Protein AF-Q05755-F1 (afdb_monomer_lite)

Sequence (1515 aa):
MTTELNQGEQFVADFRANAAALTTANAYNPEDEHDACGVGFIAAIDGKPRRSVVEKGIEALKAVWHRGAVDADGKTGDGAGIHVAVPQKFFKDHVKVIGHRAPDNKLAVGQVFLPRISLDAQEACRCIVETEILAFGYYIYGWRQVPINVDIIGEKANATRPEIEQIIVGNNKGVSDEQFELDLYIIRRRIEKAVKGEQINDFYICSLSARSIIYKGMFLAEQLTTFYPDLLDERFESDFAIYHQRYSTNTFPTWPLAQPFRMLAHNGEINTVKGNVNWMKAHETRMEHPAFGTHMQDLKPVIGVGLSDSGSLDTVFEVMVRAGRTAPMVKMMLVPQALTSSQTTPDNHKALIQYCNSVMEPWDGPAALAMTDGRWVVGGMDRNGLRPMRYTITTDGLIIGGSETGMVKIDETQVIEKGRLGPGEMIAVDLQSGKLYRDRELKDHLATLKPWDKWVQNTTHLDELVKTASLKGEPSDMDKAELRRRQQAFGLTMEDMELILHPMVEDGKEAIGSMGDDSPIAVLSDKYRGLHHFFRQNFSQVTNPPIDSLRERRVMSLKTRLGNLGNILDEDETQTRLLQLESPVLTTAEFRAMRDYMGDTAAEIDATFPVDGGPEALRDALRRIRQETEDAVRGGATHVILTDEAMGPARAAIPAILATGAVHTHLIRSNLRTFTSLNVRTAEGLDTHYFAVLIGVGATTVNAYLAQEAIAERHRRGLFGSMPLEKGMANYKKAIDDGLLKIMSKMGISVISSYRGGGNFEAIGLSRALVAEHFPAMVSRISGIGLNGIQKKVLEQHATAYNEEVVALPVGGFYRFRKSGDRHGWEGGVIHTLQQAVTNDSYTTFKKYSEQVNKRPPMQLRDLLELRSTKAPVPVDEVESITAIRKRFITPGMSMGALSPEAHGTLNVAMNRIGAKSDSGEGGEDPARFRPDKNGDNWNSAIKQVASGRFGVTAEYLNQCRELEIKVAQGAKPGEGGQLPGFKVTEMIARLRHSTPGVMLISPPPHHDIYSIEDLAQLIYDLKQINPDAKVTVKLVSRSGIGTIAAGVAKANADIILISGNSGGTGASPQTSIKFAGLPWEMGLSEVHQVLTLNRLRHRVRLRTDGGLKTGRDIVIAAMLGAEEFGIGTASLIAMGCIMVRQCHSNTCPVGVCVQDDKLRQKFVGTPEKVVNLFTFLAEEVREILAGLGFRSLNEVIGRTDLLHQVSRGAEHLDDLDLNPRLAQVDPGENARYCTLQGRNEVPDTLDARIVADARPLFEEGEKMQLAYNARNTQRAIGTRLSSMVTRKFGMFGLQPGHITIRLRGTAGQSLGAFAVQGIKLEVMGDANDYVGKGLSGGTIVVRPTTSSPLETNKNTIIGNTVLYGATAGKLFAAGQAGERFAVRNSGATVVVEGCGSNGCEYMTGGTAVILGRVGDNFAAGMTGGMAYVYDLDDSLPLYINDESVIFQRIEVGHYESQLKHLIEEHVTETQSRFAAEILNDWAREVTKFWQVVPKEMLNRLEVPVHLPKAISAE

Organism: Azospirillum brasilense (NCBI:txid192)

Foldseek 3Di:
DPPPLCPQLVLVVQLVVLQVLLVVLVLDDLQLKFKFWWWWKKFFLQLDWALVQLVLLLLLLQQGLLRWFDAPQRWFTQKKKKKFWDLQVVVLVVLVVLPHHRDPDFKWKWWKFFADPDPVLRVVLVCLLVVLCVVLPKDWSDKDQFDFDPPRHDSNQVSLGGRIMMIIIDPPVPDDQLLVFLSQVLSQLLSVVVSVVVVNDRIDTQETHSTMDMQMGGGRSNCSCVGGVVSVDNSPIGRMMIIIGMYMLFQRTDGNPHDDGHWKDKGWAQLLLLLQLLVLLLLLLQADAPLCPPSSVSCPPLQDPPDHSNRRLRSQLVVLVSLPDFSVLSCCQAANAFPFPFPPDDVLLVLSSLLSVLQAPHRATWIFMFGHPSQKTKTWTHNQRLAWKKWWAFQSRMIIIIRWPFSGDDDLLGTPFIDTAGGGFMWMRRSVNSHTDGRVRSSVVVSPPDVSVVLLVLEAECAVLLVVLLVVDADQDDDPLRLQLLCLLLQHFQCCVPQALVCLLQVLAGHKFFFFQQFFQQQQWPGFDAQLSQWFFFFDFQAFAFFDCFLVVRRFFQKFWAFANHNSSDDDSSSNNTYIYRHLEHGPSSVVSVDVVCPLLEDEAAQKFFLPPPLCGLVVSLVVSLVSLVVSLVVRNQEYEYEPVPDDLGIFGRRQLQSLLSNCLSCSVVSRNNGHAYAYEYCNDRHLSSVLSSQLSAHRHYYNHSSLSSLVVCVVVCVNPPDDSSSSSVSSSSNNVSSPSLSCSRSNHRYSSSSGPQQSTEGEADAPVSCVNRPVNYHYSWHKFYPSLVSVSSSVSSCVSPDPPDPHGHNEDSRHHDPPHTDGLDDQVLLVLLLVCLVVLNLVSVVVSVCVNLVDRDRDPLNQKDFFFPAAFFPLVLADDLLVQLQQEEAEAAACLQWPLVQLQLRQQLQVVSNHFYENHQQADDPVQLDADPVRRGSQGQEYECEQLNFQVFLLSLLSHQAYEDDLAALQARSFFAWHQQQSQDPVSCVRRLFFHSDTDGGTSGNSQRRRLSSVLQVLVLSCLSHVQHAYEYEDEADPSLLSVLSSVLSSFHAEYEYEALSGIHLMDRPCSSSRHTHGSLSNLLSNLASCLSSLSAQRHAYEYEHSDQALSSVLSSQLSAHSHYHDHPSLLSLQPQSPPRCSRVQPRQQLTRHDPPVSVVNGRGHSSSSNSRSSSSSSRNSVVCSNNHHRYSQVNGNNLVSMDGNDQRDPSMPTRDPVSSSDHSDSDPGRSHHPDDGGRDDDDACQVVVVVVCVCCQPPVAQEEEEDEARQSREQHQSNVQSSCCVRQNQARAAANSYEYEYEEEHHYNACASPGGNYEYAYQAAYEYAAHNQHHAHEYEWEHHPSNPDQALSHERYYECYNPSHDEYEYAHSHEYEECACPQPSAYEYEYSEYEAQACHLHRAYEYEHNHYYYASYNRNHAHYKYKYQAPPPCVVSRYDPPFKDKDAQADVVVLVVNLVSLVVSCVRHVNPSSVVCNVPVVVRSRRMMMIGTPNCQVPDPDHRDDPDPPPPD

pLDDT: mean 93.73, std 6.82, range [32.12, 98.88]

Secondary structure (DSSP, 8-state):
--SSTTHHHHHHHHHHHHHHHHHHTTS--GGG--EEEEEEEEEETT---BHHHHHHHHHHHHHTGGGS-B-TTSS-BS-EEEEEE--HHHHHHHHHHTTPPPPSSPEEEEEEEE-SS-HHHHHHHHHHHHHHHHHTT-EEEEEEEPP--GGGS-HHHHHTPPEEEEEEEE-TT---HHHHHHHHHHHHHHHHHHHHHTT--S-EEEEEESSEEEEEESS-GGGHHHH-GGGGSTT--BSEEEEEEEEES--S--GGGSS--SSEEEEE--TTHHHHHHHHHHHTTT---TTTGGGHHHH-SSS-TT--HHHHHHHHHHHHHHTT--HHHHHHHHSPPP--S-TTS-HHHHHHHHHHHHHS----S-EEEEEESSSEEEEEE-TT--S--EEEEETTSEEEEESSSSSS---GGGEEEEEE--TT-EEEEETTTTEEE-HHHHHHHHHHSS-HHHHHTT-EE-HHHHHHHHHT-------HHHHHHHHHHTT--HHIIIIIIHHHHHTSSPPEE-S---SPPGGG-SS---GGGGEEE----SSS----TTTTGGG-B--EEES----TT--SGGGG--EEES-SB--HHHHHHHHHHHGGGEEEEE-EEETTS-TTHHHHHHHHHHHHHHHHHHTT-SEEEEE-TT-BTTEEEPPHHHHHHHHHHHHHHTT-GGG-EEEEEESS--SHHHHHHHHHTT-SEEEEHHHHHHHHHHHHTTTTTT--HHHHHHHHHHHHHHHHHHHHHTTT--BHHHHTTS--EEESSB-HHHHHHH-TTSB-SS--B-HHHHHHHHHHHHHHHH-TT--S-----SSS--TTS---SS-HHHHHHHHHHHHTT-HHHHHHHHHHHHSSPP-SGGGGEEE--SSPP--GGGS--HHHHHTTEEE----TTTS-HHHHHHHHHHHHHTT-EEB-GGG---GGGGS--TTS---S-SEEEE-TT-TT--HHHHHS-SEEEEE---TTSTTS--EE-GGG--HHHHHHHT--TT--EE--SS-TT-SSHHHHHHHHHHHHHH-TTPEEEEEEE--TTHHHHHHHHHHTT-SEEEEE-TT---SSEEHHHHHHBS--HHHHHHHHHHHHHHTT-GGGSEEEEESS--SHHHHHHHHHHT-SEEE--HHHHHHTT------TTTT--TTSSS---HHHHTT----HHHHHHHHHHHHHHHHHHHHHHT-SSGGGTTT-GGGEEE-----TTSS----HHHH-----TTS-SS---SS-------HHHHHHHHTHHHHHH---EEEEEEE-TT--STTHHHHHHHHHHH-TTSSPTTSEEEEEEEEE-TTTTTT-BTTEEEEEEEEE-TTTTTT-BB-EEEEE--TT----GGGSB-S-SSTTTT--S-EEEESSB--TTTTTT-EEEEEEES---TTTTTT-EEEEEEE-S---TTBTTT--EEEEEEE-SSS-GGGTB--SSEEEEE--SHHHHHHHHHHHHHHHHHH--HHHHHHHHTHHHHGGGEEEEEEGGGTTT-SS-SSPPPP----

Radius of gyration: 32.12 Å; chains: 1; bounding box: 104×89×84 Å

InterPro domains:
  IPR002489 Glutamate synthase, alpha subunit, C-terminal [PF01493] (1249-1496)
  IPR002489 Glutamate synthase, alpha subunit, C-terminal [cd00982] (1247-1496)
  IPR002932 Glutamate synthase domain [PF01645] (830-1191)
  IPR002932 Glutamate synthase domain [cd02808] (831-1206)
  IPR006982 Glutamate synthase, central-N [PF04898] (485-767)
  IPR013785 Aldolase-type TIM barrel [G3DSA:3.20.20.70] (459-816)
  IPR013785 Aldolase-type TIM barrel [G3DSA:3.20.20.70] (511-1206)
  IPR017932 Glutamine amidotransferase type 2 domain [PF00310] (37-455)
  IPR017932 Glutamine amidotransferase type 2 domain [PS51278] (37-432)
  IPR029055 Nucleophile aminohydrolases, N-terminal [G3DSA:3.60.20.10] (37-573)
  IPR029055 Nucleophile aminohydrolases, N-terminal [SSF56235] (37-457)
  IPR036485 Glutamate synthase, alpha subunit, C-terminal domain superfamily [G3DSA:2.160.20.60] (1242-1515)
  IPR036485 Glutamate synthase, alpha subunit, C-terminal domain superfamily [SSF69336] (1241-1504)
  IPR050711 Electron transfer and nitrogen metabolism enzyme [PTHR11938] (33-1485)

Structure (mmCIF, N/CA/C/O backbone):
data_AF-Q05755-F1
#
_entry.id   AF-Q05755-F1
#
loop_
_atom_site.group_PDB
_atom_site.id
_atom_site.type_symbol
_atom_site.label_atom_id
_atom_site.label_alt_id
_atom_site.label_comp_id
_atom_site.label_asym_id
_atom_site.label_entity_id
_atom_site.label_seq_id
_atom_site.pdbx_PDB_ins_code
_atom_site.Cartn_x
_atom_site.Cartn_y
_atom_site.Cartn_z
_atom_site.occupancy
_atom_site.B_iso_or_equiv
_atom_site.auth_seq_id
_atom_site.auth_comp_id
_atom_site.auth_asym_id
_atom_site.auth_atom_id
_atom_site.pdbx_PDB_model_num
ATOM 1 N N . MET A 1 1 ? -41.864 10.528 -23.151 1.00 32.12 1 MET A N 1
ATOM 2 C CA . MET A 1 1 ? -41.093 10.783 -21.913 1.00 32.12 1 MET A CA 1
ATOM 3 C C . MET A 1 1 ? -40.755 9.495 -21.143 1.00 32.12 1 MET A C 1
ATOM 5 O O . MET A 1 1 ? -40.348 9.580 -20.000 1.00 32.12 1 MET A O 1
ATOM 9 N N . THR A 1 2 ? -40.868 8.300 -21.738 1.00 34.69 2 THR A N 1
ATOM 10 C CA . THR A 1 2 ? -40.666 7.003 -21.049 1.00 34.69 2 THR A CA 1
ATOM 11 C C . THR A 1 2 ? -39.369 6.275 -21.423 1.00 34.69 2 THR A C 1
ATOM 13 O O . THR A 1 2 ? -39.140 5.173 -20.945 1.00 34.69 2 THR A O 1
ATOM 16 N N . THR A 1 3 ? -38.506 6.864 -22.254 1.00 41.47 3 THR A N 1
ATOM 17 C CA . THR A 1 3 ? -37.258 6.228 -22.720 1.00 41.47 3 THR A CA 1
ATOM 18 C C . THR A 1 3 ? -36.002 6.617 -21.938 1.00 41.47 3 THR A C 1
ATOM 20 O O . THR A 1 3 ? -35.002 5.924 -22.070 1.00 41.47 3 THR A O 1
ATOM 23 N N . GLU A 1 4 ? -36.028 7.665 -21.108 1.00 42.44 4 GLU A N 1
ATOM 24 C CA . GLU A 1 4 ? -34.836 8.091 -20.345 1.00 42.44 4 GLU A CA 1
ATOM 25 C C . GLU A 1 4 ? -34.704 7.397 -18.977 1.00 42.44 4 GLU A C 1
ATOM 27 O O . GLU A 1 4 ? -33.596 7.126 -18.543 1.00 42.44 4 GLU A O 1
ATOM 32 N N . LEU A 1 5 ? -35.804 6.981 -18.337 1.00 45.28 5 LEU A N 1
ATOM 33 C CA . LEU A 1 5 ? -35.776 6.386 -16.986 1.00 45.28 5 LEU A CA 1
ATOM 34 C C . LEU A 1 5 ? -35.103 4.999 -16.885 1.00 45.28 5 LEU A C 1
ATOM 36 O O . LEU A 1 5 ? -34.898 4.511 -15.778 1.00 45.28 5 LEU A O 1
ATOM 40 N N . ASN A 1 6 ? -34.759 4.353 -18.004 1.00 54.06 6 ASN A N 1
ATOM 41 C CA . ASN A 1 6 ? -34.391 2.932 -18.022 1.00 54.06 6 ASN A CA 1
ATOM 42 C C . ASN A 1 6 ? -32.874 2.652 -17.992 1.00 54.06 6 ASN A C 1
ATOM 44 O O . ASN A 1 6 ? -32.470 1.499 -17.851 1.00 54.06 6 ASN A O 1
ATOM 48 N N . GLN A 1 7 ? -32.003 3.663 -18.126 1.00 72.69 7 GLN A N 1
ATOM 49 C CA . GLN A 1 7 ? -30.558 3.400 -18.229 1.00 72.69 7 GLN A CA 1
ATOM 50 C C . GLN A 1 7 ? -29.919 3.015 -16.885 1.00 72.69 7 GLN A C 1
ATOM 52 O O . GLN A 1 7 ? -29.036 2.154 -16.858 1.00 72.69 7 GLN A O 1
ATOM 57 N N . GLY A 1 8 ? -30.378 3.596 -15.771 1.00 78.56 8 GLY A N 1
ATOM 58 C CA . GLY A 1 8 ? -29.908 3.255 -14.424 1.00 78.56 8 GLY A CA 1
ATOM 59 C C . GLY A 1 8 ? -30.251 1.822 -13.998 1.00 78.56 8 GLY A C 1
ATOM 60 O O . GLY A 1 8 ? -29.374 1.091 -13.537 1.00 78.56 8 GLY A O 1
ATOM 61 N N . GLU A 1 9 ? -31.503 1.391 -14.185 1.00 82.38 9 GLU A N 1
ATOM 62 C CA . GLU A 1 9 ? -31.934 0.023 -13.853 1.00 82.38 9 GLU A CA 1
ATOM 63 C C . GLU A 1 9 ? -31.232 -1.015 -14.733 1.00 82.38 9 GLU A C 1
ATOM 65 O O . GLU A 1 9 ? -30.723 -2.014 -14.216 1.00 82.38 9 GLU A O 1
ATOM 70 N N . GLN A 1 10 ? -31.102 -0.730 -16.035 1.00 83.75 10 GLN A N 1
ATOM 71 C CA . GLN A 1 10 ? -30.336 -1.573 -16.948 1.00 83.75 10 GLN A CA 1
ATOM 72 C C . GLN A 1 10 ? -28.861 -1.659 -16.529 1.00 83.75 10 GLN A C 1
ATOM 74 O O . GLN A 1 10 ? -28.309 -2.753 -16.480 1.00 83.75 10 GLN A O 1
ATOM 79 N N . PHE A 1 11 ? -28.228 -0.540 -16.148 1.00 82.62 11 PHE A N 1
ATOM 80 C CA . PHE A 1 11 ? -26.858 -0.556 -15.622 1.00 82.62 11 PHE A CA 1
ATOM 81 C C . PHE A 1 11 ? -26.727 -1.461 -14.397 1.00 82.62 11 PHE A C 1
ATOM 83 O O . PHE A 1 11 ? -25.783 -2.244 -14.328 1.00 82.62 11 PHE A O 1
ATOM 90 N N . VAL A 1 12 ? -27.652 -1.373 -13.436 1.00 84.38 12 VAL A N 1
ATOM 91 C CA . VAL A 1 12 ? -27.609 -2.207 -12.227 1.00 84.38 12 VAL A CA 1
ATOM 92 C C . VAL A 1 12 ? -27.758 -3.688 -12.575 1.00 84.38 12 VAL A C 1
ATOM 94 O O . VAL A 1 12 ? -27.027 -4.512 -12.021 1.00 84.38 12 VAL A O 1
ATOM 97 N N . ALA A 1 13 ? -28.663 -4.032 -13.495 1.00 86.25 13 ALA A N 1
ATOM 98 C CA . ALA A 1 13 ? -28.844 -5.403 -13.964 1.00 86.25 13 ALA A CA 1
ATOM 99 C C . ALA A 1 13 ? -27.581 -5.937 -14.664 1.00 86.25 13 ALA A C 1
ATOM 101 O O . ALA A 1 13 ? -27.071 -6.993 -14.280 1.00 86.25 13 ALA A O 1
ATOM 102 N N . ASP A 1 14 ? -27.029 -5.175 -15.614 1.00 85.69 14 ASP A N 1
ATOM 103 C CA . ASP A 1 14 ? -25.808 -5.525 -16.348 1.00 85.69 14 ASP A CA 1
ATOM 104 C C . ASP A 1 14 ? -24.608 -5.662 -15.407 1.00 85.69 14 ASP A C 1
ATOM 106 O O . ASP A 1 14 ? -23.830 -6.613 -15.511 1.00 85.69 14 ASP A O 1
ATOM 110 N N . PHE A 1 15 ? -24.447 -4.715 -14.477 1.00 85.50 15 PHE A N 1
ATOM 111 C CA . PHE A 1 15 ? -23.357 -4.726 -13.508 1.00 85.50 15 PHE A CA 1
ATOM 112 C C . PHE A 1 15 ? -23.451 -5.963 -12.621 1.00 85.50 15 PHE A C 1
ATOM 114 O O . PHE A 1 15 ? -22.461 -6.670 -12.476 1.00 85.50 15 PHE A O 1
ATOM 121 N N . ARG A 1 16 ? -24.630 -6.274 -12.063 1.00 87.75 16 ARG A N 1
ATOM 122 C CA . ARG A 1 16 ? -24.819 -7.458 -11.206 1.00 87.75 16 ARG A CA 1
ATOM 123 C C . ARG A 1 16 ? -24.551 -8.758 -11.961 1.00 87.75 16 ARG A C 1
ATOM 125 O O . ARG A 1 16 ? -23.873 -9.628 -11.419 1.00 87.75 16 ARG A O 1
ATOM 132 N N . ALA A 1 17 ? -25.033 -8.884 -13.198 1.00 89.06 17 ALA A N 1
ATOM 133 C CA . ALA A 1 17 ? -24.797 -10.068 -14.022 1.00 89.06 17 ALA A CA 1
ATOM 134 C C . ALA A 1 17 ? -23.301 -10.258 -14.331 1.00 89.06 17 ALA A C 1
ATOM 136 O O . ALA A 1 17 ? -22.751 -11.341 -14.119 1.00 89.06 17 ALA A O 1
ATOM 137 N N . ASN A 1 18 ? -22.622 -9.191 -14.761 1.00 89.19 18 ASN A N 1
ATOM 138 C CA . ASN A 1 18 ? -21.192 -9.227 -15.059 1.00 89.19 18 ASN A CA 1
ATOM 139 C C . ASN A 1 18 ? -20.335 -9.433 -13.800 1.00 89.19 18 ASN A C 1
ATOM 141 O O . ASN A 1 18 ? -19.391 -10.222 -13.826 1.00 89.19 18 ASN A O 1
ATOM 145 N N . ALA A 1 19 ? -20.667 -8.772 -12.689 1.00 86.88 19 ALA A N 1
ATOM 146 C CA . ALA A 1 19 ? -19.980 -8.944 -11.413 1.00 86.88 19 ALA A CA 1
ATOM 147 C C . ALA A 1 19 ? -20.107 -10.390 -10.919 1.00 86.88 19 ALA A C 1
ATOM 149 O O . ALA A 1 19 ? -19.097 -10.999 -10.584 1.00 86.88 19 ALA A O 1
ATOM 150 N N . ALA A 1 20 ? -21.305 -10.985 -10.968 1.00 87.62 20 ALA A N 1
ATOM 151 C CA . ALA A 1 20 ? -21.511 -12.385 -10.599 1.00 87.62 20 ALA A CA 1
ATOM 152 C C . ALA A 1 20 ? -20.696 -13.347 -11.482 1.00 87.62 20 ALA A C 1
ATOM 154 O O . ALA A 1 20 ? -20.082 -14.288 -10.967 1.00 87.62 20 ALA A O 1
ATOM 155 N N . ALA A 1 21 ? -20.635 -13.094 -12.794 1.00 86.12 21 ALA A N 1
ATOM 156 C CA . ALA A 1 21 ? -19.816 -13.877 -13.717 1.00 86.12 21 ALA A CA 1
ATOM 157 C C . ALA A 1 21 ? -18.317 -13.775 -13.382 1.00 86.12 21 ALA A C 1
ATOM 159 O O . ALA A 1 21 ? -17.629 -14.795 -13.300 1.00 86.12 21 ALA A O 1
ATOM 160 N N . LEU A 1 22 ? -17.810 -12.564 -13.120 1.00 84.69 22 LEU A N 1
ATOM 161 C CA . LEU A 1 22 ? -16.410 -12.352 -12.753 1.00 84.69 22 LEU A CA 1
ATOM 162 C C . LEU A 1 22 ? -16.055 -12.913 -11.374 1.00 84.69 22 LEU A C 1
ATOM 164 O O . LEU A 1 22 ? -14.976 -13.484 -11.223 1.00 84.69 22 LEU A O 1
ATOM 168 N N . THR A 1 23 ? -16.932 -12.779 -10.380 1.00 85.31 23 THR A N 1
ATOM 169 C CA . THR A 1 23 ? -16.722 -13.336 -9.037 1.00 85.31 23 THR A CA 1
ATOM 170 C C . THR A 1 23 ? -16.702 -14.858 -9.080 1.00 85.31 23 THR A C 1
ATOM 172 O O . THR A 1 23 ? -15.778 -15.466 -8.544 1.00 85.31 23 THR A O 1
ATOM 175 N N . THR A 1 24 ? -17.626 -15.485 -9.815 1.00 82.88 24 THR A N 1
ATOM 176 C CA . THR A 1 24 ? -17.607 -16.942 -10.047 1.00 82.88 24 THR A CA 1
ATOM 177 C C . THR A 1 24 ? -16.309 -17.380 -10.733 1.00 82.88 24 THR A C 1
ATOM 179 O O . THR A 1 24 ? -15.747 -18.428 -10.420 1.00 82.88 24 THR A O 1
ATOM 182 N N . ALA A 1 25 ? -15.787 -16.546 -11.635 1.00 78.00 25 ALA A N 1
ATOM 183 C CA . ALA A 1 25 ? -14.511 -16.763 -12.299 1.00 78.00 25 ALA A CA 1
ATOM 184 C C . ALA A 1 25 ? -13.281 -16.326 -11.473 1.00 78.00 25 ALA A C 1
ATOM 186 O O . ALA A 1 25 ? -12.180 -16.362 -12.009 1.00 78.00 25 ALA A O 1
ATOM 187 N N . ASN A 1 26 ? -13.399 -15.900 -10.206 1.00 74.69 26 ASN A N 1
ATOM 188 C CA . ASN A 1 26 ? -12.294 -15.358 -9.386 1.00 74.69 26 ASN A CA 1
ATOM 189 C C . ASN A 1 26 ? -11.525 -14.178 -10.031 1.00 74.69 26 ASN A C 1
ATOM 191 O O . ASN A 1 26 ? -10.342 -13.949 -9.748 1.00 74.69 26 ASN A O 1
ATOM 195 N N . ALA A 1 27 ? -12.168 -13.443 -10.939 1.00 73.94 27 ALA A N 1
ATOM 196 C CA . ALA A 1 27 ? -11.622 -12.284 -11.646 1.00 73.94 27 ALA A CA 1
ATOM 197 C C . ALA A 1 27 ? -11.938 -10.944 -10.971 1.00 73.94 27 ALA A C 1
ATOM 199 O O . ALA A 1 27 ? -11.294 -9.951 -11.291 1.00 73.94 27 ALA A O 1
ATOM 200 N N . TYR A 1 28 ? -12.878 -10.925 -10.027 1.00 81.88 28 TYR A N 1
ATOM 201 C CA . TYR A 1 28 ? -13.248 -9.751 -9.241 1.00 81.88 28 TYR A CA 1
ATOM 202 C C . TYR A 1 28 ? -13.737 -10.183 -7.853 1.00 81.88 28 TYR A C 1
ATOM 204 O O . TYR A 1 28 ? -14.561 -11.097 -7.749 1.00 81.88 28 TYR A O 1
ATOM 212 N N . ASN A 1 29 ? -13.234 -9.529 -6.804 1.00 81.50 29 ASN A N 1
ATOM 213 C CA . ASN A 1 29 ? -13.701 -9.690 -5.430 1.00 81.50 29 ASN A CA 1
ATOM 214 C C . ASN A 1 29 ? -14.172 -8.323 -4.895 1.00 81.50 29 ASN A C 1
ATOM 216 O O . ASN A 1 29 ? -13.351 -7.409 -4.825 1.00 81.50 29 ASN A O 1
ATOM 220 N N . PRO A 1 30 ? -15.446 -8.173 -4.491 1.00 77.00 30 PRO A N 1
ATOM 221 C CA . PRO A 1 30 ? -15.940 -6.945 -3.865 1.00 77.00 30 PRO A CA 1
ATOM 222 C C . PRO A 1 30 ? -15.177 -6.531 -2.597 1.00 77.00 30 PRO A C 1
ATOM 224 O O . PRO A 1 30 ? -15.121 -5.351 -2.280 1.00 77.00 30 PRO A O 1
ATOM 227 N N . GLU A 1 31 ? -14.562 -7.472 -1.875 1.00 76.56 31 GLU A N 1
ATOM 228 C CA . GLU A 1 31 ? -13.752 -7.159 -0.684 1.00 76.56 31 GLU A CA 1
ATOM 229 C C . GLU A 1 31 ? -12.422 -6.469 -1.019 1.00 76.56 31 GLU A C 1
ATOM 231 O O . GLU A 1 31 ? -11.788 -5.907 -0.130 1.00 76.56 31 GLU A O 1
ATOM 236 N N . ASP A 1 32 ? -11.987 -6.508 -2.283 1.00 76.50 32 ASP A N 1
ATOM 237 C CA . ASP A 1 32 ? -10.804 -5.771 -2.733 1.00 76.50 32 ASP A CA 1
ATOM 238 C C . ASP A 1 32 ? -11.125 -4.286 -2.984 1.00 76.50 32 ASP A C 1
ATOM 240 O O . ASP A 1 32 ? -10.257 -3.563 -3.461 1.00 76.50 32 ASP A O 1
ATOM 244 N N . GLU A 1 33 ? -12.360 -3.828 -2.743 1.00 73.56 33 GLU A N 1
ATOM 245 C CA . GLU A 1 33 ? -12.768 -2.430 -2.885 1.00 73.56 33 GLU A CA 1
ATOM 246 C C . GLU A 1 33 ? -12.281 -1.554 -1.730 1.00 73.56 33 GLU A C 1
ATOM 248 O O . GLU A 1 33 ? -12.529 -1.831 -0.560 1.00 73.56 33 GLU A O 1
ATOM 253 N N . HIS A 1 34 ? -11.631 -0.447 -2.085 1.00 69.88 34 HIS A N 1
ATOM 254 C CA . HIS A 1 34 ? -11.043 0.514 -1.153 1.00 69.88 34 HIS A CA 1
ATOM 255 C C . HIS A 1 34 ? -11.733 1.879 -1.236 1.00 69.88 34 HIS A C 1
ATOM 257 O O . HIS A 1 34 ? -12.278 2.250 -2.290 1.00 69.88 34 HIS A O 1
ATOM 263 N N . ASP A 1 35 ? -11.656 2.655 -0.159 1.00 64.94 35 ASP A N 1
ATOM 264 C CA . ASP A 1 35 ? -12.061 4.054 -0.126 1.00 64.94 35 ASP A CA 1
ATOM 265 C C . ASP A 1 35 ? -11.039 4.965 0.570 1.00 64.94 35 ASP A C 1
ATOM 267 O O . ASP A 1 35 ? -10.194 4.527 1.335 1.00 64.94 35 ASP A O 1
ATOM 271 N N . ALA A 1 36 ? -11.076 6.252 0.232 1.00 61.97 36 ALA A N 1
ATOM 272 C CA . ALA A 1 36 ? -10.384 7.341 0.922 1.00 61.97 36 ALA A CA 1
ATOM 273 C C . ALA A 1 36 ? -11.160 8.648 0.674 1.00 61.97 36 ALA A C 1
ATOM 275 O O . ALA A 1 36 ? -12.146 8.624 -0.063 1.00 61.97 36 ALA A O 1
ATOM 276 N N . CYS A 1 37 ? -10.935 9.713 1.452 1.00 83.00 37 CYS A N 1
ATOM 277 C CA . CYS A 1 37 ? -12.052 10.614 1.771 1.00 83.00 37 CYS A CA 1
ATOM 278 C C . CYS A 1 37 ? -11.675 12.068 2.131 1.00 83.00 37 CYS A C 1
ATOM 280 O O . CYS A 1 37 ? -10.521 12.452 2.328 1.00 83.00 37 CYS A O 1
ATOM 282 N N . GLY A 1 38 ? -12.702 12.906 2.277 1.00 86.19 38 GLY A N 1
ATOM 283 C CA . GLY A 1 38 ? -12.678 14.101 3.121 1.00 86.19 38 GLY A CA 1
ATOM 284 C C . GLY A 1 38 ? -13.444 13.825 4.413 1.00 86.19 38 GLY A C 1
ATOM 285 O O . GLY A 1 38 ? -14.573 13.348 4.360 1.00 86.19 38 GLY A O 1
ATOM 286 N N . VAL A 1 39 ? -12.850 14.113 5.570 1.00 95.12 39 VAL A N 1
ATOM 287 C CA . VAL A 1 39 ? -13.465 13.879 6.888 1.00 95.12 39 VAL A CA 1
ATOM 288 C C . VAL A 1 39 ? -13.218 15.055 7.820 1.00 95.12 39 VAL A C 1
ATOM 290 O O . VAL A 1 39 ? -12.187 15.725 7.714 1.00 95.12 39 VAL A O 1
ATOM 293 N N . GLY A 1 40 ? -14.127 15.276 8.763 1.00 96.69 40 GLY A N 1
ATOM 294 C CA . GLY A 1 40 ? -13.883 16.177 9.876 1.00 96.69 40 GLY A CA 1
ATOM 295 C C . GLY A 1 40 ? -15.010 16.213 10.894 1.00 96.69 40 GLY A C 1
ATOM 296 O O . GLY A 1 40 ? -15.963 15.435 10.834 1.00 96.69 40 GLY A O 1
ATOM 297 N N . PHE A 1 41 ? -14.871 17.124 11.850 1.00 98.12 41 PHE A N 1
ATOM 298 C CA . PHE A 1 41 ? -15.835 17.337 12.916 1.00 98.12 41 PHE A CA 1
ATOM 299 C C . PHE A 1 41 ? -15.946 18.815 13.285 1.00 98.12 41 PHE A C 1
ATOM 301 O O . PHE A 1 41 ? -15.020 19.603 13.104 1.00 98.12 41 PHE A O 1
ATOM 308 N N . ILE A 1 42 ? -17.081 19.184 13.858 1.00 98.06 42 ILE A N 1
ATOM 309 C CA . ILE A 1 42 ? -17.308 20.465 14.516 1.00 98.06 42 ILE A CA 1
ATOM 310 C C . ILE A 1 42 ? -17.894 20.169 15.882 1.00 98.06 42 ILE A C 1
ATOM 312 O O . ILE A 1 42 ? -18.769 19.316 15.986 1.00 98.06 42 ILE A O 1
ATOM 316 N N . ALA A 1 43 ? -17.426 20.851 16.922 1.00 98.31 43 ALA A N 1
ATOM 317 C CA . ALA A 1 43 ? -17.995 20.716 18.256 1.00 98.31 43 ALA A CA 1
ATOM 318 C C . ALA A 1 43 ? -18.072 22.063 18.974 1.00 98.31 43 ALA A C 1
ATOM 320 O O . ALA A 1 43 ? -17.168 22.898 18.869 1.00 98.31 43 ALA A O 1
ATOM 321 N N . ALA A 1 44 ? -19.155 22.256 19.723 1.00 98.19 44 ALA A N 1
ATOM 322 C CA . ALA A 1 44 ? -19.258 23.303 20.721 1.00 98.19 44 ALA A CA 1
ATOM 323 C C . ALA A 1 44 ? -18.473 22.870 21.962 1.00 98.19 44 ALA A C 1
ATOM 325 O O . ALA A 1 44 ? -18.798 21.870 22.597 1.00 98.19 44 ALA A O 1
ATOM 326 N N . ILE A 1 45 ? -17.426 23.622 22.307 1.00 97.75 45 ILE A N 1
ATOM 327 C CA . ILE A 1 45 ? -16.521 23.276 23.412 1.00 97.75 45 ILE A CA 1
ATOM 328 C C . ILE A 1 45 ? -17.276 23.244 24.745 1.00 97.75 45 ILE A C 1
ATOM 330 O O . ILE A 1 45 ? -16.930 22.450 25.607 1.00 97.75 45 ILE A O 1
ATOM 334 N N . ASP A 1 46 ? -18.331 24.049 24.902 1.00 96.88 46 ASP A N 1
ATOM 335 C CA . ASP A 1 46 ? -19.176 24.070 26.102 1.00 96.88 46 ASP A CA 1
ATOM 336 C C . ASP A 1 46 ? -20.229 22.949 26.161 1.00 96.88 46 ASP A C 1
ATOM 338 O O . ASP A 1 46 ? -21.016 22.917 27.108 1.00 96.88 46 ASP A O 1
ATOM 342 N N . GLY A 1 47 ? -20.280 22.073 25.150 1.00 95.38 47 GLY A N 1
ATOM 343 C CA . GLY A 1 47 ? -21.208 20.945 25.081 1.00 95.38 47 GLY A CA 1
ATOM 344 C C . GLY A 1 47 ? -22.674 21.315 24.854 1.00 95.38 47 GLY A C 1
ATOM 345 O O . GLY A 1 47 ? -23.549 20.465 24.998 1.00 95.38 47 GLY A O 1
ATOM 346 N N . LYS A 1 48 ? -22.993 22.578 24.536 1.00 95.69 48 LYS A N 1
ATOM 347 C CA . LYS A 1 48 ? -24.387 23.004 24.341 1.00 95.69 48 LYS A CA 1
ATOM 348 C C . LYS A 1 48 ? -24.796 22.875 22.874 1.00 95.69 48 LYS A C 1
ATOM 350 O O . LYS A 1 48 ? -24.088 23.405 22.017 1.00 95.69 48 LYS A O 1
ATOM 355 N N . PRO A 1 49 ? -25.961 22.270 22.566 1.00 95.69 49 PRO A N 1
ATOM 356 C CA . PRO A 1 49 ? -26.461 22.213 21.200 1.00 95.69 49 PRO A CA 1
ATOM 357 C C . PRO A 1 49 ? -26.714 23.596 20.600 1.00 95.69 49 PRO A C 1
ATOM 359 O O . PRO A 1 49 ? -27.318 24.457 21.241 1.00 95.69 49 PRO A O 1
ATOM 362 N N . ARG A 1 50 ? -26.254 23.809 19.363 1.00 95.31 50 ARG A N 1
ATOM 363 C CA . ARG A 1 50 ? -26.392 25.070 18.622 1.00 95.31 50 ARG A CA 1
ATOM 364 C C . ARG A 1 50 ? -26.690 24.786 17.153 1.00 95.31 50 ARG A C 1
ATOM 366 O O . ARG A 1 50 ? -26.164 23.839 16.571 1.00 95.31 50 ARG A O 1
ATOM 373 N N . ARG A 1 51 ? -27.476 25.653 16.515 1.00 96.12 51 ARG A N 1
ATOM 374 C CA . ARG A 1 51 ? -27.723 25.584 15.066 1.00 96.12 51 ARG A CA 1
ATOM 375 C C . ARG A 1 51 ? -26.444 25.782 14.241 1.00 96.12 51 ARG A C 1
ATOM 377 O O . ARG A 1 51 ? -26.221 25.076 13.260 1.00 96.12 51 ARG A O 1
ATOM 384 N N . SER A 1 52 ? -25.563 26.677 14.690 1.00 95.25 52 SER A N 1
ATOM 385 C CA . SER A 1 52 ? -24.320 27.017 13.988 1.00 95.25 52 SER A CA 1
ATOM 386 C C . SER A 1 52 ? -23.362 25.833 13.808 1.00 95.25 52 SER A C 1
ATOM 388 O O . SER A 1 52 ? -22.606 25.814 12.842 1.00 95.25 52 SER A O 1
ATOM 390 N N . VAL A 1 53 ? -23.396 24.826 14.689 1.00 97.44 53 VAL A N 1
ATOM 391 C CA . VAL A 1 53 ? -22.594 23.597 14.541 1.00 97.44 53 VAL A CA 1
ATOM 392 C C . VAL A 1 53 ? -23.042 22.802 13.313 1.00 97.44 53 VAL A C 1
ATOM 394 O O . VAL A 1 53 ? -22.205 22.378 12.519 1.00 97.44 53 VAL A O 1
ATOM 397 N N . VAL A 1 54 ? -24.356 22.653 13.118 1.00 97.31 54 VAL A N 1
ATOM 398 C CA . VAL A 1 54 ? -24.929 21.931 11.971 1.00 97.31 54 VAL A CA 1
ATOM 399 C C . VAL A 1 54 ? -24.651 22.682 10.669 1.00 97.31 54 VAL A C 1
ATOM 401 O O . VAL A 1 54 ? -24.187 22.082 9.702 1.00 97.31 54 VAL A O 1
ATOM 404 N N . GLU A 1 55 ? -24.858 24.000 10.651 1.00 96.44 55 GLU A N 1
ATOM 405 C CA . GLU A 1 55 ? -24.618 24.841 9.468 1.00 96.44 55 GLU A CA 1
ATOM 406 C C . GLU A 1 55 ? -23.158 24.820 9.025 1.00 96.44 55 GLU A C 1
ATOM 408 O O . GLU A 1 55 ? -22.870 24.607 7.846 1.00 96.44 55 GLU A O 1
ATOM 413 N N . LYS A 1 56 ? -22.228 24.973 9.973 1.00 96.19 56 LYS A N 1
ATOM 414 C CA . LYS A 1 56 ? -20.798 24.887 9.677 1.00 96.19 56 LYS A CA 1
ATOM 415 C C . LYS A 1 56 ? -20.398 23.473 9.252 1.00 96.19 56 LYS A C 1
ATOM 417 O O . LYS A 1 56 ? -19.528 23.336 8.401 1.00 96.19 56 LYS A O 1
ATOM 422 N N . GLY A 1 57 ? -21.028 22.429 9.803 1.00 96.25 57 GLY A N 1
ATOM 423 C CA . GLY A 1 57 ? -20.765 21.040 9.413 1.00 96.25 57 GLY A CA 1
ATOM 424 C C . GLY A 1 57 ? -21.171 20.783 7.962 1.00 96.25 57 GLY A C 1
ATOM 425 O O . GLY A 1 57 ? -20.429 20.163 7.203 1.00 96.25 57 GLY A O 1
ATOM 426 N N . ILE A 1 58 ? -22.312 21.344 7.553 1.00 96.25 58 ILE A N 1
ATOM 427 C CA . ILE A 1 58 ? -22.766 21.344 6.162 1.00 96.25 58 ILE A CA 1
ATOM 428 C C . ILE A 1 58 ? -21.786 22.125 5.280 1.00 96.25 58 ILE A C 1
ATOM 430 O O . ILE A 1 58 ? -21.358 21.590 4.262 1.00 96.25 58 ILE A O 1
ATOM 434 N N . GLU A 1 59 ? -21.421 23.360 5.648 1.00 95.00 59 GLU A N 1
ATOM 435 C CA . GLU A 1 59 ? -20.470 24.189 4.886 1.00 95.00 59 GLU A CA 1
ATOM 436 C C . GLU A 1 59 ? -19.140 23.456 4.666 1.00 95.00 59 GLU A C 1
ATOM 438 O O . GLU A 1 59 ? -18.666 23.369 3.530 1.00 95.00 59 GLU A O 1
ATOM 443 N N . ALA A 1 60 ? -18.603 22.851 5.730 1.00 94.88 60 ALA A N 1
ATOM 444 C CA . ALA A 1 60 ? -17.351 22.115 5.683 1.00 94.88 60 ALA A CA 1
ATOM 445 C C . ALA A 1 60 ? -17.417 20.914 4.735 1.00 94.88 60 ALA A C 1
ATOM 447 O O . ALA A 1 60 ? -16.514 20.723 3.920 1.00 94.88 60 ALA A O 1
ATOM 448 N N . LEU A 1 61 ? -18.513 20.147 4.782 1.00 94.19 61 LEU A N 1
ATOM 449 C CA . LEU A 1 61 ? -18.727 19.030 3.867 1.00 94.19 61 LEU A CA 1
ATOM 450 C C . LEU A 1 61 ? -18.728 19.494 2.404 1.00 94.19 61 LEU A C 1
ATOM 452 O O . LEU A 1 61 ? -18.064 18.879 1.570 1.00 94.19 61 LEU A O 1
ATOM 456 N N . LYS A 1 62 ? -19.406 20.608 2.081 1.00 92.19 62 LYS A N 1
ATOM 457 C CA . LYS A 1 62 ? -19.417 21.145 0.704 1.00 92.19 62 LYS A CA 1
ATOM 458 C C . LYS A 1 62 ? -18.014 21.523 0.229 1.00 92.19 62 LYS A C 1
ATOM 460 O O . LYS A 1 62 ? -17.709 21.375 -0.951 1.00 92.19 62 LYS A O 1
ATOM 465 N N . ALA A 1 63 ? -17.160 22.009 1.126 1.00 90.62 63 ALA A N 1
ATOM 466 C CA . ALA A 1 63 ? -15.822 22.483 0.789 1.00 90.62 63 ALA A CA 1
ATOM 467 C C . ALA A 1 63 ? -14.815 21.363 0.464 1.00 90.62 63 ALA A C 1
ATOM 469 O O . ALA A 1 63 ? -13.772 21.659 -0.116 1.00 90.62 63 ALA A O 1
ATOM 470 N N . VAL A 1 64 ? -15.115 20.102 0.798 1.00 87.38 64 VAL A N 1
ATOM 471 C CA . VAL A 1 64 ? -14.242 18.939 0.537 1.00 87.38 64 VAL A CA 1
ATOM 472 C C . VAL A 1 64 ? -14.720 18.066 -0.631 1.00 87.38 64 VAL A C 1
ATOM 474 O O . VAL A 1 64 ? -14.267 16.934 -0.783 1.00 87.38 64 VAL A O 1
ATOM 477 N N . TRP A 1 65 ? -15.607 18.577 -1.492 1.00 85.12 65 TRP A N 1
ATOM 478 C CA . TRP A 1 65 ? -16.171 17.821 -2.621 1.00 85.12 65 TRP A CA 1
ATOM 479 C C . TRP A 1 65 ? -15.105 17.240 -3.567 1.00 85.12 65 TRP A C 1
ATOM 481 O O . TRP A 1 65 ? -15.284 16.142 -4.087 1.00 85.12 65 TRP A O 1
ATOM 491 N N . HIS A 1 66 ? -13.972 17.930 -3.763 1.00 82.31 66 HIS A N 1
ATOM 492 C CA . HIS A 1 66 ? -12.881 17.477 -4.639 1.00 82.31 66 HIS A CA 1
ATOM 493 C C . HIS A 1 66 ? -12.075 16.304 -4.068 1.00 82.31 66 HIS A C 1
ATOM 495 O O . HIS A 1 66 ? -11.240 15.750 -4.782 1.00 82.31 66 HIS A O 1
ATOM 501 N N . ARG A 1 67 ? -12.303 15.947 -2.797 1.00 83.69 67 ARG A N 1
ATOM 502 C CA . ARG A 1 67 ? -11.801 14.716 -2.168 1.00 83.69 67 ARG A CA 1
ATOM 503 C C . ARG A 1 67 ? -12.755 13.537 -2.345 1.00 83.69 67 ARG A C 1
ATOM 505 O O . ARG A 1 67 ? -12.440 12.450 -1.886 1.00 83.69 67 ARG A O 1
ATOM 512 N N . GLY A 1 68 ? -13.905 13.742 -2.983 1.00 79.75 68 GLY A N 1
ATOM 513 C CA . GLY A 1 68 ? -14.790 12.679 -3.438 1.00 79.75 68 GLY A CA 1
ATOM 514 C C . GLY A 1 68 ? -14.616 12.388 -4.923 1.00 79.75 68 GLY A C 1
ATOM 515 O O . GLY A 1 68 ? -13.967 13.142 -5.652 1.00 79.75 68 GLY A O 1
ATOM 516 N N . ALA A 1 69 ? -15.238 11.305 -5.379 1.00 75.69 69 ALA A N 1
ATOM 517 C CA . ALA A 1 69 ? -15.368 11.025 -6.801 1.00 75.69 69 ALA A CA 1
ATOM 518 C C . ALA A 1 69 ? -16.821 11.131 -7.261 1.00 75.69 69 ALA A C 1
ATOM 520 O O . ALA A 1 69 ? -17.765 10.974 -6.480 1.00 75.69 69 ALA A O 1
ATOM 521 N N . VAL A 1 70 ? -16.962 11.385 -8.559 1.00 76.19 70 VAL A N 1
ATOM 522 C CA . VAL A 1 70 ? -18.239 11.480 -9.259 1.00 76.19 70 VAL A CA 1
ATOM 523 C C . VAL A 1 70 ? -18.236 10.453 -10.380 1.00 76.19 70 VAL A C 1
ATOM 525 O O . VAL A 1 70 ? -17.220 10.265 -11.056 1.00 76.19 70 VAL A O 1
ATOM 528 N N . ASP A 1 71 ? -19.362 9.775 -10.564 1.00 73.56 71 ASP A N 1
ATOM 529 C CA . ASP A 1 71 ? -19.564 8.871 -11.689 1.00 73.56 71 ASP A CA 1
ATOM 530 C C . ASP A 1 71 ? -19.635 9.654 -13.020 1.00 73.56 71 ASP A C 1
ATOM 532 O O . ASP A 1 71 ? -19.707 10.884 -13.065 1.00 73.56 71 ASP A O 1
ATOM 536 N N . ALA A 1 72 ? -19.630 8.938 -14.141 1.00 68.06 72 ALA A N 1
ATOM 537 C CA . ALA A 1 72 ? -19.704 9.503 -15.483 1.00 68.06 72 ALA A CA 1
ATOM 538 C C . ALA A 1 72 ? -20.989 10.313 -15.750 1.00 68.06 72 ALA A C 1
ATOM 540 O O . ALA A 1 72 ? -20.996 11.122 -16.675 1.00 68.06 72 ALA A O 1
ATOM 541 N N . ASP A 1 73 ? -22.051 10.123 -14.956 1.00 71.25 73 ASP A N 1
ATOM 542 C CA . ASP A 1 73 ? -23.305 10.886 -15.057 1.00 71.25 73 ASP A CA 1
ATOM 543 C C . ASP A 1 73 ? -23.222 12.301 -14.442 1.00 71.25 73 ASP A C 1
ATOM 545 O O . ASP A 1 73 ? -24.161 13.087 -14.569 1.00 71.25 73 ASP A O 1
ATOM 549 N N . GLY A 1 74 ? -22.113 12.635 -13.770 1.00 75.62 74 GLY A N 1
ATOM 550 C CA . GLY A 1 74 ? -21.885 13.943 -13.154 1.00 75.62 74 GLY A CA 1
ATOM 551 C C . GLY A 1 74 ? -22.734 14.241 -11.910 1.00 75.62 74 GLY A C 1
ATOM 552 O O . GLY A 1 74 ? -22.608 15.334 -11.360 1.00 75.62 74 GLY A O 1
ATOM 553 N N . LYS A 1 75 ? -23.582 13.309 -11.454 1.00 83.00 75 LYS A N 1
ATOM 554 C CA . LYS A 1 75 ? -24.502 13.495 -10.314 1.00 83.00 75 LYS A CA 1
ATOM 555 C C . LYS A 1 75 ? -24.331 12.444 -9.220 1.00 83.00 75 LYS A C 1
ATOM 557 O O . LYS A 1 75 ? -24.466 12.758 -8.037 1.00 83.00 75 LYS A O 1
ATOM 562 N N . THR A 1 76 ? -24.070 11.195 -9.595 1.00 82.19 76 THR A N 1
ATOM 563 C CA . THR A 1 76 ? -23.853 10.094 -8.657 1.00 82.19 76 THR A CA 1
ATOM 564 C C . THR A 1 76 ? -22.502 10.291 -7.974 1.00 82.19 76 THR A C 1
ATOM 566 O O . THR A 1 76 ? -21.451 10.173 -8.603 1.00 82.19 76 THR A O 1
ATOM 569 N N . GLY A 1 77 ? -22.540 10.619 -6.682 1.00 85.44 77 GLY A N 1
ATOM 570 C CA . GLY A 1 77 ? -21.360 10.667 -5.822 1.00 85.44 77 GLY A CA 1
ATOM 571 C C . GLY A 1 77 ? -21.147 9.336 -5.106 1.00 85.44 77 GLY A C 1
ATOM 572 O O . GLY A 1 77 ? -22.101 8.609 -4.838 1.00 85.44 77 GLY A O 1
ATOM 573 N N . ASP A 1 78 ? -19.901 9.049 -4.740 1.00 86.25 78 ASP A N 1
ATOM 574 C CA . ASP A 1 78 ? -19.486 7.795 -4.087 1.00 86.25 78 ASP A CA 1
ATOM 575 C C . ASP A 1 78 ? -19.968 7.606 -2.639 1.00 86.25 78 ASP A C 1
ATOM 577 O O . ASP A 1 78 ? -19.787 6.532 -2.050 1.00 86.25 78 ASP A O 1
ATOM 581 N N . GLY A 1 79 ? -20.556 8.651 -2.059 1.00 91.50 79 GLY A N 1
ATOM 582 C CA . GLY A 1 79 ? -21.084 8.665 -0.704 1.00 91.50 79 GLY A CA 1
ATOM 583 C C . GLY A 1 79 ? -20.755 9.967 0.016 1.00 91.50 79 GLY A C 1
ATOM 584 O O . GLY A 1 79 ? -19.616 10.426 -0.015 1.00 91.50 79 GLY A O 1
ATOM 585 N N . ALA A 1 80 ? -21.737 10.546 0.693 1.00 94.94 80 ALA A N 1
ATOM 586 C CA . ALA A 1 80 ? -21.537 11.667 1.600 1.00 94.94 80 ALA A CA 1
ATOM 587 C C . ALA A 1 80 ? -22.530 11.591 2.760 1.00 94.94 80 ALA A C 1
ATOM 589 O O . ALA A 1 80 ? -23.614 11.007 2.629 1.00 94.94 80 ALA A O 1
ATOM 590 N N . GLY A 1 81 ? -22.185 12.204 3.889 1.00 96.50 81 GLY A N 1
ATOM 591 C CA . GLY A 1 81 ? -23.074 12.222 5.039 1.00 96.50 81 GLY A CA 1
ATOM 592 C C . GLY A 1 81 ? -22.621 13.104 6.190 1.00 96.50 81 GLY A C 1
ATOM 593 O O . GLY A 1 81 ? -21.508 13.633 6.219 1.00 96.50 81 GLY A O 1
ATOM 594 N N . ILE A 1 82 ? -23.529 13.246 7.151 1.00 97.94 82 ILE A N 1
ATOM 595 C CA . ILE A 1 82 ? -23.344 13.992 8.389 1.00 97.94 82 ILE A CA 1
ATOM 596 C C . ILE A 1 82 ? -23.950 13.218 9.568 1.00 97.94 82 ILE A C 1
ATOM 598 O O . ILE A 1 82 ? -24.997 12.579 9.448 1.00 97.94 82 ILE A O 1
ATOM 602 N N . HIS A 1 83 ? -23.289 13.288 10.715 1.00 97.94 83 HIS A N 1
ATOM 603 C CA . HIS A 1 83 ? -23.676 12.677 11.981 1.00 97.94 83 HIS A CA 1
ATOM 604 C C . HIS A 1 83 ? -23.781 13.774 13.031 1.00 97.94 83 HIS A C 1
ATOM 606 O O . HIS A 1 83 ? -22.815 14.492 13.283 1.00 97.94 83 HIS A O 1
ATOM 612 N N . VAL A 1 84 ? -24.972 13.932 13.596 1.00 97.94 84 VAL A N 1
ATOM 613 C CA . VAL A 1 84 ? -25.322 15.003 14.538 1.00 97.94 84 VAL A CA 1
ATOM 614 C C . VAL A 1 84 ? -26.033 14.418 15.752 1.00 97.94 84 VAL A C 1
ATOM 616 O O . VAL A 1 84 ? -26.529 13.289 15.705 1.00 97.94 84 VAL A O 1
ATOM 619 N N . ALA A 1 85 ? -26.120 15.175 16.842 1.00 96.56 85 ALA A N 1
ATOM 620 C CA . ALA A 1 85 ? -26.974 14.826 17.966 1.00 96.56 85 ALA A CA 1
ATOM 621 C C . ALA A 1 85 ? -28.442 14.735 17.519 1.00 96.56 85 ALA A C 1
ATOM 623 O O . ALA A 1 85 ? -28.863 15.424 16.590 1.00 96.56 85 ALA A O 1
ATOM 624 N N . VAL A 1 86 ? -29.246 13.896 18.180 1.00 96.44 86 VAL A N 1
ATOM 625 C CA . VAL A 1 86 ? -30.691 13.838 17.906 1.00 96.44 86 VAL A CA 1
ATOM 626 C C . VAL A 1 86 ? -31.317 15.178 18.320 1.00 96.44 86 VAL A C 1
ATOM 628 O O . VAL A 1 86 ? -31.321 15.478 19.519 1.00 96.44 86 VAL A O 1
ATOM 631 N N . PRO A 1 87 ? -31.906 15.973 17.402 1.00 95.38 87 PRO A N 1
ATOM 632 C CA . PRO A 1 87 ? -32.612 17.203 17.752 1.00 95.38 87 PRO A CA 1
ATOM 633 C C . PRO A 1 87 ? -33.917 16.864 18.483 1.00 95.38 87 PRO A C 1
ATOM 635 O O . PRO A 1 87 ? -34.999 16.785 17.900 1.00 95.38 87 PRO A O 1
ATOM 638 N N . GLN A 1 88 ? -33.816 16.646 19.796 1.00 94.12 88 GLN A N 1
ATOM 639 C CA . GLN A 1 88 ? -34.903 16.135 20.635 1.00 94.12 88 GLN A CA 1
ATOM 640 C C . GLN A 1 88 ? -36.194 16.954 20.484 1.00 94.12 88 GLN A C 1
ATOM 642 O O . GLN A 1 88 ? -37.277 16.378 20.426 1.00 94.12 88 GLN A O 1
ATOM 647 N N . LYS A 1 89 ? -36.099 18.288 20.371 1.00 92.56 89 LYS A N 1
ATOM 648 C CA . LYS A 1 89 ? -37.263 19.172 20.170 1.00 92.56 89 LYS A CA 1
ATOM 649 C C . LYS A 1 89 ? -37.991 18.868 18.855 1.00 92.56 89 LYS A C 1
ATOM 651 O O . LYS A 1 89 ? -39.205 18.693 18.873 1.00 92.56 89 LYS A O 1
ATOM 656 N N . PHE A 1 90 ? -37.250 18.746 17.750 1.00 95.12 90 PHE A N 1
ATOM 657 C CA . PHE A 1 90 ? -37.793 18.453 16.419 1.00 95.12 90 PHE A CA 1
ATOM 658 C C . PHE A 1 90 ? -38.589 17.139 16.416 1.00 95.12 90 PHE A C 1
ATOM 660 O O . PHE A 1 90 ? -39.748 17.110 16.001 1.00 95.12 90 PHE A O 1
ATOM 667 N N . PHE A 1 91 ? -38.014 16.068 16.970 1.00 95.62 91 PHE A N 1
ATOM 668 C CA . PHE A 1 91 ? -38.681 14.764 17.027 1.00 95.62 91 PHE A CA 1
ATOM 669 C C . PHE A 1 91 ? -39.830 14.712 18.038 1.00 95.62 91 PHE A C 1
ATOM 671 O O . PHE A 1 91 ? -40.865 14.113 17.751 1.00 95.62 91 PHE A O 1
ATOM 678 N N . LYS A 1 92 ? -39.714 15.379 19.194 1.00 94.12 92 LYS A N 1
ATOM 679 C CA . LYS A 1 92 ? -40.824 15.488 20.157 1.00 94.12 92 LYS A CA 1
ATOM 680 C C . LYS A 1 92 ? -42.013 16.242 19.567 1.00 94.12 92 LYS A C 1
ATOM 682 O O . LYS A 1 92 ? -43.151 15.877 19.846 1.00 94.12 92 LYS A O 1
ATOM 687 N N . ASP A 1 93 ? -41.776 17.266 18.755 1.00 93.31 93 ASP A N 1
ATOM 688 C CA . ASP A 1 93 ? -42.853 17.961 18.051 1.00 93.31 93 ASP A CA 1
ATOM 689 C C . ASP A 1 93 ? -43.489 17.075 16.980 1.00 93.31 93 ASP A C 1
ATOM 691 O O . ASP A 1 93 ? -44.713 17.045 16.886 1.00 93.31 93 ASP A O 1
ATOM 695 N N . HIS A 1 94 ? -42.701 16.279 16.250 1.00 92.00 94 HIS A N 1
ATOM 696 C CA . HIS A 1 94 ? -43.258 15.283 15.334 1.00 92.00 94 HIS A CA 1
ATOM 697 C C . HIS A 1 94 ? -44.167 14.278 16.063 1.00 92.00 94 HIS A C 1
ATOM 699 O O . HIS A 1 94 ? -45.290 14.053 15.620 1.00 92.00 94 HIS A O 1
ATOM 705 N N . VAL A 1 95 ? -43.743 13.760 17.226 1.00 93.44 95 VAL A N 1
ATOM 706 C CA . VAL A 1 95 ? -44.557 12.873 18.084 1.00 93.44 95 VAL A CA 1
ATOM 707 C C . VAL A 1 95 ? -45.896 13.520 18.473 1.00 93.44 95 VAL A C 1
ATOM 709 O O . VAL A 1 95 ? -46.927 12.847 18.467 1.00 93.44 95 VAL A O 1
ATOM 712 N N . LYS A 1 96 ? -45.912 14.829 18.761 1.00 93.50 96 LYS A N 1
ATOM 713 C CA . LYS A 1 96 ? -47.158 15.573 19.028 1.00 93.50 96 LYS A CA 1
ATOM 714 C C . LYS A 1 96 ? -48.046 15.671 17.792 1.00 93.50 96 LYS A C 1
ATOM 716 O O . LYS A 1 96 ? -49.255 15.493 17.905 1.00 93.50 96 LYS A O 1
ATOM 721 N N . VAL A 1 97 ? -47.456 15.954 16.629 1.00 90.06 97 VAL A N 1
ATOM 722 C CA . VAL A 1 97 ? -48.182 16.094 15.356 1.00 90.06 97 VAL A CA 1
ATOM 723 C C . VAL A 1 97 ? -48.889 14.794 14.970 1.00 90.06 97 VAL A C 1
ATOM 725 O O . VAL A 1 97 ? -50.027 14.848 14.513 1.00 90.06 97 VAL A O 1
ATOM 728 N N . ILE A 1 98 ? -48.272 13.634 15.214 1.00 90.88 98 ILE A N 1
ATOM 729 C CA . ILE A 1 98 ? -48.883 12.319 14.944 1.00 90.88 98 ILE A CA 1
ATOM 730 C C . ILE A 1 98 ? -49.872 11.857 16.035 1.00 90.88 98 ILE A C 1
ATOM 732 O O . ILE A 1 98 ? -50.351 10.729 15.993 1.00 90.88 98 ILE A O 1
ATOM 736 N N . GLY A 1 99 ? -50.207 12.717 17.006 1.00 88.88 99 GLY A N 1
ATOM 737 C CA . GLY A 1 99 ? -51.283 12.482 17.978 1.00 88.88 99 GLY A CA 1
ATOM 738 C C . GLY A 1 99 ? -50.857 11.896 19.329 1.00 88.88 99 GLY A C 1
ATOM 739 O O . GLY A 1 99 ? -51.719 11.586 20.151 1.00 88.88 99 GLY A O 1
ATOM 740 N N . HIS A 1 100 ? -49.557 11.773 19.606 1.00 91.56 100 HIS A N 1
ATOM 741 C CA . HIS A 1 100 ? -49.052 11.275 20.888 1.00 91.56 100 HIS A CA 1
ATOM 742 C C . HIS A 1 100 ? -48.600 12.407 21.823 1.00 91.56 100 HIS A C 1
ATOM 744 O O . HIS A 1 100 ? -48.226 13.501 21.405 1.00 91.56 100 HIS A O 1
ATOM 750 N N . ARG A 1 101 ? -48.569 12.145 23.135 1.00 87.38 101 ARG A N 1
ATOM 751 C CA . ARG A 1 101 ? -47.924 13.056 24.091 1.00 87.38 101 ARG A CA 1
ATOM 752 C C . ARG A 1 101 ? -46.408 12.855 24.031 1.00 87.38 101 ARG A C 1
ATOM 754 O O . ARG A 1 101 ? -45.929 11.743 24.243 1.00 87.38 101 ARG A O 1
ATOM 761 N N . ALA A 1 102 ? -45.663 13.934 23.790 1.00 80.50 102 ALA A N 1
ATOM 762 C CA . ALA A 1 102 ? -44.204 13.895 23.844 1.00 80.50 102 ALA A CA 1
ATOM 763 C C . ALA A 1 102 ? -43.722 13.481 25.251 1.00 80.50 102 ALA A C 1
ATOM 765 O O . ALA A 1 102 ? -44.211 14.048 26.234 1.00 80.50 102 ALA A O 1
ATOM 766 N N . PRO A 1 103 ? -42.782 12.526 25.363 1.00 83.38 103 PRO A N 1
ATOM 767 C CA . PRO A 1 103 ? -42.251 12.104 26.652 1.00 83.38 103 PRO A CA 1
ATOM 768 C C . PRO A 1 103 ? -41.294 13.151 27.230 1.00 83.38 103 PRO A C 1
ATOM 770 O O . PRO A 1 103 ? -40.662 13.918 26.494 1.00 83.38 103 PRO A O 1
ATOM 773 N N . ASP A 1 104 ? -41.135 13.139 28.553 1.00 85.19 104 ASP A N 1
ATOM 774 C CA . ASP A 1 104 ? -40.139 13.973 29.238 1.00 85.19 104 ASP A CA 1
ATOM 775 C C . ASP A 1 104 ? -38.716 13.455 28.964 1.00 85.19 104 ASP A C 1
ATOM 777 O O . ASP A 1 104 ? -37.813 14.236 28.654 1.00 85.19 104 ASP A O 1
ATOM 781 N N . ASN A 1 105 ? -38.553 12.130 28.935 1.00 88.81 105 ASN A N 1
ATOM 782 C CA . ASN A 1 105 ? -37.295 11.439 28.643 1.00 88.81 105 ASN A CA 1
ATOM 783 C C . ASN A 1 105 ? -36.824 11.676 27.192 1.00 88.81 105 ASN A C 1
ATOM 785 O O . ASN A 1 105 ? -37.564 12.203 26.349 1.00 88.81 105 ASN A O 1
ATOM 789 N N . LYS A 1 106 ? -35.580 11.288 26.884 1.00 89.69 106 LYS A N 1
ATOM 790 C CA . LYS A 1 106 ? -35.065 11.320 25.508 1.00 89.69 106 LYS A CA 1
ATOM 791 C C . LYS A 1 106 ? -35.791 10.308 24.621 1.00 89.69 106 LYS A C 1
ATOM 793 O O . LYS A 1 106 ? -36.106 9.194 25.044 1.00 89.69 106 LYS A O 1
ATOM 798 N N . LEU A 1 107 ? -36.030 10.720 23.382 1.00 95.00 107 LEU A N 1
ATOM 799 C CA . LEU A 1 107 ? -36.431 9.841 22.291 1.00 95.00 107 LEU A CA 1
ATOM 800 C C . LEU A 1 107 ? -35.180 9.273 21.624 1.00 95.00 107 LEU A C 1
ATOM 802 O O . LEU A 1 107 ? -34.214 10.009 21.404 1.00 95.00 107 LEU A O 1
ATOM 806 N N . ALA A 1 108 ? -35.231 7.994 21.273 1.00 97.31 108 ALA A N 1
ATOM 807 C CA . ALA A 1 108 ? -34.329 7.392 20.309 1.00 97.31 108 ALA A CA 1
ATOM 808 C C . ALA A 1 108 ? -34.933 7.430 18.911 1.00 97.31 108 ALA A C 1
ATOM 810 O O . ALA A 1 108 ? -36.148 7.311 18.739 1.00 97.31 108 ALA A O 1
ATOM 811 N N . VAL A 1 109 ? -34.068 7.599 17.917 1.00 98.25 109 VAL A N 1
ATOM 812 C CA . VAL A 1 109 ? -34.445 7.587 16.508 1.00 98.25 109 VAL A CA 1
ATOM 813 C C . VAL A 1 109 ? -33.579 6.564 15.786 1.00 98.25 109 VAL A C 1
ATOM 815 O O . VAL A 1 109 ? -32.349 6.591 15.873 1.00 98.25 109 VAL A O 1
ATOM 818 N N . GLY A 1 110 ? -34.232 5.641 15.089 1.00 98.19 110 GLY A N 1
ATOM 819 C CA . GLY A 1 110 ? -33.593 4.702 14.182 1.00 98.19 110 GLY A CA 1
ATOM 820 C C . GLY A 1 110 ? -33.657 5.220 12.757 1.00 98.19 110 GLY A C 1
ATOM 821 O O . GLY A 1 110 ? -34.748 5.239 12.214 1.00 98.19 110 GLY A O 1
ATOM 822 N N . GLN A 1 111 ? -32.540 5.615 12.145 1.00 98.50 111 GLN A N 1
ATOM 823 C CA . GLN A 1 111 ? -32.462 5.904 10.709 1.00 98.50 111 GLN A CA 1
ATOM 824 C C . GLN A 1 111 ? -32.244 4.586 9.960 1.00 98.50 111 GLN A C 1
ATOM 826 O O . GLN A 1 111 ? -31.174 3.980 10.084 1.00 98.50 111 GLN A O 1
ATOM 831 N N . VAL A 1 112 ? -33.228 4.153 9.175 1.00 98.44 112 VAL A N 1
ATOM 832 C CA . VAL A 1 112 ? -33.248 2.827 8.551 1.00 98.44 112 VAL A CA 1
ATOM 833 C C . VAL A 1 112 ? -33.328 2.947 7.032 1.00 98.44 112 VAL A C 1
ATOM 835 O O . VAL A 1 112 ? -34.146 3.685 6.485 1.00 98.44 112 VAL A O 1
ATOM 838 N N . PHE A 1 113 ? -32.462 2.203 6.353 1.00 97.62 113 PHE A N 1
ATOM 839 C CA . PHE A 1 113 ? -32.565 1.893 4.935 1.00 97.62 113 PHE A CA 1
ATOM 840 C C . PHE A 1 113 ? -33.296 0.562 4.793 1.00 97.62 113 PHE A C 1
ATOM 842 O O . PHE A 1 113 ? -32.794 -0.479 5.222 1.00 97.62 113 PHE A O 1
ATOM 849 N N . LEU A 1 114 ? -34.493 0.625 4.222 1.00 97.56 114 LEU A N 1
ATOM 850 C CA . LEU A 1 114 ? -35.354 -0.513 3.944 1.00 97.56 114 LEU A CA 1
ATOM 851 C C . LEU A 1 114 ? -35.259 -0.919 2.462 1.00 97.56 114 LEU A C 1
ATOM 853 O O . LEU A 1 114 ? -34.952 -0.072 1.607 1.00 97.56 114 LEU A O 1
ATOM 857 N N . PRO A 1 115 ? -35.591 -2.181 2.136 1.00 94.44 115 PRO A N 1
ATOM 858 C CA . PRO A 1 115 ? -35.802 -2.610 0.758 1.00 94.44 115 PRO A CA 1
ATOM 859 C C . PRO A 1 115 ? -36.793 -1.687 0.036 1.00 94.44 115 PRO A C 1
ATOM 861 O O . PRO A 1 115 ? -37.861 -1.385 0.565 1.00 94.44 115 PRO A O 1
ATOM 864 N N . ARG A 1 116 ? -36.448 -1.234 -1.178 1.00 90.44 116 ARG A N 1
ATOM 865 C CA . ARG A 1 116 ? -37.319 -0.355 -1.991 1.00 90.44 116 ARG A CA 1
ATOM 866 C C . ARG A 1 116 ? -38.189 -1.124 -2.986 1.00 90.44 116 ARG A C 1
ATOM 868 O O . ARG A 1 116 ? -39.280 -0.681 -3.322 1.00 90.44 116 ARG A O 1
ATOM 875 N N . ILE A 1 117 ? -37.674 -2.231 -3.524 1.00 85.50 117 ILE A N 1
ATOM 876 C CA . ILE A 1 117 ? -38.296 -2.936 -4.659 1.00 85.50 117 ILE A CA 1
ATOM 877 C C . ILE A 1 117 ? -39.333 -3.961 -4.179 1.00 85.50 117 ILE A C 1
ATOM 879 O O . ILE A 1 117 ? -40.380 -4.112 -4.803 1.00 85.50 117 ILE A O 1
ATOM 883 N N . SER A 1 118 ? -39.050 -4.664 -3.080 1.00 90.12 118 SER A N 1
ATOM 884 C CA . SER A 1 118 ? -39.937 -5.687 -2.521 1.00 90.12 118 SER A CA 1
ATOM 885 C C . SER A 1 118 ? -40.724 -5.122 -1.342 1.00 90.12 118 SER A C 1
ATOM 887 O O . SER A 1 118 ? -40.168 -4.956 -0.257 1.00 90.12 118 SER A O 1
ATOM 889 N N . LEU A 1 119 ? -42.017 -4.854 -1.554 1.00 90.62 119 LEU A N 1
ATOM 890 C CA . LEU A 1 119 ? -42.925 -4.405 -0.491 1.00 90.62 119 LEU A CA 1
ATOM 891 C C . LEU A 1 119 ? -43.041 -5.449 0.631 1.00 90.62 119 LEU A C 1
ATOM 893 O O . LEU A 1 119 ? -43.037 -5.082 1.799 1.00 90.62 119 LEU A O 1
ATOM 897 N N . ASP A 1 120 ? -43.056 -6.742 0.294 1.00 93.56 120 ASP A N 1
ATOM 898 C CA . ASP A 1 120 ? -43.105 -7.819 1.292 1.00 93.56 120 ASP A CA 1
ATOM 899 C C . ASP A 1 120 ? -41.851 -7.821 2.179 1.00 93.56 120 ASP A C 1
ATOM 901 O O . ASP A 1 120 ? -41.952 -7.925 3.400 1.00 93.56 120 ASP A O 1
ATOM 905 N N . ALA A 1 121 ? -40.663 -7.652 1.582 1.00 94.38 121 ALA A N 1
ATOM 906 C CA . ALA A 1 121 ? -39.415 -7.553 2.342 1.00 94.38 121 ALA A CA 1
ATOM 907 C C . ALA A 1 121 ? -39.374 -6.270 3.184 1.00 94.38 121 ALA A C 1
ATOM 909 O O . ALA A 1 121 ? -38.896 -6.288 4.316 1.00 94.38 121 ALA A O 1
ATOM 910 N N . GLN A 1 122 ? -39.904 -5.168 2.651 1.00 94.94 122 GLN A N 1
ATOM 911 C CA . GLN A 1 122 ? -40.018 -3.906 3.369 1.00 94.94 122 GLN A CA 1
ATOM 912 C C . GLN A 1 122 ? -40.890 -4.052 4.627 1.00 94.94 122 GLN A C 1
ATOM 914 O O . GLN A 1 122 ? -40.444 -3.681 5.715 1.00 94.94 122 GLN A O 1
ATOM 919 N N . GLU A 1 123 ? -42.085 -4.645 4.514 1.00 96.06 123 GLU A N 1
ATOM 920 C CA . GLU A 1 123 ? -42.965 -4.899 5.664 1.00 96.06 123 GLU A CA 1
ATOM 921 C C . GLU A 1 123 ? -42.370 -5.914 6.646 1.00 96.06 123 GLU A C 1
ATOM 923 O O . GLU A 1 123 ? -42.427 -5.701 7.859 1.00 96.06 123 GLU A O 1
ATOM 928 N N . ALA A 1 124 ? -41.735 -6.983 6.152 1.00 96.31 124 ALA A N 1
ATOM 929 C CA . ALA A 1 124 ? -41.043 -7.950 7.002 1.00 96.31 124 ALA A CA 1
ATOM 930 C C . ALA A 1 124 ? -39.948 -7.273 7.842 1.00 96.31 124 ALA A C 1
ATOM 932 O O . ALA A 1 124 ? -39.875 -7.476 9.055 1.00 96.31 124 ALA A O 1
ATOM 933 N N . CYS A 1 125 ? -39.143 -6.400 7.229 1.00 97.56 125 CYS A N 1
ATOM 934 C CA . CYS A 1 125 ? -38.139 -5.614 7.938 1.00 97.56 125 CYS A CA 1
ATOM 935 C C . CYS A 1 125 ? -38.759 -4.699 9.002 1.00 97.56 125 CYS A C 1
ATOM 937 O O . CYS A 1 125 ? -38.239 -4.658 10.119 1.00 97.56 125 CYS A O 1
ATOM 939 N N . ARG A 1 126 ? -39.863 -3.994 8.702 1.00 97.62 126 ARG A N 1
ATOM 940 C CA . ARG A 1 126 ? -40.549 -3.164 9.710 1.00 97.62 126 ARG A CA 1
ATOM 941 C C . ARG A 1 126 ? -41.040 -4.008 10.883 1.00 97.62 126 ARG A C 1
ATOM 943 O O . ARG A 1 126 ? -40.748 -3.673 12.029 1.00 97.62 126 ARG A O 1
ATOM 950 N N . CYS A 1 127 ? -41.688 -5.138 10.600 1.00 97.56 127 CYS A N 1
ATOM 951 C CA . CYS A 1 127 ? -42.185 -6.056 11.620 1.00 97.56 127 CYS A CA 1
ATOM 952 C C . CYS A 1 127 ? -41.054 -6.584 12.515 1.00 97.56 127 CYS A C 1
ATOM 954 O O . CYS A 1 127 ? -41.212 -6.627 13.734 1.00 97.56 127 CYS A O 1
ATOM 956 N N . ILE A 1 128 ? -39.901 -6.953 11.945 1.00 98.12 128 ILE A N 1
ATOM 957 C CA . ILE A 1 128 ? -38.735 -7.408 12.721 1.00 98.12 128 ILE A CA 1
ATOM 958 C C . ILE A 1 128 ? -38.206 -6.289 13.618 1.00 98.12 128 ILE A C 1
ATOM 960 O O . ILE A 1 128 ? -37.978 -6.512 14.807 1.00 98.12 128 ILE A O 1
ATOM 964 N N . VAL A 1 129 ? -38.031 -5.084 13.066 1.00 98.31 129 VAL A N 1
ATOM 965 C CA . VAL A 1 129 ? -37.562 -3.916 13.824 1.00 98.31 129 VAL A CA 1
ATOM 966 C C . VAL A 1 129 ? -38.480 -3.652 15.017 1.00 98.31 129 VAL A C 1
ATOM 968 O O . VAL A 1 129 ? -38.005 -3.531 16.146 1.00 98.31 129 VAL A O 1
ATOM 971 N N . GLU A 1 130 ? -39.792 -3.610 14.787 1.00 98.44 130 GLU A N 1
ATOM 972 C CA . GLU A 1 130 ? -40.784 -3.399 15.841 1.00 98.44 130 GLU A CA 1
ATOM 973 C C . GLU A 1 130 ? -40.767 -4.525 16.875 1.00 98.44 130 GLU A C 1
ATOM 975 O O . GLU A 1 130 ? -40.751 -4.258 18.077 1.00 98.44 130 GLU A O 1
ATOM 980 N N . THR A 1 131 ? -40.716 -5.776 16.416 1.00 98.12 131 THR A N 1
ATOM 981 C CA . THR A 1 131 ? -40.721 -6.964 17.277 1.00 98.12 131 THR A CA 1
ATOM 982 C C . THR A 1 131 ? -39.549 -6.947 18.245 1.00 98.12 131 THR A C 1
ATOM 984 O O . THR A 1 131 ? -39.759 -7.123 19.441 1.00 98.12 131 THR A O 1
ATOM 987 N N . GLU A 1 132 ? -38.328 -6.694 17.772 1.00 97.88 132 GLU A N 1
ATOM 988 C CA . GLU A 1 132 ? -37.146 -6.696 18.641 1.00 97.88 132 GLU A CA 1
ATOM 989 C C . GLU A 1 132 ? -37.145 -5.517 19.628 1.00 97.88 132 GLU A C 1
ATOM 991 O O . GLU A 1 132 ? -36.758 -5.687 20.786 1.00 97.88 132 GLU A O 1
ATOM 996 N N . ILE A 1 133 ? -37.631 -4.336 19.221 1.00 98.06 133 ILE A N 1
ATOM 997 C CA . ILE A 1 133 ? -37.764 -3.178 20.123 1.00 98.06 133 ILE A CA 1
ATOM 998 C C . ILE A 1 133 ? -38.803 -3.457 21.221 1.00 98.06 133 ILE A C 1
ATOM 1000 O O . ILE A 1 133 ? -38.536 -3.223 22.406 1.00 98.06 133 ILE A O 1
ATOM 1004 N N . LEU A 1 134 ? -39.974 -3.983 20.845 1.00 97.75 134 LEU A N 1
ATOM 1005 C CA . LEU A 1 134 ? -41.050 -4.329 21.777 1.00 97.75 134 LEU A CA 1
ATOM 1006 C C . LEU A 1 134 ? -40.648 -5.485 22.698 1.00 97.75 134 LEU A C 1
ATOM 1008 O O . LEU A 1 134 ? -40.936 -5.435 23.894 1.00 97.75 134 LEU A O 1
ATOM 1012 N N . ALA A 1 135 ? -39.940 -6.491 22.178 1.00 96.12 135 ALA A N 1
ATOM 1013 C CA . ALA A 1 135 ? -39.432 -7.621 22.955 1.00 96.12 135 ALA A CA 1
ATOM 1014 C C . ALA A 1 135 ? -38.465 -7.176 24.063 1.00 96.12 135 ALA A C 1
ATOM 1016 O O . ALA A 1 135 ? -38.442 -7.774 25.138 1.00 96.12 135 ALA A O 1
ATOM 1017 N N . PHE A 1 136 ? -37.714 -6.092 23.844 1.00 95.50 136 PHE A N 1
ATOM 1018 C CA . PHE A 1 136 ? -36.846 -5.485 24.859 1.00 95.50 136 PHE A CA 1
ATOM 1019 C C . PHE A 1 136 ? -37.588 -4.565 25.857 1.00 95.50 136 PHE A C 1
ATOM 1021 O O . PHE A 1 136 ? -36.996 -4.056 26.821 1.00 95.50 136 PHE A O 1
ATOM 1028 N N . GLY A 1 137 ? -38.893 -4.354 25.644 1.00 95.69 137 GLY A N 1
ATOM 1029 C CA . GLY A 1 137 ? -39.797 -3.598 26.514 1.00 95.69 137 GLY A CA 1
ATOM 1030 C C . GLY A 1 137 ? -39.879 -2.095 26.229 1.00 95.69 137 GLY A C 1
ATOM 1031 O O . GLY A 1 137 ? -40.407 -1.351 27.064 1.00 95.69 137 GLY A O 1
ATOM 1032 N N . TYR A 1 138 ? -39.356 -1.630 25.091 1.00 96.94 138 TYR A N 1
ATOM 1033 C CA . TYR A 1 138 ? -39.401 -0.217 24.715 1.00 96.94 138 TYR A CA 1
ATOM 1034 C C . TYR A 1 138 ? -40.639 0.138 23.890 1.00 96.94 138 TYR A C 1
ATOM 1036 O O . TYR A 1 138 ? -41.148 -0.668 23.118 1.00 96.94 138 TYR A O 1
ATOM 1044 N N . TYR A 1 139 ? -41.127 1.367 24.059 1.00 94.50 139 TYR A N 1
ATOM 1045 C CA . TYR A 1 139 ? -42.311 1.871 23.369 1.00 94.50 139 TYR A CA 1
ATOM 1046 C C . TYR A 1 139 ? -41.960 2.464 22.002 1.00 94.50 139 TYR A C 1
ATOM 1048 O O . TYR A 1 139 ? -40.980 3.199 21.876 1.00 94.50 139 TYR A O 1
ATOM 1056 N N . ILE A 1 140 ? -42.802 2.215 21.001 1.00 95.88 140 ILE A N 1
ATOM 1057 C CA . ILE A 1 140 ? -42.658 2.739 19.638 1.00 95.88 140 ILE A CA 1
ATOM 1058 C C . ILE A 1 140 ? -43.737 3.798 19.404 1.00 95.88 140 ILE A C 1
ATOM 1060 O O . ILE A 1 140 ? -44.925 3.524 19.556 1.00 95.88 140 ILE A O 1
ATOM 1064 N N . TYR A 1 141 ? -43.332 5.014 19.032 1.00 94.81 141 TYR A N 1
ATOM 1065 C CA . TYR A 1 141 ? -44.258 6.090 18.651 1.00 94.81 141 TYR A CA 1
ATOM 1066 C C . TYR A 1 141 ? -44.705 6.005 17.191 1.00 94.81 141 TYR A C 1
ATOM 1068 O O . TYR A 1 141 ? -45.718 6.595 16.832 1.00 94.81 141 TYR A O 1
ATOM 1076 N N . GLY A 1 142 ? -43.949 5.289 16.362 1.00 93.19 142 GLY A N 1
ATOM 1077 C CA . GLY A 1 142 ? -44.269 5.033 14.965 1.00 93.19 142 GLY A CA 1
ATOM 1078 C C . GLY A 1 142 ? -43.082 5.262 14.037 1.00 93.19 142 GLY A C 1
ATOM 1079 O O . GLY A 1 142 ? -41.991 5.658 14.464 1.00 93.19 142 GLY A O 1
ATOM 1080 N N . TRP A 1 143 ? -43.337 5.008 12.757 1.00 95.88 143 TRP A N 1
ATOM 1081 C CA . TRP A 1 143 ? -42.423 5.289 11.659 1.00 95.88 143 TRP A CA 1
ATOM 1082 C C . TRP A 1 143 ? -42.698 6.670 11.063 1.00 95.88 143 TRP A C 1
ATOM 1084 O O . TRP A 1 143 ? -43.846 7.080 10.891 1.00 95.88 143 TRP A O 1
ATOM 1094 N N . ARG A 1 144 ? -41.629 7.380 10.718 1.00 96.19 144 ARG A N 1
ATOM 1095 C CA . ARG A 1 144 ? -41.622 8.653 10.005 1.00 96.19 144 ARG A CA 1
ATOM 1096 C C . ARG A 1 144 ? -40.926 8.446 8.668 1.00 96.19 144 ARG A C 1
ATOM 1098 O O . ARG A 1 144 ? -39.751 8.086 8.632 1.00 96.19 144 ARG A O 1
ATOM 1105 N N . GLN A 1 145 ? -41.615 8.742 7.573 1.00 95.19 145 GLN A N 1
ATOM 1106 C CA . GLN A 1 145 ? -40.968 8.817 6.268 1.00 95.19 145 GLN A CA 1
ATOM 1107 C C . GLN A 1 145 ? -40.042 10.039 6.228 1.00 95.19 145 GLN A C 1
ATOM 1109 O O . GLN A 1 145 ? -40.462 11.151 6.566 1.00 95.19 145 GLN A O 1
ATOM 1114 N N . VAL A 1 146 ? -38.779 9.840 5.848 1.00 96.88 146 VAL A N 1
ATOM 1115 C CA . VAL A 1 146 ? -37.810 10.939 5.777 1.00 96.88 146 VAL A CA 1
ATOM 1116 C C . VAL A 1 146 ? -38.061 11.727 4.491 1.00 96.88 146 VAL A C 1
ATOM 1118 O O . VAL A 1 146 ? -38.038 11.131 3.413 1.00 96.88 146 VAL A O 1
ATOM 1121 N N . PRO A 1 147 ? -38.299 13.050 4.554 1.00 96.00 147 PRO A N 1
ATOM 1122 C CA . PRO A 1 147 ? -38.457 13.845 3.346 1.00 96.00 147 PRO A CA 1
ATOM 1123 C C . PRO A 1 147 ? -37.139 13.846 2.568 1.00 96.00 147 PRO A C 1
ATOM 1125 O O . PRO A 1 147 ? -36.087 14.164 3.126 1.00 96.00 147 PRO A O 1
ATOM 1128 N N . ILE A 1 148 ? -37.209 13.490 1.284 1.00 96.44 148 ILE A N 1
ATOM 1129 C CA . ILE A 1 148 ? -36.057 13.439 0.381 1.00 96.44 148 ILE A CA 1
ATOM 1130 C C . ILE A 1 148 ? -36.355 14.106 -0.965 1.00 96.44 148 ILE A C 1
ATOM 1132 O O . ILE A 1 148 ? -37.491 14.078 -1.435 1.00 96.44 148 ILE A O 1
ATOM 1136 N N . ASN A 1 149 ? -35.328 14.663 -1.612 1.00 95.19 149 ASN A N 1
ATOM 1137 C CA . ASN A 1 149 ? -35.405 15.147 -2.993 1.00 95.19 149 ASN A CA 1
ATOM 1138 C C . ASN A 1 149 ? -34.512 14.307 -3.915 1.00 95.19 149 ASN A C 1
ATOM 1140 O O . ASN A 1 149 ? -33.287 14.380 -3.835 1.00 95.19 149 ASN A O 1
ATOM 1144 N N . VAL A 1 150 ? -35.123 13.535 -4.813 1.00 92.50 150 VAL A N 1
ATOM 1145 C CA . VAL A 1 150 ? -34.409 12.627 -5.724 1.00 92.50 150 VAL A CA 1
ATOM 1146 C C . VAL A 1 150 ? -33.909 13.294 -7.012 1.00 92.50 150 VAL A C 1
ATOM 1148 O O . VAL A 1 150 ? -33.104 12.693 -7.714 1.00 92.50 150 VAL A O 1
ATOM 1151 N N . ASP A 1 151 ? -34.293 14.539 -7.312 1.00 90.44 151 ASP A N 1
ATOM 1152 C CA . ASP A 1 151 ? -33.925 15.211 -8.575 1.00 90.44 151 ASP A CA 1
ATOM 1153 C C . ASP A 1 151 ? -32.411 15.493 -8.698 1.00 90.44 151 ASP A C 1
ATOM 1155 O O . ASP A 1 151 ? -31.875 15.722 -9.793 1.00 90.44 151 ASP A O 1
ATOM 1159 N N . ILE A 1 152 ? -31.706 15.476 -7.561 1.00 89.94 152 ILE A N 1
ATOM 1160 C CA . ILE A 1 152 ? -30.269 15.761 -7.455 1.00 89.94 152 ILE A CA 1
ATOM 1161 C C . ILE A 1 152 ? -29.377 14.536 -7.648 1.00 89.94 152 ILE A C 1
ATOM 1163 O O . ILE A 1 152 ? -28.197 14.705 -7.949 1.00 89.94 152 ILE A O 1
ATOM 1167 N N . ILE A 1 153 ? -29.897 13.320 -7.449 1.00 89.50 153 ILE A N 1
ATOM 1168 C CA . ILE A 1 153 ? -29.094 12.097 -7.585 1.00 89.50 153 ILE A CA 1
ATOM 1169 C C . ILE A 1 153 ? -29.077 11.620 -9.035 1.00 89.50 153 ILE A C 1
ATOM 1171 O O . ILE A 1 153 ? -30.010 11.857 -9.802 1.00 89.50 153 ILE A O 1
ATOM 1175 N N . GLY A 1 154 ? -27.987 10.959 -9.424 1.00 86.25 154 GLY A N 1
ATOM 1176 C CA . GLY A 1 154 ? -27.885 10.330 -10.735 1.00 86.25 154 GLY A CA 1
ATOM 1177 C C . GLY A 1 154 ? -28.727 9.058 -10.833 1.00 86.25 154 GLY A C 1
ATOM 1178 O O . GLY A 1 154 ? -29.168 8.488 -9.830 1.00 86.25 154 GLY A O 1
ATOM 1179 N N . GLU A 1 155 ? -28.948 8.592 -12.059 1.00 84.81 155 GLU A N 1
ATOM 1180 C CA . GLU A 1 155 ? -29.837 7.461 -12.342 1.00 84.81 155 GLU A CA 1
ATOM 1181 C C . GLU A 1 155 ? -29.376 6.169 -11.661 1.00 84.81 155 GLU A C 1
ATOM 1183 O O . GLU A 1 155 ? -30.199 5.406 -11.157 1.00 84.81 155 GLU A O 1
ATOM 1188 N N . LYS A 1 156 ? -28.057 5.949 -11.580 1.00 85.81 156 LYS A N 1
ATOM 1189 C CA . LYS A 1 156 ? -27.471 4.787 -10.900 1.00 85.81 156 LYS A CA 1
ATOM 1190 C C . LYS A 1 156 ? -27.748 4.819 -9.397 1.00 85.81 156 LYS A C 1
ATOM 1192 O O . LYS A 1 156 ? -28.204 3.824 -8.835 1.00 85.81 156 LYS A O 1
ATOM 1197 N N . ALA A 1 157 ? -27.500 5.961 -8.750 1.00 89.00 157 ALA A N 1
ATOM 1198 C CA . ALA A 1 157 ? -27.775 6.144 -7.326 1.00 89.00 157 ALA A CA 1
ATOM 1199 C C . ALA A 1 157 ? -29.267 5.988 -7.009 1.00 89.00 157 ALA A C 1
ATOM 1201 O O . ALA A 1 157 ? -29.613 5.392 -5.989 1.00 89.00 157 ALA A O 1
ATOM 1202 N N . ASN A 1 158 ? -30.147 6.481 -7.887 1.00 91.25 158 ASN A N 1
ATOM 1203 C CA . ASN A 1 158 ? -31.591 6.333 -7.726 1.00 91.25 158 ASN A CA 1
ATOM 1204 C C . ASN A 1 158 ? -32.049 4.877 -7.914 1.00 91.25 158 ASN A C 1
ATOM 1206 O O . ASN A 1 158 ? -32.888 4.395 -7.154 1.00 91.25 158 ASN A O 1
ATOM 1210 N N . ALA A 1 159 ? -31.461 4.147 -8.867 1.00 89.00 159 ALA A N 1
ATOM 1211 C CA . ALA A 1 159 ? -31.771 2.737 -9.095 1.00 89.00 159 ALA A CA 1
ATOM 1212 C C . ALA A 1 159 ? -31.466 1.871 -7.858 1.00 89.00 159 ALA A C 1
ATOM 1214 O O . ALA A 1 159 ? -32.270 1.005 -7.507 1.00 89.00 159 ALA A O 1
ATOM 1215 N N . THR A 1 160 ? -30.367 2.144 -7.145 1.00 90.19 160 THR A N 1
ATOM 1216 C CA . THR A 1 160 ? -29.994 1.423 -5.911 1.00 90.19 160 THR A CA 1
ATOM 1217 C C . THR A 1 160 ? -30.493 2.074 -4.617 1.00 90.19 160 THR A C 1
ATOM 1219 O O . THR A 1 160 ? -30.186 1.572 -3.535 1.00 90.19 160 THR A O 1
ATOM 1222 N N . ARG A 1 161 ? -31.257 3.175 -4.699 1.00 93.75 161 ARG A N 1
ATOM 1223 C CA . ARG A 1 161 ? -31.756 3.912 -3.529 1.00 93.75 161 ARG A CA 1
ATOM 1224 C C . ARG A 1 161 ? -32.623 3.009 -2.638 1.00 93.75 161 ARG A C 1
ATOM 1226 O O . ARG A 1 161 ? -33.547 2.385 -3.167 1.00 93.75 161 ARG A O 1
ATOM 1233 N N . PRO A 1 162 ? -32.381 2.964 -1.315 1.00 95.62 162 PRO A N 1
ATOM 1234 C CA . PRO A 1 162 ? -33.277 2.307 -0.369 1.00 95.62 162 PRO A CA 1
ATOM 1235 C C . PRO A 1 162 ? -34.521 3.162 -0.101 1.00 95.62 162 PRO A C 1
ATOM 1237 O O . PRO A 1 162 ? -34.537 4.365 -0.379 1.00 95.62 162 PRO A O 1
ATOM 1240 N N . GLU A 1 163 ? -35.556 2.577 0.495 1.00 96.50 163 GLU A N 1
ATOM 1241 C CA . GLU A 1 163 ? -36.567 3.404 1.153 1.00 96.50 163 GLU A CA 1
ATOM 1242 C C . GLU A 1 163 ? -36.023 3.876 2.505 1.00 96.50 163 GLU A C 1
ATOM 1244 O O . GLU A 1 163 ? -35.376 3.113 3.225 1.00 96.50 163 GLU A O 1
ATOM 1249 N N . ILE A 1 164 ? -36.189 5.164 2.809 1.00 97.75 164 ILE A N 1
ATOM 1250 C CA . ILE A 1 164 ? -35.518 5.809 3.942 1.00 97.75 164 ILE A CA 1
ATOM 1251 C C . ILE A 1 164 ? -36.572 6.217 4.962 1.00 97.75 164 ILE A C 1
ATOM 1253 O O . ILE A 1 164 ? -37.327 7.171 4.760 1.00 97.75 164 ILE A O 1
ATOM 1257 N N . GLU A 1 165 ? -36.592 5.507 6.083 1.00 98.06 165 GLU A N 1
ATOM 1258 C CA . GLU A 1 165 ? -37.572 5.711 7.144 1.00 98.06 165 GLU A CA 1
ATOM 1259 C C . GLU A 1 165 ? -36.897 5.825 8.508 1.00 98.06 165 GLU A C 1
ATOM 1261 O O . GLU A 1 165 ? -35.783 5.346 8.736 1.00 98.06 165 GLU A O 1
ATOM 1266 N N . GLN A 1 166 ? -37.587 6.496 9.425 1.00 98.31 166 GLN A N 1
ATOM 1267 C CA . GLN A 1 166 ? -37.158 6.689 10.797 1.00 98.31 166 GLN A CA 1
ATOM 1268 C C . GLN A 1 166 ? -38.136 6.038 11.764 1.00 98.31 166 GLN A C 1
ATOM 1270 O O . GLN A 1 166 ? -39.307 6.394 11.760 1.00 98.31 166 GLN A O 1
ATOM 1275 N N . ILE A 1 167 ? -37.670 5.160 12.648 1.00 97.94 167 ILE A N 1
ATOM 1276 C CA . ILE A 1 167 ? -38.487 4.668 13.766 1.00 97.94 167 ILE A CA 1
ATOM 1277 C C . ILE A 1 167 ? -38.210 5.484 15.030 1.00 97.94 167 ILE A C 1
ATOM 1279 O O . ILE A 1 167 ? -37.053 5.732 15.371 1.00 97.94 167 ILE A O 1
ATOM 1283 N N . ILE A 1 168 ? -39.263 5.913 15.731 1.00 97.56 168 ILE A N 1
ATOM 1284 C CA . ILE A 1 168 ? -39.148 6.724 16.951 1.00 97.56 168 ILE A CA 1
ATOM 1285 C C . ILE A 1 168 ? -39.469 5.862 18.173 1.00 97.56 168 ILE A C 1
ATOM 1287 O O . ILE A 1 168 ? -40.584 5.357 18.319 1.00 97.56 168 ILE A O 1
ATOM 1291 N N . VAL A 1 169 ? -38.500 5.734 19.079 1.00 96.81 169 VAL A N 1
ATOM 1292 C CA . VAL A 1 169 ? -38.555 4.854 20.254 1.00 96.81 169 VAL A CA 1
ATOM 1293 C C . VAL A 1 169 ? -38.469 5.683 21.536 1.00 96.81 169 VAL A C 1
ATOM 1295 O O . VAL A 1 169 ? -37.631 6.574 21.669 1.00 96.81 169 VAL A O 1
ATOM 1298 N N . GLY A 1 170 ? -39.344 5.410 22.500 1.00 93.88 170 GLY A N 1
ATOM 1299 C CA . GLY A 1 170 ? -39.364 6.082 23.797 1.00 93.88 170 GLY A CA 1
ATOM 1300 C C . GLY A 1 170 ? -38.650 5.286 24.882 1.00 93.88 170 GLY A C 1
ATOM 1301 O O . GLY A 1 170 ? -38.887 4.092 25.020 1.00 93.88 170 GLY A O 1
ATOM 1302 N N . ASN A 1 171 ? -37.864 5.956 25.732 1.00 93.69 171 ASN A N 1
ATOM 1303 C CA . ASN A 1 171 ? -37.357 5.371 26.979 1.00 93.69 171 ASN A CA 1
ATOM 1304 C C . ASN A 1 171 ? -38.452 5.339 28.065 1.00 93.69 171 ASN A C 1
ATOM 1306 O O . ASN A 1 171 ? -38.369 6.027 29.085 1.00 93.69 171 ASN A O 1
ATOM 1310 N N . ASN A 1 172 ? -39.515 4.567 27.834 1.00 91.12 172 ASN A N 1
ATOM 1311 C CA . ASN A 1 172 ? -40.621 4.372 28.780 1.00 91.12 172 ASN A CA 1
ATOM 1312 C C . ASN A 1 172 ? -40.199 3.593 30.037 1.00 91.12 172 ASN A C 1
ATOM 1314 O O . ASN A 1 172 ? -40.858 3.706 31.066 1.00 91.12 172 ASN A O 1
ATOM 1318 N N . LYS A 1 173 ? -39.100 2.832 29.970 1.00 92.75 173 LYS A N 1
ATOM 1319 C CA . LYS A 1 173 ? -38.528 2.102 31.114 1.00 92.75 173 LYS A CA 1
ATOM 1320 C C . LYS A 1 173 ? -37.863 3.028 32.142 1.00 92.75 173 LYS A C 1
ATOM 1322 O O . LYS A 1 173 ? -37.667 2.611 33.277 1.00 92.75 173 LYS A O 1
ATOM 1327 N N . GLY A 1 174 ? -37.511 4.260 31.762 1.00 89.75 174 GLY A N 1
ATOM 1328 C CA . GLY A 1 174 ? -36.870 5.226 32.661 1.00 89.75 174 GLY A CA 1
ATOM 1329 C C . GLY A 1 174 ? -35.447 4.842 33.078 1.00 89.75 174 GLY A C 1
ATOM 1330 O O . GLY A 1 174 ? -34.985 5.274 34.131 1.00 89.75 174 GLY A O 1
ATOM 1331 N N . VAL A 1 175 ? -34.758 4.020 32.279 1.00 94.25 175 VAL A N 1
ATOM 1332 C CA . VAL A 1 175 ? -33.344 3.680 32.514 1.00 94.25 175 VAL A CA 1
ATOM 1333 C C . VAL A 1 175 ? -32.439 4.871 32.179 1.00 94.25 175 VAL A C 1
ATOM 1335 O O . VAL A 1 175 ? -32.878 5.800 31.497 1.00 94.25 175 VAL A O 1
ATOM 1338 N N . SER A 1 176 ? -31.181 4.854 32.632 1.00 93.12 176 SER A N 1
ATOM 1339 C CA . SER A 1 176 ? -30.220 5.912 32.290 1.00 93.12 176 SER A CA 1
ATOM 1340 C C . SER A 1 176 ? -29.970 5.994 30.783 1.00 93.12 176 SER A C 1
ATOM 1342 O O . SER A 1 176 ? -30.167 5.022 30.051 1.00 93.12 176 SER A O 1
ATOM 1344 N N . ASP A 1 177 ? -29.486 7.146 30.317 1.00 90.19 177 ASP A N 1
ATOM 1345 C CA . ASP A 1 177 ? -29.123 7.334 28.911 1.00 90.19 177 ASP A CA 1
ATOM 1346 C C . ASP A 1 177 ? -28.019 6.357 28.466 1.00 90.19 177 ASP A C 1
ATOM 1348 O O . ASP A 1 177 ? -28.059 5.890 27.331 1.00 90.19 177 ASP A O 1
ATOM 1352 N N . GLU A 1 178 ? -27.043 6.020 29.328 1.00 91.06 178 GLU A N 1
ATOM 1353 C CA . GLU A 1 178 ? -26.053 4.975 29.013 1.00 91.06 178 GLU A CA 1
ATOM 1354 C C . GLU A 1 178 ? -26.709 3.609 28.798 1.00 91.06 178 GLU A C 1
ATOM 1356 O O . GLU A 1 178 ? -26.421 2.945 27.803 1.00 91.06 178 GLU A O 1
ATOM 1361 N N . GLN A 1 179 ? -27.592 3.194 29.712 1.00 94.38 179 GLN A N 1
ATOM 1362 C CA . GLN A 1 179 ? -28.247 1.893 29.613 1.00 94.38 179 GLN A CA 1
ATOM 1363 C C . GLN A 1 179 ? -29.187 1.845 28.409 1.00 94.38 179 GLN A C 1
ATOM 1365 O O . GLN A 1 179 ? -29.245 0.834 27.721 1.00 94.38 179 GLN A O 1
ATOM 1370 N N . PHE A 1 180 ? -29.893 2.940 28.112 1.00 95.94 180 PHE A N 1
ATOM 1371 C CA . PHE A 1 180 ? -30.772 2.988 26.950 1.00 95.94 180 PHE A CA 1
ATOM 1372 C C . PHE A 1 180 ? -29.987 2.830 25.643 1.00 95.94 180 PHE A C 1
ATOM 1374 O O . PHE A 1 180 ? -30.394 2.072 24.770 1.00 95.94 180 PHE A O 1
ATOM 1381 N N . GLU A 1 181 ? -28.836 3.488 25.514 1.00 95.62 181 GLU A N 1
ATOM 1382 C CA . GLU A 1 181 ? -27.960 3.317 24.351 1.00 95.62 181 GLU A CA 1
ATOM 1383 C C . GLU A 1 181 ? -27.404 1.895 24.211 1.00 95.62 181 GLU A C 1
ATOM 1385 O O . GLU A 1 181 ? -27.274 1.385 23.097 1.00 95.62 181 GLU A O 1
ATOM 1390 N N . LEU A 1 182 ? -27.065 1.260 25.332 1.00 95.81 182 LEU A N 1
ATOM 1391 C CA . LEU A 1 182 ? -26.603 -0.123 25.366 1.00 95.81 182 LEU A CA 1
ATOM 1392 C C . LEU A 1 182 ? -27.707 -1.096 24.930 1.00 95.81 182 LEU A C 1
ATOM 1394 O O . LEU A 1 182 ? -27.460 -1.958 24.085 1.00 95.81 182 LEU A O 1
ATOM 1398 N N . ASP A 1 183 ? -28.927 -0.916 25.440 1.00 96.88 183 ASP A N 1
ATOM 1399 C CA . ASP A 1 183 ? -30.091 -1.702 25.035 1.00 96.88 183 ASP A CA 1
ATOM 1400 C C . ASP A 1 183 ? -30.357 -1.525 23.526 1.00 96.88 183 ASP A C 1
ATOM 1402 O O . ASP A 1 183 ? -30.518 -2.510 22.808 1.00 96.88 183 ASP A O 1
ATOM 1406 N N . LEU A 1 184 ? -30.325 -0.290 23.006 1.00 97.81 184 LEU A N 1
ATOM 1407 C CA . LEU A 1 184 ? -30.510 -0.003 21.573 1.00 97.81 184 LEU A CA 1
ATOM 1408 C C . LEU A 1 184 ? -29.427 -0.641 20.693 1.00 97.81 184 LEU A C 1
ATOM 1410 O O . LEU A 1 184 ? -29.731 -1.113 19.595 1.00 97.81 184 LEU A O 1
ATOM 1414 N N . TYR A 1 185 ? -28.180 -0.695 21.166 1.00 97.19 185 TYR A N 1
ATOM 1415 C CA . TYR A 1 185 ? -27.109 -1.419 20.486 1.00 97.19 185 TYR A CA 1
ATOM 1416 C C . TYR A 1 185 ? -27.434 -2.915 20.372 1.00 97.19 185 TYR A C 1
ATOM 1418 O O . TYR A 1 185 ? -27.399 -3.462 19.269 1.00 97.19 185 TYR A O 1
ATOM 1426 N N . ILE A 1 186 ? -27.819 -3.563 21.477 1.00 97.56 186 ILE A N 1
ATOM 1427 C CA . ILE A 1 186 ? -28.197 -4.985 21.488 1.00 97.56 186 ILE A CA 1
ATOM 1428 C C . ILE A 1 186 ? -29.399 -5.226 20.567 1.00 97.56 186 ILE A C 1
ATOM 1430 O O . ILE A 1 186 ? -29.358 -6.125 19.726 1.00 97.56 186 ILE A O 1
ATOM 1434 N N . ILE A 1 187 ? -30.438 -4.392 20.669 1.00 97.81 187 ILE A N 1
ATOM 1435 C CA . ILE A 1 187 ? -31.631 -4.456 19.816 1.00 97.81 187 ILE A CA 1
ATOM 1436 C C . ILE A 1 187 ? -31.236 -4.374 18.340 1.00 97.81 187 ILE A C 1
ATOM 1438 O O . ILE A 1 187 ? -31.652 -5.217 17.550 1.00 97.81 187 ILE A O 1
ATOM 1442 N N . ARG A 1 188 ? -30.376 -3.423 17.953 1.00 97.19 188 ARG A N 1
ATOM 1443 C CA . ARG A 1 188 ? -29.905 -3.306 16.567 1.00 97.19 188 ARG A CA 1
ATOM 1444 C C . ARG A 1 188 ? -29.215 -4.581 16.086 1.00 97.19 188 ARG A C 1
ATOM 1446 O O . ARG A 1 188 ? -29.495 -5.032 14.979 1.00 97.19 188 ARG A O 1
ATOM 1453 N N . ARG A 1 189 ? -28.339 -5.176 16.902 1.00 95.88 189 ARG A N 1
ATOM 1454 C CA . ARG A 1 189 ? -27.640 -6.426 16.553 1.00 95.88 189 ARG A CA 1
ATOM 1455 C C . ARG A 1 189 ? -28.606 -7.591 16.364 1.00 95.88 189 ARG A C 1
ATOM 1457 O O . ARG A 1 189 ? -28.453 -8.366 15.421 1.00 95.88 189 ARG A O 1
ATOM 1464 N N . ARG A 1 190 ? -29.639 -7.671 17.202 1.00 96.44 190 ARG A N 1
ATOM 1465 C CA . ARG A 1 190 ? -30.707 -8.670 17.075 1.00 96.44 190 ARG A CA 1
ATOM 1466 C C . ARG A 1 190 ? -31.529 -8.465 15.806 1.00 96.44 190 ARG A C 1
ATOM 1468 O O . ARG A 1 190 ? -31.726 -9.428 15.072 1.00 96.44 190 ARG A O 1
ATOM 1475 N N . ILE A 1 191 ? -31.899 -7.222 15.489 1.00 97.25 191 ILE A N 1
ATOM 1476 C CA . ILE A 1 191 ? -32.591 -6.876 14.239 1.00 97.25 191 ILE A CA 1
ATOM 1477 C C . ILE A 1 191 ? -31.749 -7.285 13.026 1.00 97.25 191 ILE A C 1
ATOM 1479 O O . ILE A 1 191 ? -32.236 -8.002 12.159 1.00 97.25 191 ILE A O 1
ATOM 1483 N N . GLU A 1 192 ? -30.479 -6.874 12.965 1.00 94.00 192 GLU A N 1
ATOM 1484 C CA . GLU A 1 192 ? -29.576 -7.199 11.848 1.00 94.00 192 GLU A CA 1
ATOM 1485 C C . GLU A 1 192 ? -29.464 -8.719 11.631 1.00 94.00 192 GLU A C 1
ATOM 1487 O O . GLU A 1 192 ? -29.447 -9.194 10.492 1.00 94.00 192 GLU A O 1
ATOM 1492 N N . LYS A 1 193 ? -29.420 -9.495 12.720 1.00 92.75 193 LYS A N 1
ATOM 1493 C CA . LYS A 1 193 ? -29.366 -10.960 12.685 1.00 92.75 193 LYS A CA 1
ATOM 1494 C C . LYS A 1 193 ? -30.690 -11.580 12.232 1.00 92.75 193 LYS A C 1
ATOM 1496 O O . LYS A 1 193 ? -30.667 -12.486 11.402 1.00 92.75 193 LYS A O 1
ATOM 1501 N N . ALA A 1 194 ? -31.819 -11.086 12.739 1.00 95.50 194 ALA A N 1
ATOM 1502 C CA . ALA A 1 194 ? -33.153 -11.555 12.373 1.00 95.50 194 ALA A CA 1
ATOM 1503 C C . ALA A 1 194 ? -33.464 -11.280 10.893 1.00 95.50 194 ALA A C 1
ATOM 1505 O O . ALA A 1 194 ? -33.867 -12.190 10.175 1.00 95.50 194 ALA A O 1
ATOM 1506 N N . VAL A 1 195 ? -33.164 -10.075 10.398 1.00 95.19 195 VAL A N 1
ATOM 1507 C CA . VAL A 1 195 ? -33.356 -9.716 8.982 1.00 95.19 195 VAL A CA 1
ATOM 1508 C C . VAL A 1 195 ? -32.484 -10.571 8.054 1.00 95.19 195 VAL A C 1
ATOM 1510 O O . VAL A 1 195 ? -32.962 -11.048 7.026 1.00 95.19 195 VAL A O 1
ATOM 1513 N N . LYS A 1 196 ? -31.225 -10.845 8.431 1.00 89.81 196 LYS A N 1
ATOM 1514 C CA . LYS A 1 196 ? -30.383 -11.801 7.689 1.00 89.81 196 LYS A CA 1
ATOM 1515 C C . LYS A 1 196 ? -30.949 -13.223 7.705 1.00 89.81 196 LYS A C 1
ATOM 1517 O O . LYS A 1 196 ? -30.779 -13.945 6.724 1.00 89.81 196 LYS A O 1
ATOM 1522 N N . GLY A 1 197 ? -31.609 -13.629 8.791 1.00 92.25 197 GLY A N 1
ATOM 1523 C CA . GLY A 1 197 ? -32.319 -14.908 8.886 1.00 92.25 197 GLY A CA 1
ATOM 1524 C C . GLY A 1 197 ? -33.385 -15.068 7.800 1.00 92.25 197 GLY A C 1
ATOM 1525 O O . GLY A 1 197 ? -33.462 -16.129 7.184 1.00 92.25 197 GLY A O 1
ATOM 1526 N N . GLU A 1 198 ? -34.093 -13.983 7.480 1.00 93.81 198 GLU A N 1
ATOM 1527 C CA . GLU A 1 198 ? -35.086 -13.903 6.396 1.00 93.81 198 GLU A CA 1
ATOM 1528 C C . GLU A 1 198 ? -34.473 -13.755 4.987 1.00 93.81 198 GLU A C 1
ATOM 1530 O O . GLU A 1 198 ? -35.192 -13.553 4.012 1.00 93.81 198 GLU A O 1
ATOM 1535 N N . GLN A 1 199 ? -33.144 -13.858 4.841 1.00 91.19 199 GLN A N 1
ATOM 1536 C CA . GLN A 1 199 ? -32.426 -13.720 3.561 1.00 91.19 199 GLN A CA 1
ATOM 1537 C C . GLN A 1 199 ? -32.590 -12.344 2.881 1.00 91.19 199 GLN A C 1
ATOM 1539 O O . GLN A 1 199 ? -32.402 -12.216 1.668 1.00 91.19 199 GLN A O 1
ATOM 1544 N N . ILE A 1 200 ? -32.893 -11.296 3.653 1.00 91.50 200 ILE A N 1
ATOM 1545 C CA . ILE A 1 200 ? -32.999 -9.921 3.152 1.00 91.50 200 ILE A CA 1
ATOM 1546 C C . ILE A 1 200 ? -31.632 -9.235 3.281 1.00 91.50 200 ILE A C 1
ATOM 1548 O O . ILE A 1 200 ? -31.102 -9.074 4.381 1.00 91.50 200 ILE A O 1
ATOM 1552 N N . ASN A 1 201 ? -31.048 -8.827 2.149 1.00 84.56 201 ASN A N 1
ATOM 1553 C CA . ASN A 1 201 ? -29.677 -8.295 2.085 1.00 84.56 201 ASN A CA 1
ATOM 1554 C C . ASN A 1 201 ? -29.602 -6.770 1.894 1.00 84.56 201 ASN A C 1
ATOM 1556 O O . ASN A 1 201 ? -28.546 -6.180 2.108 1.00 84.56 201 ASN A O 1
ATOM 1560 N N . ASP A 1 202 ? -30.693 -6.121 1.492 1.00 88.62 202 ASP A N 1
ATOM 1561 C CA . ASP A 1 202 ? -30.794 -4.684 1.205 1.00 88.62 202 ASP A CA 1
ATOM 1562 C C . ASP A 1 202 ? -31.384 -3.870 2.374 1.00 88.62 202 ASP A C 1
ATOM 1564 O O . ASP A 1 202 ? -31.955 -2.799 2.182 1.00 88.62 202 ASP A O 1
ATOM 1568 N N . PHE A 1 203 ? -31.189 -4.360 3.600 1.00 95.00 203 PHE A N 1
ATOM 1569 C CA . PHE A 1 203 ? -31.563 -3.696 4.847 1.00 95.00 203 PHE A CA 1
ATOM 1570 C C . PHE A 1 203 ? -30.331 -3.187 5.605 1.00 95.00 203 PHE A C 1
ATOM 1572 O O . PHE A 1 203 ? -29.354 -3.918 5.789 1.00 95.00 203 PHE A O 1
ATOM 1579 N N . TYR A 1 204 ? -30.378 -1.949 6.101 1.00 95.50 204 TYR A N 1
ATOM 1580 C CA . TYR A 1 204 ? -29.283 -1.373 6.883 1.00 95.50 204 TYR A CA 1
ATOM 1581 C C . TYR A 1 204 ? -29.765 -0.308 7.876 1.00 95.50 204 TYR A C 1
ATOM 1583 O O . TYR A 1 204 ? -30.471 0.626 7.512 1.00 95.50 204 TYR A O 1
ATOM 1591 N N . ILE A 1 205 ? -29.326 -0.391 9.135 1.00 97.12 205 ILE A N 1
ATOM 1592 C CA . ILE A 1 205 ? -29.611 0.630 10.155 1.00 97.12 205 ILE A CA 1
ATOM 1593 C C . ILE A 1 205 ? -28.442 1.616 10.214 1.00 97.12 205 ILE A C 1
ATOM 1595 O O . ILE A 1 205 ? -27.385 1.290 10.753 1.00 97.12 205 ILE A O 1
ATOM 1599 N N . CYS A 1 206 ? -28.615 2.833 9.698 1.00 97.56 206 CYS A N 1
ATOM 1600 C CA . CYS A 1 206 ? -27.591 3.880 9.754 1.00 97.56 206 CYS A CA 1
ATOM 1601 C C . CYS A 1 206 ? -27.234 4.232 11.197 1.00 97.56 206 CYS A C 1
ATOM 1603 O O . CYS A 1 206 ? -26.065 4.177 11.563 1.00 97.56 206 CYS A O 1
ATOM 1605 N N . SER A 1 207 ? -28.244 4.498 12.018 1.00 97.94 207 SER A N 1
ATOM 1606 C CA . SER A 1 207 ? -28.116 4.769 13.451 1.00 97.94 207 SER A CA 1
ATOM 1607 C C . SER A 1 207 ? -29.379 4.298 14.163 1.00 97.94 207 SER A C 1
ATOM 1609 O O . SER A 1 207 ? -30.459 4.441 13.604 1.00 97.94 207 SER A O 1
ATOM 1611 N N . LEU A 1 208 ? -29.261 3.785 15.388 1.00 98.00 208 LEU A N 1
ATOM 1612 C CA . LEU A 1 208 ? -30.379 3.567 16.313 1.00 98.00 208 LEU A CA 1
ATOM 1613 C C . LEU A 1 208 ? -29.925 4.040 17.693 1.00 98.00 208 LEU A C 1
ATOM 1615 O O . LEU A 1 208 ? -29.193 3.331 18.377 1.00 98.00 208 LEU A O 1
ATOM 1619 N N . SER A 1 209 ? -30.263 5.282 18.040 1.00 97.31 209 SER A N 1
ATOM 1620 C CA . SER A 1 209 ? -29.670 5.971 19.192 1.00 97.31 209 SER A CA 1
ATOM 1621 C C . SER A 1 209 ? -30.583 7.090 19.710 1.00 97.31 209 SER A C 1
ATOM 1623 O O . SER A 1 209 ? -31.339 7.702 18.956 1.00 97.31 209 SER A O 1
ATOM 1625 N N . ALA A 1 210 ? -30.518 7.347 21.017 1.00 95.38 210 ALA A N 1
ATOM 1626 C CA . ALA A 1 210 ? -31.079 8.511 21.707 1.00 95.38 210 ALA A CA 1
ATOM 1627 C C . ALA A 1 210 ? -30.117 9.708 21.747 1.00 95.38 210 ALA A C 1
ATOM 1629 O O . ALA A 1 210 ? -30.540 10.837 22.015 1.00 95.38 210 ALA A O 1
ATOM 1630 N N . ARG A 1 211 ? -28.826 9.471 21.497 1.00 94.31 211 ARG A N 1
ATOM 1631 C CA . ARG A 1 211 ? -27.777 10.496 21.478 1.00 94.31 211 ARG A CA 1
ATOM 1632 C C . ARG A 1 211 ? -27.612 11.126 20.105 1.00 94.31 211 ARG A C 1
ATOM 1634 O O . ARG A 1 211 ? -27.528 12.346 20.023 1.00 94.31 211 ARG A O 1
ATOM 1641 N N . SER A 1 212 ? -27.582 10.332 19.037 1.00 95.88 212 SER A N 1
ATOM 1642 C CA . SER A 1 212 ? -27.185 10.831 17.714 1.00 95.88 212 SER A CA 1
ATOM 1643 C C . SER A 1 212 ? -27.916 10.183 16.534 1.00 95.88 212 SER A C 1
ATOM 1645 O O . SER A 1 212 ? -28.480 9.099 16.655 1.00 95.88 212 SER A O 1
ATOM 1647 N N . ILE A 1 213 ? -27.922 10.864 15.388 1.00 97.75 213 ILE A N 1
ATOM 1648 C CA . ILE A 1 213 ? -28.564 10.429 14.144 1.00 97.75 213 ILE A CA 1
ATOM 1649 C C . ILE A 1 213 ? -27.671 10.722 12.933 1.00 97.75 213 ILE A C 1
ATOM 1651 O O . ILE A 1 213 ? -26.973 11.738 12.894 1.00 97.75 213 ILE A O 1
ATOM 1655 N N . ILE A 1 214 ? -27.694 9.827 11.942 1.00 98.38 214 ILE A N 1
ATOM 1656 C CA . ILE A 1 214 ? -26.844 9.901 10.746 1.00 98.38 214 ILE A CA 1
ATOM 1657 C C . ILE A 1 214 ? -27.696 10.107 9.493 1.00 98.38 214 ILE A C 1
ATOM 1659 O O . ILE A 1 214 ? -28.566 9.295 9.189 1.00 98.38 214 ILE A O 1
ATOM 1663 N N . TYR A 1 215 ? -27.383 11.150 8.725 1.00 98.12 215 TYR A N 1
ATOM 1664 C CA . TYR A 1 215 ? -27.942 11.415 7.399 1.00 98.12 215 TYR A CA 1
ATOM 1665 C C . TYR A 1 215 ? -26.859 11.193 6.347 1.00 98.12 215 TYR A C 1
ATOM 1667 O O . TYR A 1 215 ? -25.905 11.962 6.268 1.00 98.12 215 TYR A O 1
ATOM 1675 N N . LYS A 1 216 ? -26.997 10.142 5.533 1.00 97.50 216 LYS A N 1
ATOM 1676 C CA . LYS A 1 216 ? -26.010 9.770 4.507 1.00 97.50 216 LYS A CA 1
ATOM 1677 C C . LYS A 1 216 ? -26.660 9.239 3.232 1.00 97.50 216 LYS A C 1
ATOM 1679 O O . LYS A 1 216 ? -27.827 8.845 3.261 1.00 97.50 216 LYS A O 1
ATOM 1684 N N . GLY A 1 217 ? -25.926 9.232 2.125 1.00 94.81 217 GLY A N 1
ATOM 1685 C CA . GLY A 1 217 ? -26.404 8.698 0.848 1.00 94.81 217 GLY A CA 1
ATOM 1686 C C . GLY A 1 217 ? -25.412 8.857 -0.302 1.00 94.81 217 GLY A C 1
ATOM 1687 O O . GLY A 1 217 ? -24.287 9.309 -0.104 1.00 94.81 217 GLY A O 1
ATOM 1688 N N . MET A 1 218 ? -25.839 8.469 -1.507 1.00 93.31 218 MET A N 1
ATOM 1689 C CA . MET A 1 218 ? -25.015 8.435 -2.728 1.00 93.31 218 MET A CA 1
ATOM 1690 C C . MET A 1 218 ? -25.214 9.698 -3.584 1.00 93.31 218 MET A C 1
ATOM 1692 O O . MET A 1 218 ? -25.763 9.653 -4.685 1.00 93.31 218 MET A O 1
ATOM 1696 N N . PHE A 1 219 ? -24.808 10.848 -3.049 1.00 91.69 219 PHE A N 1
ATOM 1697 C CA . PHE A 1 219 ? -24.885 12.163 -3.697 1.00 91.69 219 PHE A CA 1
ATOM 1698 C C . PHE A 1 219 ? -23.558 12.918 -3.553 1.00 91.69 219 PHE A C 1
ATOM 1700 O O . PHE A 1 219 ? -22.699 12.543 -2.754 1.00 91.69 219 PHE A O 1
ATOM 1707 N N . LEU A 1 220 ? -23.388 13.999 -4.318 1.00 87.19 220 LEU A N 1
ATOM 1708 C CA . LEU A 1 220 ? -22.283 14.943 -4.126 1.00 87.19 220 LEU A CA 1
ATOM 1709 C C . LEU A 1 220 ? -22.399 15.633 -2.759 1.00 87.19 220 LEU A C 1
ATOM 1711 O O . LEU A 1 220 ? -23.494 16.068 -2.397 1.00 87.19 220 LEU A O 1
ATOM 1715 N N . ALA A 1 221 ? -21.283 15.813 -2.041 1.00 86.50 221 ALA A N 1
ATOM 1716 C CA . ALA A 1 221 ? -21.226 16.510 -0.747 1.00 86.50 221 ALA A CA 1
ATOM 1717 C C . ALA A 1 221 ? -22.049 17.807 -0.697 1.00 86.50 221 ALA A C 1
ATOM 1719 O O . ALA A 1 221 ? -22.760 18.076 0.272 1.00 86.50 221 ALA A O 1
ATOM 1720 N N . GLU A 1 222 ? -21.983 18.613 -1.757 1.00 87.56 222 GLU A N 1
ATOM 1721 C CA . GLU A 1 222 ? -22.671 19.902 -1.825 1.00 87.56 222 GLU A CA 1
ATOM 1722 C C . GLU A 1 222 ? -24.207 19.807 -1.855 1.00 87.56 222 GLU A C 1
ATOM 1724 O O . GLU A 1 222 ? -24.885 20.775 -1.493 1.00 87.56 222 GLU A O 1
ATOM 1729 N N . GLN A 1 223 ? -24.748 18.640 -2.218 1.00 92.00 223 GLN A N 1
ATOM 1730 C CA . GLN A 1 223 ? -26.181 18.376 -2.350 1.00 92.00 223 GLN A CA 1
ATOM 1731 C C . GLN A 1 223 ? -26.818 17.734 -1.109 1.00 92.00 223 GLN A C 1
ATOM 1733 O O . GLN A 1 223 ? -28.024 17.490 -1.124 1.00 92.00 223 GLN A O 1
ATOM 1738 N N . LEU A 1 224 ? -26.066 17.509 -0.019 1.00 94.38 224 LEU A N 1
ATOM 1739 C CA . LEU A 1 224 ? -26.575 16.891 1.218 1.00 94.38 224 LEU A CA 1
ATOM 1740 C C . LEU A 1 224 ? -27.902 17.509 1.694 1.00 94.38 224 LEU A C 1
ATOM 1742 O O . LEU A 1 224 ? -28.869 16.796 1.943 1.00 94.38 224 LEU A O 1
ATOM 1746 N N . THR A 1 225 ? -27.955 18.837 1.808 1.00 94.31 225 THR A N 1
ATOM 1747 C CA . THR A 1 225 ? -29.142 19.561 2.296 1.00 94.31 225 THR A CA 1
ATOM 1748 C C . THR A 1 225 ? -30.271 19.620 1.281 1.00 94.31 225 THR A C 1
ATOM 1750 O O . THR A 1 225 ? -31.420 19.812 1.659 1.00 94.31 225 THR A O 1
ATOM 1753 N N . THR A 1 226 ? -29.946 19.497 -0.007 1.00 94.88 226 THR A N 1
ATOM 1754 C CA . THR A 1 226 ? -30.964 19.424 -1.052 1.00 94.88 226 THR A CA 1
ATOM 1755 C C . THR A 1 226 ? -31.647 18.065 -0.996 1.00 94.88 226 THR A C 1
ATOM 1757 O O . THR A 1 226 ? -32.869 18.008 -1.055 1.00 94.88 226 THR A O 1
ATOM 1760 N N . PHE A 1 227 ? -30.870 16.985 -0.828 1.00 96.31 227 PHE A N 1
ATOM 1761 C CA . PHE A 1 227 ? -31.402 15.634 -0.688 1.00 96.31 227 PHE A CA 1
ATOM 1762 C C . PHE A 1 227 ? -32.168 15.460 0.624 1.00 96.31 227 PHE A C 1
ATOM 1764 O O . PHE A 1 227 ? -33.279 14.957 0.581 1.00 96.31 227 PHE A O 1
ATOM 1771 N N . TYR A 1 228 ? -31.612 15.898 1.760 1.00 97.38 228 TYR A N 1
ATOM 1772 C CA . TYR A 1 228 ? -32.247 15.841 3.082 1.00 97.38 228 TYR A CA 1
ATOM 1773 C C . TYR A 1 228 ? -32.646 17.244 3.581 1.00 97.38 228 TYR A C 1
ATOM 1775 O O . TYR A 1 228 ? -31.898 17.859 4.351 1.00 97.38 228 TYR A O 1
ATOM 1783 N N . PRO A 1 229 ? -33.830 17.759 3.198 1.00 96.50 229 PRO A N 1
ATOM 1784 C CA . PRO A 1 229 ? -34.311 19.077 3.613 1.00 96.50 229 PRO A CA 1
ATOM 1785 C C . PRO A 1 229 ? -34.506 19.231 5.128 1.00 96.50 229 PRO A C 1
ATOM 1787 O O . PRO A 1 229 ? -34.488 20.360 5.611 1.00 96.50 229 PRO A O 1
ATOM 1790 N N . ASP A 1 230 ? -34.623 18.137 5.894 1.00 96.00 230 ASP A N 1
ATOM 1791 C CA . ASP A 1 230 ? -34.662 18.177 7.368 1.00 96.00 230 ASP A CA 1
ATOM 1792 C C . ASP A 1 230 ? -33.493 18.989 7.958 1.00 96.00 230 ASP A C 1
ATOM 1794 O O . ASP A 1 230 ? -33.669 19.738 8.917 1.00 96.00 230 ASP A O 1
ATOM 1798 N N . LEU A 1 231 ? -32.305 18.910 7.345 1.00 96.50 231 LEU A N 1
ATOM 1799 C CA . LEU A 1 231 ? -31.102 19.612 7.804 1.00 96.50 231 LEU A CA 1
ATOM 1800 C C . LEU A 1 231 ? -31.188 21.142 7.661 1.00 96.50 231 LEU A C 1
ATOM 1802 O O . LEU A 1 231 ? -30.362 21.858 8.235 1.00 96.50 231 LEU A O 1
ATOM 1806 N N . LEU A 1 232 ? -32.165 21.657 6.909 1.00 95.44 232 LEU A N 1
ATOM 1807 C CA . LEU A 1 232 ? -32.428 23.089 6.753 1.00 95.44 232 LEU A CA 1
ATOM 1808 C C . LEU A 1 232 ? -33.360 23.651 7.839 1.00 95.44 232 LEU A C 1
ATOM 1810 O O . LEU A 1 232 ? -33.425 24.869 7.978 1.00 95.44 232 LEU A O 1
ATOM 1814 N N . ASP A 1 233 ? -34.053 22.808 8.613 1.00 95.06 233 ASP A N 1
ATOM 1815 C CA . ASP A 1 233 ? -34.930 23.261 9.699 1.00 95.06 233 ASP A CA 1
ATOM 1816 C C . ASP A 1 233 ? -34.109 23.923 10.820 1.00 95.06 233 ASP A C 1
ATOM 1818 O O . ASP A 1 233 ? -33.109 23.377 11.291 1.00 95.06 233 ASP A O 1
ATOM 1822 N N . GLU A 1 234 ? -34.533 25.099 11.286 1.00 93.69 234 GLU A N 1
ATOM 1823 C CA . GLU A 1 234 ? -33.814 25.854 12.323 1.00 93.69 234 GLU A CA 1
ATOM 1824 C C . GLU A 1 234 ? -33.724 25.103 13.662 1.00 93.69 234 GLU A C 1
ATOM 1826 O O . GLU A 1 234 ? -32.810 25.345 14.449 1.00 93.69 234 GLU A O 1
ATOM 1831 N N . ARG A 1 235 ? -34.633 24.153 13.919 1.00 93.50 235 ARG A N 1
ATOM 1832 C CA . ARG A 1 235 ? -34.651 23.336 15.145 1.00 93.50 235 ARG A CA 1
ATOM 1833 C C . ARG A 1 235 ? -33.629 22.201 15.123 1.00 93.50 235 ARG A C 1
ATOM 1835 O O . ARG A 1 235 ? -33.460 21.533 16.147 1.00 93.50 235 ARG A O 1
ATOM 1842 N N . PHE A 1 236 ? -32.961 21.959 13.992 1.00 94.50 236 PHE A N 1
ATOM 1843 C CA . PHE A 1 236 ? -31.815 21.054 13.918 1.00 94.50 236 PHE A CA 1
ATOM 1844 C C . PHE A 1 236 ? -30.598 21.717 14.586 1.00 94.50 236 PHE A C 1
ATOM 1846 O O . PHE A 1 236 ? -29.720 22.281 13.929 1.00 94.50 236 PHE A O 1
ATOM 1853 N N . GLU A 1 237 ? -30.593 21.674 15.920 1.00 96.00 237 GLU A N 1
ATOM 1854 C CA . GLU A 1 237 ? -29.500 22.087 16.804 1.00 96.00 237 GLU A CA 1
ATOM 1855 C C . GLU A 1 237 ? -28.670 20.861 17.204 1.00 96.00 237 GLU A C 1
ATOM 1857 O O . GLU A 1 237 ? -29.230 19.809 17.516 1.00 96.00 237 GLU A O 1
ATOM 1862 N N . SER A 1 238 ? -27.343 21.004 17.243 1.00 97.50 238 SER A N 1
ATOM 1863 C CA . SER A 1 238 ? -26.432 19.938 17.673 1.00 97.50 238 SER A CA 1
ATOM 1864 C C . SER A 1 238 ? -25.221 20.515 18.402 1.00 97.50 238 SER A C 1
ATOM 1866 O O . SER A 1 238 ? -24.810 21.641 18.130 1.00 97.50 238 SER A O 1
ATOM 1868 N N . ASP A 1 239 ? -24.670 19.787 19.366 1.00 97.25 239 ASP A N 1
ATOM 1869 C CA . ASP A 1 239 ? -23.426 20.132 20.073 1.00 97.25 239 ASP A CA 1
ATOM 1870 C C . ASP A 1 239 ? -22.186 19.636 19.314 1.00 97.25 239 ASP A C 1
ATOM 1872 O O . ASP A 1 239 ? -21.108 20.214 19.458 1.00 97.25 239 ASP A O 1
ATOM 1876 N N . PHE A 1 240 ? -22.349 18.647 18.432 1.00 98.31 240 PHE A N 1
ATOM 1877 C CA . PHE A 1 240 ? -21.328 18.211 17.481 1.00 98.31 240 PHE A CA 1
ATOM 1878 C C . PHE A 1 240 ? -21.878 17.942 16.072 1.00 98.31 240 PHE A C 1
ATOM 1880 O O . PHE A 1 240 ? -23.070 17.724 15.872 1.00 98.31 240 PHE A O 1
ATOM 1887 N N . ALA A 1 241 ? -21.002 17.924 15.076 1.00 98.19 241 ALA A N 1
ATOM 1888 C CA . ALA A 1 241 ? -21.286 17.411 13.744 1.00 98.19 241 ALA A CA 1
ATOM 1889 C C . ALA A 1 241 ? -20.042 16.702 13.207 1.00 98.19 241 ALA A C 1
ATOM 1891 O O . ALA A 1 241 ? -18.996 17.332 13.098 1.00 98.19 241 ALA A O 1
ATOM 1892 N N . ILE A 1 242 ? -20.141 15.422 12.855 1.00 98.44 242 ILE A N 1
ATOM 1893 C CA . ILE A 1 242 ? -19.104 14.694 12.111 1.00 98.44 242 ILE A CA 1
ATOM 1894 C C . ILE A 1 242 ? -19.566 14.595 10.660 1.00 98.44 242 ILE A C 1
ATOM 1896 O O . ILE A 1 242 ? -20.711 14.233 10.405 1.00 98.44 242 ILE A O 1
ATOM 1900 N N . TYR A 1 243 ? -18.706 14.926 9.705 1.00 97.00 243 TYR A N 1
ATOM 1901 C CA . TYR A 1 243 ? -19.049 14.926 8.282 1.00 97.00 243 TYR A CA 1
ATOM 1902 C C . TYR A 1 243 ? -18.030 14.139 7.469 1.00 97.00 243 TYR A C 1
ATOM 1904 O O . TYR A 1 243 ? -16.860 14.017 7.847 1.00 97.00 243 TYR A O 1
ATOM 1912 N N . HIS A 1 244 ? -18.486 13.600 6.341 1.00 96.06 244 HIS A N 1
ATOM 1913 C CA . HIS A 1 244 ? -17.659 12.763 5.485 1.00 96.06 244 HIS A CA 1
ATOM 1914 C C . HIS A 1 244 ? -18.077 12.823 4.013 1.00 96.06 244 HIS A C 1
ATOM 1916 O O . HIS A 1 244 ? -19.268 12.819 3.698 1.00 96.06 244 HIS A O 1
ATOM 1922 N N . GLN A 1 245 ? -17.080 12.858 3.130 1.00 92.94 245 GLN A N 1
ATOM 1923 C CA . GLN A 1 245 ? -17.194 12.687 1.684 1.00 92.94 245 GLN A CA 1
ATOM 1924 C C . GLN A 1 245 ? -16.297 11.527 1.251 1.00 92.94 245 GLN A C 1
ATOM 1926 O O . GLN A 1 245 ? -15.082 11.579 1.432 1.00 92.94 245 GLN A O 1
ATOM 1931 N N . ARG A 1 246 ? -16.886 10.516 0.617 1.00 89.62 246 ARG A N 1
ATOM 1932 C CA . ARG A 1 246 ? -16.218 9.287 0.186 1.00 89.62 246 ARG A CA 1
ATOM 1933 C C . ARG A 1 246 ? -15.637 9.405 -1.224 1.00 89.62 246 ARG A C 1
ATOM 1935 O O . ARG A 1 246 ? -16.241 10.029 -2.099 1.00 89.62 246 ARG A O 1
ATOM 1942 N N . TYR A 1 247 ? -14.503 8.749 -1.445 1.00 88.25 247 TYR A N 1
ATOM 1943 C CA . TYR A 1 247 ? -13.917 8.405 -2.739 1.00 88.25 247 TYR A CA 1
ATOM 1944 C C . TYR A 1 247 ? -13.700 6.895 -2.752 1.00 88.25 247 TYR A C 1
ATOM 1946 O O . TYR A 1 247 ? -12.777 6.369 -2.146 1.00 88.25 247 TYR A O 1
ATOM 1954 N N . SER A 1 248 ? -14.560 6.184 -3.457 1.00 81.62 248 SER A N 1
ATOM 1955 C CA . SER A 1 248 ? -14.468 4.749 -3.666 1.00 81.62 248 SER A CA 1
ATOM 1956 C C . SER A 1 248 ? -13.746 4.413 -4.964 1.00 81.62 248 SER A C 1
ATOM 1958 O O . SER A 1 248 ? -13.766 5.146 -5.958 1.00 81.62 248 SER A O 1
ATOM 1960 N N . THR A 1 249 ? -13.153 3.235 -4.970 1.00 75.00 249 THR A N 1
ATOM 1961 C CA . THR A 1 249 ? -12.466 2.658 -6.125 1.00 75.00 249 THR A CA 1
ATOM 1962 C C . THR A 1 249 ? -13.389 1.845 -7.047 1.00 75.00 249 THR A C 1
ATOM 1964 O O . THR A 1 249 ? -12.913 1.217 -7.988 1.00 75.00 249 THR A O 1
ATOM 1967 N N . ASN A 1 250 ? -14.710 1.897 -6.842 1.00 75.00 250 ASN A N 1
ATOM 1968 C CA . ASN A 1 250 ? -15.726 1.282 -7.705 1.00 75.00 250 ASN A CA 1
ATOM 1969 C C . ASN A 1 250 ? -16.680 2.346 -8.297 1.00 75.00 250 ASN A C 1
ATOM 1971 O O . ASN A 1 250 ? -16.556 3.537 -8.007 1.00 75.00 250 ASN A O 1
ATOM 1975 N N . THR A 1 251 ? -17.611 1.939 -9.164 1.00 69.12 251 THR A N 1
ATOM 1976 C CA . THR A 1 251 ? -18.684 2.804 -9.709 1.00 69.12 251 THR A CA 1
ATOM 1977 C C . THR A 1 251 ? -20.087 2.320 -9.343 1.00 69.12 251 THR A C 1
ATOM 1979 O O . THR A 1 251 ? -21.074 2.878 -9.817 1.00 69.12 251 THR A O 1
ATOM 1982 N N . PHE A 1 252 ? -20.207 1.267 -8.528 1.00 80.62 252 PHE A N 1
ATOM 1983 C CA . PHE A 1 252 ? -21.507 0.721 -8.159 1.00 80.62 252 PHE A CA 1
ATOM 1984 C C . PHE A 1 252 ? -22.023 1.379 -6.871 1.00 80.62 252 PHE A C 1
ATOM 1986 O O . PHE A 1 252 ? -21.443 1.187 -5.796 1.00 80.62 252 PHE A O 1
ATOM 1993 N N . PRO A 1 253 ? -23.125 2.147 -6.933 1.00 81.81 253 PRO A N 1
ATOM 1994 C CA . PRO A 1 253 ? -23.562 2.934 -5.793 1.00 81.81 253 PRO A CA 1
ATOM 1995 C C . PRO A 1 253 ? -24.119 2.054 -4.669 1.00 81.81 253 PRO A C 1
ATOM 1997 O O . PRO A 1 253 ? -25.206 1.484 -4.790 1.00 81.81 253 PRO A O 1
ATOM 2000 N N . THR A 1 254 ? -23.389 1.999 -3.551 1.00 87.62 254 THR A N 1
ATOM 2001 C CA . THR A 1 254 ? -23.703 1.158 -2.384 1.00 87.62 254 THR A CA 1
ATOM 2002 C C . THR A 1 254 ? -23.982 2.020 -1.153 1.00 87.62 254 THR A C 1
ATOM 2004 O O . THR A 1 254 ? -23.078 2.379 -0.400 1.00 87.62 254 THR A O 1
ATOM 2007 N N . TRP A 1 255 ? -25.259 2.335 -0.934 1.00 93.00 255 TRP A N 1
ATOM 2008 C CA . TRP A 1 255 ? -25.730 3.264 0.102 1.00 93.00 255 TRP A CA 1
ATOM 2009 C C . TRP A 1 255 ? -25.225 2.977 1.531 1.00 93.00 255 TRP A C 1
ATOM 2011 O O . TRP A 1 255 ? -24.830 3.930 2.208 1.00 93.00 255 TRP A O 1
ATOM 2021 N N . PRO A 1 256 ? -25.176 1.716 2.017 1.00 92.25 256 PRO A N 1
ATOM 2022 C CA . PRO A 1 256 ? -24.652 1.416 3.353 1.00 92.25 256 PRO A CA 1
ATOM 2023 C C . PRO A 1 256 ? -23.195 1.843 3.585 1.00 92.25 256 PRO A C 1
ATOM 2025 O O . PRO A 1 256 ? -22.843 2.150 4.726 1.00 92.25 256 PRO A O 1
ATOM 2028 N N . LEU A 1 257 ? -22.378 1.887 2.523 1.00 91.12 257 LEU A N 1
ATOM 2029 C CA . LEU A 1 257 ? -20.948 2.215 2.583 1.00 91.12 257 LEU A CA 1
ATOM 2030 C C . LEU A 1 257 ? -20.662 3.721 2.613 1.00 91.12 257 LEU A C 1
ATOM 2032 O O . LEU A 1 257 ? -19.531 4.112 2.891 1.00 91.12 257 LEU A O 1
ATOM 2036 N N . ALA A 1 258 ? -21.659 4.578 2.358 1.00 92.81 258 ALA A N 1
ATOM 2037 C CA . ALA A 1 258 ? -21.517 5.999 2.661 1.00 92.81 258 ALA A CA 1
ATOM 2038 C C . ALA A 1 258 ? -21.212 6.168 4.158 1.00 92.81 258 ALA A C 1
ATOM 2040 O O . ALA A 1 258 ? -21.683 5.386 4.985 1.00 92.81 258 ALA A O 1
ATOM 2041 N N . GLN A 1 259 ? -20.450 7.190 4.522 1.00 94.94 259 GLN A N 1
ATOM 2042 C CA . GLN A 1 259 ? -20.098 7.490 5.911 1.00 94.94 259 GLN A CA 1
ATOM 2043 C C . GLN A 1 259 ? -20.718 8.836 6.325 1.00 94.94 259 GLN A C 1
ATOM 2045 O O . GLN A 1 259 ? -21.145 9.588 5.443 1.00 94.94 259 GLN A O 1
ATOM 2050 N N . PRO A 1 260 ? -20.803 9.172 7.626 1.00 97.00 260 PRO A N 1
ATOM 2051 C CA . PRO A 1 260 ? -20.287 8.456 8.808 1.00 97.00 260 PRO A CA 1
ATOM 2052 C C . PRO A 1 260 ? -20.905 7.075 9.090 1.00 97.00 260 PRO A C 1
ATOM 2054 O O . PRO A 1 260 ? -22.008 6.751 8.629 1.00 97.00 260 PRO A O 1
ATOM 2057 N N . PHE A 1 261 ? -20.179 6.260 9.858 1.00 96.31 261 PHE A N 1
ATOM 2058 C CA . PHE A 1 261 ? -20.719 5.095 10.561 1.00 96.31 261 PHE A CA 1
ATOM 2059 C C . PHE A 1 261 ? -21.160 5.486 11.985 1.00 96.31 261 PHE A C 1
ATOM 2061 O O . PHE A 1 261 ? -21.402 6.661 12.243 1.00 96.31 261 PHE A O 1
ATOM 2068 N N . ARG A 1 262 ? -21.378 4.518 12.887 1.00 96.50 262 ARG A N 1
ATOM 2069 C CA . ARG A 1 262 ? -22.125 4.740 14.141 1.00 96.50 262 ARG A CA 1
ATOM 2070 C C . ARG A 1 262 ? -21.272 5.442 15.190 1.00 96.50 262 ARG A C 1
ATOM 2072 O O . ARG A 1 262 ? -21.802 6.241 15.957 1.00 96.50 262 ARG A O 1
ATOM 2079 N N . MET A 1 263 ? -19.978 5.144 15.203 1.00 97.31 263 MET A N 1
ATOM 2080 C CA . MET A 1 263 ? -18.992 5.711 16.117 1.00 97.31 263 MET A CA 1
ATOM 2081 C C . MET A 1 263 ? -17.982 6.596 15.402 1.00 97.31 263 MET A C 1
ATOM 2083 O O . MET A 1 263 ? -17.417 7.490 16.030 1.00 97.31 263 MET A O 1
ATOM 2087 N N . LEU A 1 264 ? -17.717 6.345 14.117 1.00 96.88 264 LEU A N 1
ATOM 2088 C CA . LEU A 1 264 ? -16.631 7.019 13.415 1.00 96.88 264 LEU A CA 1
ATOM 2089 C C . LEU A 1 264 ? -16.922 7.360 11.954 1.00 96.88 264 LEU A C 1
ATOM 2091 O O . LEU A 1 264 ? -17.712 6.720 11.261 1.00 96.88 264 LEU A O 1
ATOM 2095 N N . ALA A 1 265 ? -16.207 8.374 11.486 1.00 96.88 265 ALA A N 1
ATOM 2096 C CA . ALA A 1 265 ? -15.928 8.631 10.089 1.00 96.88 265 ALA A CA 1
ATOM 2097 C C . ALA A 1 265 ? -14.420 8.463 9.863 1.00 96.88 265 ALA A C 1
ATOM 2099 O O . ALA A 1 265 ? -13.602 9.001 10.616 1.00 96.88 265 ALA A O 1
ATOM 2100 N N . HIS A 1 266 ? -14.067 7.711 8.828 1.00 95.56 266 HIS A N 1
ATOM 2101 C CA . HIS A 1 266 ? -12.711 7.306 8.499 1.00 95.56 266 HIS A CA 1
ATOM 2102 C C . HIS A 1 266 ? -12.324 7.820 7.115 1.00 95.56 266 HIS A C 1
ATOM 2104 O O . HIS A 1 266 ? -13.009 7.580 6.120 1.00 95.56 266 HIS A O 1
ATOM 2110 N N . ASN A 1 267 ? -11.206 8.534 7.066 1.00 93.88 267 ASN A N 1
ATOM 2111 C CA . ASN A 1 267 ? -10.463 8.789 5.845 1.00 93.88 267 ASN A CA 1
ATOM 2112 C C . ASN A 1 267 ? -9.166 7.987 5.912 1.00 93.88 267 ASN A C 1
ATOM 2114 O O . ASN A 1 267 ? -8.332 8.294 6.762 1.00 93.88 267 ASN A O 1
ATOM 2118 N N . GLY A 1 268 ? -8.997 7.005 5.033 1.00 91.50 268 GLY A N 1
ATOM 2119 C CA . GLY A 1 268 ? -7.810 6.164 5.007 1.00 91.50 268 GLY A CA 1
ATOM 2120 C C . GLY A 1 268 ? -8.126 4.727 4.618 1.00 91.50 268 GLY A C 1
ATOM 2121 O O . GLY A 1 268 ? -9.224 4.448 4.155 1.00 91.50 268 GLY A O 1
ATOM 2122 N N . GLU A 1 269 ? -7.167 3.831 4.833 1.00 91.00 269 GLU A N 1
ATOM 2123 C CA . GLU A 1 269 ? -7.284 2.409 4.502 1.00 91.00 269 GLU A CA 1
ATOM 2124 C C . GLU A 1 269 ? -6.568 1.573 5.570 1.00 91.00 269 GLU A C 1
ATOM 2126 O O . GLU A 1 269 ? -5.366 1.743 5.796 1.00 91.00 269 GLU A O 1
ATOM 2131 N N . ILE A 1 270 ? -7.271 0.630 6.202 1.00 94.00 270 ILE A N 1
ATOM 2132 C CA . ILE A 1 270 ? -6.657 -0.288 7.169 1.00 94.00 270 ILE A CA 1
ATOM 2133 C C . ILE A 1 270 ? -5.952 -1.419 6.418 1.00 94.00 270 ILE A C 1
ATOM 2135 O O . ILE A 1 270 ? -6.533 -2.452 6.076 1.00 94.00 270 ILE A O 1
ATOM 2139 N N . ASN A 1 271 ? -4.645 -1.268 6.225 1.00 93.19 271 ASN A N 1
ATOM 2140 C CA . ASN A 1 271 ? -3.806 -2.200 5.463 1.00 93.19 271 ASN A CA 1
ATOM 2141 C C . ASN A 1 271 ? -3.579 -3.562 6.149 1.00 93.19 271 ASN A C 1
ATOM 2143 O O . ASN A 1 271 ? -2.972 -4.463 5.567 1.00 93.19 271 ASN A O 1
ATOM 2147 N N . THR A 1 272 ? -4.080 -3.725 7.375 1.00 94.62 272 THR A N 1
ATOM 2148 C CA . THR A 1 272 ? -4.012 -4.958 8.177 1.00 94.62 272 THR A CA 1
ATOM 2149 C C . THR A 1 272 ? -5.369 -5.624 8.401 1.00 94.62 272 THR A C 1
ATOM 2151 O O . THR A 1 272 ? -5.441 -6.627 9.112 1.00 94.62 272 THR A O 1
ATOM 2154 N N . VAL A 1 273 ? -6.441 -5.141 7.755 1.00 91.56 273 VAL A N 1
ATOM 2155 C CA . VAL A 1 273 ? -7.826 -5.592 7.992 1.00 91.56 273 VAL A CA 1
ATOM 2156 C C . VAL A 1 273 ? -7.992 -7.116 7.961 1.00 91.56 273 VAL A C 1
ATOM 2158 O O . VAL A 1 273 ? -8.667 -7.668 8.822 1.00 91.56 273 VAL A O 1
ATOM 2161 N N . LYS A 1 274 ? -7.319 -7.834 7.049 1.00 86.94 274 LYS A N 1
ATOM 2162 C CA . LYS A 1 274 ? -7.400 -9.307 6.970 1.00 86.94 274 LYS A CA 1
ATOM 2163 C C . LYS A 1 274 ? -6.907 -9.986 8.249 1.00 86.94 274 LYS A C 1
ATOM 2165 O O . LYS A 1 274 ? -7.562 -10.896 8.756 1.00 86.94 274 LYS A O 1
ATOM 2170 N N . GLY A 1 275 ? -5.767 -9.534 8.774 1.00 89.00 275 GLY A N 1
ATOM 2171 C CA . GLY A 1 275 ? -5.208 -10.029 10.031 1.00 89.00 275 GLY A CA 1
ATOM 2172 C C . GLY A 1 275 ? -6.104 -9.669 11.206 1.00 89.00 275 GLY A C 1
ATOM 2173 O O . GLY A 1 275 ? -6.483 -10.549 11.974 1.00 89.00 275 GLY A O 1
ATOM 2174 N N . ASN A 1 276 ? -6.523 -8.408 11.283 1.00 93.31 276 ASN A N 1
ATOM 2175 C CA . ASN A 1 276 ? -7.325 -7.912 12.397 1.00 93.31 276 ASN A CA 1
ATOM 2176 C C . ASN A 1 276 ? -8.703 -8.589 12.471 1.00 93.31 276 ASN A C 1
ATOM 2178 O O . ASN A 1 276 ? -9.163 -8.956 13.546 1.00 93.31 276 ASN A O 1
ATOM 2182 N N . VAL A 1 277 ? -9.356 -8.840 11.330 1.00 90.94 277 VAL A N 1
ATOM 2183 C CA . VAL A 1 277 ? -10.626 -9.586 11.278 1.00 90.94 277 VAL A CA 1
ATOM 2184 C C . VAL A 1 277 ? -10.439 -11.023 11.771 1.00 90.94 277 VAL A C 1
ATOM 2186 O O . VAL A 1 277 ? -11.284 -11.546 12.501 1.00 90.94 277 VAL A O 1
ATOM 2189 N N . ASN A 1 278 ? -9.335 -11.677 11.402 1.00 86.00 278 ASN A N 1
ATOM 2190 C CA . ASN A 1 278 ? -9.046 -13.039 11.850 1.00 86.00 278 ASN A CA 1
ATOM 2191 C C . ASN A 1 278 ? -8.732 -13.103 13.349 1.00 86.00 278 ASN A C 1
ATOM 2193 O O . ASN A 1 278 ? -9.200 -14.017 14.031 1.00 86.00 278 ASN A O 1
ATOM 2197 N N . TRP A 1 279 ? -7.989 -12.130 13.875 1.00 89.94 279 TRP A N 1
ATOM 2198 C CA . TRP A 1 279 ? -7.733 -12.017 15.308 1.00 89.94 279 TRP A CA 1
ATOM 2199 C C . TRP A 1 279 ? -8.994 -11.674 16.088 1.00 89.94 279 TRP A C 1
ATOM 2201 O O . TRP A 1 279 ? -9.250 -12.304 17.110 1.00 89.94 279 TRP A O 1
ATOM 2211 N N . MET A 1 280 ? -9.855 -10.798 15.567 1.00 92.25 280 MET A N 1
ATOM 2212 C CA . MET A 1 280 ? -11.143 -10.500 16.188 1.00 92.25 280 MET A CA 1
ATOM 2213 C C . MET A 1 280 ? -12.007 -11.762 16.312 1.00 92.25 280 MET A C 1
ATOM 2215 O O . MET A 1 280 ? -12.514 -12.045 17.395 1.00 92.25 280 MET A O 1
ATOM 2219 N N . LYS A 1 281 ? -12.078 -12.605 15.271 1.00 88.50 281 LYS A N 1
ATOM 2220 C CA . LYS A 1 281 ? -12.743 -13.923 15.362 1.00 88.50 281 LYS A CA 1
ATOM 2221 C C . LYS A 1 281 ? -12.151 -14.801 16.468 1.00 88.50 281 LYS A C 1
ATOM 2223 O O . LYS A 1 281 ? -12.890 -15.480 17.172 1.00 88.50 281 LYS A O 1
ATOM 2228 N N . ALA A 1 282 ? -10.831 -14.787 16.651 1.00 88.56 282 ALA A N 1
ATOM 2229 C CA . ALA A 1 282 ? -10.202 -15.513 17.751 1.00 88.56 282 ALA A CA 1
ATOM 2230 C C . ALA A 1 282 ? -10.596 -14.914 19.119 1.00 88.56 282 ALA A C 1
ATOM 2232 O O . ALA A 1 282 ? -10.960 -15.658 20.033 1.00 88.56 282 ALA A O 1
ATOM 2233 N N . HIS A 1 283 ? -10.594 -13.583 19.246 1.00 91.06 283 HIS A N 1
ATOM 2234 C CA . HIS A 1 283 ? -10.961 -12.859 20.466 1.00 91.06 283 HIS A CA 1
ATOM 2235 C C . HIS A 1 283 ? -12.426 -13.050 20.878 1.00 91.06 283 HIS A C 1
ATOM 2237 O O . HIS A 1 283 ? -12.709 -13.097 22.077 1.00 91.06 283 HIS A O 1
ATOM 2243 N N . GLU A 1 284 ? -13.347 -13.253 19.929 1.00 91.25 284 GLU A N 1
ATOM 2244 C CA . GLU A 1 284 ? -14.761 -13.554 20.211 1.00 91.25 284 GLU A CA 1
ATOM 2245 C C . GLU A 1 284 ? -14.942 -14.764 21.139 1.00 91.25 284 GLU A C 1
ATOM 2247 O O . GLU A 1 284 ? -15.931 -14.830 21.870 1.00 91.25 284 GLU A O 1
ATOM 2252 N N . THR A 1 285 ? -13.980 -15.690 21.173 1.00 86.88 285 THR A N 1
ATOM 2253 C CA . THR A 1 285 ? -14.015 -16.865 22.054 1.00 86.88 285 THR A CA 1
ATOM 2254 C C . THR A 1 285 ? -14.079 -16.487 23.531 1.00 86.88 285 THR A C 1
ATOM 2256 O O . THR A 1 285 ? -14.887 -17.037 24.274 1.00 86.88 285 THR A O 1
ATOM 2259 N N . ARG A 1 286 ? -13.215 -15.562 23.966 1.00 88.19 286 ARG A N 1
ATOM 2260 C CA . ARG A 1 286 ? -13.100 -15.154 25.378 1.00 88.19 286 ARG A CA 1
ATOM 2261 C C . ARG A 1 286 ? -13.929 -13.915 25.696 1.00 88.19 286 ARG A C 1
ATOM 2263 O O . ARG A 1 286 ? -13.932 -13.476 26.839 1.00 88.19 286 ARG A O 1
ATOM 2270 N N . MET A 1 287 ? -14.589 -13.351 24.687 1.00 90.94 287 MET A N 1
ATOM 2271 C CA . MET A 1 287 ? -15.348 -12.120 24.811 1.00 90.94 287 MET A CA 1
ATOM 2272 C C . MET A 1 287 ? -16.583 -12.344 25.686 1.00 90.94 287 MET A C 1
ATOM 2274 O O . MET A 1 287 ? -17.548 -12.980 25.251 1.00 90.94 287 MET A O 1
ATOM 2278 N N . GLU A 1 288 ? -16.512 -11.797 26.896 1.00 91.06 288 GLU A N 1
ATOM 2279 C CA . GLU A 1 288 ? -17.539 -11.733 27.939 1.00 91.06 288 GLU A CA 1
ATOM 2280 C C . GLU A 1 288 ? -17.471 -10.341 28.582 1.00 91.06 288 GLU A C 1
ATOM 2282 O O . GLU A 1 288 ? -16.399 -9.745 28.658 1.00 91.06 288 GLU A O 1
ATOM 2287 N N . HIS A 1 289 ? -18.600 -9.772 29.001 1.00 94.12 289 HIS A N 1
ATOM 2288 C CA . HIS A 1 289 ? -18.586 -8.508 29.743 1.00 94.12 289 HIS A CA 1
ATOM 2289 C C . HIS A 1 289 ? -19.907 -8.306 30.502 1.00 94.12 289 HIS A C 1
ATOM 2291 O O . HIS A 1 289 ? -20.972 -8.522 29.909 1.00 94.12 289 HIS A O 1
ATOM 2297 N N . PRO A 1 290 ? -19.885 -7.823 31.763 1.00 93.06 290 PRO A N 1
ATOM 2298 C CA . PRO A 1 290 ? -21.097 -7.629 32.563 1.00 93.06 290 PRO A CA 1
ATOM 2299 C C . PRO A 1 290 ? -22.160 -6.744 31.902 1.00 93.06 290 PRO A C 1
ATOM 2301 O O . PRO A 1 290 ? -23.347 -6.990 32.086 1.00 93.06 290 PRO A O 1
ATOM 2304 N N . ALA A 1 291 ? -21.744 -5.751 31.106 1.00 91.31 291 ALA A N 1
ATOM 2305 C CA . ALA A 1 291 ? -22.665 -4.855 30.400 1.00 91.31 291 ALA A CA 1
ATOM 2306 C C . ALA A 1 291 ? -23.596 -5.602 29.425 1.00 91.31 291 ALA A C 1
ATOM 2308 O O . ALA A 1 291 ? -24.761 -5.248 29.293 1.00 91.31 291 ALA A O 1
ATOM 2309 N N . PHE A 1 292 ? -23.105 -6.648 28.756 1.00 94.06 292 PHE A N 1
ATOM 2310 C CA . PHE A 1 292 ? -23.905 -7.401 27.786 1.00 94.06 292 PHE A CA 1
ATOM 2311 C C . PHE A 1 292 ? -24.585 -8.621 28.411 1.00 94.06 292 PHE A C 1
ATOM 2313 O O . PHE A 1 292 ? -25.626 -9.056 27.920 1.00 94.06 292 PHE A O 1
ATOM 2320 N N . GLY A 1 293 ? -24.021 -9.174 29.490 1.00 90.69 293 GLY A N 1
ATOM 2321 C CA . GLY A 1 293 ? -24.580 -10.326 30.196 1.00 90.69 293 GLY A CA 1
ATOM 2322 C C . GLY A 1 293 ? -24.935 -11.472 29.242 1.00 90.69 293 GLY A C 1
ATOM 2323 O O . GLY A 1 293 ? -24.144 -11.862 28.385 1.00 90.69 293 GLY A O 1
ATOM 2324 N N . THR A 1 294 ? -26.166 -11.976 29.337 1.00 91.06 294 THR A N 1
ATOM 2325 C CA . THR A 1 294 ? -26.661 -13.076 28.491 1.00 91.06 294 THR A CA 1
ATOM 2326 C C . THR A 1 294 ? -26.771 -12.723 27.003 1.00 91.06 294 THR A C 1
ATOM 2328 O O . THR A 1 294 ? -26.865 -13.630 26.179 1.00 91.06 294 THR A O 1
ATOM 2331 N N . HIS A 1 295 ? -26.716 -11.439 26.633 1.00 94.06 295 HIS A N 1
ATOM 2332 C CA . HIS A 1 295 ? -26.794 -10.975 25.244 1.00 94.06 295 HIS A CA 1
ATOM 2333 C C . HIS A 1 295 ? -25.454 -10.992 24.505 1.00 94.06 295 HIS A C 1
ATOM 2335 O O . HIS A 1 295 ? -25.408 -10.660 23.325 1.00 94.06 295 HIS A O 1
ATOM 2341 N N . MET A 1 296 ? -24.355 -11.410 25.137 1.00 93.44 296 MET A N 1
ATOM 2342 C CA . MET A 1 296 ? -23.044 -11.453 24.479 1.00 93.44 296 MET A CA 1
ATOM 2343 C C . MET A 1 296 ? -23.050 -12.273 23.170 1.00 93.44 296 MET A C 1
ATOM 2345 O O . MET A 1 296 ? -22.387 -11.920 22.195 1.00 93.44 296 MET A O 1
ATOM 2349 N N . GLN A 1 297 ? -23.849 -13.343 23.107 1.00 90.81 297 GLN A N 1
ATOM 2350 C CA . GLN A 1 297 ? -24.003 -14.173 21.904 1.00 90.81 297 GLN A CA 1
ATOM 2351 C C . GLN A 1 297 ? -24.841 -13.509 20.798 1.00 90.81 297 GLN A C 1
ATOM 2353 O O . GLN A 1 297 ? -24.722 -13.878 19.627 1.00 90.81 297 GLN A O 1
ATOM 2358 N N . ASP A 1 298 ? -25.658 -12.507 21.136 1.00 92.19 298 ASP A N 1
ATOM 2359 C CA . ASP A 1 298 ? -26.412 -11.716 20.157 1.00 92.19 298 ASP A CA 1
ATOM 2360 C C . ASP A 1 298 ? -25.481 -10.783 19.362 1.00 92.19 298 ASP A C 1
ATOM 2362 O O . ASP A 1 298 ? -25.794 -10.408 18.234 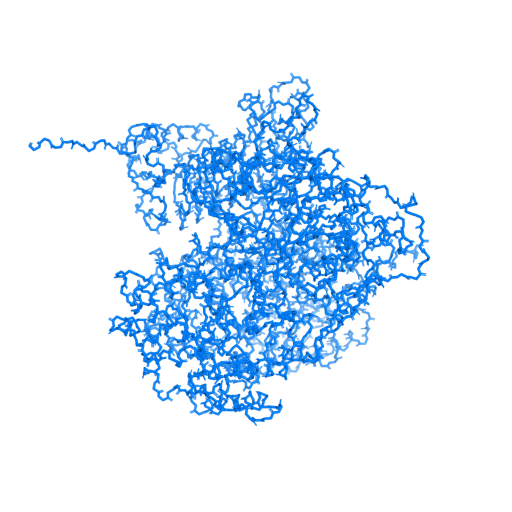1.00 92.19 298 ASP A O 1
ATOM 2366 N N . LEU A 1 299 ? -24.311 -10.443 19.918 1.00 93.12 299 LEU A N 1
ATOM 2367 C CA . LEU A 1 299 ? -23.344 -9.536 19.293 1.00 93.12 299 LEU A CA 1
ATOM 2368 C C . LEU A 1 299 ? -22.441 -10.227 18.264 1.00 93.12 299 LEU A C 1
ATOM 2370 O O . LEU A 1 299 ? -21.932 -9.554 17.363 1.00 93.12 299 LEU A O 1
ATOM 2374 N N . LYS A 1 300 ? -22.242 -11.545 18.405 1.00 91.06 300 LYS A N 1
ATOM 2375 C CA . LYS A 1 300 ? -21.319 -12.350 17.593 1.00 91.06 300 LYS A CA 1
ATOM 2376 C C . LYS A 1 300 ? -21.974 -12.798 16.269 1.00 91.06 300 LYS A C 1
ATOM 2378 O O . LYS A 1 300 ? -23.138 -13.217 16.280 1.00 91.06 300 LYS A O 1
ATOM 2383 N N . PRO A 1 301 ? -21.241 -12.770 15.137 1.00 91.69 301 PRO A N 1
ATOM 2384 C CA . PRO A 1 301 ? -19.885 -12.230 14.985 1.00 91.69 301 PRO A CA 1
ATOM 2385 C C . PRO A 1 301 ? -19.885 -10.699 15.084 1.00 91.69 301 PRO A C 1
ATOM 2387 O O . PRO A 1 301 ? -20.782 -10.054 14.543 1.00 91.69 301 PRO A O 1
ATOM 2390 N N . VAL A 1 302 ? -18.888 -10.113 15.752 1.00 94.06 302 VAL A N 1
ATOM 2391 C CA . VAL A 1 302 ? -18.756 -8.654 15.925 1.00 94.06 302 VAL A CA 1
ATOM 2392 C C . VAL A 1 302 ? -18.646 -7.994 14.556 1.00 94.06 302 VAL A C 1
ATOM 2394 O O . VAL A 1 302 ? -19.465 -7.145 14.198 1.00 94.06 302 VAL A O 1
ATOM 2397 N N . ILE A 1 303 ? -17.688 -8.468 13.758 1.00 93.06 303 ILE A N 1
ATOM 2398 C CA . ILE A 1 303 ? -17.491 -8.024 12.382 1.00 93.06 303 ILE A CA 1
ATOM 2399 C C . ILE A 1 303 ? -18.364 -8.886 11.469 1.00 93.06 303 ILE A C 1
ATOM 2401 O O . ILE A 1 303 ? -18.150 -10.090 11.313 1.00 93.06 303 ILE A O 1
ATOM 2405 N N . GLY A 1 304 ? -19.368 -8.260 10.857 1.00 83.62 304 GLY A N 1
ATOM 2406 C CA . GLY A 1 304 ? -20.227 -8.912 9.875 1.00 83.62 304 GLY A CA 1
ATOM 2407 C C . GLY A 1 304 ? -19.497 -9.220 8.564 1.00 83.62 304 GLY A C 1
ATOM 2408 O O . GLY A 1 304 ? -18.584 -8.508 8.159 1.00 83.62 304 GLY A O 1
ATOM 2409 N N . VAL A 1 305 ? -19.944 -10.266 7.866 1.00 78.75 305 VAL A N 1
ATOM 2410 C CA . VAL A 1 305 ? -19.465 -10.593 6.510 1.00 78.75 305 VAL A CA 1
ATOM 2411 C C . VAL A 1 305 ? -19.783 -9.445 5.545 1.00 78.75 305 VAL A C 1
ATOM 2413 O O . VAL A 1 305 ? -20.906 -8.933 5.568 1.00 78.75 305 VAL A O 1
ATOM 2416 N N . GLY A 1 306 ? -18.816 -9.079 4.698 1.00 74.44 306 GLY A N 1
ATOM 2417 C CA . GLY A 1 306 ? -18.973 -8.075 3.640 1.00 74.44 306 GLY A CA 1
ATOM 2418 C C . GLY A 1 306 ? -18.865 -6.614 4.092 1.00 74.44 306 GLY A C 1
ATOM 2419 O O . GLY A 1 306 ? -19.222 -5.722 3.327 1.00 74.44 306 GLY A O 1
ATOM 2420 N N . LEU A 1 307 ? -18.412 -6.346 5.322 1.00 83.38 307 LEU A N 1
ATOM 2421 C CA . LEU A 1 307 ? -18.088 -4.983 5.750 1.00 83.38 307 LEU A CA 1
ATOM 2422 C C . LEU A 1 307 ? -16.771 -4.516 5.120 1.00 83.38 307 LEU A C 1
ATOM 2424 O O . LEU A 1 307 ? -15.833 -5.300 4.990 1.00 83.38 307 LEU A O 1
ATOM 2428 N N . SER A 1 308 ? -16.686 -3.222 4.796 1.00 88.19 308 SER A N 1
ATOM 2429 C CA . SER A 1 308 ? -15.404 -2.591 4.470 1.00 88.19 308 SER A CA 1
ATOM 2430 C C . SER A 1 308 ? -14.486 -2.564 5.693 1.00 88.19 308 SER A C 1
ATOM 2432 O O . SER A 1 308 ? -14.902 -2.849 6.822 1.00 88.19 308 SER A O 1
ATOM 2434 N N . ASP A 1 309 ? -13.233 -2.182 5.494 1.00 90.81 309 ASP A N 1
ATOM 2435 C CA . ASP A 1 309 ? -12.289 -1.933 6.579 1.00 90.81 309 ASP A CA 1
ATOM 2436 C C . ASP A 1 309 ? -12.806 -0.888 7.584 1.00 90.81 309 ASP A C 1
ATOM 2438 O O . ASP A 1 309 ? -12.782 -1.121 8.791 1.00 90.81 309 ASP A O 1
ATOM 2442 N N . SER A 1 310 ? -13.377 0.205 7.083 1.00 92.94 310 SER A N 1
ATOM 2443 C CA . SER A 1 310 ? -13.971 1.292 7.853 1.00 92.94 310 SER A CA 1
ATOM 2444 C C . SER A 1 310 ? -15.182 0.811 8.657 1.00 92.94 310 SER A C 1
ATOM 2446 O O . SER A 1 310 ? -15.306 1.119 9.842 1.00 92.94 310 SER A O 1
ATOM 2448 N N . GLY A 1 311 ? -16.054 0.006 8.038 1.00 93.56 311 GLY A N 1
ATOM 2449 C CA . GLY A 1 311 ? -17.194 -0.605 8.725 1.00 93.56 311 GLY A CA 1
ATOM 2450 C C . GLY A 1 311 ? -16.761 -1.637 9.770 1.00 93.56 311 GLY A C 1
ATOM 2451 O O . GLY A 1 311 ? -17.353 -1.719 10.843 1.00 93.56 311 GLY A O 1
ATOM 2452 N N . SER A 1 312 ? -15.699 -2.394 9.489 1.00 95.50 312 SER A N 1
ATOM 2453 C CA . SER A 1 312 ? -15.117 -3.353 10.432 1.00 95.50 312 SER A CA 1
ATOM 2454 C C . SER A 1 312 ? -14.534 -2.632 11.648 1.00 95.50 312 SER A C 1
ATOM 2456 O O . SER A 1 312 ? -14.859 -2.993 12.781 1.00 95.50 312 SER A O 1
ATOM 2458 N N . LEU A 1 313 ? -13.762 -1.564 11.424 1.00 96.69 313 LEU A N 1
ATOM 2459 C CA . LEU A 1 313 ? -13.214 -0.723 12.485 1.00 96.69 313 LEU A CA 1
ATOM 2460 C C . LEU A 1 313 ? -14.329 -0.118 13.349 1.00 96.69 313 LEU A C 1
ATOM 2462 O O . LEU A 1 313 ? -14.244 -0.199 14.571 1.00 96.69 313 LEU A O 1
ATOM 2466 N N . ASP A 1 314 ? -15.395 0.415 12.739 1.00 97.31 314 ASP A N 1
ATOM 2467 C CA . ASP A 1 314 ? -16.556 0.975 13.452 1.00 97.31 314 ASP A CA 1
ATOM 2468 C C . ASP A 1 314 ? -17.219 -0.053 14.379 1.00 97.31 314 ASP A C 1
ATOM 2470 O O . ASP A 1 314 ? -17.481 0.250 15.540 1.00 97.31 314 ASP A O 1
ATOM 2474 N N . THR A 1 315 ? -17.429 -1.291 13.912 1.00 96.81 315 THR A N 1
ATOM 2475 C CA . THR A 1 315 ? -18.064 -2.336 14.738 1.00 96.81 315 THR A CA 1
ATOM 2476 C C . THR A 1 315 ? -17.219 -2.753 15.941 1.00 96.81 315 THR A C 1
ATOM 2478 O O . THR A 1 315 ? -17.758 -2.944 17.035 1.00 96.81 315 THR A O 1
ATOM 2481 N N . VAL A 1 316 ? -15.895 -2.860 15.772 1.00 97.38 316 VAL A N 1
ATOM 2482 C CA . VAL A 1 316 ? -14.977 -3.158 16.883 1.00 97.38 316 VAL A CA 1
ATOM 2483 C C . VAL A 1 316 ? -14.897 -1.969 17.841 1.00 97.38 316 VAL A C 1
ATOM 2485 O O . VAL A 1 316 ? -14.906 -2.150 19.059 1.00 97.38 316 VAL A O 1
ATOM 2488 N N . PHE A 1 317 ? -14.886 -0.745 17.311 1.00 97.75 317 PHE A N 1
ATOM 2489 C CA . PHE A 1 317 ? -14.908 0.469 18.119 1.00 97.75 317 PHE A CA 1
ATOM 2490 C C . PHE A 1 317 ? -16.172 0.528 18.985 1.00 97.75 317 PHE A C 1
ATOM 2492 O O . PHE A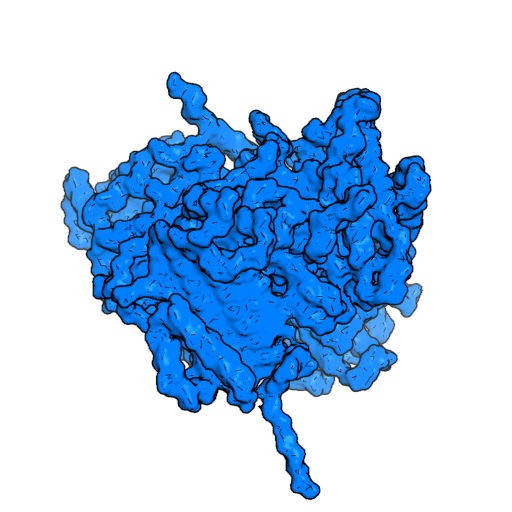 1 317 ? -16.101 0.733 20.198 1.00 97.75 317 PHE A O 1
ATOM 2499 N N . GLU A 1 318 ? -17.335 0.294 18.378 1.00 97.50 318 GLU A N 1
ATOM 2500 C CA . GLU A 1 318 ? -18.628 0.336 19.048 1.00 97.50 318 GLU A CA 1
ATOM 2501 C C . GLU A 1 318 ? -18.742 -0.703 20.161 1.00 97.50 318 GLU A C 1
ATOM 2503 O O . GLU A 1 318 ? -19.135 -0.340 21.269 1.00 97.50 318 GLU A O 1
ATOM 2508 N N . VAL A 1 319 ? -18.353 -1.965 19.931 1.00 96.94 319 VAL A N 1
ATOM 2509 C CA . VAL A 1 319 ? -18.451 -2.984 20.990 1.00 96.94 319 VAL A CA 1
ATOM 2510 C C . VAL A 1 319 ? -17.574 -2.635 22.197 1.00 96.94 319 VAL A C 1
ATOM 2512 O O . VAL A 1 319 ? -18.008 -2.822 23.333 1.00 96.94 319 VAL A O 1
ATOM 2515 N N . MET A 1 320 ? -16.387 -2.053 21.982 1.00 96.56 320 MET A N 1
ATOM 2516 C CA . MET A 1 320 ? -15.517 -1.608 23.077 1.00 96.56 320 MET A CA 1
ATOM 2517 C C . MET A 1 320 ? -16.089 -0.407 23.832 1.00 96.56 320 MET A C 1
ATOM 2519 O O . MET A 1 320 ? -16.014 -0.366 25.062 1.00 96.56 320 MET A O 1
ATOM 2523 N N . VAL A 1 321 ? -16.697 0.548 23.123 1.00 96.81 321 VAL A N 1
ATOM 2524 C CA . VAL A 1 321 ? -17.379 1.686 23.754 1.00 96.81 321 VAL A CA 1
ATOM 2525 C C . VAL A 1 321 ? -18.567 1.215 24.588 1.00 96.81 321 VAL A C 1
ATOM 2527 O O . VAL A 1 321 ? -18.728 1.620 25.738 1.00 96.81 321 VAL A O 1
ATOM 2530 N N . ARG A 1 322 ? -19.393 0.317 24.043 1.00 95.69 322 ARG A N 1
ATOM 2531 C CA . ARG A 1 322 ? -20.559 -0.233 24.751 1.00 95.69 322 ARG A CA 1
ATOM 2532 C C . ARG A 1 322 ? -20.170 -1.146 25.917 1.00 95.69 322 ARG A C 1
ATOM 2534 O O . ARG A 1 322 ? -20.948 -1.274 26.856 1.00 95.69 322 ARG A O 1
ATOM 2541 N N . ALA A 1 323 ? -18.958 -1.701 25.907 1.00 94.94 323 ALA A N 1
ATOM 2542 C CA . ALA A 1 323 ? -18.367 -2.376 27.060 1.00 94.94 323 ALA A CA 1
ATOM 2543 C C . ALA A 1 323 ? -17.875 -1.406 28.156 1.00 94.94 323 ALA A C 1
ATOM 2545 O O . ALA A 1 323 ? -17.510 -1.852 29.233 1.00 94.94 323 ALA A O 1
ATOM 2546 N N . GLY A 1 324 ? -17.897 -0.087 27.936 1.00 92.88 324 GLY A N 1
ATOM 2547 C CA . GLY A 1 324 ? -17.613 0.918 28.968 1.00 92.88 324 GLY A CA 1
ATOM 2548 C C . GLY A 1 324 ? -16.321 1.712 28.776 1.00 92.88 324 GLY A C 1
ATOM 2549 O O . GLY A 1 324 ? -16.013 2.562 29.612 1.00 92.88 324 GLY A O 1
ATOM 2550 N N . ARG A 1 325 ? -15.573 1.497 27.685 1.00 94.44 325 ARG A N 1
ATOM 2551 C CA . ARG A 1 325 ? -14.413 2.341 27.353 1.00 94.44 325 ARG A CA 1
ATOM 2552 C C . ARG A 1 325 ? -14.851 3.640 26.676 1.00 94.44 325 ARG A C 1
ATOM 2554 O O . ARG A 1 325 ? -15.825 3.675 25.933 1.00 94.44 325 ARG A O 1
ATOM 2561 N N . THR A 1 326 ? -14.110 4.719 26.900 1.00 96.69 326 THR A N 1
ATOM 2562 C CA . THR A 1 326 ? -14.365 6.009 26.238 1.00 96.69 326 THR A CA 1
ATOM 2563 C C . THR A 1 326 ? -13.791 6.026 24.821 1.00 96.69 326 THR A C 1
ATOM 2565 O O . THR A 1 326 ? -12.801 5.341 24.544 1.00 96.69 326 THR A O 1
ATOM 2568 N N . ALA A 1 327 ? -14.348 6.847 23.924 1.00 97.88 327 ALA A N 1
ATOM 2569 C CA . ALA A 1 327 ? -13.840 6.972 22.553 1.00 97.88 327 ALA A CA 1
ATOM 2570 C C . ALA A 1 327 ? -12.323 7.285 22.470 1.00 97.88 327 ALA A C 1
ATOM 2572 O O . ALA A 1 327 ? -11.634 6.620 21.692 1.00 97.88 327 ALA A O 1
ATOM 2573 N N . PRO A 1 328 ? -11.743 8.200 23.284 1.00 98.06 328 PRO A N 1
ATOM 2574 C CA . PRO A 1 328 ? -10.292 8.403 23.310 1.00 98.06 328 PRO A CA 1
ATOM 2575 C C . PRO A 1 328 ? -9.491 7.147 23.680 1.00 98.06 328 PRO A C 1
ATOM 2577 O O . PRO A 1 328 ? -8.436 6.895 23.098 1.00 98.06 328 PRO A O 1
ATOM 2580 N N . MET A 1 329 ? -9.983 6.340 24.628 1.00 97.50 329 MET A N 1
ATOM 2581 C CA . MET A 1 329 ? -9.302 5.110 25.035 1.00 97.50 329 MET A CA 1
ATOM 2582 C C . MET A 1 329 ? -9.373 4.049 23.933 1.00 97.50 329 MET A C 1
ATOM 2584 O O . MET A 1 329 ? -8.364 3.428 23.612 1.00 97.50 329 MET A O 1
ATOM 2588 N N . VAL A 1 330 ? -10.535 3.880 23.296 1.00 97.94 330 VAL A N 1
ATOM 2589 C CA . VAL A 1 330 ? -10.696 2.931 22.182 1.00 97.94 330 VAL A CA 1
ATOM 2590 C C . VAL A 1 330 ? -9.823 3.325 20.986 1.00 97.94 330 VAL A C 1
ATOM 2592 O O . VAL A 1 330 ? -9.175 2.455 20.402 1.00 97.94 330 VAL A O 1
ATOM 2595 N N . LYS A 1 331 ? -9.688 4.627 20.685 1.00 97.31 331 LYS A N 1
ATOM 2596 C CA . LYS A 1 331 ? -8.700 5.132 19.712 1.00 97.31 331 LYS A CA 1
ATOM 2597 C C . LYS A 1 331 ? -7.290 4.676 20.092 1.00 97.31 331 LYS A C 1
ATOM 2599 O O . LYS A 1 331 ? -6.602 4.109 19.250 1.00 97.31 331 LYS A O 1
ATOM 2604 N N . MET A 1 332 ? -6.860 4.883 21.340 1.00 96.00 332 MET A N 1
ATOM 2605 C CA . MET A 1 332 ? -5.521 4.481 21.803 1.00 96.00 332 MET A CA 1
ATOM 2606 C C . MET A 1 332 ? -5.265 2.974 21.713 1.00 96.00 332 MET A C 1
ATOM 2608 O O . MET A 1 332 ? -4.112 2.574 21.604 1.00 96.00 332 MET A O 1
ATOM 2612 N N . MET A 1 333 ? -6.309 2.148 21.734 1.00 95.56 333 MET A N 1
ATOM 2613 C CA . MET A 1 333 ? -6.187 0.697 21.610 1.00 95.56 333 MET A CA 1
ATOM 2614 C C . MET A 1 333 ? -6.142 0.221 20.164 1.00 95.56 333 MET A C 1
ATOM 2616 O O . MET A 1 333 ? -5.266 -0.563 19.810 1.00 95.56 333 MET A O 1
ATOM 2620 N N . LEU A 1 334 ? -7.067 0.702 19.331 1.00 97.12 334 LEU A N 1
ATOM 2621 C CA . LEU A 1 334 ? -7.170 0.274 17.938 1.00 97.12 334 LEU A CA 1
ATOM 2622 C C . LEU A 1 334 ? -6.115 0.945 17.061 1.00 97.12 334 LEU A C 1
ATOM 2624 O O . LEU A 1 334 ? -5.476 0.277 16.256 1.00 97.12 334 LEU A O 1
ATOM 2628 N N . VAL A 1 335 ? -5.896 2.249 17.235 1.00 96.94 335 VAL A N 1
ATOM 2629 C CA . VAL A 1 335 ? -4.985 3.059 16.410 1.00 96.94 335 VAL A CA 1
ATOM 2630 C C . VAL A 1 335 ? -4.002 3.843 17.309 1.00 96.94 335 VAL A C 1
ATOM 2632 O O . VAL A 1 335 ? -4.048 5.083 17.390 1.00 96.94 335 VAL A O 1
ATOM 2635 N N . PRO A 1 336 ? -3.119 3.131 18.043 1.00 94.12 336 PRO A N 1
ATOM 2636 C CA . PRO A 1 336 ? -2.163 3.730 18.969 1.00 94.12 336 PRO A CA 1
ATOM 2637 C C . PRO A 1 336 ? -1.125 4.606 18.266 1.00 94.12 336 PRO A C 1
ATOM 2639 O O . PRO A 1 336 ? -0.756 4.388 17.111 1.00 94.12 336 PRO A O 1
ATOM 2642 N N . GLN A 1 337 ? -0.565 5.554 19.019 1.00 92.69 337 GLN A N 1
ATOM 2643 C CA . GLN A 1 337 ? 0.690 6.202 18.644 1.00 92.69 337 GLN A CA 1
ATOM 2644 C C . GLN A 1 337 ? 1.835 5.175 18.620 1.00 92.69 337 GLN A C 1
ATOM 2646 O O . GLN A 1 337 ? 1.860 4.228 19.409 1.00 92.69 337 GLN A O 1
ATOM 2651 N N . ALA A 1 338 ? 2.814 5.370 17.734 1.00 89.56 338 ALA A N 1
ATOM 2652 C CA . ALA A 1 338 ? 4.008 4.538 17.726 1.00 89.56 338 ALA A CA 1
ATOM 2653 C C . ALA A 1 338 ? 4.810 4.686 19.034 1.00 89.56 338 ALA A C 1
ATOM 2655 O O . ALA A 1 338 ? 5.145 5.793 19.448 1.00 89.56 338 ALA A O 1
ATOM 2656 N N . LEU A 1 339 ? 5.177 3.556 19.647 1.00 81.25 339 LEU A N 1
ATOM 2657 C CA . LEU A 1 339 ? 6.185 3.493 20.709 1.00 81.25 339 LEU A CA 1
ATOM 2658 C C . LEU A 1 339 ? 7.570 3.674 20.078 1.00 81.25 339 LEU A C 1
ATOM 2660 O O . LEU A 1 339 ? 8.238 2.706 19.719 1.00 81.25 339 LEU A O 1
ATOM 2664 N N . THR A 1 340 ? 7.973 4.925 19.887 1.00 65.44 340 THR A N 1
ATOM 2665 C CA . THR A 1 340 ? 9.295 5.268 19.358 1.00 65.44 340 THR A CA 1
ATOM 2666 C C . THR A 1 340 ? 10.373 5.093 20.427 1.00 65.44 340 THR A C 1
ATOM 2668 O O . THR A 1 340 ? 10.110 5.286 21.614 1.00 65.44 340 THR A O 1
ATOM 2671 N N . SER A 1 341 ? 11.617 4.842 20.016 1.00 53.69 341 SER A N 1
ATOM 2672 C CA . SER A 1 341 ? 12.792 4.942 20.900 1.00 53.69 341 SER A CA 1
ATOM 2673 C C . SER A 1 341 ? 13.116 6.381 21.332 1.00 53.69 341 SER A C 1
ATOM 2675 O O . SER A 1 341 ? 13.993 6.581 22.169 1.00 53.69 341 SER A O 1
ATOM 2677 N N . SER A 1 342 ? 12.429 7.380 20.765 1.00 58.12 342 SER A N 1
ATOM 2678 C CA . SER A 1 342 ? 12.588 8.797 21.095 1.00 58.12 342 SER A CA 1
ATOM 2679 C C . SER A 1 342 ? 12.264 9.065 22.572 1.00 58.12 342 SER A C 1
ATOM 2681 O O . SER A 1 342 ? 11.240 8.621 23.100 1.00 58.12 342 SER A O 1
ATOM 2683 N N . GLN A 1 343 ? 13.127 9.837 23.241 1.00 61.84 343 GLN A N 1
ATOM 2684 C CA . GLN A 1 343 ? 12.952 10.265 24.637 1.00 61.84 343 GLN A CA 1
ATOM 2685 C C . GLN A 1 343 ? 11.787 11.261 24.821 1.00 61.84 343 GLN A C 1
ATOM 2687 O O . GLN A 1 343 ? 11.498 11.672 25.941 1.00 61.84 343 GLN A O 1
ATOM 2692 N N . THR A 1 344 ? 11.102 11.641 23.739 1.00 73.06 344 THR A N 1
ATOM 2693 C CA . THR A 1 344 ? 10.038 12.657 23.735 1.00 73.06 344 THR A CA 1
ATOM 2694 C C . THR A 1 344 ? 8.718 12.172 24.333 1.00 73.06 344 THR A C 1
ATOM 2696 O O . THR A 1 344 ? 7.936 12.988 24.817 1.00 73.06 344 THR A O 1
ATOM 2699 N N . THR A 1 345 ? 8.459 10.859 24.328 1.00 83.94 345 THR A N 1
ATOM 2700 C CA . THR A 1 345 ? 7.225 10.299 24.900 1.00 83.94 345 THR A CA 1
ATOM 2701 C C . THR A 1 345 ? 7.377 10.131 26.418 1.00 83.94 345 THR A C 1
ATOM 2703 O O . THR A 1 345 ? 8.277 9.399 26.845 1.00 83.94 345 THR A O 1
ATOM 2706 N N . PRO A 1 346 ? 6.512 10.749 27.245 1.00 89.12 346 PRO A N 1
ATOM 2707 C CA . PRO A 1 346 ? 6.507 10.551 28.694 1.00 89.12 346 PRO A CA 1
ATOM 2708 C C . PRO A 1 346 ? 6.332 9.077 29.095 1.00 89.12 346 PRO A C 1
ATOM 2710 O O . PRO A 1 346 ? 5.600 8.330 28.444 1.00 89.12 346 PRO A O 1
ATOM 2713 N N . ASP A 1 347 ? 6.965 8.644 30.186 1.00 91.44 347 ASP A N 1
ATOM 2714 C CA . ASP A 1 347 ? 6.957 7.226 30.585 1.00 91.44 347 ASP A CA 1
ATOM 2715 C C . ASP A 1 347 ? 5.562 6.707 30.967 1.00 91.44 347 ASP A C 1
ATOM 2717 O O . ASP A 1 347 ? 5.218 5.568 30.651 1.00 91.44 347 ASP A O 1
ATOM 2721 N N . ASN A 1 348 ? 4.712 7.553 31.556 1.00 92.88 348 ASN A N 1
ATOM 2722 C CA . ASN A 1 348 ? 3.306 7.225 31.817 1.00 92.88 348 ASN A CA 1
ATOM 2723 C C . ASN A 1 348 ? 2.513 6.989 30.514 1.00 92.88 348 ASN A C 1
ATOM 2725 O O . ASN A 1 348 ? 1.653 6.110 30.468 1.00 92.88 348 ASN A O 1
ATOM 2729 N N . HIS A 1 349 ? 2.822 7.715 29.432 1.00 93.81 349 HIS A N 1
ATOM 2730 C CA . HIS A 1 349 ? 2.222 7.473 28.114 1.00 93.81 349 HIS A CA 1
ATOM 2731 C C . HIS A 1 349 ? 2.754 6.179 27.500 1.00 93.81 349 HIS A C 1
ATOM 2733 O O . HIS A 1 349 ? 1.973 5.410 26.943 1.00 93.81 349 HIS A O 1
ATOM 2739 N N . LYS A 1 350 ? 4.058 5.896 27.635 1.00 93.25 350 LYS A N 1
ATOM 2740 C CA . LYS A 1 350 ? 4.640 4.619 27.185 1.00 93.25 350 LYS A CA 1
ATOM 2741 C C . LYS A 1 350 ? 3.954 3.435 27.861 1.00 93.25 350 LYS A C 1
ATOM 2743 O O . LYS A 1 350 ? 3.585 2.497 27.161 1.00 93.25 350 LYS A O 1
ATOM 2748 N N . ALA A 1 351 ? 3.733 3.504 29.175 1.00 94.69 351 ALA A N 1
ATOM 2749 C CA . ALA A 1 351 ? 3.032 2.465 29.926 1.00 94.69 351 ALA A CA 1
ATOM 2750 C C . ALA A 1 351 ? 1.587 2.269 29.430 1.00 94.69 351 ALA A C 1
ATOM 2752 O O . ALA A 1 351 ? 1.167 1.139 29.184 1.00 94.69 351 ALA A O 1
ATOM 2753 N N . LEU A 1 352 ? 0.847 3.359 29.188 1.00 95.25 352 LEU A N 1
ATOM 2754 C CA . LEU A 1 352 ? -0.494 3.298 28.592 1.00 95.25 352 LEU A CA 1
ATOM 2755 C C . LEU A 1 352 ? -0.481 2.612 27.213 1.00 95.25 352 LEU A C 1
ATOM 2757 O O . LEU A 1 352 ? -1.289 1.720 26.955 1.00 95.25 352 LEU A O 1
ATOM 2761 N N . ILE A 1 353 ? 0.436 2.999 26.321 1.00 94.19 353 ILE A N 1
ATOM 2762 C CA . ILE A 1 353 ? 0.523 2.423 24.968 1.00 94.19 353 ILE A CA 1
ATOM 2763 C C . ILE A 1 353 ? 0.963 0.950 25.029 1.00 94.19 353 ILE A C 1
ATOM 2765 O O . ILE A 1 353 ? 0.460 0.125 24.269 1.00 94.19 353 ILE A O 1
ATOM 2769 N N . GLN A 1 354 ? 1.871 0.588 25.939 1.00 93.00 354 GLN A N 1
ATOM 2770 C CA . GLN A 1 354 ? 2.278 -0.803 26.172 1.00 93.00 354 GLN A CA 1
ATOM 2771 C C . GLN A 1 354 ? 1.105 -1.666 26.645 1.00 93.00 354 GLN A C 1
ATOM 2773 O O . GLN A 1 354 ? 0.934 -2.778 26.142 1.00 93.00 354 GLN A O 1
ATOM 2778 N N . TYR A 1 355 ? 0.265 -1.149 27.546 1.00 94.56 355 TYR A N 1
ATOM 2779 C CA . TYR A 1 355 ? -0.977 -1.815 27.931 1.00 94.56 355 TYR A CA 1
ATOM 2780 C C . TYR A 1 355 ? -1.905 -1.995 26.722 1.00 94.56 355 TYR A C 1
ATOM 2782 O O . TYR A 1 355 ? -2.324 -3.115 26.442 1.00 94.56 355 TYR A O 1
ATOM 2790 N N . CYS A 1 356 ? -2.155 -0.933 25.948 1.00 94.38 356 CYS A N 1
ATOM 2791 C CA . CYS A 1 356 ? -2.996 -0.991 24.745 1.00 94.38 356 CYS A CA 1
ATOM 2792 C C . CYS A 1 356 ? -2.515 -2.072 23.764 1.00 94.38 356 CYS A C 1
ATOM 2794 O O . CYS A 1 356 ? -3.291 -2.933 23.354 1.00 94.38 356 CYS A O 1
ATOM 2796 N N . ASN A 1 357 ? -1.210 -2.081 23.479 1.00 91.25 357 ASN A N 1
ATOM 2797 C CA . ASN A 1 357 ? -0.572 -3.082 22.630 1.00 91.25 357 ASN A CA 1
ATOM 2798 C C . ASN A 1 357 ? -0.592 -4.489 23.235 1.00 91.25 357 ASN A C 1
ATOM 2800 O O . ASN A 1 357 ? -0.373 -5.435 22.492 1.00 91.25 357 ASN A O 1
ATOM 2804 N N . SER A 1 358 ? -0.799 -4.649 24.545 1.00 92.00 358 SER A N 1
ATOM 2805 C CA . SER A 1 358 ? -0.930 -5.961 25.193 1.00 92.00 358 SER A CA 1
ATOM 2806 C C . SER A 1 358 ? -2.333 -6.539 25.022 1.00 92.00 358 SER A C 1
ATOM 2808 O O . SER A 1 358 ? -2.460 -7.748 24.845 1.00 92.00 358 SER A O 1
ATOM 2810 N N . VAL A 1 359 ? -3.366 -5.691 24.982 1.00 92.00 359 VAL A N 1
ATOM 2811 C CA . VAL A 1 359 ? -4.759 -6.139 24.836 1.00 92.00 359 VAL A CA 1
ATOM 2812 C C . VAL A 1 359 ? -5.041 -6.692 23.438 1.00 92.00 359 VAL A C 1
ATOM 2814 O O . VAL A 1 359 ? -5.647 -7.754 23.314 1.00 92.00 359 VAL A O 1
ATOM 2817 N N . MET A 1 360 ? -4.603 -5.998 22.384 1.00 92.31 360 MET A N 1
ATOM 2818 C CA . MET A 1 360 ? -4.847 -6.419 21.000 1.00 92.31 360 MET A CA 1
ATOM 2819 C C . MET A 1 360 ? -3.803 -5.873 20.023 1.00 92.31 360 MET A C 1
ATOM 2821 O O . MET A 1 360 ? -2.985 -5.018 20.363 1.00 92.31 360 MET A O 1
ATOM 2825 N N . GLU A 1 361 ? -3.793 -6.403 18.806 1.00 92.81 361 GLU A N 1
ATOM 2826 C CA . GLU A 1 361 ? -2.997 -5.884 17.700 1.00 92.81 361 GLU A CA 1
ATOM 2827 C C . GLU A 1 361 ? -3.534 -4.539 17.164 1.00 92.81 361 GLU A C 1
ATOM 2829 O O . GLU A 1 361 ? -4.746 -4.364 17.023 1.00 92.81 361 GLU A O 1
ATOM 2834 N N . PRO A 1 362 ? -2.644 -3.583 16.828 1.00 94.06 362 PRO A N 1
ATOM 2835 C CA . PRO A 1 362 ? -3.046 -2.331 16.193 1.00 94.06 362 PRO A CA 1
ATOM 2836 C C . PRO A 1 362 ? -3.669 -2.529 14.810 1.00 94.06 362 PRO A C 1
ATOM 2838 O O . PRO A 1 362 ? -3.161 -3.299 13.994 1.00 94.06 362 PRO A O 1
ATOM 2841 N N . TRP A 1 363 ? -4.690 -1.740 14.506 1.00 96.56 363 TRP A N 1
ATOM 2842 C CA . TRP A 1 363 ? -5.267 -1.602 13.176 1.00 96.56 363 TRP A CA 1
ATOM 2843 C C . TRP A 1 363 ? -4.461 -0.555 12.408 1.00 96.56 363 TRP A C 1
ATOM 2845 O O . TRP A 1 363 ? -4.700 0.645 12.519 1.00 96.56 363 TRP A O 1
ATOM 2855 N N . ASP A 1 364 ? -3.434 -1.027 11.702 1.00 95.06 364 ASP A N 1
ATOM 2856 C CA . ASP A 1 364 ? -2.473 -0.175 10.999 1.00 95.06 364 ASP A CA 1
ATOM 2857 C C . ASP A 1 364 ? -2.976 0.257 9.612 1.00 95.06 364 ASP A C 1
ATOM 2859 O O . ASP A 1 364 ? -3.859 -0.383 9.032 1.00 95.06 364 ASP A O 1
ATOM 2863 N N . GLY A 1 365 ? -2.375 1.326 9.089 1.00 93.56 365 GLY A N 1
ATOM 2864 C CA . GLY A 1 365 ? -2.730 1.964 7.820 1.00 93.56 365 GLY A CA 1
ATOM 2865 C C . GLY A 1 365 ? -2.977 3.472 7.961 1.00 93.56 365 GLY A C 1
ATOM 2866 O O . GLY A 1 365 ? -3.074 3.972 9.084 1.00 93.56 365 GLY A O 1
ATOM 2867 N N . PRO A 1 366 ? -3.039 4.233 6.850 1.00 95.06 366 PRO A N 1
ATOM 2868 C CA . PRO A 1 366 ? -3.420 5.642 6.898 1.00 95.06 366 PRO A CA 1
ATOM 2869 C C . PRO A 1 366 ? -4.786 5.803 7.554 1.00 95.06 366 PRO A C 1
ATOM 2871 O O . PRO A 1 366 ? -5.714 5.102 7.164 1.00 95.06 366 PRO A O 1
ATOM 2874 N N . ALA A 1 367 ? -4.923 6.739 8.494 1.00 95.56 367 ALA A N 1
ATOM 2875 C CA . ALA A 1 367 ? -6.215 7.053 9.091 1.00 95.56 367 ALA A CA 1
ATOM 2876 C C . ALA A 1 367 ? -6.253 8.488 9.634 1.00 95.56 367 ALA A C 1
ATOM 2878 O O . ALA A 1 367 ? -5.473 8.874 10.504 1.00 95.56 367 ALA A O 1
ATOM 2879 N N . ALA A 1 368 ? -7.223 9.260 9.160 1.00 96.94 368 ALA A N 1
ATOM 2880 C CA . ALA A 1 368 ? -7.782 10.409 9.857 1.00 96.94 368 ALA A CA 1
ATOM 2881 C C . ALA A 1 368 ? -9.180 10.014 10.338 1.00 96.94 368 ALA A C 1
ATOM 2883 O O . ALA A 1 368 ? -10.048 9.657 9.537 1.00 96.94 368 ALA A O 1
ATOM 2884 N N . LEU A 1 369 ? -9.383 10.064 11.650 1.00 98.00 369 LEU A N 1
ATOM 2885 C CA . LEU A 1 369 ? -10.606 9.619 12.304 1.00 98.00 369 LEU A CA 1
ATOM 2886 C C . LEU A 1 369 ? -11.302 10.802 12.971 1.00 98.00 369 LEU A C 1
ATOM 2888 O O . LEU A 1 369 ? -10.689 11.530 13.754 1.00 98.00 369 LEU A O 1
ATOM 2892 N N . ALA A 1 370 ? -12.591 10.959 12.687 1.00 98.38 370 ALA A N 1
ATOM 2893 C CA . ALA A 1 370 ? -13.508 11.767 13.479 1.00 98.38 370 ALA A CA 1
ATOM 2894 C C . ALA A 1 370 ? -14.476 10.811 14.181 1.00 98.38 370 ALA A C 1
ATOM 2896 O O . ALA A 1 370 ? -15.160 10.036 13.518 1.00 98.38 370 ALA A O 1
ATOM 2897 N N . MET A 1 371 ? -14.485 10.814 15.510 1.00 98.38 371 MET A N 1
ATOM 2898 C CA . MET A 1 371 ? -15.131 9.778 16.320 1.00 98.38 371 MET A CA 1
ATOM 2899 C C . MET A 1 371 ? -16.006 10.386 17.410 1.00 98.38 371 MET A C 1
ATOM 2901 O O . MET A 1 371 ? -15.716 11.475 17.912 1.00 98.38 371 MET A O 1
ATOM 2905 N N . THR A 1 372 ? -17.034 9.653 17.833 1.00 98.00 372 THR A N 1
ATOM 2906 C CA . THR A 1 372 ? -17.821 9.988 19.016 1.00 98.00 372 THR A CA 1
ATOM 2907 C C . THR A 1 372 ? -18.402 8.755 19.706 1.00 98.00 372 THR A C 1
ATOM 2909 O O . THR A 1 372 ? -18.800 7.802 19.050 1.00 98.00 372 THR A O 1
ATOM 2912 N N . ASP A 1 373 ? -18.484 8.789 21.039 1.00 95.69 373 ASP A N 1
ATOM 2913 C CA . ASP A 1 373 ? -19.301 7.870 21.858 1.00 95.69 373 ASP A CA 1
ATOM 2914 C C . ASP A 1 373 ? -20.602 8.544 22.366 1.00 95.69 373 ASP A C 1
ATOM 2916 O O . ASP A 1 373 ? -21.328 8.028 23.227 1.00 95.69 373 ASP A O 1
ATOM 2920 N N . GLY A 1 374 ? -20.895 9.739 21.844 1.00 91.00 374 GLY A N 1
ATOM 2921 C CA . GLY A 1 374 ? -21.982 10.621 22.257 1.00 91.00 374 GLY A CA 1
ATOM 2922 C C . GLY A 1 374 ? -21.684 11.493 23.484 1.00 91.00 374 GLY A C 1
ATOM 2923 O O . GLY A 1 374 ? -22.511 12.335 23.817 1.00 91.00 374 GLY A O 1
ATOM 2924 N N . ARG A 1 375 ? -20.535 11.321 24.152 1.00 94.38 375 ARG A N 1
ATOM 2925 C CA . ARG A 1 375 ? -20.002 12.253 25.165 1.00 94.38 375 ARG A CA 1
ATOM 2926 C C . ARG A 1 375 ? 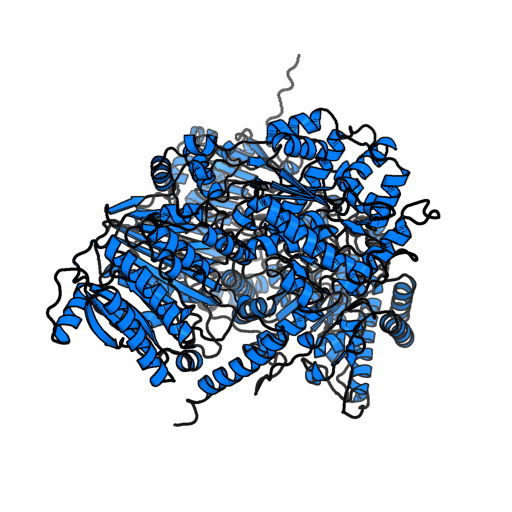-18.739 12.940 24.658 1.00 94.38 375 ARG A C 1
ATOM 2928 O O . ARG A 1 375 ? -18.593 14.150 24.788 1.00 94.38 375 ARG A O 1
ATOM 2935 N N . TRP A 1 376 ? -17.817 12.160 24.118 1.00 97.88 376 TRP A N 1
ATOM 2936 C CA . TRP A 1 376 ? -16.567 12.635 23.557 1.00 97.88 376 TRP A CA 1
ATOM 2937 C C . TRP A 1 376 ? -16.716 12.846 22.057 1.00 97.88 376 TRP A C 1
ATOM 2939 O O . TRP A 1 376 ? -17.332 12.033 21.370 1.00 97.88 376 TRP A O 1
ATOM 2949 N N . VAL A 1 377 ? -16.107 13.909 21.543 1.00 98.56 377 VAL A N 1
ATOM 2950 C CA . VAL A 1 377 ? -15.851 14.096 20.109 1.00 98.56 377 VAL A CA 1
ATOM 2951 C C . VAL A 1 377 ? -14.349 14.129 19.933 1.00 98.56 377 VAL A C 1
ATOM 2953 O O . VAL A 1 377 ? -13.682 14.938 20.574 1.00 98.56 377 VAL A O 1
ATOM 2956 N N . VAL A 1 378 ? -13.810 13.239 19.105 1.00 98.56 378 VAL A N 1
ATOM 2957 C CA . VAL A 1 378 ? -12.367 13.012 18.996 1.00 98.56 378 VAL A CA 1
ATOM 2958 C C . VAL A 1 378 ? -11.935 13.116 17.540 1.00 98.56 378 VAL A C 1
ATOM 2960 O O . VAL A 1 378 ? -12.441 12.392 16.686 1.00 98.56 378 VAL A O 1
ATOM 2963 N N . GLY A 1 379 ? -10.967 13.987 17.267 1.00 98.19 379 GLY A N 1
ATOM 2964 C CA . GLY A 1 379 ? -10.140 13.922 16.068 1.00 98.19 379 GLY A CA 1
ATOM 2965 C C . GLY A 1 379 ? -8.871 13.138 16.379 1.00 98.19 379 GLY A C 1
ATOM 2966 O O . GLY A 1 379 ? -8.225 13.416 17.388 1.00 98.19 379 GLY A O 1
ATOM 2967 N N . GLY A 1 380 ? -8.500 12.167 15.548 1.00 97.44 380 GLY A N 1
ATOM 2968 C CA . GLY A 1 380 ? -7.306 11.355 15.779 1.00 97.44 380 GLY A CA 1
ATOM 2969 C C . GLY A 1 380 ? -6.624 10.901 14.497 1.00 97.44 380 GLY A C 1
ATOM 2970 O O . GLY A 1 380 ? -7.282 10.670 13.486 1.00 97.44 380 GLY A O 1
ATOM 2971 N N . MET A 1 381 ? -5.303 10.754 14.574 1.00 97.44 381 MET A N 1
ATOM 2972 C CA . MET A 1 381 ? -4.457 10.293 13.473 1.00 97.44 381 MET A CA 1
ATOM 2973 C C . MET A 1 381 ? -3.932 8.877 13.699 1.00 97.44 381 MET A C 1
ATOM 2975 O O . MET A 1 381 ? -3.719 8.457 14.847 1.00 97.44 381 MET A O 1
ATOM 2979 N N . ASP A 1 382 ? -3.659 8.182 12.594 1.00 96.25 382 ASP A N 1
ATOM 2980 C CA . ASP A 1 382 ? -2.811 6.996 12.565 1.00 96.25 382 ASP A CA 1
ATOM 2981 C C . ASP A 1 382 ? -1.392 7.295 13.052 1.00 96.25 382 ASP A C 1
ATOM 2983 O O . ASP A 1 382 ? -0.949 8.445 13.113 1.00 96.25 382 ASP A O 1
ATOM 2987 N N . ARG A 1 383 ? -0.651 6.237 13.381 1.00 94.19 383 ARG A N 1
ATOM 2988 C CA . ARG A 1 383 ? 0.689 6.319 13.972 1.00 94.19 383 ARG A CA 1
ATOM 2989 C C . ARG A 1 383 ? 1.728 7.063 13.127 1.00 94.19 383 ARG A C 1
ATOM 2991 O O . ARG A 1 383 ? 2.716 7.519 13.693 1.00 94.19 383 ARG A O 1
ATOM 2998 N N . ASN A 1 384 ? 1.528 7.145 11.811 1.00 93.25 384 ASN A N 1
ATOM 2999 C CA . ASN A 1 384 ? 2.439 7.742 10.835 1.00 93.25 384 ASN A CA 1
ATOM 3000 C C . ASN A 1 384 ? 1.962 9.122 10.345 1.00 93.25 384 ASN A C 1
ATOM 3002 O O . ASN A 1 384 ? 2.746 9.850 9.721 1.00 93.25 384 ASN A O 1
ATOM 3006 N N . GLY A 1 385 ? 0.710 9.494 10.644 1.00 93.88 385 GLY A N 1
ATOM 3007 C CA . GLY A 1 385 ? 0.102 10.764 10.247 1.00 93.88 385 GLY A CA 1
ATOM 3008 C C . GLY A 1 385 ? -0.005 10.892 8.728 1.00 93.88 385 GLY A C 1
ATOM 3009 O O . GLY A 1 385 ? 0.478 11.869 8.156 1.00 93.88 385 GLY A O 1
ATOM 3010 N N . LEU A 1 386 ? -0.563 9.874 8.065 1.00 94.75 386 LEU A N 1
ATOM 3011 C CA . LEU A 1 386 ? -0.576 9.753 6.598 1.00 94.75 386 LEU A CA 1
ATOM 3012 C C . LEU A 1 386 ? -1.803 10.405 5.943 1.00 94.75 386 LEU A C 1
ATOM 3014 O O . LEU A 1 386 ? -1.895 10.498 4.720 1.00 94.75 386 LEU A O 1
ATOM 3018 N N . ARG A 1 387 ? -2.753 10.905 6.733 1.00 94.69 387 ARG A N 1
ATOM 3019 C CA . ARG A 1 387 ? -3.808 11.810 6.258 1.00 94.69 387 ARG A CA 1
ATOM 3020 C C . ARG A 1 387 ? -3.638 13.197 6.889 1.00 94.69 387 ARG A C 1
ATOM 3022 O O . ARG A 1 387 ? -2.996 13.323 7.928 1.00 94.69 387 ARG A O 1
ATOM 3029 N N . PRO A 1 388 ? -4.169 14.268 6.289 1.00 93.88 388 PRO A N 1
ATOM 3030 C CA . PRO A 1 388 ? -4.198 15.567 6.948 1.00 93.88 388 PRO A CA 1
ATOM 3031 C C . PRO A 1 388 ? -5.388 15.672 7.914 1.00 93.88 388 PRO A C 1
ATOM 3033 O O . PRO A 1 388 ? -6.495 15.231 7.605 1.00 93.88 388 PRO A O 1
ATOM 3036 N N . MET A 1 389 ? -5.172 16.323 9.059 1.00 95.75 389 MET A N 1
ATOM 3037 C CA . MET A 1 389 ? -6.233 16.828 9.934 1.00 95.75 389 MET A CA 1
ATOM 3038 C C . MET A 1 389 ? -5.817 18.199 10.475 1.00 95.75 389 MET A C 1
ATOM 3040 O O . MET A 1 389 ? -4.880 18.316 11.267 1.00 95.75 389 MET A O 1
ATOM 3044 N N . ARG A 1 390 ? -6.495 19.250 10.019 1.00 96.62 390 ARG A N 1
ATOM 3045 C CA . ARG A 1 390 ? -6.337 20.643 10.453 1.00 96.62 390 ARG A CA 1
ATOM 3046 C C . ARG A 1 390 ? -7.460 21.021 11.397 1.00 96.62 390 ARG A C 1
ATOM 3048 O O . ARG A 1 390 ? -8.558 20.484 11.279 1.00 96.62 390 ARG A O 1
ATOM 3055 N N . TYR A 1 391 ? -7.197 21.949 12.311 1.00 97.44 391 TYR A N 1
ATOM 3056 C CA . TYR A 1 391 ? -8.241 22.479 13.179 1.00 97.44 391 TYR A CA 1
ATOM 3057 C C . TYR A 1 391 ? -8.136 23.987 13.394 1.00 97.44 391 TYR A C 1
ATOM 3059 O O . TYR A 1 391 ? -7.062 24.581 13.316 1.00 97.44 391 TYR A O 1
ATOM 3067 N N . THR A 1 392 ? -9.280 24.607 13.671 1.00 97.56 392 THR A N 1
ATOM 3068 C CA . THR A 1 392 ? -9.415 26.014 14.056 1.00 97.56 392 THR A CA 1
ATOM 3069 C C . THR A 1 392 ? -10.276 26.120 15.310 1.00 97.56 392 THR A C 1
ATOM 3071 O O . THR A 1 392 ? -11.337 25.499 15.378 1.00 97.56 392 THR A O 1
ATOM 3074 N N . ILE A 1 393 ? -9.827 26.905 16.290 1.00 97.69 393 ILE A N 1
ATOM 3075 C CA . ILE A 1 393 ? -10.568 27.211 17.521 1.00 97.69 393 ILE A CA 1
ATOM 3076 C C . ILE A 1 393 ? -10.998 28.673 17.483 1.00 97.69 393 ILE A C 1
ATOM 3078 O O . ILE A 1 393 ? -10.184 29.559 17.204 1.00 97.69 393 ILE A O 1
ATOM 3082 N N . THR A 1 394 ? -12.269 28.924 17.777 1.00 96.94 394 THR A N 1
ATOM 3083 C CA . THR A 1 394 ? -12.873 30.256 17.699 1.00 96.94 394 THR A CA 1
ATOM 3084 C C . THR A 1 394 ? -13.211 30.842 19.069 1.00 96.94 394 THR A C 1
ATOM 3086 O O . THR A 1 394 ? -13.389 30.131 20.059 1.00 96.94 394 THR A O 1
ATOM 3089 N N . THR A 1 395 ? -13.335 32.166 19.119 1.00 95.88 395 THR A N 1
ATOM 3090 C CA . THR A 1 395 ? -13.715 32.962 20.301 1.00 95.88 395 THR A CA 1
ATOM 3091 C C . THR A 1 395 ? -15.106 32.651 20.847 1.00 95.88 395 THR A C 1
ATOM 3093 O O . THR A 1 395 ? -15.324 32.769 22.050 1.00 95.88 395 THR A O 1
ATOM 3096 N N . ASP A 1 396 ? -16.041 32.214 20.001 1.00 94.38 396 ASP A N 1
ATOM 3097 C CA . ASP A 1 396 ? -17.386 31.773 20.397 1.00 94.38 396 ASP A CA 1
ATOM 3098 C C . ASP A 1 396 ? -17.429 30.319 20.911 1.00 94.38 396 ASP A C 1
ATOM 3100 O O . ASP A 1 396 ? -18.507 29.778 21.190 1.00 94.38 396 ASP A O 1
ATOM 3104 N N . GLY A 1 397 ? -16.262 29.689 21.083 1.00 96.12 397 GLY A N 1
ATOM 3105 C CA . GLY A 1 397 ? -16.116 28.377 21.706 1.00 96.12 397 GLY A CA 1
ATOM 3106 C C . GLY A 1 397 ? -16.445 27.213 20.777 1.00 96.12 397 GLY A C 1
ATOM 3107 O O . GLY A 1 397 ? -17.015 26.224 21.233 1.00 96.12 397 GLY A O 1
ATOM 3108 N N . LEU A 1 398 ? -16.114 27.316 19.487 1.00 97.50 398 LEU A N 1
ATOM 3109 C CA . LEU A 1 398 ? -16.197 26.198 18.547 1.00 97.50 398 LEU A CA 1
ATOM 3110 C C . LEU A 1 398 ? -14.800 25.667 18.226 1.00 97.50 398 LEU A C 1
ATOM 3112 O O . LEU A 1 398 ? -13.848 26.432 18.067 1.00 97.50 398 LEU A O 1
ATOM 3116 N N . ILE A 1 399 ? -14.703 24.351 18.065 1.00 97.94 399 ILE A N 1
ATOM 3117 C CA . ILE A 1 399 ? -13.591 23.703 17.372 1.00 97.94 399 ILE A CA 1
ATOM 3118 C C . ILE A 1 399 ? -14.093 23.177 16.030 1.00 97.94 399 ILE A C 1
ATOM 3120 O O . ILE A 1 399 ? -15.145 22.542 15.954 1.00 97.94 399 ILE A O 1
ATOM 3124 N N . ILE A 1 400 ? -13.341 23.458 14.972 1.00 97.69 400 ILE A N 1
ATOM 3125 C CA . ILE A 1 400 ? -13.624 23.017 13.606 1.00 97.69 400 ILE A CA 1
ATOM 3126 C C . ILE A 1 400 ? -12.409 22.235 13.136 1.00 97.69 400 ILE A C 1
ATOM 3128 O O . ILE A 1 400 ? -11.360 22.832 12.914 1.00 97.69 400 ILE A O 1
ATOM 3132 N N . GLY A 1 401 ? -12.543 20.918 13.023 1.00 96.69 401 GLY A N 1
ATOM 3133 C CA . GLY A 1 401 ? -11.512 20.007 12.546 1.00 96.69 401 GLY A CA 1
ATOM 3134 C C . GLY A 1 401 ? -11.883 19.380 11.204 1.00 96.69 401 GLY A C 1
ATOM 3135 O O . GLY A 1 401 ? -13.057 19.128 10.933 1.00 96.69 401 GLY A O 1
ATOM 3136 N N . GLY A 1 402 ? -10.897 19.090 10.361 1.00 95.81 402 GLY A N 1
ATOM 3137 C CA . GLY A 1 402 ? -11.097 18.271 9.168 1.00 95.81 402 GLY A CA 1
ATOM 3138 C C . GLY A 1 402 ? -9.883 18.197 8.255 1.00 95.81 402 GLY A C 1
ATOM 3139 O O . GLY A 1 402 ? -8.804 18.678 8.588 1.00 95.81 402 GLY A O 1
ATOM 3140 N N . SER A 1 403 ? -10.054 17.566 7.096 1.00 93.69 403 SER A N 1
ATOM 3141 C CA . SER A 1 403 ? -8.946 17.240 6.188 1.00 93.69 403 SER A CA 1
ATOM 3142 C C . SER A 1 403 ? -8.239 18.456 5.577 1.00 93.69 403 SER A C 1
ATOM 3144 O O . SER A 1 403 ? -7.120 18.322 5.093 1.00 93.69 403 SER A O 1
ATOM 3146 N N . GLU A 1 404 ? -8.865 19.634 5.584 1.00 94.81 404 GLU A N 1
ATOM 3147 C CA . GLU A 1 404 ? -8.311 20.869 5.020 1.00 94.81 404 GLU A CA 1
ATOM 3148 C C . GLU A 1 404 ? -8.557 22.061 5.950 1.00 94.81 404 GLU A C 1
ATOM 3150 O O . GLU A 1 404 ? -9.494 22.073 6.741 1.00 94.81 404 GLU A O 1
ATOM 3155 N N . THR A 1 405 ? -7.732 23.100 5.850 1.00 94.38 405 THR A N 1
ATOM 3156 C CA . THR A 1 405 ? -8.079 24.424 6.381 1.00 94.38 405 THR A CA 1
ATOM 3157 C C . THR A 1 405 ? -8.949 25.184 5.375 1.00 94.38 405 THR A C 1
ATOM 3159 O O . THR A 1 405 ? -8.962 24.874 4.181 1.00 94.38 405 THR A O 1
ATOM 3162 N N . GLY A 1 406 ? -9.700 26.179 5.853 1.00 92.50 406 GLY A N 1
ATOM 3163 C CA . GLY A 1 406 ? -10.563 27.026 5.020 1.00 92.50 406 GLY A CA 1
ATOM 3164 C C . GLY A 1 406 ? -11.885 26.391 4.575 1.00 92.50 406 GLY A C 1
ATOM 3165 O O . GLY A 1 406 ? -12.540 26.941 3.693 1.00 92.50 406 GLY A O 1
ATOM 3166 N N . MET A 1 407 ? -12.288 25.263 5.175 1.00 93.81 407 MET A N 1
ATOM 3167 C CA . MET A 1 407 ? -13.561 24.587 4.869 1.00 93.81 407 MET A CA 1
ATOM 3168 C C . MET A 1 407 ? -14.789 25.387 5.327 1.00 93.81 407 MET A C 1
ATOM 3170 O O . MET A 1 407 ? -15.849 25.296 4.720 1.00 93.81 407 MET A O 1
ATOM 3174 N N . VAL A 1 408 ? -14.637 26.169 6.399 1.00 93.31 408 VAL A N 1
ATOM 3175 C CA . VAL A 1 408 ? -15.663 27.066 6.939 1.00 93.31 408 VAL A CA 1
ATOM 3176 C C . VAL A 1 408 ? -15.110 28.479 6.913 1.00 93.31 408 VAL A C 1
ATOM 3178 O O . VAL A 1 408 ? -13.989 28.719 7.372 1.00 93.31 408 VAL A O 1
ATOM 3181 N N . LYS A 1 409 ? -15.886 29.434 6.403 1.00 89.75 409 LYS A N 1
ATOM 3182 C CA . LYS A 1 409 ? -15.479 30.837 6.413 1.00 89.75 409 LYS A CA 1
ATOM 3183 C C . LYS A 1 409 ? -15.609 31.420 7.822 1.00 89.75 409 LYS A C 1
ATOM 3185 O O . LYS A 1 409 ? -16.707 31.567 8.351 1.00 89.75 409 LYS A O 1
ATOM 3190 N N . ILE A 1 410 ? -14.482 31.824 8.401 1.00 91.06 410 ILE A N 1
ATOM 3191 C CA . ILE A 1 410 ? -14.414 32.462 9.720 1.00 91.06 410 ILE A CA 1
ATOM 3192 C C . ILE A 1 410 ? -13.720 33.816 9.572 1.00 91.06 410 ILE A C 1
ATOM 3194 O O . ILE A 1 410 ? -12.811 33.970 8.757 1.00 91.06 410 ILE A O 1
ATOM 3198 N N . ASP A 1 411 ? -14.170 34.809 10.334 1.00 90.81 411 ASP A N 1
ATOM 3199 C CA . ASP A 1 411 ? -13.424 36.056 10.486 1.00 90.81 411 ASP A CA 1
ATOM 3200 C C . ASP A 1 411 ? -12.131 35.774 11.264 1.00 90.81 411 ASP A C 1
ATOM 3202 O O . ASP A 1 411 ? -12.175 35.260 12.379 1.00 90.81 411 ASP A O 1
ATOM 3206 N N . GLU A 1 412 ? -10.981 36.119 10.685 1.00 90.12 412 GLU A N 1
ATOM 3207 C CA . GLU A 1 412 ? -9.659 35.888 11.275 1.00 90.12 412 GLU A CA 1
ATOM 3208 C C . GLU A 1 412 ? -9.519 36.510 12.680 1.00 90.12 412 GLU A C 1
ATOM 3210 O O . GLU A 1 412 ? -8.787 35.988 13.513 1.00 90.12 412 GLU A O 1
ATOM 3215 N N . THR A 1 413 ? -10.255 37.589 12.982 1.00 94.12 413 THR A N 1
ATOM 3216 C CA . THR A 1 413 ? -10.265 38.222 14.318 1.00 94.12 413 THR A CA 1
ATOM 3217 C C . THR A 1 413 ? -10.959 37.383 15.394 1.00 94.12 413 THR A C 1
ATOM 3219 O O . THR A 1 413 ? -10.755 37.621 16.582 1.00 94.12 413 THR A O 1
ATOM 3222 N N . GLN A 1 414 ? -11.770 36.403 14.990 1.00 94.56 414 GLN A N 1
ATOM 3223 C CA . GLN A 1 414 ? -12.463 35.464 15.874 1.00 94.56 414 GLN A CA 1
ATOM 3224 C C . GLN A 1 414 ? -11.685 34.154 16.057 1.00 94.56 414 GLN A C 1
ATOM 3226 O O . GLN A 1 414 ? -12.176 33.242 16.720 1.00 94.56 414 GLN A O 1
ATOM 3231 N N . VAL A 1 415 ? -10.497 34.021 15.461 1.00 96.06 415 VAL A N 1
ATOM 3232 C CA . VAL A 1 415 ? -9.678 32.810 15.565 1.00 96.06 415 VAL A CA 1
ATOM 3233 C C . VAL A 1 415 ? -8.689 32.947 16.720 1.00 96.06 415 VAL A C 1
ATOM 3235 O O . VAL A 1 415 ? -7.925 33.906 16.782 1.00 96.06 415 VAL A O 1
ATOM 3238 N N . ILE A 1 416 ? -8.701 31.969 17.626 1.00 96.25 416 ILE A N 1
ATOM 3239 C CA . ILE A 1 416 ? -7.763 31.869 18.753 1.00 96.25 416 ILE A CA 1
ATOM 3240 C C . ILE A 1 416 ? -6.543 31.036 18.358 1.00 96.25 416 ILE A C 1
ATOM 3242 O O . ILE A 1 416 ? -5.417 31.368 18.718 1.00 96.25 416 ILE A O 1
ATOM 3246 N N . GLU A 1 417 ? -6.775 29.933 17.646 1.00 96.50 417 GLU A N 1
ATOM 3247 C CA . GLU A 1 417 ? -5.744 28.950 17.324 1.00 96.50 417 GLU A CA 1
ATOM 3248 C C . GLU A 1 417 ? -6.044 28.284 15.979 1.00 96.50 417 GLU A C 1
ATOM 3250 O O . GLU A 1 417 ? -7.183 27.888 15.713 1.00 96.50 417 GLU A O 1
ATOM 3255 N N . LYS A 1 418 ? -5.006 28.121 15.157 1.00 97.19 418 LYS A N 1
ATOM 3256 C CA . LYS A 1 418 ? -4.973 27.246 13.983 1.00 97.19 418 LYS A CA 1
ATOM 3257 C C . LYS A 1 418 ? -3.879 26.206 14.176 1.00 97.19 418 LYS A C 1
ATOM 3259 O O . LYS A 1 418 ? -2.700 26.548 14.287 1.00 97.19 418 LYS A O 1
ATOM 3264 N N . GLY A 1 419 ? -4.259 24.937 14.161 1.00 96.12 419 GLY A N 1
ATOM 3265 C CA . GLY A 1 419 ? -3.337 23.829 14.370 1.00 96.12 419 GLY A CA 1
ATOM 3266 C C . GLY A 1 419 ? -3.589 22.654 13.438 1.00 96.12 419 GLY A C 1
ATOM 3267 O O . GLY A 1 419 ? -4.350 22.725 12.466 1.00 96.12 419 GLY A O 1
ATOM 3268 N N . ARG A 1 420 ? -2.901 21.557 13.731 1.00 96.06 420 ARG A N 1
ATOM 3269 C CA . ARG A 1 420 ? -3.000 20.288 13.014 1.00 96.06 420 ARG A CA 1
ATOM 3270 C C . ARG A 1 420 ? -2.720 19.132 13.963 1.00 96.06 420 ARG A C 1
ATOM 3272 O O . ARG A 1 420 ? -2.122 19.355 15.009 1.00 96.06 420 ARG A O 1
ATOM 3279 N N . LEU A 1 421 ? -3.106 17.929 13.561 1.00 96.25 421 LEU A N 1
ATOM 3280 C CA . LEU A 1 421 ? -2.701 16.702 14.240 1.00 96.25 421 LEU A CA 1
ATOM 3281 C C . LEU A 1 421 ? -1.555 16.035 13.476 1.00 96.25 421 LEU A C 1
ATOM 3283 O O . LEU A 1 421 ? -1.663 15.795 12.271 1.00 96.25 421 LEU A O 1
ATOM 3287 N N . GLY A 1 422 ? -0.471 15.751 14.188 1.00 93.75 422 GLY A N 1
ATOM 3288 C CA . GLY A 1 422 ? 0.666 14.973 13.720 1.00 93.75 422 GLY A CA 1
ATOM 3289 C C . GLY A 1 422 ? 0.498 13.458 13.923 1.00 93.75 422 GLY A C 1
ATOM 3290 O O . GLY A 1 422 ? -0.575 12.973 14.298 1.00 93.75 422 GLY A O 1
ATOM 3291 N N . PRO A 1 423 ? 1.566 12.678 13.683 1.00 93.88 423 PRO A N 1
ATOM 3292 C CA . PRO A 1 423 ? 1.541 11.220 13.798 1.00 93.88 423 PRO A CA 1
ATOM 3293 C C . PRO A 1 423 ? 1.101 10.717 15.185 1.00 93.88 423 PRO A C 1
ATOM 3295 O O . PRO A 1 423 ? 1.739 10.986 16.202 1.00 93.88 423 PRO A O 1
ATOM 3298 N N . GLY A 1 424 ? 0.011 9.948 15.222 1.00 93.75 424 GLY A N 1
ATOM 3299 C CA . GLY A 1 424 ? -0.575 9.358 16.428 1.00 93.75 424 GLY A CA 1
ATOM 3300 C C . GLY A 1 424 ? -1.287 10.344 17.361 1.00 93.75 424 GLY A C 1
ATOM 3301 O O . GLY A 1 424 ? -1.781 9.918 18.411 1.00 93.75 424 GLY A O 1
ATOM 3302 N N . GLU A 1 425 ? -1.349 11.628 17.006 1.00 95.88 425 GLU A N 1
ATOM 3303 C CA . GLU A 1 425 ? -1.940 12.670 17.845 1.00 95.88 425 GLU A CA 1
ATOM 3304 C C . GLU A 1 425 ? -3.473 12.627 17.866 1.00 95.88 425 GLU A C 1
ATOM 3306 O O . GLU A 1 425 ? -4.129 12.055 16.985 1.00 95.88 425 GLU A O 1
ATOM 3311 N N . MET A 1 426 ? -4.044 13.234 18.906 1.00 97.44 426 MET A N 1
ATOM 3312 C CA . MET A 1 426 ? -5.479 13.397 19.109 1.00 97.44 426 MET A CA 1
ATOM 3313 C C . MET A 1 426 ? -5.839 14.786 19.632 1.00 97.44 426 MET A C 1
ATOM 3315 O O . MET A 1 426 ? -5.072 15.433 20.338 1.00 97.44 426 MET A O 1
ATOM 3319 N N . ILE A 1 427 ? -7.072 15.198 19.368 1.00 98.19 427 ILE A N 1
ATOM 3320 C CA . ILE A 1 427 ? -7.730 16.317 20.039 1.00 98.19 427 ILE A CA 1
ATOM 3321 C C . ILE A 1 427 ? -9.150 15.888 20.386 1.00 98.19 427 ILE A C 1
ATOM 3323 O O . ILE A 1 427 ? -9.799 15.210 19.587 1.00 98.19 427 ILE A O 1
ATOM 3327 N N . ALA A 1 428 ? -9.628 16.235 21.577 1.00 98.50 428 ALA A N 1
ATOM 3328 C CA . ALA A 1 428 ? -10.931 15.767 22.031 1.00 98.50 428 ALA A CA 1
ATOM 3329 C C . ALA A 1 428 ? -11.707 16.830 22.803 1.00 98.50 428 ALA A C 1
ATOM 3331 O O . ALA A 1 428 ? -11.134 17.571 23.597 1.00 98.50 428 ALA A O 1
ATOM 3332 N N . VAL A 1 429 ? -13.021 16.867 22.606 1.00 98.56 429 VAL A N 1
ATOM 3333 C CA . VAL A 1 429 ? -13.954 17.636 23.435 1.00 98.56 429 VAL A CA 1
ATOM 3334 C C . VAL A 1 429 ? -14.752 16.660 24.283 1.00 98.56 429 VAL A C 1
ATOM 3336 O O . VAL A 1 429 ? -15.382 15.753 23.741 1.00 98.56 429 VAL A O 1
ATOM 3339 N N . ASP A 1 430 ? -14.737 16.853 25.598 1.00 98.00 430 ASP A N 1
ATOM 3340 C CA . ASP A 1 430 ? -15.700 16.229 26.503 1.00 98.00 430 ASP A CA 1
ATOM 3341 C C . ASP A 1 430 ? -16.935 17.129 26.580 1.00 98.00 430 ASP A C 1
ATOM 3343 O O . ASP A 1 430 ? -16.937 18.135 27.296 1.00 98.00 430 ASP A O 1
ATOM 3347 N N . LEU A 1 431 ? -17.983 16.781 25.827 1.00 97.06 431 LEU A N 1
ATOM 3348 C CA . LEU A 1 431 ? -19.220 17.563 25.755 1.00 97.06 431 LEU A CA 1
ATOM 3349 C C . LEU A 1 431 ? -19.935 17.620 27.111 1.00 97.06 431 LEU A C 1
ATOM 3351 O O . LEU A 1 431 ? -20.669 18.563 27.383 1.00 97.06 431 LEU A O 1
ATOM 3355 N N . GLN A 1 432 ? -19.713 16.641 27.992 1.00 94.62 432 GLN A N 1
ATOM 3356 C CA . GLN A 1 432 ? -20.352 16.631 29.305 1.00 94.62 432 GLN A CA 1
ATOM 3357 C C . GLN A 1 432 ? -19.715 17.644 30.262 1.00 94.62 432 GLN A C 1
ATOM 3359 O O . GLN A 1 432 ? -20.432 18.322 30.997 1.00 94.62 432 GLN A O 1
ATOM 3364 N N . SER A 1 433 ? -18.380 17.736 30.286 1.00 95.69 433 SER A N 1
ATOM 3365 C CA . SER A 1 433 ? -17.668 18.689 31.151 1.00 95.69 433 SER A CA 1
ATOM 3366 C C . SER A 1 433 ? -17.446 20.057 30.502 1.00 95.69 433 SER A C 1
ATOM 3368 O O . SER A 1 433 ? -17.103 21.010 31.202 1.00 95.69 433 SER A O 1
ATOM 3370 N N . GLY A 1 434 ? -17.663 20.173 29.190 1.00 96.25 434 GLY A N 1
ATOM 3371 C CA . GLY A 1 434 ? -17.460 21.407 28.440 1.00 96.25 434 GLY A CA 1
ATOM 3372 C C . GLY A 1 434 ? -15.978 21.767 28.301 1.00 96.25 434 GLY A C 1
ATOM 3373 O O . GLY A 1 434 ? -15.604 22.932 28.464 1.00 96.25 434 GLY A O 1
ATOM 3374 N N . LYS A 1 435 ? -15.117 20.763 28.080 1.00 97.06 435 LYS A N 1
ATOM 3375 C CA . LYS A 1 435 ? -13.659 20.931 28.075 1.00 97.06 435 LYS A CA 1
ATOM 3376 C C . LYS A 1 435 ? -13.008 20.376 26.810 1.00 97.06 435 LYS A C 1
ATOM 3378 O O . LYS A 1 435 ? -13.231 19.230 26.426 1.00 97.06 435 LYS A O 1
ATOM 3383 N N . LEU A 1 436 ? -12.137 21.189 26.213 1.00 97.88 436 LEU A N 1
ATOM 3384 C CA . LEU A 1 436 ? -11.229 20.792 25.140 1.00 97.88 436 LEU A CA 1
ATOM 3385 C C . LEU A 1 436 ? -9.922 20.246 25.732 1.00 97.88 436 LEU A C 1
ATOM 3387 O O . LEU A 1 436 ? -9.279 20.923 26.530 1.00 97.88 436 LEU A O 1
ATOM 3391 N N . TYR A 1 437 ? -9.516 19.065 25.280 1.00 98.19 437 TYR A N 1
ATOM 3392 C CA . TYR A 1 437 ? -8.241 18.427 25.581 1.00 98.19 437 TYR A CA 1
ATOM 3393 C C . TYR A 1 437 ? -7.367 18.400 24.328 1.00 98.19 437 TYR A C 1
ATOM 3395 O O . TYR A 1 437 ? -7.763 17.860 23.291 1.00 98.19 437 TYR A O 1
ATOM 3403 N N . ARG A 1 438 ? -6.154 18.949 24.437 1.00 97.06 438 ARG A N 1
ATOM 3404 C CA . ARG A 1 438 ? -5.093 18.766 23.428 1.00 97.06 438 ARG A CA 1
ATOM 3405 C C . ARG A 1 438 ? -4.403 17.414 23.627 1.00 97.06 438 ARG A C 1
ATOM 3407 O O . ARG A 1 438 ? -4.543 16.814 24.688 1.00 97.06 438 ARG A O 1
ATOM 3414 N N . ASP A 1 439 ? -3.616 16.972 22.649 1.00 95.62 439 ASP A N 1
ATOM 3415 C CA . ASP A 1 439 ? -3.008 15.631 22.621 1.00 95.62 439 ASP A CA 1
ATOM 3416 C C . ASP A 1 439 ? -2.336 15.215 23.936 1.00 95.62 439 ASP A C 1
ATOM 3418 O O . ASP A 1 439 ? -2.721 14.222 24.557 1.00 95.62 439 ASP A O 1
ATOM 3422 N N . ARG A 1 440 ? -1.363 16.009 24.396 1.00 93.56 440 ARG A N 1
ATOM 3423 C CA . ARG A 1 440 ? -0.605 15.698 25.611 1.00 93.56 440 ARG A CA 1
ATOM 3424 C C . ARG A 1 440 ? -1.493 15.674 26.852 1.00 93.56 440 ARG A C 1
ATOM 3426 O O . ARG A 1 440 ? -1.393 14.744 27.640 1.00 93.56 440 ARG A O 1
ATOM 3433 N N . GLU A 1 441 ? -2.391 16.648 26.986 1.00 96.62 441 GLU A N 1
ATOM 3434 C CA . GLU A 1 441 ? -3.326 16.732 28.113 1.00 96.62 441 GLU A CA 1
ATOM 3435 C C . GLU A 1 441 ? -4.301 15.546 28.133 1.00 96.62 441 GLU A C 1
ATOM 3437 O O . GLU A 1 441 ? -4.598 14.996 29.193 1.00 96.62 441 GLU A O 1
ATOM 3442 N N . LEU A 1 442 ? -4.783 15.126 26.960 1.00 97.38 442 LEU A N 1
ATOM 3443 C CA . LEU A 1 442 ? -5.660 13.971 26.816 1.00 97.38 442 LEU A CA 1
ATOM 3444 C C . LEU A 1 442 ? -4.935 12.684 27.212 1.00 97.38 442 LEU A C 1
ATOM 3446 O O . LEU A 1 442 ? -5.469 11.890 27.982 1.00 97.38 442 LEU A O 1
ATOM 3450 N N . LYS A 1 443 ? -3.708 12.485 26.724 1.00 96.06 443 LYS A N 1
ATOM 3451 C CA . LYS A 1 443 ? -2.896 11.311 27.063 1.00 96.06 443 LYS A CA 1
ATOM 3452 C C . LYS A 1 443 ? -2.483 11.305 28.531 1.00 96.06 443 LYS A C 1
ATOM 3454 O O . LYS A 1 443 ? -2.527 10.245 29.143 1.00 96.06 443 LYS A O 1
ATOM 3459 N N . ASP A 1 444 ? -2.166 12.460 29.117 1.00 96.88 444 ASP A N 1
ATOM 3460 C CA . ASP A 1 444 ? -1.931 12.592 30.559 1.00 96.88 444 ASP A CA 1
ATOM 3461 C C . ASP A 1 444 ? -3.180 12.185 31.348 1.00 96.88 444 ASP A C 1
ATOM 3463 O O . ASP A 1 444 ? -3.085 11.379 32.271 1.00 96.88 444 ASP A O 1
ATOM 3467 N N . HIS A 1 445 ? -4.364 12.656 30.944 1.00 96.69 445 HIS A N 1
ATOM 3468 C CA . HIS A 1 445 ? -5.623 12.250 31.563 1.00 96.69 445 HIS A CA 1
ATOM 3469 C C . HIS A 1 445 ? -5.830 10.728 31.486 1.00 96.69 445 HIS A C 1
ATOM 3471 O O . HIS A 1 445 ? -6.015 10.086 32.521 1.00 96.69 445 HIS A O 1
ATOM 3477 N N . LEU A 1 446 ? -5.721 10.133 30.294 1.00 97.12 446 LEU A N 1
ATOM 3478 C CA . LEU A 1 446 ? -5.865 8.685 30.098 1.00 97.12 446 LEU A CA 1
ATOM 3479 C C . LEU A 1 446 ? -4.819 7.881 30.890 1.00 97.12 446 LEU A C 1
ATOM 3481 O O . LEU A 1 446 ? -5.144 6.867 31.507 1.00 97.12 446 LEU A O 1
ATOM 3485 N N . ALA A 1 447 ? -3.575 8.359 30.947 1.00 96.19 447 ALA A N 1
ATOM 3486 C CA . ALA A 1 447 ? -2.484 7.713 31.671 1.00 96.19 447 ALA A CA 1
ATOM 3487 C C . ALA A 1 447 ? -2.668 7.732 33.201 1.00 96.19 447 ALA A C 1
ATOM 3489 O O . ALA A 1 447 ? -1.980 6.995 33.900 1.00 96.19 447 ALA A O 1
ATOM 3490 N N . THR A 1 448 ? -3.594 8.541 33.729 1.00 96.12 448 THR A N 1
ATOM 3491 C CA . THR A 1 448 ? -3.920 8.593 35.168 1.00 96.12 448 THR A CA 1
ATOM 3492 C C . THR A 1 448 ? -5.137 7.758 35.564 1.00 96.12 448 THR A C 1
ATOM 3494 O O . THR A 1 448 ? -5.381 7.580 36.756 1.00 96.12 448 THR A O 1
ATOM 3497 N N . LEU A 1 449 ? -5.902 7.229 34.599 1.00 95.31 449 LEU A N 1
ATOM 3498 C CA . LEU A 1 449 ? -7.132 6.478 34.885 1.00 95.31 449 LEU A CA 1
ATOM 3499 C C . LEU A 1 449 ? -6.872 5.165 35.633 1.00 95.31 449 LEU A C 1
ATOM 3501 O O . LEU A 1 449 ? -7.700 4.743 36.442 1.00 95.31 449 LEU A O 1
ATOM 3505 N N . LYS A 1 450 ? -5.729 4.525 35.370 1.00 95.75 450 LYS A N 1
ATOM 3506 C CA . LYS A 1 450 ? -5.282 3.279 36.003 1.00 95.75 450 LYS A CA 1
ATOM 3507 C C . LYS A 1 450 ? -3.769 3.332 36.237 1.00 95.75 450 LYS A C 1
ATOM 3509 O O . LYS A 1 450 ? -3.081 4.118 35.587 1.00 95.75 450 LYS A O 1
ATOM 3514 N N . PRO A 1 451 ? -3.225 2.493 37.135 1.00 96.19 451 PRO A N 1
ATOM 3515 C CA . PRO A 1 451 ? -1.785 2.398 37.358 1.00 96.19 451 PRO A CA 1
ATOM 3516 C C . PRO A 1 451 ? -1.110 1.555 36.259 1.00 96.19 451 PRO A C 1
ATOM 3518 O O . PRO A 1 451 ? -0.611 0.457 36.517 1.00 96.19 451 PRO A O 1
ATOM 3521 N N . TRP A 1 452 ? -1.136 2.048 35.016 1.00 95.56 452 TRP A N 1
ATOM 3522 C CA . TRP A 1 452 ? -0.608 1.343 33.841 1.00 95.56 452 TRP A CA 1
ATOM 3523 C C . TRP A 1 452 ? 0.856 0.940 34.015 1.00 95.56 452 TRP A C 1
ATOM 3525 O O . TRP A 1 452 ? 1.244 -0.151 33.616 1.00 95.56 452 TRP A O 1
ATOM 3535 N N . ASP A 1 453 ? 1.645 1.807 34.649 1.00 94.69 453 ASP A N 1
ATOM 3536 C CA . ASP A 1 453 ? 3.052 1.607 34.990 1.00 94.69 453 ASP A CA 1
ATOM 3537 C C . ASP A 1 453 ? 3.274 0.350 35.839 1.00 94.69 453 ASP A C 1
ATOM 3539 O O . ASP A 1 453 ? 4.200 -0.414 35.577 1.00 94.69 453 ASP A O 1
ATOM 3543 N N . LYS A 1 454 ? 2.393 0.095 36.812 1.00 96.44 454 LYS A N 1
ATOM 3544 C CA . LYS A 1 454 ? 2.430 -1.126 37.627 1.00 96.44 454 LYS A CA 1
ATOM 3545 C C . LYS A 1 454 ? 1.983 -2.339 36.831 1.00 96.44 454 LYS A C 1
ATOM 3547 O O . LYS A 1 454 ? 2.552 -3.412 36.983 1.00 96.44 454 LYS A O 1
ATOM 3552 N N . TRP A 1 455 ? 0.973 -2.183 35.980 1.00 96.00 455 TRP A N 1
ATOM 3553 C CA . TRP A 1 455 ? 0.449 -3.300 35.202 1.00 96.00 455 TRP A CA 1
ATOM 3554 C C . TRP A 1 455 ? 1.473 -3.795 34.185 1.00 96.00 455 TRP A C 1
ATOM 3556 O O . TRP A 1 455 ? 1.718 -4.995 34.109 1.00 96.00 455 TRP A O 1
ATOM 3566 N N . VAL A 1 456 ? 2.131 -2.908 33.434 1.00 93.81 456 VAL A N 1
ATOM 3567 C CA . VAL A 1 456 ? 3.099 -3.324 32.402 1.00 93.81 456 VAL A CA 1
ATOM 3568 C C . VAL A 1 456 ? 4.327 -4.037 32.975 1.00 93.81 456 VAL A C 1
ATOM 3570 O O . VAL A 1 456 ? 4.912 -4.857 32.270 1.00 93.81 456 VAL A O 1
ATOM 3573 N N . GLN A 1 457 ? 4.661 -3.823 34.255 1.00 94.69 457 GLN A N 1
ATOM 3574 C CA . GLN A 1 457 ? 5.723 -4.555 34.967 1.00 94.69 457 GLN A CA 1
ATOM 3575 C C . GLN A 1 457 ? 5.443 -6.059 35.110 1.00 94.69 457 GLN A C 1
ATOM 3577 O O . GLN A 1 457 ? 6.373 -6.823 35.352 1.00 94.69 457 GLN A O 1
ATOM 3582 N N . ASN A 1 458 ? 4.198 -6.506 34.913 1.00 94.44 458 ASN A N 1
ATOM 3583 C CA . ASN A 1 458 ? 3.868 -7.932 34.851 1.00 94.44 458 ASN A CA 1
ATOM 3584 C C . ASN A 1 458 ? 4.416 -8.621 33.583 1.00 94.44 458 ASN A C 1
ATOM 3586 O O . ASN A 1 458 ? 4.405 -9.852 33.504 1.00 94.44 458 ASN A O 1
ATOM 3590 N N . THR A 1 459 ? 4.882 -7.849 32.594 1.00 93.62 459 THR A N 1
ATOM 3591 C CA . THR A 1 459 ? 5.482 -8.378 31.366 1.00 93.62 459 THR A CA 1
ATOM 3592 C C . THR A 1 459 ? 6.858 -8.950 31.668 1.00 93.62 459 THR A C 1
ATOM 3594 O O . THR A 1 459 ? 7.746 -8.249 32.150 1.00 93.62 459 THR A O 1
ATOM 3597 N N . THR A 1 460 ? 7.077 -10.217 31.322 1.00 94.56 460 THR A N 1
ATOM 3598 C CA . THR A 1 460 ? 8.411 -10.813 31.416 1.00 94.56 460 THR A CA 1
ATOM 3599 C C . THR A 1 460 ? 9.166 -10.614 30.106 1.00 94.56 460 THR A C 1
ATOM 3601 O O . THR A 1 460 ? 8.819 -11.187 29.072 1.00 94.56 460 THR A O 1
ATOM 3604 N N . HIS A 1 461 ? 10.225 -9.809 30.154 1.00 93.38 461 HIS A N 1
ATOM 3605 C CA . HIS A 1 461 ? 11.125 -9.582 29.027 1.00 93.38 461 HIS A CA 1
ATOM 3606 C C . HIS A 1 461 ? 12.173 -10.694 28.955 1.00 93.38 461 HIS A C 1
ATOM 3608 O O . HIS A 1 461 ? 12.991 -10.845 29.861 1.00 93.38 461 HIS A O 1
ATOM 3614 N N . LEU A 1 462 ? 12.169 -11.469 27.871 1.00 93.25 462 LEU A N 1
ATOM 3615 C CA . LEU A 1 462 ? 13.125 -12.561 27.669 1.00 93.25 462 LEU A CA 1
ATOM 3616 C C . LEU A 1 462 ? 14.447 -12.087 27.043 1.00 93.25 462 LEU A C 1
ATOM 3618 O O . LEU A 1 462 ? 15.369 -12.884 26.894 1.00 93.25 462 LEU A O 1
ATOM 3622 N N . ASP A 1 463 ? 14.568 -10.804 26.697 1.00 87.56 463 ASP A N 1
ATOM 3623 C CA . ASP A 1 463 ? 15.688 -10.258 25.923 1.00 87.56 463 ASP A CA 1
ATOM 3624 C C . ASP A 1 463 ? 17.052 -10.454 26.597 1.00 87.56 463 ASP A C 1
ATOM 3626 O O . ASP A 1 463 ? 18.014 -10.863 25.947 1.00 87.56 463 ASP A O 1
ATOM 3630 N N . GLU A 1 464 ? 17.152 -10.217 27.907 1.00 87.56 464 GLU A N 1
ATOM 3631 C CA . GLU A 1 464 ? 18.403 -10.436 28.646 1.00 87.56 464 GLU A CA 1
ATOM 3632 C C . GLU A 1 464 ? 18.772 -11.919 28.729 1.00 87.56 464 GLU A C 1
ATOM 3634 O O . GLU A 1 464 ? 19.947 -12.271 28.585 1.00 87.56 464 GLU A O 1
ATOM 3639 N N . LEU A 1 465 ? 17.774 -12.789 28.919 1.00 91.38 465 LEU A N 1
ATOM 3640 C CA . LEU A 1 465 ? 17.960 -14.237 28.969 1.00 91.38 465 LEU A CA 1
ATOM 3641 C C . LEU A 1 465 ? 18.540 -14.738 27.643 1.00 91.38 465 LEU A C 1
ATOM 3643 O O . LEU A 1 465 ? 19.583 -15.396 27.629 1.00 91.38 465 LEU A O 1
ATOM 3647 N N . VAL A 1 466 ? 17.885 -14.396 26.532 1.00 89.56 466 VAL A N 1
ATOM 3648 C CA . VAL A 1 466 ? 18.285 -14.873 25.207 1.00 89.56 466 VAL A CA 1
ATOM 3649 C C . VAL A 1 466 ? 19.620 -14.261 24.783 1.00 89.56 466 VAL A C 1
ATOM 3651 O O . VAL A 1 466 ? 20.503 -14.995 24.350 1.00 89.56 466 VAL A O 1
ATOM 3654 N N . LYS A 1 467 ? 19.845 -12.963 25.037 1.00 87.25 467 LYS A N 1
ATOM 3655 C CA . LYS A 1 467 ? 21.117 -12.283 24.739 1.00 87.25 467 LYS A CA 1
ATOM 3656 C C . LYS A 1 467 ? 22.287 -12.863 25.532 1.00 87.25 467 LYS A C 1
ATOM 3658 O O . LYS A 1 467 ? 23.391 -12.995 25.011 1.00 87.25 467 LYS A O 1
ATOM 3663 N N . THR A 1 468 ? 22.066 -13.222 26.796 1.00 89.25 468 THR A N 1
ATOM 3664 C CA . THR A 1 468 ? 23.097 -13.880 27.611 1.00 89.25 468 THR A CA 1
ATOM 3665 C C . THR A 1 468 ? 23.433 -15.263 27.059 1.00 89.25 468 THR A C 1
ATOM 3667 O O . THR A 1 468 ? 24.596 -15.662 27.080 1.00 89.25 468 THR A O 1
ATOM 3670 N N . ALA A 1 469 ? 22.437 -15.997 26.557 1.00 86.19 469 ALA A N 1
ATOM 3671 C CA . ALA A 1 469 ? 22.654 -17.300 25.941 1.00 86.19 469 ALA A CA 1
ATOM 3672 C C . ALA A 1 469 ? 23.480 -17.192 24.652 1.00 86.19 469 ALA A C 1
ATOM 3674 O O . ALA A 1 469 ? 24.478 -17.897 24.529 1.00 86.19 469 ALA A O 1
ATOM 3675 N N . SER A 1 470 ? 23.145 -16.269 23.745 1.00 81.62 470 SER A N 1
ATOM 3676 C CA . SER A 1 470 ? 23.903 -16.072 22.500 1.00 81.62 470 SER A CA 1
ATOM 3677 C C . SER A 1 470 ? 25.339 -15.572 22.734 1.00 81.62 470 SER A C 1
ATOM 3679 O O . SER A 1 470 ? 26.239 -15.906 21.968 1.00 81.62 470 SER A O 1
ATOM 3681 N N . LEU A 1 471 ? 25.611 -14.870 23.843 1.00 84.50 471 LEU A N 1
ATOM 3682 C CA . LEU A 1 471 ? 26.975 -14.490 24.248 1.00 84.50 471 LEU A CA 1
ATOM 3683 C C . LEU A 1 471 ? 27.820 -15.641 24.823 1.00 84.50 471 LEU A C 1
ATOM 3685 O O . LEU A 1 471 ? 29.045 -15.529 24.848 1.00 84.50 471 LEU A O 1
ATOM 3689 N N . LYS A 1 472 ? 27.206 -16.731 25.304 1.00 85.94 472 LYS A N 1
ATOM 3690 C CA . LYS A 1 472 ? 27.936 -17.909 25.821 1.00 85.94 472 LYS A CA 1
ATOM 3691 C C . LYS A 1 472 ? 28.479 -18.817 24.713 1.00 85.94 472 LYS A C 1
ATOM 3693 O O . LYS A 1 472 ? 29.249 -19.727 25.015 1.00 85.94 472 LYS A O 1
ATOM 3698 N N . GLY A 1 473 ? 28.095 -18.558 23.467 1.00 85.62 473 GLY A N 1
ATOM 3699 C CA . GLY A 1 473 ? 28.482 -19.326 22.293 1.00 85.62 473 GLY A CA 1
ATOM 3700 C C . GLY A 1 473 ? 27.274 -19.957 21.611 1.00 85.62 473 GLY A C 1
ATOM 3701 O O . GLY A 1 473 ? 26.316 -20.386 22.257 1.00 85.62 473 GLY A O 1
ATOM 3702 N N . GLU A 1 474 ? 27.333 -20.016 20.286 1.00 89.88 474 GLU A N 1
ATOM 3703 C CA . GLU A 1 474 ? 26.284 -20.622 19.470 1.00 89.88 474 GLU A CA 1
ATOM 3704 C C . GLU A 1 474 ? 26.554 -22.121 19.297 1.00 89.88 474 GLU A C 1
ATOM 3706 O O . GLU A 1 474 ? 27.648 -22.497 18.861 1.00 89.88 474 GLU A O 1
ATOM 3711 N N . PRO A 1 475 ? 25.595 -22.998 19.643 1.00 88.00 475 PRO A N 1
ATOM 3712 C CA . PRO A 1 475 ? 25.779 -24.432 19.484 1.00 88.00 475 PRO A CA 1
ATOM 3713 C C . PRO A 1 475 ? 25.864 -24.808 18.001 1.00 88.00 475 PRO A C 1
ATOM 3715 O O . PRO A 1 475 ? 25.105 -24.300 17.175 1.00 88.00 475 PRO A O 1
ATOM 3718 N N . SER A 1 476 ? 26.776 -25.725 17.679 1.00 84.62 476 SER A N 1
ATOM 3719 C CA . SER A 1 476 ? 26.894 -26.329 16.350 1.00 84.62 476 SER A CA 1
ATOM 3720 C C . SER A 1 476 ? 27.230 -27.808 16.509 1.00 84.62 476 SER A C 1
ATOM 3722 O O . SER A 1 476 ? 28.398 -28.184 16.659 1.00 84.62 476 SER A O 1
ATOM 3724 N N . ASP A 1 477 ? 26.195 -28.636 16.531 1.00 80.69 477 ASP A N 1
ATOM 3725 C CA . ASP A 1 477 ? 26.305 -30.037 16.946 1.00 80.69 477 ASP A CA 1
ATOM 3726 C C . ASP A 1 477 ? 26.199 -30.987 15.741 1.00 80.69 477 ASP A C 1
ATOM 3728 O O . ASP A 1 477 ? 26.477 -32.183 15.850 1.00 80.69 477 ASP A O 1
ATOM 3732 N N . MET A 1 478 ? 25.811 -30.469 14.569 1.00 90.69 478 MET A N 1
ATOM 3733 C CA . MET A 1 478 ? 25.515 -31.301 13.408 1.00 90.69 478 MET A CA 1
ATOM 3734 C C . MET A 1 478 ? 26.780 -31.773 12.677 1.00 90.69 478 MET A C 1
ATOM 3736 O O . MET A 1 478 ? 27.656 -30.990 12.287 1.00 90.69 478 MET A O 1
ATOM 3740 N N . ASP A 1 479 ? 26.844 -33.085 12.433 1.00 90.00 479 ASP A N 1
ATOM 3741 C CA . ASP A 1 479 ? 27.867 -33.678 11.576 1.00 90.00 479 ASP A CA 1
ATOM 3742 C C . ASP A 1 479 ? 27.763 -33.154 10.132 1.00 90.00 479 ASP A C 1
ATOM 3744 O O . ASP A 1 479 ? 26.684 -32.874 9.609 1.00 90.00 479 ASP A O 1
ATOM 3748 N N . LYS A 1 480 ? 28.905 -33.061 9.444 1.00 88.88 480 LYS A N 1
ATOM 3749 C CA . LYS A 1 480 ? 28.994 -32.505 8.089 1.00 88.88 480 LYS A CA 1
ATOM 3750 C C . LYS A 1 480 ? 28.241 -33.337 7.045 1.00 88.88 480 LYS A C 1
ATOM 3752 O O . LYS A 1 480 ? 27.772 -32.783 6.048 1.00 88.88 480 LYS A O 1
ATOM 3757 N N . ALA A 1 481 ? 28.200 -34.664 7.175 1.00 89.62 481 ALA A N 1
ATOM 3758 C CA . ALA A 1 481 ? 27.436 -35.503 6.254 1.00 89.62 481 ALA A CA 1
ATOM 3759 C C . ALA A 1 481 ? 25.933 -35.302 6.468 1.00 89.62 481 ALA A C 1
ATOM 3761 O O . ALA A 1 481 ? 25.217 -35.097 5.490 1.00 89.62 481 ALA A O 1
ATOM 3762 N N . GLU A 1 482 ? 25.488 -35.261 7.724 1.00 91.69 482 GLU A N 1
ATOM 3763 C CA . GLU A 1 482 ? 24.085 -35.012 8.060 1.00 91.69 482 GLU A CA 1
ATOM 3764 C C . GLU A 1 482 ? 23.630 -33.613 7.624 1.00 91.69 482 GLU A C 1
ATOM 3766 O O . GLU A 1 482 ? 22.626 -33.490 6.926 1.00 91.69 482 GLU A O 1
ATOM 3771 N N . LEU A 1 483 ? 24.415 -32.568 7.917 1.00 94.00 483 LEU A N 1
ATOM 3772 C CA . LEU A 1 483 ? 24.137 -31.194 7.485 1.00 94.00 483 LEU A CA 1
ATOM 3773 C C . LEU A 1 483 ? 23.916 -31.114 5.971 1.00 94.00 483 LEU A C 1
ATOM 3775 O O . LEU A 1 483 ? 22.933 -30.531 5.520 1.00 94.00 483 LEU A O 1
ATOM 3779 N N . ARG A 1 484 ? 24.785 -31.753 5.180 1.00 92.38 484 ARG A N 1
ATOM 3780 C CA . ARG A 1 484 ? 24.645 -31.780 3.716 1.00 92.38 484 ARG A CA 1
ATOM 3781 C C . ARG A 1 484 ? 23.392 -32.516 3.258 1.00 92.38 484 ARG A C 1
ATOM 3783 O O . ARG A 1 484 ? 22.706 -32.013 2.373 1.00 92.38 484 ARG A O 1
ATOM 3790 N N . ARG A 1 485 ? 23.077 -33.673 3.853 1.00 93.56 485 ARG A N 1
ATOM 3791 C CA . ARG A 1 485 ? 21.854 -34.425 3.528 1.00 93.56 485 ARG A CA 1
ATOM 3792 C C . ARG A 1 485 ? 20.617 -33.582 3.823 1.00 93.56 485 ARG A C 1
ATOM 3794 O O . ARG A 1 485 ? 19.768 -33.434 2.954 1.00 93.56 485 ARG A O 1
ATOM 3801 N N . ARG A 1 486 ? 20.548 -32.930 4.986 1.00 94.38 486 ARG A N 1
ATOM 3802 C CA . ARG A 1 486 ? 19.425 -32.041 5.326 1.00 94.38 486 ARG A CA 1
ATOM 3803 C C . ARG A 1 486 ? 19.333 -30.832 4.397 1.00 94.38 486 ARG A C 1
ATOM 3805 O O . ARG A 1 486 ? 18.250 -30.532 3.909 1.00 94.38 486 ARG A O 1
ATOM 3812 N N . GLN A 1 487 ? 20.455 -30.180 4.088 1.00 95.38 487 GLN A N 1
ATOM 3813 C CA . GLN A 1 487 ? 20.489 -29.069 3.127 1.00 95.38 487 GLN A CA 1
ATOM 3814 C C . GLN A 1 487 ? 19.930 -29.500 1.770 1.00 95.38 487 GLN A C 1
ATOM 3816 O O . GLN A 1 487 ? 19.102 -28.803 1.185 1.00 95.38 487 GLN A O 1
ATOM 3821 N N . GLN A 1 488 ? 20.325 -30.683 1.301 1.00 93.62 488 GLN A N 1
ATOM 3822 C CA . GLN A 1 488 ? 19.822 -31.225 0.052 1.00 93.62 488 GLN A CA 1
ATOM 3823 C C . GLN A 1 488 ? 18.347 -31.624 0.137 1.00 93.62 488 GLN A C 1
ATOM 3825 O O . GLN A 1 488 ? 17.628 -31.404 -0.832 1.00 93.62 488 GLN A O 1
ATOM 3830 N N . ALA A 1 489 ? 17.860 -32.134 1.271 1.00 94.50 489 ALA A N 1
ATOM 3831 C CA . ALA A 1 489 ? 16.448 -32.484 1.454 1.00 94.50 489 ALA A CA 1
ATOM 3832 C C . ALA A 1 489 ? 15.521 -31.263 1.318 1.00 94.50 489 ALA A C 1
ATOM 3834 O O . ALA A 1 489 ? 14.416 -31.391 0.798 1.00 94.50 489 ALA A O 1
ATOM 3835 N N . PHE A 1 490 ? 16.002 -30.073 1.688 1.00 94.88 490 PHE A N 1
ATOM 3836 C CA . PHE A 1 490 ? 15.294 -28.801 1.497 1.00 94.88 490 PHE A CA 1
ATOM 3837 C C . PHE A 1 490 ? 15.647 -28.076 0.189 1.00 94.88 490 PHE A C 1
ATOM 3839 O O . PHE A 1 490 ? 15.210 -26.951 -0.038 1.00 94.88 490 PHE A O 1
ATOM 3846 N N . GLY A 1 491 ? 16.414 -28.714 -0.700 1.00 93.00 491 GLY A N 1
ATOM 3847 C CA . GLY A 1 491 ? 16.761 -28.159 -2.010 1.00 93.00 491 GLY A CA 1
ATOM 3848 C C . GLY A 1 491 ? 17.735 -26.980 -1.969 1.00 93.00 491 GLY A C 1
ATOM 3849 O O . GLY A 1 491 ? 17.816 -26.244 -2.951 1.00 93.00 491 GLY A O 1
ATOM 3850 N N . LEU A 1 492 ? 18.477 -26.800 -0.871 1.00 95.25 492 LEU A N 1
ATOM 3851 C CA . LEU A 1 492 ? 19.484 -25.747 -0.752 1.00 95.25 492 LEU A CA 1
ATOM 3852 C C . LEU A 1 492 ? 20.671 -26.022 -1.681 1.00 95.25 492 LEU A C 1
ATOM 3854 O O . LEU A 1 492 ? 21.135 -27.156 -1.826 1.00 95.25 492 LEU A O 1
ATOM 3858 N N . THR A 1 493 ? 21.191 -24.967 -2.297 1.00 95.06 493 THR A N 1
ATOM 3859 C CA . THR A 1 493 ? 22.276 -25.043 -3.281 1.00 95.06 493 THR A CA 1
ATOM 3860 C C . THR A 1 493 ? 23.488 -24.217 -2.858 1.00 95.06 493 THR A C 1
ATOM 3862 O O . THR A 1 493 ? 23.419 -23.372 -1.965 1.00 95.06 493 THR A O 1
ATOM 3865 N N . MET A 1 494 ? 24.624 -24.420 -3.530 1.00 95.25 494 MET A N 1
ATOM 3866 C CA . MET A 1 494 ? 25.789 -23.543 -3.362 1.00 95.25 494 MET A CA 1
ATOM 3867 C C . MET A 1 494 ? 25.464 -22.089 -3.715 1.00 95.25 494 MET A C 1
ATOM 3869 O O . MET A 1 494 ? 25.982 -21.185 -3.066 1.00 95.25 494 MET A O 1
ATOM 3873 N N . GLU A 1 495 ? 24.582 -21.855 -4.692 1.00 95.44 495 GLU A N 1
ATOM 3874 C CA . GLU A 1 495 ? 24.123 -20.511 -5.045 1.00 95.44 495 GLU A CA 1
ATOM 3875 C C . GLU A 1 495 ? 23.406 -19.829 -3.872 1.00 95.44 495 GLU A C 1
ATOM 3877 O O . GLU A 1 495 ? 23.685 -18.664 -3.599 1.00 95.44 495 GLU A O 1
ATOM 3882 N N . ASP A 1 496 ? 22.558 -20.548 -3.133 1.00 96.31 496 ASP A N 1
ATOM 3883 C CA . ASP A 1 496 ? 21.885 -20.015 -1.941 1.00 96.31 496 ASP A CA 1
ATOM 3884 C C . ASP A 1 496 ? 22.898 -19.679 -0.839 1.00 96.31 496 ASP A C 1
ATOM 3886 O O . ASP A 1 496 ? 22.853 -18.607 -0.230 1.00 96.31 496 ASP A O 1
ATOM 3890 N N . MET A 1 497 ? 23.873 -20.564 -0.621 1.00 96.88 497 MET A N 1
ATOM 3891 C CA . MET A 1 497 ? 24.909 -20.358 0.392 1.00 96.88 497 MET A CA 1
ATOM 3892 C C . MET A 1 497 ? 25.827 -19.171 0.066 1.00 96.88 497 MET A C 1
ATOM 3894 O O . MET A 1 497 ? 26.238 -18.451 0.972 1.00 96.88 497 MET A O 1
ATOM 3898 N N . GLU A 1 498 ? 26.186 -18.976 -1.205 1.00 96.00 498 GLU A N 1
ATOM 3899 C CA . GLU A 1 498 ? 27.142 -17.950 -1.640 1.00 96.00 498 GLU A CA 1
ATOM 3900 C C . GLU A 1 498 ? 26.493 -16.601 -1.947 1.00 96.00 498 GLU A C 1
ATOM 3902 O O . GLU A 1 498 ? 27.057 -15.568 -1.595 1.00 96.00 498 GLU A O 1
ATOM 3907 N N . LEU A 1 499 ? 25.337 -16.583 -2.615 1.00 95.25 499 LEU A N 1
ATOM 3908 C CA . LEU A 1 499 ? 24.698 -15.336 -3.039 1.00 95.25 499 LEU A CA 1
ATOM 3909 C C . LEU A 1 499 ? 23.713 -14.786 -2.016 1.00 95.25 499 LEU A C 1
ATOM 3911 O O . LEU A 1 499 ? 23.478 -13.583 -2.050 1.00 95.25 499 LEU A O 1
ATOM 3915 N N . ILE A 1 500 ? 23.125 -15.626 -1.159 1.00 97.25 500 ILE A N 1
ATOM 3916 C CA . ILE A 1 500 ? 22.069 -15.206 -0.227 1.00 97.25 500 ILE A CA 1
ATOM 3917 C C . ILE A 1 500 ? 22.566 -15.236 1.214 1.00 97.25 500 ILE A C 1
ATOM 3919 O O . ILE A 1 500 ? 22.585 -14.193 1.863 1.00 97.25 500 ILE A O 1
ATOM 3923 N N . LEU A 1 501 ? 23.015 -16.394 1.704 1.00 97.88 501 LEU A N 1
ATOM 3924 C CA . LEU A 1 501 ? 23.419 -16.542 3.105 1.00 97.88 501 LEU A CA 1
ATOM 3925 C C . LEU A 1 501 ? 24.710 -15.775 3.420 1.00 97.88 501 LEU A C 1
ATOM 3927 O O . LEU A 1 501 ? 24.799 -15.114 4.449 1.00 97.88 501 LEU A O 1
ATOM 3931 N N . HIS A 1 502 ? 25.716 -15.848 2.544 1.00 97.56 502 HIS A N 1
ATOM 3932 C CA . HIS A 1 502 ? 27.029 -15.262 2.822 1.00 97.56 502 HIS A CA 1
ATOM 3933 C C . HIS A 1 502 ? 26.987 -13.737 3.055 1.00 97.56 502 HIS A C 1
ATOM 3935 O O . HIS A 1 502 ? 27.492 -13.324 4.099 1.00 97.56 502 HIS A O 1
ATOM 3941 N N . PRO A 1 503 ? 26.322 -12.910 2.215 1.00 96.75 503 PRO A N 1
ATOM 3942 C CA . PRO A 1 503 ? 26.195 -11.473 2.485 1.00 96.75 503 PRO A CA 1
ATOM 3943 C C . PRO A 1 503 ? 25.428 -11.152 3.775 1.00 96.75 503 PRO A C 1
ATOM 3945 O O . PRO A 1 503 ? 25.762 -10.198 4.474 1.00 96.75 503 PRO A O 1
ATOM 3948 N N . MET A 1 504 ? 24.432 -11.968 4.144 1.00 98.31 504 MET A N 1
ATOM 3949 C CA . MET A 1 504 ? 23.689 -11.772 5.396 1.00 98.31 504 MET A CA 1
ATOM 3950 C C . MET A 1 504 ? 24.579 -11.953 6.629 1.00 98.31 504 MET A C 1
ATOM 3952 O O . MET A 1 504 ? 24.378 -11.272 7.630 1.00 98.31 504 MET A O 1
ATOM 3956 N N . VAL A 1 505 ? 25.578 -12.832 6.552 1.00 98.25 505 VAL A N 1
ATOM 3957 C CA . VAL A 1 505 ? 26.548 -13.057 7.633 1.00 98.25 505 VAL A CA 1
ATOM 3958 C C . VAL A 1 505 ? 27.657 -12.003 7.612 1.00 98.25 505 VAL A C 1
ATOM 3960 O O . VAL A 1 505 ? 28.000 -11.453 8.657 1.00 98.25 505 VAL A O 1
ATOM 3963 N N . GLU A 1 506 ? 28.208 -11.704 6.434 1.00 96.94 506 GLU A N 1
ATOM 3964 C CA . GLU A 1 506 ? 29.337 -10.779 6.279 1.00 96.94 506 GLU A CA 1
ATOM 3965 C C . GLU A 1 506 ? 28.922 -9.324 6.544 1.00 96.94 506 GLU A C 1
ATOM 3967 O O . GLU A 1 506 ? 29.472 -8.670 7.433 1.00 96.94 506 GLU A O 1
ATOM 3972 N N . ASP A 1 507 ? 27.891 -8.848 5.842 1.00 95.06 507 ASP A N 1
ATOM 3973 C CA . ASP A 1 507 ? 27.474 -7.442 5.844 1.00 95.06 507 ASP A CA 1
ATOM 3974 C C . ASP A 1 507 ? 26.314 -7.151 6.809 1.00 95.06 507 ASP A C 1
ATOM 3976 O O . ASP A 1 507 ? 25.980 -5.987 7.059 1.00 95.06 507 ASP A O 1
ATOM 3980 N N . GLY A 1 508 ? 25.641 -8.189 7.325 1.00 97.12 508 GLY A N 1
ATOM 3981 C CA . GLY A 1 508 ? 24.411 -8.027 8.107 1.00 97.12 508 GLY A CA 1
ATOM 3982 C C . GLY A 1 508 ? 23.264 -7.420 7.292 1.00 97.12 508 GLY A C 1
ATOM 3983 O O . GLY A 1 508 ? 22.441 -6.678 7.842 1.00 97.12 508 GLY A O 1
ATOM 3984 N N . LYS A 1 509 ? 23.258 -7.669 5.974 1.00 95.19 509 LYS A N 1
ATOM 3985 C CA . LYS A 1 509 ? 22.293 -7.159 4.991 1.00 95.19 509 LYS A CA 1
ATOM 3986 C C . LYS A 1 509 ? 21.931 -8.252 3.994 1.00 95.19 509 LYS A C 1
ATOM 3988 O O . LYS A 1 509 ? 22.740 -9.116 3.675 1.00 95.19 509 LYS A O 1
ATOM 3993 N N . GLU A 1 510 ? 20.719 -8.199 3.459 1.00 95.38 510 GLU A N 1
ATOM 3994 C CA . GLU A 1 510 ? 20.351 -9.088 2.360 1.00 95.38 510 GLU A CA 1
ATOM 3995 C C . GLU A 1 510 ? 21.089 -8.742 1.057 1.00 95.38 510 GLU A C 1
ATOM 3997 O O . GLU A 1 510 ? 21.538 -7.614 0.834 1.00 95.38 510 GLU A O 1
ATOM 4002 N N . ALA A 1 511 ? 21.150 -9.716 0.152 1.00 95.44 511 ALA A N 1
ATOM 4003 C CA . ALA A 1 511 ? 21.832 -9.566 -1.121 1.00 95.44 511 ALA A CA 1
ATOM 4004 C C . ALA A 1 511 ? 21.096 -8.638 -2.103 1.00 95.44 511 ALA A C 1
ATOM 4006 O O . ALA A 1 511 ? 19.882 -8.742 -2.314 1.00 95.44 511 ALA A O 1
ATOM 4007 N N . ILE A 1 512 ? 21.865 -7.790 -2.791 1.00 94.94 512 ILE A N 1
ATOM 4008 C CA . ILE A 1 512 ? 21.394 -6.960 -3.905 1.00 94.94 512 ILE A CA 1
ATOM 4009 C C . ILE A 1 512 ? 21.654 -7.675 -5.237 1.00 94.94 512 ILE A C 1
ATOM 4011 O O . ILE A 1 512 ? 22.708 -8.262 -5.467 1.00 94.94 512 ILE A O 1
ATOM 4015 N N . GLY A 1 513 ? 20.671 -7.615 -6.130 1.00 95.06 513 GLY A N 1
ATOM 4016 C CA . GLY A 1 513 ? 20.697 -8.159 -7.479 1.00 95.06 513 GLY A CA 1
ATOM 4017 C C . GLY A 1 513 ? 20.308 -7.133 -8.542 1.00 95.06 513 GLY A C 1
ATOM 4018 O O . GLY A 1 513 ? 20.186 -5.932 -8.298 1.00 95.06 513 GLY A O 1
ATOM 4019 N N . SER A 1 514 ? 20.134 -7.614 -9.772 1.00 95.50 514 SER A N 1
ATOM 4020 C CA . SER A 1 514 ? 19.665 -6.807 -10.903 1.00 95.50 514 SER A CA 1
ATOM 4021 C C . SER A 1 514 ? 19.013 -7.676 -11.980 1.00 95.50 514 SER A C 1
ATOM 4023 O O . SER A 1 514 ? 19.173 -8.894 -11.957 1.00 95.50 514 SER A O 1
ATOM 4025 N N . MET A 1 515 ? 18.358 -7.035 -12.954 1.00 94.81 515 MET A N 1
ATOM 4026 C CA . MET A 1 515 ? 17.422 -7.639 -13.917 1.00 94.81 515 MET A CA 1
ATOM 4027 C C . MET A 1 515 ? 16.125 -8.138 -13.257 1.00 94.81 515 MET A C 1
ATOM 4029 O O . MET A 1 515 ? 15.916 -7.924 -12.069 1.00 94.81 515 MET A O 1
ATOM 4033 N N . GLY A 1 516 ? 15.202 -8.667 -14.060 1.00 92.94 516 GLY A N 1
ATOM 4034 C CA . GLY A 1 516 ? 13.918 -9.191 -13.588 1.00 92.94 516 GLY A CA 1
ATOM 4035 C C . GLY A 1 516 ? 13.969 -10.701 -13.381 1.00 92.94 516 GLY A C 1
ATOM 4036 O O . GLY A 1 516 ? 14.917 -11.358 -13.824 1.00 92.94 516 GLY A O 1
ATOM 4037 N N . ASP A 1 517 ? 12.937 -11.252 -12.744 1.00 94.81 517 ASP A N 1
ATOM 4038 C CA . ASP A 1 517 ? 12.778 -12.699 -12.628 1.00 94.81 517 ASP A CA 1
ATOM 4039 C C . ASP A 1 517 ? 12.391 -13.303 -13.983 1.00 94.81 517 ASP A C 1
ATOM 4041 O O . ASP A 1 517 ? 11.257 -13.182 -14.447 1.00 94.81 517 ASP A O 1
ATOM 4045 N N . ASP A 1 518 ? 13.366 -13.918 -14.649 1.00 93.38 518 ASP A N 1
ATOM 4046 C CA . ASP A 1 518 ? 13.170 -14.631 -15.909 1.00 93.38 518 ASP A CA 1
ATOM 4047 C C . ASP A 1 518 ? 13.222 -16.155 -15.750 1.00 93.38 518 ASP A C 1
ATOM 4049 O O . ASP A 1 518 ? 13.299 -16.849 -16.762 1.00 93.38 518 ASP A O 1
ATOM 4053 N N . SER A 1 519 ? 13.189 -16.671 -14.518 1.00 94.31 519 SER A N 1
ATOM 4054 C CA . SER A 1 519 ? 13.013 -18.105 -14.254 1.00 94.31 519 SER A CA 1
ATOM 4055 C C . SER A 1 519 ? 11.529 -18.509 -14.335 1.00 94.31 519 SER A C 1
ATOM 4057 O O . SER A 1 519 ? 10.667 -17.622 -14.359 1.00 94.31 519 SER A O 1
ATOM 4059 N N . PRO A 1 520 ? 11.189 -19.809 -14.444 1.00 94.31 520 PRO A N 1
ATOM 4060 C CA . PRO A 1 520 ? 9.801 -20.248 -14.412 1.00 94.31 520 PRO A CA 1
ATOM 4061 C C . PRO A 1 520 ? 9.129 -19.860 -13.094 1.00 94.31 520 PRO A C 1
ATOM 4063 O O . PRO A 1 520 ? 9.754 -19.910 -12.032 1.00 94.31 520 PRO A O 1
ATOM 4066 N N . ILE A 1 521 ? 7.833 -19.546 -13.137 1.00 93.38 521 ILE A N 1
ATOM 4067 C CA . ILE A 1 521 ? 7.027 -19.536 -11.906 1.00 93.38 521 ILE A CA 1
ATOM 4068 C C . ILE A 1 521 ? 7.084 -20.925 -11.248 1.00 93.38 521 ILE A C 1
ATOM 4070 O O . ILE A 1 521 ? 7.209 -21.928 -11.949 1.00 93.38 521 ILE A O 1
ATOM 4074 N N . ALA A 1 522 ? 6.984 -20.995 -9.916 1.00 94.00 522 ALA A N 1
ATOM 4075 C CA . ALA A 1 522 ? 7.291 -22.211 -9.151 1.00 94.00 522 ALA A CA 1
ATOM 4076 C C . ALA A 1 522 ? 6.564 -23.467 -9.667 1.00 94.00 522 ALA A C 1
ATOM 4078 O O . ALA A 1 522 ? 7.196 -24.497 -9.876 1.00 94.00 522 ALA A O 1
ATOM 4079 N N . VAL A 1 523 ? 5.268 -23.348 -9.977 1.00 92.94 523 VAL A N 1
ATOM 4080 C CA . VAL A 1 523 ? 4.434 -24.444 -10.508 1.00 92.94 523 VAL A CA 1
ATOM 4081 C C . VAL A 1 523 ? 4.855 -24.947 -11.901 1.00 92.94 523 VAL A C 1
ATOM 4083 O O . VAL A 1 523 ? 4.486 -26.050 -12.291 1.00 92.94 523 VAL A O 1
ATOM 4086 N N . LEU A 1 524 ? 5.630 -24.161 -12.656 1.00 92.56 524 LEU A N 1
ATOM 4087 C CA . LEU A 1 524 ? 6.149 -24.513 -13.985 1.00 92.56 524 LEU A CA 1
ATOM 4088 C C . LEU A 1 524 ? 7.618 -24.953 -13.971 1.00 92.56 524 LEU A C 1
ATOM 4090 O O . LEU A 1 524 ? 8.148 -25.321 -15.025 1.00 92.56 524 LEU A O 1
ATOM 4094 N N . SER A 1 525 ? 8.289 -24.905 -12.819 1.00 92.12 525 SER A N 1
ATOM 4095 C CA . SER A 1 525 ? 9.661 -25.395 -12.690 1.00 92.12 525 SER A CA 1
ATOM 4096 C C . SER A 1 525 ? 9.681 -26.922 -12.598 1.00 92.12 525 SER A C 1
ATOM 4098 O O . SER A 1 525 ? 8.853 -27.552 -11.941 1.00 92.12 525 SER A O 1
ATOM 4100 N N . ASP A 1 526 ? 10.656 -27.530 -13.264 1.00 88.69 526 ASP A N 1
ATOM 4101 C CA . ASP A 1 526 ? 10.972 -28.952 -13.136 1.00 88.69 526 ASP A CA 1
ATOM 4102 C C . ASP A 1 526 ? 11.853 -29.235 -11.908 1.00 88.69 526 ASP A C 1
ATOM 4104 O O . ASP A 1 526 ? 11.956 -30.384 -11.476 1.00 88.69 526 ASP A O 1
ATOM 4108 N N . LYS A 1 527 ? 12.462 -28.197 -11.320 1.00 91.06 527 LYS A N 1
ATOM 4109 C CA . LYS A 1 527 ? 13.286 -28.293 -10.110 1.00 91.06 527 LYS A CA 1
ATOM 4110 C C . LYS A 1 527 ? 12.420 -28.236 -8.852 1.00 91.06 527 LYS A C 1
ATOM 4112 O O . LYS A 1 527 ? 11.334 -27.658 -8.859 1.00 91.06 527 LYS A O 1
ATOM 4117 N N . TYR A 1 528 ? 12.908 -28.821 -7.758 1.00 92.81 528 TYR A N 1
ATOM 4118 C CA . TYR A 1 528 ? 12.258 -28.684 -6.456 1.00 92.81 528 TYR A CA 1
ATOM 4119 C C . TYR A 1 528 ? 12.238 -27.212 -6.020 1.00 92.81 528 TYR A C 1
ATOM 4121 O O . TYR A 1 528 ? 13.239 -26.501 -6.134 1.00 92.81 528 TYR A O 1
ATOM 4129 N N . ARG A 1 529 ? 11.082 -26.760 -5.531 1.00 92.88 529 ARG A N 1
ATOM 4130 C CA . ARG A 1 529 ? 10.852 -25.417 -4.996 1.00 92.88 529 ARG A CA 1
ATOM 4131 C C . ARG A 1 529 ? 10.083 -25.552 -3.690 1.00 92.88 529 ARG A C 1
ATOM 4133 O O . ARG A 1 529 ? 8.995 -26.122 -3.692 1.00 92.88 529 ARG A O 1
ATOM 4140 N N . GLY A 1 530 ? 10.645 -25.018 -2.606 1.00 93.75 530 GLY A N 1
ATOM 4141 C CA . GLY A 1 530 ? 9.969 -24.967 -1.310 1.00 93.75 530 GLY A CA 1
ATOM 4142 C C . GLY A 1 530 ? 8.686 -24.136 -1.375 1.00 93.75 530 GLY A C 1
ATOM 4143 O O . GLY A 1 530 ? 8.517 -23.298 -2.269 1.00 93.75 530 GLY A O 1
ATOM 4144 N N . LEU A 1 531 ? 7.779 -24.338 -0.416 1.00 95.62 531 LEU A N 1
ATOM 4145 C CA . LEU A 1 531 ? 6.430 -23.758 -0.484 1.00 95.62 531 LEU A CA 1
ATOM 4146 C C . LEU A 1 531 ? 6.449 -22.217 -0.524 1.00 95.62 531 LEU A C 1
ATOM 4148 O O . LEU A 1 531 ? 5.612 -21.613 -1.188 1.00 95.62 531 LEU A O 1
ATOM 4152 N N . HIS A 1 532 ? 7.451 -21.587 0.099 1.00 96.31 532 HIS A N 1
ATOM 4153 C CA . HIS A 1 532 ? 7.682 -20.138 0.055 1.00 96.31 532 HIS A CA 1
ATOM 4154 C C . HIS A 1 532 ? 7.736 -19.565 -1.377 1.00 96.31 532 HIS A C 1
ATOM 4156 O O . HIS A 1 532 ? 7.203 -18.492 -1.618 1.00 96.31 532 HIS A O 1
ATOM 4162 N N . HIS A 1 533 ? 8.251 -20.303 -2.370 1.00 96.38 533 HIS A N 1
ATOM 4163 C CA . HIS A 1 533 ? 8.314 -19.839 -3.767 1.00 96.38 533 HIS A CA 1
ATOM 4164 C C . HIS A 1 533 ? 6.944 -19.675 -4.447 1.00 96.38 533 HIS A C 1
ATOM 4166 O O . HIS A 1 533 ? 6.854 -19.039 -5.504 1.00 96.38 533 HIS A O 1
ATOM 4172 N N . PHE A 1 534 ? 5.891 -20.263 -3.878 1.00 96.81 534 PHE A N 1
ATOM 4173 C CA . PHE A 1 534 ? 4.525 -20.145 -4.381 1.00 96.81 534 PHE A CA 1
ATOM 4174 C C . PHE A 1 534 ? 3.807 -18.912 -3.825 1.00 96.81 534 PHE A C 1
ATOM 4176 O O . PHE A 1 534 ? 2.764 -18.538 -4.356 1.00 96.81 534 PHE A O 1
ATOM 4183 N N . PHE A 1 535 ? 4.358 -18.256 -2.800 1.00 97.19 535 PHE A N 1
ATOM 4184 C CA . PHE A 1 535 ? 3.789 -17.048 -2.216 1.00 97.19 535 PHE A CA 1
ATOM 4185 C C . PHE A 1 535 ? 4.476 -15.813 -2.791 1.00 97.19 535 PHE A C 1
ATOM 4187 O O . PHE A 1 535 ? 5.696 -15.677 -2.762 1.00 97.19 535 PHE A O 1
ATOM 4194 N N . ARG A 1 536 ? 3.687 -14.874 -3.312 1.00 97.00 536 ARG A N 1
ATOM 4195 C CA . ARG A 1 536 ? 4.179 -13.563 -3.740 1.00 97.00 536 ARG A CA 1
ATOM 4196 C C . ARG A 1 536 ? 3.732 -12.501 -2.751 1.00 97.00 536 ARG A C 1
ATOM 4198 O O . ARG A 1 536 ? 2.557 -12.433 -2.412 1.00 97.00 536 ARG A O 1
ATOM 4205 N N . GLN A 1 537 ? 4.673 -11.689 -2.279 1.00 97.25 537 GLN A N 1
ATOM 4206 C CA . GLN A 1 537 ? 4.428 -10.592 -1.343 1.00 97.25 537 GLN A CA 1
ATOM 4207 C C . GLN A 1 537 ? 3.433 -9.604 -1.955 1.00 97.25 537 GLN A C 1
ATOM 4209 O O . GLN A 1 537 ? 3.667 -9.094 -3.059 1.00 97.25 537 GLN A O 1
ATOM 4214 N N . ASN A 1 538 ? 2.354 -9.316 -1.224 1.00 93.69 538 ASN A N 1
ATOM 4215 C CA . ASN A 1 538 ? 1.503 -8.174 -1.528 1.00 93.69 538 ASN A CA 1
ATOM 4216 C C . ASN A 1 538 ? 2.228 -6.880 -1.126 1.00 93.69 538 ASN A C 1
ATOM 4218 O O . ASN A 1 538 ? 3.156 -6.885 -0.316 1.00 93.69 538 ASN A O 1
ATOM 4222 N N . PHE A 1 539 ? 1.803 -5.761 -1.699 1.00 96.12 539 PHE A N 1
ATOM 4223 C CA . PHE A 1 539 ? 2.375 -4.440 -1.444 1.00 96.12 539 PHE A CA 1
ATOM 4224 C C . PHE A 1 539 ? 1.330 -3.355 -1.706 1.00 96.12 539 PHE A C 1
ATOM 4226 O O . PHE A 1 539 ? 0.380 -3.568 -2.467 1.00 96.12 539 PHE A O 1
ATOM 4233 N N . SER A 1 540 ? 1.532 -2.194 -1.106 1.00 94.19 540 SER A N 1
ATOM 4234 C CA . SER A 1 540 ? 0.707 -1.003 -1.255 1.00 94.19 540 SER A CA 1
ATOM 4235 C C . SER A 1 540 ? 1.020 -0.265 -2.547 1.00 94.19 540 SER A C 1
ATOM 4237 O O . SER A 1 540 ? 2.176 -0.163 -2.968 1.00 94.19 540 SER A O 1
ATOM 4239 N N . GLN A 1 541 ? -0.023 0.264 -3.176 1.00 94.50 541 GLN A N 1
ATOM 4240 C CA . GLN A 1 541 ? 0.091 1.205 -4.281 1.00 94.50 541 GLN A CA 1
ATOM 4241 C C . GLN A 1 541 ? -1.205 2.015 -4.373 1.00 94.50 541 GLN A C 1
ATOM 4243 O O . GLN A 1 541 ? -2.285 1.438 -4.445 1.00 94.50 541 GLN A O 1
ATOM 4248 N N . VAL A 1 542 ? -1.083 3.341 -4.449 1.00 92.31 542 VAL A N 1
ATOM 4249 C CA . VAL A 1 542 ? -2.189 4.304 -4.596 1.00 92.31 542 VAL A CA 1
ATOM 4250 C C . VAL A 1 542 ? -3.123 4.409 -3.387 1.00 92.31 542 VAL A C 1
ATOM 4252 O O . VAL A 1 542 ? -3.133 5.461 -2.759 1.00 92.31 542 VAL A O 1
ATOM 4255 N N . THR A 1 543 ? -3.926 3.382 -3.095 1.00 86.06 543 THR A N 1
ATOM 4256 C CA . THR A 1 543 ? -5.013 3.448 -2.095 1.00 86.06 543 THR A CA 1
ATOM 4257 C C . THR A 1 543 ? -4.471 3.642 -0.681 1.00 86.06 543 THR A C 1
ATOM 4259 O O . THR A 1 543 ? -4.987 4.461 0.074 1.00 86.06 543 THR A O 1
ATOM 4262 N N . ASN A 1 544 ? -3.324 3.026 -0.408 1.00 92.25 544 ASN A N 1
ATOM 4263 C CA . ASN A 1 544 ? -2.457 3.310 0.719 1.00 92.25 544 ASN A CA 1
ATOM 4264 C C . ASN A 1 544 ? -0.982 3.390 0.269 1.00 92.25 544 ASN A C 1
ATOM 4266 O O . ASN A 1 544 ? -0.614 2.859 -0.790 1.00 92.25 544 ASN A O 1
ATOM 4270 N N . PRO A 1 545 ? -0.102 4.037 1.054 1.00 95.75 545 PRO A N 1
ATOM 4271 C CA . PRO A 1 545 ? 1.320 4.110 0.765 1.00 95.75 545 PRO A CA 1
ATOM 4272 C C . PRO A 1 545 ? 2.118 2.996 1.466 1.00 95.75 545 PRO A C 1
ATOM 4274 O O . PRO A 1 545 ? 1.748 2.560 2.559 1.00 95.75 545 PRO A O 1
ATOM 4277 N N . PRO A 1 546 ? 3.253 2.555 0.893 1.00 97.00 546 PRO A N 1
ATOM 4278 C CA . PRO A 1 546 ? 4.297 1.913 1.686 1.00 97.00 546 PRO A CA 1
ATOM 4279 C C . PRO A 1 546 ? 4.938 2.927 2.657 1.00 97.00 546 PRO A C 1
ATOM 4281 O O . PRO A 1 546 ? 4.819 4.135 2.461 1.00 97.00 546 PRO A O 1
ATOM 4284 N N . ILE A 1 547 ? 5.663 2.447 3.669 1.00 95.62 547 ILE A N 1
ATOM 4285 C CA . ILE A 1 547 ? 6.456 3.291 4.591 1.00 95.62 547 ILE A CA 1
ATOM 4286 C C . ILE A 1 547 ? 7.955 3.020 4.436 1.00 95.62 547 ILE A C 1
ATOM 4288 O O . ILE A 1 547 ? 8.362 2.026 3.820 1.00 95.62 547 ILE A O 1
ATOM 4292 N N . ASP A 1 548 ? 8.789 3.895 4.992 1.00 95.81 548 ASP A N 1
ATOM 4293 C CA . ASP A 1 548 ? 10.239 3.769 4.878 1.00 95.81 548 ASP A CA 1
ATOM 4294 C C . ASP A 1 548 ? 10.866 2.954 6.017 1.00 95.81 548 ASP A C 1
ATOM 4296 O O . ASP A 1 548 ? 11.051 3.440 7.132 1.00 95.81 548 ASP A O 1
ATOM 4300 N N . SER A 1 549 ? 11.273 1.715 5.729 1.00 94.81 549 SER A N 1
ATOM 4301 C CA . SER A 1 549 ? 11.898 0.841 6.731 1.00 94.81 549 SER A CA 1
ATOM 4302 C C . SER A 1 549 ? 13.285 1.297 7.200 1.00 94.81 549 SER A C 1
ATOM 4304 O O . SER A 1 549 ? 13.829 0.716 8.139 1.00 94.81 549 SER A O 1
ATOM 4306 N N . LEU A 1 550 ? 13.887 2.288 6.534 1.00 92.56 550 LEU A N 1
ATOM 4307 C CA . LEU A 1 550 ? 15.181 2.859 6.894 1.00 92.56 550 LEU A CA 1
ATOM 4308 C C . LEU A 1 550 ? 14.987 4.201 7.603 1.00 92.56 550 LEU A C 1
ATOM 4310 O O . LEU A 1 550 ? 15.393 4.346 8.752 1.00 92.56 550 LEU A O 1
ATOM 4314 N N . ARG A 1 551 ? 14.344 5.166 6.935 1.00 94.25 551 ARG A N 1
ATOM 4315 C CA . ARG A 1 551 ? 14.238 6.560 7.402 1.00 94.25 551 ARG A CA 1
ATOM 4316 C C . ARG A 1 551 ? 13.138 6.741 8.430 1.00 94.25 551 ARG A C 1
ATOM 4318 O O . ARG A 1 551 ? 13.286 7.566 9.321 1.00 94.25 551 ARG A O 1
ATOM 4325 N N . GLU A 1 552 ? 12.094 5.922 8.378 1.00 92.38 552 GLU A N 1
ATOM 4326 C CA . GLU A 1 552 ? 10.970 5.964 9.314 1.00 92.38 552 GLU A CA 1
ATOM 4327 C C . GLU A 1 552 ? 10.977 4.758 10.272 1.00 92.38 552 GLU A C 1
ATOM 4329 O O . GLU A 1 552 ? 9.991 4.503 10.959 1.00 92.38 552 GLU A O 1
ATOM 4334 N N . ARG A 1 553 ? 12.110 4.042 10.402 1.00 90.88 553 ARG A N 1
ATOM 4335 C CA . ARG A 1 553 ? 12.258 2.838 11.251 1.00 90.88 553 ARG A CA 1
ATOM 4336 C C . ARG A 1 553 ? 11.703 3.012 12.667 1.00 90.88 553 ARG A C 1
ATOM 4338 O O . ARG A 1 553 ? 11.191 2.053 13.236 1.00 90.88 553 ARG A O 1
ATOM 4345 N N . ARG A 1 554 ? 11.774 4.223 13.230 1.00 87.62 554 ARG A N 1
ATOM 4346 C CA . ARG A 1 554 ? 11.284 4.548 14.582 1.00 87.62 554 ARG A CA 1
ATOM 4347 C C . ARG A 1 554 ? 9.808 4.212 14.816 1.00 87.62 554 ARG A C 1
ATOM 4349 O O . ARG A 1 554 ? 9.428 3.980 15.959 1.00 87.62 554 ARG A O 1
ATOM 4356 N N . VAL A 1 555 ? 8.973 4.227 13.772 1.00 91.19 555 VAL A N 1
ATOM 4357 C CA . VAL A 1 555 ? 7.538 3.928 13.903 1.00 91.19 555 VAL A CA 1
ATOM 4358 C C . VAL A 1 555 ? 7.258 2.427 13.870 1.00 91.19 555 VAL A C 1
ATOM 4360 O O . VAL A 1 555 ? 6.155 2.001 14.231 1.00 91.19 555 VAL A O 1
ATOM 4363 N N . MET A 1 556 ? 8.261 1.639 13.467 1.00 94.38 556 MET A N 1
ATOM 4364 C CA . MET A 1 556 ? 8.169 0.208 13.242 1.00 94.38 556 MET A CA 1
ATOM 4365 C C . MET A 1 556 ? 8.661 -0.605 14.442 1.00 94.38 556 MET A C 1
ATOM 4367 O O . MET A 1 556 ? 9.536 -0.180 15.194 1.00 94.38 556 MET A O 1
ATOM 4371 N N . SER A 1 557 ? 8.122 -1.813 14.618 1.00 93.81 557 SER A N 1
ATOM 4372 C CA . SER A 1 557 ? 8.564 -2.719 15.678 1.00 93.81 557 SER A CA 1
ATOM 4373 C C . SER A 1 557 ? 8.429 -4.190 15.303 1.00 93.81 557 SER A C 1
ATOM 4375 O O . SER A 1 557 ? 7.400 -4.629 14.781 1.00 93.81 557 SER A O 1
ATOM 4377 N N . LEU A 1 558 ? 9.464 -4.954 15.657 1.00 96.31 558 LEU A N 1
ATOM 4378 C CA . LEU A 1 558 ? 9.476 -6.415 15.627 1.00 96.31 558 LEU A CA 1
ATOM 4379 C C . LEU A 1 558 ? 9.215 -7.043 17.004 1.00 96.31 558 LEU A C 1
ATOM 4381 O O . LEU A 1 558 ? 9.255 -8.268 17.116 1.00 96.31 558 LEU A O 1
ATOM 4385 N N . LYS A 1 559 ? 8.909 -6.240 18.037 1.00 94.19 559 LYS A N 1
ATOM 4386 C CA . LYS A 1 559 ? 8.577 -6.769 19.364 1.00 94.19 559 LYS A CA 1
ATOM 4387 C C . LYS A 1 559 ? 7.438 -7.775 19.241 1.00 94.19 559 LYS A C 1
ATOM 4389 O O . LYS A 1 559 ? 6.365 -7.468 18.718 1.00 94.19 559 LYS A O 1
ATOM 4394 N N . THR A 1 560 ? 7.684 -8.985 19.719 1.00 93.94 560 THR A N 1
ATOM 4395 C CA . THR A 1 560 ? 6.747 -10.099 19.656 1.00 93.94 560 THR A CA 1
ATOM 4396 C C . THR A 1 560 ? 6.337 -10.510 21.058 1.00 93.94 560 THR A C 1
ATOM 4398 O O . THR A 1 560 ? 7.152 -10.558 21.978 1.00 93.94 560 THR A O 1
ATOM 4401 N N . ARG A 1 561 ? 5.047 -10.804 21.207 1.00 91.69 561 ARG A N 1
ATOM 4402 C CA . ARG A 1 561 ? 4.429 -11.247 22.454 1.00 91.69 561 ARG A CA 1
ATOM 4403 C C . ARG A 1 561 ? 4.109 -12.732 22.357 1.00 91.69 561 ARG A C 1
ATOM 4405 O O . ARG A 1 561 ? 3.653 -13.197 21.303 1.00 91.69 561 ARG A O 1
ATOM 4412 N N . LEU A 1 562 ? 4.349 -13.449 23.450 1.00 92.44 562 LEU A N 1
ATOM 4413 C CA . LEU A 1 562 ? 4.056 -14.866 23.599 1.00 92.44 562 LEU A CA 1
ATOM 4414 C C . LEU A 1 562 ? 3.170 -15.085 24.826 1.00 92.44 562 LEU A C 1
ATOM 4416 O O . LEU A 1 562 ? 3.468 -14.621 25.925 1.00 92.44 562 LEU A O 1
ATOM 4420 N N . GLY A 1 563 ? 2.105 -15.851 24.619 1.00 85.38 563 GLY A N 1
ATOM 4421 C CA . GLY A 1 563 ? 1.080 -16.125 25.620 1.00 85.38 563 GLY A CA 1
ATOM 4422 C C . GLY A 1 563 ? 0.062 -14.992 25.781 1.00 85.38 563 GLY A C 1
ATOM 4423 O O . GLY A 1 563 ? 0.173 -13.935 25.166 1.00 85.38 563 GLY A O 1
ATOM 4424 N N . ASN A 1 564 ? -0.947 -15.270 26.609 1.00 75.38 564 ASN A N 1
ATOM 4425 C CA . ASN A 1 564 ? -1.953 -14.335 27.116 1.00 75.38 564 ASN A CA 1
ATOM 4426 C C . ASN A 1 564 ? -2.662 -13.439 26.079 1.00 75.38 564 ASN A C 1
ATOM 4428 O O . ASN A 1 564 ? -2.520 -12.220 26.084 1.00 75.38 564 ASN A O 1
ATOM 4432 N N . LEU A 1 565 ? -3.505 -14.041 25.233 1.00 76.50 565 LEU A N 1
ATOM 4433 C CA . LEU A 1 565 ? -4.513 -13.294 24.471 1.00 76.50 565 LEU A CA 1
ATOM 4434 C C . LEU A 1 565 ? -5.806 -13.278 25.304 1.00 76.50 565 LEU A C 1
ATOM 4436 O O . LEU A 1 565 ? -6.641 -14.187 25.231 1.00 76.50 565 LEU A O 1
ATOM 4440 N N . GLY A 1 566 ? -5.881 -12.302 26.211 1.00 84.38 566 GLY A N 1
ATOM 4441 C CA . GLY A 1 566 ? -6.970 -12.100 27.168 1.00 84.38 566 GLY A CA 1
ATOM 4442 C C . GLY A 1 566 ? -8.326 -11.793 26.527 1.00 84.38 566 GLY A C 1
ATOM 4443 O O . GLY A 1 566 ? -8.481 -11.742 25.306 1.00 84.38 566 GLY A O 1
ATOM 4444 N N . ASN A 1 567 ? -9.337 -11.590 27.371 1.00 91.69 567 ASN A N 1
ATOM 4445 C CA . ASN A 1 567 ? -10.608 -11.017 26.939 1.00 91.69 567 ASN A CA 1
ATOM 4446 C C . ASN A 1 567 ? -10.403 -9.528 26.640 1.00 91.69 567 ASN A C 1
ATOM 4448 O O . ASN A 1 567 ? -10.111 -8.752 27.546 1.00 91.69 567 ASN A O 1
ATOM 4452 N N . ILE A 1 568 ? -10.563 -9.116 25.384 1.00 93.38 568 ILE A N 1
ATOM 4453 C CA . ILE A 1 568 ? -10.242 -7.746 24.959 1.00 93.38 568 ILE A CA 1
ATOM 4454 C C . ILE A 1 568 ? -11.157 -6.674 25.563 1.00 93.38 568 ILE A C 1
ATOM 4456 O O . ILE A 1 568 ? -10.822 -5.490 25.486 1.00 93.38 568 ILE A O 1
ATOM 4460 N N . LEU A 1 569 ? -12.301 -7.062 26.138 1.00 94.31 569 LEU A N 1
ATOM 4461 C CA . LEU A 1 569 ? -13.245 -6.141 26.776 1.00 94.31 569 LEU A CA 1
ATOM 4462 C C . LEU A 1 569 ? -12.875 -5.818 28.227 1.00 94.31 569 LEU A C 1
ATOM 4464 O O . LEU A 1 569 ? -13.270 -4.764 28.716 1.00 94.31 569 LEU A O 1
ATOM 4468 N N . ASP A 1 570 ? -12.085 -6.665 28.889 1.00 91.50 570 ASP A N 1
ATOM 4469 C CA . ASP A 1 570 ? -11.686 -6.434 30.277 1.00 91.50 570 ASP A CA 1
ATOM 4470 C C . ASP A 1 570 ? -10.640 -5.315 30.377 1.00 91.50 570 ASP A C 1
ATOM 4472 O O . ASP A 1 570 ? -9.763 -5.161 29.521 1.00 91.50 570 ASP A O 1
ATOM 4476 N N . GLU A 1 571 ? -10.715 -4.520 31.441 1.00 92.38 571 GLU A N 1
ATOM 4477 C CA . GLU A 1 571 ? -9.739 -3.477 31.769 1.00 92.38 571 GLU A CA 1
ATOM 4478 C C . GLU A 1 571 ? -9.013 -3.834 33.071 1.00 92.38 571 GLU A C 1
ATOM 4480 O O . GLU A 1 571 ? -9.373 -3.363 34.152 1.00 92.38 571 GLU A O 1
ATOM 4485 N N . ASP A 1 572 ? -8.022 -4.719 32.959 1.00 91.12 572 ASP A N 1
ATOM 4486 C CA . ASP A 1 572 ? -7.399 -5.395 34.098 1.00 91.12 572 ASP A CA 1
ATOM 4487 C C . ASP A 1 572 ? -5.899 -5.676 33.887 1.00 91.12 572 ASP A C 1
ATOM 4489 O O . ASP A 1 572 ? -5.424 -5.843 32.761 1.00 91.12 572 ASP A O 1
ATOM 4493 N N . GLU A 1 573 ? -5.150 -5.787 34.988 1.00 93.69 573 GLU A N 1
ATOM 4494 C CA . GLU A 1 573 ? -3.703 -6.044 34.979 1.00 93.69 573 GLU A CA 1
ATOM 4495 C C . GLU A 1 573 ? -3.309 -7.405 34.393 1.00 93.69 573 GLU A C 1
ATOM 4497 O O . GLU A 1 573 ? -2.152 -7.619 34.034 1.00 93.69 573 GLU A O 1
ATOM 4502 N N . THR A 1 574 ? -4.237 -8.358 34.308 1.00 91.12 574 THR A N 1
ATOM 4503 C CA . THR A 1 574 ? -3.949 -9.678 33.744 1.00 91.12 574 THR A CA 1
ATOM 4504 C C . THR A 1 574 ? -3.594 -9.609 32.266 1.00 91.12 574 THR A C 1
ATOM 4506 O O . THR A 1 574 ? -2.875 -10.489 31.808 1.00 91.12 574 THR A O 1
ATOM 4509 N N . GLN A 1 575 ? -3.990 -8.560 31.532 1.00 91.25 575 GLN A N 1
ATOM 4510 C CA . GLN A 1 575 ? -3.669 -8.367 30.107 1.00 91.25 575 GLN A CA 1
ATOM 4511 C C . GLN A 1 575 ? -2.159 -8.274 29.834 1.00 91.25 575 GLN A C 1
ATOM 4513 O O . GLN A 1 575 ? -1.703 -8.585 28.738 1.00 91.25 575 GLN A O 1
ATOM 4518 N N . THR A 1 576 ? -1.360 -7.883 30.829 1.00 92.81 576 THR A N 1
ATOM 4519 C CA . THR A 1 576 ? 0.094 -7.691 30.698 1.00 92.81 576 THR A CA 1
ATOM 4520 C C . THR A 1 576 ? 0.915 -8.866 31.238 1.00 92.81 576 THR A C 1
ATOM 4522 O O . THR A 1 576 ? 2.141 -8.823 31.204 1.00 92.81 576 THR A O 1
ATOM 4525 N N . ARG A 1 577 ? 0.279 -9.950 31.708 1.00 92.44 577 ARG A N 1
ATOM 4526 C CA . ARG A 1 577 ? 0.966 -11.179 32.150 1.00 92.44 577 ARG A CA 1
ATOM 4527 C C . ARG A 1 577 ? 1.366 -12.039 30.945 1.00 92.44 577 ARG A C 1
ATOM 4529 O O . ARG A 1 577 ? 0.737 -13.055 30.657 1.00 92.44 577 ARG A O 1
ATOM 4536 N N . LEU A 1 578 ? 2.385 -11.597 30.212 1.00 92.06 578 LEU A N 1
ATOM 4537 C CA . LEU A 1 578 ? 2.867 -12.213 28.970 1.00 92.06 578 LEU A CA 1
ATOM 4538 C C . LEU A 1 578 ? 4.398 -12.253 28.899 1.00 92.06 578 LEU A C 1
ATOM 4540 O O . LEU A 1 578 ? 5.084 -11.568 29.661 1.00 92.06 578 LEU A O 1
ATOM 4544 N N . LEU A 1 579 ? 4.932 -13.033 27.955 1.00 94.44 579 LEU A N 1
ATOM 4545 C CA . LEU A 1 579 ? 6.356 -13.021 27.609 1.00 94.44 579 LEU A CA 1
ATOM 4546 C C . LEU A 1 579 ? 6.590 -12.112 26.396 1.00 94.44 579 LEU A C 1
ATOM 4548 O O . LEU A 1 579 ? 5.781 -12.102 25.465 1.00 94.44 579 LEU A O 1
ATOM 4552 N N . GLN A 1 580 ? 7.707 -11.387 26.370 1.00 94.62 580 GLN A N 1
ATOM 4553 C CA . GLN A 1 580 ? 8.075 -10.514 25.253 1.00 94.62 580 GLN A CA 1
ATOM 4554 C C . GLN A 1 580 ? 9.519 -10.745 24.789 1.00 94.62 580 GLN A C 1
ATOM 4556 O O . GLN A 1 580 ? 10.412 -10.969 25.605 1.00 94.62 580 GLN A O 1
ATOM 4561 N N . LEU A 1 581 ? 9.728 -10.643 23.475 1.00 95.44 581 LEU A N 1
ATOM 4562 C CA . LEU A 1 581 ? 11.032 -10.596 22.804 1.00 95.44 581 LEU A CA 1
ATOM 4563 C C . LEU A 1 581 ? 11.086 -9.389 21.853 1.00 95.44 581 LEU A C 1
ATOM 4565 O O . LEU A 1 581 ? 10.070 -9.032 21.254 1.00 95.44 581 LEU A O 1
ATOM 4569 N N . GLU A 1 582 ? 12.262 -8.799 21.642 1.00 93.38 582 GLU A N 1
ATOM 4570 C CA . GLU A 1 582 ? 12.479 -7.694 20.688 1.00 93.38 582 GLU A CA 1
ATOM 4571 C C . GLU A 1 582 ? 12.372 -8.114 19.211 1.00 93.38 582 GLU A C 1
ATOM 4573 O O . GLU A 1 582 ? 12.194 -7.267 18.334 1.00 93.38 582 GLU A O 1
ATOM 4578 N N . SER A 1 583 ? 12.479 -9.410 18.911 1.00 96.19 583 SER A N 1
ATOM 4579 C CA . SER A 1 583 ? 12.379 -9.946 17.550 1.00 96.19 583 SER A CA 1
ATOM 4580 C C . SER A 1 583 ? 11.701 -11.321 17.542 1.00 96.19 583 SER A C 1
ATOM 4582 O O . SER A 1 583 ? 11.874 -12.096 18.485 1.00 96.19 583 SER A O 1
ATOM 4584 N N . PRO A 1 584 ? 10.942 -11.661 16.480 1.00 97.50 584 PRO A N 1
ATOM 4585 C CA . PRO A 1 584 ? 10.435 -13.012 16.268 1.00 97.50 584 PRO A CA 1
ATOM 4586 C C . PRO A 1 584 ? 11.517 -13.984 15.780 1.00 97.50 584 PRO A C 1
ATOM 4588 O O . PRO A 1 584 ? 11.265 -15.184 15.727 1.00 97.50 584 PRO A O 1
ATOM 4591 N N . VAL A 1 585 ? 12.691 -13.497 15.384 1.00 97.94 585 VAL A N 1
ATOM 4592 C CA . VAL A 1 585 ? 13.807 -14.308 14.894 1.00 97.94 585 VAL A CA 1
ATOM 4593 C C . VAL A 1 585 ? 14.689 -14.676 16.077 1.00 97.94 585 VAL A C 1
ATOM 4595 O O . VAL A 1 585 ? 15.084 -13.799 16.837 1.00 97.94 585 VAL A O 1
ATOM 4598 N N . LEU A 1 586 ? 15.021 -15.957 16.220 1.00 97.31 586 LEU A N 1
ATOM 4599 C CA . LEU A 1 586 ? 15.885 -16.441 17.298 1.00 97.31 586 LEU A CA 1
ATOM 4600 C C . LEU A 1 586 ? 17.099 -17.172 16.732 1.00 97.31 586 LEU A C 1
ATOM 4602 O O . LEU A 1 586 ? 16.962 -18.018 15.836 1.00 97.31 586 LEU A O 1
ATOM 4606 N N . THR A 1 587 ? 18.281 -16.915 17.294 1.00 96.56 587 THR A N 1
ATOM 4607 C CA . THR A 1 587 ? 19.419 -17.831 17.136 1.00 96.56 587 THR A CA 1
ATOM 4608 C C . THR A 1 587 ? 19.156 -19.147 17.876 1.00 96.56 587 THR A C 1
ATOM 4610 O O . THR A 1 587 ? 18.153 -19.311 18.573 1.00 96.56 587 THR A O 1
ATOM 4613 N N . THR A 1 588 ? 20.007 -20.148 17.678 1.00 96.25 588 THR A N 1
ATOM 4614 C CA . THR A 1 588 ? 19.807 -21.475 18.262 1.00 96.25 588 THR A CA 1
ATOM 4615 C C . THR A 1 588 ? 20.056 -21.441 19.763 1.00 96.25 588 THR A C 1
ATOM 4617 O O . THR A 1 588 ? 19.284 -22.050 20.505 1.00 96.25 588 THR A O 1
ATOM 4620 N N . ALA A 1 589 ? 21.057 -20.683 20.221 1.00 95.62 589 ALA A N 1
ATOM 4621 C CA . ALA A 1 589 ? 21.243 -20.418 21.645 1.00 95.62 589 ALA A CA 1
ATOM 4622 C C . ALA A 1 589 ? 20.021 -19.710 22.258 1.00 95.62 589 ALA A C 1
ATOM 4624 O O . ALA A 1 589 ? 19.519 -20.129 23.302 1.00 95.62 589 ALA A O 1
ATOM 4625 N N . GLU A 1 590 ? 19.497 -18.687 21.576 1.00 96.50 590 GLU A N 1
ATOM 4626 C CA . GLU A 1 590 ? 18.321 -17.926 22.016 1.00 96.50 590 GLU A CA 1
ATOM 4627 C C . GLU A 1 590 ? 17.058 -18.799 22.081 1.00 96.50 590 GLU A C 1
ATOM 4629 O O . GLU A 1 590 ? 16.317 -18.753 23.062 1.00 96.50 590 GLU A O 1
ATOM 4634 N N . PHE A 1 591 ? 16.835 -19.649 21.073 1.00 96.31 591 PHE A N 1
ATOM 4635 C CA . PHE A 1 591 ? 15.724 -20.600 21.054 1.00 96.31 591 PHE A CA 1
ATOM 4636 C C . PHE A 1 591 ? 15.810 -21.605 22.207 1.00 96.31 591 PHE A C 1
ATOM 4638 O O . PHE A 1 591 ? 14.810 -21.817 22.890 1.00 96.31 591 PHE A O 1
ATOM 4645 N N . ARG A 1 592 ? 16.986 -22.213 22.439 1.00 95.81 592 ARG A N 1
ATOM 4646 C CA . ARG A 1 592 ? 17.178 -23.178 23.538 1.00 95.81 592 ARG A CA 1
ATOM 4647 C C . ARG A 1 592 ? 16.882 -22.516 24.886 1.00 95.81 592 ARG A C 1
ATOM 4649 O O . ARG A 1 592 ? 16.103 -23.057 25.661 1.00 95.81 592 ARG A O 1
ATOM 4656 N N . ALA A 1 593 ? 17.389 -21.302 25.108 1.00 96.25 593 ALA A N 1
ATOM 4657 C CA . ALA A 1 593 ? 17.117 -20.538 26.325 1.00 96.25 593 ALA A CA 1
ATOM 4658 C C . ALA A 1 593 ? 15.624 -20.213 26.509 1.00 96.25 593 ALA A C 1
ATOM 4660 O O . ALA A 1 593 ? 15.094 -20.356 27.610 1.00 96.25 593 ALA A O 1
ATOM 4661 N N . MET A 1 594 ? 14.931 -19.815 25.436 1.00 96.25 594 MET A N 1
ATOM 4662 C CA . MET A 1 594 ? 13.487 -19.570 25.469 1.00 96.25 594 MET A CA 1
ATOM 4663 C C . MET A 1 594 ? 12.703 -20.847 25.803 1.00 96.25 594 MET A C 1
ATOM 4665 O O . MET A 1 594 ? 11.827 -20.818 26.663 1.00 96.25 594 MET A O 1
ATOM 4669 N N . ARG A 1 595 ? 13.010 -21.968 25.140 1.00 95.62 595 ARG A N 1
ATOM 4670 C CA . ARG A 1 595 ? 12.344 -23.255 25.375 1.00 95.62 595 ARG A CA 1
ATOM 4671 C C . ARG A 1 595 ? 12.562 -23.734 26.809 1.00 95.62 595 ARG A C 1
ATOM 4673 O O . ARG A 1 595 ? 11.609 -24.163 27.453 1.00 95.62 595 ARG A O 1
ATOM 4680 N N . ASP A 1 596 ? 13.789 -23.633 27.314 1.00 95.69 596 ASP A N 1
ATOM 4681 C CA . ASP A 1 596 ? 14.124 -24.042 28.681 1.00 95.69 596 ASP A CA 1
ATOM 4682 C C . ASP A 1 596 ? 13.389 -23.195 29.725 1.00 95.69 596 ASP A C 1
ATOM 4684 O O . ASP A 1 596 ? 12.927 -23.730 30.730 1.00 95.69 596 ASP A O 1
ATOM 4688 N N . TYR A 1 597 ? 13.210 -21.896 29.465 1.00 95.38 597 TYR A N 1
ATOM 4689 C CA . TYR A 1 597 ? 12.403 -21.021 30.315 1.00 95.38 597 TYR A CA 1
ATOM 4690 C C . TYR A 1 597 ? 10.918 -21.414 30.330 1.00 95.38 597 TYR A C 1
ATOM 4692 O O . TYR A 1 597 ? 10.280 -21.365 31.379 1.00 95.38 597 TYR A O 1
ATOM 4700 N N . MET A 1 598 ? 10.357 -21.805 29.180 1.00 94.62 598 MET A N 1
ATOM 4701 C CA . MET A 1 598 ? 8.940 -22.181 29.076 1.00 94.62 598 MET A CA 1
ATOM 4702 C C . MET A 1 598 ? 8.602 -23.468 29.846 1.00 94.62 598 MET A C 1
ATOM 4704 O O . MET A 1 598 ? 7.467 -23.615 30.309 1.00 94.62 598 MET A O 1
ATOM 4708 N N . GLY A 1 599 ? 9.556 -24.391 30.002 1.00 94.88 599 GLY A N 1
ATOM 4709 C CA . GLY A 1 599 ? 9.355 -25.643 30.736 1.00 94.88 599 GLY A CA 1
ATOM 4710 C C . GLY A 1 599 ? 8.123 -26.420 30.251 1.00 94.88 599 GLY A C 1
ATOM 4711 O O . GLY A 1 599 ? 7.880 -26.529 29.050 1.00 94.88 599 GLY A O 1
ATOM 4712 N N . ASP A 1 600 ? 7.311 -26.907 31.190 1.00 93.75 600 ASP A N 1
ATOM 4713 C CA . ASP A 1 600 ? 6.136 -27.748 30.903 1.00 93.75 600 ASP A CA 1
ATOM 4714 C C . ASP A 1 600 ? 4.971 -26.997 30.231 1.00 93.75 600 ASP A C 1
ATOM 4716 O O . ASP A 1 600 ? 3.993 -27.609 29.806 1.00 93.75 600 ASP A O 1
ATOM 4720 N N . THR A 1 601 ? 5.053 -25.667 30.108 1.00 93.75 601 THR A N 1
ATOM 4721 C CA . THR A 1 601 ? 4.047 -24.879 29.371 1.00 93.75 601 THR A CA 1
ATOM 4722 C C . THR A 1 601 ? 4.245 -24.932 27.853 1.00 93.75 601 THR A C 1
ATOM 4724 O O . THR A 1 601 ? 3.366 -24.497 27.100 1.00 93.75 601 THR A O 1
ATOM 4727 N N . ALA A 1 602 ? 5.385 -25.464 27.397 1.00 96.50 602 ALA A N 1
ATOM 4728 C CA . ALA A 1 602 ? 5.681 -25.695 25.993 1.00 96.50 602 ALA A CA 1
ATOM 4729 C C . ALA A 1 602 ? 5.449 -27.159 25.596 1.00 96.50 602 ALA A C 1
ATOM 4731 O O . ALA A 1 602 ? 5.984 -28.076 26.213 1.00 96.50 602 ALA A O 1
ATOM 4732 N N . ALA A 1 603 ? 4.710 -27.370 24.507 1.00 97.69 603 ALA A N 1
ATOM 4733 C CA . ALA A 1 603 ? 4.569 -28.669 23.858 1.00 97.69 603 ALA A CA 1
ATOM 4734 C C . ALA A 1 603 ? 5.315 -28.679 22.518 1.00 97.69 603 ALA A C 1
ATOM 4736 O O . ALA A 1 603 ? 5.092 -27.813 21.670 1.00 97.69 603 ALA A O 1
ATOM 4737 N N . GLU A 1 604 ? 6.187 -29.663 22.315 1.00 98.12 604 GLU A N 1
ATOM 4738 C CA . GLU A 1 604 ? 6.891 -29.879 21.049 1.00 98.12 604 GLU A CA 1
ATOM 4739 C C . GLU A 1 604 ? 6.122 -30.883 20.184 1.00 98.12 604 GLU A C 1
ATOM 4741 O O . GLU A 1 604 ? 5.809 -31.988 20.623 1.00 98.12 604 GLU A O 1
ATOM 4746 N N . ILE A 1 605 ? 5.813 -30.486 18.951 1.00 98.56 605 ILE A N 1
ATOM 4747 C CA . ILE A 1 605 ? 5.047 -31.266 17.980 1.00 98.56 605 ILE A CA 1
ATOM 4748 C C . ILE A 1 605 ? 5.952 -31.567 16.785 1.00 98.56 605 ILE A C 1
ATOM 4750 O O . ILE A 1 605 ? 6.436 -30.663 16.096 1.00 98.56 605 ILE A O 1
ATOM 4754 N N . ASP A 1 606 ? 6.169 -32.856 16.538 1.00 98.44 606 ASP A N 1
ATOM 4755 C CA . ASP A 1 606 ? 6.997 -33.353 15.441 1.00 98.44 606 ASP A CA 1
ATOM 4756 C C . ASP A 1 606 ? 6.287 -33.175 14.089 1.00 98.44 606 ASP A C 1
ATOM 4758 O O . ASP A 1 606 ? 5.309 -33.864 13.784 1.00 98.44 606 ASP A O 1
ATOM 4762 N N . ALA A 1 607 ? 6.816 -32.286 13.251 1.00 98.31 607 ALA A N 1
ATOM 4763 C CA . ALA A 1 607 ? 6.333 -31.967 11.913 1.00 98.31 607 ALA A CA 1
ATOM 4764 C C . ALA A 1 607 ? 7.005 -32.828 10.823 1.00 98.31 607 ALA A C 1
ATOM 4766 O O . ALA A 1 607 ? 7.436 -32.321 9.788 1.00 98.31 607 ALA A O 1
ATOM 4767 N N . THR A 1 608 ? 7.086 -34.144 11.030 1.00 98.50 608 THR A N 1
ATOM 4768 C CA . THR A 1 608 ? 7.578 -35.113 10.033 1.00 98.50 608 THR A CA 1
ATOM 4769 C C . THR A 1 608 ? 6.553 -36.211 9.720 1.00 98.50 608 THR A C 1
ATOM 4771 O O . THR A 1 608 ? 5.585 -36.422 10.460 1.00 98.50 608 THR A O 1
ATOM 4774 N N . PHE A 1 609 ? 6.753 -36.918 8.604 1.00 98.19 609 PHE A N 1
ATOM 4775 C CA . PHE A 1 609 ? 5.922 -38.041 8.162 1.00 98.19 609 PHE A CA 1
ATOM 4776 C C . PHE A 1 609 ? 6.773 -39.189 7.581 1.00 98.19 609 PHE A C 1
ATOM 4778 O O . PHE A 1 609 ? 7.872 -38.939 7.077 1.00 98.19 609 PHE A O 1
ATOM 4785 N N . PRO A 1 610 ? 6.314 -40.453 7.672 1.00 97.81 610 PRO A N 1
ATOM 4786 C CA . PRO A 1 610 ? 7.058 -41.606 7.161 1.00 97.81 610 PRO A CA 1
ATOM 4787 C C . PRO A 1 610 ? 7.169 -41.584 5.632 1.00 97.81 610 PRO A C 1
ATOM 4789 O O . PRO A 1 610 ? 6.184 -41.342 4.932 1.00 97.81 610 PRO A O 1
ATOM 4792 N N . VAL A 1 611 ? 8.369 -41.871 5.117 1.00 96.56 611 VAL A N 1
ATOM 4793 C CA . VAL A 1 611 ? 8.668 -41.899 3.669 1.00 96.56 611 VAL A CA 1
ATOM 4794 C C . VAL A 1 611 ? 7.883 -43.007 2.954 1.00 96.56 611 VAL A C 1
ATOM 4796 O O . VAL A 1 611 ? 7.487 -42.848 1.802 1.00 96.56 611 VAL A O 1
ATOM 4799 N N . ASP A 1 612 ? 7.612 -44.109 3.651 1.00 94.88 612 ASP A N 1
ATOM 4800 C CA . ASP A 1 612 ? 6.884 -45.292 3.189 1.00 94.88 612 ASP A CA 1
ATOM 4801 C C . ASP A 1 612 ? 5.392 -45.299 3.588 1.00 94.88 612 ASP A C 1
ATOM 4803 O O . ASP A 1 612 ? 4.703 -46.302 3.409 1.00 94.88 612 ASP A O 1
ATOM 4807 N N . GLY A 1 613 ? 4.851 -44.171 4.069 1.00 92.25 613 GLY A N 1
ATOM 4808 C CA . GLY A 1 613 ? 3.482 -44.061 4.598 1.00 92.25 613 GLY A CA 1
ATOM 4809 C C . GLY A 1 613 ? 2.333 -44.129 3.580 1.00 92.25 613 GLY A C 1
ATOM 4810 O O . GLY A 1 613 ? 1.178 -43.930 3.949 1.00 92.25 613 GLY A O 1
ATOM 4811 N N . GLY A 1 614 ? 2.615 -44.374 2.299 1.00 94.00 614 GLY A N 1
ATOM 4812 C CA . GLY A 1 614 ? 1.607 -44.395 1.235 1.00 94.00 614 GLY A CA 1
ATOM 4813 C C . GLY A 1 614 ? 1.171 -43.002 0.738 1.00 94.00 614 GLY A C 1
ATOM 4814 O O . GLY A 1 614 ? 1.725 -41.978 1.142 1.00 94.00 614 GLY A O 1
ATOM 4815 N N . PRO A 1 615 ? 0.189 -42.933 -0.182 1.00 91.25 615 PRO A N 1
ATOM 4816 C CA . PRO A 1 615 ? -0.158 -41.706 -0.913 1.00 91.25 615 PRO A CA 1
ATOM 4817 C C . PRO A 1 615 ? -0.807 -40.602 -0.062 1.00 91.25 615 PRO A C 1
ATOM 4819 O O . PRO A 1 615 ? -0.827 -39.454 -0.488 1.00 91.25 615 PRO A O 1
ATOM 4822 N N . GLU A 1 616 ? -1.312 -40.933 1.127 1.00 93.81 616 GLU A N 1
ATOM 4823 C CA . GLU A 1 616 ? -2.025 -40.008 2.023 1.00 93.81 616 GLU A CA 1
ATOM 4824 C C . GLU A 1 616 ? -1.179 -39.569 3.236 1.00 93.81 616 GLU A C 1
ATOM 4826 O O . GLU A 1 616 ? -1.652 -38.809 4.082 1.00 93.81 616 GLU A O 1
ATOM 4831 N N . ALA A 1 617 ? 0.087 -39.998 3.313 1.00 97.31 617 ALA A N 1
ATOM 4832 C CA . ALA A 1 617 ? 0.957 -39.808 4.476 1.00 97.31 617 ALA A CA 1
ATOM 4833 C C . ALA A 1 617 ? 1.070 -38.345 4.943 1.00 97.31 617 ALA A C 1
ATOM 4835 O O . ALA A 1 617 ? 1.011 -38.074 6.142 1.00 97.31 617 ALA A O 1
ATOM 4836 N N . LEU A 1 618 ? 1.189 -37.386 4.018 1.00 97.31 618 LEU A N 1
ATOM 4837 C CA . LEU A 1 618 ? 1.246 -35.959 4.340 1.00 97.31 618 LEU A CA 1
ATOM 4838 C C . LEU A 1 618 ? -0.087 -35.459 4.908 1.00 97.31 618 LEU A C 1
ATOM 4840 O O . LEU A 1 618 ? -0.101 -34.701 5.875 1.00 97.31 618 LEU A O 1
ATOM 4844 N N . ARG A 1 619 ? -1.216 -35.885 4.330 1.00 96.69 619 ARG A N 1
ATOM 4845 C CA . ARG A 1 619 ? -2.554 -35.493 4.796 1.00 96.69 619 ARG A CA 1
ATOM 4846 C C . ARG A 1 619 ? -2.821 -36.028 6.200 1.00 96.69 619 ARG A C 1
ATOM 4848 O O . ARG A 1 619 ? -3.316 -35.288 7.053 1.00 96.69 619 ARG A O 1
ATOM 4855 N N . ASP A 1 620 ? -2.462 -37.281 6.448 1.00 97.69 620 ASP A N 1
ATOM 4856 C CA . ASP A 1 620 ? -2.613 -37.907 7.758 1.00 97.69 620 ASP A CA 1
ATOM 4857 C C . ASP A 1 620 ? -1.667 -37.287 8.788 1.00 97.69 620 ASP A C 1
ATOM 4859 O O . ASP A 1 620 ? -2.085 -37.011 9.912 1.00 97.69 620 ASP A O 1
ATOM 4863 N N . ALA A 1 621 ? -0.442 -36.932 8.395 1.00 98.00 621 ALA A N 1
ATOM 4864 C CA . ALA A 1 621 ? 0.464 -36.185 9.257 1.00 98.00 621 ALA A CA 1
ATOM 4865 C C . ALA A 1 621 ? -0.079 -34.786 9.603 1.00 98.00 621 ALA A C 1
ATOM 4867 O O . ALA A 1 621 ? -0.011 -34.378 10.759 1.00 98.00 621 ALA A O 1
ATOM 4868 N N . LEU A 1 622 ? -0.707 -34.077 8.656 1.00 98.12 622 LEU A N 1
ATOM 4869 C CA . LEU A 1 622 ? -1.374 -32.796 8.931 1.00 98.12 622 LEU A CA 1
ATOM 4870 C C . LEU A 1 622 ? -2.584 -32.941 9.865 1.00 98.12 622 LEU A C 1
ATOM 4872 O O . LEU A 1 622 ? -2.877 -32.037 10.647 1.00 98.12 622 LEU A O 1
ATOM 4876 N N . ARG A 1 623 ? -3.326 -34.053 9.800 1.00 97.94 623 ARG A N 1
ATOM 4877 C CA . ARG A 1 623 ? -4.375 -34.357 10.792 1.00 97.94 623 ARG A CA 1
ATOM 4878 C C . ARG A 1 623 ? -3.769 -34.632 12.165 1.00 97.94 623 ARG A C 1
ATOM 4880 O O . ARG A 1 623 ? -4.232 -34.049 13.139 1.00 97.94 623 ARG A O 1
ATOM 4887 N N . ARG A 1 624 ? -2.712 -35.446 12.221 1.00 98.25 624 ARG A N 1
ATOM 4888 C CA . ARG A 1 624 ? -1.990 -35.783 13.451 1.00 98.25 624 ARG A CA 1
ATOM 4889 C C . ARG A 1 624 ? -1.499 -34.531 14.173 1.00 98.25 624 ARG A C 1
ATOM 4891 O O . ARG A 1 624 ? -1.888 -34.322 15.313 1.00 98.25 624 ARG A O 1
ATOM 4898 N N . ILE A 1 625 ? -0.738 -33.660 13.506 1.00 98.38 625 ILE A N 1
ATOM 4899 C CA . ILE A 1 625 ? -0.192 -32.459 14.162 1.00 98.38 625 ILE A CA 1
ATOM 4900 C C . ILE A 1 625 ? -1.294 -31.502 14.634 1.00 98.38 625 ILE A C 1
ATOM 4902 O O . ILE A 1 625 ? -1.133 -30.860 15.668 1.00 98.38 625 ILE A O 1
ATOM 4906 N N . ARG A 1 626 ? -2.424 -31.405 13.909 1.00 98.25 626 ARG A N 1
ATOM 4907 C CA . ARG A 1 626 ? -3.581 -30.599 14.333 1.00 98.25 626 ARG A CA 1
ATOM 4908 C C . ARG A 1 626 ? -4.181 -31.147 15.624 1.00 98.25 626 ARG A C 1
ATOM 4910 O O . ARG A 1 626 ? -4.427 -30.363 16.534 1.00 98.25 626 ARG A O 1
ATOM 4917 N N . GLN A 1 627 ? -4.364 -32.466 15.699 1.00 98.31 627 GLN A N 1
ATOM 4918 C CA . GLN A 1 627 ? -4.915 -33.136 16.874 1.00 98.31 627 GLN A CA 1
ATOM 4919 C C . GLN A 1 627 ? -3.965 -33.050 18.072 1.00 98.31 627 GLN A C 1
ATOM 4921 O O . GLN A 1 627 ? -4.372 -32.577 19.124 1.00 98.31 627 GLN A O 1
ATOM 4926 N N . GLU A 1 628 ? -2.692 -33.418 17.898 1.00 98.44 628 GLU A N 1
ATOM 4927 C CA . GLU A 1 628 ? -1.680 -33.339 18.962 1.00 98.44 628 GLU A CA 1
ATOM 4928 C C . GLU A 1 628 ? -1.553 -31.904 19.498 1.00 98.44 628 GLU A C 1
ATOM 4930 O O . GLU A 1 628 ? -1.456 -31.690 20.706 1.00 98.44 628 GLU A O 1
ATOM 4935 N N . THR A 1 629 ? -1.616 -30.904 18.610 1.00 98.44 629 THR A N 1
ATOM 4936 C CA . THR A 1 629 ? -1.609 -29.495 19.020 1.00 98.44 629 THR A CA 1
ATOM 4937 C C . THR A 1 629 ? -2.872 -29.118 19.792 1.00 98.44 629 THR A C 1
ATOM 4939 O O . THR A 1 629 ? -2.781 -28.454 20.820 1.00 98.44 629 THR A O 1
ATOM 4942 N N . GLU A 1 630 ? -4.055 -29.505 19.313 1.00 98.00 630 GLU A N 1
ATOM 4943 C CA . GLU A 1 630 ? -5.308 -29.242 20.022 1.00 98.00 630 GLU A CA 1
ATOM 4944 C C . GLU A 1 630 ? -5.300 -29.859 21.426 1.00 98.00 630 GLU A C 1
ATOM 4946 O O . GLU A 1 630 ? -5.618 -29.165 22.394 1.00 98.00 630 GLU A O 1
ATOM 4951 N N . ASP A 1 631 ? -4.882 -31.118 21.544 1.00 98.12 631 ASP A N 1
ATOM 4952 C CA . ASP A 1 631 ? -4.805 -31.835 22.815 1.00 98.12 631 ASP A CA 1
ATOM 4953 C C . ASP A 1 631 ? -3.818 -31.157 23.772 1.00 98.12 631 ASP A C 1
ATOM 4955 O O . ASP A 1 631 ? -4.142 -30.940 24.940 1.00 98.12 631 ASP A O 1
ATOM 4959 N N . ALA A 1 632 ? -2.652 -30.733 23.273 1.00 97.44 632 ALA A N 1
ATOM 4960 C CA . ALA A 1 632 ? -1.671 -29.994 24.063 1.00 97.44 632 ALA A CA 1
ATOM 4961 C C . ALA A 1 632 ? -2.230 -28.660 24.583 1.00 97.44 632 ALA A C 1
ATOM 4963 O O . ALA A 1 632 ? -2.089 -28.341 25.766 1.00 97.44 632 ALA A O 1
ATOM 4964 N N . VAL A 1 633 ? -2.906 -27.884 23.728 1.00 96.12 633 VAL A N 1
ATOM 4965 C CA . VAL A 1 633 ? -3.485 -26.589 24.121 1.00 96.12 633 VAL A CA 1
ATOM 4966 C C . VAL A 1 633 ? -4.612 -26.781 25.134 1.00 96.12 633 VAL A C 1
ATOM 4968 O O . VAL A 1 633 ? -4.662 -26.066 26.134 1.00 96.12 633 VAL A O 1
ATOM 4971 N N . ARG A 1 634 ? -5.484 -27.777 24.937 1.00 95.62 634 ARG A N 1
ATOM 4972 C CA . ARG A 1 634 ? -6.519 -28.144 25.919 1.00 95.62 634 ARG A CA 1
ATOM 4973 C C . ARG A 1 634 ? -5.918 -28.650 27.233 1.00 95.62 634 ARG A C 1
ATOM 4975 O O . ARG A 1 634 ? -6.510 -28.428 28.285 1.00 95.62 634 ARG A O 1
ATOM 4982 N N . GLY A 1 635 ? -4.746 -29.280 27.175 1.00 95.19 635 GLY A N 1
ATOM 4983 C CA . GLY A 1 635 ? -3.948 -29.697 28.328 1.00 95.19 635 GLY A CA 1
ATOM 4984 C C . GLY A 1 635 ? -3.236 -28.556 29.066 1.00 95.19 635 GLY A C 1
ATOM 4985 O O . GLY A 1 635 ? -2.681 -28.796 30.134 1.00 95.19 635 GLY A O 1
ATOM 4986 N N . GLY A 1 636 ? -3.272 -27.324 28.543 1.00 93.25 636 GLY A N 1
ATOM 4987 C CA . GLY A 1 636 ? -2.696 -26.137 29.184 1.00 93.25 636 GLY A CA 1
ATOM 4988 C C . GLY A 1 636 ? -1.409 -25.606 28.549 1.00 93.25 636 GLY A C 1
ATOM 4989 O O . GLY A 1 636 ? -0.809 -24.689 29.106 1.00 93.25 636 GLY A O 1
ATOM 4990 N N . ALA A 1 637 ? -0.982 -26.127 27.392 1.00 95.12 637 ALA A N 1
ATOM 4991 C CA . ALA A 1 637 ? 0.206 -25.628 26.701 1.00 95.12 637 ALA A CA 1
ATOM 4992 C C . ALA A 1 637 ? -0.009 -24.202 26.155 1.00 95.12 637 ALA A C 1
ATOM 4994 O O . ALA A 1 637 ? -0.685 -23.985 25.140 1.00 95.12 637 ALA A O 1
ATOM 4995 N N . THR A 1 638 ? 0.618 -23.213 26.794 1.00 94.75 638 THR A N 1
ATOM 4996 C CA . THR A 1 638 ? 0.607 -21.808 26.348 1.00 94.75 638 THR A CA 1
ATOM 4997 C C . THR A 1 638 ? 1.573 -21.552 25.193 1.00 94.75 638 THR A C 1
ATOM 4999 O O . THR A 1 638 ? 1.504 -20.503 24.540 1.00 94.75 638 THR A O 1
ATOM 5002 N N . HIS A 1 639 ? 2.452 -22.512 24.902 1.00 96.69 639 HIS A N 1
ATOM 5003 C CA . HIS A 1 639 ? 3.383 -22.470 23.785 1.00 96.69 639 HIS A CA 1
ATOM 5004 C C . HIS A 1 639 ? 3.392 -23.812 23.048 1.00 96.69 639 HIS A C 1
ATOM 5006 O O . HIS A 1 639 ? 3.532 -24.869 23.652 1.00 96.69 639 HIS A O 1
ATOM 5012 N N . VAL A 1 640 ? 3.276 -23.773 21.725 1.00 98.06 640 VAL A N 1
ATOM 5013 C CA . VAL A 1 640 ? 3.412 -24.946 20.856 1.00 98.06 640 VAL A CA 1
ATOM 5014 C C . VAL A 1 640 ? 4.611 -24.716 19.953 1.00 98.06 640 VAL A C 1
ATOM 5016 O O . VAL A 1 640 ? 4.703 -23.672 19.309 1.00 98.06 640 VAL A O 1
ATOM 5019 N N . ILE A 1 641 ? 5.534 -25.669 19.912 1.00 98.62 641 ILE A N 1
ATOM 5020 C CA . ILE A 1 641 ? 6.726 -25.644 19.066 1.00 98.62 641 ILE A CA 1
ATOM 5021 C C . ILE A 1 641 ? 6.529 -26.665 17.947 1.00 98.62 641 ILE A C 1
ATOM 5023 O O . ILE A 1 641 ? 6.513 -27.865 18.200 1.00 98.62 641 ILE A O 1
ATOM 5027 N N . LEU A 1 642 ? 6.402 -26.198 16.706 1.00 98.75 642 LEU A N 1
ATOM 5028 C CA . LEU A 1 642 ? 6.412 -27.059 15.523 1.00 98.75 642 LEU A CA 1
ATOM 5029 C C . LEU A 1 642 ? 7.864 -27.239 15.065 1.00 98.75 642 LEU A C 1
ATOM 5031 O O . LEU A 1 642 ? 8.535 -26.239 14.791 1.00 98.75 642 LEU A O 1
ATOM 5035 N N . THR A 1 643 ? 8.349 -28.482 14.986 1.00 98.62 643 THR A N 1
ATOM 5036 C CA . THR A 1 643 ? 9.746 -28.769 14.613 1.00 98.62 643 THR A CA 1
ATOM 5037 C C . THR A 1 643 ? 9.893 -29.896 13.596 1.00 98.62 643 THR A C 1
ATOM 5039 O O . THR A 1 643 ? 9.224 -30.920 13.692 1.00 98.62 643 THR A O 1
ATOM 5042 N N . ASP A 1 644 ? 10.791 -29.714 12.625 1.00 97.69 644 ASP A N 1
ATOM 5043 C CA . ASP A 1 644 ? 11.167 -30.723 11.621 1.00 97.69 644 ASP A CA 1
ATOM 5044 C C . ASP A 1 644 ? 12.482 -31.466 11.959 1.00 97.69 644 ASP A C 1
ATOM 5046 O O . ASP A 1 644 ? 13.010 -32.223 11.143 1.00 97.69 644 ASP A O 1
ATOM 5050 N N . GLU A 1 645 ? 13.015 -31.301 13.178 1.00 95.88 645 GLU A N 1
ATOM 5051 C CA . GLU A 1 645 ? 14.318 -31.857 13.582 1.00 95.88 645 GLU A CA 1
ATOM 5052 C C . GLU A 1 645 ? 14.421 -33.386 13.506 1.00 95.88 645 GLU A C 1
ATOM 5054 O O . GLU A 1 645 ? 15.520 -33.902 13.271 1.00 95.88 645 GLU A O 1
ATOM 5059 N N . ALA A 1 646 ? 13.298 -34.097 13.652 1.00 96.12 646 ALA A N 1
ATOM 5060 C CA . ALA A 1 646 ? 13.220 -35.556 13.568 1.00 96.12 646 ALA A CA 1
ATOM 5061 C C . ALA A 1 646 ? 13.360 -36.106 12.132 1.00 96.12 646 ALA A C 1
ATOM 5063 O O . ALA A 1 646 ? 13.259 -37.319 11.922 1.00 96.12 646 ALA A O 1
ATOM 5064 N N . MET A 1 647 ? 13.579 -35.238 11.135 1.00 96.00 647 MET A N 1
ATOM 5065 C CA . MET A 1 647 ? 13.857 -35.649 9.762 1.00 96.00 647 MET A CA 1
ATOM 5066 C C . MET A 1 647 ? 15.090 -36.558 9.709 1.00 96.00 647 MET A C 1
ATOM 5068 O O . MET A 1 647 ? 16.107 -36.316 10.360 1.00 96.00 647 MET A O 1
ATOM 5072 N N . GLY A 1 648 ? 14.995 -37.605 8.898 1.00 94.44 648 GLY A N 1
ATOM 5073 C CA . GLY A 1 648 ? 16.048 -38.595 8.732 1.00 94.44 648 GLY A CA 1
ATOM 5074 C C . GLY A 1 648 ? 15.776 -39.501 7.533 1.00 94.44 648 GLY A C 1
ATOM 5075 O O . GLY A 1 648 ? 14.827 -39.266 6.784 1.00 94.44 648 GLY A O 1
ATOM 5076 N N . PRO A 1 649 ? 16.544 -40.587 7.360 1.00 93.69 649 PRO A N 1
ATOM 5077 C CA . PRO A 1 649 ? 16.394 -41.487 6.214 1.00 93.69 649 PRO A CA 1
ATOM 5078 C C . PRO A 1 649 ? 14.994 -42.107 6.064 1.00 93.69 649 PRO A C 1
ATOM 5080 O O . PRO A 1 649 ? 14.566 -42.378 4.949 1.00 93.69 649 PRO A O 1
ATOM 5083 N N . ALA A 1 650 ? 14.270 -42.316 7.169 1.00 96.38 650 ALA A N 1
ATOM 5084 C CA . ALA A 1 650 ? 12.932 -42.920 7.173 1.00 96.38 650 ALA A CA 1
ATOM 5085 C C . ALA A 1 650 ? 11.783 -41.904 7.326 1.00 96.38 650 ALA A C 1
ATOM 5087 O O . ALA A 1 650 ? 10.612 -42.276 7.241 1.00 96.38 650 ALA A O 1
ATOM 5088 N N . ARG A 1 651 ? 12.089 -40.624 7.579 1.00 97.44 651 ARG A N 1
ATOM 5089 C CA . ARG A 1 651 ? 11.091 -39.584 7.872 1.00 97.44 651 ARG A CA 1
ATOM 5090 C C . ARG A 1 651 ? 11.372 -38.329 7.060 1.00 97.44 651 ARG A C 1
ATOM 5092 O O . ARG A 1 651 ? 12.450 -37.749 7.178 1.00 97.44 651 ARG A O 1
ATOM 5099 N N . ALA A 1 652 ? 10.396 -37.898 6.274 1.00 97.50 652 ALA A N 1
ATOM 5100 C CA . ALA A 1 652 ? 10.441 -36.644 5.537 1.00 97.50 652 ALA A CA 1
ATOM 5101 C C . ALA A 1 652 ? 9.819 -35.508 6.361 1.00 97.50 652 ALA A C 1
ATOM 5103 O O . ALA A 1 652 ? 8.886 -35.724 7.136 1.00 97.50 652 ALA A O 1
ATOM 5104 N N . ALA A 1 653 ? 10.333 -34.290 6.197 1.00 97.56 653 ALA A N 1
ATOM 5105 C CA . ALA A 1 653 ? 9.778 -33.105 6.842 1.00 97.56 653 ALA A CA 1
ATOM 5106 C C . ALA A 1 653 ? 8.477 -32.655 6.161 1.00 97.56 653 ALA A C 1
ATOM 5108 O O . ALA A 1 653 ? 8.383 -32.616 4.933 1.00 97.56 653 ALA A O 1
ATOM 5109 N N . ILE A 1 654 ? 7.479 -32.275 6.957 1.00 98.19 654 ILE A N 1
ATOM 5110 C CA . ILE A 1 654 ? 6.332 -31.501 6.478 1.00 98.19 654 ILE A CA 1
ATOM 5111 C C . ILE A 1 654 ? 6.837 -30.074 6.225 1.00 98.19 654 ILE A C 1
ATOM 5113 O O . ILE A 1 654 ? 7.466 -29.511 7.122 1.00 98.19 654 ILE A O 1
ATOM 5117 N N . PRO A 1 655 ? 6.545 -29.444 5.070 1.00 97.75 655 PRO A N 1
ATOM 5118 C CA . PRO A 1 655 ? 6.902 -28.044 4.850 1.00 97.75 655 PRO A CA 1
ATOM 5119 C C . PRO A 1 655 ? 6.398 -27.164 6.001 1.00 97.75 655 PRO A C 1
ATOM 5121 O O . PRO A 1 655 ? 5.194 -27.130 6.279 1.00 97.75 655 PRO A O 1
ATOM 5124 N N . ALA A 1 656 ? 7.298 -26.446 6.678 1.00 98.25 656 ALA A N 1
ATOM 5125 C CA . ALA A 1 656 ? 6.966 -25.796 7.951 1.00 98.25 656 ALA A CA 1
ATOM 5126 C C . ALA A 1 656 ? 5.870 -24.725 7.803 1.00 98.25 656 ALA A C 1
ATOM 5128 O O . ALA A 1 656 ? 5.044 -24.544 8.699 1.00 98.25 656 ALA A O 1
ATOM 5129 N N . ILE A 1 657 ? 5.803 -24.059 6.645 1.00 98.12 657 ILE A N 1
ATOM 5130 C CA . ILE A 1 657 ? 4.726 -23.114 6.301 1.00 98.12 657 ILE A CA 1
ATOM 5131 C C . ILE A 1 657 ? 3.358 -23.810 6.272 1.00 98.12 657 ILE A C 1
ATOM 5133 O O . ILE A 1 657 ? 2.381 -23.263 6.783 1.00 98.12 657 ILE A O 1
ATOM 5137 N N . LEU A 1 658 ? 3.285 -25.025 5.720 1.00 98.12 658 LEU A N 1
ATOM 5138 C CA . LEU A 1 658 ? 2.049 -25.806 5.658 1.00 98.12 658 LEU A CA 1
ATOM 5139 C C . LEU A 1 658 ? 1.624 -26.291 7.043 1.00 98.12 658 LEU A C 1
ATOM 5141 O O . LEU A 1 658 ? 0.459 -26.135 7.404 1.00 98.12 658 LEU A O 1
ATOM 5145 N N . ALA A 1 659 ? 2.567 -26.814 7.833 1.00 98.31 659 ALA A N 1
ATOM 5146 C CA . ALA A 1 659 ? 2.309 -27.217 9.213 1.00 98.31 659 ALA A CA 1
ATOM 5147 C C . ALA A 1 659 ? 1.782 -26.037 10.050 1.00 98.31 659 ALA A C 1
ATOM 5149 O O . ALA A 1 659 ? 0.750 -26.150 10.712 1.00 98.31 659 ALA A O 1
ATOM 5150 N N . THR A 1 660 ? 2.440 -24.878 9.945 1.00 98.31 660 THR A N 1
ATOM 5151 C CA . THR A 1 660 ? 2.064 -23.657 10.673 1.00 98.31 660 THR A CA 1
ATOM 5152 C C . THR A 1 660 ? 0.680 -23.160 10.264 1.00 98.31 660 THR A C 1
ATOM 5154 O O . THR A 1 660 ? -0.153 -22.926 11.137 1.00 98.31 660 THR A O 1
ATOM 5157 N N . GLY A 1 661 ? 0.399 -23.042 8.961 1.00 97.25 661 GLY A N 1
ATOM 5158 C CA . GLY A 1 661 ? -0.908 -22.593 8.469 1.00 97.25 661 GLY A CA 1
ATOM 5159 C C . GLY A 1 661 ? -2.048 -23.543 8.849 1.00 97.25 661 GLY A C 1
ATOM 5160 O O . GLY A 1 661 ? -3.107 -23.098 9.302 1.00 97.25 661 GLY A O 1
ATOM 5161 N N . ALA A 1 662 ? -1.813 -24.858 8.755 1.00 97.81 662 ALA A N 1
ATOM 5162 C CA . ALA A 1 662 ? -2.785 -25.875 9.145 1.00 97.81 662 ALA A CA 1
ATOM 5163 C C . ALA A 1 662 ? -3.126 -25.802 10.641 1.00 97.81 662 ALA A C 1
ATOM 5165 O O . ALA A 1 662 ? -4.306 -25.798 10.994 1.00 97.81 662 ALA A O 1
ATOM 5166 N N . VAL A 1 663 ? -2.115 -25.698 11.510 1.00 98.06 663 VAL A N 1
ATOM 5167 C CA . VAL A 1 663 ? -2.297 -25.572 12.964 1.00 98.06 663 VAL A CA 1
ATOM 5168 C C . VAL A 1 663 ? -2.942 -24.234 13.327 1.00 98.06 663 VAL A C 1
ATOM 5170 O O . VAL A 1 663 ? -3.915 -24.210 14.077 1.00 98.06 663 VAL A O 1
ATOM 5173 N N . HIS A 1 664 ? -2.462 -23.120 12.768 1.00 95.88 664 HIS A N 1
ATOM 5174 C CA . HIS A 1 664 ? -3.016 -21.792 13.031 1.00 95.88 664 HIS A CA 1
ATOM 5175 C C . HIS A 1 664 ? -4.507 -21.722 12.697 1.00 95.88 664 HIS A C 1
ATOM 5177 O O . HIS A 1 664 ? -5.308 -21.306 13.537 1.00 95.88 664 HIS A O 1
ATOM 5183 N N . THR A 1 665 ? -4.877 -22.181 11.501 1.00 94.56 665 THR A N 1
ATOM 5184 C CA . THR A 1 665 ? -6.265 -22.183 11.032 1.00 94.56 665 THR A CA 1
ATOM 5185 C C . THR A 1 665 ? -7.136 -23.131 11.855 1.00 94.56 665 THR A C 1
ATOM 5187 O O . THR A 1 665 ? -8.262 -22.778 12.207 1.00 94.56 665 THR A O 1
ATOM 5190 N N . HIS A 1 666 ? -6.623 -24.317 12.202 1.00 95.94 666 HIS A N 1
ATOM 5191 C CA . HIS A 1 666 ? -7.336 -25.284 13.044 1.00 95.94 666 HIS A CA 1
ATOM 5192 C C . HIS A 1 666 ? -7.641 -24.720 14.431 1.00 95.94 666 HIS A C 1
ATOM 5194 O O . HIS A 1 666 ? -8.775 -24.806 14.898 1.00 95.94 666 HIS A O 1
ATOM 5200 N N . LEU A 1 667 ? -6.659 -24.072 15.059 1.00 94.94 667 LEU A N 1
ATOM 5201 C CA . LEU A 1 667 ? -6.834 -23.446 16.366 1.00 94.94 667 LEU A CA 1
ATOM 5202 C C . LEU A 1 667 ? -7.798 -22.255 16.323 1.00 94.94 667 LEU A C 1
ATOM 5204 O O . LEU A 1 667 ? -8.503 -22.035 17.301 1.00 94.94 667 LEU A O 1
ATOM 5208 N N . ILE A 1 668 ? -7.862 -21.492 15.225 1.00 91.12 668 ILE A N 1
ATOM 5209 C CA . ILE A 1 668 ? -8.889 -20.447 15.069 1.00 91.12 668 ILE A CA 1
ATOM 5210 C C . ILE A 1 668 ? -10.276 -21.092 14.987 1.00 91.12 668 ILE A C 1
ATOM 5212 O O . ILE A 1 668 ? -11.155 -20.733 15.761 1.00 91.12 668 ILE A O 1
ATOM 5216 N N . ARG A 1 669 ? -10.465 -22.075 14.096 1.00 91.25 669 ARG A N 1
ATOM 5217 C CA . ARG A 1 669 ? -11.760 -22.757 13.900 1.00 91.25 669 ARG A CA 1
ATOM 5218 C C . ARG A 1 669 ? -12.250 -23.483 15.156 1.00 91.25 669 ARG A C 1
ATOM 5220 O O . ARG A 1 669 ? -13.453 -23.587 15.363 1.00 91.25 669 ARG A O 1
ATOM 5227 N N . SER A 1 670 ? -11.323 -23.962 15.981 1.00 92.69 670 SER A N 1
ATOM 5228 C CA . SER A 1 670 ? -11.614 -24.678 17.227 1.00 92.69 670 SER A CA 1
ATOM 5229 C C . SER A 1 670 ? -11.709 -23.759 18.448 1.00 92.69 670 SER A C 1
ATOM 5231 O O . SER A 1 670 ? -11.845 -24.263 19.560 1.00 92.69 670 SER A O 1
ATOM 5233 N N . ASN A 1 671 ? -11.636 -22.431 18.268 1.00 90.81 671 ASN A N 1
ATOM 5234 C CA . ASN A 1 671 ? -11.675 -21.441 19.350 1.00 90.81 671 ASN A CA 1
ATOM 5235 C C . ASN A 1 671 ? -10.556 -21.636 20.395 1.00 90.81 671 ASN A C 1
ATOM 5237 O O . ASN A 1 671 ? -10.757 -21.479 21.595 1.00 90.81 671 ASN A O 1
ATOM 5241 N N . LEU A 1 672 ? -9.357 -22.014 19.944 1.00 93.31 672 LEU A N 1
ATOM 5242 C CA . LEU A 1 672 ? -8.196 -22.294 20.796 1.00 93.31 672 LEU A CA 1
ATOM 5243 C C . LEU A 1 672 ? -6.994 -21.370 20.530 1.00 93.31 672 LEU A C 1
ATOM 5245 O O . LEU A 1 672 ? -6.053 -21.337 21.323 1.00 93.31 672 LEU A O 1
ATOM 5249 N N . ARG A 1 673 ? -6.996 -20.582 19.442 1.00 92.81 673 ARG A N 1
ATOM 5250 C CA . ARG A 1 673 ? -5.820 -19.781 19.041 1.00 92.81 673 ARG A CA 1
ATOM 5251 C C . ARG A 1 673 ? -5.410 -18.725 20.072 1.00 92.81 673 ARG A C 1
ATOM 5253 O O . ARG A 1 673 ? -4.224 -18.408 20.131 1.00 92.81 673 ARG A O 1
ATOM 5260 N N . THR A 1 674 ? -6.340 -18.216 20.884 1.00 89.00 674 THR A N 1
ATOM 5261 C CA . THR A 1 674 ? -6.061 -17.236 21.951 1.00 89.00 674 THR A CA 1
ATOM 5262 C C . THR A 1 674 ? -5.303 -17.817 23.149 1.00 89.00 674 THR A C 1
ATOM 5264 O O . THR A 1 674 ? -4.748 -17.074 23.953 1.00 89.00 674 THR A O 1
ATOM 5267 N N . PHE A 1 675 ? -5.259 -19.142 23.296 1.00 91.38 675 PHE A N 1
ATOM 5268 C CA . PHE A 1 675 ? -4.678 -19.787 24.477 1.00 91.38 675 PHE A CA 1
ATOM 5269 C C . PHE A 1 675 ? -3.200 -20.146 24.315 1.00 91.38 675 PHE A C 1
ATOM 5271 O O . PHE A 1 675 ? -2.551 -20.478 25.301 1.00 91.38 675 PHE A O 1
ATOM 5278 N N . THR A 1 676 ? -2.650 -20.066 23.100 1.00 93.88 676 THR A N 1
ATOM 5279 C CA . THR A 1 676 ? -1.280 -20.514 22.832 1.00 93.88 676 THR A CA 1
ATOM 5280 C C . THR A 1 676 ? -0.537 -19.630 21.834 1.00 93.88 676 THR A C 1
ATOM 5282 O O . THR A 1 676 ? -1.134 -18.896 21.046 1.00 93.88 676 THR A O 1
ATOM 5285 N N . SER A 1 677 ? 0.791 -19.697 21.835 1.00 95.56 677 SER A N 1
ATOM 5286 C CA . SER A 1 677 ? 1.662 -19.123 20.800 1.00 95.56 677 SER A CA 1
ATOM 5287 C C . SER A 1 677 ? 2.299 -20.217 19.956 1.00 95.56 677 SER A C 1
ATOM 5289 O O . SER A 1 677 ? 2.680 -21.250 20.490 1.00 95.56 677 SER A O 1
ATOM 5291 N N . LEU A 1 678 ? 2.442 -19.974 18.649 1.00 97.25 678 LEU A N 1
ATOM 5292 C CA . LEU A 1 678 ? 3.015 -20.943 17.713 1.00 97.25 678 LEU A CA 1
ATOM 5293 C C . LEU A 1 678 ? 4.473 -20.589 17.430 1.00 97.25 678 LEU A C 1
ATOM 5295 O O . LEU A 1 678 ? 4.750 -19.619 16.738 1.00 97.25 678 LEU A O 1
ATOM 5299 N N . ASN A 1 679 ? 5.410 -21.353 17.960 1.00 98.25 679 ASN A N 1
ATOM 5300 C CA . ASN A 1 679 ? 6.838 -21.196 17.714 1.00 98.25 679 ASN A CA 1
ATOM 5301 C C . ASN A 1 679 ? 7.272 -22.223 16.663 1.00 98.25 679 ASN A C 1
ATOM 5303 O O . ASN A 1 679 ? 6.796 -23.356 16.674 1.00 98.25 679 ASN A O 1
ATOM 5307 N N . VAL A 1 680 ? 8.150 -21.842 15.739 1.00 98.69 680 VAL A N 1
ATOM 5308 C CA . VAL A 1 680 ? 8.558 -22.711 14.627 1.00 98.69 680 VAL A CA 1
ATOM 5309 C C . VAL A 1 680 ? 10.069 -22.882 14.637 1.00 98.69 680 VAL A C 1
ATOM 5311 O O . VAL A 1 680 ? 10.813 -21.904 14.578 1.00 98.69 680 VAL A O 1
ATOM 5314 N N . ARG A 1 681 ? 10.530 -24.131 14.674 1.00 98.19 681 ARG A N 1
ATOM 5315 C CA . ARG A 1 681 ? 11.937 -24.497 14.510 1.00 98.19 681 ARG A CA 1
ATOM 5316 C C . ARG A 1 681 ? 12.067 -25.309 13.233 1.00 98.19 681 ARG A C 1
ATOM 5318 O O . ARG A 1 681 ? 11.515 -26.395 13.136 1.00 98.19 681 ARG A O 1
ATOM 5325 N N . THR A 1 682 ? 12.742 -24.768 12.227 1.00 98.12 682 THR A N 1
ATOM 5326 C CA . THR A 1 682 ? 12.729 -25.370 10.887 1.00 98.12 682 THR A CA 1
ATOM 5327 C C . THR A 1 682 ? 14.092 -25.365 10.222 1.00 98.12 682 THR A C 1
ATOM 5329 O O . THR A 1 682 ? 14.889 -24.441 10.397 1.00 98.12 682 THR A O 1
ATOM 5332 N N . ALA A 1 683 ? 14.347 -26.400 9.432 1.00 96.75 683 ALA A N 1
ATOM 5333 C CA . ALA A 1 683 ? 15.514 -26.497 8.573 1.00 96.75 683 ALA A CA 1
ATOM 5334 C C . ALA A 1 683 ? 15.352 -25.793 7.213 1.00 96.75 683 ALA A C 1
ATOM 5336 O O . ALA A 1 683 ? 16.355 -25.519 6.559 1.00 96.75 683 ALA A O 1
ATOM 5337 N N . GLU A 1 684 ? 14.128 -25.473 6.782 1.00 95.38 684 GLU A N 1
ATOM 5338 C CA . GLU A 1 684 ? 13.873 -24.904 5.446 1.00 95.38 684 GLU A CA 1
ATOM 5339 C C . GLU A 1 684 ? 14.082 -23.374 5.390 1.00 95.38 684 GLU A C 1
ATOM 5341 O O . GLU A 1 684 ? 14.266 -22.803 4.317 1.00 95.38 684 GLU A O 1
ATOM 5346 N N . GLY A 1 685 ? 14.073 -22.691 6.541 1.00 95.75 685 GLY A N 1
ATOM 5347 C CA . GLY A 1 685 ? 14.228 -21.236 6.611 1.00 95.75 685 GLY A CA 1
ATOM 5348 C C . GLY A 1 685 ? 15.644 -20.761 6.276 1.00 95.75 685 GLY A C 1
ATOM 5349 O O . GLY A 1 685 ? 16.605 -21.212 6.893 1.00 95.75 685 GLY A O 1
ATOM 5350 N N . LEU A 1 686 ? 15.769 -19.811 5.341 1.00 96.19 686 LEU A N 1
ATOM 5351 C CA . LEU A 1 686 ? 17.060 -19.241 4.924 1.00 96.19 686 LEU A CA 1
ATOM 5352 C C . LEU A 1 686 ? 17.028 -17.719 4.736 1.00 96.19 686 LEU A C 1
ATOM 5354 O O . LEU A 1 686 ? 17.938 -17.028 5.181 1.00 96.19 686 LEU A O 1
ATOM 5358 N N . ASP A 1 687 ? 16.022 -17.198 4.033 1.00 96.75 687 ASP A N 1
ATOM 5359 C CA . ASP A 1 687 ? 15.971 -15.797 3.614 1.00 96.75 687 ASP A CA 1
ATOM 5360 C C . ASP A 1 687 ? 14.821 -15.018 4.263 1.00 96.75 687 ASP A C 1
ATOM 5362 O O . ASP A 1 687 ? 13.921 -15.575 4.889 1.00 96.75 687 ASP A O 1
ATOM 5366 N N . THR A 1 688 ? 14.831 -13.697 4.086 1.00 97.81 688 THR A N 1
ATOM 5367 C CA . THR A 1 688 ? 13.848 -12.785 4.691 1.00 97.81 688 THR A CA 1
ATOM 5368 C C . THR A 1 688 ? 12.407 -13.114 4.285 1.00 97.81 688 THR A C 1
ATOM 5370 O O . THR A 1 688 ? 11.480 -12.913 5.072 1.00 97.81 688 THR A O 1
ATOM 5373 N N . HIS A 1 689 ? 12.200 -13.649 3.078 1.00 98.31 689 HIS A N 1
ATOM 5374 C CA . HIS A 1 689 ? 10.877 -13.992 2.582 1.00 98.31 689 HIS A CA 1
ATOM 5375 C C . HIS A 1 689 ? 10.310 -15.217 3.298 1.00 98.31 689 HIS A C 1
ATOM 5377 O O . HIS A 1 689 ? 9.143 -15.185 3.687 1.00 98.31 689 HIS A O 1
ATOM 5383 N N . TYR A 1 690 ? 11.121 -16.248 3.537 1.00 98.12 690 TYR A N 1
ATOM 5384 C CA . TYR A 1 690 ? 10.680 -17.443 4.256 1.00 98.12 690 TYR A CA 1
ATOM 5385 C C . TYR A 1 690 ? 10.149 -17.104 5.657 1.00 98.12 690 TYR A C 1
ATOM 5387 O O . TYR A 1 690 ? 9.054 -17.525 6.040 1.00 98.12 690 TYR A O 1
ATOM 5395 N N . PHE A 1 691 ? 10.894 -16.278 6.402 1.00 98.50 691 PHE A N 1
ATOM 5396 C CA . PHE A 1 691 ? 10.475 -15.801 7.723 1.00 98.50 691 PHE A CA 1
ATOM 5397 C C . PHE A 1 691 ? 9.178 -14.991 7.647 1.00 98.50 691 PHE A C 1
ATOM 5399 O O . PHE A 1 691 ? 8.273 -15.204 8.457 1.00 98.50 691 PHE A O 1
ATOM 5406 N N . ALA A 1 692 ? 9.051 -14.105 6.654 1.00 98.44 692 ALA A N 1
ATOM 5407 C CA . ALA A 1 692 ? 7.829 -13.335 6.456 1.00 98.44 692 ALA A CA 1
ATOM 5408 C C . ALA A 1 692 ? 6.617 -14.242 6.191 1.00 98.44 692 ALA A C 1
ATOM 5410 O O . ALA A 1 692 ? 5.558 -14.017 6.772 1.00 98.44 692 ALA A O 1
ATOM 5411 N N . VAL A 1 693 ? 6.755 -15.288 5.366 1.00 98.31 693 VAL A N 1
ATOM 5412 C CA . VAL A 1 693 ? 5.648 -16.220 5.097 1.00 98.31 693 VAL A CA 1
ATOM 5413 C C . VAL A 1 693 ? 5.236 -16.949 6.372 1.00 98.31 693 VAL A C 1
ATOM 5415 O O . VAL A 1 693 ? 4.052 -16.935 6.701 1.00 98.31 693 VAL A O 1
ATOM 5418 N N . LEU A 1 694 ? 6.185 -17.509 7.133 1.00 98.06 694 LEU A N 1
ATOM 5419 C CA . LEU A 1 694 ? 5.885 -18.193 8.398 1.00 98.06 694 LEU A CA 1
ATOM 5420 C C . LEU A 1 694 ? 5.117 -17.304 9.384 1.00 98.06 694 LEU A C 1
ATOM 5422 O O . LEU A 1 694 ? 4.097 -17.720 9.937 1.00 98.06 694 LEU A O 1
ATOM 5426 N N . ILE A 1 695 ? 5.580 -16.070 9.590 1.00 97.88 695 ILE A N 1
ATOM 5427 C CA . ILE A 1 695 ? 4.920 -15.128 10.502 1.00 97.88 695 ILE A CA 1
ATOM 5428 C C . ILE A 1 695 ? 3.546 -14.728 9.951 1.00 97.88 695 ILE A C 1
ATOM 5430 O O . ILE A 1 695 ? 2.554 -14.727 10.683 1.00 97.88 695 ILE A O 1
ATOM 5434 N N . GLY A 1 696 ? 3.458 -14.448 8.649 1.00 96.94 696 GLY A N 1
ATOM 5435 C CA . GLY A 1 696 ? 2.212 -14.082 7.981 1.00 96.94 696 GLY A CA 1
ATOM 5436 C C . GLY A 1 696 ? 1.135 -15.169 8.047 1.00 96.94 696 GLY A C 1
ATOM 5437 O O . GLY A 1 696 ? -0.045 -14.824 8.080 1.00 96.94 696 GLY A O 1
ATOM 5438 N N . VAL A 1 697 ? 1.515 -16.451 8.142 1.00 96.62 697 VAL A N 1
ATOM 5439 C CA . VAL A 1 697 ? 0.586 -17.584 8.340 1.00 96.62 697 VAL A CA 1
ATOM 5440 C C . VAL A 1 697 ? 0.390 -17.991 9.808 1.00 96.62 697 VAL A C 1
ATOM 5442 O O . VAL A 1 697 ? -0.285 -18.982 10.074 1.00 96.62 697 VAL A O 1
ATOM 5445 N N . GLY A 1 698 ? 0.936 -17.233 10.767 1.00 95.38 698 GLY A N 1
ATOM 5446 C CA . GLY A 1 698 ? 0.570 -17.333 12.185 1.00 95.38 698 GLY A CA 1
ATOM 5447 C C . GLY A 1 698 ? 1.696 -17.659 13.170 1.00 95.38 698 GLY A C 1
ATOM 5448 O O . GLY A 1 698 ? 1.402 -17.765 14.368 1.00 95.38 698 GLY A O 1
ATOM 5449 N N . ALA A 1 699 ? 2.950 -17.797 12.715 1.00 97.50 699 ALA A N 1
ATOM 5450 C CA . ALA A 1 699 ? 4.093 -18.027 13.602 1.00 97.50 699 ALA A CA 1
ATOM 5451 C C . ALA A 1 699 ? 4.381 -16.814 14.509 1.00 97.50 699 ALA A C 1
ATOM 5453 O O . ALA A 1 699 ? 4.355 -15.652 14.090 1.00 97.50 699 ALA A O 1
ATOM 5454 N N . THR A 1 700 ? 4.685 -17.108 15.769 1.00 97.31 700 THR A N 1
ATOM 5455 C CA . THR A 1 700 ? 5.070 -16.166 16.819 1.00 97.31 700 THR A CA 1
ATOM 5456 C C . THR A 1 700 ? 6.578 -15.950 16.873 1.00 97.31 700 THR A C 1
ATOM 5458 O O . THR A 1 700 ? 7.018 -14.800 16.922 1.00 97.31 700 THR A O 1
ATOM 5461 N N . THR A 1 701 ? 7.355 -17.033 16.840 1.00 98.00 701 THR A N 1
ATOM 5462 C CA . THR A 1 701 ? 8.819 -17.001 16.715 1.00 98.00 701 THR A CA 1
ATOM 5463 C C . THR A 1 701 ? 9.288 -18.023 15.688 1.00 98.00 701 THR A C 1
ATOM 5465 O O . THR A 1 701 ? 8.590 -19.005 15.416 1.00 98.00 701 THR A O 1
ATOM 5468 N N . VAL A 1 702 ? 10.459 -17.779 15.103 1.00 98.62 702 VAL A N 1
ATOM 5469 C CA . VAL A 1 702 ? 11.079 -18.635 14.095 1.00 98.62 702 VAL A CA 1
ATOM 5470 C C . VAL A 1 702 ? 12.564 -18.808 14.405 1.00 98.62 702 VAL A C 1
ATOM 5472 O O . VAL A 1 702 ? 13.309 -17.832 14.519 1.00 98.62 702 VAL A O 1
ATOM 5475 N N . ASN A 1 703 ? 13.009 -20.060 14.475 1.00 98.06 703 ASN A N 1
ATOM 5476 C CA . ASN A 1 703 ? 14.417 -20.433 14.504 1.00 98.06 703 ASN A CA 1
ATOM 5477 C C . ASN A 1 703 ? 14.759 -21.295 13.278 1.00 98.06 703 ASN A C 1
ATOM 5479 O O . ASN A 1 703 ? 14.228 -22.391 13.101 1.00 98.06 703 ASN A O 1
ATOM 5483 N N . ALA A 1 704 ? 15.663 -20.789 12.439 1.00 97.81 704 ALA A N 1
ATOM 5484 C CA . ALA A 1 704 ? 16.172 -21.486 11.260 1.00 97.81 704 ALA A CA 1
ATOM 5485 C C . ALA A 1 704 ? 17.468 -22.248 11.589 1.00 97.81 704 ALA A C 1
ATOM 5487 O O . ALA A 1 704 ? 18.565 -21.768 11.287 1.00 97.81 704 ALA A O 1
ATOM 5488 N N . TYR A 1 705 ? 17.361 -23.400 12.258 1.00 96.94 705 TYR A N 1
ATOM 5489 C CA . TYR A 1 705 ? 18.535 -24.085 12.817 1.00 96.94 705 TYR A CA 1
ATOM 5490 C C . TYR A 1 705 ? 19.513 -24.570 11.738 1.00 96.94 705 TYR A C 1
ATOM 5492 O O . TYR A 1 705 ? 20.723 -24.478 11.924 1.00 96.94 705 TYR A O 1
ATOM 5500 N N . LEU A 1 706 ? 19.021 -25.033 10.583 1.00 96.94 706 LEU A N 1
ATOM 5501 C CA . LEU A 1 706 ? 19.896 -25.565 9.534 1.00 96.94 706 LEU A CA 1
ATOM 5502 C C . LEU A 1 706 ? 20.703 -24.466 8.830 1.00 96.94 706 LEU A C 1
ATOM 5504 O O . LEU A 1 706 ? 21.874 -24.673 8.514 1.00 96.94 706 LEU A O 1
ATOM 5508 N N . ALA A 1 707 ? 20.110 -23.285 8.620 1.00 97.19 707 ALA A N 1
ATOM 5509 C CA . ALA A 1 707 ? 20.845 -22.123 8.122 1.00 97.19 707 ALA A CA 1
ATOM 5510 C C . ALA A 1 707 ? 21.969 -21.733 9.092 1.00 97.19 707 ALA A C 1
ATOM 5512 O O . ALA A 1 707 ? 23.078 -21.434 8.661 1.00 97.19 707 ALA A O 1
ATOM 5513 N N . GLN A 1 708 ? 21.721 -21.810 10.399 1.00 97.25 708 GLN A N 1
ATOM 5514 C CA . GLN A 1 708 ? 22.724 -21.515 11.424 1.00 97.25 708 GLN A CA 1
ATOM 5515 C C . GLN A 1 708 ? 23.837 -22.574 11.474 1.00 97.25 708 GLN A C 1
ATOM 5517 O O . GLN A 1 708 ? 25.014 -22.219 11.488 1.00 97.25 708 GLN A O 1
ATOM 5522 N N . GLU A 1 709 ? 23.510 -23.863 11.365 1.00 96.81 709 GLU A N 1
ATOM 5523 C CA . GLU A 1 709 ? 24.517 -24.926 11.200 1.00 96.81 709 GLU A CA 1
ATOM 5524 C C . GLU A 1 709 ? 25.357 -24.728 9.921 1.00 96.81 709 GLU A C 1
ATOM 5526 O O . GLU A 1 709 ? 26.575 -24.930 9.921 1.00 96.81 709 GLU A O 1
ATOM 5531 N N . ALA A 1 710 ? 24.744 -24.241 8.835 1.00 96.50 710 ALA A N 1
ATOM 5532 C CA . ALA A 1 710 ? 25.462 -23.873 7.615 1.00 96.50 710 ALA A CA 1
ATOM 5533 C C . ALA A 1 710 ? 26.421 -22.689 7.835 1.00 96.50 710 ALA A C 1
ATOM 5535 O O . ALA A 1 710 ? 27.545 -22.706 7.329 1.00 96.50 710 ALA A O 1
ATOM 5536 N N . ILE A 1 711 ? 26.023 -21.679 8.616 1.00 97.06 711 ILE A N 1
ATOM 5537 C CA . ILE A 1 711 ? 26.905 -20.570 9.011 1.00 97.06 711 ILE A CA 1
ATOM 5538 C C . ILE A 1 711 ? 28.096 -21.105 9.815 1.00 97.06 711 ILE A C 1
ATOM 5540 O O . ILE A 1 711 ? 29.238 -20.762 9.505 1.00 97.06 711 ILE A O 1
ATOM 5544 N N . ALA A 1 712 ? 27.859 -21.988 10.789 1.00 96.25 712 ALA A N 1
ATOM 5545 C CA . ALA A 1 712 ? 28.912 -22.582 11.611 1.00 96.25 712 ALA A CA 1
ATOM 5546 C C . ALA A 1 712 ? 29.892 -23.445 10.791 1.00 96.25 712 ALA A C 1
ATOM 5548 O O . ALA A 1 712 ? 31.106 -23.377 10.994 1.00 96.25 712 ALA A O 1
ATOM 5549 N N . GLU A 1 713 ? 29.409 -24.227 9.819 1.00 95.12 713 GLU A N 1
ATOM 5550 C CA . GLU A 1 713 ? 30.259 -24.968 8.870 1.00 95.12 713 GLU A CA 1
ATOM 5551 C C . GLU A 1 713 ? 31.143 -24.034 8.036 1.00 95.12 713 GLU A C 1
ATOM 5553 O O . GLU A 1 713 ? 32.355 -24.253 7.926 1.00 95.12 713 GLU A O 1
ATOM 5558 N N . ARG A 1 714 ? 30.562 -22.955 7.503 1.00 94.62 714 ARG A N 1
ATOM 5559 C CA . ARG A 1 714 ? 31.279 -21.958 6.697 1.00 94.62 714 ARG A CA 1
ATOM 5560 C C . ARG A 1 714 ? 32.302 -21.181 7.526 1.00 94.62 714 ARG A C 1
ATOM 5562 O O . ARG A 1 714 ? 33.407 -20.927 7.043 1.00 94.62 714 ARG A O 1
ATOM 5569 N N . HIS A 1 715 ? 31.973 -20.867 8.777 1.00 95.44 715 HIS A N 1
ATOM 5570 C CA . HIS A 1 715 ? 32.893 -20.268 9.741 1.00 95.44 715 HIS A CA 1
ATOM 5571 C C . HIS A 1 715 ? 34.071 -21.205 10.047 1.00 95.44 715 HIS A C 1
ATOM 5573 O O . HIS A 1 715 ? 35.220 -20.789 9.923 1.00 95.44 715 HIS A O 1
ATOM 5579 N N . ARG A 1 716 ? 33.823 -22.499 10.323 1.00 93.81 716 ARG A N 1
ATOM 5580 C CA . ARG A 1 716 ? 34.887 -23.511 10.522 1.00 93.81 716 ARG A CA 1
ATOM 5581 C C . ARG A 1 716 ? 35.833 -23.639 9.322 1.00 93.81 716 ARG A C 1
ATOM 5583 O O . ARG A 1 716 ? 36.992 -24.003 9.492 1.00 93.81 716 ARG A O 1
ATOM 5590 N N . ARG A 1 717 ? 35.359 -23.328 8.112 1.00 93.62 717 ARG A N 1
ATOM 5591 C CA . ARG A 1 717 ? 36.160 -23.298 6.875 1.00 93.62 717 ARG A CA 1
ATOM 5592 C C . ARG A 1 717 ? 36.957 -22.005 6.667 1.00 93.62 717 ARG A C 1
ATOM 5594 O O . ARG A 1 717 ? 37.665 -21.907 5.669 1.00 93.62 717 ARG A O 1
ATOM 5601 N N . GLY A 1 718 ? 36.835 -21.023 7.559 1.00 95.31 718 GLY A N 1
ATOM 5602 C CA . GLY A 1 718 ? 37.536 -19.741 7.472 1.00 95.31 718 GLY A CA 1
ATOM 5603 C C . GLY A 1 718 ? 36.962 -18.774 6.432 1.00 95.31 718 GLY A C 1
ATOM 5604 O O . GLY A 1 718 ? 37.656 -17.847 6.023 1.00 95.31 718 GLY A O 1
ATOM 5605 N N . LEU A 1 719 ? 35.711 -18.963 5.987 1.00 96.06 719 LEU A N 1
ATOM 5606 C CA . LEU A 1 719 ? 35.114 -18.132 4.929 1.00 96.06 719 LEU A CA 1
ATOM 5607 C C . LEU A 1 719 ? 34.775 -16.699 5.369 1.00 96.06 719 LEU A C 1
ATOM 5609 O O . LEU A 1 719 ? 34.495 -15.873 4.513 1.00 96.06 719 LEU A O 1
ATOM 5613 N N . PHE A 1 720 ? 34.799 -16.405 6.671 1.00 95.62 720 PHE A N 1
ATOM 5614 C CA . PHE A 1 720 ? 34.479 -15.085 7.236 1.00 95.62 720 PHE A CA 1
ATOM 5615 C C . PHE A 1 720 ? 35.689 -14.426 7.925 1.00 95.62 720 PHE A C 1
ATOM 5617 O O . PHE A 1 720 ? 35.540 -13.579 8.807 1.00 95.62 720 PHE A O 1
ATOM 5624 N N . GLY A 1 721 ? 36.908 -14.835 7.553 1.00 92.94 721 GLY A N 1
ATOM 5625 C CA . GLY A 1 721 ? 38.142 -14.299 8.127 1.00 92.94 721 GLY A CA 1
ATOM 5626 C C . GLY A 1 721 ? 38.222 -14.516 9.641 1.00 92.94 721 GLY A C 1
ATOM 5627 O O . GLY A 1 721 ? 38.077 -15.639 10.115 1.00 92.94 721 GLY A O 1
ATOM 5628 N N . SER A 1 722 ? 38.470 -13.441 10.394 1.00 93.81 722 SER A N 1
ATOM 5629 C CA . SER A 1 722 ? 38.594 -13.459 11.859 1.00 93.81 722 SER A CA 1
ATOM 5630 C C . SER A 1 722 ? 37.298 -13.111 12.602 1.00 93.81 722 SER A C 1
ATOM 5632 O O . SER A 1 722 ? 37.343 -12.847 13.803 1.00 93.81 722 SER A O 1
ATOM 5634 N N . MET A 1 723 ? 36.160 -13.023 11.906 1.00 95.62 723 MET A N 1
ATOM 5635 C CA . MET A 1 723 ? 34.874 -12.716 12.535 1.00 95.62 723 MET A CA 1
ATOM 5636 C C . MET A 1 723 ? 34.444 -13.871 13.458 1.00 95.62 723 MET A C 1
ATOM 5638 O O . MET A 1 723 ? 34.346 -14.990 12.963 1.00 95.62 723 MET A O 1
ATOM 5642 N N . PRO A 1 724 ? 34.135 -13.624 14.748 1.00 94.56 724 PRO A N 1
ATOM 5643 C CA . PRO A 1 724 ? 33.591 -14.652 15.639 1.00 94.56 724 PRO A CA 1
ATOM 5644 C C . PRO A 1 724 ? 32.237 -15.192 15.157 1.00 94.56 724 PRO A C 1
ATOM 5646 O O . PRO A 1 724 ? 31.439 -14.442 14.582 1.00 94.56 724 PRO A O 1
ATOM 5649 N N . LEU A 1 725 ? 31.938 -16.462 15.447 1.00 94.69 725 LEU A N 1
ATOM 5650 C CA . LEU A 1 725 ? 30.691 -17.119 15.037 1.00 94.69 725 LEU A CA 1
ATOM 5651 C C . LEU A 1 725 ? 29.452 -16.378 15.557 1.00 94.69 725 LEU A C 1
ATOM 5653 O O . LEU A 1 725 ? 28.502 -16.167 14.808 1.00 94.69 725 LEU A O 1
ATOM 5657 N N . GLU A 1 726 ? 29.490 -15.917 16.806 1.00 93.88 726 GLU A N 1
ATOM 5658 C CA . GLU A 1 726 ? 28.402 -15.193 17.470 1.00 93.88 726 GLU A CA 1
ATOM 5659 C C . GLU A 1 726 ? 28.092 -13.885 16.735 1.00 93.88 726 GLU A C 1
ATOM 5661 O O . GLU A 1 726 ? 26.932 -13.515 16.545 1.00 93.88 726 GLU A O 1
ATOM 5666 N N . LYS A 1 727 ? 29.133 -13.198 16.243 1.00 94.38 727 LYS A N 1
ATOM 5667 C CA . LYS A 1 727 ? 28.970 -11.989 15.430 1.00 94.38 727 LYS A CA 1
ATOM 5668 C C . LYS A 1 727 ? 28.354 -12.317 14.070 1.00 94.38 727 LYS A C 1
ATOM 5670 O O . LYS A 1 727 ? 27.483 -11.574 13.618 1.00 94.38 727 LYS A O 1
ATOM 5675 N N . GLY A 1 728 ? 28.757 -13.427 13.452 1.00 95.88 728 GLY A N 1
ATOM 5676 C CA . GLY A 1 728 ? 28.157 -13.919 12.213 1.00 95.88 728 GLY A CA 1
ATOM 5677 C C . GLY A 1 728 ? 26.667 -14.250 12.365 1.00 95.88 728 GLY A C 1
ATOM 5678 O O . GLY A 1 728 ? 25.856 -13.830 11.539 1.00 95.88 728 GLY A O 1
ATOM 5679 N N . MET A 1 729 ? 26.281 -14.922 13.454 1.00 95.75 729 MET A N 1
ATOM 5680 C CA . MET A 1 729 ? 24.874 -15.217 13.764 1.00 95.75 729 MET A CA 1
ATOM 5681 C C . MET A 1 729 ? 24.071 -13.945 14.054 1.00 95.75 729 MET A C 1
ATOM 5683 O O . MET A 1 729 ? 22.963 -13.787 13.539 1.00 95.75 729 MET A O 1
ATOM 5687 N N . ALA A 1 730 ? 24.642 -12.998 14.805 1.00 95.38 730 ALA A N 1
ATOM 5688 C CA . ALA A 1 730 ? 24.012 -11.705 15.067 1.00 95.38 730 ALA A CA 1
ATOM 5689 C C . ALA A 1 730 ? 23.808 -10.888 13.779 1.00 95.38 730 ALA A C 1
ATOM 5691 O O . ALA A 1 730 ? 22.770 -10.248 13.610 1.00 95.38 730 ALA A O 1
ATOM 5692 N N . ASN A 1 731 ? 24.771 -10.923 12.852 1.00 97.88 731 ASN A N 1
ATOM 5693 C CA . ASN A 1 731 ? 24.641 -10.292 11.540 1.00 97.88 731 ASN A CA 1
ATOM 5694 C C . ASN A 1 731 ? 23.538 -10.956 10.701 1.00 97.88 731 ASN A C 1
ATOM 5696 O O . ASN A 1 731 ? 22.698 -10.241 10.157 1.00 97.88 731 ASN A O 1
ATOM 5700 N N . TYR A 1 732 ? 23.481 -12.293 10.662 1.00 98.06 732 TYR A N 1
ATOM 5701 C CA . TYR A 1 732 ? 22.405 -13.021 9.981 1.00 98.06 732 TYR A CA 1
ATOM 5702 C C . TYR A 1 732 ? 21.029 -12.644 10.543 1.00 98.06 732 TYR A C 1
ATOM 5704 O O . TYR A 1 732 ? 20.146 -12.236 9.789 1.00 98.06 732 TYR A O 1
ATOM 5712 N N . LYS A 1 733 ? 20.867 -12.678 11.872 1.00 97.50 733 LYS A N 1
ATOM 5713 C CA . LYS A 1 733 ? 19.633 -12.248 12.542 1.00 97.50 733 LYS A CA 1
ATOM 5714 C C . LYS A 1 733 ? 19.269 -10.809 12.174 1.00 97.50 733 LYS A C 1
ATOM 5716 O O . LYS A 1 733 ? 18.131 -10.548 11.792 1.00 97.50 733 LYS A O 1
ATOM 5721 N N . LYS A 1 734 ? 20.236 -9.888 12.219 1.00 97.81 734 LYS A N 1
ATOM 5722 C CA . LYS A 1 734 ? 20.038 -8.485 11.833 1.00 97.81 734 LYS A CA 1
ATOM 5723 C C . LYS A 1 734 ? 19.576 -8.350 10.376 1.00 97.81 734 LYS A C 1
ATOM 5725 O O . LYS A 1 734 ? 18.686 -7.550 10.102 1.00 97.81 734 LYS A O 1
ATOM 5730 N N . ALA A 1 735 ? 20.155 -9.115 9.451 1.00 98.44 735 ALA A N 1
ATOM 5731 C CA . ALA A 1 735 ? 19.758 -9.097 8.046 1.00 98.44 735 ALA A CA 1
ATOM 5732 C C . ALA A 1 735 ? 18.306 -9.565 7.855 1.00 98.44 735 ALA A C 1
ATOM 5734 O O . ALA A 1 735 ? 17.572 -8.970 7.063 1.00 98.44 735 ALA A O 1
ATOM 5735 N N . ILE A 1 736 ? 17.881 -10.595 8.599 1.00 98.62 736 ILE A N 1
ATOM 5736 C CA . ILE A 1 736 ? 16.489 -11.058 8.597 1.00 98.62 736 ILE A CA 1
ATOM 5737 C C . ILE A 1 736 ? 15.559 -10.008 9.209 1.00 98.62 736 ILE A C 1
ATOM 5739 O O . ILE A 1 736 ? 14.552 -9.681 8.589 1.00 98.62 736 ILE A O 1
ATOM 5743 N N . ASP A 1 737 ? 15.909 -9.437 10.364 1.00 98.25 737 ASP A N 1
ATOM 5744 C CA . ASP A 1 737 ? 15.119 -8.396 11.036 1.00 98.25 737 ASP A CA 1
ATOM 5745 C C . ASP A 1 737 ? 14.913 -7.167 10.128 1.00 98.25 737 ASP A C 1
ATOM 5747 O O . ASP A 1 737 ? 13.783 -6.727 9.908 1.00 98.25 737 ASP A O 1
ATOM 5751 N N . ASP A 1 738 ? 15.983 -6.643 9.524 1.00 97.94 738 ASP A N 1
ATOM 5752 C CA . ASP A 1 738 ? 15.891 -5.510 8.595 1.00 97.94 738 ASP A CA 1
ATOM 5753 C C . ASP A 1 738 ? 15.080 -5.872 7.335 1.00 97.94 738 ASP A C 1
ATOM 5755 O O . ASP A 1 738 ? 14.312 -5.057 6.816 1.00 97.94 738 ASP A O 1
ATOM 5759 N N . GLY A 1 739 ? 15.193 -7.115 6.860 1.00 97.94 739 GLY A N 1
ATOM 5760 C CA . GLY A 1 739 ? 14.396 -7.619 5.747 1.00 97.94 739 GLY A CA 1
ATOM 5761 C C . GLY A 1 739 ? 12.911 -7.794 6.074 1.00 97.94 739 GLY A C 1
ATOM 5762 O O . GLY A 1 739 ? 12.073 -7.516 5.216 1.00 97.94 739 GLY A O 1
ATOM 5763 N N . LEU A 1 740 ? 12.565 -8.203 7.298 1.00 98.50 740 LEU A N 1
ATOM 5764 C CA . LEU A 1 740 ? 11.182 -8.269 7.780 1.00 98.50 740 LEU A CA 1
ATOM 5765 C C . LEU A 1 740 ? 10.566 -6.873 7.838 1.00 98.50 740 LEU A C 1
ATOM 5767 O O . LEU A 1 740 ? 9.472 -6.677 7.309 1.00 98.50 740 LEU A O 1
ATOM 5771 N N . LEU A 1 741 ? 11.295 -5.898 8.393 1.00 98.00 741 LEU A N 1
ATOM 5772 C CA . LEU A 1 741 ? 10.867 -4.499 8.405 1.00 98.00 741 LEU A CA 1
ATOM 5773 C C . LEU A 1 741 ? 10.590 -3.999 6.984 1.00 98.00 741 LEU A C 1
ATOM 5775 O O . LEU A 1 741 ? 9.524 -3.447 6.730 1.00 98.00 741 LEU A O 1
ATOM 5779 N N . LYS A 1 742 ? 11.490 -4.274 6.034 1.00 97.94 742 LYS A N 1
ATOM 5780 C CA . LYS A 1 742 ? 11.286 -3.942 4.618 1.00 97.94 742 LYS A CA 1
ATOM 5781 C C . LYS A 1 742 ? 10.045 -4.625 4.028 1.00 97.94 742 LYS A C 1
ATOM 5783 O O . LYS A 1 742 ? 9.285 -3.997 3.303 1.00 97.94 742 LYS A O 1
ATOM 5788 N N . ILE A 1 743 ? 9.817 -5.914 4.293 1.00 98.19 743 ILE A N 1
ATOM 5789 C CA . ILE A 1 743 ? 8.651 -6.635 3.747 1.00 98.19 743 ILE A CA 1
ATOM 5790 C C . ILE A 1 743 ? 7.340 -6.084 4.320 1.00 98.19 743 ILE A C 1
ATOM 5792 O O . ILE A 1 743 ? 6.388 -5.891 3.567 1.00 98.19 743 ILE A O 1
ATOM 5796 N N . MET A 1 744 ? 7.287 -5.795 5.621 1.00 97.69 744 MET A N 1
ATOM 5797 C CA . MET A 1 744 ? 6.125 -5.157 6.246 1.00 97.69 744 MET A CA 1
ATOM 5798 C C . MET A 1 744 ? 5.888 -3.754 5.677 1.00 97.69 744 MET A C 1
ATOM 5800 O O . MET A 1 744 ? 4.752 -3.394 5.355 1.00 97.69 744 MET A O 1
ATOM 5804 N N . SER A 1 745 ? 6.966 -2.989 5.478 1.00 97.44 745 SER A N 1
ATOM 5805 C CA . SER A 1 745 ? 6.889 -1.614 4.994 1.00 97.44 745 SER A CA 1
ATOM 5806 C C . SER A 1 745 ? 6.352 -1.512 3.567 1.00 97.44 745 SER A C 1
ATOM 5808 O O . SER A 1 745 ? 5.698 -0.520 3.250 1.00 97.44 745 SER A O 1
ATOM 5810 N N . LYS A 1 746 ? 6.521 -2.552 2.734 1.00 97.56 746 LYS A N 1
ATOM 5811 C CA . LYS A 1 746 ? 5.899 -2.634 1.398 1.00 97.56 746 LYS A CA 1
ATOM 5812 C C . LYS A 1 746 ? 4.384 -2.510 1.441 1.00 97.56 746 LYS A C 1
ATOM 5814 O O . LYS A 1 746 ? 3.814 -2.026 0.471 1.00 97.56 746 LYS A O 1
ATOM 5819 N N . MET A 1 747 ? 3.746 -2.973 2.517 1.00 95.12 747 MET A N 1
ATOM 5820 C CA . MET A 1 747 ? 2.303 -2.847 2.744 1.00 95.12 747 MET A CA 1
ATOM 5821 C C . MET A 1 747 ? 1.950 -1.624 3.614 1.00 95.12 747 MET A C 1
ATOM 5823 O O . MET A 1 747 ? 0.787 -1.387 3.927 1.00 95.12 747 MET A O 1
ATOM 5827 N N . GLY A 1 748 ? 2.948 -0.850 4.047 1.00 95.56 748 GLY A N 1
ATOM 5828 C CA . GLY A 1 748 ? 2.775 0.234 5.014 1.00 95.56 748 GLY A CA 1
ATOM 5829 C C . GLY A 1 748 ? 2.504 -0.255 6.441 1.00 95.56 748 GLY A C 1
ATOM 5830 O O . GLY A 1 748 ? 1.924 0.481 7.233 1.00 95.56 748 GLY A O 1
ATOM 5831 N N . ILE A 1 749 ? 2.862 -1.502 6.769 1.00 96.94 749 ILE A N 1
ATOM 5832 C CA . ILE A 1 749 ? 2.650 -2.086 8.100 1.00 96.94 749 ILE A CA 1
ATOM 5833 C C . ILE A 1 749 ? 3.865 -1.785 8.975 1.00 96.94 749 ILE A C 1
ATOM 5835 O O . ILE A 1 749 ? 5.005 -2.046 8.589 1.00 96.94 749 ILE A O 1
ATOM 5839 N N . SER A 1 750 ? 3.622 -1.281 10.179 1.00 95.19 750 SER A N 1
ATOM 5840 C CA . SER A 1 750 ? 4.659 -0.832 11.105 1.00 95.19 750 SER A CA 1
ATOM 5841 C C . SER A 1 750 ? 4.985 -1.881 12.169 1.00 95.19 750 SER A C 1
ATOM 5843 O O . SER A 1 750 ? 6.137 -2.007 12.574 1.00 95.19 750 SER A O 1
ATOM 5845 N N . VAL A 1 751 ? 4.007 -2.660 12.640 1.00 94.31 751 VAL A N 1
ATOM 5846 C CA . VAL A 1 751 ? 4.198 -3.597 13.765 1.00 94.31 751 VAL A CA 1
ATOM 5847 C C . VAL A 1 751 ? 3.964 -5.052 13.380 1.00 94.31 751 VAL A C 1
ATOM 5849 O O . VAL A 1 751 ? 2.994 -5.393 12.704 1.00 94.31 751 VAL A O 1
ATOM 5852 N N . ILE A 1 752 ? 4.854 -5.935 13.841 1.00 95.38 752 ILE A N 1
ATOM 5853 C CA . ILE A 1 752 ? 4.830 -7.356 13.468 1.00 95.38 752 ILE A CA 1
ATOM 5854 C C . ILE A 1 752 ? 3.560 -8.074 13.947 1.00 95.38 752 ILE A C 1
ATOM 5856 O O . ILE A 1 752 ? 3.107 -9.020 13.303 1.00 95.38 752 ILE A O 1
ATOM 5860 N N . SER A 1 753 ? 2.951 -7.613 15.046 1.00 92.69 753 SER A N 1
ATOM 5861 C CA . SER A 1 753 ? 1.700 -8.175 15.566 1.00 92.69 753 SER A CA 1
ATOM 5862 C C . SER A 1 753 ? 0.551 -8.053 14.570 1.00 92.69 753 SER A C 1
ATOM 5864 O O . SER A 1 753 ? -0.203 -9.006 14.423 1.00 92.69 753 SER A O 1
ATOM 5866 N N . SER A 1 754 ? 0.462 -6.935 13.845 1.00 94.31 754 SER A N 1
ATOM 5867 C CA . SER A 1 754 ? -0.594 -6.701 12.851 1.00 94.31 754 SER A CA 1
ATOM 5868 C C . SER A 1 754 ? -0.290 -7.370 11.504 1.00 94.31 754 SER A C 1
ATOM 5870 O O . SER A 1 754 ? -1.179 -7.591 10.687 1.00 94.31 754 SER A O 1
ATOM 5872 N N . TYR A 1 755 ? 0.974 -7.739 11.265 1.00 95.75 755 TYR A N 1
ATOM 5873 C CA . TYR A 1 755 ? 1.367 -8.550 10.110 1.00 95.75 755 TYR A CA 1
ATOM 5874 C C . TYR A 1 755 ? 1.035 -10.042 10.302 1.00 95.75 755 TYR A C 1
ATOM 5876 O O . TYR A 1 755 ? 0.703 -10.747 9.343 1.00 95.75 755 TYR A O 1
ATOM 5884 N N . ARG A 1 756 ? 1.139 -10.541 11.541 1.00 95.31 756 ARG A N 1
ATOM 5885 C CA . ARG A 1 756 ? 0.957 -11.955 11.890 1.00 95.31 756 ARG A CA 1
ATOM 5886 C C . ARG A 1 756 ? -0.465 -12.433 11.616 1.00 95.31 756 ARG A C 1
ATOM 5888 O O . ARG A 1 756 ? -1.427 -11.840 12.087 1.00 95.31 756 ARG A O 1
ATOM 5895 N N . GLY A 1 757 ? -0.591 -13.559 10.916 1.00 92.06 757 GLY A N 1
ATOM 5896 C CA . GLY A 1 757 ? -1.895 -14.147 10.578 1.00 92.06 757 GLY A CA 1
ATOM 5897 C C . GLY A 1 757 ? -2.678 -13.368 9.510 1.00 92.06 757 GLY A C 1
ATOM 5898 O O . GLY A 1 757 ? -3.800 -13.747 9.176 1.00 92.06 757 GLY A O 1
ATOM 5899 N N . GLY A 1 758 ? -2.100 -12.297 8.951 1.00 91.94 758 GLY A N 1
ATOM 5900 C CA . GLY A 1 758 ? -2.733 -11.500 7.902 1.00 91.94 758 GLY A CA 1
ATOM 5901 C C . GLY A 1 758 ? -2.718 -12.155 6.523 1.00 91.94 758 GLY A C 1
ATOM 5902 O O . GLY A 1 758 ? -3.503 -11.761 5.666 1.00 91.94 758 GLY A O 1
ATOM 5903 N N . GLY A 1 759 ? -1.847 -13.148 6.288 1.00 93.31 759 GLY A N 1
ATOM 5904 C CA . GLY A 1 759 ? -1.724 -13.783 4.974 1.00 93.31 759 GLY A CA 1
ATOM 5905 C C . GLY A 1 759 ? -1.429 -12.767 3.865 1.00 93.31 759 GLY A C 1
ATOM 5906 O O . GLY A 1 759 ? -2.087 -12.778 2.830 1.00 93.31 759 GLY A O 1
ATOM 5907 N N . ASN A 1 760 ? -0.466 -11.861 4.084 1.00 94.38 760 ASN A N 1
ATOM 5908 C CA . ASN A 1 760 ? -0.143 -10.731 3.195 1.00 94.38 760 ASN A CA 1
ATOM 5909 C C . ASN A 1 760 ? 0.581 -11.147 1.893 1.00 94.38 760 ASN A C 1
ATOM 5911 O O . ASN A 1 760 ? 1.537 -10.504 1.449 1.00 94.38 760 ASN A O 1
ATOM 5915 N N . PHE A 1 761 ? 0.112 -12.228 1.275 1.00 95.62 761 PHE A N 1
ATOM 5916 C CA . PHE A 1 761 ? 0.645 -12.824 0.062 1.00 95.62 761 PHE A CA 1
ATOM 5917 C C . PHE A 1 761 ? -0.483 -13.258 -0.875 1.00 95.62 761 PHE A C 1
ATOM 5919 O O . PHE A 1 761 ? -1.638 -13.417 -0.478 1.00 95.62 761 PHE A O 1
ATOM 5926 N N . GLU A 1 762 ? -0.120 -13.512 -2.123 1.00 94.38 762 GLU A N 1
ATOM 5927 C CA . GLU A 1 762 ? -0.927 -14.290 -3.052 1.00 94.38 762 GLU A CA 1
ATOM 5928 C C . GLU A 1 762 ? -0.223 -15.605 -3.381 1.00 94.38 762 GLU A C 1
ATOM 5930 O O . GLU A 1 762 ? 0.970 -15.620 -3.691 1.00 94.38 762 GLU A O 1
ATOM 5935 N N . ALA A 1 763 ? -0.973 -16.704 -3.335 1.00 95.12 763 ALA A N 1
ATOM 5936 C CA . ALA A 1 763 ? -0.491 -18.019 -3.722 1.00 95.12 763 ALA A CA 1
ATOM 5937 C C . ALA A 1 763 ? -0.666 -18.238 -5.235 1.00 95.12 763 ALA A C 1
ATOM 5939 O O . ALA A 1 763 ? -1.789 -18.235 -5.747 1.00 95.12 763 ALA A O 1
ATOM 5940 N N . ILE A 1 764 ? 0.431 -18.491 -5.952 1.00 93.62 764 ILE A N 1
ATOM 5941 C CA . ILE A 1 764 ? 0.433 -18.783 -7.392 1.00 93.62 764 ILE A CA 1
ATOM 5942 C C . ILE A 1 764 ? 0.738 -20.260 -7.621 1.00 93.62 764 ILE A C 1
ATOM 5944 O O . ILE A 1 764 ? 1.862 -20.703 -7.396 1.00 93.62 764 ILE A O 1
ATOM 5948 N N . GLY A 1 765 ? -0.235 -21.002 -8.153 1.00 92.31 765 GLY A N 1
ATOM 5949 C CA . GLY A 1 765 ? -0.044 -22.401 -8.529 1.00 92.31 765 GLY A CA 1
ATOM 5950 C C . GLY A 1 765 ? -0.091 -23.373 -7.351 1.00 92.31 765 GLY A C 1
ATOM 5951 O O . GLY A 1 765 ? 0.442 -24.473 -7.468 1.00 92.31 765 GLY A O 1
ATOM 5952 N N . LEU A 1 766 ? -0.726 -22.984 -6.242 1.00 94.38 766 LEU A N 1
ATOM 5953 C CA . LEU A 1 766 ? -1.206 -23.903 -5.205 1.00 94.38 766 LEU A CA 1
ATOM 5954 C C . LEU A 1 766 ? -2.680 -24.220 -5.466 1.00 94.38 766 LEU A C 1
ATOM 5956 O O . LEU A 1 766 ? -3.402 -23.385 -6.007 1.00 94.38 766 LEU A O 1
ATOM 5960 N N . SER A 1 767 ? -3.151 -25.414 -5.106 1.00 93.31 767 SER A N 1
ATOM 5961 C CA . SER A 1 767 ? -4.562 -25.746 -5.308 1.00 93.31 767 SER A CA 1
ATOM 5962 C C . SER A 1 767 ? -5.473 -24.872 -4.445 1.00 93.31 767 SER A C 1
ATOM 5964 O O . SER A 1 767 ? -5.173 -24.556 -3.291 1.00 93.31 767 SER A O 1
ATOM 5966 N N . ARG A 1 768 ? -6.616 -24.469 -5.010 1.00 91.12 768 ARG A N 1
ATOM 5967 C CA . ARG A 1 768 ? -7.592 -23.619 -4.305 1.00 91.12 768 ARG A CA 1
ATOM 5968 C C . ARG A 1 768 ? -8.097 -24.283 -3.025 1.00 91.12 768 ARG A C 1
ATOM 5970 O O . ARG A 1 768 ? -8.274 -23.604 -2.021 1.00 91.12 768 ARG A O 1
ATOM 5977 N N . ALA A 1 769 ? -8.279 -25.605 -3.057 1.00 92.44 769 ALA A N 1
ATOM 5978 C CA . ALA A 1 769 ? -8.707 -26.389 -1.903 1.00 92.44 769 ALA A CA 1
ATOM 5979 C C . ALA A 1 769 ? -7.660 -26.365 -0.778 1.00 92.44 769 ALA A C 1
ATOM 5981 O O . ALA A 1 769 ? -8.012 -26.083 0.365 1.00 92.44 769 ALA A O 1
ATOM 5982 N N . LEU A 1 770 ? -6.375 -26.564 -1.107 1.00 95.06 770 LEU A N 1
ATOM 5983 C CA . LEU A 1 770 ? -5.269 -26.462 -0.148 1.00 95.06 770 LEU A CA 1
ATOM 5984 C C . LEU A 1 770 ? -5.240 -25.079 0.520 1.00 95.06 770 LEU A C 1
ATOM 5986 O O . LEU A 1 770 ? -5.132 -24.975 1.743 1.00 95.06 770 LEU A O 1
ATOM 5990 N N . VAL A 1 771 ? -5.337 -24.016 -0.285 1.00 95.12 771 VAL A N 1
ATOM 5991 C CA . VAL A 1 771 ? -5.280 -22.634 0.211 1.00 95.12 771 VAL A CA 1
ATOM 5992 C C . VAL A 1 771 ? -6.500 -22.307 1.070 1.00 95.12 771 VAL A C 1
ATOM 5994 O O . VAL A 1 771 ? -6.334 -21.784 2.165 1.00 95.12 771 VAL A O 1
ATOM 5997 N N . ALA A 1 772 ? -7.708 -22.692 0.660 1.00 92.88 772 ALA A N 1
ATOM 5998 C CA . ALA A 1 772 ? -8.912 -22.495 1.469 1.00 92.88 772 ALA A CA 1
ATOM 5999 C C . ALA A 1 772 ? -8.885 -23.285 2.796 1.00 92.88 772 ALA A C 1
ATOM 6001 O O . ALA A 1 772 ? -9.404 -22.819 3.818 1.00 92.88 772 ALA A O 1
ATOM 6002 N N . GLU A 1 773 ? -8.282 -24.479 2.812 1.00 94.62 773 GLU A N 1
ATOM 6003 C CA . GLU A 1 773 ? -8.204 -25.295 4.026 1.00 94.62 773 GLU A CA 1
ATOM 6004 C C . GLU A 1 773 ? -7.192 -24.739 5.034 1.00 94.62 773 GLU A C 1
ATOM 6006 O O . GLU A 1 773 ? -7.535 -24.623 6.215 1.00 94.62 773 GLU A O 1
ATOM 6011 N N . HIS A 1 774 ? -5.974 -24.413 4.584 1.00 95.62 774 HIS A N 1
ATOM 6012 C CA . HIS A 1 774 ? -4.825 -24.136 5.459 1.00 95.62 774 HIS A CA 1
ATOM 6013 C C . HIS A 1 774 ? -4.389 -22.668 5.496 1.00 95.62 774 HIS A C 1
ATOM 6015 O O . HIS A 1 774 ? -3.641 -22.278 6.390 1.00 95.62 774 HIS A O 1
ATOM 6021 N N . PHE A 1 775 ? -4.847 -21.855 4.546 1.00 94.94 775 PHE A N 1
ATOM 6022 C CA . PHE A 1 775 ? -4.454 -20.458 4.386 1.00 94.94 775 PHE A CA 1
ATOM 6023 C C . PHE A 1 775 ? -5.644 -19.551 4.013 1.00 94.94 775 PHE A C 1
ATOM 6025 O O . PHE A 1 775 ? -5.559 -18.799 3.041 1.00 94.94 775 PHE A O 1
ATOM 6032 N N . PRO A 1 776 ? -6.762 -19.576 4.761 1.00 89.81 776 PRO A N 1
ATOM 6033 C CA . PRO A 1 776 ? -8.020 -18.951 4.340 1.00 89.81 776 PRO A CA 1
ATOM 6034 C C . PRO A 1 776 ? -7.950 -17.426 4.145 1.00 89.81 776 PRO A C 1
ATOM 6036 O O . PRO A 1 776 ? -8.821 -16.860 3.495 1.00 89.81 776 PRO A O 1
ATOM 6039 N N . ALA A 1 777 ? -6.933 -16.753 4.694 1.00 85.50 777 ALA A N 1
ATOM 6040 C CA . ALA A 1 777 ? -6.695 -15.321 4.492 1.00 85.50 777 ALA A CA 1
ATOM 6041 C C . ALA A 1 777 ? -6.048 -14.984 3.130 1.00 85.50 777 ALA A C 1
ATOM 6043 O O . ALA A 1 777 ? -6.053 -13.825 2.710 1.00 85.50 777 ALA A O 1
ATOM 6044 N N . MET A 1 778 ? -5.459 -15.978 2.456 1.00 90.50 778 MET A N 1
ATOM 6045 C CA . MET A 1 778 ? -4.747 -15.818 1.190 1.00 90.50 778 MET A CA 1
ATOM 6046 C C . MET A 1 778 ? -5.630 -16.181 -0.000 1.00 90.50 778 MET A C 1
ATOM 6048 O O . MET A 1 778 ? -6.482 -17.063 0.059 1.00 90.50 778 MET A O 1
ATOM 6052 N N . VAL A 1 779 ? -5.366 -15.524 -1.125 1.00 85.75 779 VAL A N 1
ATOM 6053 C CA . VAL A 1 779 ? -6.020 -15.805 -2.406 1.00 85.75 779 VAL A CA 1
ATOM 6054 C C . VAL A 1 779 ? -5.141 -16.691 -3.281 1.00 85.75 779 VAL A C 1
ATOM 6056 O O . VAL A 1 779 ? -3.914 -16.571 -3.276 1.00 85.75 779 VAL A O 1
ATOM 6059 N N . SER A 1 780 ? -5.778 -17.566 -4.063 1.00 90.12 780 SER A N 1
ATOM 6060 C CA . SER A 1 780 ? -5.116 -18.371 -5.092 1.00 90.12 780 SER A CA 1
ATOM 6061 C C . SER A 1 780 ? -5.956 -18.439 -6.361 1.00 90.12 780 SER A C 1
ATOM 6063 O O . SER A 1 780 ? -6.849 -19.271 -6.527 1.00 90.12 780 SER A O 1
ATOM 6065 N N . ARG A 1 781 ? -5.707 -17.496 -7.269 1.00 85.44 781 ARG A N 1
ATOM 6066 C CA . ARG A 1 781 ? -6.531 -17.327 -8.479 1.00 85.44 781 ARG A CA 1
ATOM 6067 C C . ARG A 1 781 ? -6.173 -18.331 -9.568 1.00 85.44 781 ARG A C 1
ATOM 6069 O O . ARG A 1 781 ? -7.038 -18.751 -10.338 1.00 85.44 781 ARG A O 1
ATOM 6076 N N . ILE A 1 782 ? -4.918 -18.769 -9.572 1.00 87.12 782 ILE A N 1
ATOM 6077 C CA . ILE A 1 782 ? -4.408 -19.833 -10.430 1.00 87.12 782 ILE A CA 1
ATOM 6078 C C . ILE A 1 782 ? -4.160 -21.048 -9.546 1.00 87.12 782 ILE A C 1
ATOM 6080 O O . ILE A 1 782 ? -3.204 -21.056 -8.766 1.00 87.12 782 ILE A O 1
ATOM 6084 N N . SER A 1 783 ? -5.045 -22.039 -9.678 1.00 86.94 783 SER A N 1
ATOM 6085 C CA . SER A 1 783 ? -4.909 -23.333 -9.005 1.00 86.94 783 SER A CA 1
ATOM 6086 C C . SER A 1 783 ? -3.634 -24.045 -9.476 1.00 86.94 783 SER A C 1
ATOM 6088 O O . SER A 1 783 ? -3.081 -23.695 -10.517 1.00 86.94 783 SER A O 1
ATOM 6090 N N . GLY A 1 784 ? -3.147 -25.035 -8.734 1.00 90.81 784 GLY A N 1
ATOM 6091 C CA . GLY A 1 784 ? -2.018 -25.848 -9.179 1.00 90.81 784 GLY A CA 1
ATOM 6092 C C . GLY A 1 784 ? -1.789 -27.068 -8.302 1.00 90.81 784 GLY A C 1
ATOM 6093 O O . GLY A 1 784 ? -2.608 -27.981 -8.275 1.00 90.81 784 GLY A O 1
ATOM 6094 N N . ILE A 1 785 ? -0.652 -27.105 -7.612 1.00 93.25 785 ILE A N 1
ATOM 6095 C CA . ILE A 1 785 ? -0.220 -28.261 -6.824 1.00 93.25 785 ILE A CA 1
ATOM 6096 C C . ILE A 1 785 ? -1.052 -28.407 -5.538 1.00 93.25 785 ILE A C 1
ATOM 6098 O O . ILE A 1 785 ? -1.192 -27.458 -4.763 1.00 93.25 785 ILE A O 1
ATOM 6102 N N . GLY A 1 786 ? -1.623 -29.593 -5.319 1.00 94.31 786 GLY A N 1
ATOM 6103 C CA . GLY A 1 786 ? -2.288 -29.965 -4.068 1.00 94.31 786 GLY A CA 1
ATOM 6104 C C . GLY A 1 786 ? -1.382 -30.730 -3.112 1.00 94.31 786 GLY A C 1
ATOM 6105 O O . GLY A 1 786 ? -0.181 -30.878 -3.344 1.00 94.31 786 GLY A O 1
ATOM 6106 N N . LEU A 1 787 ? -1.970 -31.279 -2.043 1.00 94.88 787 LEU A N 1
ATOM 6107 C CA . LEU A 1 787 ? -1.239 -32.059 -1.034 1.00 94.88 787 LEU A CA 1
ATOM 6108 C C . LEU A 1 787 ? -0.489 -33.253 -1.638 1.00 94.88 787 LEU A C 1
ATOM 6110 O O . LEU A 1 787 ? 0.672 -33.468 -1.302 1.00 94.88 787 LEU A O 1
ATOM 6114 N N . ASN A 1 788 ? -1.109 -33.992 -2.561 1.00 93.44 788 ASN A N 1
ATOM 6115 C CA . ASN A 1 788 ? -0.491 -35.177 -3.165 1.00 93.44 788 ASN A CA 1
ATOM 6116 C C . ASN A 1 788 ? 0.729 -34.793 -4.016 1.00 93.44 788 ASN A C 1
ATOM 6118 O O . ASN A 1 788 ? 1.769 -35.452 -3.961 1.00 93.44 788 ASN A O 1
ATOM 6122 N N . GLY A 1 789 ? 0.629 -33.687 -4.758 1.00 93.62 789 GLY A N 1
ATOM 6123 C CA . GLY A 1 789 ? 1.746 -33.136 -5.518 1.00 93.62 789 GLY A CA 1
ATOM 6124 C C . GLY A 1 789 ? 2.878 -32.643 -4.615 1.00 93.62 789 GLY A C 1
ATOM 6125 O O . GLY A 1 789 ? 4.042 -32.934 -4.888 1.00 93.62 789 GLY A O 1
ATOM 6126 N N . ILE A 1 790 ? 2.549 -31.956 -3.514 1.00 95.44 790 ILE A N 1
ATOM 6127 C CA . ILE A 1 790 ? 3.533 -31.509 -2.515 1.00 95.44 790 ILE A CA 1
ATOM 6128 C C . ILE A 1 790 ? 4.244 -32.717 -1.901 1.00 95.44 790 ILE A C 1
ATOM 6130 O O . ILE A 1 790 ? 5.472 -32.748 -1.890 1.00 95.44 790 ILE A O 1
ATOM 6134 N N . GLN A 1 791 ? 3.499 -33.735 -1.457 1.00 96.31 791 GLN A N 1
ATOM 6135 C CA . GLN A 1 791 ? 4.075 -34.961 -0.906 1.00 96.31 791 GLN A CA 1
ATOM 6136 C C . GLN A 1 791 ? 5.035 -35.606 -1.905 1.00 96.31 791 GLN A C 1
ATOM 6138 O O . GLN A 1 791 ? 6.168 -35.917 -1.546 1.00 96.31 791 GLN A O 1
ATOM 6143 N N . LYS A 1 792 ? 4.619 -35.761 -3.168 1.00 94.69 792 LYS A N 1
ATOM 6144 C CA . LYS A 1 792 ? 5.471 -36.331 -4.216 1.00 94.69 792 LYS A CA 1
ATOM 6145 C C . LYS A 1 792 ? 6.780 -35.553 -4.366 1.00 94.69 792 LYS A C 1
ATOM 6147 O O . LYS A 1 792 ? 7.843 -36.162 -4.351 1.00 94.69 792 LYS A O 1
ATOM 6152 N N . LYS A 1 793 ? 6.714 -34.221 -4.458 1.00 93.94 793 LYS A N 1
ATOM 6153 C CA . LYS A 1 793 ? 7.902 -33.362 -4.601 1.00 93.94 793 LYS A CA 1
ATOM 6154 C C . LYS A 1 793 ? 8.835 -33.446 -3.394 1.00 93.94 793 LYS A C 1
ATOM 6156 O O . LYS A 1 793 ? 10.046 -33.524 -3.577 1.00 93.94 793 LYS A O 1
ATOM 6161 N N . VAL A 1 794 ? 8.280 -33.459 -2.182 1.00 96.00 794 VAL A N 1
ATOM 6162 C CA . VAL A 1 794 ? 9.052 -33.624 -0.942 1.00 96.00 794 VAL A CA 1
ATOM 6163 C C . VAL A 1 794 ? 9.742 -34.988 -0.914 1.00 96.00 794 VAL A C 1
ATOM 6165 O O . VAL A 1 794 ? 10.932 -35.055 -0.629 1.00 96.00 794 VAL A O 1
ATOM 6168 N N . LEU A 1 795 ? 9.037 -36.069 -1.261 1.00 96.62 795 LEU A N 1
ATOM 6169 C CA . LEU A 1 795 ? 9.602 -37.421 -1.279 1.00 96.62 795 LEU A CA 1
ATOM 6170 C C . LEU A 1 795 ? 10.669 -37.603 -2.371 1.00 96.62 795 LEU A C 1
ATOM 6172 O O . LEU A 1 795 ? 11.694 -38.224 -2.111 1.00 96.62 795 LEU A O 1
ATOM 6176 N N . GLU A 1 796 ? 10.482 -37.032 -3.566 1.00 94.88 796 GLU A N 1
ATOM 6177 C CA . GLU A 1 796 ? 11.494 -37.036 -4.640 1.00 94.88 796 GLU A CA 1
ATOM 6178 C C . GLU A 1 796 ? 12.783 -36.316 -4.205 1.00 94.88 796 GLU A C 1
ATOM 6180 O O . GLU A 1 796 ? 13.895 -36.818 -4.411 1.00 94.88 796 GLU A O 1
ATOM 6185 N N . GLN A 1 797 ? 12.644 -35.151 -3.567 1.00 94.94 797 GLN A N 1
ATOM 6186 C CA . GLN A 1 797 ? 13.784 -34.386 -3.070 1.00 94.94 797 GLN A CA 1
ATOM 6187 C C . GLN A 1 797 ? 14.466 -35.082 -1.884 1.00 94.94 797 GLN A C 1
ATOM 6189 O O . GLN A 1 797 ? 15.695 -35.138 -1.826 1.00 94.94 797 GLN A O 1
ATOM 6194 N N . HIS A 1 798 ? 13.684 -35.662 -0.971 1.00 95.75 798 HIS A N 1
ATOM 6195 C CA . HIS A 1 798 ? 14.181 -36.444 0.161 1.00 95.75 798 HIS A CA 1
ATOM 6196 C C . HIS A 1 798 ? 14.962 -37.676 -0.311 1.00 95.75 798 HIS A C 1
ATOM 6198 O O . HIS A 1 798 ? 16.112 -37.859 0.086 1.00 95.75 798 HIS A O 1
ATOM 6204 N N . ALA A 1 799 ? 14.415 -38.451 -1.252 1.00 95.12 799 ALA A N 1
ATOM 6205 C CA . ALA A 1 799 ? 15.107 -39.595 -1.842 1.00 95.12 799 ALA A CA 1
ATOM 6206 C C . ALA A 1 799 ? 16.431 -39.183 -2.504 1.00 95.12 799 ALA A C 1
ATOM 6208 O O . ALA A 1 799 ? 17.448 -39.858 -2.343 1.00 95.12 799 ALA A O 1
ATOM 6209 N N . THR A 1 800 ? 16.442 -38.037 -3.194 1.00 92.94 800 THR A N 1
ATOM 6210 C CA . THR A 1 800 ? 17.671 -37.468 -3.761 1.00 92.94 800 THR A CA 1
ATOM 6211 C C . THR A 1 800 ? 18.688 -37.162 -2.664 1.00 92.94 800 THR A C 1
ATOM 6213 O O . THR A 1 800 ? 19.857 -37.487 -2.815 1.00 92.94 800 THR A O 1
ATOM 6216 N N . ALA A 1 801 ? 18.262 -36.563 -1.554 1.00 93.62 801 ALA A N 1
ATOM 6217 C CA . ALA A 1 801 ? 19.133 -36.159 -0.456 1.00 93.62 801 ALA A CA 1
ATOM 6218 C C . ALA A 1 801 ? 19.730 -37.321 0.349 1.00 93.62 801 ALA A C 1
ATOM 6220 O O . ALA A 1 801 ? 20.846 -37.204 0.855 1.00 93.62 801 ALA A O 1
ATOM 6221 N N . TYR A 1 802 ? 19.004 -38.435 0.471 1.00 92.12 802 TYR A N 1
ATOM 6222 C CA . TYR A 1 802 ? 19.463 -39.610 1.213 1.00 92.12 802 TYR A CA 1
ATOM 6223 C C . TYR A 1 802 ? 20.139 -40.682 0.344 1.00 92.12 802 TYR A C 1
ATOM 6225 O O . TYR A 1 802 ? 20.638 -41.667 0.892 1.00 92.12 802 TYR A O 1
ATOM 6233 N N . ASN A 1 803 ? 20.256 -40.461 -0.969 1.00 88.75 803 ASN A N 1
ATOM 6234 C CA . ASN A 1 803 ? 21.064 -41.296 -1.857 1.00 88.75 803 ASN A CA 1
ATOM 6235 C C . ASN A 1 803 ? 22.564 -41.201 -1.495 1.00 88.75 803 ASN A C 1
ATOM 6237 O O . ASN A 1 803 ? 23.105 -40.113 -1.297 1.00 88.75 803 ASN A O 1
ATOM 6241 N N . GLU A 1 804 ? 23.245 -42.346 -1.407 1.00 78.00 804 GLU A N 1
ATOM 6242 C CA . GLU A 1 804 ? 24.668 -42.442 -1.052 1.00 78.00 804 GLU A CA 1
ATOM 6243 C C . GLU A 1 804 ? 25.611 -41.765 -2.060 1.00 78.00 804 GLU A C 1
ATOM 6245 O O . GLU A 1 804 ? 26.713 -41.367 -1.688 1.00 78.00 804 GLU A O 1
ATOM 6250 N N . GLU A 1 805 ? 25.181 -41.569 -3.310 1.00 76.19 805 GLU A N 1
ATOM 6251 C CA . GLU A 1 805 ? 25.977 -40.896 -4.347 1.00 76.19 805 GLU A CA 1
ATOM 6252 C C . GLU A 1 805 ? 26.099 -39.373 -4.146 1.00 76.19 805 GLU A C 1
ATOM 6254 O O . GLU A 1 805 ? 26.876 -38.703 -4.833 1.00 76.19 805 GLU A O 1
ATOM 6259 N N . VAL A 1 806 ? 25.354 -38.787 -3.205 1.00 69.44 806 VAL A N 1
ATOM 6260 C CA . VAL A 1 806 ? 25.383 -37.343 -2.955 1.00 69.44 806 VAL A CA 1
ATOM 6261 C C . VAL A 1 806 ? 26.625 -36.941 -2.163 1.00 69.44 806 VAL A C 1
ATOM 6263 O O . VAL A 1 806 ? 26.695 -37.062 -0.941 1.00 69.44 806 VAL A O 1
ATOM 6266 N N . VAL A 1 807 ? 27.610 -36.387 -2.873 1.00 77.00 807 VAL A N 1
ATOM 6267 C CA . VAL A 1 807 ? 28.886 -35.948 -2.277 1.00 77.00 807 VAL A CA 1
ATOM 6268 C C . VAL A 1 807 ? 28.932 -34.439 -1.985 1.00 77.00 807 VAL A C 1
ATOM 6270 O O . VAL A 1 807 ? 29.667 -33.992 -1.096 1.00 77.00 807 VAL A O 1
ATOM 6273 N N . ALA A 1 808 ? 28.163 -33.638 -2.731 1.00 86.38 808 ALA A N 1
ATOM 6274 C CA . ALA A 1 808 ? 28.199 -32.177 -2.685 1.00 86.38 808 ALA A CA 1
ATOM 6275 C C . ALA A 1 808 ? 26.844 -31.543 -3.029 1.00 86.38 808 ALA A C 1
ATOM 6277 O O . ALA A 1 808 ? 26.060 -32.117 -3.784 1.00 86.38 808 ALA A O 1
ATOM 6278 N N . LEU A 1 809 ? 26.618 -30.325 -2.520 1.00 91.19 809 LEU A N 1
ATOM 6279 C CA . LEU A 1 809 ? 25.443 -29.530 -2.869 1.00 91.19 809 LEU A CA 1
ATOM 6280 C C . LEU A 1 809 ? 25.447 -29.174 -4.365 1.00 91.19 809 LEU A C 1
ATOM 6282 O O . LEU A 1 809 ? 26.508 -28.846 -4.915 1.00 91.19 809 LEU A O 1
ATOM 6286 N N . PRO A 1 810 ? 24.276 -29.153 -5.025 1.00 91.44 810 PRO A N 1
ATOM 6287 C CA . PRO A 1 810 ? 24.155 -28.650 -6.385 1.00 91.44 810 PRO A CA 1
ATOM 6288 C C . PRO A 1 810 ? 24.646 -27.203 -6.495 1.00 91.44 810 PRO A C 1
ATOM 6290 O O . PRO A 1 810 ? 24.478 -26.402 -5.576 1.00 91.44 810 PRO A O 1
ATOM 6293 N N . VAL A 1 811 ? 25.198 -26.834 -7.654 1.00 93.31 811 VAL A N 1
ATOM 6294 C CA . VAL A 1 811 ? 25.682 -25.462 -7.904 1.00 93.31 811 VAL A CA 1
ATOM 6295 C C . VAL A 1 811 ? 24.552 -24.430 -7.828 1.00 93.31 811 VAL A C 1
ATOM 6297 O O . VAL A 1 811 ? 24.809 -23.287 -7.475 1.00 93.31 811 VAL A O 1
ATOM 6300 N N . GLY A 1 812 ? 23.319 -24.825 -8.151 1.00 92.50 812 GLY A N 1
ATOM 6301 C CA . GLY A 1 812 ? 22.177 -23.925 -8.291 1.00 92.50 812 GLY A CA 1
ATOM 6302 C C . GLY A 1 812 ? 22.032 -23.376 -9.711 1.00 92.50 812 GLY A C 1
ATOM 6303 O O . GLY A 1 812 ? 22.593 -23.910 -10.674 1.00 92.50 812 GLY A O 1
ATOM 6304 N N . GLY A 1 813 ? 21.238 -22.321 -9.846 1.00 93.62 813 GLY A N 1
ATOM 6305 C CA . GLY A 1 813 ? 20.917 -21.686 -11.120 1.00 93.62 813 GLY A CA 1
ATOM 6306 C C . GLY A 1 813 ? 19.525 -21.062 -11.147 1.00 93.62 813 GLY A C 1
ATOM 6307 O O . GLY A 1 813 ? 18.837 -21.152 -12.155 1.00 93.62 813 GLY A O 1
ATOM 6308 N N . PHE A 1 814 ? 19.078 -20.515 -10.018 1.00 94.31 814 PHE A N 1
ATOM 6309 C CA . PHE A 1 814 ? 17.840 -19.751 -9.896 1.00 94.31 814 PHE A CA 1
ATOM 6310 C C . PHE A 1 814 ? 18.096 -18.249 -10.040 1.00 94.31 814 PHE A C 1
ATOM 6312 O O . PHE A 1 814 ? 17.306 -17.535 -10.668 1.00 94.31 814 PHE A O 1
ATOM 6319 N N . TYR A 1 815 ? 19.190 -17.749 -9.459 1.00 93.31 815 TYR A N 1
ATOM 6320 C CA . TYR A 1 815 ? 19.536 -16.327 -9.502 1.00 93.31 815 TYR A CA 1
ATOM 6321 C C . TYR A 1 815 ? 20.380 -16.001 -10.743 1.00 93.31 815 TYR A C 1
ATOM 6323 O O . TYR A 1 815 ? 20.158 -14.981 -11.411 1.00 93.31 815 TYR A O 1
ATOM 6331 N N . ARG A 1 816 ? 21.322 -16.883 -11.094 1.00 90.50 816 ARG A N 1
ATOM 6332 C CA . ARG A 1 816 ? 22.193 -16.789 -12.270 1.00 90.50 816 ARG A CA 1
ATOM 6333 C C . ARG A 1 816 ? 22.014 -17.999 -13.177 1.00 90.50 816 ARG A C 1
ATOM 6335 O O . ARG A 1 816 ? 21.996 -19.133 -12.724 1.00 90.50 816 ARG A O 1
ATOM 6342 N N . PHE A 1 817 ? 22.017 -17.760 -14.486 1.00 90.31 817 PHE A N 1
ATOM 6343 C CA . PHE A 1 817 ? 21.916 -18.841 -15.462 1.00 90.31 817 PHE A CA 1
ATOM 6344 C C . PHE A 1 817 ? 23.067 -19.857 -15.331 1.00 90.31 817 PHE A C 1
ATOM 6346 O O . PHE A 1 817 ? 24.259 -19.507 -15.324 1.00 90.31 817 PHE A O 1
ATOM 6353 N N . ARG A 1 818 ? 22.685 -21.135 -15.272 1.00 90.19 818 ARG A N 1
ATOM 6354 C CA . ARG A 1 818 ? 23.555 -22.312 -15.312 1.00 90.19 818 ARG A CA 1
ATOM 6355 C C . ARG A 1 818 ? 22.879 -23.382 -16.158 1.00 90.19 818 ARG A C 1
ATOM 6357 O O . ARG A 1 818 ? 21.694 -23.629 -15.997 1.00 90.19 818 ARG A O 1
ATOM 6364 N N . LYS A 1 819 ? 23.645 -24.072 -17.007 1.00 86.75 819 LYS A N 1
ATOM 6365 C CA . LYS A 1 819 ? 23.112 -25.122 -17.893 1.00 86.75 819 LYS A CA 1
ATOM 6366 C C . LYS A 1 819 ? 22.433 -26.272 -17.130 1.00 86.75 819 LYS A C 1
ATOM 6368 O O . LYS A 1 819 ? 21.490 -26.858 -17.639 1.00 86.75 819 LYS A O 1
ATOM 6373 N N . SER A 1 820 ? 22.927 -26.603 -15.937 1.00 86.62 820 SER A N 1
ATOM 6374 C CA . SER A 1 820 ? 22.369 -27.644 -15.061 1.00 86.62 820 SER A CA 1
ATOM 6375 C C . SER A 1 820 ? 21.297 -27.133 -14.087 1.00 86.62 820 SER A C 1
ATOM 6377 O O . SER A 1 820 ? 20.716 -27.939 -13.362 1.00 86.62 820 SER A O 1
ATOM 6379 N N . GLY A 1 821 ? 21.082 -25.815 -14.029 1.00 89.06 821 GLY A N 1
ATOM 6380 C CA . GLY A 1 821 ? 20.196 -25.152 -13.076 1.00 89.06 821 GLY A CA 1
ATOM 6381 C C . GLY A 1 821 ? 18.743 -25.090 -13.538 1.00 89.06 821 GLY A C 1
ATOM 6382 O O . GLY A 1 821 ? 18.298 -25.912 -14.340 1.00 89.06 821 GLY A O 1
ATOM 6383 N N . ASP A 1 822 ? 18.002 -24.115 -13.009 1.00 89.56 822 ASP A N 1
ATOM 6384 C CA . ASP A 1 822 ? 16.673 -23.806 -13.529 1.00 89.56 822 ASP A CA 1
ATOM 6385 C C . ASP A 1 822 ? 16.794 -23.079 -14.880 1.00 89.56 822 ASP A C 1
ATOM 6387 O O . ASP A 1 822 ? 17.832 -22.507 -15.236 1.00 89.56 822 ASP A O 1
ATOM 6391 N N . ARG A 1 823 ? 15.720 -23.127 -15.659 1.00 92.25 823 ARG A N 1
ATOM 6392 C CA . ARG A 1 823 ? 15.637 -22.489 -16.970 1.00 92.25 823 ARG A CA 1
ATOM 6393 C C . ARG A 1 823 ? 15.599 -20.972 -16.818 1.00 92.25 823 ARG A C 1
ATOM 6395 O O . ARG A 1 823 ? 15.105 -20.434 -15.830 1.00 92.25 823 ARG A O 1
ATOM 6402 N N . HIS A 1 824 ? 16.067 -20.265 -17.841 1.00 93.56 824 HIS A N 1
ATOM 6403 C CA . HIS A 1 824 ? 15.996 -18.807 -17.892 1.00 93.56 824 HIS A CA 1
ATOM 6404 C C . HIS A 1 824 ? 15.436 -18.332 -19.229 1.00 93.56 824 HIS A C 1
ATOM 6406 O O . HIS A 1 824 ? 15.750 -18.859 -20.290 1.00 93.56 824 HIS A O 1
ATOM 6412 N N . GLY A 1 825 ? 14.612 -17.287 -19.187 1.00 91.44 825 GLY A N 1
ATOM 6413 C CA . GLY A 1 825 ? 13.977 -16.728 -20.373 1.00 91.44 825 GLY A CA 1
ATOM 6414 C C . GLY A 1 825 ? 14.963 -16.094 -21.359 1.00 91.44 825 GLY A C 1
ATOM 6415 O O . GLY A 1 825 ? 14.568 -15.843 -22.501 1.00 91.44 825 GLY A O 1
ATOM 6416 N N . TRP A 1 826 ? 16.199 -15.829 -20.918 1.00 92.56 826 TRP A N 1
ATOM 6417 C CA . TRP A 1 826 ? 17.308 -15.299 -21.708 1.00 92.56 826 TRP A CA 1
ATOM 6418 C C . TRP A 1 826 ? 18.565 -16.169 -21.586 1.00 92.56 826 TRP A C 1
ATOM 6420 O O . TRP A 1 826 ? 19.417 -15.946 -20.724 1.00 92.56 826 TRP A O 1
ATOM 6430 N N . GLU A 1 827 ? 18.698 -17.131 -22.496 1.00 91.56 827 GLU A N 1
ATOM 6431 C CA . GLU A 1 827 ? 19.886 -17.979 -22.630 1.00 91.56 827 GLU A CA 1
ATOM 6432 C C . GLU A 1 827 ? 20.839 -17.452 -23.712 1.00 91.56 827 GLU A C 1
ATOM 6434 O O . GLU A 1 827 ? 20.430 -16.728 -24.623 1.00 91.56 827 GLU A O 1
ATOM 6439 N N . GLY A 1 828 ? 22.115 -17.850 -23.655 1.00 90.81 828 GLY A N 1
ATOM 6440 C CA . GLY A 1 828 ? 23.156 -17.338 -24.557 1.00 90.81 828 GLY A CA 1
ATOM 6441 C C . GLY A 1 828 ? 22.829 -17.486 -26.050 1.00 90.81 828 GLY A C 1
ATOM 6442 O O . GLY A 1 828 ? 23.026 -16.543 -26.814 1.00 90.81 828 GLY A O 1
ATOM 6443 N N . GLY A 1 829 ? 22.266 -18.628 -26.464 1.00 92.19 829 GLY A N 1
ATOM 6444 C CA . GLY A 1 829 ? 21.872 -18.861 -27.861 1.00 92.19 829 GLY A CA 1
ATOM 6445 C C . GLY A 1 829 ? 20.742 -17.938 -28.333 1.00 92.19 829 GLY A C 1
ATOM 6446 O O . GLY A 1 829 ? 20.814 -17.374 -29.426 1.00 92.19 829 GLY A O 1
ATOM 6447 N N . VAL A 1 830 ? 19.742 -17.717 -27.477 1.00 94.44 830 VAL A N 1
ATOM 6448 C CA . VAL A 1 830 ? 18.599 -16.828 -27.745 1.00 94.44 830 VAL A CA 1
ATOM 6449 C C . VAL A 1 830 ? 19.061 -15.369 -27.845 1.00 94.44 830 VAL A C 1
ATOM 6451 O O . VAL A 1 830 ? 18.674 -14.657 -28.771 1.00 94.44 830 VAL A O 1
ATOM 6454 N N . ILE A 1 831 ? 19.945 -14.938 -26.937 1.00 96.19 831 ILE A N 1
ATOM 6455 C CA . ILE A 1 831 ? 20.559 -13.599 -26.942 1.00 96.19 831 ILE A CA 1
ATOM 6456 C C . ILE A 1 831 ? 21.320 -13.361 -28.251 1.00 96.19 831 ILE A C 1
ATOM 6458 O O . ILE A 1 831 ? 21.103 -12.348 -28.918 1.00 96.19 831 ILE A O 1
ATOM 6462 N N . HIS A 1 832 ? 22.186 -14.302 -28.638 1.00 96.69 832 HIS A N 1
ATOM 6463 C CA . HIS A 1 832 ? 23.012 -14.156 -29.834 1.00 96.69 832 HIS A CA 1
ATOM 6464 C C . HIS A 1 832 ? 22.173 -14.120 -31.116 1.00 96.69 832 HIS A C 1
ATOM 6466 O O . HIS A 1 832 ? 22.412 -13.278 -31.980 1.00 96.69 832 HIS A O 1
ATOM 6472 N N . THR A 1 833 ? 21.154 -14.979 -31.217 1.00 97.81 833 THR A N 1
ATOM 6473 C CA . THR A 1 833 ? 20.258 -15.023 -32.384 1.00 97.81 833 THR A CA 1
ATOM 6474 C C . THR A 1 833 ? 19.520 -13.692 -32.566 1.00 97.81 833 THR A C 1
ATOM 6476 O O . THR A 1 833 ? 19.460 -13.177 -33.683 1.00 97.81 833 THR A O 1
ATOM 6479 N N . LEU A 1 834 ? 19.030 -13.081 -31.478 1.00 98.06 834 LEU A N 1
ATOM 6480 C CA . LEU A 1 834 ? 18.399 -11.760 -31.541 1.00 98.06 834 LEU A CA 1
ATOM 6481 C C . LEU A 1 834 ? 19.384 -10.674 -31.990 1.00 98.06 834 LEU A C 1
ATOM 6483 O O . LEU A 1 834 ? 19.070 -9.886 -32.880 1.00 98.06 834 LEU A O 1
ATOM 6487 N N . GLN A 1 835 ? 20.582 -10.641 -31.399 1.00 97.62 835 GLN A N 1
ATOM 6488 C CA . GLN A 1 835 ? 21.612 -9.655 -31.742 1.00 97.62 835 GLN A CA 1
ATOM 6489 C C . GLN A 1 835 ? 22.050 -9.758 -33.207 1.00 97.62 835 GLN A C 1
ATOM 6491 O O . GLN A 1 835 ? 22.217 -8.730 -33.868 1.00 97.62 835 GLN A O 1
ATOM 6496 N N . GLN A 1 836 ? 22.191 -10.976 -33.738 1.00 97.81 836 GLN A N 1
ATOM 6497 C CA . GLN A 1 836 ? 22.464 -11.198 -35.158 1.00 97.81 836 GLN A CA 1
ATOM 6498 C C . GLN A 1 836 ? 21.320 -10.697 -36.045 1.00 97.81 836 GLN A C 1
ATOM 6500 O O . GLN A 1 836 ? 21.582 -10.050 -37.058 1.00 97.81 836 GLN A O 1
ATOM 6505 N N . ALA A 1 837 ? 20.064 -10.969 -35.671 1.00 98.31 837 ALA A N 1
ATOM 6506 C CA . ALA A 1 837 ? 18.900 -10.536 -36.438 1.00 98.31 837 ALA A CA 1
ATOM 6507 C C . ALA A 1 837 ? 18.858 -9.012 -36.592 1.00 98.31 837 ALA A C 1
ATOM 6509 O O . ALA A 1 837 ? 18.753 -8.514 -37.710 1.00 98.31 837 ALA A O 1
ATOM 6510 N N . VAL A 1 838 ? 19.003 -8.273 -35.488 1.00 98.31 838 VAL A N 1
ATOM 6511 C CA . VAL A 1 838 ? 18.939 -6.803 -35.513 1.00 98.31 838 VAL A CA 1
ATOM 6512 C C . VAL A 1 838 ? 20.171 -6.153 -36.135 1.00 98.31 838 VAL A C 1
ATOM 6514 O O . VAL A 1 838 ? 20.048 -5.090 -36.735 1.00 98.31 838 VAL A O 1
ATOM 6517 N N . THR A 1 839 ? 21.346 -6.779 -36.025 1.00 97.31 839 THR A N 1
ATOM 6518 C CA . THR A 1 839 ? 22.586 -6.254 -36.623 1.00 97.31 839 THR A CA 1
ATOM 6519 C C . THR A 1 839 ? 22.574 -6.379 -38.145 1.00 97.31 839 THR A C 1
ATOM 6521 O O . THR A 1 839 ? 23.040 -5.474 -38.826 1.00 97.31 839 THR A O 1
ATOM 6524 N N . ASN A 1 840 ? 22.018 -7.471 -38.673 1.00 97.44 840 ASN A N 1
ATOM 6525 C CA . ASN A 1 840 ? 22.008 -7.764 -40.109 1.00 97.44 840 ASN A CA 1
ATOM 6526 C C . ASN A 1 840 ? 20.697 -7.370 -40.809 1.00 97.44 840 ASN A C 1
ATOM 6528 O O . ASN A 1 840 ? 20.495 -7.776 -41.948 1.00 97.44 840 ASN A O 1
ATOM 6532 N N . ASP A 1 841 ? 19.793 -6.672 -40.115 1.00 97.69 841 ASP A N 1
ATOM 6533 C CA . ASP A 1 841 ? 18.430 -6.374 -40.578 1.00 97.69 841 ASP A CA 1
ATOM 6534 C C . ASP A 1 841 ? 17.709 -7.607 -41.183 1.00 97.69 841 ASP A C 1
ATOM 6536 O O . ASP A 1 841 ? 17.129 -7.581 -42.266 1.00 97.69 841 ASP A O 1
ATOM 6540 N N . SER A 1 842 ? 17.798 -8.751 -40.493 1.00 98.25 842 SER A N 1
ATOM 6541 C CA . SER A 1 842 ? 17.291 -10.035 -40.991 1.00 98.25 842 SER A CA 1
ATOM 6542 C C . SER A 1 842 ? 16.050 -10.477 -40.227 1.00 98.25 842 SER A C 1
ATOM 6544 O O . SER A 1 842 ? 16.136 -11.162 -39.198 1.00 98.25 842 SER A O 1
ATOM 6546 N N . TYR A 1 843 ? 14.879 -10.168 -40.785 1.00 98.19 843 TYR A N 1
ATOM 6547 C CA . TYR A 1 843 ? 13.606 -10.664 -40.261 1.00 98.19 843 TYR A CA 1
ATOM 6548 C C . TYR A 1 843 ? 13.540 -12.203 -40.250 1.00 98.19 843 TYR A C 1
ATOM 6550 O O . TYR A 1 843 ? 13.026 -12.809 -39.313 1.00 98.19 843 TYR A O 1
ATOM 6558 N N . THR A 1 844 ? 14.162 -12.871 -41.225 1.00 98.25 844 THR A N 1
ATOM 6559 C CA . THR A 1 844 ? 14.280 -14.339 -41.252 1.00 98.25 844 THR A CA 1
ATOM 6560 C C . THR A 1 844 ? 15.033 -14.881 -40.032 1.00 98.25 844 THR A C 1
ATOM 6562 O O . THR A 1 844 ? 14.636 -15.892 -39.451 1.00 98.25 844 THR A O 1
ATOM 6565 N N . THR A 1 845 ? 16.111 -14.216 -39.605 1.00 98.19 845 THR A N 1
ATOM 6566 C CA . THR A 1 845 ? 16.833 -14.591 -38.378 1.00 98.19 845 THR A CA 1
ATOM 6567 C C . THR A 1 845 ? 16.007 -14.260 -37.134 1.00 98.19 845 THR A C 1
ATOM 6569 O O . THR A 1 845 ? 16.017 -15.037 -36.179 1.00 98.19 845 THR A O 1
ATOM 6572 N N . PHE A 1 846 ? 15.236 -13.168 -37.152 1.00 98.50 846 PHE A N 1
ATOM 6573 C CA . PHE A 1 846 ? 14.299 -12.847 -36.074 1.00 98.50 846 PHE A CA 1
ATOM 6574 C C . PHE A 1 846 ? 13.217 -13.924 -35.905 1.00 98.50 846 PHE A C 1
ATOM 6576 O O . PHE A 1 846 ? 12.932 -14.318 -34.778 1.00 98.50 846 PHE A O 1
ATOM 6583 N N . LYS A 1 847 ? 12.682 -14.489 -36.996 1.00 98.19 847 LYS A N 1
ATOM 6584 C CA . LYS A 1 847 ? 11.738 -15.617 -36.914 1.00 98.19 847 LYS A CA 1
ATOM 6585 C C . LYS A 1 847 ? 12.356 -16.850 -36.259 1.00 98.19 847 LYS A C 1
ATOM 6587 O O . LYS A 1 847 ? 11.722 -17.460 -35.405 1.00 98.19 847 LYS A O 1
ATOM 6592 N N . LYS A 1 848 ? 13.630 -17.158 -36.542 1.00 97.75 848 LYS A N 1
ATOM 6593 C CA . LYS A 1 848 ? 14.360 -18.217 -35.813 1.00 97.75 848 LYS A CA 1
ATOM 6594 C C . LYS A 1 848 ? 14.464 -17.913 -34.315 1.00 97.75 848 LYS A C 1
ATOM 6596 O O . LYS A 1 848 ? 14.298 -18.821 -33.507 1.00 97.75 848 LYS A O 1
ATOM 6601 N N . TYR A 1 849 ? 14.723 -16.658 -33.943 1.00 97.94 849 TYR A N 1
ATOM 6602 C CA . TYR A 1 849 ? 14.709 -16.219 -32.544 1.00 97.94 849 TYR A CA 1
ATOM 6603 C C . TYR A 1 849 ? 13.325 -16.412 -31.901 1.00 97.94 849 TYR A C 1
ATOM 6605 O O . TYR A 1 849 ? 13.232 -17.022 -30.837 1.00 97.94 849 TYR A O 1
ATOM 6613 N N . SER A 1 850 ? 12.254 -15.949 -32.551 1.00 97.44 850 SER A N 1
ATOM 6614 C CA . SER A 1 850 ? 10.888 -16.086 -32.036 1.00 97.44 850 SER A CA 1
ATOM 6615 C C . SER A 1 850 ? 10.485 -17.556 -31.886 1.00 97.44 850 SER A C 1
ATOM 6617 O O . SER A 1 850 ? 9.986 -17.962 -30.838 1.00 97.44 850 SER A O 1
ATOM 6619 N N . GLU A 1 851 ? 10.810 -18.404 -32.866 1.00 96.62 851 GLU A N 1
ATOM 6620 C CA . GLU A 1 851 ? 10.587 -19.849 -32.771 1.00 96.62 851 GLU A CA 1
ATOM 6621 C C . GLU A 1 851 ? 11.338 -20.493 -31.601 1.00 96.62 851 GLU A C 1
ATOM 6623 O O . GLU A 1 851 ? 10.760 -21.325 -30.904 1.00 96.62 851 GLU A O 1
ATOM 6628 N N . GLN A 1 852 ? 12.598 -20.114 -31.347 1.00 95.56 852 GLN A N 1
ATOM 6629 C CA . GLN A 1 852 ? 13.347 -20.601 -30.179 1.00 95.56 852 GLN A CA 1
ATOM 6630 C C . GLN A 1 852 ? 12.668 -20.195 -28.865 1.00 95.56 852 GLN A C 1
ATOM 6632 O O . GLN A 1 852 ? 12.602 -20.994 -27.931 1.00 95.56 852 GLN A O 1
ATOM 6637 N N . VAL A 1 853 ? 12.150 -18.965 -28.790 1.00 95.69 853 VAL A N 1
ATOM 6638 C CA . VAL A 1 853 ? 11.427 -18.468 -27.613 1.00 95.69 853 VAL A CA 1
ATOM 6639 C C . VAL A 1 853 ? 10.097 -19.200 -27.421 1.00 95.69 853 VAL A C 1
ATOM 6641 O O . VAL A 1 853 ? 9.764 -19.508 -26.281 1.00 95.69 853 VAL A O 1
ATOM 6644 N N . ASN A 1 854 ? 9.369 -19.502 -28.498 1.00 92.31 854 ASN A N 1
ATOM 6645 C CA . ASN A 1 854 ? 8.033 -20.106 -28.448 1.00 92.31 854 ASN A CA 1
ATOM 6646 C C . ASN A 1 854 ? 8.049 -21.640 -28.299 1.00 92.31 854 ASN A C 1
ATOM 6648 O O . ASN A 1 854 ? 7.119 -22.194 -27.726 1.00 92.31 854 ASN A O 1
ATOM 6652 N N . LYS A 1 855 ? 9.086 -22.339 -28.789 1.00 90.94 855 LYS A N 1
ATOM 6653 C CA . LYS A 1 855 ? 9.207 -23.814 -28.706 1.00 90.94 855 LYS A CA 1
ATOM 6654 C C . LYS A 1 855 ? 9.803 -24.318 -27.386 1.00 90.94 855 LYS A C 1
ATOM 6656 O O . LYS A 1 855 ? 9.877 -25.527 -27.172 1.00 90.94 855 LYS A O 1
ATOM 6661 N N . ARG A 1 856 ? 10.279 -23.424 -26.514 1.00 90.25 856 ARG A N 1
ATOM 6662 C CA . ARG A 1 856 ? 10.839 -23.814 -25.211 1.00 90.25 856 ARG A CA 1
ATOM 6663 C C . ARG A 1 856 ? 9.738 -24.335 -24.275 1.00 90.25 856 ARG A C 1
ATOM 6665 O O . ARG A 1 856 ? 8.590 -23.913 -24.406 1.00 90.25 856 ARG A O 1
ATOM 6672 N N . PRO A 1 857 ? 10.068 -25.186 -23.287 1.00 90.56 857 PRO A N 1
ATOM 6673 C CA . PRO A 1 857 ? 9.077 -25.606 -22.307 1.00 90.56 857 PRO A CA 1
ATOM 6674 C C . PRO A 1 857 ? 8.542 -24.413 -21.488 1.00 90.56 857 PRO A C 1
ATOM 6676 O O . PRO A 1 857 ? 9.315 -23.487 -21.211 1.00 90.56 857 PRO A O 1
ATOM 6679 N N . PRO A 1 858 ? 7.259 -24.437 -21.067 1.00 91.88 858 PRO A N 1
ATOM 6680 C CA . PRO A 1 858 ? 6.589 -23.298 -20.440 1.00 91.88 858 PRO A CA 1
ATOM 6681 C C . PRO A 1 858 ? 7.343 -22.715 -19.244 1.00 91.88 858 PRO A C 1
ATOM 6683 O O . PRO A 1 858 ? 7.889 -23.451 -18.417 1.00 91.88 858 PRO A O 1
ATOM 6686 N N . MET A 1 859 ? 7.361 -21.386 -19.153 1.00 91.50 859 MET A N 1
ATOM 6687 C CA . MET A 1 859 ? 7.985 -20.634 -18.059 1.00 91.50 859 MET A CA 1
ATOM 6688 C C . MET A 1 859 ? 7.038 -19.602 -17.444 1.00 91.50 859 MET A C 1
ATOM 6690 O O . MET A 1 859 ? 7.083 -19.360 -16.239 1.00 91.50 859 MET A O 1
ATOM 6694 N N . GLN A 1 860 ? 6.210 -18.975 -18.277 1.00 93.25 860 GLN A N 1
ATOM 6695 C CA . GLN A 1 860 ? 5.253 -17.935 -17.907 1.00 93.25 860 GLN A CA 1
ATOM 6696 C C . GLN A 1 860 ? 3.826 -18.392 -18.224 1.00 93.25 860 GLN A C 1
ATOM 6698 O O . GLN A 1 860 ? 3.618 -19.316 -19.007 1.00 93.25 860 GLN A O 1
ATOM 6703 N N . LEU A 1 861 ? 2.825 -17.716 -17.658 1.00 93.31 861 LEU A N 1
ATOM 6704 C CA . LEU A 1 861 ? 1.416 -18.081 -17.855 1.00 93.31 861 LEU A CA 1
ATOM 6705 C C . LEU A 1 861 ? 0.995 -18.033 -19.330 1.00 93.31 861 LEU A C 1
ATOM 6707 O O . LEU A 1 861 ? 0.296 -18.928 -19.798 1.00 93.31 861 LEU A O 1
ATOM 6711 N N . ARG A 1 862 ? 1.477 -17.041 -20.089 1.00 94.00 862 ARG A N 1
ATOM 6712 C CA . ARG A 1 862 ? 1.228 -16.928 -21.538 1.00 94.00 862 ARG A CA 1
ATOM 6713 C C . ARG A 1 862 ? 1.754 -18.108 -22.370 1.00 94.00 862 ARG A C 1
ATOM 6715 O O . ARG A 1 862 ? 1.328 -18.290 -23.510 1.00 94.00 862 ARG A O 1
ATOM 6722 N N . ASP A 1 863 ? 2.706 -18.879 -21.843 1.00 93.75 863 ASP A N 1
ATOM 6723 C CA . ASP A 1 863 ? 3.262 -20.048 -22.537 1.00 93.75 863 ASP A CA 1
ATOM 6724 C C . ASP A 1 863 ? 2.274 -21.229 -22.507 1.00 93.75 863 ASP A C 1
ATOM 6726 O O . ASP A 1 863 ? 2.416 -22.171 -23.277 1.00 93.75 863 ASP A O 1
ATOM 6730 N N . LEU A 1 864 ? 1.250 -21.168 -21.648 1.00 93.88 864 LEU A N 1
ATOM 6731 C CA . LEU A 1 864 ? 0.177 -22.162 -21.545 1.00 93.88 864 LEU A CA 1
ATOM 6732 C C . LEU A 1 864 ? -1.045 -21.819 -22.411 1.00 93.88 864 LEU A C 1
ATOM 6734 O O . LEU A 1 864 ? -2.033 -22.552 -22.378 1.00 93.88 864 LEU A O 1
ATOM 6738 N N . LEU A 1 865 ? -1.005 -20.708 -23.152 1.00 94.44 865 LEU A N 1
ATOM 6739 C CA . LEU A 1 865 ? -2.107 -20.213 -23.979 1.00 94.44 865 LEU A CA 1
ATOM 6740 C C . LEU A 1 865 ? -1.781 -20.371 -25.470 1.00 94.44 865 LEU A C 1
ATOM 6742 O O . LEU A 1 865 ? -0.663 -20.092 -25.882 1.00 94.44 865 LEU A O 1
ATOM 6746 N N . GLU A 1 866 ? -2.749 -20.727 -26.309 1.00 94.31 866 GLU A N 1
ATOM 6747 C CA . GLU A 1 866 ? -2.640 -20.608 -27.769 1.00 94.31 866 GLU A CA 1
ATOM 6748 C C . GLU A 1 866 ? -3.714 -19.698 -28.349 1.00 94.31 866 GLU A C 1
ATOM 6750 O O . GLU A 1 866 ? -4.831 -19.576 -27.832 1.00 94.31 866 GLU A O 1
ATOM 6755 N N . LEU A 1 867 ? -3.344 -19.085 -29.472 1.00 95.62 867 LEU A N 1
ATOM 6756 C CA . LEU A 1 867 ? -4.223 -18.273 -30.295 1.00 95.62 867 LEU A CA 1
ATOM 6757 C C . LEU A 1 867 ? -5.168 -19.200 -31.070 1.00 95.62 867 LEU A C 1
ATOM 6759 O O . LEU A 1 867 ? -4.728 -20.180 -31.667 1.00 95.62 867 LEU A O 1
ATOM 6763 N N . ARG A 1 868 ? -6.457 -18.871 -31.099 1.00 93.88 868 ARG A N 1
ATOM 6764 C CA . ARG A 1 868 ? -7.462 -19.538 -31.933 1.00 93.88 868 ARG A CA 1
ATOM 6765 C C . ARG A 1 868 ? -8.319 -18.505 -32.654 1.00 93.88 868 ARG A C 1
ATOM 6767 O O . ARG A 1 868 ? -8.571 -17.423 -32.132 1.00 93.88 868 ARG A O 1
ATOM 6774 N N . SER A 1 869 ? -8.798 -18.852 -33.842 1.00 91.25 869 SER A N 1
ATOM 6775 C CA . SER A 1 869 ? -9.749 -18.033 -34.592 1.00 91.25 869 SER A CA 1
ATOM 6776 C C . SER A 1 869 ? -10.683 -18.915 -35.408 1.00 91.25 869 SER A C 1
ATOM 6778 O O . SER A 1 869 ? -10.282 -19.965 -35.905 1.00 91.25 869 SER A O 1
ATOM 6780 N N . THR A 1 870 ? -11.932 -18.478 -35.546 1.00 87.62 870 THR A N 1
ATOM 6781 C CA . THR A 1 870 ? -12.913 -19.058 -36.474 1.00 87.62 870 THR A CA 1
ATOM 6782 C C . THR A 1 870 ? -12.988 -18.290 -37.795 1.00 87.62 870 THR A C 1
ATOM 6784 O O . THR A 1 870 ? -13.708 -18.704 -38.702 1.00 87.62 870 THR A O 1
ATOM 6787 N N . LYS A 1 871 ? -12.262 -17.170 -37.926 1.00 93.69 871 LYS A N 1
ATOM 6788 C CA . LYS A 1 871 ? -12.182 -16.399 -39.170 1.00 93.69 871 LYS A CA 1
ATOM 6789 C C . LYS A 1 871 ? -11.160 -17.010 -40.126 1.00 93.69 871 LYS A C 1
ATOM 6791 O O . LYS A 1 871 ? -10.147 -17.560 -39.704 1.00 93.69 871 LYS A O 1
ATOM 6796 N N . ALA A 1 872 ? -11.415 -16.851 -41.422 1.00 94.50 872 ALA A N 1
ATOM 6797 C CA . ALA A 1 872 ? -10.427 -17.161 -42.446 1.00 94.50 872 ALA A CA 1
ATOM 6798 C C . ALA A 1 872 ? -9.252 -16.163 -42.375 1.00 94.50 872 ALA A C 1
ATOM 6800 O O . ALA A 1 872 ? -9.502 -14.968 -42.173 1.00 94.50 872 ALA A O 1
ATOM 6801 N N . PRO A 1 873 ? -8.001 -16.620 -42.569 1.00 97.31 873 PRO A N 1
ATOM 6802 C CA . PRO A 1 873 ? -6.847 -15.738 -42.692 1.00 97.31 873 PRO A CA 1
ATOM 6803 C C . PRO A 1 873 ? -7.031 -14.689 -43.796 1.00 97.31 873 PRO A C 1
ATOM 6805 O O . PRO A 1 873 ? -7.694 -14.945 -44.803 1.00 97.31 873 PRO A O 1
ATOM 6808 N N . VAL A 1 874 ? -6.407 -13.527 -43.627 1.00 97.62 874 VAL A N 1
ATOM 6809 C CA . VAL A 1 874 ? -6.387 -12.435 -44.616 1.00 97.62 874 VAL A CA 1
ATOM 6810 C C . VAL A 1 874 ? -4.961 -12.205 -45.130 1.00 97.62 874 VAL A C 1
ATOM 6812 O O . VAL A 1 874 ? -4.007 -12.566 -44.439 1.00 97.62 874 VAL A O 1
ATOM 6815 N N . PRO A 1 875 ? -4.768 -11.608 -46.321 1.00 97.25 875 PRO A N 1
ATOM 6816 C CA . PRO A 1 875 ? -3.447 -11.169 -46.764 1.00 97.25 875 PRO A CA 1
ATOM 6817 C C . PRO A 1 875 ? -2.821 -10.186 -45.767 1.00 97.25 875 PRO A C 1
ATOM 6819 O O . PRO A 1 875 ? -3.500 -9.296 -45.255 1.00 97.25 875 PRO A O 1
ATOM 6822 N N . VAL A 1 876 ? -1.511 -10.300 -45.526 1.00 96.31 876 VAL A N 1
ATOM 6823 C CA . VAL A 1 876 ? -0.796 -9.423 -44.576 1.00 96.31 876 VAL A CA 1
ATOM 6824 C C . VAL A 1 876 ? -0.889 -7.939 -44.958 1.00 96.31 876 VAL A C 1
ATOM 6826 O O . VAL A 1 876 ? -0.903 -7.071 -44.087 1.00 96.31 876 VAL A O 1
ATOM 6829 N N . ASP A 1 877 ? -1.031 -7.638 -46.250 1.00 95.88 877 ASP A N 1
ATOM 6830 C CA . ASP A 1 877 ? -1.175 -6.276 -46.776 1.00 95.88 877 ASP A CA 1
ATOM 6831 C C . ASP A 1 877 ? -2.526 -5.622 -46.440 1.00 95.88 877 ASP A C 1
ATOM 6833 O O . ASP A 1 877 ? -2.636 -4.399 -46.497 1.00 95.88 877 ASP A O 1
ATOM 6837 N N . GLU A 1 878 ? -3.539 -6.401 -46.037 1.00 96.81 878 GLU A N 1
ATOM 6838 C CA . GLU A 1 878 ? -4.796 -5.862 -45.494 1.00 96.81 878 GLU A CA 1
ATOM 6839 C C . GLU A 1 878 ? -4.692 -5.487 -44.008 1.00 96.81 878 GLU A C 1
ATOM 6841 O O . GLU A 1 878 ? -5.577 -4.810 -43.480 1.00 96.81 878 GLU A O 1
ATOM 6846 N N . VAL A 1 879 ? -3.642 -5.940 -43.317 1.00 98.06 879 VAL A N 1
ATOM 6847 C CA . VAL A 1 879 ? -3.406 -5.629 -41.904 1.00 98.06 879 VAL A CA 1
ATOM 6848 C C . VAL A 1 879 ? -2.760 -4.254 -41.775 1.00 98.06 879 VAL A C 1
ATOM 6850 O O . VAL A 1 879 ? -1.934 -3.862 -42.602 1.00 98.06 879 VAL A O 1
ATOM 6853 N N . GLU A 1 880 ? -3.108 -3.529 -40.709 1.00 96.94 880 GLU A N 1
ATOM 6854 C CA . GLU A 1 880 ? -2.544 -2.221 -40.392 1.00 96.94 880 GLU A CA 1
ATOM 6855 C C . GLU A 1 880 ? -1.013 -2.188 -40.545 1.00 96.94 880 GLU A C 1
ATOM 6857 O O . GLU A 1 880 ? -0.295 -3.152 -40.261 1.00 96.94 880 GLU A O 1
ATOM 6862 N N . SER A 1 881 ? -0.505 -1.055 -41.032 1.00 97.69 881 SER A N 1
ATOM 6863 C CA . SER A 1 881 ? 0.907 -0.941 -41.395 1.00 97.69 881 SER A CA 1
ATOM 6864 C C . SER A 1 881 ? 1.836 -1.121 -40.193 1.00 97.69 881 SER A C 1
ATOM 6866 O O . SER A 1 881 ? 1.504 -0.778 -39.055 1.00 97.69 881 SER A O 1
ATOM 6868 N N . ILE A 1 882 ? 3.072 -1.544 -40.471 1.00 97.00 882 ILE A N 1
ATOM 6869 C CA . ILE A 1 882 ? 4.155 -1.605 -39.482 1.00 97.00 882 ILE A CA 1
ATOM 6870 C C . ILE A 1 882 ? 4.269 -0.282 -38.704 1.00 97.00 882 ILE A C 1
ATOM 6872 O O . ILE A 1 882 ? 4.419 -0.280 -37.483 1.00 97.00 882 ILE A O 1
ATOM 6876 N N . THR A 1 883 ? 4.163 0.855 -39.397 1.00 96.62 883 THR A N 1
ATOM 6877 C CA . THR A 1 883 ? 4.227 2.193 -38.793 1.00 96.62 883 THR A CA 1
ATOM 6878 C C . THR A 1 883 ? 3.097 2.436 -37.791 1.00 96.62 883 THR A C 1
ATOM 6880 O O . THR A 1 883 ? 3.331 3.064 -36.759 1.00 96.62 883 THR A O 1
ATOM 6883 N N . ALA A 1 884 ? 1.881 1.949 -38.058 1.00 96.69 884 ALA A N 1
ATOM 6884 C CA . ALA A 1 884 ? 0.758 2.070 -37.127 1.00 96.69 884 ALA A CA 1
ATOM 6885 C C . ALA A 1 884 ? 0.994 1.246 -35.851 1.00 96.69 884 ALA A C 1
ATOM 6887 O O . ALA A 1 884 ? 0.814 1.764 -34.747 1.00 96.69 884 ALA A O 1
ATOM 6888 N N . ILE A 1 885 ? 1.500 0.016 -35.991 1.00 97.94 885 ILE A N 1
ATOM 6889 C CA . ILE A 1 885 ? 1.806 -0.867 -34.855 1.00 97.94 885 ILE A CA 1
ATOM 6890 C C . ILE A 1 885 ? 2.964 -0.314 -34.018 1.00 97.94 885 ILE A C 1
ATOM 6892 O O . ILE A 1 885 ? 2.853 -0.244 -32.795 1.00 97.94 885 ILE A O 1
ATOM 6896 N N . ARG A 1 886 ? 4.052 0.162 -34.644 1.00 97.31 886 ARG A N 1
ATOM 6897 C CA . ARG A 1 886 ? 5.223 0.699 -33.922 1.00 97.31 886 ARG A CA 1
ATOM 6898 C C . ARG A 1 886 ? 4.888 1.860 -32.988 1.00 97.31 886 ARG A C 1
ATOM 6900 O O . ARG A 1 886 ? 5.505 1.975 -31.934 1.00 97.31 886 ARG A O 1
ATOM 6907 N N . LYS A 1 887 ? 3.886 2.686 -33.313 1.00 96.31 887 LYS A N 1
ATOM 6908 C CA . LYS A 1 887 ? 3.429 3.790 -32.442 1.00 96.31 887 LYS A CA 1
ATOM 6909 C C . LYS A 1 887 ? 2.907 3.316 -31.080 1.00 96.31 887 LYS A C 1
ATOM 6911 O O . LYS A 1 887 ? 2.826 4.118 -30.151 1.00 96.31 887 LYS A O 1
ATOM 6916 N N . ARG A 1 888 ? 2.559 2.032 -30.955 1.00 97.75 888 ARG A N 1
ATOM 6917 C CA . ARG A 1 888 ? 2.103 1.396 -29.710 1.00 97.75 888 ARG A CA 1
ATOM 6918 C C . ARG A 1 888 ? 3.250 0.849 -28.860 1.00 97.75 888 ARG A C 1
ATOM 6920 O O . ARG A 1 888 ? 3.015 0.402 -27.740 1.00 97.75 888 ARG A O 1
ATOM 6927 N N . PHE A 1 889 ? 4.476 0.858 -29.378 1.00 98.38 889 PHE A N 1
ATOM 6928 C CA . PHE A 1 889 ? 5.641 0.334 -28.681 1.00 98.38 889 PHE A CA 1
ATOM 6929 C C . PHE A 1 889 ? 6.365 1.393 -27.867 1.00 98.38 889 PHE A C 1
ATOM 6931 O O . PHE A 1 889 ? 6.399 2.576 -28.213 1.00 98.38 889 PHE A O 1
ATOM 6938 N N . ILE A 1 890 ? 6.931 0.941 -26.750 1.00 98.19 890 ILE A N 1
ATOM 6939 C CA . ILE A 1 890 ? 7.560 1.803 -25.759 1.00 98.19 890 ILE A CA 1
ATOM 6940 C C . ILE A 1 890 ? 8.806 1.125 -25.207 1.00 98.19 890 ILE A C 1
ATOM 6942 O O . ILE A 1 890 ? 8.796 -0.075 -24.930 1.00 98.19 890 ILE A O 1
ATOM 6946 N N . THR A 1 891 ? 9.874 1.888 -24.993 1.00 97.50 891 THR A N 1
ATOM 6947 C CA . THR A 1 891 ? 10.966 1.465 -24.106 1.00 97.50 891 THR A CA 1
ATOM 6948 C C . THR A 1 891 ? 10.667 1.998 -22.697 1.00 97.50 891 THR A C 1
ATOM 6950 O O . THR A 1 891 ? 10.643 3.221 -22.540 1.00 97.50 891 THR A O 1
ATOM 6953 N N . PRO A 1 892 ? 10.400 1.135 -21.694 1.00 96.12 892 PRO A N 1
ATOM 6954 C CA . PRO A 1 892 ? 9.986 1.556 -20.351 1.00 96.12 892 PRO A CA 1
ATOM 6955 C C . PRO A 1 892 ? 11.026 2.425 -19.639 1.00 96.12 892 PRO A C 1
ATOM 6957 O O . PRO A 1 892 ? 12.211 2.358 -19.970 1.00 96.12 892 PRO A O 1
ATOM 6960 N N . GLY A 1 893 ? 10.595 3.153 -18.603 1.00 94.00 893 GLY A N 1
ATOM 6961 C CA . GLY A 1 893 ? 11.458 4.056 -17.839 1.00 94.00 893 GLY A CA 1
ATOM 6962 C C . GLY A 1 893 ? 12.636 3.338 -17.182 1.00 94.00 893 GLY A C 1
ATOM 6963 O O . GLY A 1 893 ? 12.469 2.584 -16.219 1.00 94.00 893 GLY A O 1
ATOM 6964 N N . MET A 1 894 ? 13.841 3.589 -17.695 1.00 95.25 894 MET A N 1
ATOM 6965 C CA . MET A 1 894 ? 15.106 3.054 -17.190 1.00 95.25 894 MET A CA 1
ATOM 6966 C C . MET A 1 894 ? 16.063 4.217 -16.948 1.00 95.25 894 MET A C 1
ATOM 6968 O O . MET A 1 894 ? 16.580 4.797 -17.894 1.00 95.25 894 MET A O 1
ATOM 6972 N N . SER A 1 895 ? 16.317 4.551 -15.680 1.00 94.12 895 SER A N 1
ATOM 6973 C CA . SER A 1 895 ? 17.029 5.794 -15.357 1.00 94.12 895 SER A CA 1
ATOM 6974 C C . SER A 1 895 ? 18.436 5.879 -15.964 1.00 94.12 895 SER A C 1
ATOM 6976 O O . SER A 1 895 ? 19.188 4.899 -15.972 1.00 94.12 895 SER A O 1
ATOM 6978 N N . MET A 1 896 ? 18.841 7.094 -16.341 1.00 91.81 896 MET A N 1
ATOM 6979 C CA . MET A 1 896 ? 20.201 7.417 -16.800 1.00 91.81 896 MET A CA 1
ATOM 6980 C C . MET A 1 896 ? 21.297 7.177 -15.743 1.00 91.81 896 MET A C 1
ATOM 6982 O O . MET A 1 896 ? 22.475 7.190 -16.059 1.00 91.81 896 MET A O 1
ATOM 6986 N N . GLY A 1 897 ? 20.945 6.930 -14.477 1.00 91.88 897 GLY A N 1
ATOM 6987 C CA . GLY A 1 897 ? 21.908 6.446 -13.479 1.00 91.88 897 GLY A CA 1
ATOM 6988 C C . GLY A 1 897 ? 22.154 4.938 -13.587 1.00 91.88 897 GLY A C 1
ATOM 6989 O O . GLY A 1 897 ? 23.269 4.454 -13.383 1.00 91.88 897 GLY A O 1
ATOM 6990 N N . ALA A 1 898 ? 21.121 4.170 -13.942 1.00 93.50 898 ALA A N 1
ATOM 6991 C CA . ALA A 1 898 ? 21.233 2.731 -14.144 1.00 93.50 898 ALA A CA 1
ATOM 6992 C C . ALA A 1 898 ? 21.901 2.394 -15.487 1.00 93.50 898 ALA A C 1
ATOM 6994 O O . ALA A 1 8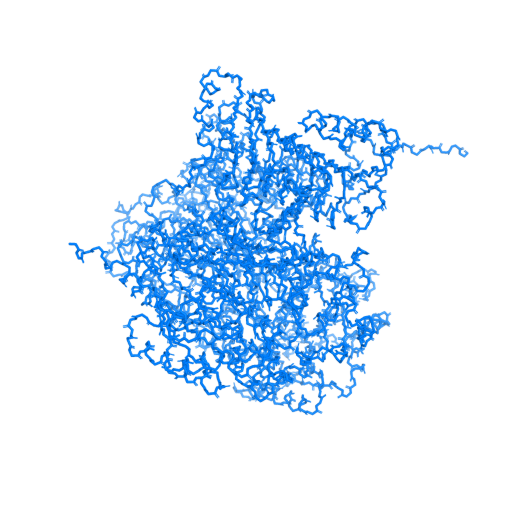98 ? 22.814 1.560 -15.505 1.00 93.50 898 ALA A O 1
ATOM 6995 N N . LEU A 1 899 ? 21.456 3.039 -16.568 1.00 96.19 899 LEU A N 1
ATOM 6996 C CA . LEU A 1 899 ? 22.011 2.932 -17.921 1.00 96.19 899 LEU A CA 1
ATOM 6997 C C . LEU A 1 899 ? 23.101 3.973 -18.160 1.00 96.19 899 LEU A C 1
ATOM 6999 O O . LEU A 1 899 ? 23.032 5.055 -17.597 1.00 96.19 899 LEU A O 1
ATOM 7003 N N . SER A 1 900 ? 24.059 3.687 -19.034 1.00 96.44 900 SER A N 1
ATOM 7004 C CA . SER A 1 900 ? 24.980 4.708 -19.530 1.00 96.44 900 SER A CA 1
ATOM 7005 C C . SER A 1 900 ? 24.228 5.779 -20.344 1.00 96.44 900 SER A C 1
ATOM 7007 O O . SER A 1 900 ? 23.178 5.481 -20.936 1.00 96.44 900 SER A O 1
ATOM 7009 N N . PRO A 1 901 ? 24.740 7.022 -20.419 1.00 95.69 901 PRO A N 1
ATOM 7010 C CA . PRO A 1 901 ? 24.180 8.067 -21.278 1.00 95.69 901 PRO A CA 1
ATOM 7011 C C . PRO A 1 901 ? 24.023 7.631 -22.736 1.00 95.69 901 PRO A C 1
ATOM 7013 O O . PRO A 1 901 ? 23.024 7.991 -23.364 1.00 95.69 901 PRO A O 1
ATOM 7016 N N . GLU A 1 902 ? 24.973 6.837 -23.239 1.00 96.25 902 GLU A N 1
ATOM 7017 C CA . GLU A 1 902 ? 24.991 6.272 -24.587 1.00 96.25 902 GLU A CA 1
ATOM 7018 C C . GLU A 1 902 ? 23.833 5.289 -24.798 1.00 96.25 902 GLU A C 1
ATOM 7020 O O . GLU A 1 902 ? 23.054 5.441 -25.741 1.00 96.25 902 GLU A O 1
ATOM 7025 N N . ALA A 1 903 ? 23.667 4.316 -23.893 1.00 97.00 903 ALA A N 1
ATOM 7026 C CA . ALA A 1 903 ? 22.602 3.322 -23.991 1.00 97.00 903 ALA A CA 1
ATOM 7027 C C . ALA A 1 903 ? 21.213 3.960 -23.865 1.00 97.00 903 ALA A C 1
ATOM 7029 O O . ALA A 1 903 ? 20.322 3.662 -24.658 1.00 97.00 903 ALA A O 1
ATOM 7030 N N . HIS A 1 904 ? 21.035 4.868 -22.904 1.00 97.00 904 HIS A N 1
ATOM 7031 C CA . HIS A 1 904 ? 19.772 5.581 -22.718 1.00 97.00 904 HIS A CA 1
ATOM 7032 C C . HIS A 1 904 ? 19.421 6.440 -23.937 1.00 97.00 904 HIS A C 1
ATOM 7034 O O . HIS A 1 904 ? 18.289 6.442 -24.412 1.00 97.00 904 HIS A O 1
ATOM 7040 N N . GLY A 1 905 ? 20.392 7.191 -24.454 1.00 95.88 905 GLY A N 1
ATOM 7041 C CA . GLY A 1 905 ? 20.171 8.062 -25.599 1.00 95.88 905 GLY A CA 1
ATOM 7042 C C . GLY A 1 905 ? 19.904 7.306 -26.900 1.00 95.88 905 GLY A C 1
ATOM 7043 O O . GLY A 1 905 ? 19.037 7.705 -27.673 1.00 95.88 905 GLY A O 1
ATOM 7044 N N . THR A 1 906 ? 20.556 6.156 -27.088 1.00 97.62 906 THR A N 1
ATOM 7045 C CA . THR A 1 906 ? 20.313 5.262 -28.231 1.00 97.62 906 THR A CA 1
ATOM 7046 C C . THR A 1 906 ? 18.855 4.803 -28.296 1.00 97.62 906 THR A C 1
ATOM 7048 O O . THR A 1 906 ? 18.263 4.803 -29.377 1.00 97.62 906 THR A O 1
ATOM 7051 N N . LEU A 1 907 ? 18.250 4.462 -27.150 1.00 97.81 907 LEU A N 1
ATOM 7052 C CA . LEU A 1 907 ? 16.823 4.126 -27.081 1.00 97.81 907 LEU A CA 1
ATOM 7053 C C . LEU A 1 907 ? 15.955 5.315 -27.500 1.00 97.81 907 LEU A C 1
ATOM 7055 O O . LEU A 1 907 ? 15.061 5.151 -28.325 1.00 97.81 907 LEU A O 1
ATOM 7059 N N . ASN A 1 908 ? 16.243 6.511 -26.986 1.00 97.38 908 ASN A N 1
ATOM 7060 C CA . ASN A 1 908 ? 15.459 7.710 -27.288 1.00 97.38 908 ASN A CA 1
ATOM 7061 C C . ASN A 1 908 ? 15.458 8.031 -28.784 1.00 97.38 908 ASN A C 1
ATOM 7063 O O . ASN A 1 908 ? 14.391 8.171 -29.385 1.00 97.38 908 ASN A O 1
ATOM 7067 N N . VAL A 1 909 ? 16.641 8.059 -29.402 1.00 97.94 909 VAL A N 1
ATOM 7068 C CA . VAL A 1 909 ? 16.782 8.308 -30.841 1.00 97.94 909 VAL A CA 1
ATOM 7069 C C . VAL A 1 909 ? 16.024 7.253 -31.646 1.00 97.94 909 VAL A C 1
ATOM 7071 O O . VAL A 1 909 ? 15.240 7.601 -32.531 1.00 97.94 909 VAL A O 1
ATOM 7074 N N . ALA A 1 910 ? 16.189 5.969 -31.313 1.00 97.88 910 ALA A N 1
ATOM 7075 C CA . ALA A 1 910 ? 15.511 4.883 -32.013 1.00 97.88 910 ALA A CA 1
ATOM 7076 C C . ALA A 1 910 ? 13.984 5.012 -31.959 1.00 97.88 910 ALA A C 1
ATOM 7078 O O . ALA A 1 910 ? 13.324 4.945 -32.997 1.00 97.88 910 ALA A O 1
ATOM 7079 N N . MET A 1 911 ? 13.425 5.232 -30.766 1.00 98.19 911 MET A N 1
ATOM 7080 C CA . MET A 1 911 ? 11.976 5.318 -30.579 1.00 98.19 911 MET A CA 1
ATOM 7081 C C . MET A 1 911 ? 11.383 6.556 -31.251 1.00 98.19 911 MET A C 1
ATOM 7083 O O . MET A 1 911 ? 10.319 6.465 -31.867 1.00 98.19 911 MET A O 1
ATOM 7087 N N . ASN A 1 912 ? 12.087 7.690 -31.210 1.00 97.06 912 ASN A N 1
ATOM 7088 C CA . ASN A 1 912 ? 11.650 8.913 -31.876 1.00 97.06 912 ASN A CA 1
ATOM 7089 C C . ASN A 1 912 ? 11.656 8.775 -33.409 1.00 97.06 912 ASN A C 1
ATOM 7091 O O . ASN A 1 912 ? 10.682 9.182 -34.044 1.00 97.06 912 ASN A O 1
ATOM 7095 N N . ARG A 1 913 ? 12.673 8.129 -34.005 1.00 96.12 913 ARG A N 1
ATOM 7096 C CA . ARG A 1 913 ? 12.749 7.887 -35.464 1.00 96.12 913 ARG A CA 1
ATOM 7097 C C . ARG A 1 913 ? 11.538 7.127 -36.014 1.00 96.12 913 ARG A C 1
ATOM 7099 O O . ARG A 1 913 ? 11.102 7.396 -37.128 1.00 96.12 913 ARG A O 1
ATOM 7106 N N . ILE A 1 914 ? 10.984 6.189 -35.245 1.00 95.62 914 ILE A N 1
ATOM 7107 C CA . ILE A 1 914 ? 9.840 5.358 -35.668 1.00 95.62 914 ILE A CA 1
ATOM 7108 C C . ILE A 1 914 ? 8.480 5.883 -35.183 1.00 95.62 914 ILE A C 1
ATOM 7110 O O . ILE A 1 914 ? 7.466 5.208 -35.356 1.00 95.62 914 ILE A O 1
ATOM 7114 N N . GLY A 1 915 ? 8.441 7.064 -34.555 1.00 93.88 915 GLY A N 1
ATOM 7115 C CA . GLY A 1 915 ? 7.216 7.651 -34.001 1.00 93.88 915 GLY A CA 1
ATOM 7116 C C . GLY A 1 915 ? 6.666 6.937 -32.759 1.00 93.88 915 GLY A C 1
ATOM 7117 O O . GLY A 1 915 ? 5.537 7.215 -32.351 1.00 93.88 915 GLY A O 1
ATOM 7118 N N . ALA A 1 916 ? 7.448 6.038 -32.163 1.00 96.88 916 ALA A N 1
ATOM 7119 C CA . ALA A 1 916 ? 7.154 5.363 -30.908 1.00 96.88 916 ALA A CA 1
ATOM 7120 C C . ALA A 1 916 ? 7.527 6.267 -29.714 1.00 96.88 916 ALA A C 1
ATOM 7122 O O . ALA A 1 916 ? 7.652 7.491 -29.860 1.00 96.88 916 ALA A O 1
ATOM 7123 N N . LYS A 1 917 ? 7.654 5.695 -28.511 1.00 97.62 917 LYS A N 1
ATOM 7124 C CA . LYS A 1 917 ? 7.954 6.459 -27.290 1.00 97.62 917 LYS A CA 1
ATOM 7125 C C . LYS A 1 917 ? 9.066 5.805 -26.467 1.00 97.62 917 LYS A C 1
ATOM 7127 O O . LYS A 1 917 ? 9.127 4.585 -26.351 1.00 97.62 917 LYS A O 1
ATOM 7132 N N . SER A 1 918 ? 9.921 6.623 -25.870 1.00 97.75 918 SER A N 1
ATOM 7133 C CA . SER A 1 918 ? 10.841 6.219 -24.806 1.00 97.75 918 SER A CA 1
ATOM 7134 C C . SER A 1 918 ? 10.549 7.003 -23.533 1.00 97.75 918 SER A C 1
ATOM 7136 O O . SER A 1 918 ? 9.966 8.090 -23.594 1.00 97.75 918 SER A O 1
ATOM 7138 N N . ASP A 1 919 ? 10.942 6.438 -22.397 1.00 98.19 919 ASP A N 1
ATOM 7139 C CA . ASP A 1 919 ? 10.726 6.993 -21.065 1.00 98.19 919 ASP A CA 1
ATOM 7140 C C . ASP A 1 919 ? 12.069 7.220 -20.352 1.00 98.19 919 ASP A C 1
ATOM 7142 O O . ASP A 1 919 ? 12.937 6.342 -20.357 1.00 98.19 919 ASP A O 1
ATOM 7146 N N . SER A 1 920 ? 12.229 8.396 -19.740 1.00 97.25 920 SER A N 1
ATOM 7147 C CA . SER A 1 920 ? 13.455 8.839 -19.057 1.00 97.25 920 SER A CA 1
ATOM 7148 C C . SER A 1 920 ? 13.784 8.075 -17.765 1.00 97.25 920 SER A C 1
ATOM 7150 O O . SER A 1 920 ? 14.897 8.157 -17.233 1.00 97.25 920 SER A O 1
ATOM 7152 N N . GLY A 1 921 ? 12.810 7.363 -17.197 1.00 95.44 921 GLY A N 1
ATOM 7153 C CA . GLY A 1 921 ? 12.886 6.827 -15.846 1.00 95.44 921 GLY A CA 1
ATOM 7154 C C . GLY A 1 921 ? 13.062 7.914 -14.773 1.00 95.44 921 GLY A C 1
ATOM 7155 O O . GLY A 1 921 ? 12.986 9.115 -15.020 1.00 95.44 921 GLY A O 1
ATOM 7156 N N . GLU A 1 922 ? 13.340 7.482 -13.546 1.00 94.94 922 GLU A N 1
ATOM 7157 C CA . GLU A 1 922 ? 13.383 8.335 -12.344 1.00 94.94 922 GLU A CA 1
ATOM 7158 C C . GLU A 1 922 ? 14.673 9.160 -12.155 1.00 94.94 922 GLU A C 1
ATOM 7160 O O . GLU A 1 922 ? 14.988 9.561 -11.039 1.00 94.94 922 GLU A O 1
ATOM 7165 N N . GLY A 1 923 ? 15.495 9.326 -13.196 1.00 92.38 923 GLY A N 1
ATOM 7166 C CA . GLY A 1 923 ? 16.842 9.901 -13.078 1.00 92.38 923 GLY A CA 1
ATOM 7167 C C . GLY A 1 923 ? 16.976 11.381 -13.431 1.00 92.38 923 GLY A C 1
ATOM 7168 O O . GLY A 1 923 ? 18.105 11.868 -13.409 1.00 92.38 923 GLY A O 1
ATOM 7169 N N . GLY A 1 924 ? 15.882 12.050 -13.794 1.00 92.62 924 GLY A N 1
ATOM 7170 C CA . GLY A 1 924 ? 15.931 13.303 -14.545 1.00 92.62 924 GLY A CA 1
ATOM 7171 C C . GLY A 1 924 ? 16.370 13.081 -15.997 1.00 92.62 924 GLY A C 1
ATOM 7172 O O . GLY A 1 924 ? 16.627 11.955 -16.429 1.00 92.62 924 GLY A O 1
ATOM 7173 N N . GLU A 1 925 ? 16.470 14.164 -16.761 1.00 95.12 925 GLU A N 1
ATOM 7174 C CA . GLU A 1 925 ? 17.018 14.140 -18.117 1.00 95.12 925 GLU A CA 1
ATOM 7175 C C . GLU A 1 925 ? 17.874 15.383 -18.361 1.00 95.12 925 GLU A C 1
ATOM 7177 O O . GLU A 1 925 ? 17.602 16.446 -17.808 1.00 95.12 925 GLU A O 1
ATOM 7182 N N . ASP A 1 926 ? 18.926 15.237 -19.167 1.00 94.19 926 ASP A N 1
ATOM 7183 C CA . ASP A 1 926 ? 19.805 16.348 -19.529 1.00 94.19 926 ASP A CA 1
ATOM 7184 C C . ASP A 1 926 ? 19.065 17.338 -20.449 1.00 94.19 926 ASP A C 1
ATOM 7186 O O . ASP A 1 926 ? 18.649 16.926 -21.539 1.00 94.19 926 ASP A O 1
ATOM 7190 N N . PRO A 1 927 ? 18.931 18.627 -20.073 1.00 92.94 927 PRO A N 1
ATOM 7191 C CA . PRO A 1 927 ? 18.263 19.627 -20.903 1.00 92.94 927 PRO A CA 1
ATOM 7192 C C . PRO A 1 927 ? 18.848 19.792 -22.307 1.00 92.94 927 PRO A C 1
ATOM 7194 O O . PRO A 1 927 ? 18.131 20.170 -23.236 1.00 92.94 927 PRO A O 1
ATOM 7197 N N . ALA A 1 928 ? 20.125 19.443 -22.508 1.00 92.25 928 ALA A N 1
ATOM 7198 C CA . ALA A 1 928 ? 20.739 19.440 -23.833 1.00 92.25 928 ALA A CA 1
ATOM 7199 C C . ALA A 1 928 ? 20.026 18.494 -24.821 1.00 92.25 928 ALA A C 1
ATOM 7201 O O . ALA A 1 928 ? 20.104 18.703 -26.029 1.00 92.25 928 ALA A O 1
ATOM 7202 N N . ARG A 1 929 ? 19.295 17.483 -24.326 1.00 94.12 929 ARG A N 1
ATOM 7203 C CA . ARG A 1 929 ? 18.566 16.502 -25.146 1.00 94.12 929 ARG A CA 1
ATOM 7204 C C . ARG A 1 929 ? 17.210 16.991 -25.642 1.00 94.12 929 ARG A C 1
ATOM 7206 O O . ARG A 1 929 ? 16.623 16.331 -26.492 1.00 94.12 929 ARG A O 1
ATOM 7213 N N . PHE A 1 930 ? 16.693 18.111 -25.136 1.00 94.44 930 PHE A N 1
ATOM 7214 C CA . PHE A 1 930 ? 15.347 18.590 -25.483 1.00 94.44 930 PHE A CA 1
ATOM 7215 C C . PHE A 1 930 ? 15.246 19.126 -26.914 1.00 94.44 930 PHE A C 1
ATOM 7217 O O . PHE A 1 930 ? 14.145 19.271 -27.448 1.00 94.44 930 PHE A O 1
ATOM 7224 N N . ARG A 1 931 ? 16.387 19.403 -27.553 1.00 90.81 931 ARG A N 1
ATOM 7225 C CA . ARG A 1 931 ? 16.460 19.863 -28.939 1.00 90.81 931 ARG A CA 1
ATOM 7226 C C . ARG A 1 931 ? 17.043 18.760 -29.822 1.00 90.81 931 ARG A C 1
ATOM 7228 O O . ARG A 1 931 ? 18.064 18.188 -29.448 1.00 90.81 931 ARG A O 1
ATOM 7235 N N . PRO A 1 932 ? 16.432 18.475 -30.983 1.00 92.81 932 PRO A N 1
ATOM 7236 C CA . PRO A 1 932 ? 17.020 17.564 -31.953 1.00 92.81 932 PRO A CA 1
ATOM 7237 C C . PRO A 1 932 ? 18.383 18.049 -32.454 1.00 92.81 932 PRO A C 1
ATOM 7239 O O . PRO A 1 932 ? 18.618 19.254 -32.598 1.00 92.81 932 PRO A O 1
ATOM 7242 N N . ASP A 1 933 ? 19.245 17.095 -32.781 1.00 92.12 933 ASP A N 1
ATOM 7243 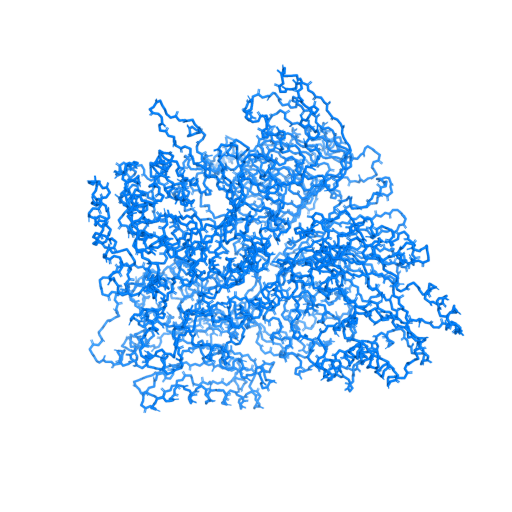C CA . ASP A 1 933 ? 20.513 17.338 -33.452 1.00 92.12 933 ASP A CA 1
ATOM 7244 C C . ASP A 1 933 ? 20.293 17.827 -34.892 1.00 92.12 933 ASP A C 1
ATOM 7246 O O . ASP A 1 933 ? 19.225 17.675 -35.490 1.00 92.12 933 ASP A O 1
ATOM 7250 N N . LYS A 1 934 ? 21.349 18.376 -35.505 1.00 91.94 934 LYS A N 1
ATOM 7251 C CA . LYS A 1 934 ? 21.308 18.879 -36.892 1.00 91.94 934 LYS A CA 1
ATOM 7252 C C . LYS A 1 934 ? 20.916 17.815 -37.926 1.00 91.94 934 LYS A C 1
ATOM 7254 O O . LYS A 1 934 ? 20.427 18.172 -38.992 1.00 91.94 934 LYS A O 1
ATOM 7259 N N . ASN A 1 935 ? 21.150 16.534 -37.637 1.00 91.31 935 ASN A N 1
ATOM 7260 C CA . ASN A 1 935 ? 20.784 15.413 -38.508 1.00 91.31 935 ASN A CA 1
ATOM 7261 C C . ASN A 1 935 ? 19.323 14.945 -38.315 1.00 91.31 935 ASN A C 1
ATOM 7263 O O . ASN A 1 935 ? 18.893 14.027 -39.008 1.00 91.31 935 ASN A O 1
ATOM 7267 N N . GLY A 1 936 ? 18.574 15.557 -37.390 1.00 92.06 936 GLY A N 1
ATOM 7268 C CA . GLY A 1 936 ? 17.196 15.199 -37.054 1.00 92.06 936 GLY A CA 1
ATOM 7269 C C . GLY A 1 936 ? 17.055 14.169 -35.930 1.00 92.06 936 GLY A C 1
ATOM 7270 O O . GLY A 1 936 ? 15.927 13.900 -35.511 1.00 92.06 936 GLY A O 1
ATOM 7271 N N . ASP A 1 937 ? 18.152 13.612 -35.409 1.00 95.06 937 ASP A N 1
ATOM 7272 C CA . ASP A 1 937 ? 18.083 12.698 -34.272 1.00 95.06 937 ASP A CA 1
ATOM 7273 C C . ASP A 1 937 ? 17.625 13.433 -33.017 1.00 95.06 937 ASP A C 1
ATOM 7275 O O . ASP A 1 937 ? 18.128 14.496 -32.659 1.00 95.06 937 ASP A O 1
ATOM 7279 N N . ASN A 1 938 ? 16.643 12.850 -32.338 1.00 95.38 938 ASN A N 1
ATOM 7280 C CA . ASN A 1 938 ? 16.052 13.438 -31.152 1.00 95.38 938 ASN A CA 1
ATOM 7281 C C . ASN A 1 938 ? 16.359 12.572 -29.932 1.00 95.38 938 ASN A C 1
ATOM 7283 O O . ASN A 1 938 ? 15.834 11.464 -29.798 1.00 95.38 938 ASN A O 1
ATOM 7287 N N . TRP A 1 939 ? 17.187 13.098 -29.035 1.00 96.06 939 TRP A N 1
ATOM 7288 C CA . TRP A 1 939 ? 17.584 12.433 -27.796 1.00 96.06 939 TRP A CA 1
ATOM 7289 C C . TRP A 1 939 ? 16.568 12.617 -26.662 1.00 96.06 939 TRP A C 1
ATOM 7291 O O . TRP A 1 939 ? 16.739 12.011 -25.602 1.00 96.06 939 TRP A O 1
ATOM 7301 N N . ASN A 1 940 ? 15.527 13.428 -26.864 1.00 97.19 940 ASN A N 1
ATOM 7302 C CA . ASN A 1 940 ? 14.505 13.715 -25.866 1.00 97.19 940 ASN A CA 1
ATOM 7303 C C . ASN A 1 940 ? 13.621 12.488 -25.604 1.00 97.19 940 ASN A C 1
ATOM 7305 O O . ASN A 1 940 ? 13.076 11.899 -26.543 1.00 97.19 940 ASN A O 1
ATOM 7309 N N . SER A 1 941 ? 13.409 12.132 -24.339 1.00 97.75 941 SER A N 1
ATOM 7310 C CA . SER A 1 941 ? 12.417 11.109 -23.991 1.00 97.75 941 SER A CA 1
ATOM 7311 C C . SER A 1 941 ? 11.000 11.637 -24.213 1.00 97.75 941 SER A C 1
ATOM 7313 O O . SER A 1 941 ? 10.628 12.704 -23.722 1.00 97.75 941 SER A O 1
ATOM 7315 N N . ALA A 1 942 ? 10.181 10.879 -24.938 1.00 97.56 942 ALA A N 1
ATOM 7316 C CA . ALA A 1 942 ? 8.790 11.247 -25.199 1.00 97.56 942 ALA A CA 1
ATOM 7317 C C . ALA A 1 942 ? 7.918 11.219 -23.934 1.00 97.56 942 ALA A C 1
ATOM 7319 O O . ALA A 1 942 ? 6.939 11.965 -23.851 1.00 97.56 942 ALA A O 1
ATOM 7320 N N . ILE A 1 943 ? 8.280 10.348 -22.992 1.00 98.62 943 ILE A N 1
ATOM 7321 C CA . ILE A 1 943 ? 7.646 10.161 -21.694 1.00 98.62 943 ILE A CA 1
ATOM 7322 C C . ILE A 1 943 ? 8.632 10.617 -20.621 1.00 98.62 943 ILE A C 1
ATOM 7324 O O . ILE A 1 943 ? 9.819 10.284 -20.676 1.00 98.62 943 ILE A O 1
ATOM 7328 N N . LYS A 1 944 ? 8.146 11.395 -19.659 1.00 98.31 944 LYS A N 1
ATOM 7329 C CA . LYS A 1 944 ? 8.933 11.882 -18.526 1.00 98.31 944 LYS A CA 1
ATOM 7330 C C . LYS A 1 944 ? 8.361 11.307 -17.243 1.00 98.31 944 LYS A C 1
ATOM 7332 O O . LYS A 1 944 ? 7.192 11.521 -16.926 1.00 98.31 944 LYS A O 1
ATOM 7337 N N . GLN A 1 945 ? 9.176 10.563 -16.508 1.00 98.31 945 GLN A N 1
ATOM 7338 C CA . GLN A 1 945 ? 8.727 9.906 -15.287 1.00 98.31 945 GLN A CA 1
ATOM 7339 C C . GLN A 1 945 ? 8.786 10.853 -14.082 1.00 98.31 945 GLN A C 1
ATOM 7341 O O . GLN A 1 945 ? 9.743 11.609 -13.905 1.00 98.31 945 GLN A O 1
ATOM 7346 N N . VAL A 1 946 ? 7.776 10.770 -13.225 1.00 98.25 946 VAL A N 1
ATOM 7347 C CA . VAL A 1 946 ? 7.685 11.410 -11.915 1.00 98.25 946 VAL A CA 1
ATOM 7348 C C . VAL A 1 946 ? 7.626 10.287 -10.883 1.00 98.25 946 VAL A C 1
ATOM 7350 O O . VAL A 1 946 ? 6.613 9.606 -10.753 1.00 98.25 946 VAL A O 1
ATOM 7353 N N . ALA A 1 947 ? 8.733 10.064 -10.177 1.00 97.12 947 ALA A N 1
ATOM 7354 C CA . ALA A 1 947 ? 8.872 9.036 -9.140 1.00 97.12 947 ALA A CA 1
ATOM 7355 C C . ALA A 1 947 ? 9.045 9.667 -7.748 1.00 97.12 947 ALA A C 1
ATOM 7357 O O . ALA A 1 947 ? 9.283 10.875 -7.639 1.00 97.12 947 ALA A O 1
ATOM 7358 N N . SER A 1 948 ? 8.989 8.863 -6.685 1.00 97.06 948 SER A N 1
ATOM 7359 C CA . SER A 1 948 ? 9.088 9.311 -5.285 1.00 97.06 948 SER A CA 1
ATOM 7360 C C . SER A 1 948 ? 10.359 10.107 -4.962 1.00 97.06 948 SER A C 1
ATOM 7362 O O . SER A 1 948 ? 10.321 11.064 -4.197 1.00 97.06 948 SER A O 1
ATOM 7364 N N . GLY A 1 949 ? 11.493 9.792 -5.591 1.00 95.25 949 GLY A N 1
ATOM 7365 C CA . GLY A 1 949 ? 12.721 10.573 -5.415 1.00 95.25 949 GLY A CA 1
ATOM 7366 C C . GLY A 1 949 ? 12.664 11.966 -6.053 1.00 95.25 949 GLY A C 1
ATOM 7367 O O . GLY A 1 949 ? 13.525 12.794 -5.786 1.00 95.25 949 GLY A O 1
ATOM 7368 N N . ARG A 1 950 ? 11.690 12.241 -6.934 1.00 96.56 950 ARG A N 1
ATOM 7369 C CA . ARG A 1 950 ? 11.543 13.482 -7.720 1.00 96.56 950 ARG A CA 1
ATOM 7370 C C . ARG A 1 950 ? 12.809 13.931 -8.468 1.00 96.56 950 ARG A C 1
ATOM 7372 O O . ARG A 1 950 ? 12.877 15.083 -8.876 1.00 96.56 950 ARG A O 1
ATOM 7379 N N . PHE A 1 951 ? 13.826 13.089 -8.637 1.00 94.88 951 PHE A N 1
ATOM 7380 C CA . PHE A 1 951 ? 15.117 13.524 -9.172 1.00 94.88 951 PHE A CA 1
ATOM 7381 C C . PHE A 1 951 ? 14.972 14.154 -10.564 1.00 94.88 951 PHE A C 1
ATOM 7383 O O . PHE A 1 951 ? 14.382 13.551 -11.459 1.00 94.88 951 PHE A O 1
ATOM 7390 N N . GLY A 1 952 ? 15.492 15.374 -10.722 1.00 89.94 952 GLY A N 1
ATOM 7391 C CA . GLY A 1 952 ? 15.445 16.127 -11.982 1.00 89.94 952 GLY A CA 1
ATOM 7392 C C . GLY A 1 952 ? 14.044 16.537 -12.458 1.00 89.94 952 GLY A C 1
ATOM 7393 O O . GLY A 1 952 ? 13.890 16.911 -13.618 1.00 89.94 952 GLY A O 1
ATOM 7394 N N . VAL A 1 953 ? 13.015 16.461 -11.604 1.00 97.00 953 VAL A N 1
ATOM 7395 C CA . VAL A 1 953 ? 11.640 16.848 -11.957 1.00 97.00 953 VAL A CA 1
ATOM 7396 C C . VAL A 1 953 ? 11.460 18.359 -11.774 1.00 97.00 953 VAL A C 1
ATOM 7398 O O . VAL A 1 953 ? 11.076 18.820 -10.702 1.00 97.00 953 VAL A O 1
ATOM 7401 N N . THR A 1 954 ? 11.736 19.118 -12.833 1.00 96.44 954 THR A N 1
ATOM 7402 C CA . THR A 1 954 ? 11.584 20.584 -12.899 1.00 96.44 954 THR A CA 1
ATOM 7403 C C . THR A 1 954 ? 10.425 20.998 -13.814 1.00 96.44 954 THR A C 1
ATOM 7405 O O . THR A 1 954 ? 9.923 20.192 -14.602 1.00 96.44 954 THR A O 1
ATOM 7408 N N . ALA A 1 955 ? 10.017 22.271 -13.770 1.00 97.38 955 ALA A N 1
ATOM 7409 C CA . ALA A 1 955 ? 9.019 22.810 -14.703 1.00 97.38 955 ALA A CA 1
ATOM 7410 C C . ALA A 1 955 ? 9.414 22.622 -16.184 1.00 97.38 955 ALA A C 1
ATOM 7412 O O . ALA A 1 955 ? 8.566 22.270 -17.006 1.00 97.38 955 ALA A O 1
ATOM 7413 N N . GLU A 1 956 ? 10.694 22.803 -16.533 1.00 96.50 956 GLU A N 1
ATOM 7414 C CA . GLU A 1 956 ? 11.194 22.569 -17.894 1.00 96.50 956 GLU A CA 1
ATOM 7415 C C . GLU A 1 956 ? 11.110 21.090 -18.276 1.00 96.50 956 GLU A C 1
ATOM 7417 O O . GLU A 1 956 ? 10.538 20.765 -19.315 1.00 96.50 956 GLU A O 1
ATOM 7422 N N . TYR A 1 957 ? 11.585 20.188 -17.412 1.00 97.25 957 TYR A N 1
ATOM 7423 C CA . TYR A 1 957 ? 11.510 18.740 -17.629 1.00 97.25 957 TYR A CA 1
ATOM 7424 C C . TYR A 1 957 ? 10.075 18.279 -17.928 1.00 97.25 957 TYR A C 1
ATOM 7426 O O . TYR A 1 957 ? 9.843 17.537 -18.885 1.00 97.25 957 TYR A O 1
ATOM 7434 N N . LEU A 1 958 ? 9.102 18.774 -17.155 1.00 98.19 958 LEU A N 1
ATOM 7435 C CA . LEU A 1 958 ? 7.686 18.424 -17.301 1.00 98.19 958 LEU A CA 1
ATOM 7436 C C . LEU A 1 958 ? 7.049 18.994 -18.577 1.00 98.19 958 LEU A C 1
ATOM 7438 O O . LEU A 1 958 ? 6.081 18.424 -19.077 1.00 98.19 958 LEU A O 1
ATOM 7442 N N . ASN A 1 959 ? 7.593 20.078 -19.138 1.00 97.62 959 ASN A N 1
ATOM 7443 C CA . ASN A 1 959 ? 7.106 20.684 -20.380 1.00 97.62 959 ASN A CA 1
ATOM 7444 C C . ASN A 1 959 ? 7.732 20.084 -21.649 1.00 97.62 959 ASN A C 1
ATOM 7446 O O . ASN A 1 959 ? 7.200 20.280 -22.739 1.00 97.62 959 ASN A O 1
ATOM 7450 N N . GLN A 1 960 ? 8.820 19.322 -21.527 1.00 96.44 960 GLN A N 1
ATOM 7451 C CA . GLN A 1 960 ? 9.577 18.778 -22.661 1.00 96.44 960 GLN A CA 1
ATOM 7452 C C . GLN A 1 960 ? 9.182 17.330 -22.987 1.00 96.44 960 GLN A C 1
ATOM 7454 O O . GLN A 1 960 ? 10.039 16.459 -23.170 1.00 96.44 960 GLN A O 1
ATOM 7459 N N . CYS A 1 961 ? 7.876 17.045 -23.040 1.00 96.88 961 CYS A N 1
ATOM 7460 C CA . CYS A 1 961 ? 7.355 15.697 -23.279 1.00 96.88 961 CYS A CA 1
ATOM 7461 C C . CYS A 1 961 ? 5.942 15.656 -23.868 1.00 96.88 961 CYS A C 1
ATOM 7463 O O . CYS A 1 961 ? 5.240 16.662 -23.930 1.00 96.88 961 CYS A O 1
ATOM 7465 N N . ARG A 1 962 ? 5.540 14.453 -24.297 1.00 95.69 962 ARG A N 1
ATOM 7466 C CA . ARG A 1 962 ? 4.181 14.126 -24.762 1.00 95.69 962 ARG A CA 1
ATOM 7467 C C . ARG A 1 962 ? 3.349 13.445 -23.673 1.00 95.69 962 ARG A C 1
ATOM 7469 O O . ARG A 1 962 ? 2.124 13.537 -23.687 1.00 95.69 962 ARG A O 1
ATOM 7476 N N . GLU A 1 963 ? 4.004 12.731 -22.762 1.00 98.19 963 GLU A N 1
ATOM 7477 C CA . GLU A 1 963 ? 3.357 12.024 -21.659 1.00 98.19 963 GLU A CA 1
ATOM 7478 C C . GLU A 1 963 ? 4.182 12.164 -20.375 1.00 98.19 963 GLU A C 1
ATOM 7480 O O . GLU A 1 963 ? 5.413 12.196 -20.405 1.00 98.19 963 GLU A O 1
ATOM 7485 N N . LEU A 1 964 ? 3.490 12.206 -19.246 1.00 98.75 964 LEU A N 1
ATOM 7486 C CA . LEU A 1 964 ? 4.048 12.203 -17.902 1.00 98.75 964 LEU A CA 1
ATOM 7487 C C . LEU A 1 964 ? 3.684 10.877 -17.236 1.00 98.75 964 LEU A C 1
ATOM 7489 O O . LEU A 1 964 ? 2.514 10.513 -17.229 1.00 98.75 964 LEU A O 1
ATOM 7493 N N . GLU A 1 965 ? 4.647 10.141 -16.687 1.00 98.75 965 GLU A N 1
ATOM 7494 C CA . GLU A 1 965 ? 4.393 8.852 -16.025 1.00 98.75 965 GLU A CA 1
ATOM 7495 C C . GLU A 1 965 ? 4.616 8.953 -14.514 1.00 98.75 965 GLU A C 1
ATOM 7497 O O . GLU A 1 965 ? 5.742 9.113 -14.055 1.00 98.75 965 GLU A O 1
ATOM 7502 N N . ILE A 1 966 ? 3.555 8.815 -13.719 1.00 98.75 966 ILE A N 1
ATOM 7503 C CA . ILE A 1 966 ? 3.646 8.664 -12.264 1.00 98.75 966 ILE A CA 1
ATOM 7504 C C . ILE A 1 966 ? 4.061 7.219 -11.966 1.00 98.75 966 ILE A C 1
ATOM 7506 O O . ILE A 1 966 ? 3.281 6.283 -12.167 1.00 98.75 966 ILE A O 1
ATOM 7510 N N . LYS A 1 967 ? 5.286 7.029 -11.469 1.00 97.88 967 LYS A N 1
ATOM 7511 C CA . LYS A 1 967 ? 5.805 5.712 -11.076 1.00 97.88 967 LYS A CA 1
ATOM 7512 C C . LYS A 1 967 ? 5.435 5.403 -9.628 1.00 97.88 967 LYS A C 1
ATOM 7514 O O . LYS A 1 967 ? 6.216 5.692 -8.730 1.00 97.88 967 LYS A O 1
ATOM 7519 N N . VAL A 1 968 ? 4.310 4.721 -9.421 1.00 97.25 968 VAL A N 1
ATOM 7520 C CA . VAL A 1 968 ? 3.931 4.235 -8.083 1.00 97.25 968 VAL A CA 1
ATOM 7521 C C . VAL A 1 968 ? 4.787 3.032 -7.679 1.00 97.25 968 VAL A C 1
ATOM 7523 O O . VAL A 1 968 ? 5.279 2.965 -6.560 1.00 97.25 968 VAL A O 1
ATOM 7526 N N . ALA A 1 969 ? 5.014 2.093 -8.603 1.00 94.88 969 ALA A N 1
ATOM 7527 C CA . ALA A 1 969 ? 5.816 0.897 -8.348 1.00 94.88 969 ALA A CA 1
ATOM 7528 C C . ALA A 1 969 ? 6.545 0.392 -9.610 1.00 94.88 969 ALA A C 1
ATOM 7530 O O . ALA A 1 969 ? 6.298 0.836 -10.732 1.00 94.88 969 ALA A O 1
ATOM 7531 N N . GLN A 1 970 ? 7.471 -0.559 -9.436 1.00 94.06 970 GLN A N 1
ATOM 7532 C CA . GLN A 1 970 ? 8.109 -1.294 -10.536 1.00 94.06 970 GLN A CA 1
ATOM 7533 C C . GLN A 1 970 ? 8.176 -2.797 -10.245 1.00 94.06 970 GLN A C 1
ATOM 7535 O O . GLN A 1 970 ? 8.394 -3.192 -9.104 1.00 94.06 970 GLN A O 1
ATOM 7540 N N . GLY A 1 971 ? 8.057 -3.631 -11.284 1.00 93.00 971 GLY A N 1
ATOM 7541 C CA . GLY A 1 971 ? 7.887 -5.084 -11.142 1.00 93.00 971 GLY A CA 1
ATOM 7542 C C . GLY A 1 971 ? 8.956 -5.811 -10.319 1.00 93.00 971 GLY A C 1
ATOM 7543 O O . GLY A 1 971 ? 8.629 -6.734 -9.591 1.00 93.00 971 GLY A O 1
ATOM 7544 N N . ALA A 1 972 ? 10.214 -5.363 -10.376 1.00 93.44 972 ALA A N 1
ATOM 7545 C CA . ALA A 1 972 ? 11.323 -6.004 -9.659 1.00 93.44 972 ALA A CA 1
ATOM 7546 C C . ALA A 1 972 ? 11.374 -5.718 -8.146 1.00 93.44 972 ALA A C 1
ATOM 7548 O O . ALA A 1 972 ? 12.081 -6.407 -7.417 1.00 93.44 972 ALA A O 1
ATOM 7549 N N . LYS A 1 973 ? 10.729 -4.636 -7.696 1.00 95.62 973 LYS A N 1
ATOM 7550 C CA . LYS A 1 973 ? 10.701 -4.210 -6.288 1.00 95.62 973 LYS A CA 1
ATOM 7551 C C . LYS A 1 973 ? 9.471 -3.355 -5.994 1.00 95.62 973 LYS A C 1
ATOM 7553 O O . LYS A 1 973 ? 9.587 -2.153 -5.760 1.00 95.62 973 LYS A O 1
ATOM 7558 N N . PRO A 1 974 ? 8.271 -3.935 -6.101 1.00 95.75 974 PRO A N 1
ATOM 7559 C CA . PRO A 1 974 ? 7.068 -3.216 -5.736 1.00 95.75 974 PRO A CA 1
ATOM 7560 C C . PRO A 1 974 ? 7.022 -2.980 -4.218 1.00 95.75 974 PRO A C 1
ATOM 7562 O O . PRO A 1 974 ? 7.535 -3.792 -3.444 1.00 95.75 974 PRO A O 1
ATOM 7565 N N . GLY A 1 975 ? 6.435 -1.850 -3.810 1.00 92.88 975 GLY A N 1
ATOM 7566 C CA . GLY A 1 975 ? 6.428 -1.387 -2.416 1.00 92.88 975 GLY A CA 1
ATOM 7567 C C . GLY A 1 975 ? 7.761 -0.803 -1.924 1.00 92.88 975 GLY A C 1
ATOM 7568 O O . GLY A 1 975 ? 7.911 -0.569 -0.732 1.00 92.88 975 GLY A O 1
ATOM 7569 N N . GLU A 1 976 ? 8.733 -0.577 -2.814 1.00 95.25 976 GLU A N 1
ATOM 7570 C CA . GLU A 1 976 ? 10.045 -0.002 -2.492 1.00 95.25 976 GLU A CA 1
ATOM 7571 C C . GLU A 1 976 ? 10.397 1.164 -3.424 1.00 95.25 976 GLU A C 1
ATOM 7573 O O . GLU A 1 976 ? 9.927 1.255 -4.563 1.00 95.25 976 GLU A O 1
ATOM 7578 N N . GLY A 1 977 ? 11.300 2.030 -2.961 1.00 90.25 977 GLY A N 1
ATOM 7579 C CA . GLY A 1 977 ? 11.807 3.147 -3.746 1.00 90.25 977 GLY A CA 1
ATOM 7580 C C . GLY A 1 977 ? 12.827 2.739 -4.813 1.00 90.25 977 GLY A C 1
ATOM 7581 O O . GLY A 1 977 ? 13.387 1.639 -4.831 1.00 90.25 977 GLY A O 1
ATOM 7582 N N . GLY A 1 978 ? 13.103 3.660 -5.739 1.00 91.00 978 GLY A N 1
ATOM 7583 C CA . GLY A 1 978 ? 14.231 3.553 -6.664 1.00 91.00 978 GLY A CA 1
ATOM 7584 C C . GLY A 1 978 ? 15.568 3.414 -5.934 1.00 91.00 978 GLY A C 1
ATOM 7585 O O . GLY A 1 978 ? 15.789 4.083 -4.930 1.00 91.00 978 GLY A O 1
ATOM 7586 N N . GLN A 1 979 ? 16.480 2.582 -6.444 1.00 92.31 979 GLN A N 1
ATOM 7587 C CA . GLN A 1 979 ? 17.785 2.340 -5.820 1.00 92.31 979 GLN A CA 1
ATOM 7588 C C . GLN A 1 979 ? 18.909 2.559 -6.833 1.00 92.31 979 GLN A C 1
ATOM 7590 O O . GLN A 1 979 ? 18.931 1.923 -7.892 1.00 92.31 979 GLN A O 1
ATOM 7595 N N . LEU A 1 980 ? 19.858 3.431 -6.489 1.00 94.69 980 LEU A N 1
ATOM 7596 C CA . LEU A 1 980 ? 21.081 3.660 -7.249 1.00 94.69 980 LEU A CA 1
ATOM 7597 C C . LEU A 1 980 ? 22.307 3.624 -6.315 1.00 94.69 980 LEU A C 1
ATOM 7599 O O . LEU A 1 980 ? 22.432 4.485 -5.442 1.00 94.69 980 LEU A O 1
ATOM 7603 N N . PRO A 1 981 ? 23.222 2.650 -6.488 1.00 94.00 981 PRO A N 1
ATOM 7604 C CA . PRO A 1 981 ? 24.446 2.564 -5.692 1.00 94.00 981 PRO A CA 1
ATOM 7605 C C . PRO A 1 981 ? 25.321 3.817 -5.811 1.00 94.00 981 PRO A C 1
ATOM 7607 O O . PRO A 1 981 ? 25.477 4.355 -6.907 1.00 94.00 981 PRO A O 1
ATOM 7610 N N . GLY A 1 982 ? 25.932 4.248 -4.702 1.00 92.94 982 GLY A N 1
ATOM 7611 C CA . GLY A 1 982 ? 26.651 5.530 -4.620 1.00 92.94 982 GLY A CA 1
ATOM 7612 C C . GLY A 1 982 ? 27.816 5.669 -5.599 1.00 92.94 982 GLY A C 1
ATOM 7613 O O . GLY A 1 982 ? 27.983 6.713 -6.219 1.00 92.94 982 GLY A O 1
ATOM 7614 N N . PHE A 1 983 ? 28.547 4.587 -5.869 1.00 94.00 983 PHE A N 1
ATOM 7615 C CA . PHE A 1 983 ? 29.627 4.575 -6.866 1.00 94.00 983 PHE A CA 1
ATOM 7616 C C . PHE A 1 983 ? 29.147 4.748 -8.322 1.00 94.00 983 PHE A C 1
ATOM 7618 O O . PHE A 1 983 ? 29.967 4.960 -9.211 1.00 94.00 983 PHE A O 1
ATOM 7625 N N . LYS A 1 984 ? 27.834 4.669 -8.595 1.00 96.25 984 LYS A N 1
ATOM 7626 C CA . LYS A 1 984 ? 27.239 5.046 -9.893 1.00 96.25 984 LYS A CA 1
ATOM 7627 C C . LYS A 1 984 ? 26.763 6.500 -9.922 1.00 96.25 984 LYS A C 1
ATOM 7629 O O . LYS A 1 984 ? 26.367 6.986 -10.977 1.00 96.25 984 LYS A O 1
ATOM 7634 N N . VAL A 1 985 ? 26.784 7.203 -8.795 1.00 96.00 985 VAL A N 1
ATOM 7635 C CA . VAL A 1 985 ? 26.398 8.614 -8.703 1.00 96.00 985 VAL A CA 1
ATOM 7636 C C . VAL A 1 985 ? 27.627 9.470 -8.996 1.00 96.00 985 VAL A C 1
ATOM 7638 O O . VAL A 1 985 ? 28.247 10.042 -8.104 1.00 96.00 985 VAL A O 1
ATOM 7641 N N . THR A 1 986 ? 28.016 9.500 -10.270 1.00 95.56 986 THR A N 1
ATOM 7642 C CA . THR A 1 986 ? 29.088 10.374 -10.771 1.00 95.56 986 THR A CA 1
ATOM 7643 C C . THR A 1 986 ? 28.660 11.842 -10.717 1.00 95.56 986 THR A C 1
ATOM 7645 O O . THR A 1 986 ? 27.479 12.135 -10.541 1.00 95.56 986 THR A O 1
ATOM 7648 N N . GLU A 1 987 ? 29.589 12.775 -10.938 1.00 94.50 987 GLU A N 1
ATOM 7649 C CA . GLU A 1 987 ? 29.295 14.219 -11.011 1.00 94.50 987 GLU A CA 1
ATOM 7650 C C . GLU A 1 987 ? 28.151 14.555 -11.981 1.00 94.50 987 GLU A C 1
ATOM 7652 O O . GLU A 1 987 ? 27.264 15.353 -11.683 1.00 94.50 987 GLU A O 1
ATOM 7657 N N . MET A 1 988 ? 28.120 13.896 -13.143 1.00 94.56 988 MET A N 1
ATOM 7658 C CA . MET A 1 988 ? 27.040 14.062 -14.117 1.00 94.56 988 MET A CA 1
ATOM 7659 C C . MET A 1 988 ? 25.692 13.599 -13.549 1.00 94.56 988 MET A C 1
ATOM 7661 O O . MET A 1 988 ? 24.708 14.326 -13.655 1.00 94.56 988 MET A O 1
ATOM 7665 N N . ILE A 1 989 ? 25.637 12.410 -12.941 1.00 95.69 989 ILE A N 1
ATOM 7666 C CA . ILE A 1 989 ? 24.392 11.871 -12.376 1.00 95.69 989 ILE A CA 1
ATOM 7667 C C . ILE A 1 989 ? 23.918 12.716 -11.197 1.00 95.69 989 ILE A C 1
ATOM 7669 O O . ILE A 1 989 ? 22.734 13.029 -11.113 1.00 95.69 989 ILE A O 1
ATOM 7673 N N . ALA A 1 990 ? 24.837 13.116 -10.320 1.00 95.06 990 ALA A N 1
ATOM 7674 C CA . ALA A 1 990 ? 24.562 13.993 -9.194 1.00 95.06 990 ALA A CA 1
ATOM 7675 C C . ALA A 1 990 ? 23.943 15.318 -9.657 1.00 95.06 990 ALA A C 1
ATOM 7677 O O . ALA A 1 990 ? 22.888 15.709 -9.161 1.00 95.06 990 ALA A O 1
ATOM 7678 N N . ARG A 1 991 ? 24.521 15.949 -10.689 1.00 94.75 991 ARG A N 1
ATOM 7679 C CA . ARG A 1 991 ? 23.979 17.175 -11.291 1.00 94.75 991 ARG A CA 1
ATOM 7680 C C . ARG A 1 991 ? 22.562 16.983 -11.835 1.00 94.75 991 ARG A C 1
ATOM 7682 O O . ARG A 1 991 ? 21.688 17.773 -11.503 1.00 94.75 991 ARG A O 1
ATOM 7689 N N . LEU A 1 992 ? 22.320 15.939 -12.634 1.00 93.75 992 LEU A N 1
ATOM 7690 C CA . LEU A 1 992 ? 20.995 15.674 -13.225 1.00 93.75 992 LEU A CA 1
ATOM 7691 C C . LEU A 1 992 ? 19.924 15.368 -12.174 1.00 93.75 992 LEU A C 1
ATOM 7693 O O . LEU A 1 992 ? 18.749 15.680 -12.357 1.00 93.75 992 LEU A O 1
ATOM 7697 N N . ARG A 1 993 ? 20.330 14.753 -11.062 1.00 95.25 993 ARG A N 1
ATOM 7698 C CA . ARG A 1 993 ? 19.434 14.412 -9.959 1.00 95.25 993 ARG A CA 1
ATOM 7699 C C . ARG A 1 993 ? 19.296 15.518 -8.918 1.00 95.25 993 ARG A C 1
ATOM 7701 O O . ARG A 1 993 ? 18.468 15.365 -8.026 1.00 95.25 993 ARG A O 1
ATOM 7708 N N . HIS A 1 994 ? 20.068 16.600 -9.022 1.00 94.50 994 HIS A N 1
ATOM 7709 C CA . HIS A 1 994 ? 20.225 17.601 -7.965 1.00 94.50 994 HIS A CA 1
ATOM 7710 C C . HIS A 1 994 ? 20.591 16.953 -6.615 1.00 94.50 994 HIS A C 1
ATOM 7712 O O . HIS A 1 994 ? 19.972 17.202 -5.581 1.00 94.50 994 HIS A O 1
ATOM 7718 N N . SER A 1 995 ? 21.578 16.057 -6.638 1.00 94.44 995 SER A N 1
ATOM 7719 C CA . SER A 1 995 ? 22.042 15.290 -5.481 1.00 94.44 995 SER A CA 1
ATOM 7720 C C . SER A 1 995 ? 23.554 15.400 -5.284 1.00 94.44 995 SER A C 1
ATOM 7722 O O . SER A 1 995 ? 24.256 16.043 -6.059 1.00 94.44 995 SER A O 1
ATOM 7724 N N . THR A 1 996 ? 24.065 14.721 -4.259 1.00 92.94 996 THR A N 1
ATOM 7725 C CA . THR A 1 996 ? 25.484 14.743 -3.891 1.00 92.94 996 THR A CA 1
ATOM 7726 C C . THR A 1 996 ? 26.269 13.613 -4.592 1.00 92.94 996 THR A C 1
ATOM 7728 O O . THR A 1 996 ? 25.830 12.459 -4.542 1.00 92.94 996 THR A O 1
ATOM 7731 N N . PRO A 1 997 ? 27.428 13.883 -5.230 1.00 93.31 997 PRO A N 1
ATOM 7732 C CA . PRO A 1 997 ? 28.262 12.852 -5.858 1.00 93.31 997 PRO A CA 1
ATOM 7733 C C . PRO A 1 997 ? 28.719 11.757 -4.882 1.00 93.31 997 PRO A C 1
ATOM 7735 O O . PRO A 1 997 ? 29.038 12.027 -3.723 1.00 93.31 997 PRO A O 1
ATOM 7738 N N . GLY A 1 998 ? 28.785 10.507 -5.344 1.00 93.44 998 GLY A N 1
ATOM 7739 C CA . GLY A 1 998 ? 29.256 9.352 -4.567 1.00 93.44 998 GLY A CA 1
ATOM 7740 C C . GLY A 1 998 ? 28.285 8.823 -3.502 1.00 93.44 998 GLY A C 1
ATOM 7741 O O . GLY A 1 998 ? 28.546 7.777 -2.910 1.00 93.44 998 GLY A O 1
ATOM 7742 N N . VAL A 1 999 ? 27.161 9.502 -3.264 1.00 93.56 999 VAL A N 1
ATOM 7743 C CA . VAL A 1 999 ? 26.182 9.131 -2.232 1.00 93.56 999 VAL A CA 1
ATOM 7744 C C . VAL A 1 999 ? 25.172 8.133 -2.788 1.00 93.56 999 VAL A C 1
ATOM 7746 O O . VAL A 1 999 ? 24.663 8.298 -3.895 1.00 93.56 999 VAL A O 1
ATOM 7749 N N . MET A 1 1000 ? 24.872 7.071 -2.034 1.00 93.25 1000 MET A N 1
ATOM 7750 C CA . MET A 1 1000 ? 23.847 6.100 -2.429 1.00 93.25 1000 MET A CA 1
ATOM 7751 C C . MET A 1 1000 ? 22.459 6.742 -2.387 1.00 93.25 1000 MET A C 1
ATOM 7753 O O . MET A 1 1000 ? 22.054 7.282 -1.364 1.00 93.25 1000 MET A O 1
ATOM 7757 N N . LEU A 1 1001 ? 21.706 6.620 -3.482 1.00 94.19 1001 LEU A N 1
ATOM 7758 C CA . LEU A 1 1001 ? 20.353 7.160 -3.581 1.00 94.19 1001 LEU A CA 1
ATOM 7759 C C . LEU A 1 1001 ? 19.343 6.023 -3.460 1.00 94.19 1001 LEU A C 1
ATOM 7761 O O . LEU A 1 1001 ? 19.118 5.269 -4.412 1.00 94.19 1001 LEU A O 1
ATOM 7765 N N . ILE A 1 1002 ? 18.742 5.911 -2.280 1.00 93.88 1002 ILE A N 1
ATOM 7766 C CA . ILE A 1 1002 ? 17.538 5.114 -2.041 1.00 93.88 1002 ILE A CA 1
ATOM 7767 C C . ILE A 1 1002 ? 16.394 6.119 -1.998 1.00 93.88 1002 ILE A C 1
ATOM 7769 O O . ILE A 1 1002 ? 16.395 7.010 -1.158 1.00 93.88 1002 ILE A O 1
ATOM 7773 N N . SER A 1 1003 ? 15.480 6.034 -2.957 1.00 94.88 1003 SER A N 1
ATOM 7774 C CA . SER A 1 1003 ? 14.306 6.909 -2.982 1.00 94.88 1003 SER A CA 1
ATOM 7775 C C . SER A 1 1003 ? 13.338 6.482 -1.878 1.00 94.88 1003 SER A C 1
ATOM 7777 O O . SER A 1 1003 ? 13.330 5.295 -1.539 1.00 94.88 1003 SER A O 1
ATOM 7779 N N . PRO A 1 1004 ? 12.469 7.383 -1.397 1.00 96.31 1004 PRO A N 1
ATOM 7780 C CA . PRO A 1 1004 ? 11.385 6.983 -0.511 1.00 96.31 1004 PRO A CA 1
ATOM 7781 C C . PRO A 1 1004 ? 10.542 5.874 -1.168 1.00 96.31 1004 PRO A C 1
ATOM 7783 O O . PRO A 1 1004 ? 10.306 5.942 -2.384 1.00 96.31 1004 PRO A O 1
ATOM 7786 N N . PRO A 1 1005 ? 10.085 4.849 -0.431 1.00 96.50 1005 PRO A N 1
ATOM 7787 C CA . PRO A 1 1005 ? 9.098 3.909 -0.943 1.00 96.50 1005 PRO A CA 1
ATOM 7788 C C . PRO A 1 1005 ? 7.799 4.589 -1.392 1.00 96.50 1005 PRO A C 1
ATOM 7790 O O . PRO A 1 1005 ? 7.368 4.315 -2.515 1.00 96.50 1005 PRO A O 1
ATOM 7793 N N . PRO A 1 1006 ? 7.185 5.498 -0.605 1.00 96.50 1006 PRO A N 1
ATOM 7794 C CA . PRO A 1 1006 ? 6.000 6.205 -1.059 1.00 96.50 1006 PRO A CA 1
ATOM 7795 C C . PRO A 1 1006 ? 6.349 7.439 -1.883 1.00 96.50 1006 PRO A C 1
ATOM 7797 O O . PRO A 1 1006 ? 7.394 8.067 -1.735 1.00 96.50 1006 PRO A O 1
ATOM 7800 N N . HIS A 1 1007 ? 5.407 7.867 -2.711 1.00 97.75 1007 HIS A N 1
ATOM 7801 C CA . HIS A 1 1007 ? 5.310 9.282 -3.031 1.00 97.75 1007 HIS A CA 1
ATOM 7802 C C . HIS A 1 1007 ? 4.754 9.994 -1.792 1.00 97.75 1007 HIS A C 1
ATOM 7804 O O . HIS A 1 1007 ? 3.622 9.722 -1.411 1.00 97.75 1007 HIS A O 1
ATOM 7810 N N . HIS A 1 1008 ? 5.498 10.912 -1.168 1.00 96.75 1008 HIS A N 1
ATOM 7811 C CA . HIS A 1 1008 ? 4.996 11.623 0.025 1.00 96.75 1008 HIS A CA 1
ATOM 7812 C C . HIS A 1 1008 ? 3.813 12.571 -0.274 1.00 96.75 1008 HIS A C 1
ATOM 7814 O O . HIS A 1 1008 ? 3.229 13.149 0.643 1.00 96.75 1008 HIS A O 1
ATOM 7820 N N . ASP A 1 1009 ? 3.458 12.740 -1.553 1.00 96.19 1009 ASP A N 1
ATOM 7821 C CA . ASP A 1 1009 ? 2.235 13.392 -2.029 1.00 96.19 1009 ASP A CA 1
ATOM 7822 C C . ASP A 1 1009 ? 1.182 12.413 -2.577 1.00 96.19 1009 ASP A C 1
ATOM 7824 O O . ASP A 1 1009 ? 0.285 12.847 -3.293 1.00 96.19 1009 ASP A O 1
ATOM 7828 N N . ILE A 1 1010 ? 1.298 11.112 -2.284 1.00 96.81 1010 ILE A N 1
ATOM 7829 C CA . ILE A 1 1010 ? 0.287 10.088 -2.577 1.00 96.81 1010 ILE A CA 1
ATOM 7830 C C . ILE A 1 1010 ? 0.187 9.132 -1.384 1.00 96.81 1010 ILE A C 1
ATOM 7832 O O . ILE A 1 1010 ? 0.898 8.128 -1.318 1.00 96.81 1010 ILE A O 1
ATOM 7836 N N . TYR A 1 1011 ? -0.722 9.426 -0.457 1.00 95.44 1011 TYR A N 1
ATOM 7837 C CA . TYR A 1 1011 ? -1.073 8.524 0.645 1.00 95.44 1011 TYR A CA 1
ATOM 7838 C C . TYR A 1 1011 ? -2.483 7.936 0.506 1.00 95.44 1011 TYR A C 1
ATOM 7840 O O . TYR A 1 1011 ? -2.942 7.229 1.398 1.00 95.44 1011 TYR A O 1
ATOM 7848 N N . SER A 1 1012 ? -3.167 8.252 -0.594 1.00 92.56 1012 SER A N 1
ATOM 7849 C CA . SER A 1 1012 ? -4.544 7.858 -0.889 1.00 92.56 1012 SER A CA 1
ATOM 7850 C C . SER A 1 1012 ? -4.874 8.089 -2.371 1.00 92.56 1012 SER A C 1
ATOM 7852 O O . SER A 1 1012 ? -4.097 8.718 -3.106 1.00 92.56 1012 SER A O 1
ATOM 7854 N N . ILE A 1 1013 ? -6.044 7.623 -2.823 1.00 90.94 1013 ILE A N 1
ATOM 7855 C CA . ILE A 1 1013 ? -6.487 7.816 -4.212 1.00 90.94 1013 ILE A CA 1
ATOM 7856 C C . ILE A 1 1013 ? -6.759 9.293 -4.550 1.00 90.94 1013 ILE A C 1
ATOM 7858 O O . ILE A 1 1013 ? -6.443 9.736 -5.655 1.00 90.94 1013 ILE A O 1
ATOM 7862 N N . GLU A 1 1014 ? -7.273 10.086 -3.612 1.00 90.38 1014 GLU A N 1
ATOM 7863 C CA . GLU A 1 1014 ? -7.502 11.522 -3.792 1.00 90.38 1014 GLU A CA 1
ATOM 7864 C C . GLU A 1 1014 ? -6.192 12.316 -3.865 1.00 90.38 1014 GLU A C 1
ATOM 7866 O O . GLU A 1 1014 ? -6.108 13.299 -4.602 1.00 90.38 1014 GLU A O 1
ATOM 7871 N N . ASP A 1 1015 ? -5.138 11.862 -3.183 1.00 94.75 1015 ASP A N 1
ATOM 7872 C CA . ASP A 1 1015 ? -3.813 12.474 -3.303 1.00 94.75 1015 ASP A CA 1
ATOM 7873 C C . ASP A 1 1015 ? -3.187 12.148 -4.676 1.00 94.75 1015 ASP A C 1
ATOM 7875 O O . ASP A 1 1015 ? -2.594 13.019 -5.319 1.00 94.75 1015 ASP A O 1
ATOM 7879 N N . LEU A 1 1016 ? -3.395 10.927 -5.200 1.00 96.19 1016 LEU A N 1
ATOM 7880 C CA . LEU A 1 1016 ? -3.037 10.613 -6.589 1.00 96.19 1016 LEU A CA 1
ATOM 7881 C C . LEU A 1 1016 ? -3.808 11.510 -7.566 1.00 96.19 1016 LEU A C 1
ATOM 7883 O O . LEU A 1 1016 ? -3.208 12.042 -8.502 1.00 96.19 1016 LEU A O 1
ATOM 7887 N N . ALA A 1 1017 ? -5.114 11.697 -7.354 1.00 94.50 1017 ALA A N 1
ATOM 7888 C CA . ALA A 1 1017 ? -5.922 12.603 -8.167 1.00 94.50 1017 ALA A CA 1
ATOM 7889 C C . ALA A 1 1017 ? -5.381 14.039 -8.112 1.00 94.50 1017 ALA A C 1
ATOM 7891 O O . ALA A 1 1017 ? -5.353 14.722 -9.138 1.00 94.50 1017 ALA A O 1
ATOM 7892 N N . GLN A 1 1018 ? -4.876 14.476 -6.953 1.00 96.00 1018 GLN A N 1
ATOM 7893 C CA . GLN A 1 1018 ? -4.208 15.764 -6.821 1.00 96.00 1018 GLN A CA 1
ATOM 7894 C C . GLN A 1 1018 ? -2.918 15.832 -7.645 1.00 96.00 1018 GLN A C 1
ATOM 7896 O O . GLN A 1 1018 ? -2.720 16.812 -8.357 1.00 96.00 1018 GLN A O 1
ATOM 7901 N N . LEU A 1 1019 ? -2.058 14.807 -7.627 1.00 97.94 1019 LEU A N 1
ATOM 7902 C CA . LEU A 1 1019 ? -0.854 14.816 -8.465 1.00 97.94 1019 LEU A CA 1
ATOM 7903 C C . LEU A 1 1019 ? -1.193 14.769 -9.962 1.00 97.94 1019 LEU A C 1
ATOM 7905 O O . LEU A 1 1019 ? -0.574 15.486 -10.744 1.00 97.94 1019 LEU A O 1
ATOM 7909 N N . ILE A 1 1020 ? -2.182 13.974 -10.381 1.00 98.12 1020 ILE A N 1
ATOM 7910 C CA . ILE A 1 1020 ? -2.650 13.965 -11.777 1.00 98.12 1020 ILE A CA 1
ATOM 7911 C C . ILE A 1 1020 ? -3.136 15.362 -12.176 1.00 98.12 1020 ILE A C 1
ATOM 7913 O O . ILE A 1 1020 ? -2.784 15.848 -13.253 1.00 98.12 1020 ILE A O 1
ATOM 7917 N N . TYR A 1 1021 ? -3.893 16.024 -11.299 1.00 97.00 1021 TYR A N 1
ATOM 7918 C CA . TYR A 1 1021 ? -4.324 17.402 -11.495 1.00 97.00 1021 TYR A CA 1
ATOM 7919 C C . TYR A 1 1021 ? -3.120 18.345 -11.643 1.00 97.00 1021 TYR A C 1
ATOM 7921 O O . TYR A 1 1021 ? -3.035 19.051 -12.644 1.00 97.00 1021 TYR A O 1
ATOM 7929 N N . ASP A 1 1022 ? -2.154 18.308 -10.721 1.00 98.12 1022 ASP A N 1
ATOM 7930 C CA . ASP A 1 1022 ? -0.948 19.148 -10.754 1.00 98.12 1022 ASP A CA 1
ATOM 7931 C C . ASP A 1 1022 ? -0.162 18.974 -12.068 1.00 98.12 1022 ASP A C 1
ATOM 7933 O O . ASP A 1 1022 ? 0.240 19.955 -12.698 1.00 98.12 1022 ASP A O 1
ATOM 7937 N N . LEU A 1 1023 ? 0.017 17.725 -12.518 1.00 98.50 1023 LEU A N 1
ATOM 7938 C CA . LEU A 1 1023 ? 0.728 17.398 -13.756 1.00 98.50 1023 LEU A CA 1
ATOM 7939 C C . LEU A 1 1023 ? -0.011 17.895 -15.007 1.00 98.50 1023 LEU A C 1
ATOM 7941 O O . LEU A 1 1023 ? 0.623 18.394 -15.938 1.00 98.50 1023 LEU A O 1
ATOM 7945 N N . LYS A 1 1024 ? -1.346 17.828 -15.013 1.00 97.62 1024 LYS A N 1
ATOM 7946 C CA . LYS A 1 1024 ? -2.169 18.393 -16.094 1.00 97.62 1024 LYS A CA 1
ATOM 7947 C C . LYS A 1 1024 ? -2.187 19.920 -16.083 1.00 97.62 1024 LYS A C 1
ATOM 7949 O O . LYS A 1 1024 ? -2.343 20.524 -17.138 1.00 97.62 1024 LYS A O 1
ATOM 7954 N N . GLN A 1 1025 ? -1.979 20.561 -14.931 1.00 96.94 1025 GLN A N 1
ATOM 7955 C CA . GLN A 1 1025 ? -1.822 22.016 -14.875 1.00 96.94 1025 GLN A CA 1
ATOM 7956 C C . GLN A 1 1025 ? -0.463 22.468 -15.426 1.00 96.94 1025 GLN A C 1
ATOM 7958 O O . GLN A 1 1025 ? -0.418 23.394 -16.232 1.00 96.94 1025 GLN A O 1
ATOM 7963 N N . ILE A 1 1026 ? 0.643 21.818 -15.042 1.00 97.75 1026 ILE A N 1
ATOM 7964 C CA . ILE A 1 1026 ? 1.996 22.216 -15.488 1.00 97.75 1026 ILE A CA 1
ATOM 7965 C C . ILE A 1 1026 ? 2.303 21.814 -16.938 1.00 97.75 1026 ILE A C 1
ATOM 7967 O O . ILE A 1 1026 ? 3.196 22.393 -17.563 1.00 97.75 1026 ILE A O 1
ATOM 7971 N N . ASN A 1 1027 ? 1.567 20.849 -17.494 1.00 97.25 1027 ASN A N 1
ATOM 7972 C CA . ASN A 1 1027 ? 1.597 20.536 -18.917 1.00 97.25 1027 ASN A CA 1
ATOM 7973 C C . ASN A 1 1027 ? 0.183 20.197 -19.439 1.00 97.25 1027 ASN A C 1
ATOM 7975 O O . ASN A 1 1027 ? -0.194 19.023 -19.477 1.00 97.25 1027 ASN A O 1
ATOM 7979 N N . PRO A 1 1028 ? -0.580 21.210 -19.896 1.00 93.38 1028 PRO A N 1
ATOM 7980 C CA . PRO A 1 1028 ? -1.953 21.035 -20.380 1.00 93.38 1028 PRO A CA 1
ATOM 7981 C C . PRO A 1 1028 ? -2.104 20.183 -21.646 1.00 93.38 1028 PRO A C 1
ATOM 7983 O O . PRO A 1 1028 ? -3.233 19.844 -21.998 1.00 93.38 1028 PRO A O 1
ATOM 7986 N N . ASP A 1 1029 ? -1.009 19.828 -22.323 1.00 94.31 1029 ASP A N 1
ATOM 7987 C CA . ASP A 1 1029 ? -1.032 19.010 -23.545 1.00 94.31 1029 ASP A CA 1
ATOM 7988 C C . ASP A 1 1029 ? -0.634 17.550 -23.287 1.00 94.31 1029 ASP A C 1
ATOM 7990 O O . ASP A 1 1029 ? -0.916 16.672 -24.107 1.00 94.31 1029 ASP A O 1
ATOM 7994 N N . ALA A 1 1030 ? 0.044 17.276 -22.168 1.00 97.38 1030 ALA A N 1
ATOM 7995 C CA . ALA A 1 1030 ? 0.567 15.951 -21.880 1.00 97.38 1030 ALA A CA 1
ATOM 7996 C C . ALA A 1 1030 ? -0.509 15.016 -21.329 1.00 97.38 1030 ALA A C 1
ATOM 7998 O O . ALA A 1 1030 ? -1.362 15.389 -20.522 1.00 97.38 1030 ALA A O 1
ATOM 7999 N N . LYS A 1 1031 ? -0.411 13.748 -21.726 1.00 98.31 1031 LYS A N 1
ATOM 8000 C CA . LYS A 1 1031 ? -1.164 12.666 -21.086 1.00 98.31 1031 LYS A CA 1
ATOM 8001 C C . LYS A 1 1031 ? -0.475 12.243 -19.798 1.00 98.31 1031 LYS A C 1
ATOM 8003 O O . LYS A 1 1031 ? 0.749 12.158 -19.764 1.00 98.31 1031 LYS A O 1
ATOM 8008 N N . VAL A 1 1032 ? -1.242 11.891 -18.777 1.00 98.75 1032 VAL A N 1
ATOM 8009 C CA . VAL A 1 1032 ? -0.732 11.352 -17.517 1.00 98.75 1032 VAL A CA 1
ATOM 8010 C C . VAL A 1 1032 ? -0.944 9.841 -17.474 1.00 98.75 1032 VAL A C 1
ATOM 8012 O O . VAL A 1 1032 ? -2.067 9.341 -17.548 1.00 98.75 1032 VAL A O 1
ATOM 8015 N N . THR A 1 1033 ? 0.162 9.115 -17.358 1.00 98.75 1033 THR A N 1
ATOM 8016 C CA . THR A 1 1033 ? 0.221 7.670 -17.148 1.00 98.75 1033 THR A CA 1
ATOM 8017 C C . THR A 1 1033 ? 0.409 7.381 -15.666 1.00 98.75 1033 THR A C 1
ATOM 8019 O O . THR A 1 1033 ? 1.229 8.026 -15.019 1.00 98.75 1033 THR A O 1
ATOM 8022 N N . VAL A 1 1034 ? -0.285 6.380 -15.130 1.00 98.81 1034 VAL A N 1
ATOM 8023 C CA . VAL A 1 1034 ? -0.006 5.839 -13.793 1.00 98.81 1034 VAL A CA 1
ATOM 8024 C C . VAL A 1 1034 ? 0.532 4.423 -13.938 1.00 98.81 1034 VAL A C 1
ATOM 8026 O O . VAL A 1 1034 ? -0.128 3.549 -14.504 1.00 98.81 1034 VAL A O 1
ATOM 8029 N N . LYS A 1 1035 ? 1.751 4.200 -13.445 1.00 98.56 1035 LYS A N 1
ATOM 8030 C CA . LYS A 1 1035 ? 2.428 2.905 -13.491 1.00 98.56 1035 LYS A CA 1
ATOM 8031 C C . LYS A 1 1035 ? 2.191 2.120 -12.207 1.00 98.56 1035 LYS A C 1
ATOM 8033 O O . LYS A 1 1035 ? 2.689 2.490 -11.143 1.00 98.56 1035 LYS A O 1
ATOM 8038 N N . LEU A 1 1036 ? 1.485 1.004 -12.357 1.00 98.38 1036 LEU A N 1
ATOM 8039 C CA . LEU A 1 1036 ? 1.167 0.027 -11.323 1.00 98.38 1036 LEU A CA 1
ATOM 8040 C C . LEU A 1 1036 ? 1.918 -1.288 -11.570 1.00 98.38 1036 LEU A C 1
ATOM 8042 O O . LEU A 1 1036 ? 2.399 -1.571 -12.675 1.00 98.38 1036 LEU A O 1
ATOM 8046 N N . VAL A 1 1037 ? 1.995 -2.120 -10.534 1.00 98.19 1037 VAL A N 1
ATOM 8047 C CA . VAL A 1 1037 ? 2.537 -3.482 -10.613 1.00 98.19 1037 VAL A CA 1
ATOM 8048 C C . VAL A 1 1037 ? 1.438 -4.484 -10.304 1.00 98.19 1037 VAL A C 1
ATOM 8050 O O . VAL A 1 1037 ? 0.650 -4.279 -9.382 1.00 98.19 1037 VAL A O 1
ATOM 8053 N N . SER A 1 1038 ? 1.405 -5.571 -11.073 1.00 96.69 1038 SER A N 1
ATOM 8054 C CA . SER A 1 1038 ? 0.447 -6.669 -10.928 1.00 96.69 1038 SER A CA 1
ATOM 8055 C C . SER A 1 1038 ? 0.438 -7.236 -9.494 1.00 96.69 1038 SER A C 1
ATOM 8057 O O . SER A 1 1038 ? 1.467 -7.713 -9.006 1.00 96.69 1038 SER A O 1
ATOM 8059 N N . ARG A 1 1039 ? -0.729 -7.174 -8.836 1.00 94.25 1039 ARG A N 1
ATOM 8060 C CA . ARG A 1 1039 ? -1.089 -7.804 -7.546 1.00 94.25 1039 ARG A CA 1
ATOM 8061 C C . ARG A 1 1039 ? -2.587 -8.141 -7.526 1.00 94.25 1039 ARG A C 1
ATOM 8063 O O . ARG A 1 1039 ? -3.310 -7.682 -8.403 1.00 94.25 1039 ARG A O 1
ATOM 8070 N N . SER A 1 1040 ? -3.070 -8.910 -6.550 1.00 87.56 1040 SER A N 1
ATOM 8071 C CA . SER A 1 1040 ? -4.519 -9.042 -6.301 1.00 87.56 1040 SER A CA 1
ATOM 8072 C C . SER A 1 1040 ? -5.163 -7.703 -5.934 1.00 87.56 1040 SER A C 1
ATOM 8074 O O . SER A 1 1040 ? -4.552 -6.913 -5.206 1.00 87.56 1040 SER A O 1
ATOM 8076 N N . GLY A 1 1041 ? -6.374 -7.453 -6.437 1.00 87.81 1041 GLY A N 1
ATOM 8077 C CA . GLY A 1 1041 ? -7.128 -6.213 -6.227 1.00 87.81 1041 GLY A CA 1
ATOM 8078 C C . GLY A 1 1041 ? -6.658 -5.037 -7.091 1.00 87.81 1041 GLY A C 1
ATOM 8079 O O . GLY A 1 1041 ? -7.116 -3.909 -6.923 1.00 87.81 1041 GLY A O 1
ATOM 8080 N N . ILE A 1 1042 ? -5.730 -5.254 -8.032 1.00 93.81 1042 ILE A N 1
ATOM 8081 C CA . ILE A 1 1042 ? -5.239 -4.183 -8.909 1.00 93.81 1042 ILE A CA 1
ATOM 8082 C C . ILE A 1 1042 ? -6.335 -3.633 -9.829 1.00 93.81 1042 ILE A C 1
ATOM 8084 O O . ILE A 1 1042 ? -6.271 -2.462 -10.201 1.00 93.81 1042 ILE A O 1
ATOM 8088 N N . GLY A 1 1043 ? -7.343 -4.437 -10.182 1.00 91.88 1043 GLY A N 1
ATOM 8089 C CA . GLY A 1 1043 ? -8.471 -3.981 -10.992 1.00 91.88 1043 GLY A CA 1
ATOM 8090 C C . GLY A 1 1043 ? -9.240 -2.857 -10.308 1.00 91.88 1043 GLY A C 1
ATOM 8091 O O . GLY A 1 1043 ? -9.515 -1.830 -10.929 1.00 91.88 1043 GLY A O 1
ATOM 8092 N N . THR A 1 1044 ? -9.494 -3.017 -9.011 1.00 87.69 1044 THR A N 1
ATOM 8093 C CA . THR A 1 1044 ? -10.089 -1.991 -8.157 1.00 87.69 1044 THR A CA 1
ATOM 8094 C C . THR A 1 1044 ? -9.221 -0.733 -8.121 1.00 87.69 1044 THR A C 1
ATOM 8096 O O . THR A 1 1044 ? -9.697 0.370 -8.391 1.00 87.69 1044 THR A O 1
ATOM 8099 N N . ILE A 1 1045 ? -7.922 -0.884 -7.840 1.00 92.12 1045 ILE A N 1
ATOM 8100 C CA . ILE A 1 1045 ? -6.991 0.253 -7.795 1.00 92.12 1045 ILE A CA 1
ATOM 8101 C C . ILE A 1 1045 ? -7.021 1.011 -9.131 1.00 92.12 1045 ILE A C 1
ATOM 8103 O O . ILE A 1 1045 ? -7.109 2.237 -9.152 1.00 92.12 1045 ILE A O 1
ATOM 8107 N N . ALA A 1 1046 ? -7.014 0.293 -10.256 1.00 94.94 1046 ALA A N 1
ATOM 8108 C CA . ALA A 1 1046 ? -7.075 0.883 -11.587 1.00 94.94 1046 ALA A CA 1
ATOM 8109 C C . ALA A 1 1046 ? -8.396 1.619 -11.866 1.00 94.94 1046 ALA A C 1
ATOM 8111 O O . ALA A 1 1046 ? -8.376 2.649 -12.540 1.00 94.94 1046 ALA A O 1
ATOM 8112 N N . ALA A 1 1047 ? -9.529 1.142 -11.344 1.00 91.62 1047 ALA A N 1
ATOM 8113 C CA . ALA A 1 1047 ? -10.796 1.864 -11.429 1.00 91.62 1047 ALA A CA 1
ATOM 8114 C C . ALA A 1 1047 ? -10.743 3.190 -10.650 1.00 91.62 1047 ALA A C 1
ATOM 8116 O O . ALA A 1 1047 ? -11.123 4.225 -11.201 1.00 91.62 1047 ALA A O 1
ATOM 8117 N N . GLY A 1 1048 ? -10.153 3.205 -9.450 1.00 90.62 1048 GLY A N 1
ATOM 8118 C CA . GLY A 1 1048 ? -9.834 4.448 -8.736 1.00 90.62 1048 GLY A CA 1
ATOM 8119 C C . GLY A 1 1048 ? -8.937 5.384 -9.555 1.00 90.62 1048 GLY A C 1
ATOM 8120 O O . GLY A 1 1048 ? -9.251 6.558 -9.733 1.00 90.62 1048 GLY A O 1
ATOM 8121 N N . VAL A 1 1049 ? -7.851 4.861 -10.130 1.00 95.38 1049 VAL A N 1
ATOM 8122 C CA . VAL A 1 1049 ? -6.913 5.625 -10.976 1.00 95.38 1049 VAL A CA 1
ATOM 8123 C C . VAL A 1 1049 ? -7.606 6.235 -12.203 1.00 95.38 1049 VAL A C 1
ATOM 8125 O O . VAL A 1 1049 ? -7.315 7.370 -12.585 1.00 95.38 1049 VAL A O 1
ATOM 8128 N N . ALA A 1 1050 ? -8.539 5.511 -12.823 1.00 93.75 1050 ALA A N 1
ATOM 8129 C CA . ALA A 1 1050 ? -9.329 6.026 -13.936 1.00 93.75 1050 ALA A CA 1
ATOM 8130 C C . ALA A 1 1050 ? -10.263 7.167 -13.490 1.00 93.75 1050 ALA A C 1
ATOM 8132 O O . ALA A 1 1050 ? -10.328 8.196 -14.165 1.00 93.75 1050 ALA A O 1
ATOM 8133 N N . LYS A 1 1051 ? -10.919 7.037 -12.327 1.00 90.31 1051 LYS A N 1
ATOM 8134 C CA . LYS A 1 1051 ? -11.730 8.109 -11.713 1.00 90.31 1051 LYS A CA 1
ATOM 8135 C C . LYS A 1 1051 ? -10.888 9.327 -11.322 1.00 90.31 1051 LYS A C 1
ATOM 8137 O O . LYS A 1 1051 ? -11.372 10.456 -11.367 1.00 90.31 1051 LYS A O 1
ATOM 8142 N N . ALA A 1 1052 ? -9.601 9.126 -11.042 1.00 91.62 1052 ALA A N 1
ATOM 8143 C CA . ALA A 1 1052 ? -8.630 10.187 -10.785 1.00 91.62 1052 ALA A CA 1
ATOM 8144 C C . ALA A 1 1052 ? -8.191 10.944 -12.060 1.00 91.62 1052 ALA A C 1
ATOM 8146 O O . ALA A 1 1052 ? -7.313 11.802 -12.000 1.00 91.62 1052 ALA A O 1
ATOM 8147 N N . ASN A 1 1053 ? -8.824 10.669 -13.209 1.00 94.06 1053 ASN A N 1
ATOM 8148 C CA . ASN A 1 1053 ? -8.566 11.271 -14.519 1.00 94.06 1053 ASN A CA 1
ATOM 8149 C C . ASN A 1 1053 ? -7.191 10.936 -15.115 1.00 94.06 1053 ASN A C 1
ATOM 8151 O O . ASN A 1 1053 ? -6.656 11.728 -15.895 1.00 94.06 1053 ASN A O 1
ATOM 8155 N N . ALA A 1 1054 ? -6.614 9.773 -14.803 1.00 97.12 1054 ALA A N 1
ATOM 8156 C CA . ALA A 1 1054 ? -5.471 9.266 -15.564 1.00 97.12 1054 ALA A CA 1
ATOM 8157 C C . ALA A 1 1054 ? -5.856 9.026 -17.037 1.00 97.12 1054 ALA A C 1
ATOM 8159 O O . ALA A 1 1054 ? -7.002 8.720 -17.358 1.00 97.12 1054 ALA A O 1
ATOM 8160 N N . ASP A 1 1055 ? -4.897 9.152 -17.951 1.00 98.38 1055 ASP A N 1
ATOM 8161 C CA . ASP A 1 1055 ? -5.112 8.914 -19.386 1.00 98.38 1055 ASP A CA 1
ATOM 8162 C C . ASP A 1 1055 ? -4.675 7.507 -19.797 1.00 98.38 1055 ASP A C 1
ATOM 8164 O O . ASP A 1 1055 ? -5.247 6.889 -20.699 1.00 98.38 1055 ASP A O 1
ATOM 8168 N N . ILE A 1 1056 ? -3.633 7.008 -19.130 1.00 98.69 1056 ILE A N 1
ATOM 8169 C CA . ILE A 1 1056 ? -3.015 5.714 -19.395 1.00 98.69 1056 ILE A CA 1
ATOM 8170 C C . ILE A 1 1056 ? -2.753 5.016 -18.056 1.00 98.69 1056 ILE A C 1
ATOM 8172 O O . ILE A 1 1056 ? -2.293 5.639 -17.101 1.00 98.69 1056 ILE A O 1
ATOM 8176 N N . ILE A 1 1057 ? -3.006 3.712 -17.986 1.00 98.81 1057 ILE A N 1
ATOM 8177 C CA . ILE A 1 1057 ? -2.630 2.872 -16.844 1.00 98.81 1057 ILE A CA 1
ATOM 8178 C C . ILE A 1 1057 ? -1.653 1.812 -17.349 1.00 98.81 1057 ILE A C 1
ATOM 8180 O O . ILE A 1 1057 ? -1.983 1.032 -18.245 1.00 98.81 1057 ILE A O 1
ATOM 8184 N N . LEU A 1 1058 ? -0.439 1.800 -16.796 1.00 98.62 1058 LEU A N 1
ATOM 8185 C CA . LEU A 1 1058 ? 0.588 0.809 -17.109 1.00 98.62 1058 LEU A CA 1
ATOM 8186 C C . LEU A 1 1058 ? 0.577 -0.305 -16.062 1.00 98.62 1058 LEU A C 1
ATOM 8188 O O . LEU A 1 1058 ? 0.802 -0.043 -14.884 1.00 98.62 1058 LEU A O 1
ATOM 8192 N N . ILE A 1 1059 ? 0.379 -1.547 -16.505 1.00 98.56 1059 ILE A N 1
ATOM 8193 C CA . ILE A 1 1059 ? 0.440 -2.749 -15.669 1.00 98.56 1059 ILE A CA 1
ATOM 8194 C C . ILE A 1 1059 ? 1.765 -3.468 -15.906 1.00 98.56 1059 ILE A C 1
ATOM 8196 O O . ILE A 1 1059 ? 1.969 -4.100 -16.947 1.00 98.56 1059 ILE A O 1
ATOM 8200 N N . SER A 1 1060 ? 2.661 -3.369 -14.927 1.00 98.12 1060 SER A N 1
ATOM 8201 C CA . SER A 1 1060 ? 3.983 -3.999 -14.966 1.00 98.12 1060 SER A CA 1
ATOM 8202 C C . SER A 1 1060 ? 3.950 -5.385 -14.321 1.00 98.12 1060 SER A C 1
ATOM 8204 O O . SER A 1 1060 ? 3.405 -5.550 -13.226 1.00 98.12 1060 SER A O 1
ATOM 8206 N N . GLY A 1 1061 ? 4.564 -6.379 -14.959 1.00 96.88 1061 GLY A N 1
ATOM 8207 C CA . GLY A 1 1061 ? 4.736 -7.720 -14.387 1.00 96.88 1061 GLY A CA 1
ATOM 8208 C C . GLY A 1 1061 ? 5.979 -7.852 -13.500 1.00 96.88 1061 GLY A C 1
ATOM 8209 O O . GLY A 1 1061 ? 6.951 -7.112 -13.659 1.00 96.88 1061 GLY A O 1
ATOM 8210 N N . ASN A 1 1062 ? 5.992 -8.851 -12.616 1.00 94.75 1062 ASN A N 1
ATOM 8211 C CA . ASN A 1 1062 ? 7.126 -9.219 -11.748 1.00 94.75 1062 ASN A CA 1
ATOM 8212 C C . ASN A 1 1062 ? 8.447 -9.476 -12.503 1.00 94.75 1062 ASN A C 1
ATOM 8214 O O . ASN A 1 1062 ? 9.535 -9.271 -11.976 1.00 94.75 1062 ASN A O 1
ATOM 8218 N N . SER A 1 1063 ? 8.362 -9.877 -13.772 1.00 93.56 1063 SER A N 1
ATOM 8219 C CA . SER A 1 1063 ? 9.514 -10.094 -14.656 1.00 93.56 1063 SER A CA 1
ATOM 8220 C C . SER A 1 1063 ? 10.138 -8.799 -15.208 1.00 93.56 1063 SER A C 1
ATOM 8222 O O . SER A 1 1063 ? 11.072 -8.851 -16.015 1.00 93.56 1063 SER A O 1
ATOM 8224 N N . GLY A 1 1064 ? 9.644 -7.622 -14.802 1.00 90.81 1064 GLY A N 1
ATOM 8225 C CA . GLY A 1 1064 ? 10.230 -6.325 -15.143 1.00 90.81 1064 GLY A CA 1
ATOM 8226 C C . GLY A 1 1064 ? 11.688 -6.201 -14.680 1.00 90.81 1064 GLY A C 1
ATOM 8227 O O . GLY A 1 1064 ? 12.040 -6.587 -13.571 1.00 90.81 1064 GLY A O 1
ATOM 8228 N N . GLY A 1 1065 ? 12.560 -5.657 -15.534 1.00 90.94 1065 GLY A N 1
ATOM 8229 C CA . GLY A 1 1065 ? 13.985 -5.491 -15.225 1.00 90.94 1065 GLY A CA 1
ATOM 8230 C C . GLY A 1 1065 ? 14.282 -4.367 -14.225 1.00 90.94 1065 GLY A C 1
ATOM 8231 O O . GLY A 1 1065 ? 13.515 -3.417 -14.087 1.00 90.94 1065 GLY A O 1
ATOM 8232 N N . THR A 1 1066 ? 15.440 -4.433 -13.560 1.00 94.19 1066 THR A N 1
ATOM 8233 C CA . THR A 1 1066 ? 15.943 -3.355 -12.689 1.00 94.19 1066 THR A CA 1
ATOM 8234 C C . THR A 1 1066 ? 17.464 -3.227 -12.741 1.00 94.19 1066 THR A C 1
ATOM 8236 O O . THR A 1 1066 ? 18.174 -4.209 -12.954 1.00 94.19 1066 THR A O 1
ATOM 8239 N N . GLY A 1 1067 ? 17.974 -2.014 -12.510 1.00 93.31 1067 GLY A N 1
ATOM 8240 C CA . GLY A 1 1067 ? 19.410 -1.765 -12.356 1.00 93.31 1067 GLY A CA 1
ATOM 8241 C C . GLY A 1 1067 ? 19.965 -2.253 -11.014 1.00 93.31 1067 GLY A C 1
ATOM 8242 O O . GLY A 1 1067 ? 21.084 -2.752 -10.978 1.00 93.31 1067 GLY A O 1
ATOM 8243 N N . ALA A 1 1068 ? 19.176 -2.142 -9.943 1.00 95.31 1068 ALA A N 1
ATOM 8244 C CA . ALA A 1 1068 ? 19.490 -2.626 -8.599 1.00 95.31 1068 ALA A CA 1
ATOM 8245 C C . ALA A 1 1068 ? 18.192 -2.903 -7.822 1.00 95.31 1068 ALA A C 1
ATOM 8247 O O . ALA A 1 1068 ? 17.196 -2.188 -8.004 1.00 95.31 1068 ALA A O 1
ATOM 8248 N N . SER A 1 1069 ? 18.174 -3.963 -7.022 1.00 94.81 1069 SER A N 1
ATOM 8249 C CA . SER A 1 1069 ? 17.074 -4.322 -6.116 1.00 94.81 1069 SER A CA 1
ATOM 8250 C C . SER A 1 1069 ? 17.524 -5.429 -5.168 1.00 94.81 1069 SER A C 1
ATOM 8252 O O . SER A 1 1069 ? 18.348 -6.242 -5.589 1.00 94.81 1069 SER A O 1
ATOM 8254 N N . PRO A 1 1070 ? 16.961 -5.555 -3.958 1.00 95.00 1070 PRO A N 1
ATOM 8255 C CA . PRO A 1 1070 ? 17.108 -6.775 -3.178 1.00 95.00 1070 PRO A CA 1
ATOM 8256 C C . PRO A 1 1070 ? 16.692 -8.018 -3.976 1.00 95.00 1070 PRO A C 1
ATOM 8258 O O . PRO A 1 1070 ? 15.706 -7.981 -4.722 1.00 95.00 1070 PRO A O 1
ATOM 8261 N N . GLN A 1 1071 ? 17.438 -9.115 -3.824 1.00 95.94 1071 GLN A N 1
ATOM 8262 C CA . GLN A 1 1071 ? 17.165 -10.375 -4.529 1.00 95.94 1071 GLN A CA 1
ATOM 8263 C C . GLN A 1 1071 ? 15.801 -10.953 -4.153 1.00 95.94 1071 GLN A C 1
ATOM 8265 O O . GLN A 1 1071 ? 15.062 -11.423 -5.018 1.00 95.94 1071 GLN A O 1
ATOM 8270 N N . THR A 1 1072 ? 15.438 -10.850 -2.874 1.00 95.81 1072 THR A N 1
ATOM 8271 C CA . THR A 1 1072 ? 14.150 -11.329 -2.364 1.00 95.81 1072 THR A CA 1
ATOM 8272 C C . THR A 1 1072 ? 12.978 -10.604 -3.023 1.00 95.81 1072 THR A C 1
ATOM 8274 O O . THR A 1 1072 ? 11.973 -11.219 -3.360 1.00 95.81 1072 THR A O 1
ATOM 8277 N N . SER A 1 1073 ? 13.121 -9.311 -3.312 1.00 97.06 1073 SER A N 1
ATOM 8278 C CA . SER A 1 1073 ? 12.094 -8.531 -4.003 1.00 97.06 1073 SER A CA 1
ATOM 8279 C C . SER A 1 1073 ? 11.951 -8.936 -5.470 1.00 97.06 1073 SER A C 1
ATOM 8281 O O . SER A 1 1073 ? 10.828 -9.163 -5.912 1.00 97.06 1073 SER A O 1
ATOM 8283 N N . ILE A 1 1074 ? 13.069 -9.134 -6.186 1.00 96.81 1074 ILE A N 1
ATOM 8284 C CA . ILE A 1 1074 ? 13.053 -9.608 -7.583 1.00 96.81 1074 ILE A CA 1
ATOM 8285 C C . ILE A 1 1074 ? 12.326 -10.956 -7.673 1.00 96.81 1074 ILE A C 1
ATOM 8287 O O . ILE A 1 1074 ? 11.540 -11.183 -8.590 1.00 96.81 1074 ILE A O 1
ATOM 8291 N N . LYS A 1 1075 ? 12.600 -11.859 -6.726 1.00 96.12 1075 LYS A N 1
ATOM 8292 C CA . LYS A 1 1075 ? 12.134 -13.247 -6.778 1.00 96.12 1075 LYS A CA 1
ATOM 8293 C C . LYS A 1 1075 ? 10.776 -13.500 -6.146 1.00 96.12 1075 LYS A C 1
ATOM 8295 O O . LYS A 1 1075 ? 10.122 -14.448 -6.568 1.00 96.12 1075 LYS A O 1
ATOM 8300 N N . PHE A 1 1076 ? 10.331 -12.681 -5.195 1.00 97.25 1076 PHE A N 1
ATOM 8301 C CA . PHE A 1 1076 ? 9.160 -13.000 -4.372 1.00 97.25 1076 PHE A CA 1
ATOM 8302 C C . PHE A 1 1076 ? 8.122 -11.880 -4.264 1.00 97.25 1076 PHE A C 1
ATOM 8304 O O . PHE A 1 1076 ? 7.097 -12.091 -3.627 1.00 97.25 1076 PHE A O 1
ATOM 8311 N N . ALA A 1 1077 ? 8.314 -10.711 -4.880 1.00 96.81 1077 ALA A N 1
ATOM 8312 C CA . ALA A 1 1077 ? 7.323 -9.632 -4.847 1.00 96.81 1077 ALA A CA 1
ATOM 8313 C C . ALA A 1 1077 ? 6.713 -9.369 -6.234 1.00 96.81 1077 ALA A C 1
ATOM 8315 O O . ALA A 1 1077 ? 7.409 -9.402 -7.247 1.00 96.81 1077 ALA A O 1
ATOM 8316 N N . GLY A 1 1078 ? 5.402 -9.109 -6.275 1.00 94.75 1078 GLY A N 1
ATOM 8317 C CA . GLY A 1 1078 ? 4.661 -8.897 -7.523 1.00 94.75 1078 GLY A CA 1
ATOM 8318 C C . GLY A 1 1078 ? 4.267 -10.175 -8.268 1.00 94.75 1078 GLY A C 1
ATOM 8319 O O . GLY A 1 1078 ? 4.839 -11.251 -8.076 1.00 94.75 1078 GLY A O 1
ATOM 8320 N N . LEU A 1 1079 ? 3.278 -10.033 -9.152 1.00 95.69 1079 LEU A N 1
ATOM 8321 C CA . LEU A 1 1079 ? 2.711 -11.114 -9.963 1.00 95.69 1079 LEU A CA 1
ATOM 8322 C C . LEU A 1 1079 ? 3.067 -10.981 -11.452 1.00 95.69 1079 LEU A C 1
ATOM 8324 O O . LEU A 1 1079 ? 3.458 -9.900 -11.905 1.00 95.69 1079 LEU A O 1
ATOM 8328 N N . PRO A 1 1080 ? 2.861 -12.039 -12.255 1.00 96.00 1080 PRO A N 1
ATOM 8329 C CA . PRO A 1 1080 ? 2.865 -11.933 -13.712 1.00 96.00 1080 PRO A CA 1
ATOM 8330 C C . PRO A 1 1080 ? 1.858 -10.884 -14.212 1.00 96.00 1080 PRO A C 1
ATOM 8332 O O . PRO A 1 1080 ? 0.781 -10.707 -13.629 1.00 96.00 1080 PRO A O 1
ATOM 8335 N N . TRP A 1 1081 ? 2.190 -10.174 -15.294 1.00 96.75 1081 TRP A N 1
ATOM 8336 C CA . TRP A 1 1081 ? 1.302 -9.142 -15.844 1.00 96.75 1081 TRP A CA 1
ATOM 8337 C C . TRP A 1 1081 ? 0.037 -9.743 -16.450 1.00 96.75 1081 TRP A C 1
ATOM 8339 O O . TRP A 1 1081 ? -0.985 -9.071 -16.462 1.00 96.75 1081 TRP A O 1
ATOM 8349 N N . GLU A 1 1082 ? 0.066 -11.004 -16.895 1.00 96.44 1082 GLU A N 1
ATOM 8350 C CA . GLU A 1 1082 ? -1.091 -11.697 -17.466 1.00 96.44 1082 GLU A CA 1
ATOM 8351 C C . GLU A 1 1082 ? -2.276 -11.693 -16.487 1.00 96.44 1082 GLU A C 1
ATOM 8353 O O . GLU A 1 1082 ? -3.429 -11.546 -16.893 1.00 96.44 1082 GLU A O 1
ATOM 8358 N N . MET A 1 1083 ? -1.989 -11.806 -15.185 1.00 94.25 1083 MET A N 1
ATOM 8359 C CA . MET A 1 1083 ? -3.006 -11.803 -14.134 1.00 94.25 1083 MET A CA 1
ATOM 8360 C C . MET A 1 1083 ? -3.593 -10.414 -13.902 1.00 94.25 1083 MET A C 1
ATOM 8362 O O . MET A 1 1083 ? -4.815 -10.273 -13.884 1.00 94.25 1083 MET A O 1
ATOM 8366 N N . GLY A 1 1084 ? -2.730 -9.411 -13.725 1.00 94.75 1084 GLY A N 1
ATOM 8367 C CA . GLY A 1 1084 ? -3.146 -8.048 -13.406 1.00 94.75 1084 GLY A CA 1
ATOM 8368 C C . GLY A 1 1084 ? -3.744 -7.313 -14.600 1.00 94.75 1084 GLY A C 1
ATOM 8369 O O . GLY A 1 1084 ? -4.710 -6.581 -14.434 1.00 94.75 1084 GLY A O 1
ATOM 8370 N N . LEU A 1 1085 ? -3.222 -7.522 -15.812 1.00 97.31 1085 LEU A N 1
ATOM 8371 C CA . LEU A 1 1085 ? -3.738 -6.885 -17.023 1.00 97.31 1085 LEU A CA 1
ATOM 8372 C C . LEU A 1 1085 ? -5.162 -7.352 -17.325 1.00 97.31 1085 LEU A C 1
ATOM 8374 O O . LEU A 1 1085 ? -6.025 -6.514 -17.578 1.00 97.31 1085 LEU A O 1
ATOM 8378 N N . SER A 1 1086 ? -5.398 -8.668 -17.256 1.00 94.81 1086 SER A N 1
ATOM 8379 C CA . SER A 1 1086 ? -6.732 -9.241 -17.453 1.00 94.81 1086 SER A CA 1
ATOM 8380 C C . SER A 1 1086 ? -7.711 -8.685 -16.417 1.00 94.81 1086 SER A C 1
ATOM 8382 O O . SER A 1 1086 ? -8.749 -8.142 -16.783 1.00 94.81 1086 SER A O 1
ATOM 8384 N N . GLU A 1 1087 ? -7.341 -8.701 -15.133 1.00 93.56 1087 GLU A N 1
ATOM 8385 C CA . GLU A 1 1087 ? -8.171 -8.145 -14.060 1.00 93.56 1087 GLU A CA 1
ATOM 8386 C C . GLU A 1 1087 ? -8.504 -6.663 -14.285 1.00 93.56 1087 GLU A C 1
ATOM 8388 O O . GLU A 1 1087 ? -9.670 -6.282 -14.248 1.00 93.56 1087 GLU A O 1
ATOM 8393 N N . VAL A 1 1088 ? -7.504 -5.828 -14.583 1.00 95.81 1088 VAL A N 1
ATOM 8394 C CA . VAL A 1 1088 ? -7.705 -4.393 -14.836 1.00 95.81 1088 VAL A CA 1
ATOM 8395 C C . VAL A 1 1088 ? -8.618 -4.162 -16.027 1.00 95.81 1088 VAL A C 1
ATOM 8397 O O . VAL A 1 1088 ? -9.523 -3.331 -15.955 1.00 95.81 1088 VAL A O 1
ATOM 8400 N N . HIS A 1 1089 ? -8.419 -4.900 -17.117 1.00 96.00 1089 HIS A N 1
ATOM 8401 C CA . HIS A 1 1089 ? -9.283 -4.788 -18.280 1.00 96.00 1089 HIS A CA 1
ATOM 8402 C C . HIS A 1 1089 ? -10.739 -5.124 -17.937 1.00 96.00 1089 HIS A C 1
ATOM 8404 O O . HIS A 1 1089 ? -11.631 -4.346 -18.291 1.00 96.00 1089 HIS A O 1
ATOM 8410 N N . GLN A 1 1090 ? -10.977 -6.228 -17.225 1.00 93.00 1090 GLN A N 1
ATOM 8411 C CA . GLN A 1 1090 ? -12.326 -6.659 -16.866 1.00 93.00 1090 GLN A CA 1
ATOM 8412 C C . GLN A 1 1090 ? -12.985 -5.712 -15.857 1.00 93.00 1090 GLN A C 1
ATOM 8414 O O . GLN A 1 1090 ? -14.111 -5.281 -16.086 1.00 93.00 1090 GLN A O 1
ATOM 8419 N N . VAL A 1 1091 ? -12.285 -5.302 -14.795 1.00 90.94 1091 VAL A N 1
ATOM 8420 C CA . VAL A 1 1091 ? -12.847 -4.409 -13.765 1.00 90.94 1091 VAL A CA 1
ATOM 8421 C C . VAL A 1 1091 ? -13.132 -3.012 -14.321 1.00 90.94 1091 VAL A C 1
ATOM 8423 O O . VAL A 1 1091 ? -14.182 -2.438 -14.031 1.00 90.94 1091 VAL A O 1
ATOM 8426 N N . LEU A 1 1092 ? -12.273 -2.464 -15.186 1.00 93.00 1092 LEU A N 1
ATOM 8427 C CA . LEU A 1 1092 ? -12.569 -1.197 -15.862 1.00 93.00 1092 LEU A CA 1
ATOM 8428 C C . LEU A 1 1092 ? -13.759 -1.313 -16.818 1.00 93.00 1092 LEU A C 1
ATOM 8430 O O . LEU A 1 1092 ? -14.496 -0.342 -16.990 1.00 93.00 1092 LEU A O 1
ATOM 8434 N N . THR A 1 1093 ? -13.941 -2.467 -17.463 1.00 92.56 1093 THR A N 1
ATOM 8435 C CA . THR A 1 1093 ? -15.082 -2.705 -18.361 1.00 92.56 1093 THR A CA 1
ATOM 8436 C C . THR A 1 1093 ? -16.372 -2.828 -17.554 1.00 92.56 1093 THR A C 1
ATOM 8438 O O . THR A 1 1093 ? -17.338 -2.136 -17.868 1.00 92.56 1093 THR A O 1
ATOM 8441 N N . LEU A 1 1094 ? -16.346 -3.593 -16.456 1.00 88.38 1094 LEU A N 1
ATOM 8442 C CA . LEU A 1 1094 ? -17.442 -3.728 -15.490 1.00 88.38 1094 LEU A CA 1
ATOM 8443 C C . LEU A 1 1094 ? -17.916 -2.357 -14.985 1.00 88.38 1094 LEU A C 1
ATOM 8445 O O . LEU A 1 1094 ? -19.111 -2.082 -14.941 1.00 88.38 1094 LEU A O 1
ATOM 8449 N N . ASN A 1 1095 ? -16.972 -1.468 -14.673 1.00 84.81 1095 ASN A N 1
ATOM 8450 C CA . ASN A 1 1095 ? -17.250 -0.120 -14.177 1.00 84.81 1095 ASN A CA 1
ATOM 8451 C C . ASN A 1 1095 ? -17.533 0.916 -15.287 1.00 84.81 1095 ASN A C 1
ATOM 8453 O O . ASN A 1 1095 ? -17.643 2.105 -15.004 1.00 84.81 1095 ASN A O 1
ATOM 8457 N N . ARG A 1 1096 ? -17.626 0.507 -16.563 1.00 88.75 1096 ARG A N 1
ATOM 8458 C CA . ARG A 1 1096 ? -17.784 1.405 -17.730 1.00 88.75 1096 ARG A CA 1
ATOM 8459 C C . ARG A 1 1096 ? -16.718 2.518 -17.811 1.00 88.75 1096 ARG A C 1
ATOM 8461 O O . ARG A 1 1096 ? -16.971 3.596 -18.337 1.00 88.75 1096 ARG A O 1
ATOM 8468 N N . LEU A 1 1097 ? -15.496 2.246 -17.349 1.00 90.94 1097 LEU A N 1
ATOM 8469 C CA . LEU A 1 1097 ? -14.346 3.166 -17.384 1.00 90.94 1097 LEU A CA 1
ATOM 8470 C C . LEU A 1 1097 ? -13.330 2.821 -18.489 1.00 90.94 1097 LEU A C 1
ATOM 8472 O O . LEU A 1 1097 ? -12.540 3.674 -18.896 1.00 90.94 1097 LEU A O 1
ATOM 8476 N N . ARG A 1 1098 ? -13.349 1.586 -19.014 1.00 94.44 1098 ARG A N 1
ATOM 8477 C CA . ARG A 1 1098 ? -12.326 1.066 -19.945 1.00 94.44 1098 ARG A CA 1
ATOM 8478 C C . ARG A 1 1098 ? -12.132 1.904 -21.211 1.00 94.44 1098 ARG A C 1
ATOM 8480 O O . ARG A 1 1098 ? -11.001 2.019 -21.677 1.00 94.44 1098 ARG A O 1
ATOM 8487 N N . HIS A 1 1099 ? -13.195 2.489 -21.757 1.00 93.81 1099 HIS A N 1
ATOM 8488 C CA . HIS A 1 1099 ? -13.149 3.255 -23.008 1.00 93.81 1099 HIS A CA 1
ATOM 8489 C C . HIS A 1 1099 ? -12.516 4.655 -22.859 1.00 93.81 1099 HIS A C 1
ATOM 8491 O O . HIS A 1 1099 ? -12.238 5.311 -23.864 1.00 93.81 1099 HIS A O 1
ATOM 8497 N N . ARG A 1 1100 ? -12.248 5.103 -21.622 1.00 92.12 1100 ARG A N 1
ATOM 8498 C CA . ARG A 1 1100 ? -11.656 6.418 -21.306 1.00 92.12 1100 ARG A CA 1
ATOM 8499 C C . ARG A 1 1100 ? -10.173 6.370 -20.947 1.00 92.12 1100 ARG A C 1
ATOM 8501 O O . ARG A 1 1100 ? -9.535 7.417 -20.862 1.00 92.12 1100 ARG A O 1
ATOM 8508 N N . VAL A 1 1101 ? -9.628 5.178 -20.715 1.00 96.88 1101 VAL A N 1
ATOM 8509 C CA . VAL A 1 1101 ? -8.238 4.986 -20.289 1.00 96.88 1101 VAL A CA 1
ATOM 8510 C C . VAL A 1 1101 ? -7.543 3.988 -21.189 1.00 96.88 1101 VAL A C 1
ATOM 8512 O O . VAL A 1 1101 ? -8.081 2.928 -21.504 1.00 96.88 1101 VAL A O 1
ATOM 8515 N N . ARG A 1 1102 ? -6.324 4.315 -21.609 1.00 98.19 1102 ARG A N 1
ATOM 8516 C CA . ARG A 1 1102 ? -5.498 3.391 -22.380 1.00 98.19 1102 ARG A CA 1
ATOM 8517 C C . ARG A 1 1102 ? -4.771 2.434 -21.445 1.00 98.19 1102 ARG A C 1
ATOM 8519 O O . ARG A 1 1102 ? -4.144 2.873 -20.487 1.00 98.19 1102 ARG A O 1
ATOM 8526 N N . LEU A 1 1103 ? -4.794 1.138 -21.745 1.00 98.75 1103 LEU A N 1
ATOM 8527 C CA . LEU A 1 1103 ? -3.994 0.164 -20.998 1.00 98.75 1103 LEU A CA 1
ATOM 8528 C C . LEU A 1 1103 ? -2.650 -0.078 -21.676 1.00 98.75 1103 LEU A C 1
ATOM 8530 O O . LEU A 1 1103 ? -2.577 -0.330 -22.879 1.00 98.75 1103 LEU A O 1
ATOM 8534 N N . ARG A 1 1104 ? -1.583 -0.026 -20.886 1.00 98.50 1104 ARG A N 1
ATOM 8535 C CA . ARG A 1 1104 ? -0.219 -0.375 -21.283 1.00 98.50 1104 ARG A CA 1
ATOM 8536 C C . ARG A 1 1104 ? 0.243 -1.562 -20.446 1.00 98.50 1104 ARG A C 1
ATOM 8538 O O . ARG A 1 1104 ? -0.150 -1.681 -19.289 1.00 98.50 1104 ARG A O 1
ATOM 8545 N N . THR A 1 1105 ? 1.106 -2.417 -20.982 1.00 98.62 1105 THR A N 1
ATOM 8546 C CA . THR A 1 1105 ? 1.753 -3.459 -20.170 1.00 98.62 1105 THR A CA 1
ATOM 8547 C C . THR A 1 1105 ? 3.236 -3.606 -20.475 1.00 98.62 1105 THR A C 1
ATOM 8549 O O . THR A 1 1105 ? 3.675 -3.359 -21.599 1.00 98.62 1105 THR A O 1
ATOM 8552 N N . ASP A 1 1106 ? 4.011 -3.993 -19.464 1.00 98.00 1106 ASP A N 1
ATOM 8553 C CA . ASP A 1 1106 ? 5.414 -4.373 -19.588 1.00 98.00 1106 ASP A CA 1
ATOM 8554 C C . ASP A 1 1106 ? 5.747 -5.571 -18.672 1.00 98.00 1106 ASP A C 1
ATOM 8556 O O . ASP A 1 1106 ? 4.937 -6.008 -17.852 1.00 98.00 1106 ASP A O 1
ATOM 8560 N N . GLY A 1 1107 ? 6.946 -6.135 -18.838 1.00 94.12 1107 GLY A N 1
ATOM 8561 C CA . GLY A 1 1107 ? 7.406 -7.303 -18.078 1.00 94.12 1107 GLY A CA 1
ATOM 8562 C C . GLY A 1 1107 ? 7.653 -8.516 -18.973 1.00 94.12 1107 GLY A C 1
ATOM 8563 O O . GLY A 1 1107 ? 6.763 -9.306 -19.290 1.00 94.12 1107 GLY A O 1
ATOM 8564 N N . GLY A 1 1108 ? 8.900 -8.674 -19.417 1.00 93.12 1108 GLY A N 1
ATOM 8565 C CA . GLY A 1 1108 ? 9.319 -9.863 -20.160 1.00 93.12 1108 GLY A CA 1
ATOM 8566 C C . GLY A 1 1108 ? 8.633 -10.080 -21.519 1.00 93.12 1108 GLY A C 1
ATOM 8567 O O . GLY A 1 1108 ? 8.528 -11.231 -21.940 1.00 93.12 1108 GLY A O 1
ATOM 8568 N N . LEU A 1 1109 ? 8.155 -9.030 -22.199 1.00 96.56 1109 LEU A N 1
ATOM 8569 C CA . LEU A 1 1109 ? 7.702 -9.096 -23.599 1.00 96.56 1109 LEU A CA 1
ATOM 8570 C C . LEU A 1 1109 ? 8.916 -9.264 -24.534 1.00 96.56 1109 LEU A C 1
ATOM 8572 O O . LEU A 1 1109 ? 9.908 -8.542 -24.384 1.00 96.56 1109 LEU A O 1
ATOM 8576 N N . LYS A 1 1110 ? 8.866 -10.237 -25.453 1.00 95.75 1110 LYS A N 1
ATOM 8577 C CA . LYS A 1 1110 ? 10.008 -10.678 -26.279 1.00 95.75 1110 LYS A CA 1
ATOM 8578 C C . LYS A 1 1110 ? 9.681 -10.804 -27.770 1.00 95.75 1110 LYS A C 1
ATOM 8580 O O . LYS A 1 1110 ? 10.557 -10.556 -28.591 1.00 95.75 1110 LYS A O 1
ATOM 8585 N N . THR A 1 1111 ? 8.459 -11.201 -28.108 1.00 97.81 1111 THR A N 1
ATOM 8586 C CA . THR A 1 1111 ? 8.028 -11.580 -29.466 1.00 97.81 1111 THR A CA 1
ATOM 8587 C C . THR A 1 1111 ? 6.712 -10.900 -29.844 1.00 97.81 1111 THR A C 1
ATOM 8589 O O . THR A 1 1111 ? 5.982 -10.430 -28.972 1.00 97.81 1111 THR A O 1
ATOM 8592 N N . GLY A 1 1112 ? 6.362 -10.881 -31.131 1.00 97.81 1112 GLY A N 1
ATOM 8593 C CA . GLY A 1 1112 ? 5.054 -10.438 -31.616 1.00 97.81 1112 GLY A CA 1
ATOM 8594 C C . GLY A 1 1112 ? 3.902 -11.274 -31.048 1.00 97.81 1112 GLY A C 1
ATOM 8595 O O . GLY A 1 1112 ? 2.833 -10.733 -30.768 1.00 97.81 1112 GLY A O 1
ATOM 8596 N N . ARG A 1 1113 ? 4.135 -12.561 -30.749 1.00 97.75 1113 ARG A N 1
ATOM 8597 C CA . ARG A 1 1113 ? 3.169 -13.411 -30.031 1.00 97.75 1113 ARG A CA 1
ATOM 8598 C C . ARG A 1 1113 ? 2.847 -12.861 -28.640 1.00 97.75 1113 ARG A C 1
ATOM 8600 O O . ARG A 1 1113 ? 1.677 -12.819 -28.268 1.00 97.75 1113 ARG A O 1
ATOM 8607 N N . ASP A 1 1114 ? 3.851 -12.393 -27.895 1.00 97.94 1114 ASP A N 1
ATOM 8608 C CA . ASP A 1 1114 ? 3.624 -11.759 -26.589 1.00 97.94 1114 ASP A CA 1
ATOM 8609 C C . ASP A 1 1114 ? 2.737 -10.515 -26.713 1.00 97.94 1114 ASP A C 1
ATOM 8611 O O . ASP A 1 1114 ? 1.852 -10.306 -25.887 1.00 97.94 1114 ASP A O 1
ATOM 8615 N N . ILE A 1 1115 ? 2.960 -9.709 -27.758 1.00 98.50 1115 ILE A N 1
ATOM 8616 C CA . ILE A 1 1115 ? 2.184 -8.495 -28.041 1.00 98.50 1115 ILE A CA 1
ATOM 8617 C C . ILE A 1 1115 ? 0.721 -8.838 -28.328 1.00 98.50 1115 ILE A C 1
ATOM 8619 O O . ILE A 1 1115 ? -0.173 -8.223 -27.753 1.00 98.50 1115 ILE A O 1
ATOM 8623 N N . VAL A 1 1116 ? 0.462 -9.835 -29.178 1.00 98.56 1116 VAL A N 1
ATOM 8624 C CA . VAL A 1 1116 ? -0.908 -10.244 -29.525 1.00 98.56 1116 VAL A CA 1
ATOM 8625 C C . VAL A 1 1116 ? -1.634 -10.843 -28.316 1.00 98.56 1116 VAL A C 1
ATOM 8627 O O . VAL A 1 1116 ? -2.793 -10.507 -28.085 1.00 98.56 1116 VAL A O 1
ATOM 8630 N N . ILE A 1 1117 ? -0.959 -11.650 -27.488 1.00 98.19 1117 ILE A N 1
ATOM 8631 C CA . ILE A 1 1117 ? -1.547 -12.167 -26.240 1.00 98.19 1117 ILE A CA 1
ATOM 8632 C C . ILE A 1 1117 ? -1.852 -11.022 -25.267 1.00 98.19 1117 ILE A C 1
ATOM 8634 O O . ILE A 1 1117 ? -2.950 -10.961 -24.717 1.00 98.19 1117 ILE A O 1
ATOM 8638 N N . ALA A 1 1118 ? -0.920 -10.085 -25.079 1.00 98.44 1118 ALA A N 1
ATOM 8639 C CA . ALA A 1 1118 ? -1.150 -8.907 -24.247 1.00 98.44 1118 ALA A CA 1
ATOM 8640 C C . ALA A 1 1118 ? -2.324 -8.058 -24.765 1.00 98.44 1118 ALA A C 1
ATOM 8642 O O . ALA A 1 1118 ? -3.131 -7.583 -23.965 1.00 98.44 1118 ALA A O 1
ATOM 8643 N N . ALA A 1 1119 ? -2.467 -7.913 -26.086 1.00 98.50 1119 ALA A N 1
ATOM 8644 C CA . ALA A 1 1119 ? -3.606 -7.235 -26.696 1.00 98.50 1119 ALA A CA 1
ATOM 8645 C C . ALA A 1 1119 ? -4.923 -7.947 -26.367 1.00 98.50 1119 ALA A C 1
ATOM 8647 O O . ALA A 1 1119 ? -5.845 -7.324 -25.841 1.00 98.50 1119 ALA A O 1
ATOM 8648 N N . MET A 1 1120 ? -4.991 -9.264 -26.576 1.00 97.94 1120 MET A N 1
ATOM 8649 C CA . MET A 1 1120 ? -6.170 -10.077 -26.252 1.00 97.94 1120 MET A CA 1
ATOM 8650 C C . MET A 1 1120 ? -6.540 -10.039 -24.763 1.00 97.94 1120 MET A C 1
ATOM 8652 O O . MET A 1 1120 ? -7.721 -10.104 -24.439 1.00 97.94 1120 MET A O 1
ATOM 8656 N N . LEU A 1 1121 ? -5.562 -9.860 -23.868 1.00 97.44 1121 LEU A N 1
ATOM 8657 C CA . LEU A 1 1121 ? -5.781 -9.657 -22.429 1.00 97.44 1121 LEU A CA 1
ATOM 8658 C C . LEU A 1 1121 ? -6.147 -8.207 -22.051 1.00 97.44 1121 LEU A C 1
ATOM 8660 O O . LEU A 1 1121 ? -6.545 -7.964 -20.916 1.00 97.44 1121 LEU A O 1
ATOM 8664 N N . GLY A 1 1122 ? -6.054 -7.252 -22.984 1.00 97.31 1122 GLY A N 1
ATOM 8665 C CA . GLY A 1 1122 ? -6.610 -5.901 -22.848 1.00 97.31 1122 GLY A CA 1
ATOM 8666 C C . GLY A 1 1122 ? -5.643 -4.736 -23.089 1.00 97.31 1122 GLY A C 1
ATOM 8667 O O . GLY A 1 1122 ? -6.096 -3.589 -23.061 1.00 97.31 1122 GLY A O 1
ATOM 8668 N N . ALA A 1 1123 ? -4.345 -4.973 -23.319 1.00 98.50 1123 ALA A N 1
ATOM 8669 C CA . ALA A 1 1123 ? -3.367 -3.902 -23.542 1.00 98.50 1123 ALA A CA 1
ATOM 8670 C C . ALA A 1 1123 ? -3.468 -3.275 -24.945 1.00 98.50 1123 ALA A C 1
ATOM 8672 O O . ALA A 1 1123 ? -3.707 -3.946 -25.942 1.00 98.50 1123 ALA A O 1
ATOM 8673 N N . GLU A 1 1124 ? -3.222 -1.972 -25.033 1.00 98.50 1124 GLU A N 1
ATOM 8674 C CA . GLU A 1 1124 ? -3.166 -1.206 -26.286 1.00 98.50 1124 GLU A CA 1
ATOM 8675 C C . GLU A 1 1124 ? -1.746 -0.741 -26.637 1.00 98.50 1124 GLU A C 1
ATOM 8677 O O . GLU A 1 1124 ? -1.474 -0.446 -27.806 1.00 98.50 1124 GLU A O 1
ATOM 8682 N N . GLU A 1 1125 ? -0.875 -0.641 -25.627 1.00 98.56 1125 GLU A N 1
ATOM 8683 C CA . GLU A 1 1125 ? 0.529 -0.232 -25.719 1.00 98.56 1125 GLU A CA 1
ATOM 8684 C C . GLU A 1 1125 ? 1.438 -1.214 -24.968 1.00 98.56 1125 GLU A C 1
ATOM 8686 O O . GLU A 1 1125 ? 1.054 -1.790 -23.947 1.00 98.56 1125 GLU A O 1
ATOM 8691 N N . PHE A 1 1126 ? 2.670 -1.380 -25.453 1.00 98.69 1126 PHE A N 1
ATOM 8692 C CA . PHE A 1 1126 ? 3.547 -2.472 -25.030 1.00 98.69 1126 PHE A CA 1
ATOM 8693 C C . PHE A 1 1126 ? 4.957 -1.970 -24.718 1.00 98.69 1126 PHE A C 1
ATOM 8695 O O . PHE A 1 1126 ? 5.619 -1.368 -25.567 1.00 98.69 1126 PHE A O 1
ATOM 8702 N N . GLY A 1 1127 ? 5.414 -2.229 -23.494 1.00 97.94 1127 GLY A N 1
ATOM 8703 C CA . GLY A 1 1127 ? 6.733 -1.863 -22.995 1.00 97.94 1127 GLY A CA 1
ATOM 8704 C C . GLY A 1 1127 ? 7.762 -2.982 -23.169 1.00 97.94 1127 GLY A C 1
ATOM 8705 O O . GLY A 1 1127 ? 7.674 -4.033 -22.533 1.00 97.94 1127 GLY A O 1
ATOM 8706 N N . ILE A 1 1128 ? 8.788 -2.737 -23.983 1.00 97.94 1128 ILE A N 1
ATOM 8707 C CA . ILE A 1 1128 ? 9.879 -3.675 -24.266 1.00 97.94 1128 ILE A CA 1
ATOM 8708 C C . ILE A 1 1128 ? 11.178 -3.142 -23.644 1.00 97.94 1128 ILE A C 1
ATOM 8710 O O . ILE A 1 1128 ? 11.871 -2.298 -24.212 1.00 97.94 1128 ILE A O 1
ATOM 8714 N N . GLY A 1 1129 ? 11.510 -3.629 -22.444 1.00 95.19 1129 GLY A N 1
ATOM 8715 C CA . GLY A 1 1129 ? 12.715 -3.232 -21.701 1.00 95.19 1129 GLY A CA 1
ATOM 8716 C C . GLY A 1 1129 ? 13.938 -4.089 -22.036 1.00 95.19 1129 GLY A C 1
ATOM 8717 O O . GLY A 1 1129 ? 14.807 -3.693 -22.808 1.00 95.19 1129 GLY A O 1
ATOM 8718 N N . THR A 1 1130 ? 14.014 -5.292 -21.457 1.00 95.38 1130 THR A N 1
ATOM 8719 C CA . THR A 1 1130 ? 15.203 -6.160 -21.552 1.00 95.38 1130 THR A CA 1
ATOM 8720 C C . THR A 1 1130 ? 15.584 -6.527 -22.985 1.00 95.38 1130 THR A C 1
ATOM 8722 O O . THR A 1 1130 ? 16.769 -6.495 -23.305 1.00 95.38 1130 THR A O 1
ATOM 8725 N N . ALA A 1 1131 ? 14.615 -6.832 -23.857 1.00 96.44 1131 ALA A N 1
ATOM 8726 C CA . ALA A 1 1131 ? 14.915 -7.164 -25.252 1.00 96.44 1131 ALA A CA 1
ATOM 8727 C C . ALA A 1 1131 ? 15.555 -5.977 -25.998 1.00 96.44 1131 ALA A C 1
ATOM 8729 O O . ALA A 1 1131 ? 16.492 -6.181 -26.765 1.00 96.44 1131 ALA A O 1
ATOM 8730 N N . SER A 1 1132 ? 15.140 -4.741 -25.695 1.00 97.38 1132 SER A N 1
ATOM 8731 C CA . SER A 1 1132 ? 15.743 -3.518 -26.248 1.00 97.38 1132 SER A CA 1
ATOM 8732 C C . SER A 1 1132 ? 17.192 -3.341 -25.788 1.00 97.38 1132 SER A C 1
ATOM 8734 O O . SER A 1 1132 ? 18.065 -3.027 -26.594 1.00 97.38 1132 SER A O 1
ATOM 8736 N N . LEU A 1 1133 ? 17.490 -3.625 -24.513 1.00 97.19 1133 LEU A N 1
ATOM 8737 C CA . LEU A 1 1133 ? 18.872 -3.622 -24.018 1.00 97.19 1133 LEU A CA 1
ATOM 8738 C C . LEU A 1 1133 ? 19.723 -4.710 -24.690 1.00 97.19 1133 LEU A C 1
ATOM 8740 O O . LEU A 1 1133 ? 20.890 -4.471 -25.001 1.00 97.19 1133 LEU A O 1
ATOM 8744 N N . ILE A 1 1134 ? 19.159 -5.898 -24.923 1.00 97.06 1134 ILE A N 1
ATOM 8745 C CA . ILE A 1 1134 ? 19.849 -7.003 -25.606 1.00 97.06 1134 ILE A CA 1
ATOM 8746 C C . ILE A 1 1134 ? 20.136 -6.653 -27.064 1.00 97.06 1134 ILE A C 1
ATOM 8748 O O . ILE A 1 1134 ? 21.267 -6.858 -27.504 1.00 97.06 1134 ILE A O 1
ATOM 8752 N N . ALA A 1 1135 ? 19.171 -6.069 -27.781 1.00 97.06 1135 ALA A N 1
ATOM 8753 C CA . ALA A 1 1135 ? 19.344 -5.622 -29.162 1.00 97.06 1135 ALA A CA 1
ATOM 8754 C C . ALA A 1 1135 ? 20.506 -4.622 -29.311 1.00 97.06 1135 ALA A C 1
ATOM 8756 O O . ALA A 1 1135 ? 21.231 -4.660 -30.303 1.00 97.06 1135 ALA A O 1
ATOM 8757 N N . MET A 1 1136 ? 20.743 -3.780 -28.299 1.00 94.81 1136 MET A N 1
ATOM 8758 C CA . MET A 1 1136 ? 21.877 -2.846 -28.270 1.00 94.81 1136 MET A CA 1
ATOM 8759 C C . MET A 1 1136 ? 23.205 -3.460 -27.806 1.00 94.81 1136 MET A C 1
ATOM 8761 O O . MET A 1 1136 ? 24.232 -2.795 -27.903 1.00 94.81 1136 MET A O 1
ATOM 8765 N N . GLY A 1 1137 ? 23.221 -4.699 -27.308 1.00 95.44 1137 GLY A N 1
ATOM 8766 C CA . GLY A 1 1137 ? 24.458 -5.393 -26.928 1.00 95.44 1137 GLY A CA 1
ATOM 8767 C C . GLY A 1 1137 ? 24.498 -5.965 -25.510 1.00 95.44 1137 GLY A C 1
ATOM 8768 O O . GLY A 1 1137 ? 25.507 -6.557 -25.139 1.00 95.44 1137 GLY A O 1
ATOM 8769 N N . CYS A 1 1138 ? 23.441 -5.837 -24.698 1.00 96.56 1138 CYS A N 1
ATOM 8770 C CA . CYS A 1 1138 ? 23.403 -6.497 -23.389 1.00 96.56 1138 CYS A CA 1
ATOM 8771 C C . CYS A 1 1138 ? 23.532 -8.023 -23.538 1.00 96.56 1138 CYS A C 1
ATOM 8773 O O . CYS A 1 1138 ? 22.805 -8.644 -24.308 1.00 96.56 1138 CYS A O 1
ATOM 8775 N N . ILE A 1 1139 ? 24.425 -8.624 -22.749 1.00 95.25 1139 ILE A N 1
ATOM 8776 C CA . ILE A 1 1139 ? 24.692 -10.073 -22.725 1.00 95.25 1139 ILE A CA 1
ATOM 8777 C C . ILE A 1 1139 ? 24.220 -10.750 -21.423 1.00 95.25 1139 ILE A C 1
ATOM 8779 O O . ILE A 1 1139 ? 24.691 -11.826 -21.076 1.00 95.25 1139 ILE A O 1
ATOM 8783 N N . MET A 1 1140 ? 23.313 -10.111 -20.669 1.00 93.69 1140 MET A N 1
ATOM 8784 C CA . MET A 1 1140 ? 22.675 -10.672 -19.461 1.00 93.69 1140 MET A CA 1
ATOM 8785 C C . MET A 1 1140 ? 23.642 -11.174 -18.365 1.00 93.69 1140 MET A C 1
ATOM 8787 O O . MET A 1 1140 ? 23.389 -12.188 -17.721 1.00 93.69 1140 MET A O 1
ATOM 8791 N N . VAL A 1 1141 ? 24.711 -10.419 -18.068 1.00 92.12 1141 VAL A N 1
ATOM 8792 C CA . VAL A 1 1141 ? 25.635 -10.731 -16.946 1.00 92.12 1141 VAL A CA 1
ATOM 8793 C C . VAL A 1 1141 ? 24.967 -10.583 -15.566 1.00 92.12 1141 VAL A C 1
ATOM 8795 O O . VAL A 1 1141 ? 25.423 -11.175 -14.594 1.00 92.12 1141 VAL A O 1
ATOM 8798 N N . ARG A 1 1142 ? 23.874 -9.804 -15.471 1.00 92.06 1142 ARG A N 1
ATOM 8799 C CA . ARG A 1 1142 ? 23.105 -9.541 -14.227 1.00 92.06 1142 ARG A CA 1
ATOM 8800 C C . ARG A 1 1142 ? 23.931 -8.888 -13.110 1.00 92.06 1142 ARG A C 1
ATOM 8802 O O . ARG A 1 1142 ? 23.702 -9.110 -11.925 1.00 92.06 1142 ARG A O 1
ATOM 8809 N N . GLN A 1 1143 ? 24.870 -8.040 -13.516 1.00 92.69 1143 GLN A N 1
ATOM 8810 C CA . GLN A 1 1143 ? 25.749 -7.241 -12.660 1.00 92.69 1143 GLN A CA 1
ATOM 8811 C C . GLN A 1 1143 ? 25.508 -5.737 -12.882 1.00 92.69 1143 GLN A C 1
ATOM 8813 O O . GLN A 1 1143 ? 26.418 -4.915 -12.884 1.00 92.69 1143 GLN A O 1
ATOM 8818 N N . CYS A 1 1144 ? 24.256 -5.349 -13.137 1.00 95.69 1144 CYS A N 1
ATOM 8819 C CA . CYS A 1 1144 ? 23.915 -3.956 -13.443 1.00 95.69 1144 CYS A CA 1
ATOM 8820 C C . CYS A 1 1144 ? 24.119 -3.037 -12.222 1.00 95.69 1144 CYS A C 1
ATOM 8822 O O . CYS A 1 1144 ? 24.373 -1.837 -12.374 1.00 95.69 1144 CYS A O 1
ATOM 8824 N N . HIS A 1 1145 ? 24.029 -3.620 -11.023 1.00 94.56 1145 HIS A N 1
ATOM 8825 C CA . HIS A 1 1145 ? 24.171 -2.957 -9.731 1.00 94.56 1145 HIS A CA 1
ATOM 8826 C C . HIS A 1 1145 ? 25.636 -2.719 -9.333 1.00 94.56 1145 HIS A C 1
ATOM 8828 O O . HIS A 1 1145 ? 25.893 -1.813 -8.555 1.00 94.56 1145 HIS A O 1
ATOM 8834 N N . SER A 1 1146 ? 26.605 -3.464 -9.876 1.00 94.19 1146 SER A N 1
ATOM 8835 C CA . SER A 1 1146 ? 28.018 -3.393 -9.460 1.00 94.19 1146 SER A CA 1
ATOM 8836 C C . SER A 1 1146 ? 28.866 -2.393 -10.251 1.00 94.19 1146 SER A C 1
ATOM 8838 O O . SER A 1 1146 ? 30.046 -2.246 -9.964 1.00 94.19 1146 SER A O 1
ATOM 8840 N N . ASN A 1 1147 ? 28.295 -1.707 -11.249 1.00 95.56 1147 ASN A N 1
ATOM 8841 C CA . ASN A 1 1147 ? 29.019 -0.790 -12.146 1.00 95.56 1147 ASN A CA 1
ATOM 8842 C C . ASN A 1 1147 ? 30.120 -1.461 -12.995 1.00 95.56 1147 ASN A C 1
ATOM 8844 O O . ASN A 1 1147 ? 31.042 -0.799 -13.455 1.00 95.56 1147 ASN A O 1
ATOM 8848 N N . THR A 1 1148 ? 30.008 -2.769 -13.245 1.00 96.31 1148 THR A N 1
ATOM 8849 C CA . THR A 1 1148 ? 31.011 -3.562 -13.982 1.00 96.31 1148 THR A CA 1
ATOM 8850 C C . THR A 1 1148 ? 30.476 -4.132 -15.299 1.00 96.31 1148 THR A C 1
ATOM 8852 O O . THR A 1 1148 ? 30.945 -5.166 -15.770 1.00 96.31 1148 THR A O 1
ATOM 8855 N N . CYS A 1 1149 ? 29.472 -3.492 -15.914 1.00 96.56 1149 CYS A N 1
ATOM 8856 C CA . CYS A 1 1149 ? 28.893 -3.976 -17.171 1.00 96.56 1149 CYS A CA 1
ATOM 8857 C C . CYS A 1 1149 ? 29.973 -4.044 -18.273 1.00 96.56 1149 CYS A C 1
ATOM 8859 O O . CYS A 1 1149 ? 30.496 -3.001 -18.669 1.00 96.56 1149 CYS A O 1
ATOM 8861 N N . PRO A 1 1150 ? 30.285 -5.232 -18.828 1.00 96.19 1150 PRO A N 1
ATOM 8862 C CA . PRO A 1 1150 ? 31.435 -5.388 -19.723 1.00 96.19 1150 PRO A CA 1
ATOM 8863 C C . PRO A 1 1150 ? 31.213 -4.815 -21.130 1.00 96.19 1150 PRO A C 1
ATOM 8865 O O . PRO A 1 1150 ? 32.163 -4.729 -21.902 1.00 96.19 1150 PRO A O 1
ATOM 8868 N N . VAL A 1 1151 ? 29.975 -4.436 -21.453 1.00 96.56 1151 VAL A N 1
ATOM 8869 C CA . VAL A 1 1151 ? 29.527 -3.988 -22.783 1.00 96.56 1151 VAL A CA 1
ATOM 8870 C C . VAL A 1 1151 ? 29.033 -2.535 -22.787 1.00 96.56 1151 VAL A C 1
ATOM 8872 O O . VAL A 1 1151 ? 28.354 -2.114 -23.716 1.00 96.56 1151 VAL A O 1
ATOM 8875 N N . GLY A 1 1152 ? 29.303 -1.768 -21.726 1.00 96.50 1152 GLY A N 1
ATOM 8876 C CA . GLY A 1 1152 ? 28.994 -0.334 -21.703 1.00 96.50 1152 GLY A CA 1
ATOM 8877 C C . GLY A 1 1152 ? 27.509 0.038 -21.570 1.00 96.50 1152 GLY A C 1
ATOM 8878 O O . GLY A 1 1152 ? 27.167 1.198 -21.773 1.00 96.50 1152 GLY A O 1
ATOM 8879 N N . VAL A 1 1153 ? 26.614 -0.904 -21.229 1.00 97.06 1153 VAL A N 1
ATOM 8880 C CA . VAL A 1 1153 ? 25.155 -0.653 -21.157 1.00 97.06 1153 VAL A CA 1
ATOM 8881 C C . VAL A 1 1153 ? 24.710 -0.137 -19.783 1.00 97.06 1153 VAL A C 1
ATOM 8883 O O . VAL A 1 1153 ? 24.158 0.951 -19.684 1.00 97.06 1153 VAL A O 1
ATOM 8886 N N . CYS A 1 1154 ? 24.921 -0.904 -18.708 1.00 95.56 1154 CYS A N 1
ATOM 8887 C CA . CYS A 1 1154 ? 24.461 -0.560 -17.352 1.00 95.56 1154 CYS A CA 1
ATOM 8888 C C . CYS A 1 1154 ? 25.612 -0.091 -16.448 1.00 95.56 1154 CYS A C 1
ATOM 8890 O O . CYS A 1 1154 ? 25.867 -0.690 -15.400 1.00 95.56 1154 CYS A O 1
ATOM 8892 N N . VAL A 1 1155 ? 26.338 0.948 -16.860 1.00 96.56 1155 VAL A N 1
ATOM 8893 C CA . VAL A 1 1155 ? 27.596 1.377 -16.228 1.00 96.56 1155 VAL A CA 1
ATOM 8894 C C . VAL A 1 1155 ? 27.817 2.882 -16.370 1.00 96.56 1155 VAL A C 1
ATOM 8896 O O . VAL A 1 1155 ? 27.381 3.475 -17.350 1.00 96.56 1155 VAL A O 1
ATOM 8899 N N . GLN A 1 1156 ? 28.492 3.475 -15.386 1.00 96.25 1156 GLN A N 1
ATOM 8900 C CA . GLN A 1 1156 ? 28.920 4.877 -15.378 1.00 96.25 1156 GLN A CA 1
ATOM 8901 C C . GLN A 1 1156 ? 30.448 5.036 -15.397 1.00 96.25 1156 GLN A C 1
ATOM 8903 O O . GLN A 1 1156 ? 30.932 6.146 -15.564 1.00 96.25 1156 GLN A O 1
ATOM 8908 N N . ASP A 1 1157 ? 31.212 3.948 -15.239 1.00 96.06 1157 ASP A N 1
ATOM 8909 C CA . ASP A 1 1157 ? 32.664 3.957 -15.451 1.00 96.06 1157 ASP A CA 1
ATOM 8910 C C . ASP A 1 1157 ? 32.995 4.258 -16.921 1.00 96.06 1157 ASP A C 1
ATOM 8912 O O . ASP A 1 1157 ? 32.561 3.538 -17.825 1.00 96.06 1157 ASP A O 1
ATOM 8916 N N . ASP A 1 1158 ? 33.779 5.309 -17.161 1.00 95.50 1158 ASP A N 1
ATOM 8917 C CA . ASP A 1 1158 ? 34.063 5.802 -18.511 1.00 95.50 1158 ASP A CA 1
ATOM 8918 C C . ASP A 1 1158 ? 34.827 4.789 -19.378 1.00 95.50 1158 ASP A C 1
ATOM 8920 O O . ASP A 1 1158 ? 34.552 4.676 -20.576 1.00 95.50 1158 ASP A O 1
ATOM 8924 N N . LYS A 1 1159 ? 35.733 3.988 -18.795 1.00 96.44 1159 LYS A N 1
ATOM 8925 C CA . LYS A 1 1159 ? 36.485 2.962 -19.543 1.00 96.44 1159 LYS A CA 1
ATOM 8926 C C . LYS A 1 1159 ? 35.565 1.842 -20.019 1.00 96.44 1159 LYS A C 1
ATOM 8928 O O . LYS A 1 1159 ? 35.769 1.279 -21.094 1.00 96.44 1159 LYS A O 1
ATOM 8933 N N . LEU A 1 1160 ? 34.556 1.492 -19.225 1.00 96.88 1160 LEU A N 1
ATOM 8934 C CA . LEU A 1 1160 ? 33.551 0.504 -19.606 1.00 96.88 1160 LEU A CA 1
ATOM 8935 C C . LEU A 1 1160 ? 32.497 1.087 -20.553 1.00 96.88 1160 LEU A C 1
ATOM 8937 O O . LEU A 1 1160 ? 32.061 0.375 -21.457 1.00 96.88 1160 LEU A O 1
ATOM 8941 N N . ARG A 1 1161 ? 32.129 2.366 -20.412 1.00 96.75 1161 ARG A N 1
ATOM 8942 C CA . ARG A 1 1161 ? 31.226 3.066 -21.347 1.00 96.75 1161 ARG A CA 1
ATOM 8943 C C . ARG A 1 1161 ? 31.776 3.105 -22.771 1.00 96.75 1161 ARG A C 1
ATOM 8945 O O . ARG A 1 1161 ? 31.019 2.863 -23.704 1.00 96.75 1161 ARG A O 1
ATOM 8952 N N . GLN A 1 1162 ? 33.088 3.282 -22.944 1.00 97.06 1162 GLN A N 1
ATOM 8953 C CA . GLN A 1 1162 ? 33.755 3.228 -24.259 1.00 97.06 1162 GLN A CA 1
ATOM 8954 C C . GLN A 1 1162 ? 33.558 1.898 -25.009 1.00 97.06 1162 GLN A C 1
ATOM 8956 O O . GLN A 1 1162 ? 33.782 1.834 -26.214 1.00 97.06 1162 GLN A O 1
ATOM 8961 N N . LYS A 1 1163 ? 33.128 0.831 -24.323 1.00 96.94 1163 LYS A N 1
ATOM 8962 C CA . LYS A 1 1163 ? 32.822 -0.471 -24.936 1.00 96.94 1163 LYS A CA 1
ATOM 8963 C C . LYS A 1 1163 ? 31.402 -0.562 -25.505 1.00 96.94 1163 LYS A C 1
ATOM 8965 O O . LYS A 1 1163 ? 31.041 -1.612 -26.034 1.00 96.94 1163 LYS A O 1
ATOM 8970 N N . PHE A 1 1164 ? 30.581 0.480 -25.370 1.00 97.62 1164 PHE A N 1
ATOM 8971 C CA . PHE A 1 1164 ? 29.224 0.494 -25.909 1.00 97.62 1164 PHE A CA 1
ATOM 8972 C C . PHE A 1 1164 ? 29.242 0.536 -27.446 1.00 97.62 1164 PHE A C 1
ATOM 8974 O O . PHE A 1 1164 ? 29.804 1.445 -28.048 1.00 97.62 1164 PHE A O 1
ATOM 8981 N N . VAL A 1 1165 ? 28.599 -0.451 -28.078 1.00 95.50 1165 VAL A N 1
ATOM 8982 C CA . VAL A 1 1165 ? 28.526 -0.621 -29.549 1.00 95.50 1165 VAL A CA 1
ATOM 8983 C C . VAL A 1 1165 ? 27.080 -0.726 -30.063 1.00 95.50 1165 VAL A C 1
ATOM 8985 O O . VAL A 1 1165 ? 26.814 -1.225 -31.167 1.00 95.50 1165 VAL A O 1
ATOM 8988 N N . GLY A 1 1166 ? 26.116 -0.333 -29.229 1.00 96.12 1166 GLY A N 1
ATOM 8989 C CA . GLY A 1 1166 ? 24.708 -0.269 -29.603 1.00 96.12 1166 GLY A CA 1
ATOM 8990 C C . GLY A 1 1166 ? 24.450 0.896 -30.552 1.00 96.12 1166 GLY A C 1
ATOM 8991 O O . GLY A 1 1166 ? 25.097 1.933 -30.447 1.00 96.12 1166 GLY A O 1
ATOM 8992 N N . THR A 1 1167 ? 23.508 0.729 -31.479 1.00 97.25 1167 THR A N 1
ATOM 8993 C CA . THR A 1 1167 ? 23.103 1.799 -32.401 1.00 97.25 1167 THR A CA 1
ATOM 8994 C C . THR A 1 1167 ? 21.580 1.906 -32.458 1.00 97.25 1167 THR A C 1
ATOM 8996 O O . THR A 1 1167 ? 20.896 0.905 -32.191 1.00 97.25 1167 THR A O 1
ATOM 8999 N N . PRO A 1 1168 ? 21.021 3.082 -32.807 1.00 97.44 1168 PRO A N 1
ATOM 9000 C CA . PRO A 1 1168 ? 19.578 3.239 -32.926 1.00 97.44 1168 PRO A CA 1
ATOM 9001 C C . PRO A 1 1168 ? 18.962 2.282 -33.953 1.00 97.44 1168 PRO A C 1
ATOM 9003 O O . PRO A 1 1168 ? 17.868 1.774 -33.728 1.00 97.44 1168 PRO A O 1
ATOM 9006 N N . GLU A 1 1169 ? 19.672 1.965 -35.040 1.00 97.81 1169 GLU A N 1
ATOM 9007 C CA . GLU A 1 1169 ? 19.218 1.056 -36.103 1.00 97.81 1169 GLU A CA 1
ATOM 9008 C C . GLU A 1 1169 ? 18.910 -0.341 -35.558 1.00 97.81 1169 GLU A C 1
ATOM 9010 O O . GLU A 1 1169 ? 17.867 -0.901 -35.875 1.00 97.81 1169 GLU A O 1
ATOM 9015 N N . LYS A 1 1170 ? 19.747 -0.886 -34.664 1.00 98.25 1170 LYS A N 1
ATOM 9016 C CA . LYS A 1 1170 ? 19.497 -2.207 -34.056 1.00 98.25 1170 LYS A CA 1
ATOM 9017 C C . LYS A 1 1170 ? 18.192 -2.228 -33.255 1.00 98.25 1170 LYS A C 1
ATOM 9019 O O . LYS A 1 1170 ? 17.446 -3.206 -33.285 1.00 98.25 1170 LYS A O 1
ATOM 9024 N N . VAL A 1 1171 ? 17.896 -1.143 -32.544 1.00 98.00 1171 VAL A N 1
ATOM 9025 C CA . VAL A 1 1171 ? 16.651 -1.007 -31.775 1.00 98.00 1171 VAL A CA 1
ATOM 9026 C C . VAL A 1 1171 ? 15.463 -0.822 -32.717 1.00 98.00 1171 VAL A C 1
ATOM 9028 O O . VAL A 1 1171 ? 14.442 -1.485 -32.549 1.00 98.00 1171 VAL A O 1
ATOM 9031 N N . VAL A 1 1172 ? 15.603 0.011 -33.752 1.00 98.31 1172 VAL A N 1
ATOM 9032 C CA . VAL A 1 1172 ? 14.587 0.171 -34.802 1.00 98.31 1172 VAL A CA 1
ATOM 9033 C C . VAL A 1 1172 ? 14.267 -1.171 -35.457 1.00 98.31 1172 VAL A C 1
ATOM 9035 O O . VAL A 1 1172 ? 13.089 -1.500 -35.596 1.00 98.31 1172 VAL A O 1
ATOM 9038 N N . ASN A 1 1173 ? 15.274 -1.977 -35.789 1.00 98.44 1173 ASN A N 1
ATOM 9039 C CA . ASN A 1 1173 ? 15.100 -3.300 -36.385 1.00 98.44 1173 ASN A CA 1
ATOM 9040 C C . ASN A 1 1173 ? 14.335 -4.240 -35.443 1.00 98.44 1173 ASN A C 1
ATOM 9042 O O . ASN A 1 1173 ? 13.381 -4.877 -35.878 1.00 98.44 1173 ASN A O 1
ATOM 9046 N N . LEU A 1 1174 ? 14.642 -4.256 -34.136 1.00 98.50 1174 LEU A N 1
ATOM 9047 C CA . LEU A 1 1174 ? 13.861 -5.019 -33.148 1.00 98.50 1174 LEU A CA 1
ATOM 9048 C C . LEU A 1 1174 ? 12.365 -4.673 -33.216 1.00 98.50 1174 LEU A C 1
ATOM 9050 O O . LEU A 1 1174 ? 11.527 -5.559 -33.372 1.00 98.50 1174 LEU A O 1
ATOM 9054 N N . PHE A 1 1175 ? 12.022 -3.387 -33.112 1.00 98.44 1175 PHE A N 1
ATOM 9055 C CA . PHE A 1 1175 ? 10.623 -2.947 -33.132 1.00 98.44 1175 PHE A CA 1
ATOM 9056 C C . PHE A 1 1175 ? 9.965 -3.124 -34.506 1.00 98.44 1175 PHE A C 1
ATOM 9058 O O . PHE A 1 1175 ? 8.754 -3.328 -34.590 1.00 98.44 1175 PHE A O 1
ATOM 9065 N N . THR A 1 1176 ? 10.752 -3.088 -35.582 1.00 98.31 1176 THR A N 1
ATOM 9066 C CA . THR A 1 1176 ? 10.318 -3.430 -36.941 1.00 98.31 1176 THR A CA 1
ATOM 9067 C C . THR A 1 1176 ? 9.881 -4.877 -37.028 1.00 98.31 1176 THR A C 1
ATOM 9069 O O . THR A 1 1176 ? 8.770 -5.147 -37.473 1.00 98.31 1176 THR A O 1
ATOM 9072 N N . PHE A 1 1177 ? 10.728 -5.789 -36.564 1.00 98.69 1177 PHE A N 1
ATOM 9073 C CA . PHE A 1 1177 ? 10.464 -7.217 -36.632 1.00 98.69 1177 PHE A CA 1
ATOM 9074 C C . PHE A 1 1177 ? 9.321 -7.637 -35.716 1.00 98.69 1177 PHE A C 1
ATOM 9076 O O . PHE A 1 1177 ? 8.485 -8.435 -36.128 1.00 98.69 1177 PHE A O 1
ATOM 9083 N N . LEU A 1 1178 ? 9.226 -7.046 -34.520 1.00 98.44 1178 LEU A N 1
ATOM 9084 C CA . LEU A 1 1178 ? 8.071 -7.241 -33.643 1.00 98.44 1178 LEU A CA 1
ATOM 9085 C C . LEU A 1 1178 ? 6.770 -6.817 -34.331 1.00 98.44 1178 LEU A C 1
ATOM 9087 O O . LEU A 1 1178 ? 5.799 -7.565 -34.304 1.00 98.44 1178 LEU A O 1
ATOM 9091 N N . ALA A 1 1179 ? 6.745 -5.639 -34.962 1.00 98.44 1179 ALA A N 1
ATOM 9092 C CA . ALA A 1 1179 ? 5.557 -5.163 -35.666 1.00 98.44 1179 ALA A CA 1
ATOM 9093 C C . ALA A 1 1179 ? 5.193 -6.045 -36.869 1.00 98.44 1179 ALA A C 1
ATOM 9095 O O . ALA A 1 1179 ? 4.014 -6.314 -37.075 1.00 98.44 1179 ALA A O 1
ATOM 9096 N N . GLU A 1 1180 ? 6.177 -6.513 -37.638 1.00 98.38 1180 GLU A N 1
ATOM 9097 C CA . GLU A 1 1180 ? 5.914 -7.398 -38.777 1.00 98.38 1180 GLU A CA 1
ATOM 9098 C C . GLU A 1 1180 ? 5.385 -8.765 -38.326 1.00 98.38 1180 GLU A C 1
ATOM 9100 O O . GLU A 1 1180 ? 4.407 -9.256 -38.878 1.00 98.38 1180 GLU A O 1
ATOM 9105 N N . GLU A 1 1181 ? 5.933 -9.338 -37.251 1.00 98.50 1181 GLU A N 1
ATOM 9106 C CA . GLU A 1 1181 ? 5.396 -10.574 -36.668 1.00 98.50 1181 GLU A CA 1
ATOM 9107 C C . GLU A 1 1181 ? 3.969 -10.391 -36.132 1.00 98.50 1181 GLU A C 1
ATOM 9109 O O . GLU A 1 1181 ? 3.128 -11.268 -36.315 1.00 98.50 1181 GLU A O 1
ATOM 9114 N N . VAL A 1 1182 ? 3.648 -9.237 -35.534 1.00 98.69 1182 VAL A N 1
ATOM 9115 C CA . VAL A 1 1182 ? 2.260 -8.912 -35.158 1.00 98.69 1182 VAL A CA 1
ATOM 9116 C C . VAL A 1 1182 ? 1.346 -8.914 -36.388 1.00 98.69 1182 VAL A C 1
ATOM 9118 O O . VAL A 1 1182 ? 0.250 -9.468 -36.311 1.00 98.69 1182 VAL A O 1
ATOM 9121 N N . ARG A 1 1183 ? 1.783 -8.350 -37.524 1.00 98.56 1183 ARG A N 1
ATOM 9122 C CA . ARG A 1 1183 ? 0.997 -8.368 -38.770 1.00 98.56 1183 ARG A CA 1
ATOM 9123 C C . ARG A 1 1183 ? 0.789 -9.783 -39.292 1.00 98.56 1183 ARG A C 1
ATOM 9125 O O . ARG A 1 1183 ? -0.349 -10.129 -39.598 1.00 98.56 1183 ARG A O 1
ATOM 9132 N N . GLU A 1 1184 ? 1.846 -10.598 -39.351 1.00 98.12 1184 GLU A N 1
ATOM 9133 C CA . GLU A 1 1184 ? 1.757 -12.003 -39.776 1.00 98.12 1184 GLU A CA 1
ATOM 9134 C C . GLU A 1 1184 ? 0.764 -12.789 -38.894 1.00 98.12 1184 GLU A C 1
ATOM 9136 O O . GLU A 1 1184 ? -0.074 -13.528 -39.413 1.00 98.12 1184 GLU A O 1
ATOM 9141 N N . ILE A 1 1185 ? 0.791 -12.586 -37.570 1.00 98.00 1185 ILE A N 1
ATOM 9142 C CA . ILE A 1 1185 ? -0.122 -13.263 -36.634 1.00 98.00 1185 ILE A CA 1
ATOM 9143 C C . ILE A 1 1185 ? -1.573 -12.796 -36.822 1.00 98.00 1185 ILE A C 1
ATOM 9145 O O . ILE A 1 1185 ? -2.476 -13.629 -36.900 1.00 98.00 1185 ILE A O 1
ATOM 9149 N N . LEU A 1 1186 ? -1.822 -11.484 -36.904 1.00 98.50 1186 LEU A N 1
ATOM 9150 C CA . LEU A 1 1186 ? -3.174 -10.948 -37.117 1.00 98.50 1186 LEU A CA 1
ATOM 9151 C C . LEU A 1 1186 ? -3.760 -11.419 -38.452 1.00 98.50 1186 LEU A C 1
ATOM 9153 O O . LEU A 1 1186 ? -4.909 -11.867 -38.491 1.00 98.50 1186 LEU A O 1
ATOM 9157 N N . ALA A 1 1187 ? -2.947 -11.395 -39.511 1.00 98.25 1187 ALA A N 1
ATOM 9158 C CA . ALA A 1 1187 ? -3.293 -11.913 -40.828 1.00 98.25 1187 ALA A CA 1
ATOM 9159 C C . ALA A 1 1187 ? -3.691 -13.392 -40.752 1.00 98.25 1187 ALA A C 1
ATOM 9161 O O . ALA A 1 1187 ? -4.771 -13.766 -41.212 1.00 98.25 1187 ALA A O 1
ATOM 9162 N N . GLY A 1 1188 ? -2.868 -14.214 -40.089 1.00 97.19 1188 GLY A N 1
ATOM 9163 C CA . GLY A 1 1188 ? -3.128 -15.637 -39.868 1.00 97.19 1188 GLY A CA 1
ATOM 9164 C C . GLY A 1 1188 ? -4.404 -15.923 -39.071 1.00 97.19 1188 GLY A C 1
ATOM 9165 O O . GLY A 1 1188 ? -5.048 -16.944 -39.294 1.00 97.19 1188 GLY A O 1
ATOM 9166 N N . LEU A 1 1189 ? -4.809 -15.015 -38.180 1.00 97.31 1189 LEU A N 1
ATOM 9167 C CA . LEU A 1 1189 ? -6.055 -15.118 -37.413 1.00 97.31 1189 LEU A CA 1
ATOM 9168 C C . LEU A 1 1189 ? -7.271 -14.491 -38.120 1.00 97.31 1189 LEU A C 1
ATOM 9170 O O . LEU A 1 1189 ? -8.392 -14.640 -37.629 1.00 97.31 1189 LEU A O 1
ATOM 9174 N N . GLY A 1 1190 ? -7.082 -13.792 -39.242 1.00 97.62 1190 GLY A N 1
ATOM 9175 C CA . GLY A 1 1190 ? -8.160 -13.154 -40.004 1.00 97.62 1190 GLY A CA 1
ATOM 9176 C C . GLY A 1 1190 ? -8.596 -11.770 -39.501 1.00 97.62 1190 GLY A C 1
ATOM 9177 O O . GLY A 1 1190 ? -9.746 -11.374 -39.718 1.00 97.62 1190 GLY A O 1
ATOM 9178 N N . PHE A 1 1191 ? -7.717 -11.035 -38.813 1.00 97.75 1191 PHE A N 1
ATOM 9179 C CA . PHE A 1 1191 ? -7.978 -9.688 -38.284 1.00 97.75 1191 PHE A CA 1
ATOM 9180 C C . PHE A 1 1191 ? -7.070 -8.646 -38.950 1.00 97.75 1191 PHE A C 1
ATOM 9182 O O . PHE A 1 1191 ? -5.920 -8.937 -39.265 1.00 97.75 1191 PHE A O 1
ATOM 9189 N N . ARG A 1 1192 ? -7.570 -7.419 -39.156 1.00 97.81 1192 ARG A N 1
ATOM 9190 C CA . ARG A 1 1192 ? -6.850 -6.355 -39.886 1.00 97.81 1192 ARG A CA 1
ATOM 9191 C C . ARG A 1 1192 ? -6.198 -5.319 -38.974 1.00 97.81 1192 ARG A C 1
ATOM 9193 O O . ARG A 1 1192 ? -5.425 -4.493 -39.444 1.00 97.81 1192 ARG A O 1
ATOM 9200 N N . SER A 1 1193 ? -6.476 -5.337 -37.674 1.00 97.56 1193 SER A N 1
ATOM 9201 C CA . SER A 1 1193 ? -5.827 -4.440 -36.711 1.00 97.56 1193 SER A CA 1
ATOM 9202 C C . SER A 1 1193 ? -5.781 -5.030 -35.307 1.00 97.56 1193 SER A C 1
ATOM 9204 O O . SER A 1 1193 ? -6.617 -5.860 -34.945 1.00 97.56 1193 SER A O 1
ATOM 9206 N N . LEU A 1 1194 ? -4.858 -4.536 -34.478 1.00 97.56 1194 LEU A N 1
ATOM 9207 C CA . LEU A 1 1194 ? -4.817 -4.833 -33.048 1.00 97.56 1194 LEU A CA 1
ATOM 9208 C C . LEU A 1 1194 ? -6.137 -4.463 -32.360 1.00 97.56 1194 LEU A C 1
ATOM 9210 O O . LEU A 1 1194 ? -6.596 -5.207 -31.501 1.00 97.56 1194 LEU A O 1
ATOM 9214 N N . ASN A 1 1195 ? -6.794 -3.368 -32.759 1.00 96.50 1195 ASN A N 1
ATOM 9215 C CA . ASN A 1 1195 ? -8.065 -2.948 -32.154 1.00 96.50 1195 ASN A CA 1
ATOM 9216 C C . ASN A 1 1195 ? -9.174 -4.009 -32.277 1.00 96.50 1195 ASN A C 1
ATOM 9218 O O . ASN A 1 1195 ? -10.032 -4.070 -31.402 1.00 96.50 1195 ASN A O 1
ATOM 9222 N N . GLU A 1 1196 ? -9.158 -4.860 -33.311 1.00 96.06 1196 GLU A N 1
ATOM 9223 C CA . GLU A 1 1196 ? -10.148 -5.939 -33.455 1.00 96.06 1196 GLU A CA 1
ATOM 9224 C C . GLU A 1 1196 ? -9.957 -7.084 -32.448 1.00 96.06 1196 GLU A C 1
ATOM 9226 O O . GLU A 1 1196 ? -10.902 -7.835 -32.192 1.00 96.06 1196 GLU A O 1
ATOM 9231 N N . VAL A 1 1197 ? -8.751 -7.232 -31.887 1.00 96.88 1197 VAL A N 1
ATOM 9232 C CA . VAL A 1 1197 ? -8.410 -8.312 -30.949 1.00 96.88 1197 VAL A CA 1
ATOM 9233 C C . VAL A 1 1197 ? -8.234 -7.832 -29.508 1.00 96.88 1197 VAL A C 1
ATOM 9235 O O . VAL A 1 1197 ? -8.152 -8.666 -28.610 1.00 96.88 1197 VAL A O 1
ATOM 9238 N N . ILE A 1 1198 ? -8.199 -6.520 -29.248 1.00 97.38 1198 ILE A N 1
ATOM 9239 C CA . ILE A 1 1198 ? -8.013 -6.001 -27.885 1.00 97.38 1198 ILE A CA 1
ATOM 9240 C C . ILE A 1 1198 ? -9.170 -6.432 -26.976 1.00 97.38 1198 ILE A C 1
ATOM 9242 O O . ILE A 1 1198 ? -10.340 -6.185 -27.271 1.00 97.38 1198 ILE A O 1
ATOM 9246 N N . GLY A 1 1199 ? -8.830 -7.099 -25.870 1.00 95.31 1199 GLY A N 1
ATOM 9247 C CA . GLY A 1 1199 ? -9.802 -7.643 -24.916 1.00 95.31 1199 GLY A CA 1
ATOM 9248 C C . GLY A 1 1199 ? -10.527 -8.915 -25.378 1.00 95.31 1199 GLY A C 1
ATOM 9249 O O . GLY A 1 1199 ? -11.453 -9.370 -24.710 1.00 95.31 1199 GLY A O 1
ATOM 9250 N N . ARG A 1 1200 ? -10.145 -9.502 -26.523 1.00 94.62 1200 ARG A N 1
ATOM 9251 C CA . ARG A 1 1200 ? -10.723 -10.746 -27.062 1.00 94.62 1200 ARG A CA 1
ATOM 9252 C C . ARG A 1 1200 ? -10.062 -12.001 -26.490 1.00 94.62 1200 ARG A C 1
ATOM 9254 O O . ARG A 1 1200 ? -9.511 -12.816 -27.225 1.00 94.62 1200 ARG A O 1
ATOM 9261 N N . THR A 1 1201 ? -10.147 -12.199 -25.176 1.00 93.88 1201 THR A N 1
ATOM 9262 C CA . THR A 1 1201 ? -9.680 -13.434 -24.509 1.00 93.88 1201 THR A CA 1
ATOM 9263 C C . THR A 1 1201 ? -10.363 -14.720 -25.003 1.00 93.88 1201 THR A C 1
ATOM 9265 O O . THR A 1 1201 ? -9.838 -15.804 -24.789 1.00 93.88 1201 THR A O 1
ATOM 9268 N N . ASP A 1 1202 ? -11.489 -14.634 -25.712 1.00 93.00 1202 ASP A N 1
ATOM 9269 C CA . ASP A 1 1202 ? -12.167 -15.753 -26.367 1.00 93.00 1202 ASP A CA 1
ATOM 9270 C C . ASP A 1 1202 ? -11.352 -16.319 -27.539 1.00 93.00 1202 ASP A C 1
ATOM 9272 O O . ASP A 1 1202 ? -11.522 -17.486 -27.896 1.00 93.00 1202 ASP A O 1
ATOM 9276 N N . LEU A 1 1203 ? -10.422 -15.527 -28.084 1.00 95.81 1203 LEU A N 1
ATOM 9277 C CA . LEU A 1 1203 ? -9.417 -15.943 -29.066 1.00 95.81 1203 LEU A CA 1
ATOM 9278 C C . LEU A 1 1203 ? -8.200 -16.618 -28.417 1.00 95.81 1203 LEU A C 1
ATOM 9280 O O . LEU A 1 1203 ? -7.280 -17.035 -29.118 1.00 95.81 1203 LEU A O 1
ATOM 9284 N N . LEU A 1 1204 ? -8.192 -16.751 -27.090 1.00 95.94 1204 LEU A N 1
ATOM 9285 C CA . LEU A 1 1204 ? -7.209 -17.522 -26.346 1.00 95.94 1204 LEU A CA 1
ATOM 9286 C C . LEU A 1 1204 ? -7.853 -18.804 -25.828 1.00 95.94 1204 LEU A C 1
ATOM 9288 O O . LEU A 1 1204 ? -9.026 -18.843 -25.451 1.00 95.94 1204 LEU A O 1
ATOM 9292 N N . HIS A 1 1205 ? -7.066 -19.868 -25.788 1.00 93.38 1205 HIS A N 1
ATOM 9293 C CA . HIS A 1 1205 ? -7.421 -21.074 -25.057 1.00 93.38 1205 HIS A CA 1
ATOM 9294 C C . HIS A 1 1205 ? -6.186 -21.668 -24.400 1.00 93.38 1205 HIS A C 1
ATOM 9296 O O . HIS A 1 1205 ? -5.066 -21.491 -24.876 1.00 93.38 1205 HIS A O 1
ATOM 9302 N N . GLN A 1 1206 ? -6.391 -22.351 -23.282 1.00 93.38 1206 GLN A N 1
ATOM 9303 C CA . GLN A 1 1206 ? -5.313 -23.014 -22.572 1.00 93.38 1206 GLN A CA 1
ATOM 9304 C C . GLN A 1 1206 ? -4.996 -24.363 -23.228 1.00 93.38 1206 GLN A C 1
ATOM 9306 O O . GLN A 1 1206 ? -5.896 -25.182 -23.403 1.00 93.38 1206 GLN A O 1
ATOM 9311 N N . VAL A 1 1207 ? -3.723 -24.603 -23.549 1.00 90.19 1207 VAL A N 1
ATOM 9312 C CA . VAL A 1 1207 ? -3.265 -25.828 -24.241 1.00 90.19 1207 VAL A CA 1
ATOM 9313 C C . VAL A 1 1207 ? -2.655 -26.874 -23.324 1.00 90.19 1207 VAL A C 1
ATOM 9315 O O . VAL A 1 1207 ? -2.551 -28.041 -23.688 1.00 90.19 1207 VAL A O 1
ATOM 9318 N N . SER A 1 1208 ? -2.255 -26.477 -22.119 1.00 85.88 1208 SER A N 1
ATOM 9319 C CA . SER A 1 1208 ? -1.708 -27.385 -21.116 1.00 85.88 1208 SER A CA 1
ATOM 9320 C C . SER A 1 1208 ? -2.177 -26.984 -19.728 1.00 85.88 1208 SER A C 1
ATOM 9322 O O . SER A 1 1208 ? -2.105 -25.811 -19.360 1.00 85.88 1208 SER A O 1
ATOM 9324 N N . ARG A 1 1209 ? -2.621 -27.974 -18.949 1.00 84.44 1209 ARG A N 1
ATOM 9325 C CA . ARG A 1 1209 ? -2.971 -27.848 -17.523 1.00 84.44 1209 ARG A CA 1
ATOM 9326 C C . ARG A 1 1209 ? -1.832 -28.303 -16.601 1.00 84.44 1209 ARG A C 1
ATOM 9328 O O . ARG A 1 1209 ? -2.048 -28.615 -15.436 1.00 84.44 1209 ARG A O 1
ATOM 9335 N N . GLY A 1 1210 ? -0.603 -28.298 -17.120 1.00 79.50 1210 GLY A N 1
ATOM 9336 C CA . GLY A 1 1210 ? 0.603 -28.651 -16.380 1.00 79.50 1210 GLY A CA 1
ATOM 9337 C C . GLY A 1 1210 ? 0.829 -30.162 -16.265 1.00 79.50 1210 GLY A C 1
ATOM 9338 O O . GLY A 1 1210 ? 0.409 -30.930 -17.126 1.00 79.50 1210 GLY A O 1
ATOM 9339 N N . ALA A 1 1211 ? 1.590 -30.573 -15.250 1.00 78.25 1211 ALA A N 1
ATOM 9340 C CA . ALA A 1 1211 ? 2.034 -31.955 -15.071 1.00 78.25 1211 ALA A CA 1
ATOM 9341 C C . ALA A 1 1211 ? 1.004 -32.819 -14.319 1.00 78.25 1211 ALA A C 1
ATOM 9343 O O . ALA A 1 1211 ? 0.207 -32.307 -13.545 1.00 78.25 1211 ALA A O 1
ATOM 9344 N N . GLU A 1 1212 ? 1.098 -34.144 -14.465 1.00 74.62 1212 GLU A N 1
ATOM 9345 C CA . GLU A 1 1212 ? 0.155 -35.131 -13.895 1.00 74.62 1212 GLU A CA 1
ATOM 9346 C C . GLU A 1 1212 ? 0.033 -35.099 -12.358 1.00 74.62 1212 GLU A C 1
ATOM 9348 O O . GLU A 1 1212 ? -0.951 -35.559 -11.797 1.00 74.62 1212 GLU A O 1
ATOM 9353 N N . HIS A 1 1213 ? 1.028 -34.552 -11.657 1.00 77.44 1213 HIS A N 1
ATOM 9354 C CA . HIS A 1 1213 ? 1.021 -34.445 -10.193 1.00 77.44 1213 HIS A CA 1
ATOM 9355 C C . HIS A 1 1213 ? 0.365 -33.158 -9.665 1.00 77.44 1213 HIS A C 1
ATOM 9357 O O . HIS A 1 1213 ? 0.388 -32.919 -8.457 1.00 77.44 1213 HIS A O 1
ATOM 9363 N N . LEU A 1 1214 ? -0.141 -32.296 -10.549 1.00 81.88 1214 LEU A N 1
ATOM 9364 C CA . LEU A 1 1214 ? -0.909 -31.110 -10.177 1.00 81.88 1214 LEU A CA 1
ATOM 9365 C C . LEU A 1 1214 ? -2.384 -31.492 -10.008 1.00 81.88 1214 LEU A C 1
ATOM 9367 O O . LEU A 1 1214 ? -2.868 -32.356 -10.733 1.00 81.88 1214 LEU A O 1
ATOM 9371 N N . ASP A 1 1215 ? -3.102 -30.823 -9.100 1.00 80.31 1215 ASP A N 1
ATOM 9372 C CA . ASP A 1 1215 ? -4.553 -31.020 -8.986 1.00 80.31 1215 ASP A CA 1
ATOM 9373 C C . ASP A 1 1215 ? -5.237 -30.462 -10.245 1.00 80.31 1215 ASP A C 1
ATOM 9375 O O . ASP A 1 1215 ? -5.970 -31.165 -10.934 1.00 80.31 1215 ASP A O 1
ATOM 9379 N N . ASP A 1 1216 ? -4.970 -29.187 -10.552 1.00 85.69 1216 ASP A N 1
ATOM 9380 C CA . ASP A 1 1216 ? -5.380 -28.514 -11.790 1.00 85.69 1216 ASP A CA 1
ATOM 9381 C C . ASP A 1 1216 ? -4.644 -27.173 -11.904 1.00 85.69 1216 ASP A C 1
ATOM 9383 O O . ASP A 1 1216 ? -4.693 -26.376 -10.964 1.00 85.69 1216 ASP A O 1
ATOM 9387 N N . LEU A 1 1217 ? -3.993 -26.897 -13.039 1.00 88.38 1217 LEU A N 1
ATOM 9388 C CA . LEU A 1 1217 ? -3.469 -25.567 -13.365 1.00 88.38 1217 LEU A CA 1
ATOM 9389 C C . LEU A 1 1217 ? -4.473 -24.852 -14.266 1.00 88.38 1217 LEU A C 1
ATOM 9391 O O . LEU A 1 1217 ? -4.388 -24.947 -15.483 1.00 88.38 1217 LEU A O 1
ATOM 9395 N N . ASP A 1 1218 ? -5.437 -24.158 -13.671 1.00 87.12 1218 ASP A N 1
ATOM 9396 C CA . ASP A 1 1218 ? -6.590 -23.592 -14.379 1.00 87.12 1218 ASP A CA 1
ATOM 9397 C C . ASP A 1 1218 ? -6.444 -22.085 -14.644 1.00 87.12 1218 ASP A C 1
ATOM 9399 O O . ASP A 1 1218 ? -6.418 -21.278 -13.708 1.00 87.12 1218 ASP A O 1
ATOM 9403 N N . LEU A 1 1219 ? -6.388 -21.705 -15.928 1.00 89.31 1219 LEU A N 1
ATOM 9404 C CA . LEU A 1 1219 ? -6.316 -20.310 -16.380 1.00 89.31 1219 LEU A CA 1
ATOM 9405 C C . LEU A 1 1219 ? -7.661 -19.728 -16.838 1.00 89.31 1219 LEU A C 1
ATOM 9407 O O . LEU A 1 1219 ? -7.704 -18.542 -17.172 1.00 89.31 1219 LEU A O 1
ATOM 9411 N N . ASN A 1 1220 ? -8.759 -20.494 -16.834 1.00 85.56 1220 ASN A N 1
ATOM 9412 C CA . ASN A 1 1220 ? -10.073 -19.991 -17.266 1.00 85.56 1220 ASN A CA 1
ATOM 9413 C C . ASN A 1 1220 ? -10.502 -18.701 -16.537 1.00 85.56 1220 ASN A C 1
ATOM 9415 O O . ASN A 1 1220 ? -10.962 -17.779 -17.215 1.00 85.56 1220 ASN A O 1
ATOM 9419 N N . PRO A 1 1221 ? -10.258 -18.539 -15.217 1.00 82.19 1221 PRO A N 1
ATOM 9420 C CA . PRO A 1 1221 ? -10.420 -17.268 -14.505 1.00 82.19 1221 PRO A CA 1
ATOM 9421 C C . PRO A 1 1221 ? -9.795 -16.030 -15.139 1.00 82.19 1221 PRO A C 1
ATOM 9423 O O . PRO A 1 1221 ? -10.201 -14.913 -14.839 1.00 82.19 1221 PRO A O 1
ATOM 9426 N N . ARG A 1 1222 ? -8.725 -16.178 -15.927 1.00 86.19 1222 ARG A N 1
ATOM 9427 C CA . ARG A 1 1222 ? -8.046 -15.062 -16.610 1.00 86.19 1222 ARG A CA 1
ATOM 9428 C C . ARG A 1 1222 ? -8.560 -14.836 -18.027 1.00 86.19 1222 ARG A C 1
ATOM 9430 O O . ARG A 1 1222 ? -8.218 -13.822 -18.631 1.00 86.19 1222 ARG A O 1
ATOM 9437 N N . LEU A 1 1223 ? -9.361 -15.764 -18.542 1.00 90.06 1223 LEU A N 1
ATOM 9438 C CA . LEU A 1 1223 ? -9.964 -15.700 -19.868 1.00 90.06 1223 LEU A CA 1
ATOM 9439 C C . LEU A 1 1223 ? -11.434 -15.260 -19.824 1.00 90.06 1223 LEU A C 1
ATOM 9441 O O . LEU A 1 1223 ? -12.011 -15.023 -20.883 1.00 90.06 1223 LEU A O 1
ATOM 9445 N N . ALA A 1 1224 ? -12.027 -15.121 -18.633 1.00 86.81 1224 ALA A N 1
ATOM 9446 C CA . ALA A 1 1224 ? -13.373 -14.582 -18.457 1.00 86.81 1224 ALA A CA 1
ATOM 9447 C C . ALA A 1 1224 ? -13.504 -13.175 -19.069 1.00 86.81 1224 ALA A C 1
ATOM 9449 O O . ALA A 1 1224 ? -12.589 -12.357 -18.959 1.00 86.81 1224 ALA A O 1
ATOM 9450 N N . GLN A 1 1225 ? -14.649 -12.906 -19.703 1.00 88.25 1225 GLN A N 1
ATOM 9451 C CA . GLN A 1 1225 ? -14.971 -11.616 -20.314 1.00 88.25 1225 GLN A CA 1
ATOM 9452 C C . GLN A 1 1225 ? -16.232 -11.023 -19.707 1.00 88.25 1225 GLN A C 1
ATOM 9454 O O . GLN A 1 1225 ? -17.240 -11.711 -19.568 1.00 88.25 1225 GLN A O 1
ATOM 9459 N N . VAL A 1 1226 ? -16.169 -9.727 -19.435 1.00 86.00 1226 VAL A N 1
ATOM 9460 C CA . VAL A 1 1226 ? -17.322 -8.857 -19.221 1.00 86.00 1226 VAL A CA 1
ATOM 9461 C C . VAL A 1 1226 ? -17.912 -8.462 -20.567 1.00 86.00 1226 VAL A C 1
ATOM 9463 O O . VAL A 1 1226 ? -17.175 -8.190 -21.522 1.00 86.00 1226 VAL A O 1
ATOM 9466 N N . ASP A 1 1227 ? -19.237 -8.367 -20.632 1.00 86.06 1227 ASP A N 1
ATOM 9467 C CA . ASP A 1 1227 ? -19.896 -7.712 -21.755 1.00 86.06 1227 ASP A CA 1
ATOM 9468 C C . ASP A 1 1227 ? -19.717 -6.184 -21.644 1.00 86.06 1227 ASP A C 1
ATOM 9470 O O . ASP A 1 1227 ? -20.220 -5.578 -20.693 1.00 86.06 1227 ASP A O 1
ATOM 9474 N N . PRO A 1 1228 ? -19.001 -5.525 -22.576 1.00 84.56 1228 PRO A N 1
ATOM 9475 C CA . PRO A 1 1228 ? -18.854 -4.071 -22.549 1.00 84.56 1228 PRO A CA 1
ATOM 9476 C C . PRO A 1 1228 ? -20.159 -3.316 -22.882 1.00 84.56 1228 PRO A C 1
ATOM 9478 O O . PRO A 1 1228 ? -20.184 -2.082 -22.781 1.00 84.56 1228 PRO A O 1
ATOM 9481 N N . GLY A 1 1229 ? -21.221 -4.019 -23.294 1.00 86.06 1229 GLY A N 1
ATOM 9482 C CA . GLY A 1 1229 ? -22.448 -3.427 -23.811 1.00 86.06 1229 GLY A CA 1
ATOM 9483 C C . GLY A 1 1229 ? -22.161 -2.610 -25.071 1.00 86.06 1229 GLY A C 1
ATOM 9484 O O . GLY A 1 1229 ? -21.449 -3.053 -25.970 1.00 86.06 1229 GLY A O 1
ATOM 9485 N N . GLU A 1 1230 ? -22.670 -1.380 -25.118 1.00 85.94 1230 GLU A N 1
ATOM 9486 C CA . GLU A 1 1230 ? -22.439 -0.458 -26.241 1.00 85.94 1230 GLU A CA 1
ATOM 9487 C C . GLU A 1 1230 ? -21.042 0.193 -26.235 1.00 85.94 1230 GLU A C 1
ATOM 9489 O O . GLU A 1 1230 ? -20.641 0.824 -27.215 1.00 85.94 1230 GLU A O 1
ATOM 9494 N N . ASN A 1 1231 ? -20.272 0.058 -25.149 1.00 89.75 1231 ASN A N 1
ATOM 9495 C CA . ASN A 1 1231 ? -18.954 0.679 -25.045 1.00 89.75 1231 ASN A CA 1
ATOM 9496 C C . ASN A 1 1231 ? -17.878 -0.118 -25.795 1.00 89.75 1231 ASN A C 1
ATOM 9498 O O . ASN A 1 1231 ? -17.929 -1.340 -25.925 1.00 89.75 1231 ASN A O 1
ATOM 9502 N N . ALA A 1 1232 ? -16.820 0.568 -26.227 1.00 92.44 1232 ALA A N 1
ATOM 9503 C CA . ALA A 1 1232 ? -15.645 -0.101 -26.776 1.00 92.44 1232 ALA A CA 1
ATOM 9504 C C . ALA A 1 1232 ? -14.822 -0.810 -25.680 1.00 92.44 1232 ALA A C 1
ATOM 9506 O O . ALA A 1 1232 ? -14.687 -0.321 -24.557 1.00 92.44 1232 ALA A O 1
ATOM 9507 N N . ARG A 1 1233 ? -14.176 -1.930 -26.041 1.00 93.25 1233 ARG A N 1
ATOM 9508 C CA . ARG A 1 1233 ? -13.241 -2.686 -25.172 1.00 93.25 1233 ARG A CA 1
ATOM 9509 C C . ARG A 1 1233 ? -11.862 -2.030 -25.023 1.00 93.25 1233 ARG A C 1
ATOM 9511 O O . ARG A 1 1233 ? -11.008 -2.527 -24.292 1.00 93.25 1233 ARG A O 1
ATOM 9518 N N . TYR A 1 1234 ? -11.637 -0.921 -25.716 1.00 95.69 1234 TYR A N 1
ATOM 9519 C CA . TYR A 1 1234 ? -10.386 -0.173 -25.745 1.00 95.69 1234 TYR A CA 1
ATOM 9520 C C . TYR A 1 1234 ? -10.660 1.330 -25.653 1.00 95.69 1234 TYR A C 1
ATOM 9522 O O . TYR A 1 1234 ? -11.800 1.770 -25.802 1.00 95.69 1234 TYR A O 1
ATOM 9530 N N . CYS A 1 1235 ? -9.615 2.123 -25.411 1.00 96.94 1235 CYS A N 1
ATOM 9531 C CA . CYS A 1 1235 ? -9.746 3.568 -25.292 1.00 96.94 1235 CYS A CA 1
ATOM 9532 C C . CYS A 1 1235 ? -10.140 4.213 -26.630 1.00 96.94 1235 CYS A C 1
ATOM 9534 O O . CYS A 1 1235 ? -9.402 4.121 -27.614 1.00 96.94 1235 CYS A O 1
ATOM 9536 N N . THR A 1 1236 ? -11.281 4.899 -26.665 1.00 95.50 1236 THR A N 1
ATOM 9537 C CA . THR A 1 1236 ? -11.758 5.645 -27.844 1.00 95.50 1236 THR A CA 1
ATOM 9538 C C . THR A 1 1236 ? -11.487 7.142 -27.747 1.00 95.50 1236 THR A C 1
ATOM 9540 O O . THR A 1 1236 ? -11.608 7.851 -28.747 1.00 95.50 1236 THR A O 1
ATOM 9543 N N . LEU A 1 1237 ? -11.076 7.626 -26.571 1.00 92.44 1237 LEU A N 1
ATOM 9544 C CA . LEU A 1 1237 ? -10.780 9.032 -26.340 1.00 92.44 1237 LEU A CA 1
ATOM 9545 C C . LEU A 1 1237 ? -9.576 9.493 -27.178 1.00 92.44 1237 LEU A C 1
ATOM 9547 O O . LEU A 1 1237 ? -8.454 8.990 -27.050 1.00 92.44 1237 LEU A O 1
ATOM 9551 N N . GLN A 1 1238 ? -9.805 10.496 -28.023 1.00 89.12 1238 GLN A N 1
ATOM 9552 C CA . GLN A 1 1238 ? -8.741 11.239 -28.692 1.00 89.12 1238 GLN A CA 1
ATOM 9553 C C . GLN A 1 1238 ? -8.301 12.398 -27.788 1.00 89.12 1238 GLN A C 1
ATOM 9555 O O . GLN A 1 1238 ? -9.136 13.110 -27.244 1.00 89.12 1238 GLN A O 1
ATOM 9560 N N . GLY A 1 1239 ? -6.990 12.583 -27.607 1.00 91.06 1239 GLY A N 1
ATOM 9561 C CA . GLY A 1 1239 ? -6.452 13.557 -26.647 1.00 91.06 1239 GLY A CA 1
ATOM 9562 C C . GLY A 1 1239 ? -6.277 12.975 -25.240 1.00 91.06 1239 GLY A C 1
ATOM 9563 O O . GLY A 1 1239 ? -5.710 11.882 -25.101 1.00 91.06 1239 GLY A O 1
ATOM 9564 N N . ARG A 1 1240 ? -6.705 13.722 -24.218 1.00 93.69 1240 ARG A N 1
ATOM 9565 C CA . ARG A 1 1240 ? -6.584 13.382 -22.792 1.00 93.69 1240 ARG A CA 1
ATOM 9566 C C . ARG A 1 1240 ? -7.916 13.585 -22.066 1.00 93.69 1240 ARG A C 1
ATOM 9568 O O . ARG A 1 1240 ? -8.777 14.314 -22.543 1.00 93.69 1240 ARG A O 1
ATOM 9575 N N . ASN A 1 1241 ? -8.072 12.965 -20.903 1.00 93.81 1241 ASN A N 1
ATOM 9576 C CA . ASN A 1 1241 ? -9.130 13.283 -19.955 1.00 93.81 1241 ASN A CA 1
ATOM 9577 C C . ASN A 1 1241 ? -8.911 14.712 -19.435 1.00 93.81 1241 ASN A C 1
ATOM 9579 O O . ASN A 1 1241 ? -7.813 15.066 -18.987 1.00 93.81 1241 ASN A O 1
ATOM 9583 N N . GLU A 1 1242 ? -9.941 15.546 -19.508 1.00 91.38 1242 GLU A N 1
ATOM 9584 C CA . GLU A 1 1242 ? -9.869 16.910 -18.991 1.00 91.38 1242 GLU A CA 1
ATOM 9585 C C . GLU A 1 1242 ? -10.035 16.954 -17.472 1.00 91.38 1242 GLU A C 1
ATOM 9587 O O . GLU A 1 1242 ? -10.654 16.076 -16.872 1.00 91.38 1242 GLU A O 1
ATOM 9592 N N . VAL A 1 1243 ? -9.452 17.981 -16.854 1.00 90.94 1243 VAL A N 1
ATOM 9593 C CA . VAL A 1 1243 ? -9.632 18.288 -15.430 1.00 90.94 1243 VAL A CA 1
ATOM 9594 C C . VAL A 1 1243 ? -10.319 19.646 -15.293 1.00 90.94 1243 VAL A C 1
ATOM 9596 O O . VAL A 1 1243 ? -10.096 20.505 -16.147 1.00 90.94 1243 VAL A O 1
ATOM 9599 N N . PRO A 1 1244 ? -11.144 19.869 -14.252 1.00 85.50 1244 PRO A N 1
ATOM 9600 C CA . PRO A 1 1244 ? -11.849 21.136 -14.086 1.00 85.50 1244 PRO A CA 1
ATOM 9601 C C . PRO A 1 1244 ? -10.890 22.324 -13.984 1.00 85.50 1244 PRO A C 1
ATOM 9603 O O . PRO A 1 1244 ? -9.881 22.255 -13.280 1.00 85.50 1244 PRO A O 1
ATOM 9606 N N . ASP A 1 1245 ? -11.231 23.431 -14.638 1.00 87.62 1245 ASP A N 1
ATOM 9607 C CA . ASP A 1 1245 ? -10.514 24.690 -14.458 1.00 87.62 1245 ASP A CA 1
ATOM 9608 C C . ASP A 1 1245 ? -10.841 25.325 -13.099 1.00 87.62 1245 ASP A C 1
ATOM 9610 O O . ASP A 1 1245 ? -11.973 25.275 -12.614 1.00 87.62 1245 ASP A O 1
ATOM 9614 N N . THR A 1 1246 ? -9.835 25.949 -12.483 1.00 86.62 1246 THR A N 1
ATOM 9615 C CA . THR A 1 1246 ? -9.977 26.706 -11.231 1.00 86.62 1246 THR A CA 1
ATOM 9616 C C . THR A 1 1246 ? -9.529 28.159 -11.434 1.00 86.62 1246 THR A C 1
ATOM 9618 O O . THR A 1 1246 ? -9.810 28.770 -12.465 1.00 86.62 1246 THR A O 1
ATOM 9621 N N . LEU A 1 1247 ? -8.845 28.756 -10.455 1.00 94.81 1247 LEU A N 1
ATOM 9622 C CA . LEU A 1 1247 ? -8.414 30.151 -10.509 1.00 94.81 1247 LEU A CA 1
ATOM 9623 C C . LEU A 1 1247 ? -7.336 30.399 -11.581 1.00 94.81 1247 LEU A C 1
ATOM 9625 O O . LEU A 1 1247 ? -7.295 31.484 -12.159 1.00 94.81 1247 LEU A O 1
ATOM 9629 N N . ASP A 1 1248 ? -6.507 29.399 -11.891 1.00 92.69 1248 ASP A N 1
ATOM 9630 C CA . ASP A 1 1248 ? -5.384 29.550 -12.825 1.00 92.69 1248 ASP A CA 1
ATOM 9631 C C . ASP A 1 1248 ? -5.810 29.871 -14.257 1.00 92.69 1248 ASP A C 1
ATOM 9633 O O . ASP A 1 1248 ? -5.127 30.630 -14.940 1.00 92.69 1248 ASP A O 1
ATOM 9637 N N . ALA A 1 1249 ? -6.962 29.367 -14.703 1.00 92.81 1249 ALA A N 1
ATOM 9638 C CA . ALA A 1 1249 ? -7.502 29.701 -16.019 1.00 92.81 1249 ALA A CA 1
ATOM 9639 C C . ALA A 1 1249 ? -7.788 31.207 -16.142 1.00 92.81 1249 ALA A C 1
ATOM 9641 O O . ALA A 1 1249 ? -7.468 31.829 -17.156 1.00 92.81 1249 ALA A O 1
ATOM 9642 N N . ARG A 1 1250 ? -8.318 31.813 -15.071 1.00 95.56 1250 ARG A N 1
ATOM 9643 C CA . ARG A 1 1250 ? -8.546 33.258 -15.000 1.00 95.56 1250 ARG A CA 1
ATOM 9644 C C . ARG A 1 1250 ? -7.234 34.035 -14.915 1.00 95.56 1250 ARG A C 1
ATOM 9646 O O . ARG A 1 1250 ? -7.081 35.013 -15.634 1.00 95.56 1250 ARG A O 1
ATOM 9653 N N . ILE A 1 1251 ? -6.288 33.586 -14.088 1.00 96.44 1251 ILE A N 1
ATOM 9654 C CA . ILE A 1 1251 ? -4.955 34.205 -13.981 1.00 96.44 1251 ILE A CA 1
ATOM 9655 C C . ILE A 1 1251 ? -4.271 34.246 -15.349 1.00 96.44 1251 ILE A C 1
ATOM 9657 O O . ILE A 1 1251 ? -3.733 35.278 -15.732 1.00 96.44 1251 ILE A O 1
ATOM 9661 N N . VAL A 1 1252 ? -4.308 33.143 -16.098 1.00 94.50 1252 VAL A N 1
ATOM 9662 C CA . VAL A 1 1252 ? -3.726 33.057 -17.442 1.00 94.50 1252 VAL A CA 1
ATOM 9663 C C . VAL A 1 1252 ? -4.400 34.029 -18.411 1.00 94.50 1252 VAL A C 1
ATOM 9665 O O . VAL A 1 1252 ? -3.703 34.705 -19.167 1.00 94.50 1252 VAL A O 1
ATOM 9668 N N . ALA A 1 1253 ? -5.732 34.123 -18.382 1.00 95.50 1253 ALA A N 1
ATOM 9669 C CA . ALA A 1 1253 ? -6.472 35.057 -19.227 1.00 95.50 1253 ALA A CA 1
ATOM 9670 C C . ALA A 1 1253 ? -6.120 36.521 -18.910 1.00 95.50 1253 ALA A C 1
ATOM 9672 O O . ALA A 1 1253 ? -5.886 37.310 -19.826 1.00 95.50 1253 ALA A O 1
ATOM 9673 N N . ASP A 1 1254 ? -6.028 36.864 -17.624 1.00 96.88 1254 ASP A N 1
ATOM 9674 C CA . ASP A 1 1254 ? -5.680 38.209 -17.160 1.00 96.88 1254 ASP A CA 1
ATOM 9675 C C . ASP A 1 1254 ? -4.191 38.533 -17.412 1.00 96.88 1254 ASP A C 1
ATOM 9677 O O . ASP A 1 1254 ? -3.844 39.684 -17.659 1.00 96.88 1254 ASP A O 1
ATOM 9681 N N . ALA A 1 1255 ? -3.308 37.527 -17.423 1.00 95.06 1255 ALA A N 1
ATOM 9682 C CA . ALA A 1 1255 ? -1.875 37.661 -17.698 1.00 95.06 1255 ALA A CA 1
ATOM 9683 C C . ALA A 1 1255 ? -1.529 37.744 -19.198 1.00 95.06 1255 ALA A C 1
ATOM 9685 O O . ALA A 1 1255 ? -0.356 37.669 -19.568 1.00 95.06 1255 ALA A O 1
ATOM 9686 N N . ARG A 1 1256 ? -2.511 37.896 -20.094 1.00 95.00 1256 ARG A N 1
ATOM 9687 C CA . ARG A 1 1256 ? -2.260 37.975 -21.541 1.00 95.00 1256 ARG A CA 1
ATOM 9688 C C . ARG A 1 1256 ? -1.228 39.056 -21.944 1.00 95.00 1256 ARG A C 1
ATOM 9690 O O . ARG A 1 1256 ? -0.350 38.704 -22.733 1.00 95.00 1256 ARG A O 1
ATOM 9697 N N . PRO A 1 1257 ? -1.225 40.286 -21.381 1.00 96.06 1257 PRO A N 1
ATOM 9698 C CA . PRO A 1 1257 ? -0.220 41.311 -21.706 1.00 96.06 1257 PRO A CA 1
ATOM 9699 C C . PRO A 1 1257 ? 1.230 40.904 -21.394 1.00 96.06 1257 PRO A C 1
ATOM 9701 O O . PRO A 1 1257 ? 2.139 41.213 -22.164 1.00 96.06 1257 PRO A O 1
ATOM 9704 N N . LEU A 1 1258 ? 1.466 40.123 -20.329 1.00 95.31 1258 LEU A N 1
ATOM 9705 C CA . LEU A 1 1258 ? 2.785 39.537 -20.050 1.00 95.31 1258 LEU A CA 1
ATOM 9706 C C . LEU A 1 1258 ? 3.258 38.683 -21.226 1.00 95.31 1258 LEU A C 1
ATOM 9708 O O . LEU A 1 1258 ? 4.411 38.762 -21.644 1.00 95.31 1258 LEU A O 1
ATOM 9712 N N . PHE A 1 1259 ? 2.376 37.836 -21.753 1.00 94.31 1259 PHE A N 1
ATOM 9713 C CA . PHE A 1 1259 ? 2.739 36.972 -22.860 1.00 94.31 1259 PHE A CA 1
ATOM 9714 C C . PHE A 1 1259 ? 2.825 37.760 -24.165 1.00 94.31 1259 PHE A C 1
ATOM 9716 O O . PHE A 1 1259 ? 3.756 37.522 -24.917 1.00 94.31 1259 PHE A O 1
ATOM 9723 N N . GLU A 1 1260 ? 1.921 38.681 -24.470 1.00 93.81 1260 GLU A N 1
ATOM 9724 C CA . GLU A 1 1260 ? 1.929 39.409 -25.748 1.00 93.81 1260 GLU A CA 1
ATOM 9725 C C . GLU A 1 1260 ? 3.072 40.434 -25.838 1.00 93.81 1260 GLU A C 1
ATOM 9727 O O . GLU A 1 1260 ? 3.761 40.481 -26.858 1.00 93.81 1260 GLU A O 1
ATOM 9732 N N . GLU A 1 1261 ? 3.328 41.180 -24.762 1.00 92.81 1261 GLU A N 1
ATOM 9733 C CA . GLU A 1 1261 ? 4.192 42.371 -24.772 1.00 92.81 1261 GLU A CA 1
ATOM 9734 C C . GLU A 1 1261 ? 5.379 42.286 -23.794 1.00 92.81 1261 GLU A C 1
ATOM 9736 O O . GLU A 1 1261 ? 6.282 43.121 -23.839 1.00 92.81 1261 GLU A O 1
ATOM 9741 N N . GLY A 1 1262 ? 5.426 41.275 -22.919 1.00 91.25 1262 GLY A N 1
ATOM 9742 C CA . GLY A 1 1262 ? 6.455 41.165 -21.876 1.00 91.25 1262 GLY A CA 1
ATOM 9743 C C . GLY A 1 1262 ? 6.211 42.080 -20.670 1.00 91.25 1262 GLY A C 1
ATOM 9744 O O . GLY A 1 1262 ? 7.133 42.314 -19.884 1.00 91.25 1262 GLY A O 1
ATOM 9745 N N . GLU A 1 1263 ? 4.993 42.607 -20.512 1.00 93.44 1263 GLU A N 1
ATOM 9746 C CA . GLU A 1 1263 ? 4.643 43.571 -19.464 1.00 93.44 1263 GLU A CA 1
ATOM 9747 C C . GLU A 1 1263 ? 4.843 43.001 -18.046 1.00 93.44 1263 GLU A C 1
ATOM 9749 O O . GLU A 1 1263 ? 4.589 41.825 -17.777 1.00 93.44 1263 GLU A O 1
ATOM 9754 N N . LYS A 1 1264 ? 5.309 43.846 -17.118 1.00 96.19 1264 LYS A N 1
ATOM 9755 C CA . LYS A 1 1264 ? 5.391 43.523 -15.687 1.00 96.19 1264 LYS A CA 1
ATOM 9756 C C . LYS A 1 1264 ? 4.025 43.736 -15.036 1.00 96.19 1264 LYS A C 1
ATOM 9758 O O . LYS A 1 1264 ? 3.474 44.826 -15.137 1.00 96.19 1264 LYS A O 1
ATOM 9763 N N . MET A 1 1265 ? 3.504 42.744 -14.314 1.00 95.25 1265 MET A N 1
ATOM 9764 C CA . MET A 1 1265 ? 2.102 42.748 -13.868 1.00 95.25 1265 MET A CA 1
ATOM 9765 C C . MET A 1 1265 ? 1.924 42.497 -12.365 1.00 95.25 1265 MET A C 1
ATOM 9767 O O . MET A 1 1265 ? 2.711 41.798 -11.722 1.00 95.25 1265 MET A O 1
ATOM 9771 N N . GLN A 1 1266 ? 0.833 43.030 -11.809 1.00 96.88 1266 GLN A N 1
ATOM 9772 C CA . GLN A 1 1266 ? 0.312 42.656 -10.492 1.00 96.88 1266 GLN A CA 1
ATOM 9773 C C . GLN A 1 1266 ? -1.169 42.296 -10.609 1.00 96.88 1266 GLN A C 1
ATOM 9775 O O . GLN A 1 1266 ? -1.955 43.082 -11.132 1.00 96.88 1266 GLN A O 1
ATOM 9780 N N . LEU A 1 1267 ? -1.551 41.129 -10.095 1.00 97.44 1267 LEU A N 1
ATOM 9781 C CA . LEU A 1 1267 ? -2.923 40.620 -10.104 1.00 97.44 1267 LEU A CA 1
ATOM 9782 C C . LEU A 1 1267 ? -3.378 40.320 -8.671 1.00 97.44 1267 LEU A C 1
ATOM 9784 O O . LEU A 1 1267 ? -2.553 40.013 -7.809 1.00 97.44 1267 LEU A O 1
ATOM 9788 N N . ALA A 1 1268 ? -4.683 40.403 -8.401 1.00 97.81 1268 ALA A N 1
ATOM 9789 C CA . ALA A 1 1268 ? -5.237 40.171 -7.067 1.00 97.81 1268 ALA A CA 1
ATOM 9790 C C . ALA A 1 1268 ? -6.554 39.380 -7.111 1.00 97.81 1268 ALA A C 1
ATOM 9792 O O . ALA A 1 1268 ? -7.463 39.728 -7.864 1.00 97.81 1268 ALA A O 1
ATOM 9793 N N . TYR A 1 1269 ? -6.675 38.353 -6.263 1.00 97.94 1269 TYR A N 1
ATOM 9794 C CA . TYR A 1 1269 ? -7.844 37.469 -6.193 1.00 97.94 1269 TYR A CA 1
ATOM 9795 C C . TYR A 1 1269 ? -8.167 37.037 -4.756 1.00 97.94 1269 TYR A C 1
ATOM 9797 O O . TYR A 1 1269 ? -7.319 37.060 -3.864 1.00 97.94 1269 TYR A O 1
ATOM 9805 N N . ASN A 1 1270 ? -9.403 36.582 -4.543 1.00 95.25 1270 ASN A N 1
ATOM 9806 C CA . ASN A 1 1270 ? -9.768 35.840 -3.336 1.00 95.25 1270 ASN A CA 1
ATOM 9807 C C . ASN A 1 1270 ? -9.516 34.344 -3.560 1.00 95.25 1270 ASN A C 1
ATOM 9809 O O . ASN A 1 1270 ? -9.893 33.819 -4.610 1.00 95.25 1270 ASN A O 1
ATOM 9813 N N . ALA A 1 1271 ? -8.922 33.686 -2.565 1.00 93.81 1271 ALA A N 1
ATOM 9814 C CA . ALA A 1 1271 ? -8.603 32.265 -2.566 1.00 93.81 1271 ALA A CA 1
ATOM 9815 C C . ALA A 1 1271 ? -9.567 31.459 -1.675 1.00 93.81 1271 ALA A C 1
ATOM 9817 O O . ALA A 1 1271 ? -9.967 31.924 -0.602 1.00 93.81 1271 ALA A O 1
ATOM 9818 N N . ARG A 1 1272 ? -9.933 30.252 -2.117 1.00 92.88 1272 ARG A N 1
ATOM 9819 C CA . ARG A 1 1272 ? -10.622 29.219 -1.321 1.00 92.88 1272 ARG A CA 1
ATOM 9820 C C . ARG A 1 1272 ? -9.898 27.881 -1.450 1.00 92.88 1272 ARG A C 1
ATOM 9822 O O . ARG A 1 1272 ? -9.253 27.634 -2.467 1.00 92.88 1272 ARG A O 1
ATOM 9829 N N . ASN A 1 1273 ? -10.069 26.997 -0.467 1.00 92.38 1273 ASN A N 1
ATOM 9830 C CA . ASN A 1 1273 ? -9.432 25.675 -0.432 1.00 92.38 1273 ASN A CA 1
ATOM 9831 C C . ASN A 1 1273 ? -9.723 24.821 -1.690 1.00 92.38 1273 ASN A C 1
ATOM 9833 O O . ASN A 1 1273 ? -8.878 24.045 -2.126 1.00 92.38 1273 ASN A O 1
ATOM 9837 N N . THR A 1 1274 ? -10.871 25.018 -2.345 1.00 90.62 1274 THR A N 1
ATOM 9838 C CA . THR A 1 1274 ? -11.224 24.330 -3.601 1.00 90.62 1274 THR A CA 1
ATOM 9839 C C . THR A 1 1274 ? -10.394 24.775 -4.816 1.00 90.62 1274 THR A C 1
ATOM 9841 O O . THR A 1 1274 ? -10.357 24.081 -5.837 1.00 90.62 1274 THR A O 1
ATOM 9844 N N . GLN A 1 1275 ? -9.701 25.917 -4.741 1.00 94.75 1275 GLN A N 1
ATOM 9845 C CA . GLN A 1 1275 ? -8.835 26.434 -5.802 1.00 94.75 1275 GLN A CA 1
ATOM 9846 C C . GLN A 1 1275 ? -7.411 25.905 -5.612 1.00 94.75 1275 GLN A C 1
ATOM 9848 O O . GLN A 1 1275 ? -6.634 26.397 -4.793 1.00 94.75 1275 GLN A O 1
ATOM 9853 N N . ARG A 1 1276 ? -7.094 24.868 -6.388 1.00 95.44 1276 ARG A N 1
ATOM 9854 C CA . ARG A 1 1276 ? -5.883 24.047 -6.261 1.00 95.44 1276 ARG A CA 1
ATOM 9855 C C . ARG A 1 1276 ? -4.877 24.357 -7.369 1.00 95.44 1276 ARG A C 1
ATOM 9857 O O . ARG A 1 1276 ? -5.280 24.786 -8.453 1.00 95.44 1276 ARG A O 1
ATOM 9864 N N . ALA A 1 1277 ? -3.598 24.100 -7.093 1.00 96.94 1277 ALA A N 1
ATOM 9865 C CA . ALA A 1 1277 ? -2.457 24.314 -7.991 1.00 96.94 1277 ALA A CA 1
ATOM 9866 C C . ALA A 1 1277 ? -2.351 25.744 -8.563 1.00 96.94 1277 ALA A C 1
ATOM 9868 O O . ALA A 1 1277 ? -2.057 25.942 -9.742 1.00 96.94 1277 ALA A O 1
ATOM 9869 N N . ILE A 1 1278 ? -2.626 26.755 -7.729 1.00 98.12 1278 ILE A N 1
ATOM 9870 C CA . ILE A 1 1278 ? -2.568 28.159 -8.157 1.00 98.12 1278 ILE A CA 1
ATOM 9871 C C . ILE A 1 1278 ? -1.121 28.535 -8.518 1.00 98.12 1278 ILE A C 1
ATOM 9873 O O . ILE A 1 1278 ? -0.209 28.339 -7.717 1.00 98.12 1278 ILE A O 1
ATOM 9877 N N . GLY A 1 1279 ? -0.915 29.104 -9.703 1.00 97.00 1279 GLY A N 1
ATOM 9878 C CA . GLY A 1 1279 ? 0.364 29.488 -10.297 1.00 97.00 1279 GLY A CA 1
ATOM 9879 C C . GLY A 1 1279 ? 0.994 28.409 -11.184 1.00 97.00 1279 GLY A C 1
ATOM 9880 O O . GLY A 1 1279 ? 1.945 28.702 -11.913 1.00 97.00 1279 GLY A O 1
ATOM 9881 N N . THR A 1 1280 ? 0.496 27.173 -11.166 1.00 97.88 1280 THR A N 1
ATOM 9882 C CA . THR A 1 1280 ? 1.130 26.041 -11.853 1.00 97.88 1280 THR A CA 1
ATOM 9883 C C . THR A 1 1280 ? 0.951 26.097 -13.372 1.00 97.88 1280 THR A C 1
ATOM 9885 O O . THR A 1 1280 ? 1.925 25.920 -14.108 1.00 97.88 1280 THR A O 1
ATOM 9888 N N . ARG A 1 1281 ? -0.249 26.422 -13.873 1.00 96.56 1281 ARG A N 1
ATOM 9889 C CA . ARG A 1 1281 ? -0.482 26.560 -15.323 1.00 96.56 1281 ARG A CA 1
ATOM 9890 C C . ARG A 1 1281 ? 0.237 27.777 -15.881 1.00 96.56 1281 ARG A C 1
ATOM 9892 O O . ARG A 1 1281 ? 0.847 27.705 -16.948 1.00 96.56 1281 ARG A O 1
ATOM 9899 N N . LEU A 1 1282 ? 0.245 28.876 -15.128 1.00 96.31 1282 LEU A N 1
ATOM 9900 C CA . LEU A 1 1282 ? 1.025 30.060 -15.484 1.00 96.31 1282 LEU A CA 1
ATOM 9901 C C . LEU A 1 1282 ? 2.518 29.722 -15.645 1.00 96.31 1282 LEU A C 1
ATOM 9903 O O . LEU A 1 1282 ? 3.156 30.163 -16.601 1.00 96.31 1282 LEU A O 1
ATOM 9907 N N . SER A 1 1283 ? 3.058 28.886 -14.757 1.00 97.56 1283 SER A N 1
ATOM 9908 C CA . SER A 1 1283 ? 4.462 28.454 -14.795 1.00 97.56 1283 SER A CA 1
ATOM 9909 C C . SER A 1 1283 ? 4.804 27.650 -16.047 1.00 97.56 1283 SER A C 1
ATOM 9911 O O . SER A 1 1283 ? 5.883 27.835 -16.612 1.00 97.56 1283 SER A O 1
ATOM 9913 N N . SER A 1 1284 ? 3.873 26.819 -16.530 1.00 96.81 1284 SER A N 1
ATOM 9914 C CA . SER A 1 1284 ? 3.992 26.128 -17.822 1.00 96.81 1284 SER A CA 1
ATOM 9915 C C . SER A 1 1284 ? 4.205 27.124 -18.960 1.00 96.81 1284 SER A C 1
ATOM 9917 O O . SER A 1 1284 ? 5.171 27.035 -19.722 1.00 96.81 1284 SER A O 1
ATOM 9919 N N . MET A 1 1285 ? 3.335 28.131 -19.035 1.00 95.88 1285 MET A N 1
ATOM 9920 C CA . MET A 1 1285 ? 3.354 29.117 -20.112 1.00 95.88 1285 MET A CA 1
ATOM 9921 C C . MET A 1 1285 ? 4.598 30.005 -20.063 1.00 95.88 1285 MET A C 1
ATOM 9923 O O . MET A 1 1285 ? 5.211 30.250 -21.103 1.00 95.88 1285 MET A O 1
ATOM 9927 N N . VAL A 1 1286 ? 5.012 30.439 -18.866 1.00 96.81 1286 VAL A N 1
ATOM 9928 C CA . VAL A 1 1286 ? 6.261 31.194 -18.679 1.00 96.81 1286 VAL A CA 1
ATOM 9929 C C . VAL A 1 1286 ? 7.455 30.359 -19.133 1.00 96.81 1286 VAL A C 1
ATOM 9931 O O . VAL A 1 1286 ? 8.255 30.835 -19.934 1.00 96.81 1286 VAL A O 1
ATOM 9934 N N . THR A 1 1287 ? 7.533 29.093 -18.713 1.00 96.00 1287 THR A N 1
ATOM 9935 C CA . THR A 1 1287 ? 8.628 28.187 -19.091 1.00 96.00 1287 THR A CA 1
ATOM 9936 C C . THR A 1 1287 ? 8.706 27.991 -20.602 1.00 96.00 1287 THR A C 1
ATOM 9938 O O . THR A 1 1287 ? 9.785 28.080 -21.181 1.00 96.00 1287 THR A O 1
ATOM 9941 N N . ARG A 1 1288 ? 7.569 27.765 -21.268 1.00 95.12 1288 ARG A N 1
ATOM 9942 C CA . ARG A 1 1288 ? 7.525 27.549 -22.721 1.00 95.12 1288 ARG A CA 1
ATOM 9943 C C . ARG A 1 1288 ? 7.900 28.796 -23.519 1.00 95.12 1288 ARG A C 1
ATOM 9945 O O . ARG A 1 1288 ? 8.536 28.668 -24.561 1.00 95.12 1288 ARG A O 1
ATOM 9952 N N . LYS A 1 1289 ? 7.497 29.986 -23.058 1.00 95.56 1289 LYS A N 1
ATOM 9953 C CA . LYS A 1 1289 ? 7.732 31.239 -23.788 1.00 95.56 1289 LYS A CA 1
ATOM 9954 C C . LYS A 1 1289 ? 9.094 31.866 -23.495 1.00 95.56 1289 LYS A C 1
ATOM 9956 O O . LYS A 1 1289 ? 9.756 32.331 -24.416 1.00 95.56 1289 LYS A O 1
ATOM 9961 N N . PHE A 1 1290 ? 9.492 31.894 -22.228 1.00 95.81 1290 PHE A N 1
ATOM 9962 C CA . PHE A 1 1290 ? 10.654 32.645 -21.745 1.00 95.81 1290 PHE A CA 1
ATOM 9963 C C . PHE A 1 1290 ? 11.756 31.748 -21.154 1.00 95.81 1290 PHE A C 1
ATOM 9965 O O . PHE A 1 1290 ? 12.847 32.235 -20.869 1.00 95.81 1290 PHE A O 1
ATOM 9972 N N . GLY A 1 1291 ? 11.509 30.447 -20.975 1.00 94.19 1291 GLY A N 1
ATOM 9973 C CA . GLY A 1 1291 ? 12.377 29.561 -20.195 1.00 94.19 1291 GLY A CA 1
ATOM 9974 C C . GLY A 1 1291 ? 12.193 29.741 -18.683 1.00 94.19 1291 GLY A C 1
ATOM 9975 O O . GLY A 1 1291 ? 11.506 30.653 -18.228 1.00 94.19 1291 GLY A O 1
ATOM 9976 N N . MET A 1 1292 ? 12.822 28.873 -17.883 1.00 93.00 1292 MET A N 1
ATOM 9977 C CA . MET A 1 1292 ? 12.692 28.899 -16.413 1.00 93.00 1292 MET A CA 1
ATOM 9978 C C . MET A 1 1292 ? 13.258 30.165 -15.751 1.00 93.00 1292 MET A C 1
ATOM 9980 O O . MET A 1 1292 ? 12.799 30.537 -14.674 1.00 93.00 1292 MET A O 1
ATOM 9984 N N . PHE A 1 1293 ? 14.248 30.810 -16.379 1.00 94.31 1293 PHE A N 1
ATOM 9985 C CA . PHE A 1 1293 ? 15.018 31.924 -15.803 1.00 94.31 1293 PHE A CA 1
ATOM 9986 C C . PHE A 1 1293 ? 14.981 33.204 -16.652 1.00 94.31 1293 PHE A C 1
ATOM 9988 O O . PHE A 1 1293 ? 15.724 34.143 -16.378 1.00 94.31 1293 PHE A O 1
ATOM 9995 N N . GLY A 1 1294 ? 14.155 33.249 -17.705 1.00 93.00 1294 GLY A N 1
ATOM 9996 C CA . GLY A 1 1294 ? 14.147 34.371 -18.653 1.00 93.00 1294 GLY A CA 1
ATOM 9997 C C . GLY A 1 1294 ? 13.532 35.661 -18.108 1.00 93.00 1294 GLY A C 1
ATOM 9998 O O . GLY A 1 1294 ? 13.870 36.743 -18.582 1.00 93.00 1294 GLY A O 1
ATOM 9999 N N . LEU A 1 1295 ? 12.650 35.566 -17.108 1.00 95.81 1295 LEU A N 1
ATOM 10000 C CA . LEU A 1 1295 ? 12.032 36.720 -16.454 1.00 95.81 1295 LEU A CA 1
ATOM 10001 C C . LEU A 1 1295 ? 12.789 37.115 -15.180 1.00 95.81 1295 LEU A C 1
ATOM 10003 O O . LEU A 1 1295 ? 13.334 36.272 -14.464 1.00 95.81 1295 LEU A O 1
ATOM 10007 N N . GLN A 1 1296 ? 12.782 38.412 -14.867 1.00 96.19 1296 GLN A N 1
ATOM 10008 C CA . GLN A 1 1296 ? 13.319 38.924 -13.603 1.00 96.19 1296 GLN A CA 1
ATOM 10009 C C . GLN A 1 1296 ? 12.447 38.464 -12.422 1.00 96.19 1296 GLN A C 1
ATOM 10011 O O . GLN A 1 1296 ? 11.235 38.359 -12.588 1.00 96.19 1296 GLN A O 1
ATOM 10016 N N . PRO A 1 1297 ? 12.997 38.214 -11.220 1.00 95.31 1297 PRO A N 1
ATOM 10017 C CA . PRO A 1 1297 ? 12.194 37.833 -10.055 1.00 95.31 1297 PRO A CA 1
ATOM 10018 C C . PRO A 1 1297 ? 11.010 38.788 -9.800 1.00 95.31 1297 PRO A C 1
ATOM 10020 O O . PRO A 1 1297 ? 11.169 40.009 -9.816 1.00 95.31 1297 PRO A O 1
ATOM 10023 N N . GLY A 1 1298 ? 9.809 38.238 -9.577 1.00 94.00 1298 GLY A N 1
ATOM 10024 C CA . GLY A 1 1298 ? 8.590 39.029 -9.340 1.00 94.00 1298 GLY A CA 1
ATOM 10025 C C . GLY A 1 1298 ? 8.136 39.885 -10.532 1.00 94.00 1298 GLY A C 1
ATOM 10026 O O . GLY A 1 1298 ? 7.570 40.964 -10.340 1.00 94.00 1298 GLY A O 1
ATOM 10027 N N . HIS A 1 1299 ? 8.409 39.446 -11.764 1.00 97.44 1299 HIS A N 1
ATOM 10028 C CA . HIS A 1 1299 ? 7.879 40.068 -12.984 1.00 97.44 1299 HIS A CA 1
ATOM 10029 C C . HIS A 1 1299 ? 6.347 39.991 -13.057 1.00 97.44 1299 HIS A C 1
ATOM 10031 O O . HIS A 1 1299 ? 5.698 40.906 -13.559 1.00 97.44 1299 HIS A O 1
ATOM 10037 N N . ILE A 1 1300 ? 5.761 38.930 -12.504 1.00 97.62 1300 ILE A N 1
ATOM 10038 C CA . ILE A 1 1300 ? 4.331 38.839 -12.226 1.00 97.62 1300 ILE A CA 1
ATOM 10039 C C . ILE A 1 1300 ? 4.112 38.507 -10.752 1.00 97.62 1300 ILE A C 1
ATOM 10041 O O . ILE A 1 1300 ? 4.591 37.488 -10.253 1.00 97.62 1300 ILE A O 1
ATOM 10045 N N . THR A 1 1301 ? 3.374 39.371 -10.056 1.00 98.44 1301 THR A N 1
ATOM 10046 C CA . THR A 1 1301 ? 2.984 39.151 -8.658 1.00 98.44 1301 THR A CA 1
ATOM 10047 C C . THR A 1 1301 ? 1.490 38.876 -8.573 1.00 98.44 1301 THR A C 1
ATOM 10049 O O . THR A 1 1301 ? 0.683 39.707 -8.985 1.00 98.44 1301 THR A O 1
ATOM 10052 N N . ILE A 1 1302 ? 1.111 37.735 -8.002 1.00 98.50 1302 ILE A N 1
ATOM 10053 C CA . ILE A 1 1302 ? -0.284 37.353 -7.767 1.00 98.50 1302 ILE A CA 1
ATOM 10054 C C . ILE A 1 1302 ? -0.549 37.406 -6.268 1.00 98.50 1302 ILE A C 1
ATOM 10056 O O . ILE A 1 1302 ? 0.010 36.628 -5.495 1.00 98.50 1302 ILE A O 1
ATOM 10060 N N . ARG A 1 1303 ? -1.424 38.324 -5.863 1.00 98.38 1303 ARG A N 1
ATOM 10061 C CA . ARG A 1 1303 ? -1.881 38.477 -4.483 1.00 98.38 1303 ARG A CA 1
ATOM 10062 C C . ARG A 1 1303 ? -3.166 37.695 -4.265 1.00 98.38 1303 ARG A C 1
ATOM 10064 O O . ARG A 1 1303 ? -4.152 37.889 -4.972 1.00 98.38 1303 ARG A O 1
ATOM 10071 N N . LEU A 1 1304 ? -3.167 36.838 -3.261 1.00 98.25 1304 LEU A N 1
ATOM 10072 C CA . LEU A 1 1304 ? -4.279 35.982 -2.883 1.00 98.25 1304 LEU A CA 1
ATOM 10073 C C . LEU A 1 1304 ? -4.728 36.347 -1.470 1.00 98.25 1304 LEU A C 1
ATOM 10075 O O . LEU A 1 1304 ? -3.902 36.529 -0.578 1.00 98.25 1304 LEU A O 1
ATOM 10079 N N . ARG A 1 1305 ? -6.039 36.454 -1.250 1.00 96.81 1305 ARG A N 1
ATOM 10080 C CA . ARG A 1 1305 ? -6.622 36.659 0.083 1.00 96.81 1305 ARG A CA 1
ATOM 10081 C C . ARG A 1 1305 ? -7.553 35.507 0.439 1.00 96.81 1305 ARG A C 1
ATOM 10083 O O . ARG A 1 1305 ? -8.520 35.276 -0.283 1.00 96.81 1305 ARG A O 1
ATOM 10090 N N . GLY A 1 1306 ? -7.293 34.832 1.554 1.00 95.12 1306 GLY A N 1
ATOM 10091 C CA . GLY A 1 1306 ? -8.038 33.648 1.995 1.00 95.12 1306 GLY A CA 1
ATOM 10092 C C . GLY A 1 1306 ? -7.160 32.400 2.051 1.00 95.12 1306 GLY A C 1
ATOM 10093 O O . GLY A 1 1306 ? -5.942 32.505 2.169 1.00 95.12 1306 GLY A O 1
ATOM 10094 N N . THR A 1 1307 ? -7.786 31.231 1.961 1.00 96.06 1307 THR A N 1
ATOM 10095 C CA . THR A 1 1307 ? -7.108 29.935 2.068 1.00 96.06 1307 THR A CA 1
ATOM 10096 C C . THR A 1 1307 ? -6.814 29.364 0.690 1.00 96.06 1307 THR A C 1
ATOM 10098 O O . THR A 1 1307 ? -7.740 29.159 -0.091 1.00 96.06 1307 THR A O 1
ATOM 10101 N N . ALA A 1 1308 ? -5.554 29.067 0.384 1.00 96.81 1308 ALA A N 1
ATOM 10102 C CA . ALA A 1 1308 ? -5.198 28.352 -0.838 1.00 96.81 1308 ALA A CA 1
ATOM 10103 C C . ALA A 1 1308 ? -5.410 26.835 -0.684 1.00 96.81 1308 ALA A C 1
ATOM 10105 O O . ALA A 1 1308 ? -5.141 26.247 0.370 1.00 96.81 1308 ALA A O 1
ATOM 10106 N N . GLY A 1 1309 ? -5.885 26.190 -1.751 1.00 95.69 1309 GLY A N 1
ATOM 10107 C CA . GLY A 1 1309 ? -5.990 24.736 -1.820 1.00 95.69 1309 GLY A CA 1
ATOM 10108 C C . GLY A 1 1309 ? -4.640 24.026 -1.889 1.00 95.69 1309 GLY A C 1
ATOM 10109 O O . GLY A 1 1309 ? -3.577 24.632 -1.742 1.00 95.69 1309 GLY A O 1
ATOM 10110 N N . GLN A 1 1310 ? -4.701 22.723 -2.161 1.00 96.62 1310 GLN A N 1
ATOM 10111 C CA . GLN A 1 1310 ? -3.520 21.888 -2.369 1.00 96.62 1310 GLN A CA 1
ATOM 10112 C C . GLN A 1 1310 ? -2.617 22.439 -3.487 1.00 96.62 1310 GLN A C 1
ATOM 10114 O O . GLN A 1 1310 ? -3.099 22.978 -4.491 1.00 96.62 1310 GLN A O 1
ATOM 10119 N N . SER A 1 1311 ? -1.307 22.242 -3.337 1.00 98.19 1311 SER A N 1
ATOM 10120 C CA . SER A 1 1311 ? -0.294 22.485 -4.375 1.00 98.19 1311 SER A CA 1
ATOM 10121 C C . SER A 1 1311 ? -0.120 23.952 -4.799 1.00 98.19 1311 SER A C 1
ATOM 10123 O O . SER A 1 1311 ? 0.259 24.227 -5.938 1.00 98.19 1311 SER A O 1
ATOM 10125 N N . LEU A 1 1312 ? -0.357 24.919 -3.903 1.00 98.56 1312 LEU A N 1
ATOM 10126 C CA . LEU A 1 1312 ? -0.067 26.337 -4.166 1.00 98.56 1312 LEU A CA 1
ATOM 10127 C C . LEU A 1 1312 ? 1.366 26.522 -4.692 1.00 98.56 1312 LEU A C 1
ATOM 10129 O O . LEU A 1 1312 ? 2.332 26.165 -4.019 1.00 98.56 1312 LEU A O 1
ATOM 10133 N N . GLY A 1 1313 ? 1.508 27.125 -5.871 1.00 98.31 1313 GLY A N 1
ATOM 10134 C CA . GLY A 1 1313 ? 2.799 27.405 -6.491 1.00 98.31 1313 GLY A CA 1
ATOM 10135 C C . GLY A 1 1313 ? 3.591 26.162 -6.886 1.00 98.31 1313 GLY A C 1
ATOM 10136 O O . GLY A 1 1313 ? 4.818 26.239 -6.986 1.00 98.31 1313 GLY A O 1
ATOM 10137 N N . ALA A 1 1314 ? 2.930 25.018 -7.098 1.00 98.25 1314 ALA A N 1
ATOM 10138 C CA . ALA A 1 1314 ? 3.613 23.835 -7.599 1.00 98.25 1314 ALA A CA 1
ATOM 10139 C C . ALA A 1 1314 ? 4.302 24.149 -8.936 1.00 98.25 1314 ALA A C 1
ATOM 10141 O O . ALA A 1 1314 ? 3.692 24.715 -9.846 1.00 98.25 1314 ALA A O 1
ATOM 10142 N N . PHE A 1 1315 ? 5.586 23.803 -9.019 1.00 98.44 1315 PHE A N 1
ATOM 10143 C CA . PHE A 1 1315 ? 6.481 24.056 -10.149 1.00 98.44 1315 PHE A CA 1
ATOM 10144 C C . PHE A 1 1315 ? 6.645 25.534 -10.536 1.00 98.44 1315 PHE A C 1
ATOM 10146 O O . PHE A 1 1315 ? 7.013 25.827 -11.674 1.00 98.44 1315 PHE A O 1
ATOM 10153 N N . ALA A 1 1316 ? 6.416 26.473 -9.606 1.00 98.38 1316 ALA A N 1
ATOM 10154 C CA . ALA A 1 1316 ? 6.589 27.895 -9.892 1.00 98.38 1316 ALA A CA 1
ATOM 10155 C C . ALA A 1 1316 ? 8.028 28.240 -10.300 1.00 98.38 1316 ALA A C 1
ATOM 10157 O O . ALA A 1 1316 ? 8.987 27.834 -9.638 1.00 98.38 1316 ALA A O 1
ATOM 10158 N N . VAL A 1 1317 ? 8.170 28.996 -11.391 1.00 98.19 1317 VAL A N 1
ATOM 10159 C CA . VAL A 1 1317 ? 9.455 29.384 -12.002 1.00 98.19 1317 VAL A CA 1
ATOM 10160 C C . VAL A 1 1317 ? 9.818 30.840 -11.721 1.00 98.19 1317 VAL A C 1
ATOM 10162 O O . VAL A 1 1317 ? 8.980 31.628 -11.273 1.00 98.19 1317 VAL A O 1
ATOM 10165 N N . GLN A 1 1318 ? 11.077 31.204 -11.983 1.00 97.81 1318 GLN A N 1
ATOM 10166 C CA . GLN A 1 1318 ? 11.545 32.574 -11.796 1.00 97.81 1318 GLN A CA 1
ATOM 10167 C C . GLN A 1 1318 ? 10.698 33.546 -12.627 1.00 97.81 1318 GLN A C 1
ATOM 10169 O O . GLN A 1 1318 ? 10.355 33.287 -13.779 1.00 97.81 1318 GLN A O 1
ATOM 10174 N N . GLY A 1 1319 ? 10.340 34.672 -12.014 1.00 96.81 1319 GLY A N 1
ATOM 10175 C CA . GLY A 1 1319 ? 9.394 35.633 -12.577 1.00 96.81 1319 GLY A CA 1
ATOM 10176 C C . GLY A 1 1319 ? 8.050 35.642 -11.870 1.00 96.81 1319 GLY A C 1
ATOM 10177 O O . GLY A 1 1319 ? 7.447 36.704 -11.766 1.00 96.81 1319 GLY A O 1
ATOM 10178 N N . ILE A 1 1320 ? 7.620 34.510 -11.312 1.00 98.31 1320 ILE A N 1
ATOM 10179 C CA . ILE A 1 1320 ? 6.338 34.402 -10.613 1.00 98.31 1320 ILE A CA 1
ATOM 10180 C C . ILE A 1 1320 ? 6.547 34.607 -9.111 1.00 98.31 1320 ILE A C 1
ATOM 10182 O O . ILE A 1 1320 ? 7.339 33.903 -8.478 1.00 98.31 1320 ILE A O 1
ATOM 10186 N N . LYS A 1 1321 ? 5.805 35.557 -8.534 1.00 98.56 1321 LYS A N 1
ATOM 10187 C CA . LYS A 1 1321 ? 5.673 35.746 -7.087 1.00 98.56 1321 LYS A CA 1
ATOM 10188 C C . LYS A 1 1321 ? 4.222 35.522 -6.662 1.00 98.56 1321 LYS A C 1
ATOM 10190 O O . LYS A 1 1321 ? 3.322 36.178 -7.182 1.00 98.56 1321 LYS A O 1
ATOM 10195 N N . LEU A 1 1322 ? 3.993 34.624 -5.708 1.00 98.75 1322 LEU A N 1
ATOM 10196 C CA . LEU A 1 1322 ? 2.682 34.378 -5.102 1.00 98.75 1322 LEU A CA 1
ATOM 10197 C C . LEU A 1 1322 ? 2.684 34.923 -3.672 1.00 98.75 1322 LEU A C 1
ATOM 10199 O O . LEU A 1 1322 ? 3.494 34.491 -2.859 1.00 98.75 1322 LEU A O 1
ATOM 10203 N N . GLU A 1 1323 ? 1.789 35.856 -3.360 1.00 98.56 1323 GLU A N 1
ATOM 10204 C CA . GLU A 1 1323 ? 1.635 36.440 -2.021 1.00 98.56 1323 GLU A CA 1
ATOM 10205 C C . GLU A 1 1323 ? 0.261 36.066 -1.455 1.00 98.56 1323 GLU A C 1
ATOM 10207 O O . GLU A 1 1323 ? -0.758 36.565 -1.928 1.00 98.56 1323 GLU A O 1
ATOM 10212 N N . VAL A 1 1324 ? 0.213 35.214 -0.432 1.00 98.44 1324 VAL A N 1
ATOM 10213 C CA . VAL A 1 1324 ? -1.019 34.801 0.251 1.00 98.44 1324 VAL A CA 1
ATOM 10214 C C . VAL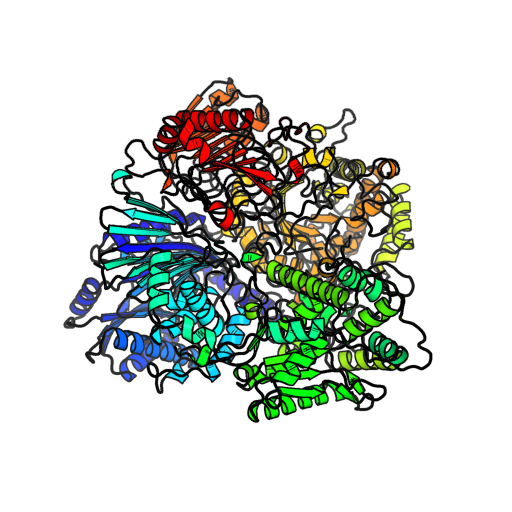 A 1 1324 ? -1.164 35.549 1.571 1.00 98.44 1324 VAL A C 1
ATOM 10216 O O . VAL A 1 1324 ? -0.324 35.437 2.460 1.00 98.44 1324 VAL A O 1
ATOM 10219 N N . MET A 1 1325 ? -2.264 36.289 1.698 1.00 97.62 1325 MET A N 1
ATOM 10220 C CA . MET A 1 1325 ? -2.771 36.850 2.950 1.00 97.62 1325 MET A CA 1
ATOM 10221 C C . MET A 1 1325 ? -3.851 35.908 3.501 1.00 97.62 1325 MET A C 1
ATOM 10223 O O . MET A 1 1325 ? -5.029 36.032 3.149 1.00 97.62 1325 MET A O 1
ATOM 10227 N N . GLY A 1 1326 ? -3.431 34.949 4.321 1.00 96.06 1326 GLY A N 1
ATOM 10228 C CA . GLY A 1 1326 ? -4.226 33.830 4.818 1.00 96.06 1326 GLY A CA 1
ATOM 10229 C C . GLY A 1 1326 ? -3.344 32.610 5.094 1.00 96.06 1326 GLY A C 1
ATOM 10230 O O . GLY A 1 1326 ? -2.266 32.751 5.665 1.00 96.06 1326 GLY A O 1
ATOM 10231 N N . ASP A 1 1327 ? -3.795 31.429 4.682 1.00 97.00 1327 ASP A N 1
ATOM 10232 C CA . ASP A 1 1327 ? -3.107 30.147 4.875 1.00 97.00 1327 ASP A CA 1
ATOM 10233 C C . ASP A 1 1327 ? -3.201 29.265 3.614 1.00 97.00 1327 ASP A C 1
ATOM 10235 O O . ASP A 1 1327 ? -3.842 29.623 2.621 1.00 97.00 1327 ASP A O 1
ATOM 10239 N N . ALA A 1 1328 ? -2.502 28.131 3.612 1.00 97.94 1328 ALA A N 1
ATOM 10240 C CA . ALA A 1 1328 ? -2.541 27.167 2.518 1.00 97.94 1328 ALA A CA 1
ATOM 10241 C C . ALA A 1 1328 ? -2.546 25.726 3.035 1.00 97.94 1328 ALA A C 1
ATOM 10243 O O . ALA A 1 1328 ? -2.018 25.424 4.109 1.00 97.94 1328 ALA A O 1
ATOM 10244 N N . ASN A 1 1329 ? -3.127 24.826 2.246 1.00 97.81 1329 ASN A N 1
ATOM 10245 C CA . ASN A 1 1329 ? -3.114 23.397 2.536 1.00 97.81 1329 ASN A CA 1
ATOM 10246 C C . ASN A 1 1329 ? -1.780 22.739 2.095 1.00 97.81 1329 ASN A C 1
ATOM 10248 O O . ASN A 1 1329 ? -0.727 23.380 2.110 1.00 97.81 1329 ASN A O 1
ATOM 10252 N N . ASP A 1 1330 ? -1.789 21.442 1.796 1.00 98.00 1330 ASP A N 1
ATOM 10253 C CA . ASP A 1 1330 ? -0.619 20.602 1.521 1.00 98.00 1330 ASP A CA 1
ATOM 10254 C C . ASP A 1 1330 ? 0.105 20.970 0.224 1.00 98.00 1330 ASP A C 1
ATOM 10256 O O . ASP A 1 1330 ? -0.442 21.567 -0.706 1.00 98.00 1330 ASP A O 1
ATOM 10260 N N . TYR A 1 1331 ? 1.373 20.566 0.160 1.00 98.44 1331 TYR A N 1
ATOM 10261 C CA . TYR A 1 1331 ? 2.203 20.605 -1.043 1.00 98.44 1331 TYR A CA 1
ATOM 10262 C C . TYR A 1 1331 ? 2.543 22.002 -1.583 1.00 98.44 1331 TYR A C 1
ATOM 10264 O O . TYR A 1 1331 ? 2.860 22.147 -2.767 1.00 98.44 1331 TYR A O 1
ATOM 10272 N N . VAL A 1 1332 ? 2.519 23.036 -0.735 1.00 98.81 1332 VAL A N 1
ATOM 10273 C CA . VAL A 1 1332 ? 2.981 24.384 -1.112 1.00 98.81 1332 VAL A CA 1
ATOM 10274 C C . VAL A 1 1332 ? 4.381 24.296 -1.723 1.00 98.81 1332 VAL A C 1
ATOM 10276 O O . VAL A 1 1332 ? 5.290 23.717 -1.131 1.00 98.81 1332 VAL A O 1
ATOM 10279 N N . GLY A 1 1333 ? 4.558 24.844 -2.923 1.00 98.56 1333 GLY A N 1
ATOM 10280 C CA . GLY A 1 1333 ? 5.829 24.825 -3.642 1.00 98.56 1333 GLY A CA 1
ATOM 10281 C C . GLY A 1 1333 ? 6.327 23.425 -4.025 1.00 98.56 1333 GLY A C 1
ATOM 10282 O O . GLY A 1 1333 ? 7.535 23.234 -4.163 1.00 98.56 1333 GLY A O 1
ATOM 10283 N N . LYS A 1 1334 ? 5.445 22.428 -4.197 1.00 98.50 1334 LYS A N 1
ATOM 10284 C CA . LYS A 1 1334 ? 5.813 21.116 -4.767 1.00 98.50 1334 LYS A CA 1
ATOM 10285 C C . LYS A 1 1334 ? 6.612 21.312 -6.060 1.00 98.50 1334 LYS A C 1
ATOM 10287 O O . LYS A 1 1334 ? 6.140 21.973 -6.979 1.00 98.50 1334 LYS A O 1
ATOM 10292 N N . GLY A 1 1335 ? 7.826 20.769 -6.132 1.00 98.00 1335 GLY A N 1
ATOM 10293 C CA . GLY A 1 1335 ? 8.709 20.918 -7.292 1.00 98.00 1335 GLY A CA 1
ATOM 10294 C C . GLY A 1 1335 ? 9.072 22.367 -7.645 1.00 98.00 1335 GLY A C 1
ATOM 10295 O O . GLY A 1 1335 ? 9.309 22.655 -8.819 1.00 98.00 1335 GLY A O 1
ATOM 10296 N N . LEU A 1 1336 ? 9.085 23.287 -6.667 1.00 98.38 1336 LEU A N 1
ATOM 10297 C CA . LEU A 1 1336 ? 9.438 24.697 -6.879 1.00 98.38 1336 LEU A CA 1
ATOM 10298 C C . LEU A 1 1336 ? 10.714 24.818 -7.727 1.00 98.38 1336 LEU A C 1
ATOM 10300 O O . LEU A 1 1336 ? 11.698 24.125 -7.470 1.00 98.38 1336 LEU A O 1
ATOM 10304 N N . SER A 1 1337 ? 10.647 25.651 -8.766 1.00 97.31 1337 SER A N 1
ATOM 10305 C CA . SER A 1 1337 ? 11.609 25.711 -9.875 1.00 97.31 1337 SER A CA 1
ATOM 10306 C C . SER A 1 1337 ? 12.127 27.142 -10.134 1.00 97.31 1337 SER A C 1
ATOM 10308 O O . SER A 1 1337 ? 12.615 27.447 -11.217 1.00 97.31 1337 SER A O 1
ATOM 10310 N N . GLY A 1 1338 ? 12.002 28.051 -9.165 1.00 96.62 1338 GLY A N 1
ATOM 10311 C CA . GLY A 1 1338 ? 12.569 29.406 -9.207 1.00 96.62 1338 GLY A CA 1
ATOM 10312 C C . GLY A 1 1338 ? 11.634 30.510 -8.711 1.00 96.62 1338 GLY A C 1
ATOM 10313 O O . GLY A 1 1338 ? 12.091 31.626 -8.479 1.00 96.62 1338 GLY A O 1
ATOM 10314 N N . GLY A 1 1339 ? 10.341 30.221 -8.548 1.00 97.81 1339 GLY A N 1
ATOM 10315 C CA . GLY A 1 1339 ? 9.358 31.196 -8.072 1.00 97.81 1339 GLY A CA 1
ATOM 10316 C C . GLY A 1 1339 ? 9.549 31.586 -6.603 1.00 97.81 1339 GLY A C 1
ATOM 10317 O O . GLY A 1 1339 ? 10.233 30.893 -5.844 1.00 97.81 1339 GLY A O 1
ATOM 10318 N N . THR A 1 1340 ? 8.898 32.680 -6.202 1.00 98.69 1340 THR A N 1
ATOM 10319 C CA . THR A 1 1340 ? 8.828 33.119 -4.799 1.00 98.69 1340 THR A CA 1
ATOM 10320 C C . THR A 1 1340 ? 7.410 32.938 -4.272 1.00 98.69 1340 THR A C 1
ATOM 10322 O O . THR A 1 1340 ? 6.460 33.459 -4.855 1.00 98.69 1340 THR A O 1
ATOM 10325 N N . ILE A 1 1341 ? 7.255 32.232 -3.155 1.00 98.88 1341 ILE A N 1
ATOM 10326 C CA . ILE A 1 1341 ? 5.973 32.058 -2.466 1.00 98.88 1341 ILE A CA 1
ATOM 10327 C C . ILE A 1 1341 ? 6.073 32.715 -1.091 1.00 98.88 1341 ILE A C 1
ATOM 10329 O O . ILE A 1 1341 ? 6.995 32.439 -0.328 1.00 98.88 1341 ILE A O 1
ATOM 10333 N N . VAL A 1 1342 ? 5.117 33.578 -0.772 1.00 98.88 1342 VAL A N 1
ATOM 10334 C CA . VAL A 1 1342 ? 5.010 34.261 0.516 1.00 98.88 1342 VAL A CA 1
ATOM 10335 C C . VAL A 1 1342 ? 3.647 33.938 1.106 1.00 98.88 1342 VAL A C 1
ATOM 10337 O O . VAL A 1 1342 ? 2.632 34.182 0.458 1.00 98.88 1342 VAL A O 1
ATOM 10340 N N . VAL A 1 1343 ? 3.606 33.399 2.321 1.00 98.75 1343 VAL A N 1
ATOM 10341 C CA . VAL A 1 1343 ? 2.359 33.101 3.040 1.00 98.75 1343 VAL A CA 1
ATOM 10342 C C . VAL A 1 1343 ? 2.404 33.790 4.394 1.00 98.75 1343 VAL A C 1
ATOM 10344 O O . VAL A 1 1343 ? 3.334 33.597 5.173 1.00 98.75 1343 VAL A O 1
ATOM 10347 N N . ARG A 1 1344 ? 1.412 34.627 4.678 1.00 97.94 1344 ARG A N 1
ATOM 10348 C CA . ARG A 1 1344 ? 1.326 35.354 5.945 1.00 97.94 1344 ARG A CA 1
ATOM 10349 C C . ARG A 1 1344 ? -0.125 35.534 6.372 1.00 97.94 1344 ARG A C 1
ATOM 10351 O O . ARG A 1 1344 ? -0.989 35.660 5.500 1.00 97.94 1344 ARG A O 1
ATOM 10358 N N . PRO A 1 1345 ? -0.410 35.633 7.678 1.00 95.31 1345 PRO A N 1
ATOM 10359 C CA . PRO A 1 1345 ? -1.742 35.992 8.135 1.00 95.31 1345 PRO A CA 1
ATOM 10360 C C . PRO A 1 1345 ? -2.148 37.379 7.622 1.00 95.31 1345 PRO A C 1
ATOM 10362 O O . PRO A 1 1345 ? -1.318 38.210 7.240 1.00 95.31 1345 PRO A O 1
ATOM 10365 N N . THR A 1 1346 ? -3.448 37.666 7.634 1.00 92.75 1346 THR A N 1
ATOM 10366 C CA . THR A 1 1346 ? -3.919 39.035 7.379 1.00 92.75 1346 THR A CA 1
ATOM 10367 C C . THR A 1 1346 ? -3.422 39.984 8.471 1.00 92.75 1346 THR A C 1
ATOM 10369 O O . THR A 1 1346 ? -3.285 39.575 9.619 1.00 92.75 1346 THR A O 1
ATOM 10372 N N . THR A 1 1347 ? -3.234 41.267 8.157 1.00 88.62 1347 THR A N 1
ATOM 10373 C CA . THR A 1 1347 ? -2.721 42.277 9.103 1.00 88.62 1347 THR A CA 1
ATOM 10374 C C . THR A 1 1347 ? -3.564 42.437 10.374 1.00 88.62 1347 THR A C 1
ATOM 10376 O O . THR A 1 1347 ? -3.052 42.894 11.390 1.00 88.62 1347 THR A O 1
ATOM 10379 N N . SER A 1 1348 ? -4.852 42.085 10.314 1.00 89.75 1348 SER A N 1
ATOM 10380 C CA . SER A 1 1348 ? -5.789 42.097 11.443 1.00 89.75 1348 SER A CA 1
ATOM 10381 C C . SER A 1 1348 ? -5.769 40.818 12.286 1.00 89.75 1348 SER A C 1
ATOM 10383 O O . SER A 1 1348 ? -6.512 40.745 13.260 1.00 89.75 1348 SER A O 1
ATOM 10385 N N . SER A 1 1349 ? -4.988 39.801 11.906 1.00 93.25 1349 SER A N 1
ATOM 10386 C CA . SER A 1 1349 ? -4.934 38.531 12.633 1.00 93.25 1349 SER A CA 1
ATOM 10387 C C . SER A 1 1349 ? -4.327 38.745 14.026 1.00 93.25 1349 SER A C 1
ATOM 10389 O O . SER A 1 1349 ? -3.258 39.356 14.129 1.00 93.25 1349 SER A O 1
ATOM 10391 N N . PRO A 1 1350 ? -4.978 38.257 15.097 1.00 92.50 1350 PRO A N 1
ATOM 10392 C CA . PRO A 1 1350 ? -4.423 38.292 16.445 1.00 92.50 1350 PRO A CA 1
ATOM 10393 C C . PRO A 1 1350 ? -3.419 37.155 16.698 1.00 92.50 1350 PRO A C 1
ATOM 10395 O O . PRO A 1 1350 ? -2.823 37.108 17.772 1.00 92.50 1350 PRO A O 1
ATOM 10398 N N . LEU A 1 1351 ? -3.255 36.225 15.750 1.00 94.94 1351 LEU A N 1
ATOM 10399 C CA . LEU A 1 1351 ? -2.481 35.004 15.944 1.00 94.94 1351 LEU A CA 1
ATOM 10400 C C . LEU A 1 1351 ? -0.979 35.280 16.055 1.00 94.94 1351 LEU A C 1
ATOM 10402 O O . LEU A 1 1351 ? -0.387 35.980 15.233 1.00 94.94 1351 LEU A O 1
ATOM 10406 N N . GLU A 1 1352 ? -0.351 34.642 17.040 1.00 95.19 1352 GLU A N 1
ATOM 10407 C CA . GLU A 1 1352 ? 1.102 34.512 17.110 1.00 95.19 1352 GLU A CA 1
ATOM 10408 C C . GLU A 1 1352 ? 1.562 33.516 16.039 1.00 95.19 1352 GLU A C 1
ATOM 10410 O O . GLU A 1 1352 ? 1.244 32.323 16.103 1.00 95.19 1352 GLU A O 1
ATOM 10415 N N . THR A 1 1353 ? 2.280 34.003 15.033 1.00 96.38 1353 THR A N 1
ATOM 10416 C CA . THR A 1 1353 ? 2.634 33.235 13.833 1.00 96.38 1353 THR A CA 1
ATOM 10417 C C . THR A 1 1353 ? 3.410 31.962 14.180 1.00 96.38 1353 THR A C 1
ATOM 10419 O O . THR A 1 1353 ? 3.020 30.870 13.769 1.00 96.38 1353 THR A O 1
ATOM 10422 N N . ASN A 1 1354 ? 4.390 32.047 15.077 1.00 95.25 1354 ASN A N 1
ATOM 10423 C CA . ASN A 1 1354 ? 5.254 30.935 15.483 1.00 95.25 1354 ASN A CA 1
ATOM 10424 C C . ASN A 1 1354 ? 4.553 29.849 16.317 1.00 95.25 1354 ASN A C 1
ATOM 10426 O O . ASN A 1 1354 ? 5.131 28.790 16.571 1.00 95.25 1354 ASN A O 1
ATOM 10430 N N . LYS A 1 1355 ? 3.305 30.080 16.740 1.00 95.69 1355 LYS A N 1
ATOM 10431 C CA . LYS A 1 1355 ? 2.476 29.112 17.478 1.00 95.69 1355 LYS A CA 1
ATOM 10432 C C . LYS A 1 1355 ? 1.351 28.510 16.640 1.00 95.69 1355 LYS A C 1
ATOM 10434 O O . LYS A 1 1355 ? 0.659 27.621 17.124 1.00 95.69 1355 LYS A O 1
ATOM 10439 N N . ASN A 1 1356 ? 1.149 28.989 15.414 1.00 97.50 1356 ASN A N 1
ATOM 10440 C CA . ASN A 1 1356 ? 0.005 28.622 14.587 1.00 97.50 1356 ASN A CA 1
ATOM 10441 C C . ASN A 1 1356 ? 0.456 28.026 13.257 1.00 97.50 1356 ASN A C 1
ATOM 10443 O O . ASN A 1 1356 ? 1.420 28.472 12.636 1.00 97.50 1356 ASN A O 1
ATOM 10447 N N . THR A 1 1357 ? -0.265 27.009 12.793 1.00 97.69 1357 THR A N 1
ATOM 10448 C CA . THR A 1 1357 ? 0.019 26.394 11.497 1.00 97.69 1357 THR A CA 1
ATOM 10449 C C . THR A 1 1357 ? -0.543 27.251 10.367 1.00 97.69 1357 THR A C 1
ATOM 10451 O O . THR A 1 1357 ? -1.716 27.613 10.386 1.00 97.69 1357 THR A O 1
ATOM 10454 N N . ILE A 1 1358 ? 0.285 27.529 9.357 1.00 98.12 1358 ILE A N 1
ATOM 10455 C CA . ILE A 1 1358 ? -0.085 28.360 8.201 1.00 98.12 1358 ILE A CA 1
ATOM 10456 C C . ILE A 1 1358 ? 0.014 27.620 6.862 1.00 98.12 1358 ILE A C 1
ATOM 10458 O O . ILE A 1 1358 ? -0.674 27.983 5.909 1.00 98.12 1358 ILE A O 1
ATOM 10462 N N . ILE A 1 1359 ? 0.836 26.567 6.780 1.00 98.56 1359 ILE A N 1
ATOM 10463 C CA . ILE A 1 1359 ? 0.979 25.738 5.574 1.00 98.56 1359 ILE A CA 1
ATOM 10464 C C . ILE A 1 1359 ? 0.910 24.239 5.880 1.00 98.56 1359 ILE A C 1
ATOM 10466 O O . ILE A 1 1359 ? 1.146 23.804 7.011 1.00 98.56 1359 ILE A O 1
ATOM 10470 N N . GLY A 1 1360 ? 0.519 23.467 4.865 1.00 96.88 1360 GLY A N 1
ATOM 10471 C CA . GLY A 1 1360 ? 0.273 22.024 4.862 1.00 96.88 1360 GLY A CA 1
ATOM 10472 C C . GLY A 1 1360 ? 1.464 21.094 5.112 1.00 96.88 1360 GLY A C 1
ATOM 10473 O O . GLY A 1 1360 ? 2.551 21.524 5.495 1.00 96.88 1360 GLY A O 1
ATOM 10474 N N . ASN A 1 1361 ? 1.241 19.805 4.866 1.00 97.75 1361 ASN A N 1
ATOM 10475 C CA . ASN A 1 1361 ? 2.250 18.746 4.835 1.00 97.75 1361 ASN A CA 1
ATOM 10476 C C . ASN A 1 1361 ? 3.007 18.731 3.497 1.00 97.75 1361 ASN A C 1
ATOM 10478 O O . ASN A 1 1361 ? 2.529 19.259 2.488 1.00 97.75 1361 ASN A O 1
ATOM 10482 N N . THR A 1 1362 ? 4.179 18.089 3.473 1.00 97.94 1362 THR A N 1
ATOM 10483 C CA . THR A 1 1362 ? 4.923 17.754 2.244 1.00 97.94 1362 THR A CA 1
ATOM 10484 C C . THR A 1 1362 ? 5.216 19.001 1.378 1.00 97.94 1362 THR A C 1
ATOM 10486 O O . THR A 1 1362 ? 5.228 18.993 0.145 1.00 97.94 1362 THR A O 1
ATOM 10489 N N . VAL A 1 1363 ? 5.425 20.133 2.051 1.00 98.56 1363 VAL A N 1
ATOM 10490 C CA . VAL A 1 1363 ? 5.768 21.431 1.460 1.00 98.56 1363 VAL A CA 1
ATOM 10491 C C . VAL A 1 1363 ? 7.162 21.360 0.843 1.00 98.56 1363 VAL A C 1
ATOM 10493 O O . VAL A 1 1363 ? 8.066 20.765 1.422 1.00 98.56 1363 VAL A O 1
ATOM 10496 N N . LEU A 1 1364 ? 7.343 21.984 -0.323 1.00 98.69 1364 LEU A N 1
ATOM 10497 C CA . LEU A 1 1364 ? 8.575 21.964 -1.119 1.00 98.69 1364 LEU A CA 1
ATOM 10498 C C . LEU A 1 1364 ? 9.014 20.568 -1.572 1.00 98.69 1364 LEU A C 1
ATOM 10500 O O . LEU A 1 1364 ? 10.189 20.376 -1.896 1.00 98.69 1364 LEU A O 1
ATOM 10504 N N . TYR A 1 1365 ? 8.085 19.607 -1.647 1.00 98.50 1365 TYR A N 1
ATOM 10505 C CA . TYR A 1 1365 ? 8.436 18.258 -2.067 1.00 98.50 1365 TYR A CA 1
ATOM 10506 C C . TYR A 1 1365 ? 9.101 18.263 -3.432 1.00 98.50 1365 TYR A C 1
ATOM 10508 O O . TYR A 1 1365 ? 8.504 18.627 -4.447 1.00 98.50 1365 TYR A O 1
ATOM 10516 N N . GLY A 1 1366 ? 10.357 17.849 -3.447 1.00 96.88 1366 GLY A N 1
ATOM 10517 C CA . GLY A 1 1366 ? 11.110 17.731 -4.669 1.00 96.88 1366 GLY A CA 1
ATOM 10518 C C . GLY A 1 1366 ? 11.587 19.063 -5.256 1.00 96.88 1366 GLY A C 1
ATOM 10519 O O . GLY A 1 1366 ? 12.005 19.079 -6.415 1.00 96.88 1366 GLY A O 1
ATOM 10520 N N . ALA A 1 1367 ? 11.530 20.175 -4.523 1.00 83.94 1367 ALA A N 1
ATOM 10521 C CA . ALA A 1 1367 ? 11.938 21.479 -5.044 1.00 83.94 1367 ALA A CA 1
ATOM 10522 C C . ALA A 1 1367 ? 13.379 21.472 -5.600 1.00 83.94 1367 ALA A C 1
ATOM 10524 O O . ALA A 1 1367 ? 14.262 20.792 -5.077 1.00 83.94 1367 ALA A O 1
ATOM 10525 N N . THR A 1 1368 ? 13.632 22.244 -6.653 1.00 82.44 1368 THR A N 1
ATOM 10526 C CA . THR A 1 1368 ? 14.935 22.423 -7.318 1.00 82.44 1368 THR A CA 1
ATOM 10527 C C . THR A 1 1368 ? 15.136 23.911 -7.635 1.00 82.44 1368 THR A C 1
ATOM 10529 O O . THR A 1 1368 ? 15.343 24.303 -8.782 1.00 82.44 1368 THR A O 1
ATOM 10532 N N . ALA A 1 1369 ? 15.106 24.692 -6.543 1.00 78.50 1369 ALA A N 1
ATOM 10533 C CA . ALA A 1 1369 ? 15.340 26.136 -6.373 1.00 78.50 1369 ALA A CA 1
ATOM 10534 C C . ALA A 1 1369 ? 14.126 27.077 -6.522 1.00 78.50 1369 ALA A C 1
ATOM 10536 O O . ALA A 1 1369 ? 13.087 26.711 -7.049 1.00 78.50 1369 ALA A O 1
ATOM 10537 N N . GLY A 1 1370 ? 14.240 28.290 -5.975 1.00 97.38 1370 GLY A N 1
ATOM 10538 C CA . GLY A 1 1370 ? 13.135 29.210 -5.661 1.00 97.38 1370 GLY A CA 1
ATOM 10539 C C . GLY A 1 1370 ? 13.130 29.564 -4.171 1.00 97.38 1370 GLY A C 1
ATOM 10540 O O . GLY A 1 1370 ? 13.974 29.063 -3.420 1.00 97.38 1370 GLY A O 1
ATOM 10541 N N . LYS A 1 1371 ? 12.205 30.430 -3.742 1.00 98.69 1371 LYS A N 1
ATOM 10542 C CA . LYS A 1 1371 ? 12.109 30.887 -2.346 1.00 98.69 1371 LYS A CA 1
ATOM 10543 C C . LYS A 1 1371 ? 10.715 30.678 -1.753 1.00 98.69 1371 LYS A C 1
ATOM 10545 O O . LYS A 1 1371 ? 9.715 30.931 -2.424 1.00 98.69 1371 LYS A O 1
ATOM 10550 N N . LEU A 1 1372 ? 10.647 30.268 -0.488 1.00 98.81 1372 LEU A N 1
ATOM 10551 C CA . LEU A 1 1372 ? 9.406 30.221 0.294 1.00 98.81 1372 LEU A CA 1
ATOM 10552 C C . LEU A 1 1372 ? 9.594 30.953 1.630 1.00 98.81 1372 LEU A C 1
ATOM 10554 O O . LEU A 1 1372 ? 10.510 30.649 2.387 1.00 98.81 1372 LEU A O 1
ATOM 10558 N N . PHE A 1 1373 ? 8.693 31.879 1.942 1.00 98.88 1373 PHE A N 1
ATOM 10559 C CA . PHE A 1 1373 ? 8.638 32.571 3.228 1.00 98.88 1373 PHE A CA 1
ATOM 10560 C C . PHE A 1 1373 ? 7.239 32.411 3.818 1.00 98.88 1373 PHE A C 1
ATOM 10562 O O . PHE A 1 1373 ? 6.276 32.921 3.246 1.00 98.88 1373 PHE A O 1
ATOM 10569 N N . ALA A 1 1374 ? 7.105 31.703 4.940 1.00 98.75 1374 ALA A N 1
ATOM 10570 C CA . ALA A 1 1374 ? 5.810 31.514 5.592 1.00 98.75 1374 ALA A CA 1
ATOM 10571 C C . ALA A 1 1374 ? 5.855 31.950 7.057 1.00 98.75 1374 ALA A C 1
ATOM 10573 O O . ALA A 1 1374 ? 6.555 31.333 7.857 1.00 98.75 1374 ALA A O 1
ATOM 10574 N N . ALA A 1 1375 ? 5.118 33.007 7.405 1.00 98.44 1375 ALA A N 1
ATOM 10575 C CA . ALA A 1 1375 ? 5.002 33.481 8.785 1.00 98.44 1375 ALA A CA 1
ATOM 10576 C C . ALA A 1 1375 ? 4.051 32.573 9.575 1.00 98.44 1375 ALA A C 1
ATOM 10578 O O . ALA A 1 1375 ? 2.888 32.903 9.811 1.00 98.44 1375 ALA A O 1
ATOM 10579 N N . GLY A 1 1376 ? 4.543 31.382 9.905 1.00 98.19 1376 GLY A N 1
ATOM 10580 C CA . GLY A 1 1376 ? 3.875 30.387 10.729 1.00 98.19 1376 GLY A CA 1
ATOM 10581 C C . GLY A 1 1376 ? 4.442 28.984 10.542 1.00 98.19 1376 GLY A C 1
ATOM 10582 O O . GLY A 1 1376 ? 5.412 28.775 9.810 1.00 98.19 1376 GLY A O 1
ATOM 10583 N N . GLN A 1 1377 ? 3.841 28.007 11.218 1.00 98.50 1377 GLN A N 1
ATOM 10584 C CA . GLN A 1 1377 ? 4.327 26.629 11.218 1.00 98.50 1377 GLN A CA 1
ATOM 10585 C C . GLN A 1 1377 ? 3.909 25.869 9.949 1.00 98.50 1377 GLN A C 1
ATOM 10587 O O . GLN A 1 1377 ? 2.788 26.017 9.447 1.00 98.50 1377 GLN A O 1
ATOM 10592 N N . ALA A 1 1378 ? 4.802 25.006 9.469 1.00 98.44 1378 ALA A N 1
ATOM 10593 C CA . ALA A 1 1378 ? 4.556 24.033 8.411 1.00 98.44 1378 ALA A CA 1
ATOM 10594 C C . ALA A 1 1378 ? 4.190 22.658 8.972 1.00 98.44 1378 ALA A C 1
ATOM 10596 O O . ALA A 1 1378 ? 4.549 22.344 10.105 1.00 98.44 1378 ALA A O 1
ATOM 10597 N N . GLY A 1 1379 ? 3.510 21.847 8.160 1.00 96.81 1379 GLY A N 1
ATOM 10598 C CA . GLY A 1 1379 ? 3.115 20.471 8.447 1.00 96.81 1379 GLY A CA 1
ATOM 10599 C C . GLY A 1 1379 ? 4.256 19.457 8.552 1.00 96.81 1379 GLY A C 1
ATOM 10600 O O . GLY A 1 1379 ? 5.429 19.797 8.721 1.00 96.81 1379 GLY A O 1
ATOM 10601 N N . GLU A 1 1380 ? 3.884 18.188 8.421 1.00 96.25 1380 GLU A N 1
ATOM 10602 C CA . GLU A 1 1380 ? 4.806 17.049 8.397 1.00 96.25 1380 GLU A CA 1
ATOM 10603 C C . GLU A 1 1380 ? 5.571 17.001 7.069 1.00 96.25 1380 GLU A C 1
ATOM 10605 O O . GLU A 1 1380 ? 5.067 17.480 6.051 1.00 96.25 1380 GLU A O 1
ATOM 10610 N N . ARG A 1 1381 ? 6.765 16.394 7.045 1.00 97.44 1381 ARG A N 1
ATOM 10611 C CA . ARG A 1 1381 ? 7.586 16.227 5.824 1.00 97.44 1381 ARG A CA 1
ATOM 10612 C C . ARG A 1 1381 ? 7.874 17.556 5.112 1.00 97.44 1381 ARG A C 1
ATOM 10614 O O . ARG A 1 1381 ? 7.946 17.643 3.885 1.00 97.44 1381 ARG A O 1
ATOM 10621 N N . PHE A 1 1382 ? 8.013 18.632 5.881 1.00 98.50 1382 PHE A N 1
ATOM 10622 C CA . PHE A 1 1382 ? 8.411 19.930 5.349 1.00 98.50 1382 PHE A CA 1
ATOM 10623 C C . PHE A 1 1382 ? 9.789 19.834 4.682 1.00 98.50 1382 PHE A C 1
ATOM 10625 O O . PHE A 1 1382 ? 10.710 19.268 5.260 1.00 98.50 1382 PHE A O 1
ATOM 10632 N N . ALA A 1 1383 ? 9.939 20.394 3.480 1.00 98.25 1383 ALA A N 1
ATOM 10633 C CA . ALA A 1 1383 ? 11.165 20.334 2.683 1.00 98.25 1383 ALA A CA 1
ATOM 10634 C C . ALA A 1 1383 ? 11.644 18.902 2.370 1.00 98.25 1383 ALA A C 1
ATOM 10636 O O . ALA A 1 1383 ? 12.841 18.677 2.165 1.00 98.25 1383 ALA A O 1
ATOM 10637 N N . VAL A 1 1384 ? 10.714 17.940 2.289 1.00 96.44 1384 VAL A N 1
ATOM 10638 C CA . VAL A 1 1384 ? 11.046 16.565 1.905 1.00 96.44 1384 VAL A CA 1
ATOM 10639 C C . VAL A 1 1384 ? 11.634 16.520 0.498 1.00 96.44 1384 VAL A C 1
ATOM 10641 O O . VAL A 1 1384 ? 11.085 17.084 -0.452 1.00 96.44 1384 VAL A O 1
ATOM 10644 N N . ARG A 1 1385 ? 12.792 15.878 0.347 1.00 96.75 1385 ARG A N 1
ATOM 10645 C CA . ARG A 1 1385 ? 13.588 15.913 -0.887 1.00 96.75 1385 ARG A CA 1
ATOM 10646 C C . ARG A 1 1385 ? 13.763 17.343 -1.406 1.00 96.75 1385 ARG A C 1
ATOM 10648 O O . ARG A 1 1385 ? 13.643 17.573 -2.602 1.00 96.75 1385 ARG A O 1
ATOM 10655 N N . ASN A 1 1386 ? 14.016 18.337 -0.558 1.00 97.88 1386 ASN A N 1
ATOM 10656 C CA . ASN A 1 1386 ? 14.448 19.637 -1.070 1.00 97.88 1386 ASN A CA 1
ATOM 10657 C C . ASN A 1 1386 ? 15.832 19.484 -1.721 1.00 97.88 1386 ASN A C 1
ATOM 10659 O O . ASN A 1 1386 ? 16.739 18.892 -1.137 1.00 97.88 1386 ASN A O 1
ATOM 10663 N N . SER A 1 1387 ? 15.989 19.987 -2.942 1.00 96.06 1387 SER A N 1
ATOM 10664 C CA . SER A 1 1387 ? 17.244 19.909 -3.700 1.00 96.06 1387 SER A CA 1
ATOM 10665 C C . SER A 1 1387 ? 17.712 21.264 -4.222 1.00 96.06 1387 SER A C 1
ATOM 10667 O O . SER A 1 1387 ? 18.533 21.322 -5.135 1.00 96.06 1387 SER A O 1
ATOM 10669 N N . GLY A 1 1388 ? 17.214 22.367 -3.657 1.00 95.50 1388 GLY A N 1
ATOM 10670 C CA . GLY A 1 1388 ? 17.757 23.686 -3.984 1.00 95.50 1388 GLY A CA 1
ATOM 10671 C C . GLY A 1 1388 ? 16.977 24.894 -3.481 1.00 95.50 1388 GLY A C 1
ATOM 10672 O O . GLY A 1 1388 ? 17.494 26.000 -3.584 1.00 95.50 1388 GLY A O 1
ATOM 10673 N N . ALA A 1 1389 ? 15.751 24.738 -2.975 1.00 98.00 1389 ALA A N 1
ATOM 10674 C CA . ALA A 1 1389 ? 14.970 25.881 -2.507 1.00 98.00 1389 ALA A CA 1
ATOM 10675 C C . ALA A 1 1389 ? 15.542 26.471 -1.212 1.00 98.00 1389 ALA A C 1
ATOM 10677 O O . ALA A 1 1389 ? 16.025 25.739 -0.341 1.00 98.00 1389 ALA A O 1
ATOM 10678 N N . THR A 1 1390 ? 15.427 27.792 -1.092 1.00 98.69 1390 THR A N 1
ATOM 10679 C CA . THR A 1 1390 ? 15.718 28.541 0.132 1.00 98.69 1390 THR A CA 1
ATOM 10680 C C . THR A 1 1390 ? 14.409 28.856 0.839 1.00 98.69 1390 THR A C 1
ATOM 10682 O O . THR A 1 1390 ? 13.495 29.412 0.227 1.00 98.69 1390 THR A O 1
ATOM 10685 N N . VAL A 1 1391 ? 14.288 28.496 2.113 1.00 98.81 1391 VAL A N 1
ATOM 10686 C CA . VAL A 1 1391 ? 13.013 28.595 2.825 1.00 98.81 1391 VAL A CA 1
ATOM 10687 C C . VAL A 1 1391 ? 13.160 29.109 4.249 1.00 98.81 1391 VAL A C 1
ATOM 10689 O O . VAL A 1 1391 ? 14.104 28.736 4.939 1.00 98.81 1391 VAL A O 1
ATOM 10692 N N . VAL A 1 1392 ? 12.200 29.929 4.692 1.00 98.88 1392 VAL A N 1
ATOM 10693 C CA . VAL A 1 1392 ? 12.049 30.360 6.089 1.00 98.88 1392 VAL A CA 1
ATOM 10694 C C . VAL A 1 1392 ? 10.610 30.125 6.560 1.00 98.88 1392 VAL A C 1
ATOM 10696 O O . VAL A 1 1392 ? 9.669 30.661 5.964 1.00 98.88 1392 VAL A O 1
ATOM 10699 N N . VAL A 1 1393 ? 10.448 29.329 7.619 1.00 98.81 1393 VAL A N 1
ATOM 10700 C CA . VAL A 1 1393 ? 9.170 29.049 8.309 1.00 98.81 1393 VAL A CA 1
ATOM 10701 C C . VAL A 1 1393 ? 9.342 29.187 9.820 1.00 98.81 1393 VAL A C 1
ATOM 10703 O O . VAL A 1 1393 ? 10.468 29.200 10.306 1.00 98.81 1393 VAL A O 1
ATOM 10706 N N . GLU A 1 1394 ? 8.255 29.237 10.586 1.00 98.44 1394 GLU A N 1
ATOM 10707 C CA . GLU A 1 1394 ? 8.301 29.473 12.044 1.00 98.44 1394 GLU A CA 1
ATOM 10708 C C . GLU A 1 1394 ? 8.042 28.210 12.886 1.00 98.44 1394 GLU A C 1
ATOM 10710 O O . GLU A 1 1394 ? 7.572 28.261 14.019 1.00 98.44 1394 GLU A O 1
ATOM 10715 N N . GLY A 1 1395 ? 8.328 27.047 12.304 1.00 98.12 1395 GLY A N 1
ATOM 10716 C CA . GLY A 1 1395 ? 8.198 25.726 12.918 1.00 98.12 1395 GLY A CA 1
ATOM 10717 C C . GLY A 1 1395 ? 7.832 24.675 11.875 1.00 98.12 1395 GLY A C 1
ATOM 10718 O O . GLY A 1 1395 ? 7.301 25.007 10.812 1.00 98.12 1395 GLY A O 1
ATOM 10719 N N . CYS A 1 1396 ? 8.108 23.403 12.147 1.00 97.81 1396 CYS A N 1
ATOM 10720 C CA . CYS A 1 1396 ? 7.672 22.312 11.277 1.00 97.81 1396 CYS A CA 1
ATOM 10721 C C . CYS A 1 1396 ? 7.366 21.032 12.055 1.00 97.81 1396 CYS A C 1
ATOM 10723 O O . CYS A 1 1396 ? 7.741 20.887 13.215 1.00 97.81 1396 CYS A O 1
ATOM 10725 N N . GLY A 1 1397 ? 6.628 20.124 11.421 1.00 95.50 1397 GLY A N 1
ATOM 10726 C CA . GLY A 1 1397 ? 6.264 18.843 12.008 1.00 95.50 1397 GLY A CA 1
ATOM 10727 C C . GLY A 1 1397 ? 7.379 17.804 11.960 1.00 95.50 1397 GLY A C 1
ATOM 10728 O O . GLY A 1 1397 ? 8.553 18.102 11.748 1.00 95.50 1397 GLY A O 1
ATOM 10729 N N . SER A 1 1398 ? 6.979 16.558 12.163 1.00 94.56 1398 SER A N 1
ATOM 10730 C CA . SER A 1 1398 ? 7.807 15.370 12.014 1.00 94.56 1398 SER A CA 1
ATOM 10731 C C . SER A 1 1398 ? 8.384 15.228 10.606 1.00 94.56 1398 SER A C 1
ATOM 10733 O O . SER A 1 1398 ? 7.767 15.619 9.608 1.00 94.56 1398 SER A O 1
ATOM 10735 N N . ASN A 1 1399 ? 9.564 14.613 10.529 1.00 96.00 1399 ASN A N 1
ATOM 10736 C CA . ASN A 1 1399 ? 10.292 14.346 9.287 1.00 96.00 1399 ASN A CA 1
ATOM 10737 C C . ASN A 1 1399 ? 10.595 15.624 8.470 1.00 96.00 1399 ASN A C 1
ATOM 10739 O O . ASN A 1 1399 ? 10.616 15.611 7.240 1.00 96.00 1399 ASN A O 1
ATOM 10743 N N . GLY A 1 1400 ? 10.801 16.765 9.138 1.00 97.50 1400 GLY A N 1
ATOM 10744 C CA . GLY A 1 1400 ? 11.298 17.972 8.473 1.00 97.50 1400 GLY A CA 1
ATOM 10745 C C . GLY A 1 1400 ? 12.669 17.724 7.832 1.00 97.50 1400 GLY A C 1
ATOM 10746 O O . GLY A 1 1400 ? 13.513 17.056 8.423 1.00 97.50 1400 GLY A O 1
ATOM 10747 N N . CYS A 1 1401 ? 12.888 18.238 6.623 1.00 98.38 1401 CYS A N 1
ATOM 10748 C CA . CYS A 1 1401 ? 14.097 18.050 5.810 1.00 98.38 1401 CYS A CA 1
ATOM 10749 C C . CYS A 1 1401 ? 14.438 16.584 5.480 1.00 98.38 1401 CYS A C 1
ATOM 10751 O O . CYS A 1 1401 ? 15.581 16.279 5.129 1.00 98.38 1401 CYS A O 1
ATOM 10753 N N . GLU A 1 1402 ? 13.467 15.671 5.560 1.00 97.69 1402 GLU A N 1
ATOM 10754 C CA . GLU A 1 1402 ? 13.669 14.279 5.162 1.00 97.69 1402 GLU A CA 1
ATOM 10755 C C . GLU A 1 1402 ? 14.141 14.200 3.700 1.00 97.69 1402 GLU A C 1
ATOM 10757 O O . GLU A 1 1402 ? 13.648 14.928 2.838 1.00 97.69 1402 GLU A O 1
ATOM 10762 N N . TYR A 1 1403 ? 15.119 13.349 3.386 1.00 97.62 1403 TYR A N 1
ATOM 10763 C CA . TYR A 1 1403 ? 15.662 13.199 2.025 1.00 97.62 1403 TYR A CA 1
ATOM 10764 C C . TYR A 1 1403 ? 16.256 14.468 1.381 1.00 97.62 1403 TYR A C 1
ATOM 10766 O O . TYR A 1 1403 ? 16.481 14.488 0.167 1.00 97.62 1403 TYR A O 1
ATOM 10774 N N . MET A 1 1404 ? 16.506 15.542 2.135 1.00 97.88 1404 MET A N 1
ATOM 10775 C CA . MET A 1 1404 ? 17.049 16.785 1.580 1.00 97.88 1404 MET A CA 1
ATOM 10776 C C . MET A 1 1404 ? 18.454 16.567 0.986 1.00 97.88 1404 MET A C 1
ATOM 10778 O O . MET A 1 1404 ? 19.341 15.988 1.615 1.00 97.88 1404 MET A O 1
ATOM 10782 N N . THR A 1 1405 ? 18.655 17.029 -0.250 1.00 96.25 1405 THR A N 1
ATOM 10783 C CA . THR A 1 1405 ? 19.923 16.915 -0.993 1.00 96.25 1405 THR A CA 1
ATOM 10784 C C . THR A 1 1405 ? 20.513 18.263 -1.406 1.00 96.25 1405 THR A C 1
ATOM 10786 O O . THR A 1 1405 ? 21.604 18.302 -1.969 1.00 96.25 1405 THR A O 1
ATOM 10789 N N . GLY A 1 1406 ? 19.830 19.377 -1.137 1.00 95.56 1406 GLY A N 1
ATOM 10790 C CA . GLY A 1 1406 ? 20.300 20.717 -1.481 1.00 95.56 1406 GLY A CA 1
ATOM 10791 C C . GLY A 1 1406 ? 19.349 21.816 -1.011 1.00 95.56 1406 GLY A C 1
ATOM 10792 O O . GLY A 1 1406 ? 18.212 21.544 -0.634 1.00 95.56 1406 GLY A O 1
ATOM 10793 N N . GLY A 1 1407 ? 19.805 23.068 -1.077 1.00 96.62 1407 GLY A N 1
ATOM 10794 C CA . GLY A 1 1407 ? 19.066 24.240 -0.592 1.00 96.62 1407 GLY A CA 1
ATOM 10795 C C . GLY A 1 1407 ? 19.364 24.584 0.871 1.00 96.62 1407 GLY A C 1
ATOM 10796 O O . GLY A 1 1407 ? 20.196 23.936 1.512 1.00 96.62 1407 GLY A O 1
ATOM 10797 N N . THR A 1 1408 ? 18.664 25.599 1.382 1.00 98.38 1408 THR A N 1
ATOM 10798 C CA . THR A 1 1408 ? 18.811 26.093 2.760 1.00 98.38 1408 THR A CA 1
ATOM 10799 C C . THR A 1 1408 ? 17.445 26.224 3.421 1.00 98.38 1408 THR A C 1
ATOM 10801 O O . THR A 1 1408 ? 16.570 26.904 2.886 1.00 98.38 1408 THR A O 1
ATOM 10804 N N . ALA A 1 1409 ? 17.259 25.607 4.587 1.00 98.75 1409 ALA A N 1
ATOM 10805 C CA . ALA A 1 1409 ? 16.032 25.724 5.373 1.00 98.75 1409 ALA A CA 1
ATOM 10806 C C . ALA A 1 1409 ? 16.290 26.456 6.694 1.00 98.75 1409 ALA A C 1
ATOM 10808 O O . ALA A 1 1409 ? 17.180 26.078 7.444 1.00 98.75 1409 ALA A O 1
ATOM 10809 N N . VAL A 1 1410 ? 15.505 27.484 7.000 1.00 98.88 1410 VAL A N 1
ATOM 10810 C CA . VAL A 1 1410 ? 15.515 28.181 8.290 1.00 98.88 1410 VAL A CA 1
ATOM 10811 C C . VAL A 1 1410 ? 14.177 27.935 8.976 1.00 98.88 1410 VAL A C 1
ATOM 10813 O O . VAL A 1 1410 ? 13.120 28.249 8.429 1.00 98.88 1410 VAL A O 1
ATOM 10816 N N . ILE A 1 1411 ? 14.222 27.359 10.172 1.00 98.75 1411 ILE A N 1
ATOM 10817 C CA . ILE A 1 1411 ? 13.054 27.043 10.984 1.00 98.75 1411 ILE A CA 1
ATOM 10818 C C . ILE A 1 1411 ? 13.140 27.871 12.266 1.00 98.75 1411 ILE A C 1
ATOM 10820 O O . ILE A 1 1411 ? 13.914 27.569 13.170 1.00 98.75 1411 ILE A O 1
ATOM 10824 N N . LEU A 1 1412 ? 12.341 28.933 12.335 1.00 98.38 1412 LEU A N 1
ATOM 10825 C CA . LEU A 1 1412 ? 12.254 29.867 13.455 1.00 98.38 1412 LEU A CA 1
ATOM 10826 C C . LEU A 1 1412 ? 11.310 29.324 14.544 1.00 98.38 1412 LEU A C 1
ATOM 10828 O O . LEU A 1 1412 ? 10.363 29.986 14.947 1.00 98.38 1412 LEU A O 1
ATOM 10832 N N . GLY A 1 1413 ? 11.500 28.082 14.978 1.00 96.31 1413 GLY A N 1
ATOM 10833 C CA . GLY A 1 1413 ? 10.638 27.467 15.983 1.00 96.31 1413 GLY A CA 1
ATOM 10834 C C . GLY A 1 1413 ? 10.846 25.965 16.114 1.00 96.31 1413 GLY A C 1
ATOM 10835 O O . GLY A 1 1413 ? 11.798 25.398 15.580 1.00 96.31 1413 GLY A O 1
ATOM 10836 N N . ARG A 1 1414 ? 9.915 25.312 16.817 1.00 93.12 1414 ARG A N 1
ATOM 10837 C CA . ARG A 1 1414 ? 9.987 23.874 17.102 1.00 93.12 1414 ARG A CA 1
ATOM 10838 C C . ARG A 1 1414 ? 9.940 23.027 15.829 1.00 93.12 1414 ARG A C 1
ATOM 10840 O O . ARG A 1 1414 ? 9.207 23.334 14.885 1.00 93.12 1414 ARG A O 1
ATOM 10847 N N . VAL A 1 1415 ? 10.698 21.934 15.855 1.00 95.81 1415 VAL A N 1
ATOM 10848 C CA . VAL A 1 1415 ? 10.683 20.859 14.856 1.00 95.81 1415 VAL A CA 1
ATOM 10849 C C . VAL A 1 1415 ? 10.066 19.601 15.465 1.00 95.81 1415 VAL A C 1
ATOM 10851 O O . VAL A 1 1415 ? 10.140 19.404 16.678 1.00 95.81 1415 VAL A O 1
ATOM 10854 N N . GLY A 1 1416 ? 9.442 18.758 14.642 1.00 93.00 1416 GLY A N 1
ATOM 10855 C CA . GLY A 1 1416 ? 8.929 17.463 15.082 1.00 93.00 1416 GLY A CA 1
ATOM 10856 C C . GLY A 1 1416 ? 9.959 16.338 14.975 1.00 93.00 1416 GLY A C 1
ATOM 10857 O O . GLY A 1 1416 ? 11.056 16.509 14.448 1.00 93.00 1416 GLY A O 1
ATOM 10858 N N . ASP A 1 1417 ? 9.565 15.160 15.457 1.00 91.19 1417 ASP A N 1
ATOM 10859 C CA . ASP A 1 1417 ? 10.420 13.971 15.538 1.00 91.19 1417 ASP A CA 1
ATOM 10860 C C . ASP A 1 1417 ? 10.940 13.494 14.167 1.00 91.19 1417 ASP A C 1
ATOM 10862 O O . ASP A 1 1417 ? 10.252 13.614 13.147 1.00 91.19 1417 ASP A O 1
ATOM 10866 N N . ASN A 1 1418 ? 12.133 12.892 14.170 1.00 93.62 1418 ASN A N 1
ATOM 10867 C CA . ASN A 1 1418 ? 12.867 12.391 13.001 1.00 93.62 1418 ASN A CA 1
ATOM 10868 C C . ASN A 1 1418 ? 13.256 13.468 11.977 1.00 93.62 1418 ASN A C 1
ATOM 10870 O O . ASN A 1 1418 ? 13.263 13.234 10.767 1.00 93.62 1418 ASN A O 1
ATOM 10874 N N . PHE A 1 1419 ? 13.579 14.665 12.464 1.00 96.38 1419 PHE A N 1
ATOM 10875 C CA . PHE A 1 1419 ? 14.108 15.746 11.641 1.00 96.38 1419 PHE A CA 1
ATOM 10876 C C . PHE A 1 1419 ? 15.424 15.327 10.960 1.00 96.38 1419 PHE A C 1
ATOM 10878 O O . PHE A 1 1419 ? 16.273 14.690 11.579 1.00 96.38 1419 PHE A O 1
ATOM 10885 N N . ALA A 1 1420 ? 15.599 15.708 9.693 1.00 97.44 1420 ALA A N 1
ATOM 10886 C CA . ALA A 1 1420 ? 16.765 15.442 8.844 1.00 97.44 1420 ALA A CA 1
ATOM 10887 C C . ALA A 1 1420 ? 17.046 13.961 8.502 1.00 97.44 1420 ALA A C 1
ATOM 10889 O O . ALA A 1 1420 ? 18.138 13.630 8.034 1.00 97.44 1420 ALA A O 1
ATOM 10890 N N . ALA A 1 1421 ? 16.069 13.060 8.653 1.00 96.25 1421 ALA A N 1
ATOM 10891 C CA . ALA A 1 1421 ? 16.245 11.659 8.273 1.00 96.25 1421 ALA A CA 1
ATOM 10892 C C . ALA A 1 1421 ? 16.584 11.504 6.776 1.00 96.25 1421 ALA A C 1
ATOM 10894 O O . ALA A 1 1421 ? 15.866 11.961 5.887 1.00 96.25 1421 ALA A O 1
ATOM 10895 N N . GLY A 1 1422 ? 17.722 10.871 6.479 1.00 95.56 1422 GLY A N 1
ATOM 10896 C CA . GLY A 1 1422 ? 18.197 10.710 5.101 1.00 95.56 1422 GLY A CA 1
ATOM 10897 C C . GLY A 1 1422 ? 18.601 12.014 4.401 1.00 95.56 1422 GLY A C 1
ATOM 10898 O O . GLY A 1 1422 ? 18.702 12.022 3.176 1.00 95.56 1422 GLY A O 1
ATOM 10899 N N . MET A 1 1423 ? 18.833 13.103 5.139 1.00 97.50 1423 MET A N 1
ATOM 10900 C CA . MET A 1 1423 ? 19.381 14.346 4.595 1.00 97.50 1423 MET A CA 1
ATOM 10901 C C . MET A 1 1423 ? 20.864 14.153 4.242 1.00 97.50 1423 MET A C 1
ATOM 10903 O O . MET A 1 1423 ? 21.679 13.880 5.121 1.00 97.50 1423 MET A O 1
ATOM 10907 N N . THR A 1 1424 ? 21.213 14.297 2.960 1.00 96.12 1424 THR A N 1
ATOM 10908 C CA . THR A 1 1424 ? 22.569 14.053 2.415 1.00 96.12 1424 THR A CA 1
ATOM 10909 C C . THR A 1 1424 ? 23.136 15.241 1.627 1.00 96.12 1424 THR A C 1
ATOM 10911 O O . THR A 1 1424 ? 24.154 15.119 0.939 1.00 96.12 1424 THR A O 1
ATOM 10914 N N . GLY A 1 1425 ? 22.460 16.389 1.654 1.00 95.19 1425 GLY A N 1
ATOM 10915 C CA . GLY A 1 1425 ? 22.915 17.630 1.028 1.00 95.19 1425 GLY A CA 1
ATOM 10916 C C . GLY A 1 1425 ? 22.140 18.850 1.535 1.00 95.19 1425 GLY A C 1
ATOM 10917 O O . GLY A 1 1425 ? 21.106 18.707 2.181 1.00 95.19 1425 GLY A O 1
ATOM 10918 N N . GLY A 1 1426 ? 22.641 20.052 1.242 1.00 95.00 1426 GLY A N 1
ATOM 10919 C CA . GLY A 1 1426 ? 22.064 21.313 1.729 1.00 95.00 1426 GLY A CA 1
ATOM 10920 C C . GLY A 1 1426 ? 22.414 21.637 3.187 1.00 95.00 1426 GLY A C 1
ATOM 10921 O O . GLY A 1 1426 ? 23.354 21.072 3.744 1.00 95.00 1426 GLY A O 1
ATOM 10922 N N . MET A 1 1427 ? 21.681 22.580 3.785 1.00 97.62 1427 MET A N 1
ATOM 10923 C CA . MET A 1 1427 ? 21.889 23.045 5.162 1.00 97.62 1427 MET A CA 1
ATOM 10924 C C . MET A 1 1427 ? 20.565 23.447 5.819 1.00 97.62 1427 MET A C 1
ATOM 10926 O O . MET A 1 1427 ? 19.691 24.004 5.152 1.00 97.62 1427 MET A O 1
ATOM 10930 N N . ALA A 1 1428 ? 20.420 23.199 7.121 1.00 98.56 1428 ALA A N 1
ATOM 10931 C CA . ALA A 1 1428 ? 19.278 23.688 7.889 1.00 98.56 1428 ALA A CA 1
ATOM 10932 C C . ALA A 1 1428 ? 19.715 24.467 9.138 1.00 98.56 1428 ALA A C 1
ATOM 10934 O O . ALA A 1 1428 ? 20.724 24.141 9.760 1.00 98.56 1428 ALA A O 1
ATOM 10935 N N . TYR A 1 1429 ? 18.934 25.480 9.506 1.00 98.69 1429 TYR A N 1
ATOM 10936 C CA . TYR A 1 1429 ? 19.068 26.258 10.732 1.00 98.69 1429 TYR A CA 1
ATOM 10937 C C . TYR A 1 1429 ? 17.797 26.110 11.560 1.00 98.69 1429 TYR A C 1
ATOM 10939 O O . TYR A 1 1429 ? 16.705 26.363 11.049 1.00 98.69 1429 TYR A O 1
ATOM 10947 N N . VAL A 1 1430 ? 17.929 25.722 12.825 1.00 98.62 1430 VAL A N 1
ATOM 10948 C CA . VAL A 1 1430 ? 16.792 25.512 13.733 1.00 98.62 1430 VAL A CA 1
ATOM 10949 C C . VAL A 1 1430 ? 16.934 26.428 14.937 1.00 98.62 1430 VAL A C 1
ATOM 10951 O O . VAL A 1 1430 ? 17.931 26.353 15.650 1.00 98.62 1430 VAL A O 1
ATOM 10954 N N . TYR A 1 1431 ? 15.946 27.293 15.150 1.00 98.38 1431 TYR A N 1
ATOM 10955 C CA . TYR A 1 1431 ? 15.834 28.118 16.346 1.00 98.38 1431 TYR A CA 1
ATOM 10956 C C . TYR A 1 1431 ? 15.221 27.300 17.483 1.00 98.38 1431 TYR A C 1
ATOM 10958 O O . TYR A 1 1431 ? 14.041 26.947 17.436 1.00 98.38 1431 TYR A O 1
ATOM 10966 N N . ASP A 1 1432 ? 16.025 26.998 18.496 1.00 96.81 1432 ASP A N 1
ATOM 10967 C CA . ASP A 1 1432 ? 15.687 26.052 19.555 1.00 96.81 1432 ASP A CA 1
ATOM 10968 C C . ASP A 1 1432 ? 15.869 26.714 20.924 1.00 96.81 1432 ASP A C 1
ATOM 10970 O O . ASP A 1 1432 ? 16.981 26.907 21.409 1.00 96.81 1432 ASP A O 1
ATOM 10974 N N . LEU A 1 1433 ? 14.754 27.136 21.524 1.00 93.69 1433 LEU A N 1
ATOM 10975 C CA . LEU A 1 1433 ? 14.748 27.902 22.774 1.00 93.69 1433 LEU A CA 1
ATOM 10976 C C . LEU A 1 1433 ? 15.045 27.052 24.014 1.00 93.69 1433 LEU A C 1
ATOM 10978 O O . LEU A 1 1433 ? 15.464 27.605 25.031 1.00 93.69 1433 LEU A O 1
ATOM 10982 N N . ASP A 1 1434 ? 14.751 25.754 23.955 1.00 92.31 1434 ASP A N 1
ATOM 10983 C CA . ASP A 1 1434 ? 14.811 24.820 25.081 1.00 92.31 1434 ASP A CA 1
ATOM 10984 C C . ASP A 1 1434 ? 15.882 23.730 24.906 1.00 92.31 1434 ASP A C 1
ATOM 10986 O O . ASP A 1 1434 ? 15.918 22.785 25.693 1.00 92.31 1434 ASP A O 1
ATOM 10990 N N . ASP A 1 1435 ? 16.773 23.883 23.918 1.00 93.25 1435 ASP A N 1
ATOM 10991 C CA . ASP A 1 1435 ? 17.838 22.930 23.576 1.00 93.25 1435 ASP A CA 1
ATOM 10992 C C . ASP A 1 1435 ? 17.322 21.500 23.349 1.00 93.25 1435 ASP A C 1
ATOM 10994 O O . ASP A 1 1435 ? 17.969 20.510 23.703 1.00 93.25 1435 ASP A O 1
ATOM 10998 N N . SER A 1 1436 ? 16.130 21.386 22.756 1.00 91.94 1436 SER A N 1
ATOM 10999 C CA . SER A 1 1436 ? 15.424 20.124 22.570 1.00 91.94 1436 SER A CA 1
ATOM 11000 C C . SER A 1 1436 ? 15.702 19.427 21.235 1.00 91.94 1436 SER A C 1
ATOM 11002 O O . SER A 1 1436 ? 15.374 18.246 21.107 1.00 91.94 1436 SER A O 1
ATOM 11004 N N . LEU A 1 1437 ? 16.358 20.075 20.260 1.00 94.38 1437 LEU A N 1
ATOM 11005 C CA . LEU A 1 1437 ? 16.691 19.479 18.954 1.00 94.38 1437 LEU A CA 1
ATOM 11006 C C . LEU A 1 1437 ? 17.365 18.092 19.041 1.00 94.38 1437 LEU A C 1
ATOM 11008 O O . LEU A 1 1437 ? 16.972 17.220 18.259 1.00 94.38 1437 LEU A O 1
ATOM 11012 N N . PRO A 1 1438 ? 18.308 17.820 19.972 1.00 93.19 1438 PRO A N 1
ATOM 11013 C CA . PRO A 1 1438 ? 18.922 16.495 20.102 1.00 93.19 1438 PRO A CA 1
ATOM 11014 C C . PRO A 1 1438 ? 17.922 15.353 20.350 1.00 93.19 1438 PRO A C 1
ATOM 11016 O O . PRO A 1 1438 ? 18.249 14.196 20.104 1.00 93.19 1438 PRO A O 1
ATOM 11019 N N . LEU A 1 1439 ? 16.710 15.657 20.828 1.00 90.38 1439 LEU A N 1
ATOM 11020 C CA . LEU A 1 1439 ? 15.649 14.674 21.067 1.00 90.38 1439 LEU A CA 1
ATOM 11021 C C . LEU A 1 1439 ? 14.824 14.347 19.810 1.00 90.38 1439 LEU A C 1
ATOM 11023 O O . LEU A 1 1439 ? 14.130 13.329 19.796 1.00 90.38 1439 LEU A O 1
ATOM 11027 N N . TYR A 1 1440 ? 14.872 15.209 18.789 1.00 92.94 1440 TYR A N 1
ATOM 11028 C CA . TYR A 1 1440 ? 14.046 15.123 17.578 1.00 92.94 1440 TYR A CA 1
ATOM 11029 C C . TYR A 1 1440 ? 14.849 14.832 16.307 1.00 92.94 1440 TYR A C 1
ATOM 11031 O O . TYR A 1 1440 ? 14.266 14.456 15.289 1.00 92.94 1440 TYR A O 1
ATOM 11039 N N . ILE A 1 1441 ? 16.167 15.035 16.325 1.00 94.38 1441 ILE A N 1
ATOM 11040 C CA . ILE A 1 1441 ? 17.017 14.868 15.145 1.00 94.38 1441 ILE A CA 1
ATOM 11041 C C . ILE A 1 1441 ? 17.368 13.398 14.893 1.00 94.38 1441 ILE A C 1
ATOM 11043 O O . ILE A 1 1441 ? 17.711 12.652 15.808 1.00 94.38 1441 ILE A O 1
ATOM 11047 N N . ASN A 1 1442 ? 17.318 12.989 13.627 1.00 93.88 1442 ASN A N 1
ATOM 11048 C CA . ASN A 1 1442 ? 17.934 11.755 13.161 1.00 93.88 1442 ASN A CA 1
ATOM 11049 C C . ASN A 1 1442 ? 19.383 12.059 12.756 1.00 93.88 1442 ASN A C 1
ATOM 11051 O O . ASN A 1 1442 ? 19.629 12.704 11.739 1.00 93.88 1442 ASN A O 1
ATOM 11055 N N . ASP A 1 1443 ? 20.341 11.610 13.563 1.00 94.00 1443 ASP A N 1
ATOM 11056 C CA . ASP A 1 1443 ? 21.766 11.923 13.425 1.00 94.00 1443 ASP A CA 1
ATOM 11057 C C . ASP A 1 1443 ? 22.546 10.930 12.538 1.00 94.00 1443 ASP A C 1
ATOM 11059 O O . ASP A 1 1443 ? 23.779 11.003 12.437 1.00 94.00 1443 ASP A O 1
ATOM 11063 N N . GLU A 1 1444 ? 21.856 10.015 11.841 1.00 92.62 1444 GLU A N 1
ATOM 11064 C CA . GLU A 1 1444 ? 22.496 8.982 11.020 1.00 92.62 1444 GLU A CA 1
ATOM 11065 C C . GLU A 1 1444 ? 23.363 9.610 9.915 1.00 92.62 1444 GLU A C 1
ATOM 11067 O O . GLU A 1 1444 ? 24.539 9.256 9.771 1.00 92.62 1444 GLU A O 1
ATOM 11072 N N . SER A 1 1445 ? 22.828 10.594 9.183 1.00 93.88 1445 SER A N 1
ATOM 11073 C CA . SER A 1 1445 ? 23.495 11.234 8.036 1.00 93.88 1445 SER A CA 1
ATOM 11074 C C . SER A 1 1445 ? 23.929 12.682 8.270 1.00 93.88 1445 SER A C 1
ATOM 11076 O O . SER A 1 1445 ? 24.561 13.276 7.399 1.00 93.88 1445 SER A O 1
ATOM 11078 N N . VAL A 1 1446 ? 23.659 13.263 9.441 1.00 97.38 1446 VAL A N 1
ATOM 11079 C CA . VAL A 1 1446 ? 23.943 14.681 9.719 1.00 97.38 1446 VAL A CA 1
ATOM 11080 C C . VAL A 1 1446 ? 24.789 14.878 10.972 1.00 97.38 1446 VAL A C 1
ATOM 11082 O O . VAL A 1 1446 ? 24.843 14.025 11.854 1.00 97.38 1446 VAL A O 1
ATOM 11085 N N . ILE A 1 1447 ? 25.462 16.021 11.037 1.00 97.56 1447 ILE A N 1
ATOM 11086 C CA . ILE A 1 1447 ? 25.943 16.623 12.278 1.00 97.56 1447 ILE A CA 1
ATOM 11087 C C . ILE A 1 1447 ? 25.063 17.829 12.616 1.00 97.56 1447 ILE A C 1
ATOM 11089 O O . ILE A 1 1447 ? 24.427 18.413 11.734 1.00 97.56 1447 ILE A O 1
ATOM 11093 N N . PHE A 1 1448 ? 25.065 18.230 13.881 1.00 96.62 1448 PHE A N 1
ATOM 11094 C CA . PHE A 1 1448 ? 24.418 19.453 14.340 1.00 96.62 1448 PHE A CA 1
ATOM 11095 C C . PHE A 1 1448 ? 25.321 20.165 15.350 1.00 96.62 1448 PHE A C 1
ATOM 11097 O O . PHE A 1 1448 ? 25.944 19.532 16.200 1.00 96.62 1448 PHE A O 1
ATOM 11104 N N . GLN A 1 1449 ? 25.433 21.483 15.222 1.00 96.19 1449 GLN A N 1
ATOM 11105 C CA . GLN A 1 1449 ? 26.348 22.316 16.007 1.00 96.19 1449 GLN A CA 1
ATOM 11106 C C . GLN A 1 1449 ? 25.770 23.716 16.213 1.00 96.19 1449 GLN A C 1
ATOM 11108 O O . GLN A 1 1449 ? 24.806 24.099 15.553 1.00 96.19 1449 GLN A O 1
ATOM 11113 N N . ARG A 1 1450 ? 26.373 24.512 17.096 1.00 96.19 1450 ARG A N 1
ATOM 11114 C CA . ARG A 1 1450 ? 26.108 25.956 17.131 1.00 96.19 1450 ARG A CA 1
ATOM 11115 C C . ARG A 1 1450 ? 26.775 26.648 15.941 1.00 96.19 1450 ARG A C 1
ATOM 11117 O O . ARG A 1 1450 ? 27.682 26.103 15.311 1.00 96.19 1450 ARG A O 1
ATOM 11124 N N . ILE A 1 1451 ? 26.315 27.855 15.632 1.00 96.00 1451 ILE A N 1
ATOM 11125 C CA . ILE A 1 1451 ? 26.887 28.664 14.554 1.00 96.00 1451 ILE A CA 1
ATOM 11126 C C . ILE A 1 1451 ? 28.225 29.241 15.034 1.00 96.00 1451 ILE A C 1
ATOM 11128 O O . ILE A 1 1451 ? 28.252 30.111 15.897 1.00 96.00 1451 ILE A O 1
ATOM 11132 N N . GLU A 1 1452 ? 29.333 28.738 14.486 1.00 93.75 1452 GLU A N 1
ATOM 11133 C CA . GLU A 1 1452 ? 30.697 29.135 14.886 1.00 93.75 1452 GLU A CA 1
ATOM 11134 C C . GLU A 1 1452 ? 31.357 30.115 13.904 1.00 93.75 1452 GLU A C 1
ATOM 11136 O O . GLU A 1 1452 ? 32.263 30.864 14.268 1.00 93.75 1452 GLU A O 1
ATOM 11141 N N . VAL A 1 1453 ? 30.936 30.094 12.637 1.00 95.12 1453 VAL A N 1
ATOM 11142 C CA . VAL A 1 1453 ? 31.620 30.789 11.540 1.00 95.12 1453 VAL A CA 1
ATOM 11143 C C . VAL A 1 1453 ? 30.768 31.951 11.036 1.00 95.12 1453 VAL A C 1
ATOM 11145 O O . VAL A 1 1453 ? 29.635 31.759 10.590 1.00 95.12 1453 VAL A O 1
ATOM 11148 N N . GLY A 1 1454 ? 31.344 33.159 11.026 1.00 95.00 1454 GLY A N 1
ATOM 11149 C CA . GLY A 1 1454 ? 30.630 34.405 10.704 1.00 95.00 1454 GLY A CA 1
ATOM 11150 C C . GLY A 1 1454 ? 29.978 34.456 9.313 1.00 95.00 1454 GLY A C 1
ATOM 11151 O O . GLY A 1 1454 ? 28.998 35.175 9.121 1.00 95.00 1454 GLY A O 1
ATOM 11152 N N . HIS A 1 1455 ? 30.460 33.664 8.347 1.00 96.81 1455 HIS A N 1
ATOM 11153 C CA . HIS A 1 1455 ? 29.802 33.498 7.043 1.00 96.81 1455 HIS A CA 1
ATOM 11154 C C . HIS A 1 1455 ? 28.380 32.931 7.186 1.00 96.81 1455 HIS A C 1
ATOM 11156 O O . HIS A 1 1455 ? 27.432 33.485 6.631 1.00 96.81 1455 HIS A O 1
ATOM 11162 N N . TYR A 1 1456 ? 28.225 31.856 7.963 1.00 97.44 1456 TYR A N 1
ATOM 11163 C CA . TYR A 1 1456 ? 26.942 31.184 8.171 1.00 97.44 1456 TYR A CA 1
ATOM 11164 C C . TYR A 1 1456 ? 26.010 31.984 9.081 1.00 97.44 1456 TYR A C 1
ATOM 11166 O O . TYR A 1 1456 ? 24.805 31.998 8.847 1.00 97.44 1456 TYR A O 1
ATOM 11174 N N . GLU A 1 1457 ? 26.560 32.709 10.058 1.00 97.69 1457 GLU A N 1
ATOM 11175 C CA . GLU A 1 1457 ? 25.795 33.691 10.832 1.00 97.69 1457 GLU A CA 1
ATOM 11176 C C . GLU A 1 1457 ? 25.200 34.775 9.921 1.00 97.69 1457 GLU A C 1
ATOM 11178 O O . GLU A 1 1457 ? 24.005 35.063 9.989 1.00 97.69 1457 GLU A O 1
ATOM 11183 N N . SER A 1 1458 ? 26.018 35.338 9.026 1.00 97.88 1458 SER A N 1
ATOM 11184 C CA . SER A 1 1458 ? 25.585 36.383 8.091 1.00 97.88 1458 SER A CA 1
ATOM 11185 C C . SER A 1 1458 ? 24.521 35.871 7.118 1.00 97.88 1458 SER A C 1
ATOM 11187 O O . SER A 1 1458 ? 23.546 36.572 6.851 1.00 97.88 1458 SER A O 1
ATOM 11189 N N . GLN A 1 1459 ? 24.678 34.640 6.614 1.00 97.81 1459 GLN A N 1
ATOM 11190 C CA . GLN A 1 1459 ? 23.675 33.996 5.764 1.00 97.81 1459 GLN A CA 1
ATOM 11191 C C . GLN A 1 1459 ? 22.340 33.849 6.501 1.00 97.81 1459 GLN A C 1
ATOM 11193 O O . GLN A 1 1459 ? 21.307 34.253 5.969 1.00 97.81 1459 GLN A O 1
ATOM 11198 N N . LEU A 1 1460 ? 22.357 33.298 7.719 1.00 98.56 1460 LEU A N 1
ATOM 11199 C CA . LEU A 1 1460 ? 21.147 33.123 8.518 1.00 98.56 1460 LEU A CA 1
ATOM 11200 C C . LEU A 1 1460 ? 20.459 34.466 8.781 1.00 98.56 1460 LEU A C 1
ATOM 11202 O O . LEU A 1 1460 ? 19.260 34.593 8.534 1.00 98.56 1460 LEU A O 1
ATOM 11206 N N . LYS A 1 1461 ? 21.217 35.475 9.228 1.00 98.56 1461 LYS A N 1
ATOM 11207 C CA . LYS A 1 1461 ? 20.686 36.814 9.499 1.00 98.56 1461 LYS A CA 1
ATOM 11208 C C . LYS A 1 1461 ? 19.989 37.399 8.273 1.00 98.56 1461 LYS A C 1
ATOM 11210 O O . LYS A 1 1461 ? 18.852 37.851 8.375 1.00 98.56 1461 LYS A O 1
ATOM 11215 N N . HIS A 1 1462 ? 20.634 37.320 7.109 1.00 98.50 1462 HIS A N 1
ATOM 11216 C CA . HIS A 1 1462 ? 20.078 37.831 5.859 1.00 98.50 1462 HIS A CA 1
ATOM 11217 C C . HIS A 1 1462 ? 18.763 37.140 5.466 1.00 98.50 1462 HIS A C 1
ATOM 11219 O O . HIS A 1 1462 ? 17.817 37.801 5.041 1.00 98.50 1462 HIS A O 1
ATOM 11225 N N . LEU A 1 1463 ? 18.667 35.817 5.638 1.00 98.62 1463 LEU A N 1
ATOM 11226 C CA . LEU A 1 1463 ? 17.435 35.078 5.342 1.00 98.62 1463 LEU A CA 1
ATOM 11227 C C . LEU A 1 1463 ? 16.279 35.489 6.260 1.00 98.62 1463 LEU A C 1
ATOM 11229 O O . LEU A 1 1463 ? 15.135 35.561 5.810 1.00 98.62 1463 LEU A O 1
ATOM 11233 N N . ILE A 1 1464 ? 16.567 35.792 7.526 1.00 98.75 1464 ILE A N 1
ATOM 11234 C CA . ILE A 1 1464 ? 15.563 36.276 8.481 1.00 98.75 1464 ILE A CA 1
ATOM 11235 C C . ILE A 1 1464 ? 15.156 37.722 8.150 1.00 98.75 1464 ILE A C 1
ATOM 11237 O O . ILE A 1 1464 ? 13.969 38.037 8.180 1.00 98.75 1464 ILE A O 1
ATOM 11241 N N . GLU A 1 1465 ? 16.097 38.588 7.762 1.00 98.69 1465 GLU A N 1
ATOM 11242 C CA . GLU A 1 1465 ? 15.808 39.949 7.274 1.00 98.69 1465 GLU A CA 1
ATOM 11243 C C . GLU A 1 1465 ? 14.904 39.935 6.030 1.00 98.69 1465 GLU A C 1
ATOM 11245 O O . GLU A 1 1465 ? 13.930 40.693 5.946 1.00 98.69 1465 GLU A O 1
ATOM 11250 N N . GLU A 1 1466 ? 15.179 39.039 5.078 1.00 98.44 1466 GLU A N 1
ATOM 11251 C CA . GLU A 1 1466 ? 14.333 38.843 3.898 1.00 98.44 1466 GLU A CA 1
ATOM 11252 C C . GLU A 1 1466 ? 12.948 38.321 4.303 1.00 98.44 1466 GLU A C 1
ATOM 11254 O O . GLU A 1 1466 ? 11.933 38.851 3.851 1.00 98.44 1466 GLU A O 1
ATOM 11259 N N . HIS A 1 1467 ? 12.880 37.358 5.227 1.00 98.69 1467 HIS A N 1
ATOM 11260 C CA . HIS A 1 1467 ? 11.613 36.852 5.748 1.00 98.69 1467 HIS A CA 1
ATOM 11261 C C . HIS A 1 1467 ? 10.766 37.951 6.402 1.00 98.69 1467 HIS A C 1
ATOM 11263 O O . HIS A 1 1467 ? 9.567 38.027 6.132 1.00 98.69 1467 HIS A O 1
ATOM 11269 N N . VAL A 1 1468 ? 11.359 38.834 7.212 1.00 98.50 1468 VAL A N 1
ATOM 11270 C CA . VAL A 1 1468 ? 10.658 39.984 7.811 1.00 98.50 1468 VAL A CA 1
ATOM 11271 C C . VAL A 1 1468 ? 10.158 40.940 6.732 1.00 98.50 1468 VAL A C 1
ATOM 11273 O O . VAL A 1 1468 ? 9.012 41.386 6.792 1.00 98.50 1468 VAL A O 1
ATOM 11276 N N . THR A 1 1469 ? 10.983 41.217 5.722 1.00 98.19 1469 THR A N 1
ATOM 11277 C CA . THR A 1 1469 ? 10.618 42.097 4.603 1.00 98.19 1469 THR A CA 1
ATOM 11278 C C . THR A 1 1469 ? 9.428 41.543 3.817 1.00 98.19 1469 THR A C 1
ATOM 11280 O O . THR A 1 1469 ? 8.499 42.282 3.493 1.00 98.19 1469 THR A O 1
ATOM 11283 N N . GLU A 1 1470 ? 9.429 40.238 3.544 1.00 97.69 1470 GLU A N 1
ATOM 11284 C CA . GLU A 1 1470 ? 8.409 39.572 2.735 1.00 97.69 1470 GLU A CA 1
ATOM 11285 C C . GLU A 1 1470 ? 7.111 39.304 3.510 1.00 97.69 1470 GLU A C 1
ATOM 11287 O O . GLU A 1 1470 ? 6.009 39.491 2.990 1.00 97.69 1470 GLU A O 1
ATOM 11292 N N . THR A 1 1471 ? 7.214 38.887 4.772 1.00 97.81 1471 THR A N 1
ATOM 11293 C CA . THR A 1 1471 ? 6.056 38.412 5.547 1.00 97.81 1471 THR A CA 1
ATOM 11294 C C . THR A 1 1471 ? 5.526 39.411 6.563 1.00 97.81 1471 THR A C 1
ATOM 11296 O O . THR A 1 1471 ? 4.383 39.277 7.000 1.00 97.81 1471 THR A O 1
ATOM 11299 N N . GLN A 1 1472 ? 6.327 40.411 6.940 1.00 95.94 1472 GLN A N 1
ATOM 11300 C CA . GLN A 1 1472 ? 6.053 41.296 8.075 1.00 95.94 1472 GLN A CA 1
ATOM 11301 C C . GLN A 1 1472 ? 5.890 40.530 9.403 1.00 95.94 1472 GLN A C 1
ATOM 11303 O O . GLN A 1 1472 ? 5.157 40.977 10.288 1.00 95.94 1472 GLN A O 1
ATOM 11308 N N . SER A 1 1473 ? 6.552 39.372 9.545 1.00 96.69 1473 SER A N 1
ATOM 11309 C CA . SER A 1 1473 ? 6.546 38.581 10.780 1.00 96.69 1473 SER A CA 1
ATOM 11310 C C . SER A 1 1473 ? 7.092 39.396 11.954 1.00 96.69 1473 SER A C 1
ATOM 11312 O O . SER A 1 1473 ? 8.252 39.816 11.962 1.00 96.69 1473 SER A O 1
ATOM 11314 N N . ARG A 1 1474 ? 6.242 39.608 12.967 1.00 95.00 1474 ARG A N 1
ATOM 11315 C CA . ARG A 1 1474 ? 6.632 40.274 14.220 1.00 95.00 1474 ARG A CA 1
ATOM 11316 C C . ARG A 1 1474 ? 7.649 39.439 14.987 1.00 95.00 1474 ARG A C 1
ATOM 11318 O O . ARG A 1 1474 ? 8.636 39.984 15.462 1.00 95.00 1474 ARG A O 1
ATOM 11325 N N . PHE A 1 1475 ? 7.439 38.126 15.032 1.00 96.44 1475 PHE A N 1
ATOM 11326 C CA . PHE A 1 1475 ? 8.312 37.196 15.735 1.00 96.44 1475 PHE A CA 1
ATOM 11327 C C . PHE A 1 1475 ? 9.730 37.173 15.142 1.00 96.44 1475 PHE A C 1
ATOM 11329 O O . PHE A 1 1475 ? 10.716 37.300 15.863 1.00 96.44 1475 PHE A O 1
ATOM 11336 N N . ALA A 1 1476 ? 9.860 37.107 13.814 1.00 97.62 1476 ALA A N 1
ATOM 11337 C CA . ALA A 1 1476 ? 11.173 37.173 13.175 1.00 97.62 1476 ALA A CA 1
ATOM 11338 C C . ALA A 1 1476 ? 11.857 38.543 13.368 1.00 97.62 1476 ALA A C 1
ATOM 11340 O O . ALA A 1 1476 ? 13.076 38.607 13.529 1.00 97.62 1476 ALA A O 1
ATOM 11341 N N . ALA A 1 1477 ? 11.090 39.639 13.403 1.00 97.75 1477 ALA A N 1
ATOM 11342 C CA . ALA A 1 1477 ? 11.629 40.965 13.707 1.00 97.75 1477 ALA A CA 1
ATOM 11343 C C . ALA A 1 1477 ? 12.144 41.064 15.155 1.00 97.75 1477 ALA A C 1
ATOM 11345 O O . ALA A 1 1477 ? 13.182 41.678 15.393 1.00 97.75 1477 ALA A O 1
ATOM 11346 N N . GLU A 1 1478 ? 11.466 40.428 16.116 1.00 96.81 1478 GLU A N 1
ATOM 11347 C CA . GLU A 1 1478 ? 11.932 40.324 17.505 1.00 96.81 1478 GLU A CA 1
ATOM 11348 C C . GLU A 1 1478 ? 13.279 39.593 17.603 1.00 96.81 1478 GLU A C 1
ATOM 11350 O O . GLU A 1 1478 ? 14.175 40.083 18.290 1.00 96.81 1478 GLU A O 1
ATOM 11355 N N . ILE A 1 1479 ? 13.468 38.500 16.850 1.00 97.38 1479 ILE A N 1
ATOM 11356 C CA . ILE A 1 1479 ? 14.756 37.786 16.772 1.00 97.38 1479 ILE A CA 1
ATOM 11357 C C . ILE A 1 1479 ? 15.878 38.710 16.269 1.00 97.38 1479 ILE A C 1
ATOM 11359 O O . ILE A 1 1479 ? 16.981 38.706 16.816 1.00 97.38 1479 ILE A O 1
ATOM 11363 N N . LEU A 1 1480 ? 15.613 39.520 15.238 1.00 98.06 1480 LEU A N 1
ATOM 11364 C CA . LEU A 1 1480 ? 16.608 40.447 14.683 1.00 98.06 1480 LEU A CA 1
ATOM 11365 C C . LEU A 1 1480 ? 16.951 41.600 15.637 1.00 98.06 1480 LEU A C 1
ATOM 11367 O O . LEU A 1 1480 ? 18.094 42.063 15.636 1.00 98.06 1480 LEU A O 1
ATOM 11371 N N . ASN A 1 1481 ? 15.994 42.054 16.451 1.00 97.19 1481 ASN A N 1
ATOM 11372 C CA . ASN A 1 1481 ? 16.197 43.159 17.391 1.00 97.19 1481 ASN A CA 1
ATOM 11373 C C . ASN A 1 1481 ? 17.221 42.827 18.494 1.00 97.19 1481 ASN A C 1
ATOM 11375 O O . ASN A 1 1481 ? 17.938 43.727 18.928 1.00 97.19 1481 ASN A O 1
ATOM 11379 N N . ASP A 1 1482 ? 17.322 41.560 18.916 1.00 94.94 1482 ASP A N 1
ATOM 11380 C CA . ASP A 1 1482 ? 18.314 41.071 19.895 1.00 94.94 1482 ASP A CA 1
ATOM 11381 C C . ASP A 1 1482 ? 19.245 40.001 19.282 1.00 94.94 1482 ASP A C 1
ATOM 11383 O O . ASP A 1 1482 ? 19.592 38.996 19.905 1.00 94.94 1482 ASP A O 1
ATOM 11387 N N . TRP A 1 1483 ? 19.660 40.208 18.024 1.00 97.44 1483 TRP A N 1
ATOM 11388 C CA . TRP A 1 1483 ? 20.397 39.216 17.225 1.00 97.44 1483 TRP A CA 1
ATOM 11389 C C . TRP A 1 1483 ? 21.586 38.571 17.952 1.00 97.44 1483 TRP A C 1
ATOM 11391 O O . TRP A 1 1483 ? 21.751 37.355 17.905 1.00 97.44 1483 TRP A O 1
ATOM 11401 N N . ALA A 1 1484 ? 22.402 39.373 18.646 1.00 94.75 1484 ALA A N 1
ATOM 11402 C CA . ALA A 1 1484 ? 23.613 38.895 19.318 1.00 94.75 1484 ALA A CA 1
ATOM 11403 C C . ALA A 1 1484 ? 23.318 37.845 20.401 1.00 94.75 1484 ALA A C 1
ATOM 11405 O O . ALA A 1 1484 ? 24.127 36.947 20.631 1.00 94.75 1484 ALA A O 1
ATOM 11406 N N . ARG A 1 1485 ? 22.156 37.938 21.055 1.00 95.69 1485 ARG A N 1
ATOM 11407 C CA . ARG A 1 1485 ? 21.689 36.932 22.008 1.00 95.69 1485 ARG A CA 1
ATOM 11408 C C . ARG A 1 1485 ? 20.994 35.786 21.290 1.00 95.69 1485 ARG A C 1
ATOM 11410 O O . ARG A 1 1485 ? 21.240 34.623 21.604 1.00 95.69 1485 ARG A O 1
ATOM 11417 N N . GLU A 1 1486 ? 20.121 36.105 20.344 1.00 97.12 1486 GLU A N 1
ATOM 11418 C CA . GLU A 1 1486 ? 19.242 35.124 19.715 1.00 97.12 1486 GLU A CA 1
ATOM 11419 C C . GLU A 1 1486 ? 19.984 34.141 18.803 1.00 97.12 1486 GLU A C 1
ATOM 11421 O O . GLU A 1 1486 ? 19.645 32.958 18.787 1.00 97.12 1486 GLU A O 1
ATOM 11426 N N . VAL A 1 1487 ? 21.063 34.571 18.139 1.00 97.00 1487 VAL A N 1
ATOM 11427 C CA . VAL A 1 1487 ? 21.902 33.701 17.296 1.00 97.00 1487 VAL A CA 1
ATOM 11428 C C . VAL A 1 1487 ? 22.463 32.497 18.064 1.00 97.00 1487 VAL A C 1
ATOM 11430 O O . VAL A 1 1487 ? 22.589 31.407 17.509 1.00 97.00 1487 VAL A O 1
ATOM 11433 N N . THR A 1 1488 ? 22.730 32.650 19.367 1.00 96.00 1488 THR A N 1
ATOM 11434 C CA . THR A 1 1488 ? 23.286 31.575 20.212 1.00 96.00 1488 THR A CA 1
ATOM 11435 C C . THR A 1 1488 ? 22.323 30.404 20.417 1.00 96.00 1488 THR A C 1
ATOM 11437 O O . THR A 1 1488 ? 22.757 29.308 20.771 1.00 96.00 1488 THR A O 1
ATOM 11440 N N . LYS A 1 1489 ? 21.028 30.616 20.149 1.00 97.25 1489 LYS A N 1
ATOM 11441 C CA . LYS A 1 1489 ? 19.960 29.615 20.274 1.00 97.25 1489 LYS A CA 1
ATOM 11442 C C . LYS A 1 1489 ? 19.701 28.856 18.972 1.00 97.25 1489 LYS A C 1
ATOM 11444 O O . LYS A 1 1489 ? 18.835 27.987 18.924 1.00 97.25 1489 LYS A O 1
ATOM 11449 N N . PHE A 1 1490 ? 20.436 29.165 17.904 1.00 98.38 1490 PHE A N 1
ATOM 11450 C CA . PHE A 1 1490 ? 20.333 28.421 16.657 1.00 98.38 1490 PHE A CA 1
ATOM 11451 C C . PHE A 1 1490 ? 21.257 27.205 16.642 1.00 98.38 1490 PHE A C 1
ATOM 11453 O O . PHE A 1 1490 ? 22.412 27.254 17.075 1.00 98.38 1490 PHE A O 1
ATOM 11460 N N . TRP A 1 1491 ? 20.744 26.122 16.072 1.00 98.19 1491 TRP A N 1
ATOM 11461 C CA . TRP A 1 1491 ? 21.525 24.982 15.614 1.00 98.19 1491 TRP A CA 1
ATOM 11462 C C . TRP A 1 1491 ? 21.714 25.054 14.103 1.00 98.19 1491 TRP A C 1
ATOM 11464 O O . TRP A 1 1491 ? 20.771 25.333 13.365 1.00 98.19 1491 TRP A O 1
ATOM 11474 N N . GLN A 1 1492 ? 22.924 24.758 13.648 1.00 98.31 1492 GLN A N 1
ATOM 11475 C CA . GLN A 1 1492 ? 23.269 24.495 12.260 1.00 98.31 1492 GLN A CA 1
ATOM 11476 C C . GLN A 1 1492 ? 23.322 22.978 12.055 1.00 98.31 1492 GLN A C 1
ATOM 11478 O O . GLN A 1 1492 ? 24.113 22.294 12.705 1.00 98.31 1492 GLN A O 1
ATOM 11483 N N . VAL A 1 1493 ? 22.495 22.459 11.149 1.00 98.38 1493 VAL A N 1
ATOM 11484 C CA . VAL A 1 1493 ? 22.428 21.041 10.774 1.00 98.38 1493 VAL A CA 1
ATOM 11485 C C . VAL A 1 1493 ? 23.043 20.865 9.390 1.00 98.38 1493 VAL A C 1
ATOM 11487 O O . VAL A 1 1493 ? 22.617 21.506 8.422 1.00 98.38 1493 VAL A O 1
ATOM 11490 N N . VAL A 1 1494 ? 24.058 20.003 9.301 1.00 97.88 1494 VAL A N 1
ATOM 11491 C CA . VAL A 1 1494 ? 24.864 19.804 8.090 1.00 97.88 1494 VAL A CA 1
ATOM 11492 C C . VAL A 1 1494 ? 25.017 18.308 7.802 1.00 97.88 1494 VAL A C 1
ATOM 11494 O O . VAL A 1 1494 ? 25.415 17.560 8.693 1.00 97.88 1494 VAL A O 1
ATOM 11497 N N . PRO A 1 1495 ? 24.757 17.841 6.571 1.00 96.69 1495 PRO A N 1
ATOM 11498 C CA . PRO A 1 1495 ? 25.012 16.457 6.191 1.00 96.69 1495 PRO A CA 1
ATOM 11499 C C . PRO A 1 1495 ? 26.498 16.111 6.282 1.00 96.69 1495 PRO A C 1
ATOM 11501 O O . PRO A 1 1495 ? 27.353 16.895 5.856 1.00 96.69 1495 PRO A O 1
ATOM 11504 N N . LYS A 1 1496 ? 26.815 14.908 6.767 1.00 95.62 1496 LYS A N 1
ATOM 11505 C CA . LYS A 1 1496 ? 28.196 14.412 6.902 1.00 95.62 1496 LYS A CA 1
ATOM 11506 C C . LYS A 1 1496 ? 28.921 14.418 5.554 1.00 95.62 1496 LYS A C 1
ATOM 11508 O O . LYS A 1 1496 ? 30.102 14.748 5.480 1.00 95.62 1496 LYS A O 1
ATOM 11513 N N . GLU A 1 1497 ? 28.199 14.132 4.473 1.00 89.44 1497 GLU A N 1
ATOM 11514 C CA . GLU A 1 1497 ? 28.717 14.091 3.105 1.00 89.44 1497 GLU A CA 1
ATOM 11515 C C . GLU A 1 1497 ? 29.046 15.475 2.523 1.00 89.44 1497 GLU A C 1
ATOM 11517 O O . GLU A 1 1497 ? 29.686 15.548 1.471 1.00 89.44 1497 GLU A O 1
ATOM 11522 N N . MET A 1 1498 ? 28.613 16.567 3.161 1.00 92.19 1498 MET A N 1
ATOM 11523 C CA . MET A 1 1498 ? 28.877 17.935 2.701 1.00 92.19 1498 MET A CA 1
ATOM 11524 C C . MET A 1 1498 ? 30.094 18.574 3.371 1.00 92.19 1498 MET A C 1
ATOM 11526 O O . MET A 1 1498 ? 30.630 19.537 2.831 1.00 92.19 1498 MET A O 1
ATOM 11530 N N . LEU A 1 1499 ? 30.574 18.049 4.503 1.00 92.81 1499 LEU A N 1
ATOM 11531 C CA . LEU A 1 1499 ? 31.593 18.713 5.331 1.00 92.81 1499 LEU A CA 1
ATOM 11532 C C . LEU A 1 1499 ? 32.897 19.033 4.587 1.00 92.81 1499 LEU A C 1
ATOM 11534 O O . LEU A 1 1499 ? 33.518 20.057 4.846 1.00 92.81 1499 LEU A O 1
ATOM 11538 N N . ASN A 1 1500 ? 33.292 18.188 3.636 1.00 89.38 1500 ASN A N 1
ATOM 11539 C CA . ASN A 1 1500 ? 34.479 18.377 2.799 1.00 89.38 1500 ASN A CA 1
ATOM 11540 C C . ASN A 1 1500 ? 34.184 19.025 1.431 1.00 89.38 1500 ASN A C 1
ATOM 11542 O O . ASN A 1 1500 ? 35.072 19.081 0.583 1.00 89.38 1500 ASN A O 1
ATOM 11546 N N . ARG A 1 1501 ? 32.942 19.465 1.195 1.00 89.06 1501 ARG A N 1
ATOM 11547 C CA . ARG A 1 1501 ? 32.459 20.037 -0.076 1.00 89.06 1501 ARG A CA 1
ATOM 11548 C C . ARG A 1 1501 ? 31.944 21.468 0.049 1.00 89.06 1501 ARG A C 1
ATOM 11550 O O . ARG A 1 1501 ? 31.677 22.097 -0.971 1.00 89.06 1501 ARG A O 1
ATOM 11557 N N . LEU A 1 1502 ? 31.768 21.971 1.267 1.00 90.69 1502 LEU A N 1
ATOM 11558 C CA . LEU A 1 1502 ? 31.389 23.360 1.504 1.00 90.69 1502 LEU A CA 1
ATOM 11559 C C . LEU A 1 1502 ? 32.569 24.289 1.190 1.00 90.69 1502 LEU A C 1
ATOM 11561 O O . LEU A 1 1502 ? 33.703 24.001 1.565 1.00 90.69 1502 LEU A O 1
ATOM 11565 N N . GLU A 1 1503 ? 32.292 25.413 0.525 1.00 89.62 1503 GLU A N 1
ATOM 11566 C CA . GLU A 1 1503 ? 33.305 26.426 0.190 1.00 89.62 1503 GLU A CA 1
ATOM 11567 C C . GLU A 1 1503 ? 33.922 27.052 1.451 1.00 89.62 1503 GLU A C 1
ATOM 11569 O O . GLU A 1 1503 ? 35.128 27.283 1.518 1.00 89.62 1503 GLU A O 1
ATOM 11574 N N . VAL A 1 1504 ? 33.097 27.268 2.480 1.00 92.81 1504 VAL A N 1
ATOM 11575 C CA . VAL A 1 1504 ? 33.517 27.738 3.802 1.00 92.81 1504 VAL A CA 1
ATOM 11576 C C . VAL A 1 1504 ? 33.331 26.597 4.812 1.00 92.81 1504 VAL A C 1
ATOM 11578 O O . VAL A 1 1504 ? 32.214 26.095 4.949 1.00 92.81 1504 VAL A O 1
ATOM 11581 N N . PRO A 1 1505 ? 34.370 26.165 5.547 1.00 92.88 1505 PRO A N 1
ATOM 11582 C CA . PRO A 1 1505 ? 34.224 25.153 6.594 1.00 92.88 1505 PRO A CA 1
ATOM 11583 C C . PRO A 1 1505 ? 33.212 25.571 7.669 1.00 92.88 1505 PRO A C 1
ATOM 11585 O O . PRO A 1 1505 ? 33.095 26.750 7.990 1.00 92.88 1505 PRO A O 1
ATOM 11588 N N . VAL A 1 1506 ? 32.494 24.604 8.247 1.00 92.69 1506 VAL A N 1
ATOM 11589 C CA . VAL A 1 1506 ? 31.491 24.855 9.309 1.00 92.69 1506 VAL A CA 1
ATOM 11590 C C . VAL A 1 1506 ? 32.106 25.014 10.701 1.00 92.69 1506 VAL A C 1
ATOM 11592 O O . VAL A 1 1506 ? 31.443 25.503 11.608 1.00 92.69 1506 VAL A O 1
ATOM 11595 N N . HIS A 1 1507 ? 33.378 24.649 10.859 1.00 90.00 1507 HIS A N 1
ATOM 11596 C CA . HIS A 1 1507 ? 34.133 24.812 12.097 1.00 90.00 1507 HIS A CA 1
ATOM 11597 C C . HIS A 1 1507 ? 35.225 25.858 11.938 1.00 90.00 1507 HIS A C 1
ATOM 11599 O O . HIS A 1 1507 ? 35.846 25.973 10.875 1.00 90.00 1507 HIS A O 1
ATOM 11605 N N . LEU A 1 1508 ? 35.524 26.556 13.032 1.00 81.94 1508 LEU A N 1
ATOM 11606 C CA . LEU A 1 1508 ? 36.758 27.326 13.115 1.00 81.94 1508 LEU A CA 1
ATOM 11607 C C . LEU A 1 1508 ? 37.965 26.372 13.046 1.00 81.94 1508 LEU A C 1
ATOM 11609 O O . LEU A 1 1508 ? 37.909 25.266 13.596 1.00 81.94 1508 LEU A O 1
ATOM 11613 N N . PRO A 1 1509 ? 39.076 26.767 12.395 1.00 72.31 1509 PRO A N 1
ATOM 11614 C CA . PRO A 1 1509 ? 40.306 25.988 12.447 1.00 72.31 1509 PRO A CA 1
ATOM 11615 C C . PRO A 1 1509 ? 40.671 25.759 13.914 1.00 72.31 1509 PRO A C 1
ATOM 11617 O O . PRO A 1 1509 ? 40.793 26.728 14.667 1.00 72.31 1509 PRO A O 1
ATOM 11620 N N . LYS A 1 1510 ? 40.835 24.495 14.337 1.00 64.88 1510 LYS A N 1
ATOM 11621 C CA . LYS A 1 1510 ? 41.379 24.210 15.671 1.00 64.88 1510 LYS A CA 1
ATOM 11622 C C . LYS A 1 1510 ? 42.692 24.974 15.778 1.00 64.88 1510 LYS A C 1
ATOM 11624 O O . LYS A 1 1510 ? 43.583 24.753 14.957 1.00 64.88 1510 LYS A O 1
ATOM 11629 N N . ALA A 1 1511 ? 42.786 25.890 16.743 1.00 50.94 1511 ALA A N 1
ATOM 11630 C CA . ALA A 1 1511 ? 44.040 26.556 17.042 1.00 50.94 1511 ALA A CA 1
ATOM 11631 C C . ALA A 1 1511 ? 45.078 25.451 17.243 1.00 50.94 1511 ALA A C 1
ATOM 11633 O O . ALA A 1 1511 ? 44.904 24.597 18.113 1.00 50.94 1511 ALA A O 1
ATOM 11634 N N . ILE A 1 1512 ? 46.096 25.411 16.382 1.00 42.50 1512 ILE A N 1
ATOM 11635 C CA . ILE A 1 1512 ? 47.246 24.543 16.598 1.00 42.50 1512 ILE A CA 1
ATOM 11636 C C . ILE A 1 1512 ? 47.841 25.053 17.906 1.00 42.50 1512 ILE A C 1
ATOM 11638 O O . ILE A 1 1512 ? 48.440 26.128 17.932 1.00 42.50 1512 ILE A O 1
ATOM 11642 N N . SER A 1 1513 ? 47.582 24.346 19.005 1.00 40.53 1513 SER A N 1
ATOM 11643 C CA . SER A 1 1513 ? 48.277 24.594 20.255 1.00 40.53 1513 SER A CA 1
ATOM 11644 C C . SER A 1 1513 ? 49.745 24.335 19.960 1.00 40.53 1513 SER A C 1
ATOM 11646 O O . SER A 1 1513 ? 50.135 23.197 19.700 1.00 40.53 1513 SER A O 1
ATOM 11648 N N . ALA A 1 1514 ? 50.533 25.405 19.907 1.00 35.53 1514 ALA A N 1
ATOM 11649 C CA . ALA A 1 1514 ? 51.970 25.296 20.029 1.00 35.53 1514 ALA A CA 1
ATOM 11650 C C . ALA A 1 1514 ? 52.240 24.758 21.441 1.00 35.53 1514 ALA A C 1
ATOM 11652 O O . ALA A 1 1514 ? 52.163 25.514 22.410 1.00 35.53 1514 ALA A O 1
ATOM 11653 N N . GLU A 1 1515 ? 52.419 23.440 21.545 1.00 37.16 1515 GLU A N 1
ATOM 11654 C CA . GLU A 1 1515 ? 53.203 22.838 22.627 1.00 37.16 1515 GLU A CA 1
ATOM 11655 C C . GLU A 1 1515 ? 54.684 23.178 22.447 1.00 37.16 1515 GLU A C 1
ATOM 11657 O O . GLU A 1 1515 ? 55.158 23.175 21.282 1.00 37.16 1515 GLU A O 1
#